Protein 5D6S (pdb70)

Organism: Streptococcus thermophilus (NCBI:txid1308)

Foldseek 3Di:
DCVVVVLVVVCVVLQFPDKFKAFLQFDCVCVVVVVVCVVVVLDLPLADDDVCVAGRVCVQPVLFTMKMKTKHFFFQDDPDADDDDPFAWFFAGSCWFPFAVVVVVVVSVVVSQVSVCVVDPPKDKDKDFSNGRYPQAVSCQQGAVAHQALLLAGQDLARGSRIGMMMIGINDHDDGDDGDDDYCPPPCQLCVQQPQSQRPRRSDGSNVRALQSLLVDDFARDPVCLLVCQRHNHGDCRSRVRDPSNVDDGHDDDGDNCLRIPRLVVLLVDDQVNCCVPNVRTNRCVVHSVSSNLSSLSNCLSVLPPVCLVVLLVCLVVVPDVSSNLSSLLSCLRNCVDDDPVVLCVLVPDDDPDDSSNVSSVVSCVVVVD/DCVVVVLVVVCVVLQFPDKFKAFLAFDCVCVVVVVVCVVVVLDLVLADDPVCVAGRVCVQPVLFTMKMKTKHFFFQDDPDADDDDPFAWFFAGSCWFPFAVVVVVVVSVVVSQVSVCVVDPPKDKDKDFSNGNYPQAVSCQQRAVADQALLLAGQDLARGSRIGMMMIGINDHDDGDDGDDDYQPPPCQLCVQQPQSQRPRRSDGSNVRALQSLLVDDFARDPVCLLVCQRHNHGDCRSRVRDPSNVDDGHDDDGDNCLRIPRLVVLLVDDQVNCCVPNVRTNRCVVHSVSSNLSSLSNCLSVLPPVCLVVLVVCLVVVPDVSSNLSSLLSCLRNCVPDDPVVLCVLVPDDDPDDSSNVSSVVSCVVVVD/DVVLVVVCVVLQFPDKFKAFLQFDCVCVVVVVVCVVVVLDLPLADDPVCVAGRVCVQPVLFTMKMKTKHFFFQDDPDADDDDPFAWFFAGSCWFPFAVVVVVVVSVVVSQVSVCVVDPPKDKDKDFSNGRYPQAVSCQQRAVADQALLLAGADLARGSRIGMMMIGINDHDDGDDGDDDYQPPPCQLCVQQPQSQRPRRSDGSNVRALQSLLVDDDARDPVCLLVCQRHNHGDCRSRVRDPSNVDDGHDDDGDNCLRIPRLVVLLVDDQVNCCVPNVRTNRCVVHSVSSNLSSLSNCLSVLPPVCLVVLLVCLVVVPDVSSNLSSLLSCLRNCVDDDPVVLCVLVPDDDPDDSSNVSSVVSCVVVVD/DCVVVVLVVVCVVLQFPDKFKAFLQFDCVCVVVVVVCVVVVLDLPLADDPVCVAGRVCVQPVLFTMKMKTKHFFFQDDPDADDDDPFAWFFAGSCWFPFAVVVVVVVSVVSSQVSVCVVDPPKDKDKDFSNGRYPQAVSCQQGAVAHQALLLAGADLARGSRIGMMMIGINDHDDGDDGDDDYCPPPCQLCVQQPQSQRPRRSDGSNVRALQSLLVDDFARDPVCLLVCQRHNHGDCRSRVRDPSNVDDGHDDDGDNCLRIPRLVVLLVDDQVNCCVPNVRTNRCVVHSVSSNLSSLSNCLSVLPPVCLVVLLVCLVVVPDVSSNLSSLLSCLRNCVDDDPVVLCVLVPDDDPDDSSNVSSVVSCVVVVD/DCVVVVLVVVCVVLQFPDKFKAFLQFDCVCVVVVVVCVVVVLDLPLADDPVCVAGRVCVQPVLFTMKMKTKHFFFQDDPDADDDDPFAWFFAGSCWFPFAVVVVVVVSVVVSQVSVCVVDPPKDKDKDFSNGNYPQAVSCQQRAVADQALLLAGADLARGSRIGMMMIGINDHDDGDDGDDDYCPPPCQLCVQQPQSQRDRRSDGSNVRALQSLLVDDDARDPVCLLVCQRHNHGDCRSRVRDPSNVDDGHDDDGDNCLRIPRLVVLLVDDQVNCCVPNVRTNRCPPHSVSSNLSSLSNCLSVLPPVCLVVLLVCLVVVPDVSSNLSSLLSCLRNCVDDDPVVLCVLVPDDDPDDSSNVSSVVSCVVVVD

Nearest PDB structures (foldseek):
  5d6s-assembly5_E  TM=1.003E+00  e=2.122E-69  Streptococcus thermophilus
  5d08-assembly2_B  TM=9.637E-01  e=1.975E-38  Bacillus subtilis subsp. subtilis str. 168
  5d0b-assembly2_B  TM=9.554E-01  e=4.739E-37  Bacillus subtilis subsp. subtilis str. 168
  5t8y-assembly2_B  TM=9.537E-01  e=1.469E-36  Bacillus subtilis subsp. subtilis str. 168
  6oiu-assembly4_D  TM=2.694E-01  e=1.002E+00  Toxoplasma gondii ME49

Radius of gyration: 45.33 Å; Cα contacts (8 Å, |Δi|>4): 3255; chains: 5; bounding box: 106×131×135 Å

Sequence (1847 aa):
MNIKLEIQKMAKEIGISKIGFTTADDFDYLEKSLRLGVEEGRTTGFEHKNIEERIYPKLSLESAKTIISIAVAYPHKLPQQPQKTEFKRGKITPNSWGLDYHYVLQDKLKRLAKGIEKLTENFEYKGMVDTGALVDTAVAKRAGIGFIGKNGLVISKEYGSYMYLGELITNLEIEPDQEVDYGCGDCRRCLDACPTSCLIGDGTMNARRCLSFQTQDKGMMDMEFRKKIKTVIYGCDICQISCPYNRGIDNPLDIDPDLAMPELLPFLELTNKSFKETFGMIAGSWRGKNILQRNAIIALANLHDRNAIVKLMEIIDKNNNPIHTATAIWALGEIVKKPDEGMLDYMRGLSPKDEHSQAEWELVCAKWQIMNIKLEIQKMAKEIGISKIGFTTADDFDYLEKSLRLGVEEGRTTGFEHKNIEERIYPKLSLESAKTIISIAVAYPHKLPQQPQKTEFKRGKITPNSWGLDYHYVLQDKLKRLAKGIEKLTENFEYKGMVDTGALVDTAVAKRAGIGFIGKNGLVISKEYGSYMYLGELITNLEIEPDQEVDYGCGDCRRCLDACPTSCLIGDGTMNARRCLSFQTQDKGMMDMEFRKKIKTVIYGCDICQISCPYNRGIDNPLDIDPDLAMPELLPFLELTNKSFKETFGMIAGSWRGKNILQRNAIIALANLHDRNAIVKLMEIIDKNNNPIHTATAIWALGEIVKKPDEGMLDYMRGLSPKDEHSQAEWELVCAKWQIKLEIQKMAKEIGISKIGFTTADDFDYLEKSLRLGVEEGRTTGFEHKNIEERIYPKLSLESAKTIISIAVAYPHKLPQQPQKTEFKRGKITPNSWGLDYHYVLQDKLKRLAKGIEKLTENFEYKGMVDTGALVDTAVAKRAGIGFIGKNGLVISKEYGSYMYLGELITNLEIEPDQEVDYGCGDCRRCLDACPTSCLIGDGTMNARRCLSFQTQDKGMMDMEFRKKIKTVIYGCDICQISCPYNRGIDNPLDIDPDLAMPELLPFLELTNKSFKETFGMIAGSWRGKNILQRNAIIALANLHDRNAIVKLMEIIDKNNNPIHTATAIWALGEIVKKPDEGMLDYMRGLSPKDEHSQAEWELVCAKWQIMNIKLEIQKMAKEIGISKIGFTTADDFDYLEKSLRLGVEEGRTTGFEHKNIEERIYPKLSLESAKTIISIAVAYPHKLPQQPQKTEFKRGKITPNSWGLDYHYVLQDKLKRLAKGIEKLTENFEYKGMVDTGALVDTAVAKRAGIGFIGKNGLVISKEYGSYMYLGELITNLEIEPDQEVDYGCGDCRRCLDACPTSCLIGDGTMNARRCLSFQTQDKGMMDMEFRKKIKTVIYGCDICQISCPYNRGIDNPLDIDPDLAMPELLPFLELTNKSFKETFGMIAGSWRGKNILQRNAIIALANLHDRNAIVKLMEIIDKNNNPIHTATAIWALGEIVKKPDEGMLDYMRGLSPKDEHSQAEWELVCAKWQIMNIKLEIQKMAKEIGISKIGFTTADDFDYLEKSLRLGVEEGRTTGFEHKNIEERIYPKLSLESAKTIISIAVAYPHKLPQQPQKTEFKRGKITPNSWGLDYHYVLQDKLKRLAKGIEKLTENFEYKGMVDTGALVDTAVAKRAGIGFIGKNGLVISKEYGSYMYLGELITNLEIEPDQEVDYGCGDCRRCLDACPTSCLIGDGTMNARRCLSFQTQDKGMMDMEFRKKIKTVIYGCDICQISCPYNRGIDNPLDIDPDLAMPELLPFLELTNKSFKETFGMIAGSWRGKNILQRNAIIALANLHDRNAIVKLMEIIDKNNNPIHTATAIWALGEIVKKPDEGMLDYMRGLSPKDEHSQAEWELVCAKWQI

B-factor: mean 76.8, std 23.53, range [28.52, 205.45]

Solvent-accessible surface area: 90353 Å² total; per-residue (Å²): 143,84,38,44,119,76,0,67,102,29,2,143,111,23,41,8,26,37,28,0,0,4,44,6,90,60,4,78,124,24,46,143,48,38,96,66,8,86,147,98,39,34,40,22,40,90,58,61,161,61,27,74,59,34,0,70,2,127,106,30,37,79,44,5,103,2,0,0,1,0,0,5,1,9,13,37,146,23,99,132,118,21,162,192,60,141,67,95,48,1,105,9,10,14,53,2,21,13,90,36,29,39,126,21,0,88,47,28,7,150,112,0,0,57,15,2,87,168,88,41,154,132,18,83,97,86,36,10,2,77,106,17,7,4,25,25,37,2,1,0,67,47,0,14,0,1,19,52,4,44,8,20,64,6,2,0,121,96,56,0,4,1,15,16,25,0,0,1,0,0,38,19,138,17,111,68,41,154,82,46,95,48,34,46,70,77,45,116,120,11,24,101,37,16,45,6,84,5,16,95,19,113,22,37,56,38,13,102,72,20,7,32,8,14,0,24,43,129,36,44,4,84,78,64,14,6,163,67,3,146,19,38,3,16,4,26,13,63,22,14,122,19,16,49,59,7,178,73,26,124,17,93,96,150,35,73,33,64,30,1,32,4,40,0,19,44,5,15,107,32,77,111,149,32,8,147,122,61,15,24,69,6,9,0,18,130,65,28,34,70,10,6,7,3,0,0,0,0,0,0,0,34,60,84,3,159,99,0,19,95,36,0,53,94,23,12,95,156,41,110,25,57,50,13,6,0,1,0,2,20,0,0,2,50,4,5,148,195,34,90,114,46,24,31,74,43,0,112,64,22,101,20,183,38,146,91,1,60,47,13,48,94,99,5,10,70,120,21,170,74,220,83,43,43,118,77,0,67,103,28,2,146,110,22,40,7,26,37,29,0,0,4,44,6,91,61,4,79,125,26,45,144,47,39,96,66,9,86,145,97,40,34,39,22,38,88,59,62,160,60,26,74,59,33,0,70,1,126,106,28,37,79,45,5,105,2,0,0,0,0,0,5,1,10,12,38,141,23,99,131,118,20,161,194,58,143,65,96,49,1,104,4,10,15,54,3,20,13,87,36,28,38,126,21,0,88,48,28,7,149,113,0,0,56,15,1,88,170,87,41,159,133,18,84,98,86,35,10,2,78,105,17,7,4,25,26,38,1,1,0,67,48,0,14,0,1,19,52,4,44,6,21,63,6,2,0,123,95,56,0,5,1,16,14,26,0,0,1,0,0,39,20,138,19,119,67,41,140,80,46,114,48,34,46,71,76,44,116,118,11,24,102,38,15,45,6,85,5,15,95,20,113,22,37,56,38,13,100,72,22,7,34,8,15,0,24,43,129,36,44,5,83,80,64,14,6,163,64,4,144,19,38,0,14,4,29,15,60,22,14,124,19,16,49,59,6,196,73,26,122,17,92,92,151,34,72,32,65,29,2,32,3,39,0,21,45,5,16,107,33,78,109,150,33,8,145,122,61,10,25,70,4,10,0,20,132,65,27,34,70,10,1,8,3,0,0,0,0,0,1,0,33,60,83,4,158,96,0,18,98,37,0,56,93,20,12,126,151,41,109,25,56,50,13,6,0,1,0,2,20,0,0,2,50,4,5,149,196,34,91,114,46,25,30,73,56,0,112,64,30,104,22,183,39,147,92,2,62,47,12,47,96,98,5,10,71,117,22,173,75,77,145,100,10,68,103,29,2,144,109,22,41,8,28,38,30,0,0,4,44,6,91,62,4,78,125,25,46,143,49,39,96,66,8,87,144,97,39,34,39,21,37,88,58,52,158,61,26,73,60,33,0,69,1,126,107,28,37,79,43,6,104,2,0,0,0,0,0,5,0,9,11,40,142,22,100,131,118,21,162,192,58,143,66,96,48,1,104,3,9,15,53,2,20,14,49,36,28,38,69,23,0,39,47,27,7,80,108,1,0,55,15,4,88,170,100,56,160,109,18,85,98,86,35,10,2,79,50,16,7,4,23,25,37,0,1,0,67,48,0,15,0,1,20,53,4,44,8,22,63,6,2,0,135,95,56,0,5,1,15,16,23,0,0,1,0,0,40,25,145,34,116,68,42,166,80,46,77,48,33,46,72,78,45,119,121,12,24,102,39,15,46,6,83,5,15,96,20,113,23,37,55,37,12,101,73,20,6,33,8,15,0,25,43,126,34,42,4,84,80,65,13,6,163,65,4,140,19,38,0,14,4,26,16,63,23,14,122,19,16,48,57,6,211,73,29,123,18,90,95,144,34,46,32,65,20,1,34,3,39,0,20,44,5,16,107,33,77,109,109,33,7,135,51,54,10,24,38,3,10,0,21,131,66,28,34,69,10,1,8,4,0,0,0,0,0,1,0,32,61,83,4,159,97,0,19,96,35,0,54,96,23,12,94,153,40,112,25,55,48,14,6,0,1,0,2,19,0,0,2,50,3,5,148,196,35,91,113,47,22,32,73,42,0,113,64,22,101,21,182,39,147,92,1,63,49,13,47,96,98,5,11,72,117,22,172,74,221,84,42,44,117,77,0,68,102,28,1,143,111,22,42,8,26,38,29,0,0,4,45,6,90,62,3,78,125,25,47,144,50,38,97,66,10,85,146,99,39,33,39,21,38,90,58,61,160,62,27,73,59,34,0,70,1,125,108,29,38,79,44,5,105,2,0,0,0,0,0,5,1,10,13,39,142,22,100,132,119,21,160,168,57,124,66,94,48,1,105,3,10,15,54,3,20,15,88,36,27,38,124,22,0,88,47,26,7,149,112,0,0,56,16,1,88,169,90,42,160,133,19,84,100,86,36,9,2,77,103,17,7,4,22,26,37,1,1,0,67,48,0,14,0,1,20,52,4,44,7,22,63,7,2,0,124,93,56,0,5,1,16,14,26,0,0,1,0,0,39,19,140,18,130,68,42,168,80,46,114,48,34,48,72,76,44,111,70,12,24,100,39,14,46,6,84,4,15,95,21,113,23,36,56,36,12,100,73,20,6,33,8,14,0,25,44,129,34,45,5,84,79,65,13,6,164,63,4,141,20,38,1,16,6,28,14,59,22,14,123,12,16,50,57,6,176,50,26,123,19,91,92,150,33,72,32,65,30,1,31,4,38,0,19,44,5,16,106,32,78,111,149,32,7,147,122,59,10,25,70,4,9,0,20,131,68,27,34,70,10,1,8,4,0,0,0,0,0,1,0,33,60,83,3,154,97,0,19,73,35,0,52,93,20,12,93,156,41,111,25,53,50,12,7,0,1,0,2,21,0,0,2,51,4,4,150,193,35,91,114,47,23,31,72,42,0,111,63,24,101,20,184,39,146,92,2,64,47,12,48,95,101,5,11,72,118,23,171,74,221,84,44,42,118,76,0,67,102,29,2,144,110,22,41,8,28,37,29,0,0,4,45,5,92,62,4,78,127,25,46,142,48,39,96,65,9,84,146,98,39,34,40,21,39,89,58,54,159,64,26,72,57,32,0,69,1,129,107,29,38,81,44,6,105,2,0,0,0,0,0,5,1,9,12,39,143,23,99,133,120,22,163,195,59,123,66,95,47,0,104,3,10,15,53,3,20,14,52,35,29,37,73,22,0,43,46,27,7,85,106,0,0,56,15,1,87,167,86,42,160,134,19,83,98,85,35,10,2,78,50,16,7,4,24,26,39,1,1,0,66,48,0,15,0,1,20,53,4,45,7,21,63,6,2,0,137,95,56,0,4,1,15,15,25,0,0,1,0,0,39,19,140,18,130,66,43,166,82,45,115,48,34,47,71,76,44,119,119,12,25,100,39,16,44,7,85,5,16,95,21,112,22,35,57,39,12,101,73,21,7,33,9,15,0,24,43,129,33,46,4,84,80,66,14,6,165,65,4,143,19,39,1,15,5,28,16,62,22,15,123,20,16,49,59,6,213,73,26,122,18,93,95,147,36,50,31,64,20,0,33,3,40,0,19,44,5,16,107,32,76,110,110,33,8,136,54,51,11,24,38,3,9,0,21,130,65,28,35,69,10,1,8,3,0,0,0,0,0,0,0,33,61,85,3,158,99,0,19,73,35,0,53,94,22,11,93,154,42,108,25,55,48,13,7,0,1,0,2,20,0,0,2,52,4,5,148,197,35,90,116,48,22,30,73,40,0,112,63,22,101,21,181,39,147,92,2,61,48,13,49,96,100,5,12,71,119,22,173,75

InterPro domains:
  IPR004453 Epoxyqueuosine reductase QueG [PTHR30002] (3-335)
  IPR004453 Epoxyqueuosine reductase QueG [TIGR00276] (7-336)
  IPR013542 Epoxyqueuosine reductase QueG, DUF1730 [PF08331] (54-131)
  IPR016024 Armadillo-type fold [SSF48371] (285-357)
  IPR017896 4Fe-4S ferredoxin-type, iron-sulphur binding domain [PS51379] (176-204)
  IPR017900 4Fe-4S ferredoxin, iron-sulphur binding, conserved site [PS00198] (184-195)

Structure (mmCIF, N/CA/C/O backbone):
data_5D6S
#
_entry.id   5D6S
#
_cell.length_a   106.120
_cell.length_b   106.120
_cell.length_c   332.280
_cell.angle_alpha   90.00
_cell.angle_beta   90.00
_cell.angle_gamma   120.00
#
_symmetry.space_group_name_H-M   'P 31 2 1'
#
loop_
_entity.id
_entity.type
_entity.pdbx_description
1 polymer 'Epoxyqueuosine reductase'
2 non-polymer 'IRON/SULFUR CLUSTER'
3 non-polymer COBALAMIN
4 water water
#
loop_
_atom_site.group_PDB
_atom_site.id
_atom_site.type_symbol
_atom_site.label_atom_id
_atom_site.label_alt_id
_atom_site.label_comp_id
_atom_site.label_asym_id
_atom_site.label_entity_id
_atom_site.label_seq_id
_atom_site.pdbx_PDB_ins_code
_atom_site.Cartn_x
_atom_site.Cartn_y
_atom_site.Cartn_z
_atom_site.occupancy
_atom_site.B_iso_or_equiv
_atom_site.auth_seq_id
_atom_site.auth_comp_id
_atom_site.auth_asym_id
_atom_site.auth_atom_id
_atom_site.pdbx_PDB_model_num
ATOM 1 N N . MET A 1 28 ? 15.721 -55.823 329.468 1.00 113.04 1 MET A N 1
ATOM 2 C CA . MET A 1 28 ? 15.188 -57.026 330.201 1.00 130.63 1 MET A CA 1
ATOM 3 C C . MET A 1 28 ? 15.982 -57.326 331.482 1.00 131.67 1 MET A C 1
ATOM 4 O O . MET A 1 28 ? 17.206 -57.215 331.488 1.00 122.99 1 MET A O 1
ATOM 9 N N . ASN A 1 29 ? 15.245 -57.680 332.547 1.00 133.55 2 ASN A N 1
ATOM 10 C CA . ASN A 1 29 ? 15.718 -57.960 333.907 1.00 124.00 2 ASN A CA 1
ATOM 11 C C . ASN A 1 29 ? 15.996 -56.623 334.555 1.00 120.16 2 ASN A C 1
ATOM 12 O O . ASN A 1 29 ? 16.727 -56.553 335.524 1.00 128.68 2 ASN A O 1
ATOM 17 N N . ILE A 1 30 ? 15.391 -55.562 334.009 1.00 112.25 3 ILE A N 1
ATOM 18 C CA . ILE A 1 30 ? 15.438 -54.242 334.644 1.00 103.79 3 ILE A CA 1
ATOM 19 C C . ILE A 1 30 ? 14.855 -54.305 336.042 1.00 97.10 3 ILE A C 1
ATOM 20 O O . ILE A 1 30 ? 15.448 -53.785 336.981 1.00 112.69 3 ILE A O 1
ATOM 25 N N . LYS A 1 31 ? 13.717 -54.969 336.186 1.00 88.09 4 LYS A N 1
ATOM 26 C CA . LYS A 1 31 ? 13.025 -55.036 337.471 1.00 87.24 4 LYS A CA 1
ATOM 27 C C . LYS A 1 31 ? 13.933 -55.640 338.566 1.00 81.20 4 LYS A C 1
ATOM 28 O O . LYS A 1 31 ? 13.946 -55.170 339.697 1.00 79.15 4 LYS A O 1
ATOM 34 N N . LEU A 1 32 ? 14.683 -56.678 338.214 1.00 97.42 5 LEU A N 1
ATOM 35 C CA . LEU A 1 32 ? 15.609 -57.314 339.153 1.00 101.34 5 LEU A CA 1
ATOM 36 C C . LEU A 1 32 ? 16.819 -56.404 339.357 1.00 92.03 5 LEU A C 1
ATOM 37 O O . LEU A 1 32 ? 17.387 -56.357 340.444 1.00 95.94 5 LEU A O 1
ATOM 42 N N . GLU A 1 33 ? 17.204 -55.687 338.305 1.00 89.55 6 GLU A N 1
ATOM 43 C CA . GLU A 1 33 ? 18.356 -54.771 338.361 1.00 92.26 6 GLU A CA 1
ATOM 44 C C . GLU A 1 33 ? 18.079 -53.530 339.194 1.00 90.21 6 GLU A C 1
ATOM 45 O O . GLU A 1 33 ? 18.953 -53.057 339.917 1.00 94.38 6 GLU A O 1
ATOM 51 N N . ILE A 1 34 ? 16.864 -52.999 339.065 1.00 92.72 7 ILE A N 1
ATOM 52 C CA . ILE A 1 34 ? 16.398 -51.863 339.863 1.00 82.19 7 ILE A CA 1
ATOM 53 C C . ILE A 1 34 ? 16.420 -52.259 341.327 1.00 80.21 7 ILE A C 1
ATOM 54 O O . ILE A 1 34 ? 17.129 -51.649 342.122 1.00 89.49 7 ILE A O 1
ATOM 59 N N . GLN A 1 35 ? 15.671 -53.306 341.668 1.00 80.15 8 GLN A N 1
ATOM 60 C CA . GLN A 1 35 ? 15.650 -53.847 343.035 1.00 77.09 8 GLN A CA 1
ATOM 61 C C . GLN A 1 35 ? 17.060 -54.002 343.609 1.00 74.79 8 GLN A C 1
ATOM 62 O O . GLN A 1 35 ? 17.303 -53.710 344.775 1.00 77.92 8 GLN A O 1
ATOM 68 N N . LYS A 1 36 ? 17.978 -54.452 342.765 1.00 79.87 9 LYS A N 1
ATOM 69 C CA . LYS A 1 36 ? 19.381 -54.633 343.137 1.00 88.70 9 LYS A CA 1
ATOM 70 C C . LYS A 1 36 ? 20.019 -53.297 343.572 1.00 88.33 9 LYS A C 1
ATOM 71 O O . LYS A 1 36 ? 20.654 -53.225 344.636 1.00 87.68 9 LYS A O 1
ATOM 77 N N . MET A 1 37 ? 19.837 -52.243 342.772 1.00 87.22 10 MET A N 1
ATOM 78 C CA . MET A 1 37 ? 20.411 -50.917 343.103 1.00 89.45 10 MET A CA 1
ATOM 79 C C . MET A 1 37 ? 19.571 -50.124 344.128 1.00 86.96 10 MET A C 1
ATOM 80 O O . MET A 1 37 ? 20.086 -49.208 344.779 1.00 76.38 10 MET A O 1
ATOM 85 N N . ALA A 1 38 ? 18.300 -50.489 344.278 1.00 76.45 11 ALA A N 1
ATOM 86 C CA . ALA A 1 38 ? 17.466 -49.902 345.301 1.00 79.18 11 ALA A CA 1
ATOM 87 C C . ALA A 1 38 ? 18.114 -50.173 346.647 1.00 79.09 11 ALA A C 1
ATOM 88 O O . ALA A 1 38 ? 18.547 -49.237 347.332 1.00 86.69 11 ALA A O 1
ATOM 90 N N . LYS A 1 39 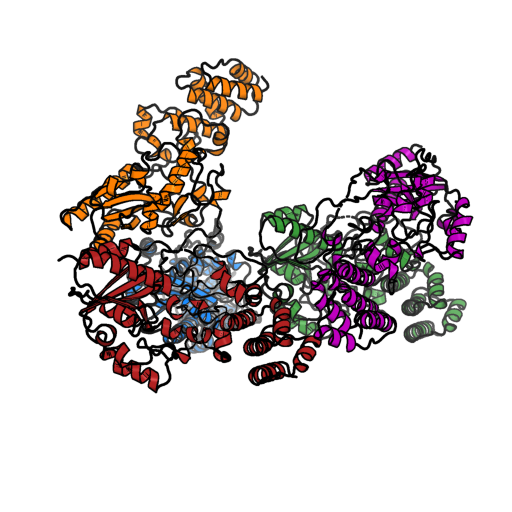? 18.201 -51.442 347.027 1.00 79.40 12 LYS A N 1
ATOM 91 C CA . LYS A 1 39 ? 18.751 -51.778 348.348 1.00 95.43 12 LYS A CA 1
ATOM 92 C C . LYS A 1 39 ? 20.205 -51.295 348.466 1.00 91.24 12 LYS A C 1
ATOM 93 O O . LYS A 1 39 ? 20.671 -50.965 349.554 1.00 87.00 12 LYS A O 1
ATOM 99 N N . GLU A 1 40 ? 20.894 -51.226 347.333 1.00 87.95 13 GLU A N 1
ATOM 100 C CA . GLU A 1 40 ? 22.237 -50.662 347.277 1.00 89.79 13 GLU A CA 1
ATOM 101 C C . GLU A 1 40 ? 22.271 -49.236 347.844 1.00 84.21 13 GLU A C 1
ATOM 102 O O . GLU A 1 40 ? 23.174 -48.905 348.604 1.00 81.46 13 GLU A O 1
ATOM 108 N N . ILE A 1 41 ? 21.305 -48.397 347.462 1.00 83.82 14 ILE A N 1
ATOM 109 C CA . ILE A 1 41 ? 21.308 -46.975 347.855 1.00 84.58 14 ILE A CA 1
ATOM 110 C C . ILE A 1 41 ? 20.354 -46.650 349.017 1.00 86.88 14 ILE A C 1
ATOM 111 O O . ILE A 1 41 ? 19.941 -45.512 349.196 1.00 83.33 14 ILE A O 1
ATOM 116 N N . GLY A 1 42 ? 20.050 -47.648 349.836 1.00 87.83 15 GLY A N 1
ATOM 117 C CA . GLY A 1 42 ? 19.420 -47.411 351.137 1.00 84.78 15 GLY A CA 1
ATOM 118 C C . GLY A 1 42 ? 17.910 -47.385 351.131 1.00 77.09 15 GLY A C 1
ATOM 119 O O . GLY A 1 42 ? 17.300 -46.967 352.117 1.00 80.90 15 GLY A O 1
ATOM 120 N N . ILE A 1 43 ? 17.299 -47.834 350.041 1.00 66.94 16 ILE A N 1
ATOM 121 C CA . ILE A 1 43 ? 15.848 -47.892 349.987 1.00 66.31 16 ILE A CA 1
ATOM 122 C C . ILE A 1 43 ? 15.382 -49.172 350.644 1.00 69.52 16 ILE A C 1
ATOM 123 O O . ILE A 1 43 ? 15.764 -50.254 350.221 1.00 88.35 16 ILE A O 1
ATOM 128 N N . SER A 1 44 ? 14.532 -49.048 351.655 1.00 70.80 17 SER A N 1
ATOM 129 C CA . SER A 1 44 ? 14.127 -50.183 352.476 1.00 72.23 17 SER A CA 1
ATOM 130 C C . SER A 1 44 ? 13.088 -51.096 351.821 1.00 74.09 17 SER A C 1
ATOM 131 O O . SER A 1 44 ? 12.846 -52.219 352.287 1.00 88.51 17 SER A O 1
ATOM 134 N N . LYS A 1 45 ? 12.434 -50.602 350.788 1.00 71.23 18 LYS A N 1
ATOM 135 C CA . LYS A 1 45 ? 11.412 -51.382 350.078 1.00 72.95 18 LYS A CA 1
ATOM 136 C C . LYS A 1 45 ? 11.111 -50.688 348.778 1.00 80.35 18 LYS A C 1
ATOM 137 O O . LYS A 1 45 ? 11.249 -49.473 348.682 1.00 85.69 18 LYS A O 1
ATOM 143 N N . ILE A 1 46 ? 10.684 -51.464 347.791 1.00 82.41 19 ILE A N 1
ATOM 144 C CA . ILE A 1 46 ? 10.377 -50.926 346.474 1.00 71.45 19 ILE A CA 1
ATOM 145 C C . ILE A 1 46 ? 9.270 -51.734 345.852 1.00 71.03 19 ILE A C 1
ATOM 146 O O . ILE A 1 46 ? 9.074 -52.909 346.161 1.00 79.77 19 ILE A O 1
ATOM 151 N N . GLY A 1 47 ? 8.514 -51.076 345.002 1.00 74.31 20 GLY A N 1
ATOM 152 C CA . GLY A 1 47 ? 7.285 -51.635 344.470 1.00 72.87 20 GLY A CA 1
ATOM 153 C C . GLY A 1 47 ? 7.084 -51.071 343.077 1.00 74.93 20 GLY A C 1
ATOM 154 O O . GLY A 1 47 ? 7.736 -50.099 342.707 1.00 61.57 20 GLY A O 1
ATOM 155 N N . PHE A 1 48 ? 6.202 -51.709 342.303 1.00 75.67 21 PHE A N 1
ATOM 156 C CA . PHE A 1 48 ? 5.943 -51.308 340.929 1.00 66.98 21 PHE A CA 1
ATOM 157 C C . PHE A 1 48 ? 4.459 -51.370 340.686 1.00 71.43 21 PHE A C 1
ATOM 158 O O . PHE A 1 48 ? 3.755 -52.216 341.227 1.00 68.14 21 PHE A O 1
ATOM 166 N N . THR A 1 49 ? 3.972 -50.443 339.884 1.00 76.90 22 THR A N 1
ATOM 167 C CA . THR A 1 49 ? 2.560 -50.427 339.553 1.00 79.12 22 THR A CA 1
ATOM 168 C C . THR A 1 49 ? 2.386 -49.656 338.262 1.00 79.78 22 THR A C 1
ATOM 169 O O . THR A 1 49 ? 3.303 -48.994 337.783 1.00 66.98 22 THR A O 1
ATOM 173 N N . THR A 1 50 ? 1.202 -49.776 337.688 1.00 82.66 23 THR A N 1
ATOM 174 C CA . THR A 1 50 ? 0.937 -49.149 336.408 1.00 82.20 23 THR A CA 1
ATOM 175 C C . THR A 1 50 ? 0.753 -47.658 336.627 1.00 79.57 23 THR A C 1
ATOM 176 O O . THR A 1 50 ? 0.483 -47.202 337.745 1.00 83.88 23 THR A O 1
ATOM 180 N N . ALA A 1 51 ? 0.888 -46.914 335.541 1.00 70.75 24 ALA A N 1
ATOM 181 C CA . ALA A 1 51 ? 0.465 -45.530 335.495 1.00 63.85 24 ALA A CA 1
ATOM 182 C C . ALA A 1 51 ? -1.051 -45.429 335.267 1.00 66.99 24 ALA A C 1
ATOM 183 O O . ALA A 1 51 ? -1.534 -44.424 334.746 1.00 65.46 24 ALA A O 1
ATOM 185 N N . ASP A 1 52 ? -1.804 -46.472 335.616 1.00 69.60 25 ASP A N 1
ATOM 186 C CA . ASP A 1 52 ? -3.253 -46.417 335.470 1.00 78.93 25 ASP A CA 1
ATOM 187 C C . ASP A 1 52 ? -3.773 -45.421 336.471 1.00 70.36 25 ASP A C 1
ATOM 188 O O . ASP A 1 52 ? -3.256 -45.327 337.596 1.00 67.77 25 ASP A O 1
ATOM 193 N N . ASP A 1 53 ? -4.792 -44.686 336.068 1.00 62.06 26 ASP A N 1
ATOM 194 C CA . ASP A 1 53 ? -5.314 -43.679 336.941 1.00 75.30 26 ASP A CA 1
ATOM 195 C C . ASP A 1 53 ? -5.920 -44.273 338.240 1.00 77.41 26 ASP A C 1
ATOM 196 O O . ASP A 1 53 ? -5.913 -45.484 338.451 1.00 80.56 26 ASP A O 1
ATOM 201 N N . PHE A 1 54 ? -6.382 -43.408 339.131 1.00 76.30 27 PHE A N 1
ATOM 202 C CA . PHE A 1 54 ? -6.824 -43.823 340.447 1.00 71.21 27 PHE A CA 1
ATOM 203 C C . PHE A 1 54 ? -8.249 -43.354 340.704 1.00 69.38 27 PHE A C 1
ATOM 204 O O . PHE A 1 54 ? -8.585 -43.025 341.839 1.00 75.10 27 PHE A O 1
ATOM 212 N N . ASP A 1 55 ? -9.114 -43.383 339.699 1.00 75.81 28 ASP A N 1
ATOM 213 C CA . ASP A 1 55 ? -10.451 -42.791 339.888 1.00 82.20 28 ASP A CA 1
ATOM 214 C C . ASP A 1 55 ? -11.295 -43.429 341.000 1.00 76.41 28 ASP A C 1
ATOM 215 O O . ASP A 1 55 ? -12.323 -42.852 341.388 1.00 70.70 28 ASP A O 1
ATOM 220 N N . TYR A 1 56 ? -10.881 -44.577 341.546 1.00 75.60 29 TYR A N 1
ATOM 221 C CA . TYR A 1 56 ? -11.559 -45.081 342.759 1.00 81.07 29 TYR A CA 1
ATOM 222 C C . TYR A 1 56 ? -11.484 -44.067 343.931 1.00 85.37 29 TYR A C 1
ATOM 223 O O . TYR A 1 56 ? -12.389 -44.015 344.761 1.00 80.99 29 TYR A O 1
ATOM 232 N N . LEU A 1 57 ? -10.437 -43.230 343.927 1.00 80.71 30 LEU A N 1
ATOM 233 C CA . LEU A 1 57 ? -10.249 -42.146 344.901 1.00 77.93 30 LEU A CA 1
ATOM 234 C C . LEU A 1 57 ? -11.132 -40.893 344.689 1.00 73.42 30 LEU A C 1
ATOM 235 O O . LEU A 1 57 ? -11.625 -40.319 345.666 1.00 76.37 30 LEU A O 1
ATOM 240 N N . GLU A 1 58 ? -11.342 -40.498 343.438 1.00 65.20 31 GLU A N 1
ATOM 241 C CA . GLU A 1 58 ? -12.159 -39.310 343.113 1.00 74.10 31 GLU A CA 1
ATOM 242 C C . GLU A 1 58 ? -13.247 -39.031 344.112 1.00 75.83 31 GLU A C 1
ATOM 243 O O . GLU A 1 58 ? -13.267 -37.984 344.758 1.00 76.28 31 GLU A O 1
ATOM 249 N N . LYS A 1 59 ? -14.187 -39.962 344.176 1.00 79.31 32 LYS A N 1
ATOM 250 C CA . LYS A 1 59 ? -15.354 -39.848 345.024 1.00 87.66 32 LYS A CA 1
ATOM 251 C C . LYS A 1 59 ? -14.986 -39.214 346.384 1.00 87.83 32 LYS A C 1
ATOM 252 O O . LYS A 1 59 ? -15.513 -38.150 346.753 1.00 84.71 32 LYS A O 1
ATOM 258 N N . SER A 1 60 ? -14.059 -39.856 347.098 1.00 81.11 33 SER A N 1
ATOM 259 C CA . SER A 1 60 ? -13.756 -39.500 348.490 1.00 73.54 33 SER A CA 1
ATOM 260 C C . SER A 1 60 ? -12.815 -38.287 348.634 1.00 66.62 33 SER A C 1
ATOM 261 O O . SER A 1 60 ? -12.907 -37.552 349.611 1.00 65.14 33 SER A O 1
ATOM 264 N N . LEU A 1 61 ? -11.900 -38.108 347.691 1.00 65.05 34 LEU A N 1
ATOM 265 C CA . LEU A 1 61 ? -11.078 -36.904 347.649 1.00 65.97 34 LEU A CA 1
ATOM 266 C C . LEU A 1 61 ? -11.960 -35.679 347.574 1.00 66.70 34 LEU A C 1
ATOM 267 O O . LEU A 1 61 ? -11.804 -34.733 348.365 1.00 70.56 34 LEU A O 1
ATOM 272 N N . ARG A 1 62 ? -12.906 -35.722 346.644 1.00 70.89 35 ARG A N 1
ATOM 273 C CA . ARG A 1 62 ? -13.879 -34.636 346.450 1.00 69.37 35 ARG A CA 1
ATOM 274 C C . ARG A 1 62 ? -14.795 -34.445 347.629 1.00 65.55 35 ARG A C 1
ATOM 275 O O . ARG A 1 62 ? -15.215 -33.319 347.914 1.00 61.49 35 ARG A O 1
ATOM 283 N N . LEU A 1 63 ? -15.123 -35.539 348.302 1.00 65.50 36 LEU A N 1
ATOM 284 C CA . LEU A 1 63 ? -15.992 -35.457 349.463 1.00 72.61 36 LEU A CA 1
ATOM 285 C C . LEU A 1 63 ? -15.265 -34.822 350.663 1.00 78.25 36 LEU A C 1
ATOM 286 O O . LEU A 1 63 ? -15.881 -34.108 351.464 1.00 76.68 36 LEU A O 1
ATOM 291 N N . GLY A 1 64 ? -13.964 -35.103 350.794 1.00 75.34 37 GLY A N 1
ATOM 292 C CA . GLY A 1 64 ? -13.118 -34.475 351.827 1.00 69.73 37 GLY A CA 1
ATOM 293 C C . GLY A 1 64 ? -13.137 -32.957 351.712 1.00 64.73 37 GLY A C 1
ATOM 294 O O . GLY A 1 64 ? -13.451 -32.242 352.668 1.00 54.62 37 GLY A O 1
ATOM 295 N N . VAL A 1 65 ? -12.853 -32.471 350.513 1.00 61.09 38 VAL A N 1
ATOM 296 C CA . VAL A 1 65 ? -12.928 -31.042 350.245 1.00 60.90 38 VAL A CA 1
ATOM 297 C C . VAL A 1 65 ? -14.310 -30.441 350.484 1.00 60.62 38 VAL A C 1
ATOM 298 O O . VAL A 1 65 ? -14.427 -29.398 351.114 1.00 67.76 38 VAL A O 1
ATOM 302 N N . GLU A 1 66 ? -15.350 -31.101 350.019 1.00 60.72 39 GLU A N 1
ATOM 303 C CA . GLU A 1 66 ? -16.687 -30.541 350.157 1.00 71.00 39 GLU A CA 1
ATOM 304 C C . GLU A 1 66 ? -17.155 -30.548 351.625 1.00 64.45 39 GLU A C 1
ATOM 305 O O . GLU A 1 66 ? -17.777 -29.593 352.088 1.00 64.29 39 GLU A O 1
ATOM 311 N N . GLU A 1 67 ? -16.815 -31.600 352.363 1.00 66.10 40 GLU A N 1
ATOM 312 C CA . GLU A 1 67 ? -17.154 -31.692 353.791 1.00 66.31 40 GLU A CA 1
ATOM 313 C C . GLU A 1 67 ? -16.216 -30.920 354.740 1.00 62.14 40 GLU A C 1
ATOM 314 O O . GLU A 1 67 ? -16.440 -30.903 355.943 1.00 68.29 40 GLU A O 1
ATOM 320 N N . GLY A 1 68 ? -15.165 -30.312 354.200 1.00 51.94 41 GLY A N 1
ATOM 321 C CA . GLY A 1 68 ? -14.258 -29.463 354.965 1.00 54.34 41 GLY A CA 1
ATOM 322 C C . GLY A 1 68 ? -13.303 -30.204 355.872 1.00 55.24 41 GLY A C 1
ATOM 323 O O . GLY A 1 68 ? -12.889 -29.680 356.889 1.00 60.57 41 GLY A O 1
ATOM 324 N N . ARG A 1 69 ? -12.950 -31.423 355.490 1.00 57.09 42 ARG A N 1
ATOM 325 C CA . ARG A 1 69 ? -12.106 -32.289 356.301 1.00 61.25 42 ARG A CA 1
ATOM 326 C C . ARG A 1 69 ? -10.637 -32.255 355.823 1.00 58.37 42 ARG A C 1
ATOM 327 O O . ARG A 1 69 ? -9.764 -32.959 356.350 1.00 64.77 42 ARG A O 1
ATOM 335 N N . THR A 1 70 ? -10.380 -31.404 354.851 1.00 58.58 43 THR A N 1
ATOM 336 C CA . THR A 1 70 ? -9.063 -31.227 354.269 1.00 58.54 43 THR A CA 1
ATOM 337 C C . THR A 1 70 ? -8.232 -30.159 355.039 1.00 55.97 43 THR A C 1
ATOM 338 O O . THR A 1 70 ? -8.782 -29.187 355.561 1.00 49.96 43 THR A O 1
ATOM 342 N N . THR A 1 71 ? -6.908 -30.338 355.086 1.00 51.23 44 THR A N 1
ATOM 343 C CA . THR A 1 71 ? -6.012 -29.411 355.823 1.00 48.44 44 THR A CA 1
ATOM 344 C C . THR A 1 71 ? -5.678 -28.135 355.086 1.00 51.86 44 THR A C 1
ATOM 345 O O . THR A 1 71 ? -5.411 -27.114 355.717 1.00 66.01 44 THR A O 1
ATOM 349 N N . GLY A 1 72 ? -5.592 -28.219 353.767 1.00 47.99 45 GLY A N 1
ATOM 350 C CA . GLY A 1 72 ? -5.039 -27.143 352.957 1.00 50.09 45 GLY A CA 1
ATOM 351 C C . GLY A 1 72 ? -3.641 -27.434 352.462 1.00 51.45 45 GLY A C 1
ATOM 352 O O . GLY A 1 72 ? -3.108 -26.689 351.657 1.00 58.35 45 GLY A O 1
ATOM 353 N N . PHE A 1 73 ? -3.024 -28.511 352.937 1.00 58.62 46 PHE A N 1
ATOM 354 C CA . PHE A 1 73 ? -1.651 -28.853 352.515 1.00 57.00 46 PHE A CA 1
ATOM 355 C C . PHE A 1 73 ? -1.675 -29.723 351.287 1.00 57.10 46 PHE A C 1
ATOM 356 O O . PHE A 1 73 ? -0.639 -30.003 350.690 1.00 57.71 46 PHE A O 1
ATOM 364 N N . GLU A 1 74 ? -2.865 -30.190 350.948 1.00 61.82 47 GLU A N 1
ATOM 365 C CA . GLU A 1 74 ? -3.025 -31.150 349.882 1.00 62.16 47 GLU A CA 1
ATOM 366 C C . GLU A 1 74 ? -2.940 -30.417 348.564 1.00 66.25 47 GLU A C 1
ATOM 367 O O . GLU A 1 74 ? -3.305 -29.246 348.446 1.00 60.90 47 GLU A O 1
ATOM 373 N N . HIS A 1 75 ? -2.479 -31.137 347.561 1.00 68.26 48 HIS A N 1
ATOM 374 C CA . HIS A 1 75 ? -2.478 -30.631 346.199 1.00 69.87 48 HIS A CA 1
ATOM 375 C C . HIS A 1 75 ? -3.913 -30.309 345.793 1.00 65.17 48 HIS A C 1
ATOM 376 O O . HIS A 1 75 ? -4.805 -31.077 346.078 1.00 64.40 48 HIS A O 1
ATOM 383 N N . LYS A 1 76 ? -4.142 -29.152 345.180 1.00 69.47 49 LYS A N 1
ATOM 384 C CA . LYS A 1 76 ? -5.504 -28.617 345.086 1.00 68.77 49 LYS A CA 1
ATOM 385 C C . LYS A 1 76 ? -6.269 -29.153 343.865 1.00 68.81 49 LYS A C 1
ATOM 386 O O . LYS A 1 76 ? -7.467 -29.429 343.932 1.00 62.96 49 LYS A O 1
ATOM 392 N N . ASN A 1 77 ? -5.550 -29.325 342.770 1.00 70.81 50 ASN A N 1
ATOM 393 C CA . ASN A 1 77 ? -6.118 -29.829 341.540 1.00 75.79 50 ASN A CA 1
ATOM 394 C C . ASN A 1 77 ? -6.382 -31.340 341.618 1.00 73.09 50 ASN A C 1
ATOM 395 O O . ASN A 1 77 ? -5.462 -32.170 341.504 1.00 73.79 50 ASN A O 1
ATOM 400 N N . ILE A 1 78 ? -7.649 -31.702 341.783 1.00 70.15 51 ILE A N 1
ATOM 401 C CA . ILE A 1 78 ? -8.015 -33.117 341.984 1.00 71.54 51 ILE A CA 1
ATOM 402 C C . ILE A 1 78 ? -7.680 -34.007 340.787 1.00 65.83 51 ILE A C 1
ATOM 403 O O . ILE A 1 78 ? -7.246 -35.129 340.972 1.00 56.25 51 ILE A O 1
ATOM 408 N N . GLU A 1 79 ? -7.841 -33.485 339.573 1.00 70.45 52 GLU A N 1
ATOM 409 C CA . GLU A 1 79 ? -7.470 -34.227 338.354 1.00 65.95 52 GLU A CA 1
ATOM 410 C C . GLU A 1 79 ? -6.013 -34.625 338.359 1.00 63.31 52 GLU A C 1
ATOM 411 O O . GLU A 1 79 ? -5.692 -35.784 338.115 1.00 66.54 52 GLU A O 1
ATOM 417 N N . GLU A 1 80 ? -5.127 -33.677 338.667 1.00 65.07 53 GLU A N 1
ATOM 418 C CA . GLU A 1 80 ? -3.670 -33.960 338.709 1.00 70.13 53 GLU A CA 1
ATOM 419 C C . GLU A 1 80 ? -3.317 -35.046 339.755 1.00 71.54 53 GLU A C 1
ATOM 420 O O . GLU A 1 80 ? -2.238 -35.657 339.729 1.00 62.21 53 GLU A O 1
ATOM 426 N N . ARG A 1 81 ? -4.254 -35.260 340.667 1.00 68.00 54 ARG A N 1
ATOM 427 C CA . ARG A 1 81 ? -4.086 -36.177 341.766 1.00 68.21 54 ARG A CA 1
ATOM 428 C C . ARG A 1 81 ? -4.324 -37.647 341.398 1.00 68.67 54 ARG A C 1
ATOM 429 O O . ARG A 1 81 ? -3.683 -38.550 341.950 1.00 70.74 54 ARG A O 1
ATOM 437 N N . ILE A 1 82 ? -5.244 -37.869 340.463 1.00 72.49 55 ILE A N 1
ATOM 438 C CA . ILE A 1 82 ? -5.682 -39.216 340.058 1.00 72.23 55 ILE A CA 1
ATOM 439 C C . ILE A 1 82 ? -5.193 -39.660 338.663 1.00 74.75 55 ILE A C 1
ATOM 440 O O . ILE A 1 82 ? -5.150 -40.855 338.385 1.00 65.52 55 ILE A O 1
ATOM 445 N N . TYR A 1 83 ? -4.814 -38.714 337.806 1.00 70.69 56 TYR A N 1
ATOM 446 C CA . TYR A 1 83 ? -4.388 -39.025 336.441 1.00 69.75 56 TYR A CA 1
ATOM 447 C C . TYR A 1 83 ? -2.893 -38.788 336.264 1.00 66.38 56 TYR A C 1
ATOM 448 O O . TYR A 1 83 ? -2.479 -37.682 335.878 1.00 73.39 56 TYR A O 1
ATOM 457 N N . PRO A 1 84 ? -2.069 -39.822 336.495 1.00 62.24 57 PRO A N 1
ATOM 458 C CA . PRO A 1 84 ? -0.608 -39.693 336.410 1.00 68.19 57 PRO A CA 1
ATOM 459 C C . PRO A 1 84 ? -0.063 -39.118 335.107 1.00 72.08 57 PRO A C 1
ATOM 460 O O . PRO A 1 84 ? 1.032 -38.539 335.101 1.00 66.66 57 PRO A O 1
ATOM 464 N N . LYS A 1 85 ? -0.810 -39.274 334.020 1.00 80.36 58 LYS A N 1
ATOM 465 C CA . LYS A 1 85 ? -0.346 -38.783 332.723 1.00 91.54 58 LYS A CA 1
ATOM 466 C C . LYS A 1 85 ? -0.295 -37.258 332.670 1.00 83.89 58 LYS A C 1
ATOM 467 O O . LYS A 1 85 ? 0.451 -36.691 331.870 1.00 84.14 58 LYS A O 1
ATOM 473 N N . LEU A 1 86 ? -1.074 -36.602 333.529 1.00 78.62 59 LEU A N 1
ATOM 474 C CA . LEU A 1 86 ? -1.013 -35.140 333.655 1.00 71.08 59 LEU A CA 1
ATOM 475 C C . LEU A 1 86 ? 0.308 -34.646 334.253 1.00 64.31 59 LEU A C 1
ATOM 476 O O . LEU A 1 86 ? 0.687 -33.515 334.042 1.00 56.53 59 LEU A O 1
ATOM 481 N N . SER A 1 87 ? 1.003 -35.505 334.989 1.00 69.88 60 SER A N 1
ATOM 482 C CA . SER A 1 87 ? 2.348 -35.200 335.489 1.00 68.89 60 SER A CA 1
ATOM 483 C C . SER A 1 87 ? 3.466 -35.603 334.519 1.00 74.65 60 SER A C 1
ATOM 484 O O . SER A 1 87 ? 4.585 -35.107 334.652 1.00 81.73 60 SER A O 1
ATOM 487 N N . LEU A 1 88 ? 3.196 -36.536 333.603 1.00 79.94 61 LEU A N 1
ATOM 488 C CA . LEU A 1 88 ? 4.240 -37.002 332.673 1.00 81.64 61 LEU A CA 1
ATOM 489 C C . LEU A 1 88 ? 3.834 -37.065 331.168 1.00 90.13 61 LEU A C 1
ATOM 490 O O . LEU A 1 88 ? 4.512 -36.460 330.334 1.00 93.69 61 LEU A O 1
ATOM 495 N N . GLU A 1 89 ? 2.766 -37.789 330.822 1.00 84.53 62 GLU A N 1
ATOM 496 C CA . GLU A 1 89 ? 2.337 -37.977 329.403 1.00 83.30 62 GLU A CA 1
ATOM 497 C C . GLU A 1 89 ? 2.841 -39.319 328.898 1.00 77.87 62 GLU A C 1
ATOM 498 O O . GLU A 1 89 ? 2.040 -40.185 328.541 1.00 81.65 62 GLU A O 1
ATOM 500 N N . SER A 1 90 ? 4.159 -39.508 328.888 1.00 74.58 63 SER A N 1
ATOM 501 C CA . SER A 1 90 ? 4.768 -40.808 328.515 1.00 75.83 63 SER A CA 1
ATOM 502 C C . SER A 1 90 ? 4.718 -41.865 329.635 1.00 77.54 63 SER A C 1
ATOM 503 O O . SER A 1 90 ? 5.524 -42.804 329.656 1.00 77.61 63 SER A O 1
ATOM 506 N N . ALA A 1 91 ? 3.753 -41.718 330.542 1.00 73.49 64 ALA A N 1
ATOM 507 C CA . ALA A 1 91 ? 3.697 -42.516 331.757 1.00 73.46 64 ALA A CA 1
ATOM 508 C C . ALA A 1 91 ? 3.205 -43.916 331.473 1.00 71.31 64 ALA A C 1
ATOM 509 O O . ALA A 1 91 ? 2.219 -44.118 330.779 1.00 65.07 64 ALA A O 1
ATOM 511 N N . LYS A 1 92 ? 3.902 -44.872 332.066 1.00 78.70 65 LYS A N 1
ATOM 512 C CA . LYS A 1 92 ? 3.691 -46.270 331.785 1.00 81.14 65 LYS A CA 1
ATOM 513 C C . LYS A 1 92 ? 3.706 -47.085 333.081 1.00 78.47 65 LYS A C 1
ATOM 514 O O . LYS A 1 92 ? 2.812 -47.874 333.325 1.00 75.32 65 LYS A O 1
ATOM 520 N N . THR A 1 93 ? 4.729 -46.901 333.907 1.00 79.04 66 THR A N 1
ATOM 521 C CA . THR A 1 93 ? 4.739 -47.489 335.241 1.00 84.81 66 THR A CA 1
ATOM 522 C C . THR A 1 93 ? 5.108 -46.443 336.304 1.00 88.98 66 THR A C 1
ATOM 523 O O . THR A 1 93 ? 5.648 -45.377 335.982 1.00 89.72 66 THR A O 1
ATOM 527 N N . ILE A 1 94 ? 4.773 -46.739 337.563 1.00 87.47 67 ILE A N 1
ATOM 528 C CA . ILE A 1 94 ? 5.151 -45.908 338.725 1.00 77.79 67 ILE A CA 1
ATOM 529 C C . ILE A 1 94 ? 5.899 -46.775 339.718 1.00 69.78 67 ILE A C 1
ATOM 530 O O . ILE A 1 94 ? 5.428 -47.840 340.090 1.00 67.34 67 ILE A O 1
ATOM 535 N N . ILE A 1 95 ? 7.040 -46.282 340.177 1.00 68.16 68 ILE A N 1
ATOM 536 C CA . ILE A 1 95 ? 7.865 -46.999 341.142 1.00 65.36 68 ILE A CA 1
ATOM 537 C C . ILE A 1 95 ? 7.737 -46.324 342.494 1.00 71.48 68 ILE A C 1
ATOM 538 O O . ILE A 1 95 ? 8.166 -45.183 342.664 1.00 67.28 68 ILE A O 1
ATOM 543 N N . SER A 1 96 ? 7.148 -47.034 343.449 1.00 73.22 69 SER A N 1
ATOM 544 C CA . SER A 1 96 ? 6.983 -46.524 344.796 1.00 70.69 69 SER A CA 1
ATOM 545 C C . SER A 1 96 ? 8.172 -46.926 345.631 1.00 73.29 69 SER A C 1
ATOM 546 O O . SER A 1 96 ? 8.475 -48.112 345.704 1.00 85.41 69 SER A O 1
ATOM 549 N N . ILE A 1 97 ? 8.810 -45.961 346.302 1.00 75.06 70 ILE A N 1
ATOM 550 C CA . ILE A 1 97 ? 9.862 -46.281 347.281 1.00 75.42 70 ILE A CA 1
ATOM 551 C C . ILE A 1 97 ? 9.417 -46.059 348.729 1.00 71.96 70 ILE A C 1
ATOM 552 O O . ILE A 1 97 ? 8.460 -45.342 348.994 1.00 69.83 70 ILE A O 1
ATOM 557 N N . ALA A 1 98 ? 10.098 -46.743 349.641 1.00 66.79 71 ALA A N 1
ATOM 558 C CA . ALA A 1 98 ? 9.864 -46.613 351.064 1.00 69.89 71 ALA A CA 1
ATOM 559 C C . ALA A 1 98 ? 11.204 -46.654 351.781 1.00 65.43 71 ALA A C 1
ATOM 560 O O . ALA A 1 98 ? 12.028 -47.519 351.495 1.00 58.71 71 ALA A O 1
ATOM 562 N N . VAL A 1 99 ? 11.438 -45.687 352.666 1.00 64.31 72 VAL A N 1
ATOM 563 C CA . VAL A 1 99 ? 12.652 -45.664 353.474 1.00 65.76 72 VAL A CA 1
ATOM 564 C C . VAL A 1 99 ? 12.181 -45.708 354.904 1.00 73.67 72 VAL A C 1
ATOM 565 O O . VAL A 1 99 ? 11.363 -44.881 355.316 1.00 80.43 72 VAL A O 1
ATOM 569 N N . ALA A 1 100 ? 12.691 -46.667 355.666 1.00 69.72 73 ALA A N 1
ATOM 570 C CA . ALA A 1 100 ? 12.262 -46.815 357.043 1.00 74.45 73 ALA A CA 1
ATOM 571 C C . ALA A 1 100 ? 13.004 -45.837 357.947 1.00 67.59 73 ALA A C 1
ATOM 572 O O . ALA A 1 100 ? 14.124 -45.440 357.639 1.00 68.22 73 ALA A O 1
ATOM 574 N N . TYR A 1 101 ? 12.369 -45.462 359.060 1.00 67.17 74 TYR A N 1
ATOM 575 C CA . TYR A 1 101 ? 12.987 -44.580 360.068 1.00 64.06 74 TYR A CA 1
ATOM 576 C C . TYR A 1 101 ? 12.689 -45.053 361.493 1.00 63.60 74 TYR A C 1
ATOM 577 O O . TYR A 1 101 ? 11.626 -45.637 361.761 1.00 61.01 74 TYR A O 1
ATOM 586 N N . PRO A 1 102 ? 13.652 -44.838 362.408 1.00 57.40 75 PRO A N 1
ATOM 587 C CA . PRO A 1 102 ? 13.464 -45.273 363.784 1.00 54.83 75 PRO A CA 1
ATOM 588 C C . PRO A 1 102 ? 12.360 -44.491 364.462 1.00 56.53 75 PRO A C 1
ATOM 589 O O . PRO A 1 102 ? 12.239 -43.295 364.237 1.00 70.20 75 PRO A O 1
ATOM 593 N N . HIS A 1 103 ? 11.612 -45.157 365.328 1.00 60.16 76 HIS A N 1
ATOM 594 C CA . HIS A 1 103 ? 10.574 -44.520 366.115 1.00 66.51 76 HIS A CA 1
ATOM 595 C C . HIS A 1 103 ? 10.900 -44.450 367.623 1.00 75.67 76 HIS A C 1
ATOM 596 O O . HIS A 1 103 ? 10.259 -43.719 368.369 1.00 76.77 76 HIS A O 1
ATOM 603 N N . LYS A 1 104 ? 11.894 -45.225 368.054 1.00 88.59 77 LYS A N 1
ATOM 604 C CA . LYS A 1 104 ? 12.439 -45.162 369.413 1.00 85.03 77 LYS A CA 1
ATOM 605 C C . LYS A 1 104 ? 13.772 -44.464 369.298 1.00 80.08 77 LYS A C 1
ATOM 606 O O . LYS A 1 104 ? 14.419 -44.536 368.257 1.00 84.01 77 LYS A O 1
ATOM 612 N N . LEU A 1 105 ? 14.193 -43.811 370.368 1.00 77.02 78 LEU A N 1
ATOM 613 C CA . LEU A 1 105 ? 15.401 -43.038 370.313 1.00 78.94 78 LEU A CA 1
ATOM 614 C C . LEU A 1 105 ? 16.575 -43.955 370.680 1.00 89.21 78 LEU A C 1
ATOM 615 O O . LEU A 1 105 ? 16.544 -44.629 371.718 1.00 78.31 78 LEU A O 1
ATOM 620 N N . PRO A 1 106 ? 17.606 -44.000 369.818 1.00 97.07 79 PRO A N 1
ATOM 621 C CA . PRO A 1 106 ? 18.801 -44.768 370.154 1.00 98.76 79 PRO A CA 1
ATOM 622 C C . PRO A 1 106 ? 19.293 -44.413 371.548 1.00 106.66 79 PRO A C 1
ATOM 623 O O . PRO A 1 106 ? 19.352 -45.265 372.430 1.00 108.16 79 PRO A O 1
ATOM 627 N N . GLN A 1 107 ? 19.621 -43.136 371.725 1.00 119.47 80 GLN A N 1
ATOM 628 C CA . GLN A 1 107 ? 20.243 -42.629 372.934 1.00 121.89 80 GLN A CA 1
ATOM 629 C C . GLN A 1 107 ? 19.371 -41.519 373.501 1.00 109.82 80 GLN A C 1
ATOM 630 O O . GLN A 1 107 ? 19.215 -40.482 372.854 1.00 117.25 80 GLN A O 1
ATOM 636 N N . GLN A 1 108 ? 18.808 -41.733 374.694 1.00 93.68 81 GLN A N 1
ATOM 637 C CA . GLN A 1 108 ? 18.071 -40.672 375.409 1.00 91.87 81 GLN A CA 1
ATOM 638 C C . GLN A 1 108 ? 18.932 -39.414 375.640 1.00 97.20 81 GLN A C 1
ATOM 639 O O . GLN A 1 108 ? 20.158 -39.508 375.766 1.00 101.34 81 GLN A O 1
ATOM 645 N N . PRO A 1 109 ? 18.298 -38.227 375.675 1.00 97.69 82 PRO A N 1
ATOM 646 C CA . PRO A 1 109 ? 19.055 -37.014 375.953 1.00 94.54 82 PRO A CA 1
ATOM 647 C C . PRO A 1 109 ? 19.284 -36.868 377.456 1.00 93.40 82 PRO A C 1
ATOM 648 O O . PRO A 1 109 ? 18.558 -37.464 378.266 1.00 82.57 82 PRO A O 1
ATOM 652 N N . GLN A 1 110 ? 20.281 -36.076 377.829 1.00 89.57 83 GLN A N 1
ATOM 653 C CA . GLN A 1 110 ? 20.658 -36.003 379.225 1.00 91.47 83 GLN A CA 1
ATOM 654 C C . GLN A 1 110 ? 19.791 -35.014 379.992 1.00 82.60 83 GLN A C 1
ATOM 655 O O . GLN A 1 110 ? 19.725 -33.852 379.629 1.00 82.85 83 GLN A O 1
ATOM 661 N N . LYS A 1 111 ? 19.154 -35.482 381.066 1.00 82.08 84 LYS A N 1
ATOM 662 C CA . LYS A 1 111 ? 18.417 -34.622 382.011 1.00 83.18 84 LYS A CA 1
ATOM 663 C C . LYS A 1 111 ? 19.145 -33.287 382.340 1.00 77.82 84 LYS A C 1
ATOM 664 O O . LYS A 1 111 ? 20.341 -33.270 382.582 1.00 68.88 84 LYS A O 1
ATOM 670 N N . THR A 1 112 ? 18.409 -32.175 382.312 1.00 76.50 85 THR A N 1
ATOM 671 C CA . THR A 1 112 ? 18.954 -30.856 382.669 1.00 70.16 85 THR A CA 1
ATOM 672 C C . THR A 1 112 ? 17.989 -30.160 383.593 1.00 68.90 85 THR A C 1
ATOM 673 O O . THR A 1 112 ? 16.941 -30.731 383.924 1.00 67.08 85 THR A O 1
ATOM 677 N N . GLU A 1 113 ? 18.340 -28.936 384.009 1.00 66.58 86 GLU A N 1
ATOM 678 C CA . GLU A 1 113 ? 17.379 -27.976 384.632 1.00 78.12 86 GLU A CA 1
ATOM 679 C C . GLU A 1 113 ? 16.040 -27.859 383.877 1.00 67.04 86 GLU A C 1
ATOM 680 O O . GLU A 1 113 ? 14.964 -27.779 384.489 1.00 66.44 86 GLU A O 1
ATOM 686 N N . PHE A 1 114 ? 16.160 -27.851 382.548 1.00 59.83 87 PHE A N 1
ATOM 687 C CA . PHE A 1 114 ? 15.084 -27.530 381.629 1.00 51.46 87 PHE A CA 1
ATOM 688 C C . PHE A 1 114 ? 14.270 -28.719 381.175 1.00 57.17 87 PHE A C 1
ATOM 689 O O . PHE A 1 114 ? 14.817 -29.678 380.608 1.00 63.15 87 PHE A O 1
ATOM 697 N N . LYS A 1 115 ? 12.955 -28.655 381.386 1.00 54.58 88 LYS A N 1
ATOM 698 C CA . LYS A 1 115 ? 12.089 -29.751 380.952 1.00 54.16 88 LYS A CA 1
ATOM 699 C C . LYS A 1 115 ? 12.028 -29.766 379.413 1.00 50.14 88 LYS A C 1
ATOM 700 O O . LYS A 1 115 ? 12.214 -28.746 378.750 1.00 51.95 88 LYS A O 1
ATOM 706 N N . ARG A 1 116 ? 11.741 -30.937 378.872 1.00 52.79 89 ARG A N 1
ATOM 707 C CA . ARG A 1 116 ? 11.836 -31.188 377.437 1.00 55.35 89 ARG A CA 1
ATOM 708 C C . ARG A 1 116 ? 10.463 -31.548 376.841 1.00 55.63 89 ARG A C 1
ATOM 709 O O . ARG A 1 116 ? 9.620 -32.147 377.504 1.00 55.00 89 ARG A O 1
ATOM 717 N N . GLY A 1 117 ? 10.253 -31.159 375.590 1.00 53.58 90 GLY A N 1
ATOM 718 C CA . GLY A 1 117 ? 9.098 -31.611 374.836 1.00 53.06 90 GLY A CA 1
ATOM 719 C C . GLY A 1 117 ? 9.530 -32.701 373.883 1.00 58.43 90 GLY A C 1
ATOM 720 O O . GLY A 1 117 ? 10.724 -32.954 373.716 1.00 65.00 90 GLY A O 1
ATOM 721 N N . LYS A 1 118 ? 8.558 -33.376 373.289 1.00 61.35 91 LYS A N 1
ATOM 722 C CA . LYS A 1 118 ? 8.814 -34.384 372.263 1.00 65.76 91 LYS A CA 1
ATOM 723 C C . LYS A 1 118 ? 8.406 -33.832 370.908 1.00 61.99 91 LYS A C 1
ATOM 724 O O . LYS A 1 118 ? 7.585 -32.944 370.795 1.00 77.63 91 LYS A O 1
ATOM 730 N N . ILE A 1 119 ? 8.937 -34.432 369.871 1.00 61.39 92 ILE A N 1
ATOM 731 C CA . ILE A 1 119 ? 8.711 -33.989 368.517 1.00 64.14 92 ILE A CA 1
ATOM 732 C C . ILE A 1 119 ? 8.800 -35.239 367.622 1.00 59.91 92 ILE A C 1
ATOM 733 O O . ILE A 1 119 ? 9.766 -35.964 367.682 1.00 47.58 92 ILE A O 1
ATOM 738 N N . THR A 1 120 ? 7.753 -35.498 366.833 1.00 62.55 93 THR A N 1
ATOM 739 C CA . THR A 1 120 ? 7.567 -36.778 366.101 1.00 61.01 93 THR A CA 1
ATOM 740 C C . THR A 1 120 ? 8.823 -37.354 365.451 1.00 61.08 93 THR A C 1
ATOM 741 O O . THR A 1 120 ? 9.620 -36.614 364.875 1.00 68.08 93 THR A O 1
ATOM 745 N N . PRO A 1 121 ? 9.007 -38.682 365.542 1.00 67.08 94 PRO A N 1
ATOM 746 C CA . PRO A 1 121 ? 10.175 -39.320 364.912 1.00 61.47 94 PRO A CA 1
ATOM 747 C C . PRO A 1 121 ? 10.198 -39.130 363.400 1.00 61.56 94 PRO A C 1
ATOM 748 O O . PRO A 1 121 ? 11.268 -39.222 362.798 1.00 58.91 94 PRO A O 1
ATOM 752 N N . ASN A 1 122 ? 9.017 -38.865 362.809 1.00 55.33 95 ASN A N 1
ATOM 753 C CA . ASN A 1 122 ? 8.888 -38.470 361.395 1.00 52.46 95 ASN A CA 1
ATOM 754 C C . ASN A 1 122 ? 9.761 -37.274 361.020 1.00 53.91 95 ASN A C 1
ATOM 755 O O . ASN A 1 122 ? 10.002 -37.009 359.838 1.00 51.91 95 ASN A O 1
ATOM 760 N N . SER A 1 123 ? 10.188 -36.523 362.037 1.00 57.34 96 SER A N 1
ATOM 761 C CA . SER A 1 123 ? 10.992 -35.342 361.844 1.00 55.35 96 SER A CA 1
ATOM 762 C C . SER A 1 123 ? 12.310 -35.406 362.614 1.00 60.86 96 SER A C 1
ATOM 763 O O . SER A 1 123 ? 12.874 -34.355 362.938 1.00 56.51 96 SER A O 1
ATOM 766 N N . TRP A 1 124 ? 12.809 -36.617 362.909 1.00 63.48 97 TRP A N 1
ATOM 767 C CA . TRP A 1 124 ? 14.157 -36.753 363.509 1.00 56.74 97 TRP A CA 1
ATOM 768 C C . TRP A 1 124 ? 15.162 -36.793 362.413 1.00 52.34 97 TRP A C 1
ATOM 769 O O . TRP A 1 124 ? 14.918 -37.362 361.368 1.00 56.15 97 TRP A O 1
ATOM 780 N N . GLY A 1 125 ? 16.286 -36.123 362.616 1.00 58.84 98 GLY A N 1
ATOM 781 C CA . GLY A 1 125 ? 17.339 -36.090 361.607 1.00 51.04 98 GLY A CA 1
ATOM 782 C C . GLY A 1 125 ? 16.909 -35.416 360.333 1.00 56.77 98 GLY A C 1
ATOM 783 O O . GLY A 1 125 ? 15.837 -34.809 360.277 1.00 77.91 98 GLY A O 1
ATOM 784 N N . LEU A 1 126 ? 17.716 -35.569 359.289 1.00 61.29 99 LEU A N 1
ATOM 785 C CA . LEU A 1 126 ? 17.539 -34.827 358.044 1.00 61.06 99 LEU A CA 1
ATOM 786 C C . LEU A 1 126 ? 16.184 -34.959 357.364 1.00 60.60 99 LEU A C 1
ATOM 787 O O . LEU A 1 126 ? 15.644 -36.041 357.254 1.00 59.20 99 LEU A O 1
ATOM 792 N N . ASP A 1 127 ? 15.659 -33.819 356.923 1.00 63.93 100 ASP A N 1
ATOM 793 C CA . ASP A 1 127 ? 14.339 -33.707 356.342 1.00 58.29 100 ASP A CA 1
ATOM 794 C C . ASP A 1 127 ? 14.182 -34.797 355.314 1.00 57.85 100 ASP A C 1
ATOM 795 O O . ASP A 1 127 ? 14.932 -34.838 354.333 1.00 50.22 100 ASP A O 1
ATOM 800 N N . TYR A 1 128 ? 13.220 -35.691 355.543 1.00 54.35 101 TYR A N 1
ATOM 801 C CA . TYR A 1 128 ? 12.976 -36.796 354.608 1.00 55.86 101 TYR A CA 1
ATOM 802 C C . TYR A 1 128 ? 12.862 -36.323 353.156 1.00 60.42 101 TYR A C 1
ATOM 803 O O . TYR A 1 128 ? 13.366 -36.969 352.254 1.00 65.50 101 TYR A O 1
ATOM 812 N N . HIS A 1 129 ? 12.204 -35.197 352.933 1.00 62.13 102 HIS A N 1
ATOM 813 C CA . HIS A 1 129 ? 12.082 -34.653 351.575 1.00 64.97 102 HIS A CA 1
ATOM 814 C C . HIS A 1 129 ? 13.426 -34.617 350.896 1.00 61.12 102 HIS A C 1
ATOM 815 O O . HIS A 1 129 ? 13.528 -34.960 349.740 1.00 66.39 102 HIS A O 1
ATOM 822 N N . TYR A 1 130 ? 14.451 -34.132 351.580 1.00 60.70 103 TYR A N 1
ATOM 823 C CA . TYR A 1 130 ? 15.757 -34.080 350.952 1.00 64.39 103 TYR A CA 1
ATOM 824 C C . TYR A 1 130 ? 16.339 -35.495 350.786 1.00 66.07 103 TYR A C 1
ATOM 825 O O . TYR A 1 130 ? 16.904 -35.821 349.742 1.00 66.54 103 TYR A O 1
ATOM 834 N N . VAL A 1 131 ? 16.221 -36.323 351.823 1.00 64.35 104 VAL A N 1
ATOM 835 C CA . VAL A 1 131 ? 16.800 -37.663 351.800 1.00 65.39 104 VAL A CA 1
ATOM 836 C C . VAL A 1 131 ? 16.248 -38.474 350.613 1.00 68.28 104 VAL A C 1
ATOM 837 O O . VAL A 1 131 ? 17.009 -39.065 349.847 1.00 69.92 104 VAL A O 1
ATOM 841 N N . LEU A 1 132 ? 14.929 -38.495 350.472 1.00 66.57 105 LEU A N 1
ATOM 842 C CA . LEU A 1 132 ? 14.287 -39.282 349.425 1.00 59.43 105 LEU A CA 1
ATOM 843 C C . LEU A 1 132 ? 14.511 -38.719 348.020 1.00 61.67 105 LEU A C 1
ATOM 844 O O . LEU A 1 132 ? 14.683 -39.486 347.091 1.00 59.39 105 LEU A O 1
ATOM 849 N N . GLN A 1 133 ? 14.485 -37.397 347.856 1.00 63.88 106 GLN A N 1
ATOM 850 C CA . GLN A 1 133 ? 14.749 -36.807 346.549 1.00 66.73 106 GLN A CA 1
ATOM 851 C C . GLN A 1 133 ? 16.147 -37.173 346.113 1.00 68.84 106 GLN A C 1
ATOM 852 O O . GLN A 1 133 ? 16.362 -37.434 344.938 1.00 66.84 106 GLN A O 1
ATOM 858 N N . ASP A 1 134 ? 17.095 -37.211 347.048 1.00 68.87 107 ASP A N 1
ATOM 859 C CA . ASP A 1 134 ? 18.452 -37.678 346.746 1.00 72.35 107 ASP A CA 1
ATOM 860 C C . ASP A 1 134 ? 18.452 -39.148 346.272 1.00 71.92 107 ASP A C 1
ATOM 861 O O . ASP A 1 134 ? 19.063 -39.479 345.252 1.00 65.63 107 ASP A O 1
ATOM 866 N N . LYS A 1 135 ? 17.775 -40.026 347.012 1.00 70.76 108 LYS A N 1
ATOM 867 C CA . LYS A 1 135 ? 17.630 -41.448 346.625 1.00 71.62 108 LYS A CA 1
ATOM 868 C C . LYS A 1 135 ? 16.976 -41.669 345.233 1.00 76.53 108 LYS A C 1
ATOM 869 O O . LYS A 1 135 ? 17.490 -42.431 344.421 1.00 66.54 108 LYS A O 1
ATOM 875 N N . LEU A 1 136 ? 15.858 -40.995 344.973 1.00 77.43 109 LEU A N 1
ATOM 876 C CA . LEU A 1 136 ? 15.232 -40.986 343.640 1.00 72.12 109 LEU A CA 1
ATOM 877 C C . LEU A 1 136 ? 16.099 -40.452 342.503 1.00 75.08 109 LEU A C 1
ATOM 878 O O . LEU A 1 136 ? 15.908 -40.822 341.354 1.00 82.28 109 LEU A O 1
ATOM 883 N N . LYS A 1 137 ? 16.998 -39.528 342.807 1.00 84.21 110 LYS A N 1
ATOM 884 C CA . LYS A 1 137 ? 17.891 -38.959 341.801 1.00 79.22 110 LYS A CA 1
ATOM 885 C C . LYS A 1 137 ? 18.888 -40.022 341.399 1.00 81.31 110 LYS A C 1
ATOM 886 O O . LYS A 1 137 ? 19.120 -40.245 340.214 1.00 85.14 110 LYS A O 1
ATOM 892 N N . ARG A 1 138 ? 19.471 -40.670 342.409 1.00 81.97 111 ARG A N 1
ATOM 893 C CA . ARG A 1 138 ? 20.415 -41.788 342.241 1.00 87.08 111 ARG A CA 1
ATOM 894 C C . ARG A 1 138 ? 19.830 -42.983 341.462 1.00 85.41 111 ARG A C 1
ATOM 895 O O . ARG A 1 138 ? 20.456 -43.508 340.534 1.00 89.61 111 ARG A O 1
ATOM 903 N N . LEU A 1 139 ? 18.630 -43.391 341.847 1.00 80.60 112 LEU A N 1
ATOM 904 C CA . LEU A 1 139 ? 17.880 -44.425 341.135 1.00 78.40 112 LEU A CA 1
ATOM 905 C C . LEU A 1 139 ? 17.650 -44.067 339.656 1.00 78.76 112 LEU A C 1
ATOM 906 O O . LEU A 1 139 ? 17.822 -44.890 338.780 1.00 77.46 112 LEU A O 1
ATOM 911 N N . ALA A 1 140 ? 17.228 -42.836 339.392 1.00 80.38 113 ALA A N 1
ATOM 912 C CA . ALA A 1 140 ? 17.061 -42.370 338.019 1.00 78.51 113 ALA A CA 1
ATOM 913 C C . ALA A 1 140 ? 18.396 -42.351 337.263 1.00 83.98 113 ALA A C 1
ATOM 914 O O . ALA A 1 140 ? 18.432 -42.746 336.111 1.00 94.45 113 ALA A O 1
ATOM 916 N N . LYS A 1 141 ? 19.486 -41.901 337.895 1.00 87.20 114 LYS A N 1
ATOM 917 C CA . LYS A 1 141 ? 20.814 -41.847 337.222 1.00 86.51 114 LYS A CA 1
ATOM 918 C C . LYS A 1 141 ? 21.317 -43.262 336.924 1.00 89.67 114 LYS A C 1
ATOM 919 O O . LYS A 1 141 ? 21.957 -43.493 335.902 1.00 93.61 114 LYS A O 1
ATOM 921 N N . GLY A 1 142 ? 21.020 -44.197 337.824 1.00 91.89 115 GLY A N 1
ATOM 922 C CA . GLY A 1 142 ? 21.380 -45.604 337.648 1.00 92.44 115 GLY A CA 1
ATOM 923 C C . GLY A 1 142 ? 20.511 -46.362 336.662 1.00 87.55 115 GLY A C 1
ATOM 924 O O . GLY A 1 142 ? 20.889 -47.450 336.222 1.00 101.25 115 GLY A O 1
ATOM 925 N N . ILE A 1 143 ? 19.349 -45.801 336.326 1.00 80.13 116 ILE A N 1
ATOM 926 C CA . ILE A 1 143 ? 18.485 -46.333 335.259 1.00 79.27 116 ILE A CA 1
ATOM 927 C C . ILE A 1 143 ? 18.812 -45.685 333.892 1.00 80.28 116 ILE A C 1
ATOM 928 O O . ILE A 1 143 ? 18.669 -46.331 332.853 1.00 80.79 116 ILE A O 1
ATOM 933 N N . GLU A 1 144 ? 19.227 -44.419 333.890 1.00 89.04 117 GLU A N 1
ATOM 934 C CA . GLU A 1 144 ? 19.648 -43.725 332.655 1.00 103.98 117 GLU A CA 1
ATOM 935 C C . GLU A 1 144 ? 20.633 -44.575 331.852 1.00 110.64 117 GLU A C 1
ATOM 936 O O . GLU A 1 144 ? 20.545 -44.661 330.622 1.00 123.39 117 GLU A O 1
ATOM 942 N N . LYS A 1 145 ? 21.562 -45.201 332.569 1.00 109.75 118 LYS A N 1
ATOM 943 C CA . LYS A 1 145 ? 22.592 -46.053 331.975 1.00 113.32 118 LYS A CA 1
ATOM 944 C C . LYS A 1 145 ? 22.044 -47.317 331.313 1.00 105.15 118 LYS A C 1
ATOM 945 O O . LYS A 1 145 ? 22.466 -47.677 330.217 1.00 112.60 118 LYS A O 1
ATOM 951 N N . LEU A 1 146 ? 21.121 -47.990 331.991 1.00 99.46 119 LEU A N 1
ATOM 952 C CA . LEU A 1 146 ? 20.643 -49.310 331.569 1.00 94.78 119 LEU A CA 1
ATOM 953 C C . LEU A 1 146 ? 19.439 -49.293 330.619 1.00 91.18 119 LEU A C 1
ATOM 954 O O . LEU A 1 146 ? 18.780 -50.311 330.463 1.00 88.60 119 LEU A O 1
ATOM 959 N N . THR A 1 147 ? 19.135 -48.156 329.994 1.00 93.83 120 THR A N 1
ATOM 960 C CA . THR A 1 147 ? 18.089 -48.080 328.951 1.00 91.30 120 THR A CA 1
ATOM 961 C C . THR A 1 147 ? 18.324 -46.844 328.083 1.00 96.38 120 THR A C 1
ATOM 962 O O . THR A 1 147 ? 19.314 -46.127 328.262 1.00 94.20 120 THR A O 1
ATOM 966 N N . GLU A 1 148 ? 17.402 -46.598 327.158 1.00 96.16 121 GLU A N 1
ATOM 967 C CA . GLU A 1 148 ? 17.436 -45.411 326.312 1.00 111.90 121 GLU A CA 1
ATOM 968 C C . GLU A 1 148 ? 16.048 -44.787 326.288 1.00 106.48 121 GLU A C 1
ATOM 969 O O . GLU A 1 148 ? 15.048 -45.491 326.461 1.00 91.71 121 GLU A O 1
ATOM 975 N N . ASN A 1 149 ? 15.998 -43.474 326.054 1.00 101.09 122 ASN A N 1
ATOM 976 C CA . ASN A 1 149 ? 14.744 -42.708 326.083 1.00 102.03 122 ASN A CA 1
ATOM 977 C C . ASN A 1 149 ? 14.030 -42.737 327.436 1.00 99.25 122 ASN A C 1
ATOM 978 O O . ASN A 1 149 ? 12.814 -42.549 327.511 1.00 81.89 122 ASN A O 1
ATOM 983 N N . PHE A 1 150 ? 14.787 -42.961 328.506 1.00 96.94 123 PHE A N 1
ATOM 984 C CA . PHE A 1 150 ? 14.213 -43.016 329.842 1.00 89.64 123 PHE A CA 1
ATOM 985 C C . PHE A 1 150 ? 13.639 -41.646 330.216 1.00 94.21 123 PHE A C 1
ATOM 986 O O . PHE A 1 150 ? 14.322 -40.621 330.079 1.00 95.26 123 PHE A O 1
ATOM 994 N N . GLU A 1 151 ? 12.388 -41.633 330.671 1.00 86.04 124 GLU A N 1
ATOM 995 C CA . GLU A 1 151 ? 11.741 -40.396 331.112 1.00 85.62 124 GLU A CA 1
ATOM 996 C C . GLU A 1 151 ? 11.126 -40.582 332.488 1.00 88.63 124 GLU A C 1
ATOM 997 O O . GLU A 1 151 ? 10.471 -41.591 332.739 1.00 76.66 124 GLU A O 1
ATOM 1003 N N . TYR A 1 152 ? 11.329 -39.600 333.371 1.00 92.03 125 TYR A N 1
ATOM 1004 C CA . TYR A 1 152 ? 10.839 -39.706 334.748 1.00 87.02 125 TYR A CA 1
ATOM 1005 C C . TYR A 1 152 ? 10.348 -38.410 335.368 1.00 80.53 125 TYR A C 1
ATOM 1006 O O . TYR A 1 152 ? 10.520 -37.326 334.826 1.00 83.76 125 TYR A O 1
ATOM 1015 N N . LYS A 1 153 ? 9.735 -38.559 336.535 1.00 79.47 126 LYS A N 1
ATOM 1016 C CA . LYS A 1 153 ? 9.150 -37.464 337.283 1.00 72.37 126 LYS A CA 1
ATOM 1017 C C . LYS A 1 153 ? 9.051 -37.917 338.739 1.00 65.60 126 LYS A C 1
ATOM 1018 O O . LYS A 1 153 ? 8.247 -38.778 339.072 1.00 62.62 126 LYS A O 1
ATOM 1024 N N . GLY A 1 154 ? 9.893 -37.345 339.591 1.00 67.58 127 GLY A N 1
ATOM 1025 C CA . GLY A 1 154 ? 9.971 -37.741 341.000 1.00 65.62 127 GLY A CA 1
ATOM 1026 C C . GLY A 1 154 ? 9.038 -36.956 341.907 1.00 55.71 127 GLY A C 1
ATOM 1027 O O . GLY A 1 154 ? 8.867 -35.761 341.743 1.00 61.03 127 GLY A O 1
ATOM 1028 N N . MET A 1 155 ? 8.467 -37.635 342.894 1.00 55.83 128 MET A N 1
ATOM 1029 C CA . MET A 1 155 ? 7.607 -37.004 343.892 1.00 60.62 128 MET A CA 1
ATOM 1030 C C . MET A 1 155 ? 7.922 -37.502 345.303 1.00 62.19 128 MET A C 1
ATOM 1031 O O . MET A 1 155 ? 8.183 -38.678 345.500 1.00 72.14 128 MET A O 1
ATOM 1036 N N . VAL A 1 156 ? 7.872 -36.611 346.281 1.00 61.28 129 VAL A N 1
ATOM 1037 C CA . VAL A 1 156 ? 7.889 -37.040 347.681 1.00 63.93 129 VAL A CA 1
ATOM 1038 C C . VAL A 1 156 ? 7.165 -36.003 348.554 1.00 61.23 129 VAL A C 1
ATOM 1039 O O . VAL A 1 156 ? 7.654 -34.901 348.741 1.00 63.12 129 VAL A O 1
ATOM 1043 N N . ASP A 1 157 ? 5.961 -36.370 348.997 1.00 61.98 130 ASP A N 1
ATOM 1044 C CA . ASP A 1 157 ? 5.074 -35.550 349.823 1.00 59.64 130 ASP A CA 1
ATOM 1045 C C . ASP A 1 157 ? 4.474 -34.362 349.069 1.00 51.65 130 ASP A C 1
ATOM 1046 O O . ASP A 1 157 ? 3.264 -34.153 349.093 1.00 53.37 130 ASP A O 1
ATOM 1051 N N . THR A 1 158 ? 5.318 -33.589 348.399 1.00 45.59 131 THR A N 1
ATOM 1052 C CA . THR A 1 158 ? 4.923 -32.288 347.857 1.00 44.34 131 THR A CA 1
ATOM 1053 C C . THR A 1 158 ? 4.406 -32.382 346.455 1.00 47.38 131 THR A C 1
ATOM 1054 O O . THR A 1 158 ? 4.003 -31.392 345.864 1.00 45.79 131 THR A O 1
ATOM 1058 N N . GLY A 1 159 ? 4.433 -33.586 345.893 1.00 56.17 132 GLY A N 1
ATOM 1059 C CA . GLY A 1 159 ? 3.859 -33.841 344.575 1.00 52.05 132 GLY A CA 1
ATOM 1060 C C . GLY A 1 159 ? 2.33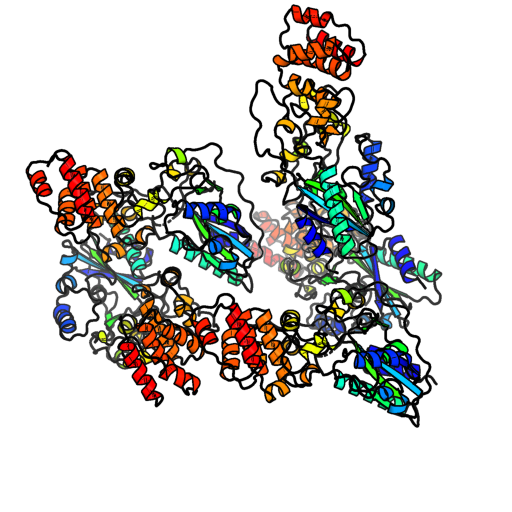2 -33.991 344.607 1.00 62.07 132 GLY A C 1
ATOM 1061 O O . GLY A 1 159 ? 1.711 -34.023 345.676 1.00 59.84 132 GLY A O 1
ATOM 1062 N N . ALA A 1 160 ? 1.742 -34.156 343.416 1.00 67.05 133 ALA A N 1
ATOM 1063 C CA . ALA A 1 160 ? 0.282 -34.208 343.219 1.00 59.33 133 ALA A CA 1
ATOM 1064 C C . ALA A 1 160 ? -0.361 -35.557 343.530 1.00 56.96 133 ALA A C 1
ATOM 1065 O O . ALA A 1 160 ? -1.527 -35.628 343.914 1.00 54.97 133 ALA A O 1
ATOM 1067 N N . LEU A 1 161 ? 0.393 -36.623 343.399 1.00 52.43 134 LEU A N 1
ATOM 1068 C CA . LEU A 1 161 ? -0.172 -37.937 343.692 1.00 62.68 134 LEU A CA 1
ATOM 1069 C C . LEU A 1 161 ? -0.447 -38.163 345.179 1.00 59.39 134 LEU A C 1
ATOM 1070 O O . LEU A 1 161 ? 0.175 -37.547 346.056 1.00 59.32 134 LEU A O 1
ATOM 1075 N N . VAL A 1 162 ? -1.363 -39.096 345.426 1.00 56.59 135 VAL A N 1
ATOM 1076 C CA . VAL A 1 162 ? -1.630 -39.617 346.756 1.00 53.05 135 VAL A CA 1
ATOM 1077 C C . VAL A 1 162 ? -0.551 -40.661 347.052 1.00 55.41 135 VAL A C 1
ATOM 1078 O O . VAL A 1 162 ? -0.669 -41.798 346.654 1.00 61.01 135 VAL A O 1
ATOM 1082 N N . ASP A 1 163 ? 0.514 -40.249 347.735 1.00 60.50 136 ASP A N 1
ATOM 1083 C CA . ASP A 1 163 ? 1.694 -41.093 347.971 1.00 61.64 136 ASP A CA 1
ATOM 1084 C C . ASP A 1 163 ? 1.335 -42.426 348.626 1.00 65.33 136 ASP A C 1
ATOM 1085 O O . ASP A 1 163 ? 2.057 -43.414 348.536 1.00 59.58 136 ASP A O 1
ATOM 1090 N N . THR A 1 164 ? 0.219 -42.412 349.325 1.00 67.58 137 THR A N 1
ATOM 1091 C CA . THR A 1 164 ? -0.135 -43.482 350.195 1.00 66.22 137 THR A CA 1
ATOM 1092 C C . THR A 1 164 ? -0.780 -44.608 349.368 1.00 67.58 137 THR A C 1
ATOM 1093 O O . THR A 1 164 ? -0.532 -45.784 349.610 1.00 61.42 137 THR A O 1
ATOM 1097 N N . ALA A 1 165 ? -1.588 -44.209 348.389 1.00 71.05 138 ALA A N 1
ATOM 1098 C CA . ALA A 1 165 ? -2.352 -45.121 347.537 1.00 74.73 138 ALA A CA 1
ATOM 1099 C C . ALA A 1 165 ? -1.489 -45.697 346.426 1.00 72.30 138 ALA A C 1
ATOM 1100 O O . ALA A 1 165 ? -1.724 -46.803 345.924 1.00 75.20 138 ALA A O 1
ATOM 1102 N N . VAL A 1 166 ? -0.485 -44.936 346.047 1.00 67.70 139 VAL A N 1
ATOM 1103 C CA . VAL A 1 166 ? 0.516 -45.426 345.122 1.00 70.21 139 VAL A CA 1
ATOM 1104 C C . VAL A 1 166 ? 1.277 -46.597 345.731 1.00 72.17 139 VAL A C 1
ATOM 1105 O O . VAL A 1 166 ? 1.406 -47.642 345.109 1.00 74.39 139 VAL A O 1
ATOM 1109 N N . ALA A 1 167 ? 1.778 -46.411 346.948 1.00 71.58 140 ALA A N 1
ATOM 1110 C CA . ALA A 1 167 ? 2.531 -47.451 347.642 1.00 65.95 140 ALA A CA 1
ATOM 1111 C C . ALA A 1 167 ? 1.703 -48.718 347.913 1.00 67.79 140 ALA A C 1
ATOM 1112 O O . ALA A 1 167 ? 2.271 -49.809 348.038 1.00 75.21 140 ALA A O 1
ATOM 1114 N N . LYS A 1 168 ? 0.387 -48.577 348.022 1.00 60.73 141 LYS A N 1
ATOM 1115 C CA . LYS A 1 168 ? -0.478 -49.744 348.146 1.00 70.75 141 LYS A CA 1
ATOM 1116 C C . LYS A 1 168 ? -0.557 -50.552 346.839 1.00 73.06 141 LYS A C 1
ATOM 1117 O O . LYS A 1 168 ? -0.228 -51.742 346.836 1.00 67.22 141 LYS A O 1
ATOM 1123 N N . ARG A 1 169 ? -0.994 -49.921 345.746 1.00 73.67 142 ARG A N 1
ATOM 1124 C CA . ARG A 1 169 ? -0.977 -50.586 344.429 1.00 74.01 142 ARG A CA 1
ATOM 1125 C C . ARG A 1 169 ? 0.381 -51.196 344.079 1.00 72.37 142 ARG A C 1
ATOM 1126 O O . ARG A 1 169 ? 0.438 -52.103 343.263 1.00 84.89 142 ARG A O 1
ATOM 1134 N N . ALA A 1 170 ? 1.462 -50.679 344.645 1.00 62.69 143 ALA A N 1
ATOM 1135 C CA . ALA A 1 170 ? 2.785 -51.194 344.329 1.00 65.25 143 ALA A CA 1
ATOM 1136 C C . ALA A 1 170 ? 3.236 -52.271 345.307 1.00 63.44 143 ALA A C 1
ATOM 1137 O O . ALA A 1 170 ? 4.363 -52.758 345.240 1.00 61.01 143 ALA A O 1
ATOM 1139 N N . GLY A 1 171 ? 2.355 -52.628 346.228 1.00 68.78 144 GLY A N 1
ATOM 1140 C CA . GLY A 1 171 ? 2.651 -53.639 347.240 1.00 68.87 144 GLY A CA 1
ATOM 1141 C C . GLY A 1 171 ? 3.810 -53.304 348.168 1.00 66.63 144 GLY A C 1
ATOM 1142 O O . GLY A 1 171 ? 4.626 -54.165 348.481 1.00 63.61 144 GLY A O 1
ATOM 1143 N N . ILE A 1 172 ? 3.870 -52.056 348.633 1.00 72.61 145 ILE A N 1
ATOM 1144 C CA . ILE A 1 172 ? 4.808 -51.683 349.720 1.00 77.82 145 ILE A CA 1
ATOM 1145 C C . ILE A 1 172 ? 4.194 -52.124 351.046 1.00 70.62 145 ILE A C 1
ATOM 1146 O O . ILE A 1 172 ? 4.896 -52.558 351.965 1.00 70.29 145 ILE A O 1
ATOM 1151 N N . GLY A 1 173 ? 2.877 -51.989 351.130 1.00 57.57 146 GLY A N 1
ATOM 1152 C CA . GLY A 1 173 ? 2.170 -52.373 352.315 1.00 51.96 146 GLY A CA 1
ATOM 1153 C C . GLY A 1 173 ? 0.719 -52.074 352.049 1.00 51.79 146 GLY A C 1
ATOM 1154 O O . GLY A 1 173 ? 0.351 -51.766 350.920 1.00 47.86 146 GLY A O 1
ATOM 1155 N N . PHE A 1 174 ? -0.092 -52.184 353.097 1.00 55.26 147 PHE A N 1
ATOM 1156 C CA . PHE A 1 174 ? -1.520 -51.929 353.018 1.00 58.36 147 PHE A CA 1
ATOM 1157 C C . PHE A 1 174 ? -1.880 -50.630 353.758 1.00 74.48 147 PHE A C 1
ATOM 1158 O O . PHE A 1 174 ? -1.116 -50.153 354.616 1.00 76.71 147 PHE A O 1
ATOM 1166 N N . ILE A 1 175 ? -3.040 -50.064 353.425 1.00 63.38 148 ILE A N 1
ATOM 1167 C CA . ILE A 1 175 ? -3.478 -48.859 354.065 1.00 63.26 148 ILE A CA 1
ATOM 1168 C C . ILE A 1 175 ? -4.279 -49.272 355.293 1.00 70.22 148 ILE A C 1
ATOM 1169 O O . ILE A 1 175 ? -5.299 -49.952 355.177 1.00 68.63 148 ILE A O 1
ATOM 1174 N N . GLY A 1 176 ? -3.830 -48.824 356.465 1.00 65.75 149 GLY A N 1
ATOM 1175 C CA . GLY A 1 176 ? -4.558 -49.062 357.687 1.00 62.42 149 GLY A CA 1
ATOM 1176 C C . GLY A 1 176 ? -5.850 -48.263 357.821 1.00 66.18 149 GLY A C 1
ATOM 1177 O O . GLY A 1 176 ? -6.189 -47.437 356.977 1.00 58.74 149 GLY A O 1
ATOM 1178 N N . LYS A 1 177 ? -6.577 -48.516 358.904 1.00 71.66 150 LYS A N 1
ATOM 1179 C CA . LYS A 1 177 ? -7.734 -47.695 359.275 1.00 75.05 150 LYS A CA 1
ATOM 1180 C C . LYS A 1 177 ? -7.250 -46.315 359.753 1.00 70.34 150 LYS A C 1
ATOM 1181 O O . LYS A 1 177 ? -8.025 -45.345 359.772 1.00 64.46 150 LYS A O 1
ATOM 1187 N N . ASN A 1 178 ? -5.973 -46.240 360.162 1.00 64.74 151 ASN A N 1
ATOM 1188 C CA . ASN A 1 178 ? -5.354 -44.972 360.553 1.00 63.39 151 ASN A CA 1
ATOM 1189 C C . ASN A 1 178 ? -4.926 -44.126 359.352 1.00 66.91 151 ASN A C 1
ATOM 1190 O O . ASN A 1 178 ? -4.396 -43.037 359.523 1.00 73.38 151 ASN A O 1
ATOM 1195 N N . GLY A 1 179 ? -5.137 -44.633 358.141 1.00 66.14 152 GLY A N 1
ATOM 1196 C CA . GLY A 1 179 ? -4.858 -43.876 356.915 1.00 62.13 152 GLY A CA 1
ATOM 1197 C C . GLY A 1 179 ? -3.457 -44.092 356.377 1.00 57.79 152 GLY A C 1
ATOM 1198 O O . GLY A 1 179 ? -3.160 -43.735 355.243 1.00 52.14 152 GLY A O 1
ATOM 1199 N N . LEU A 1 180 ? -2.603 -44.703 357.177 1.00 58.42 153 LEU A N 1
ATOM 1200 C CA . LEU A 1 180 ? -1.202 -44.858 356.810 1.00 68.76 153 LEU A CA 1
ATOM 1201 C C . LEU A 1 180 ? -0.872 -46.171 356.089 1.00 71.03 153 LEU A C 1
ATOM 1202 O O . LEU A 1 180 ? -1.605 -47.149 356.169 1.00 70.95 153 LEU A O 1
ATOM 1207 N N . VAL A 1 181 ? 0.263 -46.172 355.406 1.00 74.21 154 VAL A N 1
ATOM 1208 C CA . VAL A 1 181 ? 0.774 -47.366 354.746 1.00 68.83 154 VAL A CA 1
ATOM 1209 C C . VAL A 1 181 ? 1.602 -48.162 355.726 1.00 68.93 154 VAL A C 1
ATOM 1210 O O . VAL A 1 181 ? 2.555 -47.651 356.292 1.00 70.81 154 VAL A O 1
ATOM 1214 N N . ILE A 1 182 ? 1.216 -49.423 355.906 1.00 76.49 155 ILE A N 1
ATOM 1215 C CA . ILE A 1 182 ? 1.807 -50.335 356.889 1.00 70.80 155 ILE A CA 1
ATOM 1216 C C . ILE A 1 182 ? 2.478 -51.506 356.182 1.00 69.22 155 ILE A C 1
ATOM 1217 O O . ILE A 1 182 ? 1.833 -52.246 355.430 1.00 74.84 155 ILE A O 1
ATOM 1222 N N . SER A 1 183 ? 3.767 -51.690 356.425 1.00 71.34 156 SER A N 1
ATOM 1223 C CA . SER A 1 183 ? 4.478 -52.897 355.971 1.00 73.19 156 SER A CA 1
ATOM 1224 C C . SER A 1 183 ? 4.716 -53.845 357.141 1.00 78.43 156 SER A C 1
ATOM 1225 O O . SER A 1 183 ? 4.852 -53.402 358.288 1.00 80.53 156 SER A O 1
ATOM 1228 N N . LYS A 1 184 ? 4.731 -55.148 356.850 1.00 96.33 157 LYS A N 1
ATOM 1229 C CA . LYS A 1 184 ? 5.099 -56.194 357.835 1.00 96.55 157 LYS A CA 1
ATOM 1230 C C . LYS A 1 184 ? 6.503 -55.979 358.367 1.00 83.18 157 LYS A C 1
ATOM 1231 O O . LYS A 1 184 ? 6.761 -56.065 359.561 1.00 79.50 157 LYS A O 1
ATOM 1237 N N . GLU A 1 185 ? 7.392 -55.670 357.442 1.00 75.90 158 GLU A N 1
ATOM 1238 C CA . GLU A 1 185 ? 8.827 -55.613 357.689 1.00 83.55 158 GLU A CA 1
ATOM 1239 C C . GLU A 1 185 ? 9.225 -54.436 358.598 1.00 87.92 158 GLU A C 1
ATOM 1240 O O . GLU A 1 185 ? 10.001 -54.615 359.541 1.00 92.04 158 GLU A O 1
ATOM 1246 N N . TYR A 1 186 ? 8.687 -53.244 358.302 1.00 89.99 159 TYR A N 1
ATOM 1247 C CA . TYR A 1 186 ? 9.114 -51.988 358.944 1.00 79.87 159 TYR A CA 1
ATOM 1248 C C . TYR A 1 186 ? 8.003 -51.180 359.593 1.00 73.23 159 TYR A C 1
ATOM 1249 O O . TYR A 1 186 ? 8.243 -50.071 360.063 1.00 72.68 159 TYR A O 1
ATOM 1258 N N . GLY A 1 187 ? 6.806 -51.741 359.642 1.00 66.76 160 GLY A N 1
ATOM 1259 C CA . GLY A 1 187 ? 5.667 -51.065 360.257 1.00 66.92 160 GLY A CA 1
ATOM 1260 C C . GLY A 1 187 ? 5.157 -49.942 359.380 1.00 64.75 160 GLY A C 1
ATOM 1261 O O . GLY A 1 187 ? 5.339 -49.984 358.166 1.00 59.38 160 GLY A O 1
ATOM 1262 N N . SER A 1 188 ? 4.511 -48.942 359.999 1.00 69.20 161 SER A N 1
ATOM 1263 C CA . SER A 1 188 ? 4.157 -47.683 359.311 1.00 62.99 161 SER A CA 1
ATOM 1264 C C . SER A 1 188 ? 5.299 -46.681 359.339 1.00 59.59 161 SER A C 1
ATOM 1265 O O . SER A 1 188 ? 5.269 -45.695 358.599 1.00 58.34 161 SER A O 1
ATOM 1268 N N . TYR A 1 189 ? 6.336 -46.962 360.127 1.00 54.48 162 TYR A N 1
ATOM 1269 C CA . TYR A 1 189 ? 7.490 -46.049 360.237 1.00 57.61 162 TYR A CA 1
ATOM 1270 C C . TYR A 1 189 ? 8.363 -46.054 358.996 1.00 55.83 162 TYR A C 1
ATOM 1271 O O . TYR A 1 189 ? 9.567 -46.323 359.053 1.00 59.01 162 TYR A O 1
ATOM 1280 N N . MET A 1 190 ? 7.721 -45.676 357.885 1.00 61.14 163 MET A N 1
ATOM 1281 C CA . MET A 1 190 ? 8.374 -45.462 356.579 1.00 64.37 163 MET A CA 1
ATOM 1282 C C . MET A 1 190 ? 8.009 -44.119 355.923 1.00 64.70 163 MET A C 1
ATOM 1283 O O . MET A 1 190 ? 6.833 -43.710 355.926 1.00 57.88 163 MET A O 1
ATOM 1288 N N . TYR A 1 191 ? 9.026 -43.456 355.356 1.00 60.76 164 TYR A N 1
ATOM 1289 C CA . TYR A 1 191 ? 8.833 -42.341 354.422 1.00 58.91 164 TYR A CA 1
ATOM 1290 C C . TYR A 1 191 ? 8.523 -42.907 353.046 1.00 59.70 164 TYR A C 1
ATOM 1291 O O . TYR A 1 191 ? 9.075 -43.927 352.661 1.00 65.50 164 TYR A O 1
ATOM 1300 N N . LEU A 1 192 ? 7.645 -42.251 352.304 1.00 62.45 165 LEU A N 1
ATOM 1301 C CA . LEU A 1 192 ? 7.257 -42.708 350.968 1.00 63.07 165 LEU A CA 1
ATOM 1302 C C . LEU A 1 192 ? 7.663 -41.742 349.855 1.00 63.44 165 LEU A C 1
ATOM 1303 O O . LEU A 1 192 ? 7.743 -40.540 350.056 1.00 59.55 165 LEU A O 1
ATOM 1308 N N . GLY A 1 193 ? 7.916 -42.313 348.686 1.00 65.90 166 GLY A N 1
ATOM 1309 C CA . GLY A 1 193 ? 8.186 -41.568 347.466 1.00 70.72 166 GLY A CA 1
ATOM 1310 C C . GLY A 1 193 ? 7.700 -42.311 346.224 1.00 72.82 166 GLY A C 1
ATOM 1311 O O . GLY A 1 193 ? 7.309 -43.475 346.298 1.00 83.83 166 GLY A O 1
ATOM 1312 N N . GLU A 1 194 ? 7.735 -41.628 345.087 1.00 76.06 167 GLU A N 1
ATOM 1313 C CA . GLU A 1 194 ? 7.344 -42.194 343.792 1.00 79.44 167 GLU A CA 1
ATOM 1314 C C . GLU A 1 194 ? 8.241 -41.684 342.688 1.00 81.95 167 GLU A C 1
ATOM 1315 O O . GLU A 1 194 ? 8.617 -40.518 342.670 1.00 67.67 167 GLU A O 1
ATOM 1321 N N . LEU A 1 195 ? 8.544 -42.572 341.749 1.00 89.86 168 LEU A N 1
ATOM 1322 C CA . LEU A 1 195 ? 9.174 -42.194 340.498 1.00 88.86 168 LEU A CA 1
ATOM 1323 C C . LEU A 1 195 ? 8.232 -42.613 339.377 1.00 96.37 168 LEU A C 1
ATOM 1324 O O . LEU A 1 195 ? 8.130 -43.800 339.042 1.00 103.43 168 LEU A O 1
ATOM 1329 N N . ILE A 1 196 ? 7.500 -41.642 338.840 1.00 92.85 169 ILE A N 1
ATOM 1330 C CA . ILE A 1 196 ? 6.666 -41.879 337.665 1.00 86.65 169 ILE A CA 1
ATOM 1331 C C . ILE A 1 196 ? 7.610 -42.017 336.481 1.00 82.00 169 ILE A C 1
ATOM 1332 O O . ILE A 1 196 ? 8.598 -41.291 336.384 1.00 77.94 169 ILE A O 1
ATOM 1337 N N . THR A 1 197 ? 7.303 -42.950 335.584 1.00 85.22 170 THR A N 1
ATOM 1338 C CA . THR A 1 197 ? 8.233 -43.323 334.518 1.00 91.53 170 THR A CA 1
ATOM 1339 C C . THR A 1 197 ? 7.546 -43.865 333.248 1.00 88.82 170 THR A C 1
ATOM 1340 O O . THR A 1 197 ? 6.390 -44.297 333.274 1.00 66.02 170 THR A O 1
ATOM 1344 N N . ASN A 1 198 ? 8.294 -43.855 332.141 1.00 96.33 171 ASN A N 1
ATOM 1345 C CA . ASN A 1 198 ? 7.821 -44.385 330.842 1.00 95.74 171 ASN A CA 1
ATOM 1346 C C . ASN A 1 198 ? 8.258 -45.831 330.541 1.00 90.14 171 ASN A C 1
ATOM 1347 O O . ASN A 1 198 ? 8.184 -46.275 329.400 1.00 93.36 171 ASN A O 1
ATOM 1352 N N . LEU A 1 199 ? 8.692 -46.559 331.566 1.00 83.15 172 LEU A N 1
ATOM 1353 C CA . LEU A 1 199 ? 9.103 -47.954 331.423 1.00 81.01 172 LEU A CA 1
ATOM 1354 C C . LEU A 1 199 ? 7.913 -48.913 331.437 1.00 85.94 172 LEU A C 1
ATOM 1355 O O . LEU A 1 199 ? 6.925 -48.688 332.126 1.00 83.45 172 LEU A O 1
ATOM 1360 N N . GLU A 1 200 ? 8.021 -49.978 330.651 1.00 93.49 173 GLU A N 1
ATOM 1361 C CA . GLU A 1 200 ? 7.036 -51.050 330.663 1.00 96.21 173 GLU A CA 1
ATOM 1362 C C . GLU A 1 200 ? 7.579 -52.059 331.648 1.00 82.52 173 GLU A C 1
ATOM 1363 O O . GLU A 1 200 ? 8.606 -52.679 331.374 1.00 85.86 173 GLU A O 1
ATOM 1369 N N . ILE A 1 201 ? 6.947 -52.187 332.810 1.00 75.17 174 ILE A N 1
ATOM 1370 C CA . ILE A 1 201 ? 7.442 -53.122 333.832 1.00 81.10 174 ILE A CA 1
ATOM 1371 C C . ILE A 1 201 ? 6.319 -53.879 334.510 1.00 86.31 174 ILE A C 1
ATOM 1372 O O . ILE A 1 201 ? 5.212 -53.370 334.681 1.00 80.29 174 ILE A O 1
ATOM 1377 N N . GLU A 1 202 ? 6.648 -55.121 334.863 1.00 97.62 175 GLU A N 1
ATOM 1378 C CA . GLU A 1 202 ? 5.758 -56.036 335.573 1.00 110.75 175 GLU A CA 1
ATOM 1379 C C . GLU A 1 202 ? 5.299 -55.442 336.896 1.00 92.99 175 GLU A C 1
ATOM 1380 O O . GLU A 1 202 ? 6.126 -55.274 337.796 1.00 93.88 175 GLU A O 1
ATOM 1386 N N . PRO A 1 203 ? 3.993 -55.137 337.021 1.00 80.58 176 PRO A N 1
ATOM 1387 C CA . PRO A 1 203 ? 3.502 -54.704 338.325 1.00 86.92 176 PRO A CA 1
ATOM 1388 C C . PRO A 1 203 ? 3.759 -55.740 339.411 1.00 88.47 176 PRO A C 1
ATOM 1389 O O . PRO A 1 203 ? 3.672 -56.936 339.149 1.00 98.19 176 PRO A O 1
ATOM 1393 N N . ASP A 1 204 ? 4.106 -55.274 340.607 1.00 85.74 177 ASP A N 1
ATOM 1394 C CA . ASP A 1 204 ? 4.168 -56.134 341.777 1.00 88.36 177 ASP A CA 1
ATOM 1395 C C . ASP A 1 204 ? 2.745 -56.514 342.208 1.00 80.33 177 ASP A C 1
ATOM 1396 O O . ASP A 1 204 ? 1.766 -56.054 341.613 1.00 61.24 177 ASP A O 1
ATOM 1401 N N . GLN A 1 205 ? 2.649 -57.336 343.250 1.00 77.51 178 GLN A N 1
ATOM 1402 C CA . GLN A 1 205 ? 1.396 -57.972 343.607 1.00 84.57 178 GLN A CA 1
ATOM 1403 C C . GLN A 1 205 ? 0.403 -57.078 344.364 1.00 85.88 178 GLN A C 1
ATOM 1404 O O . GLN A 1 205 ? -0.671 -56.760 343.853 1.00 92.04 178 GLN A O 1
ATOM 1410 N N . GLU A 1 206 ? 0.785 -56.697 345.574 1.00 74.56 179 GLU A N 1
ATOM 1411 C CA . GLU A 1 206 ? -0.091 -56.141 346.632 1.00 74.40 179 GLU A CA 1
ATOM 1412 C C . GLU A 1 206 ? 0.129 -57.075 347.816 1.00 82.46 179 GLU A C 1
ATOM 1413 O O . GLU A 1 206 ? 1.110 -57.830 347.812 1.00 89.84 179 GLU A O 1
ATOM 1419 N N . VAL A 1 207 ? -0.723 -57.010 348.833 1.00 79.37 180 VAL A N 1
ATOM 1420 C CA . VAL A 1 207 ? -0.405 -57.634 350.112 1.00 88.79 180 VAL A CA 1
ATOM 1421 C C . VAL A 1 207 ? -1.634 -58.393 350.630 1.00 93.07 180 VAL A C 1
ATOM 1422 O O . VAL A 1 207 ? -2.769 -57.990 350.365 1.00 92.43 180 VAL A O 1
ATOM 1426 N N . ASP A 1 208 ? -1.389 -59.503 351.339 1.00 91.66 181 ASP A N 1
ATOM 1427 C CA . ASP A 1 208 ? -2.455 -60.360 351.875 1.00 92.93 181 ASP A CA 1
ATOM 1428 C C . ASP A 1 208 ? -2.962 -59.787 353.201 1.00 95.26 181 ASP A C 1
ATOM 1429 O O . ASP A 1 208 ? -4.163 -59.816 353.485 1.00 90.05 181 ASP A O 1
ATOM 1431 N N . TYR A 1 209 ? -2.031 -59.272 354.006 1.00 95.07 182 TYR A N 1
ATOM 1432 C CA . TYR A 1 209 ? -2.336 -58.825 355.370 1.00 91.81 182 TYR A CA 1
ATOM 1433 C C . TYR A 1 209 ? -2.969 -57.442 355.419 1.00 89.41 182 TYR A C 1
ATOM 1434 O O . TYR A 1 209 ? -2.663 -56.570 354.609 1.00 80.37 182 TYR A O 1
ATOM 1443 N N . GLY A 1 210 ? -3.866 -57.281 356.386 1.00 90.79 183 GLY A N 1
ATOM 1444 C CA . GLY A 1 210 ? -4.626 -56.056 356.575 1.00 84.51 183 GLY A CA 1
ATOM 1445 C C . GLY A 1 210 ? -4.838 -55.738 358.047 1.00 82.38 183 GLY A C 1
ATOM 1446 O O . GLY A 1 210 ? -4.021 -56.105 358.914 1.00 74.94 183 GLY A O 1
ATOM 1447 N N . CYS A 1 211 ? -5.955 -55.085 358.336 1.00 79.66 184 CYS A N 1
ATOM 1448 C CA . CYS A 1 211 ? -6.278 -54.675 359.703 1.00 88.92 184 CYS A CA 1
ATOM 1449 C C . CYS A 1 211 ? -7.026 -55.774 360.474 1.00 84.03 184 CYS A C 1
ATOM 1450 O O . CYS A 1 211 ? -6.675 -56.116 361.613 1.00 84.87 184 CYS A O 1
ATOM 1453 N N . GLY A 1 212 ? -8.046 -56.329 359.831 1.00 77.40 185 GLY A N 1
ATOM 1454 C CA . GLY A 1 212 ? -8.938 -57.269 360.465 1.00 74.12 185 GLY A CA 1
ATOM 1455 C C . GLY A 1 212 ? -10.033 -56.483 361.126 1.00 72.45 185 GLY A C 1
ATOM 1456 O O . GLY A 1 212 ? -10.684 -55.658 360.486 1.00 77.10 185 GLY A O 1
ATOM 1457 N N . ASP A 1 213 ? -10.271 -56.773 362.401 1.00 85.19 186 ASP A N 1
ATOM 1458 C CA . ASP A 1 213 ? -11.229 -56.013 363.204 1.00 95.94 186 ASP A CA 1
ATOM 1459 C C . ASP A 1 213 ? -10.470 -55.345 364.342 1.00 106.51 186 ASP A C 1
ATOM 1460 O O . ASP A 1 213 ? -10.881 -55.474 365.486 1.00 117.42 186 ASP A O 1
ATOM 1461 N N . CYS A 1 214 ? -9.370 -54.641 364.025 1.00 107.51 187 CYS A N 1
ATOM 1462 C CA . CYS A 1 214 ? -8.423 -54.145 365.052 1.00 96.86 187 CYS A CA 1
ATOM 1463 C C . CYS A 1 214 ? -8.834 -52.884 365.825 1.00 92.76 187 CYS A C 1
ATOM 1464 O O . CYS A 1 214 ? -8.821 -52.900 367.064 1.00 116.50 187 CYS A O 1
ATOM 1467 N N . ARG A 1 215 ? -9.154 -51.797 365.133 1.00 78.23 188 ARG A N 1
ATOM 1468 C CA . ARG A 1 215 ? -9.744 -50.618 365.793 1.00 79.41 188 ARG A CA 1
ATOM 1469 C C . ARG A 1 215 ? -8.927 -49.905 366.888 1.00 76.30 188 ARG A C 1
ATOM 1470 O O . ARG A 1 215 ? -9.473 -49.038 367.567 1.00 74.62 188 ARG A O 1
ATOM 1478 N N . ARG A 1 216 ? -7.669 -50.270 367.116 1.00 75.09 189 ARG A N 1
ATOM 1479 C CA . ARG A 1 216 ? -6.918 -49.690 368.253 1.00 76.38 189 ARG A CA 1
ATOM 1480 C C . ARG A 1 216 ? -6.677 -48.179 368.069 1.00 82.57 189 ARG A C 1
ATOM 1481 O O . ARG A 1 216 ? -6.919 -47.371 368.976 1.00 87.58 189 ARG A O 1
ATOM 1489 N N . CYS A 1 217 ? -6.182 -47.833 366.882 1.00 80.62 190 CYS A N 1
ATOM 1490 C CA . CYS A 1 217 ? -5.953 -46.461 366.454 1.00 68.33 190 CYS A CA 1
ATOM 1491 C C . CYS A 1 217 ? -7.225 -45.623 366.566 1.00 63.09 190 CYS A C 1
ATOM 1492 O O . CYS A 1 217 ? -7.224 -44.547 367.158 1.00 69.13 190 CYS A O 1
ATOM 1495 N N . LEU A 1 218 ? -8.323 -46.118 366.024 1.00 60.85 191 LEU A N 1
ATOM 1496 C CA . LEU A 1 218 ? -9.603 -45.401 366.145 1.00 64.63 191 LEU A CA 1
ATOM 1497 C C . LEU A 1 218 ? -9.997 -45.019 367.566 1.00 62.40 191 LEU A C 1
ATOM 1498 O O . LEU A 1 218 ? -10.704 -44.048 367.761 1.00 62.91 191 LEU A O 1
ATOM 1503 N N . ASP A 1 219 ? -9.595 -45.826 368.544 1.00 66.43 192 ASP A N 1
ATOM 1504 C CA . ASP A 1 219 ? -9.997 -45.623 369.938 1.00 77.19 192 ASP A CA 1
ATOM 1505 C C . ASP A 1 219 ? -8.958 -44.852 370.715 1.00 75.84 192 ASP A C 1
ATOM 1506 O O . ASP A 1 219 ? -9.259 -44.322 371.787 1.00 84.43 192 ASP A O 1
ATOM 1511 N N . ALA A 1 220 ? -7.728 -44.844 370.200 1.00 79.26 193 ALA A N 1
ATOM 1512 C CA . ALA A 1 220 ? -6.610 -44.131 370.823 1.00 77.87 193 ALA A CA 1
ATOM 1513 C C . ALA A 1 220 ? -6.497 -42.671 370.346 1.00 77.26 193 ALA A C 1
ATOM 1514 O O . ALA A 1 220 ? -5.980 -41.824 371.084 1.00 78.01 193 ALA A O 1
ATOM 1516 N N . CYS A 1 221 ? -6.957 -42.372 369.128 1.00 72.55 194 CYS A N 1
ATOM 1517 C CA . CYS A 1 221 ? -6.891 -40.990 368.615 1.00 72.63 194 CYS A CA 1
ATOM 1518 C C . CYS A 1 221 ? -7.577 -40.062 369.605 1.00 70.78 194 CYS A C 1
ATOM 1519 O O . CYS A 1 221 ? -8.778 -40.197 369.807 1.00 76.74 194 CYS A O 1
ATOM 1522 N N . PRO A 1 222 ? -6.828 -39.103 370.181 1.00 58.23 195 PRO A N 1
ATOM 1523 C CA . PRO A 1 222 ? -7.335 -38.269 371.264 1.00 52.65 195 PRO A CA 1
ATOM 1524 C C . PRO A 1 222 ? -8.361 -37.249 370.844 1.00 52.21 195 PRO A C 1
ATOM 1525 O O . PRO A 1 222 ? -9.029 -36.661 371.695 1.00 58.93 195 PRO A O 1
ATOM 1529 N N . THR A 1 223 ? -8.507 -37.058 369.547 1.00 51.05 196 THR A N 1
ATOM 1530 C CA . THR A 1 223 ? -9.543 -36.181 369.023 1.00 57.53 196 THR A CA 1
ATOM 1531 C C . THR A 1 223 ? -10.654 -36.949 368.308 1.00 62.13 196 THR A C 1
ATOM 1532 O O . THR A 1 223 ? -11.645 -36.346 367.900 1.00 58.91 196 THR A O 1
ATOM 1536 N N . SER A 1 224 ? -10.470 -38.263 368.127 1.00 61.30 197 SER A N 1
ATOM 1537 C CA . SER A 1 224 ? -11.397 -39.092 367.335 1.00 58.06 197 SER A CA 1
ATOM 1538 C C . SER A 1 224 ? -11.561 -38.548 365.919 1.00 57.02 197 SER A C 1
ATOM 1539 O O . SER A 1 224 ? -12.654 -38.582 365.360 1.00 54.94 197 SER A O 1
ATOM 1542 N N . CYS A 1 225 ? -10.469 -38.102 365.306 1.00 56.96 198 CYS A N 1
ATOM 1543 C CA . CYS A 1 225 ? -10.563 -37.557 363.931 1.00 59.31 198 CYS A CA 1
ATOM 1544 C C . CYS A 1 225 ? -10.749 -38.684 362.873 1.00 58.28 198 CYS A C 1
ATOM 1545 O O . CYS A 1 225 ? -11.437 -38.486 361.858 1.00 53.49 198 CYS A O 1
ATOM 1548 N N . LEU A 1 226 ? -10.142 -39.843 363.133 1.00 56.29 199 LEU A N 1
ATOM 1549 C CA . LEU A 1 226 ? -10.183 -40.989 362.210 1.00 58.67 199 LEU A CA 1
ATOM 1550 C C . LEU A 1 226 ? -11.610 -41.508 362.058 1.00 58.38 199 LEU A C 1
ATOM 1551 O O . LEU A 1 226 ? -12.301 -41.703 363.053 1.00 66.02 199 LEU A O 1
ATOM 1556 N N . ILE A 1 227 ? -12.058 -41.705 360.823 1.00 61.84 200 ILE A N 1
ATOM 1557 C CA . ILE A 1 227 ? -13.482 -41.976 360.561 1.00 65.71 200 ILE A CA 1
ATOM 1558 C C . ILE A 1 227 ? -13.810 -43.471 360.572 1.00 63.86 200 ILE A C 1
ATOM 1559 O O . ILE A 1 227 ? -14.943 -43.846 360.876 1.00 59.15 200 ILE A O 1
ATOM 1564 N N . GLY A 1 228 ? -12.799 -44.304 360.332 1.00 67.78 201 GLY A N 1
ATOM 1565 C CA . GLY A 1 228 ? -12.940 -45.762 360.394 1.00 70.50 201 GLY A CA 1
ATOM 1566 C C . GLY A 1 228 ? -12.440 -46.502 359.160 1.00 75.62 201 GLY A C 1
ATOM 1567 O O . GLY A 1 228 ? -11.896 -47.604 359.274 1.00 78.90 201 GLY A O 1
ATOM 1568 N N . ASP A 1 229 ? -12.593 -45.871 357.995 1.00 71.82 202 ASP A N 1
ATOM 1569 C CA . ASP A 1 229 ? -12.220 -46.449 356.699 1.00 72.68 202 ASP A CA 1
ATOM 1570 C C . ASP A 1 229 ? -10.885 -45.957 356.101 1.00 75.30 202 ASP A C 1
ATOM 1571 O O . ASP A 1 229 ? -10.713 -45.983 354.879 1.00 69.85 202 ASP A O 1
ATOM 1576 N N . GLY A 1 230 ? -9.942 -45.545 356.953 1.00 76.76 203 GLY A N 1
ATOM 1577 C CA . GLY A 1 230 ? -8.659 -44.961 356.493 1.00 74.03 203 GLY A CA 1
ATOM 1578 C C . GLY A 1 230 ? -8.768 -43.494 356.110 1.00 68.15 203 GLY A C 1
ATOM 1579 O O . GLY A 1 230 ? -7.911 -42.937 355.437 1.00 77.81 203 GLY A O 1
ATOM 1580 N N . THR A 1 231 ? -9.862 -42.884 356.533 1.00 68.19 204 THR A N 1
ATOM 1581 C CA . THR A 1 231 ? -10.241 -41.530 356.168 1.00 60.91 204 THR A CA 1
ATOM 1582 C C . THR A 1 231 ? -10.413 -40.727 357.450 1.00 65.39 204 THR A C 1
ATOM 1583 O O . THR A 1 231 ? -10.487 -41.309 358.541 1.00 67.51 204 THR A O 1
ATOM 1587 N N . MET A 1 232 ? -10.453 -39.401 357.334 1.00 71.23 205 MET A N 1
ATOM 1588 C CA . MET A 1 232 ? -10.139 -38.527 358.476 1.00 68.12 205 MET A CA 1
ATOM 1589 C C . MET A 1 232 ? -10.816 -37.163 358.422 1.00 58.00 205 MET A C 1
ATOM 1590 O O . MET A 1 232 ? -11.003 -36.624 357.342 1.00 59.82 205 MET A O 1
ATOM 1595 N N . ASN A 1 233 ? -11.188 -36.606 359.575 1.00 54.37 206 ASN A N 1
ATOM 1596 C CA . ASN A 1 233 ? -11.362 -35.130 359.663 1.00 58.15 206 ASN A CA 1
ATOM 1597 C C . ASN A 1 233 ? -10.040 -34.434 360.028 1.00 54.00 206 ASN A C 1
ATOM 1598 O O . ASN A 1 233 ? -9.746 -34.257 361.194 1.00 50.83 206 ASN A O 1
ATOM 1603 N N . ALA A 1 234 ? -9.222 -34.101 359.025 1.00 49.02 207 ALA A N 1
ATOM 1604 C CA . ALA A 1 234 ? -7.810 -33.753 359.252 1.00 50.79 207 ALA A CA 1
ATOM 1605 C C . ALA A 1 234 ? -7.639 -32.461 360.045 1.00 49.38 207 ALA A C 1
ATOM 1606 O O . ALA A 1 234 ? -6.653 -32.237 360.740 1.00 50.96 207 ALA A O 1
ATOM 1608 N N . ARG A 1 235 ? -8.580 -31.575 359.806 1.00 49.61 208 ARG A N 1
ATOM 1609 C CA . ARG A 1 235 ? -8.875 -30.438 360.604 1.00 47.56 208 ARG A CA 1
ATOM 1610 C C . ARG A 1 235 ? -8.773 -30.722 362.117 1.00 50.30 208 ARG A C 1
ATOM 1611 O O . ARG A 1 235 ? -8.444 -29.810 362.868 1.00 55.16 208 ARG A O 1
ATOM 1619 N N . ARG A 1 236 ? -9.052 -31.952 362.563 1.00 44.87 209 ARG A N 1
ATOM 1620 C CA . ARG A 1 236 ? -8.926 -32.329 363.998 1.00 41.45 209 ARG A CA 1
ATOM 1621 C C . ARG A 1 236 ? -7.745 -33.257 364.296 1.00 41.66 209 ARG A C 1
ATOM 1622 O O . ARG A 1 236 ? -7.586 -33.727 365.402 1.00 41.95 209 ARG A O 1
ATOM 1630 N N . CYS A 1 237 ? -6.909 -33.528 363.315 1.00 46.98 210 CYS A N 1
ATOM 1631 C CA . CYS A 1 237 ? -5.666 -34.226 363.616 1.00 54.23 210 CYS A CA 1
ATOM 1632 C C . CYS A 1 237 ? -4.735 -33.285 364.403 1.00 55.28 210 CYS A C 1
ATOM 1633 O O . CYS A 1 237 ? -4.538 -32.134 364.023 1.00 55.96 210 CYS A O 1
ATOM 1636 N N . LEU A 1 238 ? -4.155 -33.786 365.480 1.00 51.97 211 LEU A N 1
ATOM 1637 C CA . LEU A 1 238 ? -3.170 -33.027 366.224 1.00 52.55 211 LEU A CA 1
ATOM 1638 C C . LEU A 1 238 ? -1.925 -32.789 365.405 1.00 55.16 211 LEU A C 1
ATOM 1639 O O . LEU A 1 238 ? -1.201 -31.822 365.655 1.00 54.37 211 LEU A O 1
ATOM 1644 N N . SER A 1 239 ? -1.631 -33.667 364.445 1.00 54.44 212 SER A N 1
ATOM 1645 C CA . SER A 1 239 ? -0.458 -33.424 363.587 1.00 55.39 212 SER A CA 1
ATOM 1646 C C . SER A 1 239 ? -0.652 -32.124 362.829 1.00 54.13 212 SER A C 1
ATOM 1647 O O . SER A 1 239 ? 0.281 -31.333 362.635 1.00 58.01 212 SER A O 1
ATOM 1650 N N . PHE A 1 240 ? -1.898 -31.894 362.422 1.00 49.94 213 PHE A N 1
ATOM 1651 C CA . PHE A 1 240 ? -2.267 -30.681 361.724 1.00 43.93 213 PHE A CA 1
ATOM 1652 C C . PHE A 1 240 ? -2.222 -29.530 362.686 1.00 44.19 213 PHE A C 1
ATOM 1653 O O . PHE A 1 240 ? -1.667 -28.487 362.376 1.00 51.69 213 PHE A O 1
ATOM 1661 N N . GLN A 1 241 ? -2.800 -29.711 363.859 1.00 47.52 214 GLN A N 1
ATOM 1662 C CA . GLN A 1 241 ? -2.920 -28.604 364.793 1.00 46.56 214 GLN A CA 1
ATOM 1663 C C . GLN A 1 241 ? -1.544 -28.055 365.158 1.00 43.55 214 GLN A C 1
ATOM 1664 O O . GLN A 1 241 ? -1.354 -26.835 365.245 1.00 51.34 214 GLN A O 1
ATOM 1670 N N . THR A 1 242 ? -0.576 -28.929 365.300 1.00 42.74 215 THR A N 1
ATOM 1671 C CA . THR A 1 242 ? 0.772 -28.484 365.603 1.00 49.69 215 THR A CA 1
ATOM 1672 C C . THR A 1 242 ? 1.367 -27.689 364.437 1.00 53.03 215 THR A C 1
ATOM 1673 O O . THR A 1 242 ? 2.273 -26.901 364.636 1.00 64.20 215 THR A O 1
ATOM 1677 N N . GLN A 1 243 ? 0.838 -27.872 363.237 1.00 49.51 216 GLN A N 1
ATOM 1678 C CA . GLN A 1 243 ? 1.354 -27.203 362.051 1.00 47.36 216 GLN A CA 1
ATOM 1679 C C . GLN A 1 243 ? 0.493 -26.062 361.557 1.00 47.45 216 GLN A C 1
ATOM 1680 O O . GLN A 1 243 ? 0.955 -25.267 360.741 1.00 46.39 216 GLN A O 1
ATOM 1686 N N . ASP A 1 244 ? -0.752 -25.986 362.022 1.00 43.57 217 ASP A N 1
ATOM 1687 C CA . ASP A 1 244 ? -1.636 -24.916 361.592 1.00 44.66 217 ASP A CA 1
ATOM 1688 C C . ASP A 1 244 ? -1.156 -23.575 362.151 1.00 43.92 217 ASP A C 1
ATOM 1689 O O . ASP A 1 244 ? -0.671 -23.483 363.278 1.00 49.37 217 ASP A O 1
ATOM 1694 N N . LYS A 1 245 ? -1.280 -22.528 361.360 1.00 45.07 218 LYS A N 1
ATOM 1695 C CA . LYS A 1 245 ? -0.937 -21.194 361.822 1.00 49.76 218 LYS A CA 1
ATOM 1696 C C . LYS A 1 245 ? -2.071 -20.612 362.626 1.00 46.84 218 LYS A C 1
ATOM 1697 O O . LYS A 1 245 ? -3.129 -21.174 362.698 1.00 50.96 218 LYS A O 1
ATOM 1703 N N . GLY A 1 246 ? -1.807 -19.503 363.280 1.00 48.15 219 GLY A N 1
ATOM 1704 C CA . GLY A 1 246 ? -2.790 -18.884 364.132 1.00 46.41 219 GLY A CA 1
ATOM 1705 C C . GLY A 1 246 ? -2.796 -19.414 365.553 1.00 46.11 219 GLY A C 1
ATOM 1706 O O . GLY A 1 246 ? -1.798 -19.901 366.097 1.00 51.42 219 GLY A O 1
ATOM 1707 N N . MET A 1 247 ? -3.975 -19.353 366.129 1.00 48.66 220 MET A N 1
ATOM 1708 C CA . MET A 1 247 ? -4.201 -19.645 367.494 1.00 40.71 220 MET A CA 1
ATOM 1709 C C . MET A 1 247 ? -4.818 -21.037 367.560 1.00 40.53 220 MET A C 1
ATOM 1710 O O . MET A 1 247 ? -5.904 -21.253 367.037 1.00 44.31 220 MET A O 1
ATOM 1715 N N . MET A 1 248 ? -4.135 -21.989 368.201 1.00 42.59 221 MET A N 1
ATOM 1716 C CA . MET A 1 248 ? -4.676 -23.345 368.431 1.00 40.88 221 MET A CA 1
ATOM 1717 C C . MET A 1 248 ? -5.908 -23.317 369.312 1.00 45.26 221 MET A C 1
ATOM 1718 O O . MET A 1 248 ? -5.830 -22.836 370.433 1.00 52.45 221 MET A O 1
ATOM 1723 N N . ASP A 1 249 ? -7.025 -23.887 368.850 1.00 45.95 222 ASP A N 1
ATOM 1724 C CA . ASP A 1 249 ? -8.254 -23.928 369.663 1.00 49.49 222 ASP A CA 1
ATOM 1725 C C . ASP A 1 249 ? -8.001 -24.601 371.004 1.00 51.45 222 ASP A C 1
ATOM 1726 O O . ASP A 1 249 ? -7.181 -25.527 371.096 1.00 54.16 222 ASP A O 1
ATOM 1731 N N . MET A 1 250 ? -8.740 -24.151 372.013 1.00 48.00 223 MET A N 1
ATOM 1732 C CA . MET A 1 250 ? -8.644 -24.662 373.380 1.00 50.58 223 MET A CA 1
ATOM 1733 C C . MET A 1 250 ? -8.613 -26.174 373.493 1.00 53.70 223 MET A C 1
ATOM 1734 O O . MET A 1 250 ? -7.882 -26.732 374.313 1.00 58.99 223 MET A O 1
ATOM 1739 N N . GLU A 1 251 ? -9.427 -26.849 372.704 1.00 54.11 224 GLU A N 1
ATOM 1740 C CA . GLU A 1 251 ? -9.532 -28.293 372.850 1.00 54.11 224 GLU A CA 1
ATOM 1741 C C . GLU A 1 251 ? -8.189 -28.999 372.681 1.00 52.65 224 GLU A C 1
ATOM 1742 O O . GLU A 1 251 ? -7.887 -29.961 373.401 1.00 58.73 224 GLU A O 1
ATOM 1748 N N . PHE A 1 252 ? -7.415 -28.566 371.694 1.00 47.58 225 PHE A N 1
ATOM 1749 C CA . PHE A 1 252 ? -6.220 -29.324 371.302 1.00 46.65 225 PHE A CA 1
ATOM 1750 C C . PHE A 1 252 ? -4.992 -29.021 372.135 1.00 45.76 225 PHE A C 1
ATOM 1751 O O . PHE A 1 252 ? -4.055 -29.793 372.120 1.00 49.21 225 PHE A O 1
ATOM 1759 N N . ARG A 1 253 ? -5.008 -27.908 372.862 1.00 49.23 226 ARG A N 1
ATOM 1760 C CA . ARG A 1 253 ? -3.869 -27.480 373.654 1.00 48.66 226 ARG A CA 1
ATOM 1761 C C . ARG A 1 253 ? -3.493 -28.544 374.687 1.00 54.27 226 ARG A C 1
ATOM 1762 O O . ARG A 1 253 ? -2.342 -29.035 374.717 1.00 55.17 226 ARG A O 1
ATOM 1770 N N . LYS A 1 254 ? -4.464 -28.907 375.519 1.00 56.24 227 LYS A N 1
ATOM 1771 C CA . LYS A 1 254 ? -4.245 -29.913 376.555 1.00 60.15 227 LYS A CA 1
ATOM 1772 C C . LYS A 1 254 ? -3.773 -31.241 375.923 1.00 59.24 227 LYS A C 1
ATOM 1773 O O . LYS A 1 254 ? -2.904 -31.934 376.448 1.00 56.71 227 LYS A O 1
ATOM 1779 N N . LYS A 1 255 ? -4.299 -31.543 374.745 1.00 55.21 228 LYS A N 1
ATOM 1780 C CA . LYS A 1 255 ? -4.086 -32.837 374.136 1.00 51.54 228 LYS A CA 1
ATOM 1781 C C . LYS A 1 255 ? -2.763 -33.069 373.439 1.00 49.04 228 LYS A C 1
ATOM 1782 O O . LYS A 1 255 ? -2.390 -34.226 373.224 1.00 46.75 228 LYS A O 1
ATOM 1788 N N . ILE A 1 256 ? -2.059 -32.022 373.037 1.00 50.17 229 ILE A N 1
ATOM 1789 C CA . ILE A 1 256 ? -0.741 -32.243 372.420 1.00 47.23 229 ILE A CA 1
ATOM 1790 C C . ILE A 1 256 ? 0.262 -32.595 373.500 1.00 51.96 229 ILE A C 1
ATOM 1791 O O . ILE A 1 256 ? 1.406 -32.962 373.186 1.00 61.94 229 ILE A O 1
ATOM 1796 N N . LYS A 1 257 ? -0.176 -32.542 374.765 1.00 55.89 230 LYS A N 1
ATOM 1797 C CA . LYS A 1 257 ? 0.681 -32.849 375.920 1.00 51.78 230 LYS A CA 1
ATOM 1798 C C . LYS A 1 257 ? 1.980 -32.112 375.748 1.00 47.75 230 LYS A C 1
ATOM 1799 O O . LYS A 1 257 ? 1.976 -30.887 375.718 1.00 55.05 230 LYS A O 1
ATOM 1805 N N . THR A 1 258 ? 3.072 -32.830 375.539 1.00 53.05 231 THR A N 1
ATOM 1806 C CA . THR A 1 258 ? 4.382 -32.193 375.298 1.00 53.37 231 THR A CA 1
ATOM 1807 C C . THR A 1 258 ? 4.898 -32.433 373.889 1.00 48.46 231 THR A C 1
ATOM 1808 O O . THR A 1 258 ? 6.016 -32.102 373.568 1.00 52.14 231 THR A O 1
ATOM 1812 N N . VAL A 1 259 ? 4.066 -32.997 373.031 1.00 56.21 232 VAL A N 1
ATOM 1813 C CA . VAL A 1 259 ? 4.461 -33.259 371.646 1.00 53.50 232 VAL A CA 1
ATOM 1814 C C . VAL A 1 259 ? 4.229 -31.995 370.843 1.00 56.10 232 VAL A C 1
ATOM 1815 O O . VAL A 1 259 ? 3.081 -31.700 370.483 1.00 59.76 232 VAL A O 1
ATOM 1819 N N . ILE A 1 260 ? 5.313 -31.270 370.563 1.00 48.72 233 ILE A N 1
ATOM 1820 C CA . ILE A 1 260 ? 5.227 -29.957 369.943 1.00 51.86 233 ILE A CA 1
ATOM 1821 C C . ILE A 1 260 ? 5.271 -29.965 368.426 1.00 53.38 233 ILE A C 1
ATOM 1822 O O . ILE A 1 260 ? 5.228 -28.918 367.793 1.00 57.37 233 ILE A O 1
ATOM 1827 N N . TYR A 1 261 ? 5.347 -31.140 367.837 1.00 55.68 234 TYR A N 1
ATOM 1828 C CA . TYR A 1 261 ? 5.275 -31.281 366.373 1.00 55.70 234 TYR A CA 1
ATOM 1829 C C . TYR A 1 261 ? 4.839 -32.699 365.980 1.00 53.06 234 TYR A C 1
ATOM 1830 O O . TYR A 1 261 ? 5.473 -33.683 366.345 1.00 47.55 234 TYR A O 1
ATOM 1839 N N . GLY A 1 262 ? 3.735 -32.799 365.253 1.00 58.14 235 GLY A N 1
ATOM 1840 C CA . GLY A 1 262 ? 3.222 -34.097 364.841 1.00 54.99 235 GLY A CA 1
ATOM 1841 C C . GLY A 1 262 ? 2.518 -34.832 365.963 1.00 57.41 235 GLY A C 1
ATOM 1842 O O . GLY A 1 262 ? 2.400 -34.332 367.091 1.00 56.75 235 GLY A O 1
ATOM 1843 N N . CYS A 1 263 ? 2.011 -36.012 365.607 1.00 54.93 236 CYS A N 1
ATOM 1844 C CA . CYS A 1 263 ? 1.373 -36.932 366.502 1.00 50.65 236 CYS A CA 1
ATOM 1845 C C . CYS A 1 263 ? 1.667 -38.334 365.979 1.00 52.05 236 CYS A C 1
ATOM 1846 O O . CYS A 1 263 ? 1.545 -38.591 364.779 1.00 61.29 236 CYS A O 1
ATOM 1849 N N . ASP A 1 264 ? 1.974 -39.246 366.893 1.00 52.04 237 ASP A N 1
ATOM 1850 C CA . ASP A 1 264 ? 2.209 -40.648 366.557 1.00 56.73 237 ASP A CA 1
ATOM 1851 C C . ASP A 1 264 ? 1.266 -41.623 367.264 1.00 60.67 237 ASP A C 1
ATOM 1852 O O . ASP A 1 264 ? 1.430 -42.828 367.154 1.00 69.07 237 ASP A O 1
ATOM 1857 N N . ILE A 1 265 ? 0.248 -41.109 367.946 1.00 62.56 238 ILE A N 1
ATOM 1858 C CA . ILE A 1 265 ? -0.609 -41.947 368.776 1.00 60.43 238 ILE A CA 1
ATOM 1859 C C . ILE A 1 265 ? -1.235 -43.109 367.961 1.00 62.16 238 ILE A C 1
ATOM 1860 O O . ILE A 1 265 ? -1.307 -44.227 368.441 1.00 60.39 238 ILE A O 1
ATOM 1865 N N . CYS A 1 266 ? -1.680 -42.834 366.737 1.00 64.60 239 CYS A N 1
ATOM 1866 C CA . CYS A 1 266 ? -2.376 -43.827 365.892 1.00 59.82 239 CYS A CA 1
ATOM 1867 C C . CYS A 1 266 ? -1.425 -44.852 365.293 1.00 62.75 239 CYS A C 1
ATOM 1868 O O . CYS A 1 266 ? -1.865 -45.806 364.661 1.00 71.01 239 CYS A O 1
ATOM 1871 N N . GLN A 1 267 ? -0.130 -44.654 365.500 1.00 60.33 240 GLN A N 1
ATOM 1872 C CA . GLN A 1 267 ? 0.909 -45.601 365.090 1.00 61.98 240 GLN A CA 1
ATOM 1873 C C . GLN A 1 267 ? 1.520 -46.379 366.267 1.00 67.22 240 GLN A C 1
ATOM 1874 O O . GLN A 1 267 ? 1.798 -47.569 366.156 1.00 70.96 240 GLN A O 1
ATOM 1880 N N . ILE A 1 268 ? 1.767 -45.691 367.375 1.00 70.08 241 ILE A N 1
ATOM 1881 C CA . ILE A 1 268 ? 2.194 -46.325 368.609 1.00 68.85 241 ILE A CA 1
ATOM 1882 C C . ILE A 1 268 ? 1.169 -47.393 369.051 1.00 74.17 241 ILE A C 1
ATOM 1883 O O . ILE A 1 268 ? 1.545 -48.452 369.556 1.00 61.06 241 ILE A O 1
ATOM 1888 N N . SER A 1 269 ? -0.121 -47.106 368.854 1.00 73.91 242 SER A N 1
ATOM 1889 C CA . SER A 1 269 ? -1.179 -48.036 369.222 1.00 74.48 242 SER A CA 1
ATOM 1890 C C . SER A 1 269 ? -1.366 -49.185 368.202 1.00 86.98 242 SER A C 1
ATOM 1891 O O . SER A 1 269 ? -2.241 -50.029 368.404 1.00 101.93 242 SER A O 1
ATOM 1894 N N . CYS A 1 270 ? -0.579 -49.216 367.119 1.00 81.11 243 CYS A N 1
ATOM 1895 C CA . CYS A 1 270 ? -0.768 -50.198 366.054 1.00 75.78 243 CYS A CA 1
ATOM 1896 C C . CYS A 1 270 ? 0.040 -51.468 366.293 1.00 87.56 243 CYS A C 1
ATOM 1897 O O . CYS A 1 270 ? 1.258 -51.403 366.483 1.00 85.09 243 CYS A O 1
ATOM 1900 N N . PRO A 1 271 ? -0.640 -52.639 366.255 1.00 88.08 244 PRO A N 1
ATOM 1901 C CA . PRO A 1 271 ? -0.014 -53.945 366.448 1.00 80.18 244 PRO A CA 1
ATOM 1902 C C . PRO A 1 271 ? 1.197 -54.136 365.563 1.00 85.67 244 PRO A C 1
ATOM 1903 O O . PRO A 1 271 ? 2.217 -54.632 366.026 1.00 93.52 244 PRO A O 1
ATOM 1907 N N . TYR A 1 272 ? 1.104 -53.716 364.302 1.00 80.14 245 TYR A N 1
ATOM 1908 C CA . TYR A 1 272 ? 2.214 -53.893 363.365 1.00 69.50 245 TYR A CA 1
ATOM 1909 C C . TYR A 1 272 ? 3.469 -53.144 363.748 1.00 73.19 245 TYR A C 1
ATOM 1910 O O . TYR A 1 272 ? 4.527 -53.380 363.155 1.00 70.74 245 TYR A O 1
ATOM 1919 N N . ASN A 1 273 ? 3.367 -52.222 364.705 1.00 80.37 246 ASN A N 1
ATOM 1920 C CA . ASN A 1 273 ? 4.550 -51.485 365.186 1.00 83.15 246 ASN A CA 1
ATOM 1921 C C . ASN A 1 273 ? 5.086 -52.056 366.495 1.00 87.79 246 ASN A C 1
ATOM 1922 O O . ASN A 1 273 ? 6.166 -51.677 366.946 1.00 83.86 246 ASN A O 1
ATOM 1927 N N . ARG A 1 274 ? 4.325 -52.995 367.062 1.00 99.66 247 ARG A N 1
ATOM 1928 C CA . ARG A 1 274 ? 4.652 -53.713 368.304 1.00 101.59 247 ARG A CA 1
ATOM 1929 C C . ARG A 1 274 ? 6.152 -53.942 368.513 1.00 95.23 247 ARG A C 1
ATOM 1930 O O . ARG A 1 274 ? 6.696 -53.550 369.549 1.00 100.83 247 ARG A O 1
ATOM 1938 N N . GLY A 1 275 ? 6.830 -54.547 367.542 1.00 81.98 248 GLY A N 1
ATOM 1939 C CA . GLY A 1 275 ? 8.227 -54.896 367.746 1.00 86.89 248 GLY A CA 1
ATOM 1940 C C . GLY A 1 275 ? 9.154 -54.648 366.587 1.00 97.98 248 GLY A C 1
ATOM 1941 O O . GLY A 1 275 ? 9.711 -55.589 366.021 1.00 95.16 248 GLY A O 1
ATOM 1942 N N . ILE A 1 276 ? 9.349 -53.380 366.245 1.00 110.00 249 ILE A N 1
ATOM 1943 C CA . ILE A 1 276 ? 10.376 -53.014 365.279 1.00 108.76 249 ILE A CA 1
ATOM 1944 C C . ILE A 1 276 ? 11.325 -52.008 365.904 1.00 102.04 249 ILE A C 1
ATOM 1945 O O . ILE A 1 276 ? 10.918 -51.158 366.685 1.00 106.58 249 ILE A O 1
ATOM 1950 N N . ASP A 1 277 ? 12.601 -52.147 365.579 1.00 101.49 250 ASP A N 1
ATOM 1951 C CA . ASP A 1 277 ? 13.523 -51.019 365.589 1.00 108.21 250 ASP A CA 1
ATOM 1952 C C . ASP A 1 277 ? 14.031 -50.920 364.144 1.00 95.21 250 ASP A C 1
ATOM 1953 O O . ASP A 1 277 ? 14.053 -51.919 363.435 1.00 104.02 250 ASP A O 1
ATOM 1958 N N . ASN A 1 278 ? 14.383 -49.724 363.701 1.00 92.25 251 ASN A N 1
ATOM 1959 C CA . ASN A 1 278 ? 14.667 -49.482 362.291 1.00 98.69 251 ASN A CA 1
ATOM 1960 C C . ASN A 1 278 ? 16.054 -48.826 362.127 1.00 108.94 251 ASN A C 1
ATOM 1961 O O . ASN A 1 278 ? 16.692 -48.481 363.120 1.00 110.95 251 ASN A O 1
ATOM 1966 N N . PRO A 1 279 ? 16.543 -48.681 360.882 1.00 117.86 252 PRO A N 1
ATOM 1967 C CA . PRO A 1 279 ? 17.982 -48.415 360.713 1.00 126.85 252 PRO A CA 1
ATOM 1968 C C . PRO A 1 279 ? 18.516 -47.000 361.063 1.00 123.29 252 PRO A C 1
ATOM 1969 O O . PRO A 1 279 ? 19.058 -46.817 362.153 1.00 115.35 252 PRO A O 1
ATOM 1973 N N . LEU A 1 280 ? 18.400 -46.031 360.156 1.00 115.76 253 LEU A N 1
ATOM 1974 C CA . LEU A 1 280 ? 19.263 -44.838 360.228 1.00 115.29 253 LEU A CA 1
ATOM 1975 C C . LEU A 1 280 ? 19.030 -43.988 361.483 1.00 113.44 253 LEU A C 1
ATOM 1976 O O . LEU A 1 280 ? 19.865 -43.969 362.392 1.00 88.62 253 LEU A O 1
ATOM 1981 N N . ASP A 1 283 ? 21.109 -40.121 360.971 1.00 102.66 254 ASP A N 1
ATOM 1982 C CA . ASP A 1 283 ? 21.687 -39.725 362.274 1.00 109.19 254 ASP A CA 1
ATOM 1983 C C . ASP A 1 283 ? 20.822 -38.745 363.102 1.00 103.52 254 ASP A C 1
ATOM 1984 O O . ASP A 1 283 ? 20.363 -37.722 362.577 1.00 92.00 254 ASP A O 1
ATOM 1989 N N . ILE A 1 284 ? 20.654 -39.050 364.397 1.00 90.52 255 ILE A N 1
ATOM 1990 C CA . ILE A 1 284 ? 19.741 -38.324 365.293 1.00 85.94 255 ILE A CA 1
ATOM 1991 C C . ILE A 1 284 ? 20.455 -37.593 366.432 1.00 81.74 255 ILE A C 1
ATOM 1992 O O . ILE A 1 284 ? 21.085 -38.223 367.289 1.00 81.07 255 ILE A O 1
ATOM 1997 N N . ASP A 1 285 ? 20.324 -36.269 366.467 1.00 74.00 256 ASP A N 1
ATOM 1998 C CA . ASP A 1 285 ? 20.661 -35.506 367.675 1.00 69.87 256 ASP A CA 1
ATOM 1999 C C . ASP A 1 285 ? 19.470 -35.587 368.616 1.00 68.04 256 ASP A C 1
ATOM 2000 O O . ASP A 1 285 ? 18.384 -35.112 368.285 1.00 62.35 256 ASP A O 1
ATOM 2005 N N . PRO A 1 286 ? 19.653 -36.192 369.794 1.00 69.18 257 PRO A N 1
ATOM 2006 C CA . PRO A 1 286 ? 18.484 -36.292 370.682 1.00 68.99 257 PRO A CA 1
ATOM 2007 C C . PRO A 1 286 ? 17.958 -34.931 371.204 1.00 58.36 257 PRO A C 1
ATOM 2008 O O . PRO A 1 286 ? 16.815 -34.857 371.635 1.00 54.80 257 PRO A O 1
ATOM 2012 N N . ASP A 1 287 ? 18.790 -33.896 371.178 1.00 56.40 258 ASP A N 1
ATOM 2013 C CA . ASP A 1 287 ? 18.387 -32.539 371.618 1.00 62.08 258 ASP A CA 1
ATOM 2014 C C . ASP A 1 287 ? 17.496 -31.821 370.619 1.00 60.28 258 ASP A C 1
ATOM 2015 O O . ASP A 1 287 ? 16.819 -30.852 370.961 1.00 74.46 258 ASP A O 1
ATOM 2020 N N . LEU A 1 288 ? 17.548 -32.259 369.369 1.00 62.71 259 LEU A N 1
ATOM 2021 C CA . LEU A 1 288 ? 16.616 -31.813 368.332 1.00 57.68 259 LEU A CA 1
ATOM 2022 C C . LEU A 1 288 ? 15.379 -32.662 368.306 1.00 60.45 259 LEU A C 1
ATOM 2023 O O . LEU A 1 288 ? 14.377 -32.255 367.748 1.00 73.92 259 LEU A O 1
ATOM 2028 N N . ALA A 1 289 ? 15.446 -33.852 368.882 1.00 57.38 260 ALA A N 1
ATOM 2029 C CA . ALA A 1 289 ? 14.300 -34.739 368.906 1.00 60.80 260 ALA A CA 1
ATOM 2030 C C . ALA A 1 289 ? 13.514 -34.606 370.191 1.00 63.80 260 ALA A C 1
ATOM 2031 O O . ALA A 1 289 ? 12.373 -35.051 370.276 1.00 66.96 260 ALA A O 1
ATOM 2033 N N . MET A 1 290 ? 14.134 -34.038 371.214 1.00 72.39 261 MET A N 1
ATOM 2034 C CA . MET A 1 290 ? 13.468 -33.832 372.505 1.00 70.10 261 MET A CA 1
ATOM 2035 C C . MET A 1 290 ? 14.007 -32.533 373.071 1.00 60.57 261 MET A C 1
ATOM 2036 O O . MET A 1 290 ? 14.790 -32.543 374.008 1.00 59.37 261 MET A O 1
ATOM 2041 N N . PRO A 1 291 ? 13.598 -31.409 372.463 1.00 59.47 262 PRO A N 1
ATOM 2042 C CA . PRO A 1 291 ? 14.218 -30.138 372.756 1.00 54.54 262 PRO A CA 1
ATOM 2043 C C . PRO A 1 291 ? 13.815 -29.555 374.075 1.00 51.25 262 PRO A C 1
ATOM 2044 O O . PRO A 1 291 ? 12.692 -29.733 374.541 1.00 62.06 262 PRO A O 1
ATOM 2048 N N . GLU A 1 292 ? 14.776 -28.895 374.690 1.00 62.73 263 GLU A N 1
ATOM 2049 C CA . GLU A 1 292 ? 14.573 -28.225 375.961 1.00 63.78 263 GLU A CA 1
ATOM 2050 C C . GLU A 1 292 ? 13.741 -26.992 375.633 1.00 53.46 263 GLU A C 1
ATOM 2051 O O . GLU A 1 292 ? 14.095 -26.208 374.750 1.00 56.05 263 GLU A O 1
ATOM 2057 N N . LEU A 1 293 ? 12.624 -26.839 376.326 1.00 49.93 264 LEU A N 1
ATOM 2058 C CA . LEU A 1 293 ? 11.594 -25.889 375.923 1.00 46.10 264 LEU A CA 1
ATOM 2059 C C . LEU A 1 293 ? 11.978 -24.422 376.132 1.00 47.41 264 LEU A C 1
ATOM 2060 O O . LEU A 1 293 ? 11.875 -23.634 375.200 1.00 47.23 264 LEU A O 1
ATOM 2065 N N . LEU A 1 294 ? 12.434 -24.044 377.325 1.00 42.55 265 LEU A N 1
ATOM 2066 C CA . LEU A 1 294 ? 12.721 -22.642 377.582 1.00 39.05 265 LEU A CA 1
ATOM 2067 C C . LEU A 1 294 ? 13.888 -22.152 376.725 1.00 44.34 265 LEU A C 1
ATOM 2068 O O . LEU A 1 294 ? 13.859 -21.001 376.234 1.00 43.55 265 LEU A O 1
ATOM 2073 N N . PRO A 1 295 ? 14.910 -23.009 376.516 1.00 44.89 266 PRO A N 1
ATOM 2074 C CA . PRO A 1 295 ? 15.974 -22.581 375.591 1.00 49.39 266 PRO A CA 1
ATOM 2075 C C . PRO A 1 295 ? 15.446 -22.486 374.172 1.00 53.19 266 PRO A C 1
ATOM 2076 O O . PRO A 1 295 ? 15.832 -21.573 373.426 1.00 51.15 266 PRO A O 1
ATOM 2080 N N . PHE A 1 296 ? 14.540 -23.391 373.813 1.00 51.50 267 PHE A N 1
ATOM 2081 C CA . PHE A 1 296 ? 13.855 -23.299 372.519 1.00 50.31 267 PHE A CA 1
ATOM 2082 C C . PHE A 1 296 ? 13.115 -21.970 372.315 1.00 51.80 267 PHE A C 1
ATOM 2083 O O . PHE A 1 296 ? 13.158 -21.395 371.230 1.00 50.70 267 PHE A O 1
ATOM 2091 N N . LEU A 1 297 ? 12.468 -21.477 373.370 1.00 48.72 268 LEU A N 1
ATOM 2092 C CA . LEU A 1 297 ? 11.803 -20.178 373.315 1.00 48.64 268 LEU A CA 1
ATOM 2093 C C . LEU A 1 297 ? 12.762 -19.019 373.217 1.00 47.38 268 LEU A C 1
ATOM 2094 O O . LEU A 1 297 ? 12.317 -17.914 373.039 1.00 58.14 268 LEU A O 1
ATOM 2099 N N . GLU A 1 298 ? 14.065 -19.240 373.357 1.00 52.23 269 GLU A N 1
ATOM 2100 C CA . GLU A 1 298 ? 15.045 -18.150 373.197 1.00 50.28 269 GLU A CA 1
ATOM 2101 C C . GLU A 1 298 ? 15.502 -18.022 371.753 1.00 49.95 269 GLU A C 1
ATOM 2102 O O . GLU A 1 298 ? 16.143 -17.057 371.381 1.00 54.99 269 GLU A O 1
ATOM 2108 N N . LEU A 1 299 ? 15.172 -18.977 370.917 1.00 50.53 270 LEU A N 1
ATOM 2109 C CA . LEU A 1 299 ? 15.695 -18.960 369.559 1.00 48.88 270 LEU A CA 1
ATOM 2110 C C . LEU A 1 299 ? 15.142 -17.824 368.719 1.00 47.54 270 LEU A C 1
ATOM 2111 O O . LEU A 1 299 ? 13.972 -17.478 368.815 1.00 44.93 270 LEU A O 1
ATOM 2116 N N . THR A 1 300 ? 16.014 -17.259 367.895 1.00 45.09 271 THR A N 1
ATOM 2117 C CA . THR A 1 300 ? 15.648 -16.269 366.885 1.00 46.69 271 THR A CA 1
ATOM 2118 C C . THR A 1 300 ? 15.517 -16.974 365.543 1.00 45.84 271 THR A C 1
ATOM 2119 O O . THR A 1 300 ? 15.812 -18.150 365.426 1.00 51.51 271 THR A O 1
ATOM 2123 N N . ASN A 1 301 ? 15.075 -16.267 364.517 1.00 46.43 272 ASN A N 1
ATOM 2124 C CA . ASN A 1 301 ? 15.029 -16.871 363.190 1.00 45.25 272 ASN A CA 1
ATOM 2125 C C . ASN A 1 301 ? 16.369 -17.433 362.766 1.00 55.34 272 ASN A C 1
ATOM 2126 O O . ASN A 1 301 ? 16.428 -18.511 362.174 1.00 61.02 272 ASN A O 1
ATOM 2131 N N . LYS A 1 302 ? 17.437 -16.683 363.060 1.00 61.00 273 LYS A N 1
ATOM 2132 C CA . LYS A 1 302 ? 18.792 -17.084 362.723 1.00 57.86 273 LYS A CA 1
ATOM 2133 C C . LYS A 1 302 ? 19.213 -18.319 363.516 1.00 61.57 273 LYS A C 1
ATOM 2134 O O . LYS A 1 302 ? 19.635 -19.308 362.912 1.00 56.07 273 LYS A O 1
ATOM 2140 N N . SER A 1 303 ? 19.128 -18.265 364.852 1.00 53.89 274 SER A N 1
ATOM 2141 C CA . SER A 1 303 ? 19.588 -19.403 365.666 1.00 52.15 274 SER A CA 1
ATOM 2142 C C . SER A 1 303 ? 18.712 -20.630 365.443 1.00 51.98 274 SER A C 1
ATOM 2143 O O . SER A 1 303 ? 19.199 -21.765 365.539 1.00 50.05 274 SER A O 1
ATOM 2146 N N . PHE A 1 304 ? 17.435 -20.399 365.134 1.00 47.80 275 PHE A N 1
ATOM 2147 C CA . PHE A 1 304 ? 16.536 -21.491 364.785 1.00 55.25 275 PHE A CA 1
ATOM 2148 C C . PHE A 1 304 ? 16.957 -22.196 363.479 1.00 56.97 275 PHE A C 1
ATOM 2149 O O . PHE A 1 304 ? 16.979 -23.411 363.432 1.00 46.57 275 PHE A O 1
ATOM 2157 N N . LYS A 1 305 ? 17.232 -21.421 362.427 1.00 59.65 276 LYS A N 1
ATOM 2158 C CA . LYS A 1 305 ? 17.801 -21.949 361.175 1.00 63.25 276 LYS A CA 1
ATOM 2159 C C . LYS A 1 305 ? 19.048 -22.780 361.388 1.00 62.72 276 LYS A C 1
ATOM 2160 O O . LYS A 1 305 ? 19.119 -23.916 360.955 1.00 74.62 276 LYS A O 1
ATOM 2166 N N . GLU A 1 306 ? 20.031 -22.226 362.084 1.00 63.05 277 GLU A N 1
ATOM 2167 C CA . GLU A 1 306 ? 21.283 -22.928 362.305 1.00 58.45 277 GLU A CA 1
ATOM 2168 C C . GLU A 1 306 ? 21.066 -24.265 362.995 1.00 57.05 277 GLU A C 1
ATOM 2169 O O . GLU A 1 306 ? 21.774 -25.206 362.720 1.00 68.56 277 GLU A O 1
ATOM 2175 N N . THR A 1 307 ? 20.121 -24.349 363.922 1.00 55.60 278 THR A N 1
ATOM 2176 C CA . THR A 1 307 ? 20.028 -25.509 364.820 1.00 60.61 278 THR A CA 1
ATOM 2177 C C . THR A 1 307 ? 18.956 -26.533 364.438 1.00 55.85 278 THR A C 1
ATOM 2178 O O . THR A 1 307 ? 19.093 -27.707 364.770 1.00 65.96 278 THR A O 1
ATOM 2182 N N . PHE A 1 308 ? 17.886 -26.062 363.814 1.00 44.89 279 PHE A N 1
ATOM 2183 C CA . PHE A 1 308 ? 16.702 -26.854 363.549 1.00 47.02 279 PHE A CA 1
ATOM 2184 C C . PHE A 1 308 ? 16.316 -26.838 362.090 1.00 55.30 279 PHE A C 1
ATOM 2185 O O . PHE A 1 308 ? 15.399 -27.568 361.670 1.00 57.40 279 PHE A O 1
ATOM 2193 N N . GLY A 1 309 ? 17.034 -26.049 361.297 1.00 52.72 280 GLY A N 1
ATOM 2194 C CA . GLY A 1 309 ? 16.645 -25.776 359.912 1.00 60.87 280 GLY A CA 1
ATOM 2195 C C . GLY A 1 309 ? 16.662 -26.968 358.971 1.00 62.36 280 GLY A C 1
ATOM 2196 O O . GLY A 1 309 ? 16.098 -26.914 357.887 1.00 62.16 280 GLY A O 1
ATOM 2197 N N . MET A 1 310 ? 17.322 -28.036 359.393 1.00 72.08 281 MET A N 1
ATOM 2198 C CA . MET A 1 310 ? 17.529 -29.226 358.578 1.00 75.55 281 MET A CA 1
ATOM 2199 C C . MET A 1 310 ? 16.399 -30.232 358.722 1.00 67.14 281 MET A C 1
ATOM 2200 O O . MET A 1 310 ? 16.321 -31.156 357.930 1.00 74.47 281 MET A O 1
ATOM 2205 N N . ILE A 1 311 ? 15.583 -30.109 359.765 1.00 61.56 282 ILE A N 1
ATOM 2206 C CA . ILE A 1 311 ? 14.524 -31.108 359.995 1.00 66.34 282 ILE A CA 1
ATOM 2207 C C . ILE A 1 311 ? 13.243 -30.753 359.229 1.00 62.69 282 ILE A C 1
ATOM 2208 O O . ILE A 1 311 ? 12.990 -29.597 358.878 1.00 70.34 282 ILE A O 1
ATOM 2213 N N . ALA A 1 312 ? 12.424 -31.762 359.000 1.00 57.77 283 ALA A N 1
ATOM 2214 C CA . ALA A 1 312 ? 11.168 -31.586 358.279 1.00 50.78 283 ALA A CA 1
ATOM 2215 C C . ALA A 1 312 ? 10.294 -30.542 358.960 1.00 51.41 283 ALA A C 1
ATOM 2216 O O . ALA A 1 312 ? 9.683 -29.697 358.291 1.00 54.22 283 ALA A O 1
ATOM 2218 N N . GLY A 1 313 ? 10.223 -30.619 360.288 1.00 52.62 284 GLY A N 1
ATOM 2219 C CA . GLY A 1 313 ? 9.340 -29.771 361.074 1.00 49.78 284 GLY A CA 1
ATOM 2220 C C . GLY A 1 313 ? 9.659 -28.298 361.042 1.00 50.60 284 GLY A C 1
ATOM 2221 O O . GLY A 1 313 ? 8.926 -27.503 361.639 1.00 48.15 284 GLY A O 1
ATOM 2222 N N . SER A 1 314 ? 10.764 -27.926 360.386 1.00 49.80 285 SER A N 1
ATOM 2223 C CA . SER A 1 314 ? 11.176 -26.527 360.324 1.00 45.90 285 SER A CA 1
ATOM 2224 C C . SER A 1 314 ? 10.580 -25.795 359.146 1.00 47.55 285 SER A C 1
ATOM 2225 O O . SER A 1 314 ? 10.898 -24.630 358.906 1.00 51.91 285 SER A O 1
ATOM 2228 N N . TRP A 1 315 ? 9.697 -26.449 358.406 1.00 52.29 286 TRP A N 1
ATOM 2229 C CA . TRP A 1 315 ? 9.241 -25.916 357.100 1.00 48.56 286 TRP A CA 1
ATOM 2230 C C . TRP A 1 315 ? 8.367 -24.649 357.154 1.00 46.86 286 TRP A C 1
ATOM 2231 O O . TRP A 1 315 ? 8.141 -24.002 356.121 1.00 41.95 286 TRP A O 1
ATOM 2242 N N . ARG A 1 316 ? 7.847 -24.320 358.328 1.00 47.59 287 ARG A N 1
ATOM 2243 C CA . ARG A 1 316 ? 7.114 -23.061 358.489 1.00 49.57 287 ARG A CA 1
ATOM 2244 C C . ARG A 1 316 ? 7.799 -22.068 359.400 1.00 48.09 287 ARG A C 1
ATOM 2245 O O . ARG A 1 316 ? 7.198 -21.075 359.770 1.00 47.88 287 ARG A O 1
ATOM 2253 N N . GLY A 1 317 ? 9.018 -22.370 359.833 1.00 48.34 288 GLY A N 1
ATOM 2254 C CA . GLY A 1 317 ? 9.730 -21.507 360.765 1.00 45.61 288 GLY A CA 1
ATOM 2255 C C . GLY A 1 317 ? 9.419 -21.774 362.230 1.00 44.56 288 GLY A C 1
ATOM 2256 O O . GLY A 1 317 ? 8.670 -22.686 362.585 1.00 46.73 288 GLY A O 1
ATOM 2257 N N . LYS A 1 318 ? 10.009 -20.950 363.079 1.00 45.83 289 LYS A N 1
ATOM 2258 C CA . LYS A 1 318 ? 10.040 -21.195 364.498 1.00 45.80 289 LYS A CA 1
ATOM 2259 C C . LYS A 1 318 ? 8.689 -20.945 365.202 1.00 46.52 289 LYS A C 1
ATOM 2260 O O . LYS A 1 318 ? 8.414 -21.533 366.271 1.00 40.46 289 LYS A O 1
ATOM 2266 N N . ASN A 1 319 ? 7.881 -20.047 364.639 1.00 42.93 290 ASN A N 1
ATOM 2267 C CA . ASN A 1 319 ? 6.736 -19.526 365.375 1.00 40.22 290 ASN A CA 1
ATOM 2268 C C . ASN A 1 319 ? 5.683 -20.559 365.772 1.00 42.51 290 ASN A C 1
ATOM 2269 O O . ASN A 1 319 ? 5.228 -20.571 366.931 1.00 45.62 290 ASN A O 1
ATOM 2274 N N . ILE A 1 320 ? 5.307 -21.447 364.864 1.00 41.76 291 ILE A N 1
ATOM 2275 C CA . ILE A 1 320 ? 4.357 -22.482 365.253 1.00 47.10 291 ILE A CA 1
ATOM 2276 C C . ILE A 1 320 ? 4.936 -23.414 366.339 1.00 44.24 291 ILE A C 1
ATOM 2277 O O . ILE A 1 320 ? 4.250 -23.812 367.279 1.00 47.99 291 ILE A O 1
ATOM 2282 N N . LEU A 1 321 ? 6.219 -23.685 366.248 1.00 43.53 292 LEU A N 1
ATOM 2283 C CA . LEU A 1 321 ? 6.867 -24.510 367.257 1.00 46.79 292 LEU A CA 1
ATOM 2284 C C . LEU A 1 321 ? 6.974 -23.819 368.598 1.00 47.56 292 LEU A C 1
ATOM 2285 O O . LEU A 1 321 ? 6.723 -24.442 369.614 1.00 55.96 292 LEU A O 1
ATOM 2290 N N . GLN A 1 322 ? 7.318 -22.529 368.621 1.00 45.22 293 GLN A N 1
ATOM 2291 C CA . GLN A 1 322 ? 7.411 -21.821 369.894 1.00 45.73 293 GLN A CA 1
ATOM 2292 C C . GLN A 1 322 ? 6.034 -21.679 370.544 1.00 49.55 293 GLN A C 1
ATOM 2293 O O . GLN A 1 322 ? 5.909 -21.805 371.760 1.00 54.11 293 GLN A O 1
ATOM 2299 N N . ARG A 1 323 ? 4.998 -21.435 369.735 1.00 45.59 294 ARG A N 1
ATOM 2300 C CA . ARG A 1 323 ? 3.643 -21.476 370.257 1.00 46.68 294 ARG A CA 1
ATOM 2301 C C . ARG A 1 323 ? 3.415 -22.820 370.977 1.00 47.62 294 ARG A C 1
ATOM 2302 O O . ARG A 1 323 ? 2.917 -22.863 372.087 1.00 41.36 294 ARG A O 1
ATOM 2310 N N . ASN A 1 324 ? 3.733 -23.914 370.282 1.00 46.52 295 ASN A N 1
ATOM 2311 C CA . ASN A 1 324 ? 3.510 -25.250 370.804 1.00 51.16 295 ASN A CA 1
ATOM 2312 C C . ASN A 1 324 ? 4.312 -25.498 372.077 1.00 52.22 295 ASN A C 1
ATOM 2313 O O . ASN A 1 324 ? 3.841 -26.149 373.003 1.00 52.98 295 ASN A O 1
ATOM 2318 N N . ALA A 1 325 ? 5.509 -24.945 372.122 1.00 45.83 296 ALA A N 1
ATOM 2319 C CA . ALA A 1 325 ? 6.368 -25.107 373.266 1.00 48.21 296 ALA A CA 1
ATOM 2320 C C . ALA A 1 325 ? 5.769 -24.419 374.465 1.00 43.52 296 ALA A C 1
ATOM 2321 O O . ALA A 1 325 ? 5.848 -24.936 375.588 1.00 44.73 296 ALA A O 1
ATOM 2323 N N . ILE A 1 326 ? 5.175 -23.244 374.250 1.00 44.58 297 ILE A N 1
ATOM 2324 C CA . ILE A 1 326 ? 4.459 -22.548 375.339 1.00 41.40 297 ILE A CA 1
ATOM 2325 C C . ILE A 1 326 ? 3.337 -23.438 375.830 1.00 43.63 297 ILE A C 1
ATOM 2326 O O . ILE A 1 326 ? 3.114 -23.587 377.035 1.00 51.14 297 ILE A O 1
ATOM 2331 N N . ILE A 1 327 ? 2.669 -24.089 374.895 1.00 42.67 298 ILE A N 1
ATOM 2332 C CA . ILE A 1 327 ? 1.607 -24.984 375.272 1.00 45.54 298 ILE A CA 1
ATOM 2333 C C . ILE A 1 327 ? 2.140 -26.163 376.088 1.00 48.66 298 ILE A C 1
ATOM 2334 O O . ILE A 1 327 ? 1.502 -26.590 377.061 1.00 50.44 298 ILE A O 1
ATOM 2339 N N . ALA A 1 328 ? 3.271 -26.712 375.676 1.00 44.56 299 ALA A N 1
ATOM 2340 C CA . ALA A 1 328 ? 3.865 -27.840 376.388 1.00 46.27 299 ALA A CA 1
ATOM 2341 C C . ALA A 1 328 ? 4.185 -27.419 377.806 1.00 50.13 299 ALA A C 1
ATOM 2342 O O . ALA A 1 328 ? 3.794 -28.088 378.769 1.00 48.39 299 ALA A O 1
ATOM 2344 N N . LEU A 1 329 ? 4.879 -26.287 377.937 1.00 49.78 300 LEU A N 1
ATOM 2345 C CA . LEU A 1 329 ? 5.179 -25.743 379.262 1.00 47.43 300 LEU A CA 1
ATOM 2346 C C . LEU A 1 329 ? 3.924 -25.569 380.130 1.00 48.54 300 LEU A C 1
ATOM 2347 O O . LEU A 1 329 ? 3.966 -25.827 381.332 1.00 50.28 300 LEU A O 1
ATOM 2352 N N . ALA A 1 330 ? 2.816 -25.141 379.529 1.00 41.40 301 ALA A N 1
ATOM 2353 C CA . ALA A 1 330 ? 1.596 -25.039 380.289 1.00 44.45 301 ALA A CA 1
ATOM 2354 C C . ALA A 1 330 ? 1.078 -26.436 380.699 1.00 48.69 301 ALA A C 1
ATOM 2355 O O . ALA A 1 330 ? 0.652 -26.645 381.822 1.00 50.33 301 ALA A O 1
ATOM 2357 N N . ASN A 1 331 ? 1.128 -27.390 379.776 1.00 49.56 302 ASN A N 1
ATOM 2358 C CA . ASN A 1 331 ? 0.740 -28.767 380.077 1.00 51.65 302 ASN A CA 1
ATOM 2359 C C . ASN A 1 331 ? 1.596 -29.456 381.142 1.00 53.50 302 ASN A C 1
ATOM 2360 O O . ASN A 1 331 ? 1.108 -30.327 381.857 1.00 61.25 302 ASN A O 1
ATOM 2365 N N . LEU A 1 332 ? 2.857 -29.052 381.265 1.00 51.98 303 LEU A N 1
ATOM 2366 C CA . LEU A 1 332 ? 3.698 -29.483 382.368 1.00 51.87 303 LEU A CA 1
ATOM 2367 C C . LEU A 1 332 ? 3.547 -28.671 383.664 1.00 50.88 303 LEU A C 1
ATOM 2368 O O . LEU A 1 332 ? 4.242 -28.976 384.637 1.00 55.62 303 LEU A O 1
ATOM 2373 N N . HIS A 1 333 ? 2.671 -27.659 383.698 1.00 51.95 304 HIS A N 1
ATOM 2374 C CA . HIS A 1 333 ? 2.534 -26.776 384.881 1.00 58.74 304 HIS A CA 1
ATOM 2375 C C . HIS A 1 333 ? 3.864 -26.195 385.397 1.00 64.02 304 HIS A C 1
ATOM 2376 O O . HIS A 1 333 ? 4.058 -26.046 386.613 1.00 70.26 304 HIS A O 1
ATOM 2383 N N . ASP A 1 334 ? 4.778 -25.889 384.472 1.00 62.27 305 ASP A N 1
ATOM 2384 C CA . ASP A 1 334 ? 6.167 -25.566 384.820 1.00 62.65 305 ASP A CA 1
ATOM 2385 C C . ASP A 1 334 ? 6.280 -24.180 385.407 1.00 56.07 305 ASP A C 1
ATOM 2386 O O . ASP A 1 334 ? 6.307 -23.197 384.668 1.00 61.12 305 ASP A O 1
ATOM 2391 N N . ARG A 1 335 ? 6.399 -24.107 386.730 1.00 57.91 306 ARG A N 1
ATOM 2392 C CA . ARG A 1 335 ? 6.567 -22.817 387.413 1.00 61.58 306 ARG A CA 1
ATOM 2393 C C . ARG A 1 335 ? 7.813 -22.063 386.942 1.00 50.09 306 ARG A C 1
ATOM 2394 O O . ARG A 1 335 ? 7.862 -20.845 387.027 1.00 51.16 306 ARG A O 1
ATOM 2402 N N . ASN A 1 336 ? 8.785 -22.766 386.388 1.00 50.46 307 ASN A N 1
ATOM 2403 C CA . ASN A 1 336 ? 10.010 -22.094 385.904 1.00 53.79 307 ASN A CA 1
ATOM 2404 C C . ASN A 1 336 ? 9.840 -21.298 384.625 1.00 53.03 307 ASN A C 1
ATOM 2405 O O . ASN A 1 336 ? 10.717 -20.508 384.243 1.00 55.78 307 ASN A O 1
ATOM 2410 N N . ALA A 1 337 ? 8.715 -21.478 383.953 1.00 52.20 308 ALA A N 1
ATOM 2411 C CA . ALA A 1 337 ? 8.470 -20.723 382.731 1.00 46.89 308 ALA A CA 1
ATOM 2412 C C . ALA A 1 337 ? 7.861 -19.335 383.018 1.00 46.01 308 ALA A C 1
ATOM 2413 O O . ALA A 1 337 ? 7.811 -18.478 382.137 1.00 43.65 308 ALA A O 1
ATOM 2415 N N . ILE A 1 338 ? 7.354 -19.132 384.235 1.00 44.14 309 ILE A N 1
ATOM 2416 C CA . ILE A 1 338 ? 6.487 -17.987 384.491 1.00 44.02 309 ILE A CA 1
ATOM 2417 C C . ILE A 1 338 ? 7.198 -16.713 384.049 1.00 46.67 309 ILE A C 1
ATOM 2418 O O . ILE A 1 338 ? 6.614 -15.890 383.359 1.00 54.31 309 ILE A O 1
ATOM 2423 N N . VAL A 1 339 ? 8.450 -16.547 384.441 1.00 48.36 310 VAL A N 1
ATOM 2424 C CA . VAL A 1 339 ? 9.108 -15.273 384.200 1.00 50.61 310 VAL A CA 1
ATOM 2425 C C . VAL A 1 339 ? 9.296 -15.082 382.686 1.00 51.27 310 VAL A C 1
ATOM 2426 O O . VAL A 1 339 ? 9.182 -13.962 382.149 1.00 43.48 310 VAL A O 1
ATOM 2430 N N . LYS A 1 340 ? 9.554 -16.174 381.987 1.00 48.23 311 LYS A N 1
ATOM 2431 C CA . LYS A 1 340 ? 9.671 -16.100 380.528 1.00 43.40 311 LYS A CA 1
ATOM 2432 C C . LYS A 1 340 ? 8.353 -15.743 379.837 1.00 39.51 311 LYS A C 1
ATOM 2433 O O . LYS A 1 340 ? 8.305 -14.995 378.862 1.00 35.17 311 LYS A O 1
ATOM 2439 N N . LEU A 1 341 ? 7.284 -16.335 380.313 1.00 42.81 312 LEU A N 1
ATOM 2440 C CA . LEU A 1 341 ? 5.979 -16.045 379.762 1.00 43.16 312 LEU A CA 1
ATOM 2441 C C . LEU A 1 341 ? 5.670 -14.561 379.976 1.00 41.08 312 LEU A C 1
ATOM 2442 O O . LEU A 1 341 ? 5.053 -13.923 379.141 1.00 45.66 312 LEU A O 1
ATOM 2447 N N . MET A 1 342 ? 6.103 -14.015 381.105 1.00 40.96 313 MET A N 1
ATOM 2448 C CA . MET A 1 342 ? 5.796 -12.641 381.423 1.00 38.99 313 MET A CA 1
ATOM 2449 C C . MET A 1 342 ? 6.556 -11.762 380.463 1.00 37.10 313 MET A C 1
ATOM 2450 O O . MET A 1 342 ? 6.049 -10.744 380.035 1.00 45.52 313 MET A O 1
ATOM 2455 N N . GLU A 1 343 ? 7.763 -12.165 380.098 1.00 40.78 314 GLU A N 1
ATOM 2456 C CA . GLU A 1 343 ? 8.608 -11.410 379.161 1.00 43.47 314 GLU A CA 1
ATOM 2457 C C . GLU A 1 343 ? 7.988 -11.389 377.765 1.00 46.40 314 GLU A C 1
ATOM 2458 O O . GLU A 1 343 ? 7.940 -10.339 377.105 1.00 46.23 314 GLU A O 1
ATOM 2464 N N . ILE A 1 344 ? 7.519 -12.551 377.314 1.00 39.66 315 ILE A N 1
ATOM 2465 C CA . ILE A 1 344 ? 6.861 -12.640 376.024 1.00 35.60 315 ILE A CA 1
ATOM 2466 C C . ILE A 1 344 ? 5.664 -11.682 375.982 1.00 34.09 315 ILE A C 1
ATOM 2467 O O . ILE A 1 344 ? 5.487 -10.920 375.045 1.00 28.52 315 ILE A O 1
ATOM 2472 N N . ILE A 1 345 ? 4.840 -11.747 377.022 1.00 34.85 316 ILE A N 1
ATOM 2473 C CA . ILE A 1 345 ? 3.624 -10.947 377.099 1.00 38.46 316 ILE A CA 1
ATOM 2474 C C . ILE A 1 345 ? 3.904 -9.432 377.127 1.00 40.43 316 ILE A C 1
ATOM 2475 O O . ILE A 1 345 ? 3.170 -8.674 376.527 1.00 41.64 316 ILE A O 1
ATOM 2480 N N . ASP A 1 346 ? 4.918 -9.005 377.859 1.00 45.02 317 ASP A N 1
ATOM 2481 C CA . ASP A 1 346 ? 5.157 -7.574 378.022 1.00 55.16 317 ASP A CA 1
ATOM 2482 C C . ASP A 1 346 ? 5.813 -7.001 376.766 1.00 51.39 317 ASP A C 1
ATOM 2483 O O . ASP A 1 346 ? 5.405 -5.955 376.274 1.00 65.01 317 ASP A O 1
ATOM 2488 N N . LYS A 1 347 ? 6.700 -7.754 376.156 1.00 51.25 318 LYS A N 1
ATOM 2489 C CA . LYS A 1 347 ? 7.349 -7.352 374.901 1.00 51.36 318 LYS A CA 1
ATOM 2490 C C . LYS A 1 347 ? 6.349 -7.321 373.743 1.00 47.98 318 LYS A C 1
ATOM 2491 O O . LYS A 1 347 ? 6.240 -6.351 373.007 1.00 48.17 318 LYS A O 1
ATOM 2497 N N . ASN A 1 348 ? 5.609 -8.411 373.622 1.00 47.89 319 ASN A N 1
ATOM 2498 C CA . ASN A 1 348 ? 4.489 -8.530 372.710 1.00 45.43 319 ASN A CA 1
ATOM 2499 C C . ASN A 1 348 ? 4.806 -8.303 371.268 1.00 46.57 319 ASN A C 1
ATOM 2500 O O . ASN A 1 348 ? 4.041 -7.714 370.527 1.00 46.94 319 ASN A O 1
ATOM 2505 N N . ASN A 1 349 ? 5.927 -8.835 370.872 1.00 47.75 320 ASN A N 1
ATOM 2506 C CA . ASN A 1 349 ? 6.396 -8.701 369.521 1.00 50.92 320 ASN A CA 1
ATOM 2507 C C . ASN A 1 349 ? 5.743 -9.751 368.649 1.00 55.77 320 ASN A C 1
ATOM 2508 O O . ASN A 1 349 ? 5.681 -9.602 367.443 1.00 60.33 320 ASN A O 1
ATOM 2513 N N . ASN A 1 350 ? 5.291 -10.833 369.267 1.00 58.59 321 ASN A N 1
ATOM 2514 C CA . ASN A 1 350 ? 4.509 -11.866 368.588 1.00 53.94 321 ASN A CA 1
ATOM 2515 C C . ASN A 1 350 ? 3.152 -12.096 369.309 1.00 52.90 321 ASN A C 1
ATOM 2516 O O . ASN A 1 350 ? 3.100 -12.730 370.374 1.00 61.83 321 ASN A O 1
ATOM 2521 N N . PRO A 1 351 ? 2.063 -11.588 368.740 1.00 47.64 322 PRO A N 1
ATOM 2522 C CA . PRO A 1 351 ? 0.772 -11.679 369.424 1.00 46.46 322 PRO A CA 1
ATOM 2523 C C . PRO A 1 351 ? 0.248 -13.087 369.647 1.00 46.48 322 PRO A C 1
ATOM 2524 O O . PRO A 1 351 ? -0.351 -13.354 370.686 1.00 49.30 322 PRO A O 1
ATOM 2528 N N . ILE A 1 352 ? 0.440 -13.995 368.698 1.00 46.59 323 ILE A N 1
ATOM 2529 C CA . ILE A 1 352 ? 0.003 -15.385 368.927 1.00 45.06 323 ILE A CA 1
ATOM 2530 C C . ILE A 1 352 ? 0.663 -15.944 370.176 1.00 45.89 323 ILE A C 1
ATOM 2531 O O . ILE A 1 352 ? -0.019 -16.515 371.051 1.00 48.06 323 ILE A O 1
ATOM 2536 N N . HIS A 1 353 ? 1.975 -15.721 370.300 1.00 42.87 324 HIS A N 1
ATOM 2537 C CA . HIS A 1 353 ? 2.701 -16.139 371.494 1.00 41.75 324 HIS A CA 1
ATOM 2538 C C . HIS A 1 353 ? 2.212 -15.457 372.766 1.00 40.39 324 HIS A C 1
ATOM 2539 O O . HIS A 1 353 ? 2.040 -16.118 373.796 1.00 45.42 324 HIS A O 1
ATOM 2546 N N . THR A 1 354 ? 1.975 -14.157 372.693 1.00 38.21 325 THR A N 1
ATOM 2547 C CA . THR A 1 354 ? 1.438 -13.437 373.826 1.00 37.42 325 THR A CA 1
ATOM 2548 C C . THR A 1 354 ? 0.148 -14.065 374.317 1.00 39.50 325 THR A C 1
ATOM 2549 O O . THR A 1 354 ? -0.029 -14.352 375.505 1.00 39.61 325 THR A O 1
ATOM 2553 N N . ALA A 1 355 ? -0.794 -14.238 373.404 1.00 46.17 326 ALA A N 1
ATOM 2554 C CA . ALA A 1 355 ? -2.116 -14.763 373.779 1.00 43.22 326 ALA A CA 1
ATOM 2555 C C . ALA A 1 355 ? -1.990 -16.178 374.327 1.00 40.82 326 ALA A C 1
ATOM 2556 O O . ALA A 1 355 ? -2.672 -16.579 375.254 1.00 43.11 326 ALA A O 1
ATOM 2558 N N . THR A 1 356 ? -1.091 -16.935 373.749 1.00 44.65 327 THR A N 1
ATOM 2559 C CA . THR A 1 356 ? -0.899 -18.321 374.201 1.00 45.32 327 THR A CA 1
ATOM 2560 C C . THR A 1 356 ? -0.288 -18.289 375.606 1.00 47.76 327 THR A C 1
ATOM 2561 O O . THR A 1 356 ? -0.759 -18.975 376.502 1.00 52.73 327 THR A O 1
ATOM 2565 N N . ALA A 1 357 ? 0.688 -17.408 375.805 1.00 44.21 328 ALA A N 1
ATOM 2566 C CA . ALA A 1 357 ? 1.326 -17.241 377.108 1.00 40.85 328 ALA A CA 1
ATOM 2567 C C . ALA A 1 357 ? 0.336 -16.798 378.203 1.00 42.36 328 ALA A C 1
ATOM 2568 O O . ALA A 1 357 ? 0.394 -17.303 379.317 1.00 44.36 328 ALA A O 1
ATOM 2570 N N . ILE A 1 358 ? -0.565 -15.869 377.887 1.00 39.14 329 ILE A N 1
ATOM 2571 C CA . ILE A 1 358 ? -1.574 -15.446 378.849 1.00 39.18 329 ILE A CA 1
ATOM 2572 C C . ILE A 1 358 ? -2.402 -16.631 379.328 1.00 44.92 329 ILE A C 1
ATOM 2573 O O . ILE A 1 358 ? -2.542 -16.853 380.525 1.00 46.73 329 ILE A O 1
ATOM 2578 N N . TRP A 1 359 ? -2.869 -17.447 378.378 1.00 45.48 330 TRP A N 1
ATOM 2579 C CA . TRP A 1 359 ? -3.515 -18.693 378.708 1.00 42.28 330 TRP A CA 1
ATOM 2580 C C . TRP A 1 359 ? -2.623 -19.549 379.596 1.00 36.85 330 TRP A C 1
ATOM 2581 O O . TRP A 1 359 ? -3.076 -20.112 380.587 1.00 42.19 330 TRP A O 1
ATOM 2592 N N . ALA A 1 360 ? -1.374 -19.688 379.193 1.00 35.81 331 ALA A N 1
ATOM 2593 C CA . ALA A 1 360 ? -0.439 -20.593 379.856 1.00 36.79 331 ALA A CA 1
ATOM 2594 C C . ALA A 1 360 ? -0.279 -20.223 381.344 1.00 38.37 331 ALA A C 1
ATOM 2595 O O . ALA A 1 360 ? -0.183 -21.120 382.214 1.00 34.09 331 ALA A O 1
ATOM 2597 N N . LEU A 1 361 ? -0.282 -18.928 381.655 1.00 40.44 332 LEU A N 1
ATOM 2598 C CA . LEU A 1 361 ? -0.220 -18.534 383.069 1.00 43.48 332 LEU A CA 1
ATOM 2599 C C . LEU A 1 361 ? -1.444 -19.003 383.851 1.00 50.31 332 LEU A C 1
ATOM 2600 O O . LEU A 1 361 ? -1.325 -19.374 385.017 1.00 53.35 332 LEU A O 1
ATOM 2605 N N . GLY A 1 362 ? -2.605 -19.027 383.206 1.00 48.48 333 GLY A N 1
ATOM 2606 C CA . GLY A 1 362 ? -3.807 -19.501 383.867 1.00 54.37 333 GLY A CA 1
ATOM 2607 C C . GLY A 1 362 ? -3.777 -20.989 384.161 1.00 55.28 333 GLY A C 1
ATOM 2608 O O . GLY A 1 362 ? -4.539 -21.497 384.979 1.00 64.68 333 GLY A O 1
ATOM 2609 N N . GLU A 1 363 ? -2.897 -21.689 383.482 1.00 50.56 334 GLU A N 1
ATOM 2610 C CA . GLU A 1 363 ? -2.757 -23.112 383.663 1.00 52.49 334 GLU A CA 1
ATOM 2611 C C . GLU A 1 363 ? -1.709 -23.410 384.747 1.00 53.03 334 GLU A C 1
ATOM 2612 O O . GLU A 1 363 ? -1.909 -24.278 385.603 1.00 54.63 334 GLU A O 1
ATOM 2618 N N . ILE A 1 364 ? -0.560 -22.738 384.633 1.00 50.07 335 ILE A N 1
ATOM 2619 C CA . ILE A 1 364 ? 0.613 -22.973 385.472 1.00 48.26 335 ILE A CA 1
ATOM 2620 C C . ILE A 1 364 ? 0.393 -22.480 386.900 1.00 49.16 335 ILE A C 1
ATOM 2621 O O . ILE A 1 364 ? 0.655 -23.208 387.843 1.00 50.69 335 ILE A O 1
ATOM 2626 N N . VAL A 1 365 ? -0.079 -21.249 387.060 1.00 53.16 336 VAL A N 1
ATOM 2627 C CA . VAL A 1 365 ? -0.255 -20.659 388.392 1.00 57.87 336 VAL A CA 1
ATOM 2628 C C . VAL A 1 365 ? -1.582 -21.119 388.998 1.00 65.63 336 VAL A C 1
ATOM 2629 O O . VAL A 1 365 ? -2.621 -20.487 388.798 1.00 64.60 336 VAL A O 1
ATOM 2633 N N . LYS A 1 366 ? -1.546 -22.231 389.731 1.00 75.22 337 LYS A N 1
ATOM 2634 C CA . LYS A 1 366 ? -2.773 -22.889 390.189 1.00 76.00 337 LYS A CA 1
ATOM 2635 C C . LYS A 1 366 ? -3.459 -22.130 391.319 1.00 79.71 337 LYS A C 1
ATOM 2636 O O . LYS A 1 366 ? -4.689 -22.037 391.325 1.00 91.01 337 LYS A O 1
ATOM 2642 N N . LYS A 1 367 ? -2.676 -21.543 392.228 1.00 71.91 338 LYS A N 1
ATOM 2643 C CA . LYS A 1 367 ? -3.227 -20.718 393.309 1.00 80.18 338 LYS A CA 1
ATOM 2644 C C . LYS A 1 367 ? -2.595 -19.323 393.306 1.00 75.09 338 LYS A C 1
ATOM 2645 O O . LYS A 1 367 ? -1.623 -19.056 394.020 1.00 85.81 338 LYS A O 1
ATOM 2651 N N . PRO A 1 368 ? -3.165 -18.418 392.518 1.00 61.22 339 PRO A N 1
ATOM 2652 C CA . PRO A 1 368 ? -2.498 -17.136 392.344 1.00 62.41 339 PRO A CA 1
ATOM 2653 C C . PRO A 1 368 ? -2.511 -16.275 393.587 1.00 60.07 339 PRO A C 1
ATOM 2654 O O . PRO A 1 368 ? -3.562 -16.039 394.155 1.00 58.44 339 PRO A O 1
ATOM 2658 N N . ASP A 1 369 ? -1.348 -15.773 393.962 1.00 63.17 340 ASP A N 1
ATOM 2659 C CA . ASP A 1 369 ? -1.243 -14.750 395.005 1.00 66.17 340 ASP A CA 1
ATOM 2660 C C . ASP A 1 369 ? -1.887 -13.434 394.538 1.00 67.31 340 ASP A C 1
ATOM 2661 O O . ASP A 1 369 ? -2.244 -13.282 393.371 1.00 69.83 340 ASP A O 1
ATOM 2666 N N . GLU A 1 370 ? -2.010 -12.481 395.459 1.00 73.73 341 GLU A N 1
ATOM 2667 C CA . GLU A 1 370 ? -2.584 -11.172 395.154 1.00 72.63 341 GLU A CA 1
ATOM 2668 C C . GLU A 1 370 ? -1.706 -10.421 394.161 1.00 68.12 341 GLU A C 1
ATOM 2669 O O . GLU A 1 370 ? -2.198 -9.670 393.311 1.00 68.79 341 GLU A O 1
ATOM 2675 N N . GLY A 1 371 ? -0.393 -10.618 394.242 1.00 64.89 342 GLY A N 1
ATOM 2676 C CA . GLY A 1 371 ? 0.508 -9.942 393.288 1.00 68.53 342 GLY A CA 1
ATOM 2677 C C . GLY A 1 371 ? 0.229 -10.333 391.838 1.00 60.36 342 GLY A C 1
ATOM 2678 O O . GLY A 1 371 ? 0.342 -9.513 390.908 1.00 46.36 342 GLY A O 1
ATOM 2679 N N . MET A 1 372 ? -0.035 -11.626 391.659 1.00 56.34 343 MET A N 1
ATOM 2680 C CA . MET A 1 372 ? -0.285 -12.179 390.350 1.00 59.14 343 MET A CA 1
ATOM 2681 C C . MET A 1 372 ? -1.631 -11.721 389.851 1.00 55.46 343 MET A C 1
ATOM 2682 O O . MET A 1 372 ? -1.751 -11.353 388.667 1.00 63.55 343 MET A O 1
ATOM 2687 N N . LEU A 1 373 ? -2.625 -11.701 390.734 1.00 48.92 344 LEU A N 1
ATOM 2688 C CA . LEU A 1 373 ? -3.939 -11.173 390.340 1.00 51.27 344 LEU A CA 1
ATOM 2689 C C . LEU A 1 373 ? -3.827 -9.718 389.865 1.00 51.55 344 LEU A C 1
ATOM 2690 O O . LEU A 1 373 ? -4.419 -9.340 388.865 1.00 49.79 344 LEU A O 1
ATOM 2695 N N . ASP A 1 374 ? -3.007 -8.922 390.539 1.00 55.07 345 ASP A N 1
ATOM 2696 C CA . ASP A 1 374 ? -2.786 -7.540 390.105 1.00 59.02 345 ASP A CA 1
ATOM 2697 C C . ASP A 1 374 ? -2.052 -7.492 388.742 1.00 61.16 345 ASP A C 1
ATOM 2698 O O . ASP A 1 374 ? -2.369 -6.654 387.895 1.00 58.27 345 ASP A O 1
ATOM 2703 N N . TYR A 1 375 ? -1.080 -8.387 388.526 1.00 58.15 346 TYR A N 1
ATOM 2704 C CA . TYR A 1 375 ? -0.347 -8.428 387.240 1.00 51.88 346 TYR A CA 1
ATOM 2705 C C . TYR A 1 375 ? -1.349 -8.634 386.136 1.00 51.87 346 TYR A C 1
ATOM 2706 O O . TYR A 1 375 ? -1.356 -7.900 385.149 1.00 49.17 346 TYR A O 1
ATOM 2715 N N . MET A 1 376 ? -2.170 -9.672 386.307 1.00 50.22 347 MET A N 1
ATOM 2716 C CA . MET A 1 376 ? -3.117 -10.123 385.275 1.00 51.31 347 MET A CA 1
ATOM 2717 C C . MET A 1 376 ? -4.193 -9.089 385.067 1.00 55.56 347 MET A C 1
ATOM 2718 O O . MET A 1 376 ? -4.469 -8.710 383.943 1.00 58.42 347 MET A O 1
ATOM 2723 N N . ARG A 1 377 ? -4.779 -8.612 386.165 1.00 61.01 348 ARG A N 1
ATOM 2724 C CA . ARG A 1 377 ? -5.790 -7.558 386.099 1.00 64.20 348 ARG A CA 1
ATOM 2725 C C . ARG A 1 377 ? -5.257 -6.382 385.284 1.00 57.57 348 ARG A C 1
ATOM 2726 O O . ARG A 1 377 ? -5.996 -5.741 384.538 1.00 59.00 348 ARG A O 1
ATOM 2734 N N . GLY A 1 378 ? -3.971 -6.109 385.448 1.00 55.50 349 GLY A N 1
ATOM 2735 C CA . GLY A 1 378 ? -3.322 -4.924 384.877 1.00 63.33 349 GLY A CA 1
ATOM 2736 C C . GLY A 1 378 ? -2.802 -4.991 383.441 1.00 66.83 349 GLY A C 1
ATOM 2737 O O . GLY A 1 378 ? -2.322 -3.990 382.915 1.00 68.64 349 GLY A O 1
ATOM 2738 N N . LEU A 1 379 ? -2.913 -6.146 382.793 1.00 68.80 350 LEU A N 1
ATOM 2739 C CA . LEU A 1 379 ? -2.674 -6.229 381.357 1.00 65.88 350 LEU A CA 1
ATOM 2740 C C . LEU A 1 379 ? -3.878 -5.623 380.696 1.00 73.61 350 LEU A C 1
ATOM 2741 O O . LEU A 1 379 ? -4.989 -5.736 381.216 1.00 97.40 350 LEU A O 1
ATOM 2746 N N . SER A 1 380 ? -3.688 -4.993 379.547 1.00 84.96 351 SER A N 1
ATOM 2747 C CA . SER A 1 380 ? -4.834 -4.649 378.681 1.00 94.52 351 SER A CA 1
ATOM 2748 C C . SER A 1 380 ? -4.414 -5.049 377.288 1.00 88.17 351 SER A C 1
ATOM 2749 O O . SER A 1 380 ? -3.666 -4.338 376.640 1.00 78.99 351 SER A O 1
ATOM 2752 N N . PRO A 1 381 ? -4.821 -6.248 376.868 1.00 86.47 352 PRO A N 1
ATOM 2753 C CA . PRO A 1 381 ? -4.358 -6.812 375.625 1.00 78.91 352 PRO A CA 1
ATOM 2754 C C . PRO A 1 381 ? -4.553 -5.882 374.451 1.00 76.84 352 PRO A C 1
ATOM 2755 O O . PRO A 1 381 ? -5.632 -5.351 374.251 1.00 62.70 352 PRO A O 1
ATOM 2759 N N . LYS A 1 382 ? -3.487 -5.707 373.685 1.00 89.15 353 LYS A N 1
ATOM 2760 C CA . LYS A 1 382 ? -3.518 -5.008 372.397 1.00 95.16 353 LYS A CA 1
ATOM 2761 C C . LYS A 1 382 ? -4.618 -5.555 371.452 1.00 83.81 353 LYS A C 1
ATOM 2762 O O . LYS A 1 382 ? -5.567 -4.854 371.131 1.00 83.98 353 LYS A O 1
ATOM 2768 N N . ASP A 1 383 ? -4.506 -6.825 371.079 1.00 74.80 354 ASP A N 1
ATOM 2769 C CA . ASP A 1 383 ? -5.352 -7.429 370.055 1.00 75.80 354 ASP A CA 1
ATOM 2770 C C . ASP A 1 383 ? -6.417 -8.437 370.559 1.00 64.30 354 ASP A C 1
ATOM 2771 O O . ASP A 1 383 ? -6.453 -8.797 371.717 1.00 56.80 354 ASP A O 1
ATOM 2776 N N . GLU A 1 384 ? -7.252 -8.902 369.639 1.00 59.19 355 GLU A N 1
ATOM 2777 C CA . GLU A 1 384 ? -8.442 -9.666 369.954 1.00 59.57 355 GLU A CA 1
ATOM 2778 C C . GLU A 1 384 ? -8.190 -11.062 370.525 1.00 51.57 355 GLU A C 1
ATOM 2779 O O . GLU A 1 384 ? -8.894 -11.507 371.398 1.00 51.21 355 GLU A O 1
ATOM 2785 N N . HIS A 1 385 ? -7.188 -11.758 370.040 1.00 51.36 356 HIS A N 1
ATOM 2786 C CA . HIS A 1 385 ? -6.892 -13.065 370.584 1.00 49.98 356 HIS A CA 1
ATOM 2787 C C . HIS A 1 385 ? -6.337 -13.033 371.993 1.00 46.85 356 HIS A C 1
ATOM 2788 O O . HIS A 1 385 ? -6.776 -13.804 372.841 1.00 48.88 356 HIS A O 1
ATOM 2795 N N . SER A 1 386 ? -5.384 -12.142 372.237 1.00 42.95 357 SER A N 1
ATOM 2796 C CA . SER A 1 386 ? -4.933 -11.887 373.596 1.00 43.34 357 SER A CA 1
ATOM 2797 C C . SER A 1 386 ? -6.074 -11.469 374.536 1.00 48.04 357 SER A C 1
ATOM 2798 O O . SER A 1 386 ? -6.186 -11.987 375.654 1.00 43.80 357 SER A O 1
ATOM 2801 N N . GLN A 1 387 ? -6.941 -10.570 374.056 1.00 47.96 358 GLN A N 1
ATOM 2802 C CA . GLN A 1 387 ? -8.117 -10.113 374.801 1.00 48.88 358 GLN A CA 1
ATOM 2803 C C . GLN A 1 387 ? -8.991 -11.289 375.191 1.00 47.48 358 GLN A C 1
ATOM 2804 O O . GLN A 1 387 ? -9.328 -11.474 376.355 1.00 49.13 358 GLN A O 1
ATOM 2810 N N . ALA A 1 388 ? -9.273 -12.142 374.219 1.00 45.71 359 ALA A N 1
ATOM 2811 C CA . ALA A 1 388 ? -10.087 -13.309 374.460 1.00 41.71 359 ALA A CA 1
ATOM 2812 C C . ALA A 1 388 ? -9.502 -14.230 375.526 1.00 42.89 359 ALA A C 1
ATOM 2813 O O . ALA A 1 388 ? -10.215 -14.667 376.438 1.00 54.88 359 ALA A O 1
ATOM 2815 N N . GLU A 1 389 ? -8.217 -14.537 375.418 1.00 43.25 360 GLU A N 1
ATOM 2816 C CA . GLU A 1 389 ? -7.563 -15.444 376.379 1.00 46.54 360 GLU A CA 1
ATOM 2817 C C . GLU A 1 389 ? -7.510 -14.801 377.749 1.00 45.01 360 GLU A C 1
ATOM 2818 O O . GLU A 1 389 ? -7.688 -15.468 378.759 1.00 49.89 360 GLU A O 1
ATOM 2824 N N . TRP A 1 390 ? -7.270 -13.500 377.765 1.00 43.65 361 TRP A N 1
ATOM 2825 C CA . TRP A 1 390 ? -7.221 -12.736 378.998 1.00 49.44 361 TRP A CA 1
ATOM 2826 C C . TRP A 1 390 ? -8.551 -12.773 379.738 1.00 48.89 361 TRP A C 1
ATOM 2827 O O . TRP A 1 390 ? -8.574 -12.993 380.949 1.00 51.68 361 TRP A O 1
ATOM 2838 N N . GLU A 1 391 ? -9.643 -12.521 379.029 1.00 47.35 362 GLU A N 1
ATOM 2839 C CA . GLU A 1 391 ? -10.976 -12.594 379.644 1.00 52.11 362 GLU A CA 1
ATOM 2840 C C . GLU A 1 391 ? -11.205 -13.938 380.327 1.00 51.15 362 GLU A C 1
ATOM 2841 O O . GLU A 1 391 ? -11.784 -14.002 381.390 1.00 48.92 362 GLU A O 1
ATOM 2847 N N . LEU A 1 392 ? -10.759 -15.007 379.692 1.00 49.87 363 LEU A N 1
ATOM 2848 C CA . LEU A 1 392 ? -10.943 -16.337 380.257 1.00 55.88 363 LEU A CA 1
ATOM 2849 C C . LEU A 1 392 ? -10.149 -16.545 381.533 1.00 56.95 363 LEU A C 1
ATOM 2850 O O . LEU A 1 392 ? -10.642 -17.184 382.460 1.00 74.52 363 LEU A O 1
ATOM 2855 N N . VAL A 1 393 ? -8.905 -16.063 381.574 1.00 55.35 364 VAL A N 1
ATOM 2856 C CA . VAL A 1 393 ? -8.077 -16.242 382.778 1.00 55.34 364 VAL A CA 1
ATOM 2857 C C . VAL A 1 393 ? -8.684 -15.412 383.887 1.00 57.26 364 VAL A C 1
ATOM 2858 O O . VAL A 1 393 ? -8.945 -15.901 384.963 1.00 60.96 364 VAL A O 1
ATOM 2862 N N . CYS A 1 394 ? -8.940 -14.148 383.594 1.00 56.22 365 CYS A N 1
ATOM 2863 C CA . CYS A 1 394 ? -9.653 -13.315 384.509 1.00 51.04 365 CYS A CA 1
ATOM 2864 C C . CYS A 1 394 ? -10.876 -14.041 385.090 1.00 55.87 365 CYS A C 1
ATOM 2865 O O . CYS A 1 394 ? -11.014 -14.166 386.304 1.00 66.13 365 CYS A O 1
ATOM 2868 N N . ALA A 1 395 ? -11.750 -14.551 384.240 1.00 56.33 366 ALA A N 1
ATOM 2869 C CA . ALA A 1 395 ? -12.953 -15.232 384.724 1.00 58.83 366 ALA A CA 1
ATOM 2870 C C . ALA A 1 395 ? -12.618 -16.420 385.607 1.00 60.87 366 ALA A C 1
ATOM 2871 O O . ALA A 1 395 ? -13.269 -16.655 386.624 1.00 70.81 366 ALA A O 1
ATOM 2873 N N . LYS A 1 396 ? -11.625 -17.192 385.199 1.00 60.29 367 LYS A N 1
ATOM 2874 C CA . LYS A 1 396 ? -11.174 -18.341 385.976 1.00 59.54 367 LYS A CA 1
ATOM 2875 C C . LYS A 1 396 ? -10.626 -17.910 387.355 1.00 61.97 367 LYS A C 1
ATOM 2876 O O . LYS A 1 396 ? -10.696 -18.653 388.309 1.00 64.20 367 LYS A O 1
ATOM 2882 N N . TRP A 1 397 ? -10.042 -16.719 387.430 1.00 66.19 368 TRP A N 1
ATOM 2883 C CA . TRP A 1 397 ? -9.434 -16.234 388.660 1.00 63.10 368 TRP A CA 1
ATOM 2884 C C . TRP A 1 397 ? -10.344 -15.258 389.370 1.00 68.39 368 TRP A C 1
ATOM 2885 O O . TRP A 1 397 ? -9.915 -14.544 390.268 1.00 66.79 368 TRP A O 1
ATOM 2896 N N . GLN A 1 398 ? -11.607 -15.214 388.956 1.00 75.08 369 GLN A N 1
ATOM 2897 C CA . GLN A 1 398 ? -12.625 -14.488 389.697 1.00 71.35 369 GLN A CA 1
ATOM 2898 C C . GLN A 1 398 ? -12.262 -13.016 389.810 1.00 76.23 369 GLN A C 1
ATOM 2899 O O . GLN A 1 398 ? -12.566 -12.358 390.798 1.00 76.06 369 GLN A O 1
ATOM 2905 N N . ILE A 1 399 ? -11.600 -12.498 388.788 1.00 80.83 370 ILE A N 1
ATOM 2906 C CA . ILE A 1 399 ? -11.347 -11.074 388.695 1.00 83.18 370 ILE A CA 1
ATOM 2907 C C . ILE A 1 399 ? -12.561 -10.455 388.038 1.00 87.40 370 ILE A C 1
ATOM 2908 O O . ILE A 1 399 ? -12.692 -10.501 386.820 1.00 86.17 370 ILE A O 1
ATOM 2913 N N . MET B 1 28 ? -10.456 -52.428 308.528 1.00 143.81 1 MET B N 1
ATOM 2914 C CA . MET B 1 28 ? -9.241 -52.079 309.328 1.00 157.99 1 MET B CA 1
ATOM 2915 C C . MET B 1 28 ? -9.652 -51.420 310.653 1.00 155.48 1 MET B C 1
ATOM 2916 O O . MET B 1 28 ? -10.503 -50.524 310.670 1.00 142.56 1 MET B O 1
ATOM 2921 N N . ASN B 1 29 ? -9.021 -51.870 311.745 1.00 153.08 2 ASN B N 1
ATOM 2922 C CA . ASN B 1 29 ? -9.341 -51.452 313.135 1.00 147.06 2 ASN B CA 1
ATOM 2923 C C . ASN B 1 29 ? -10.700 -51.896 313.714 1.00 142.28 2 ASN B C 1
ATOM 2924 O O . ASN B 1 29 ? -11.181 -51.315 314.696 1.00 144.00 2 ASN B O 1
ATOM 2929 N N . ILE B 1 30 ? -11.311 -52.925 313.123 1.00 130.62 3 ILE B N 1
ATOM 2930 C CA . ILE B 1 30 ? -12.519 -53.538 313.705 1.00 118.06 3 ILE B CA 1
ATOM 2931 C C . ILE B 1 30 ? -12.233 -54.042 315.113 1.00 109.57 3 ILE B C 1
ATOM 2932 O O . ILE B 1 30 ? -13.023 -53.819 316.020 1.00 110.06 3 ILE B O 1
ATOM 2937 N N . LYS B 1 31 ? -11.101 -54.708 315.287 1.00 100.00 4 LYS B N 1
ATOM 2938 C CA . LYS B 1 31 ? -10.764 -55.325 316.556 1.00 106.75 4 LYS B CA 1
ATOM 2939 C C . LYS B 1 31 ? -10.711 -54.283 317.676 1.00 114.12 4 LYS B C 1
ATOM 2940 O O . LYS B 1 31 ? -11.179 -54.536 318.790 1.00 124.70 4 LYS B O 1
ATOM 2946 N N . LEU B 1 32 ? -10.167 -53.109 317.372 1.00 113.14 5 LEU B N 1
ATOM 2947 C CA . LEU B 1 32 ? -10.109 -52.020 318.349 1.00 114.28 5 LEU B CA 1
ATOM 2948 C C . LEU B 1 32 ? -11.504 -51.414 318.525 1.00 113.36 5 LEU B C 1
ATOM 2949 O O . LEU B 1 32 ? -11.868 -50.974 319.617 1.00 100.47 5 LEU B O 1
ATOM 2954 N N . GLU B 1 33 ? -12.279 -51.402 317.442 1.00 114.92 6 GLU B N 1
ATOM 2955 C CA . GLU B 1 33 ? -13.645 -50.850 317.463 1.00 111.56 6 GLU B CA 1
ATOM 2956 C C . GLU B 1 33 ? -14.627 -51.732 318.233 1.00 105.31 6 GLU B C 1
ATOM 2957 O O . GLU B 1 33 ? -15.485 -51.221 318.953 1.00 101.51 6 GLU B O 1
ATOM 2963 N N . ILE B 1 34 ? -14.496 -53.045 318.056 1.00 92.13 7 ILE B N 1
ATOM 2964 C CA . ILE B 1 34 ? -15.269 -54.019 318.806 1.00 82.21 7 ILE B CA 1
ATOM 2965 C C . ILE B 1 34 ? -14.981 -53.846 320.295 1.00 85.46 7 ILE B C 1
ATOM 2966 O O . ILE B 1 34 ? -15.897 -53.557 321.074 1.00 92.35 7 ILE B O 1
ATOM 2971 N N . GLN B 1 35 ? -13.716 -54.012 320.680 1.00 75.31 8 GLN B N 1
ATOM 2972 C CA . GLN B 1 35 ? -13.293 -53.809 322.070 1.00 76.73 8 GLN B CA 1
ATOM 2973 C C . GLN B 1 35 ? -13.871 -52.524 322.658 1.00 80.94 8 GLN B C 1
ATOM 2974 O O . GLN B 1 35 ? -14.283 -52.479 323.817 1.00 87.68 8 GLN B O 1
ATOM 2980 N N . LYS B 1 36 ? -13.899 -51.477 321.842 1.00 99.75 9 LYS B N 1
ATOM 2981 C CA . LYS B 1 36 ? -14.448 -50.177 322.241 1.00 107.34 9 LYS B CA 1
ATOM 2982 C C . LYS B 1 36 ? -15.937 -50.305 322.631 1.00 97.58 9 LYS B C 1
ATOM 2983 O O . LYS B 1 36 ? -16.349 -49.797 323.687 1.00 91.36 9 LYS B O 1
ATOM 2989 N N . MET B 1 37 ? -16.733 -50.963 321.783 1.00 88.29 10 MET B N 1
ATOM 2990 C CA . MET B 1 37 ? -18.178 -51.110 322.052 1.00 94.96 10 MET B CA 1
ATOM 2991 C C . MET B 1 37 ? -18.499 -52.248 323.026 1.00 95.59 10 MET B C 1
ATOM 2992 O O . MET B 1 37 ? -19.568 -52.263 323.642 1.00 90.49 10 MET B O 1
ATOM 2997 N N . ALA B 1 38 ? -17.566 -53.178 323.177 1.00 97.24 11 ALA B N 1
ATOM 2998 C CA . ALA B 1 38 ? -17.693 -54.222 324.182 1.00 95.46 11 ALA B CA 1
ATOM 2999 C C . ALA B 1 38 ? -17.820 -53.575 325.549 1.00 99.39 11 ALA B C 1
ATOM 3000 O O . ALA B 1 38 ? -18.875 -53.667 326.184 1.00 113.20 11 ALA B O 1
ATOM 3002 N N . LYS B 1 39 ? -16.771 -52.888 325.990 1.00 102.90 12 LYS B N 1
ATOM 3003 C CA . LYS B 1 39 ? -16.793 -52.275 327.321 1.00 107.85 12 LYS B CA 1
ATOM 3004 C C . LYS B 1 39 ? -17.932 -51.257 327.417 1.00 95.29 12 LYS B C 1
ATOM 3005 O O . LYS B 1 39 ? -18.488 -51.039 328.494 1.00 97.17 12 LYS B O 1
ATOM 3011 N N . GLU B 1 40 ? -18.294 -50.662 326.285 1.00 94.96 13 GLU B N 1
ATOM 3012 C CA . GLU B 1 40 ? -19.456 -49.758 326.210 1.00 101.09 13 GLU B CA 1
ATOM 3013 C C . GLU B 1 40 ? -20.743 -50.431 326.711 1.00 96.49 13 GLU B C 1
ATOM 3014 O O . GLU B 1 40 ? -21.489 -49.835 327.486 1.00 91.13 13 GLU B O 1
ATOM 3020 N N . ILE B 1 41 ? -20.981 -51.673 326.288 1.00 85.58 14 ILE B N 1
ATOM 3021 C CA . ILE B 1 41 ? -22.216 -52.377 326.633 1.00 80.04 14 ILE B CA 1
ATOM 3022 C C . ILE B 1 41 ? -22.075 -53.384 327.783 1.00 79.21 14 ILE B C 1
ATOM 3023 O O . ILE B 1 41 ? -22.863 -54.320 327.895 1.00 88.58 14 ILE B O 1
ATOM 3028 N N . GLY B 1 42 ? -21.089 -53.182 328.649 1.00 77.65 15 GLY B N 1
ATOM 3029 C CA . GLY B 1 42 ? -21.014 -53.898 329.920 1.00 74.10 15 GLY B CA 1
ATOM 3030 C C . GLY B 1 42 ? -20.290 -55.239 329.894 1.00 76.35 15 GLY B C 1
ATOM 3031 O O . GLY B 1 42 ? -20.395 -56.012 330.846 1.00 72.95 15 GLY B O 1
ATOM 3032 N N . ILE B 1 43 ? -19.568 -55.528 328.815 1.00 69.25 16 ILE B N 1
ATOM 3033 C CA . ILE B 1 43 ? -18.804 -56.769 328.741 1.00 61.57 16 ILE B CA 1
ATOM 3034 C C . ILE B 1 43 ? -17.465 -56.586 329.422 1.00 62.54 16 ILE B C 1
ATOM 3035 O O . ILE B 1 43 ? -16.712 -55.688 329.072 1.00 65.61 16 ILE B O 1
ATOM 3040 N N . SER B 1 44 ? -17.191 -57.414 330.422 1.00 66.97 17 SER B N 1
ATOM 3041 C CA . SER B 1 44 ? -16.039 -57.220 331.313 1.00 71.58 17 SER B CA 1
ATOM 3042 C C . SER B 1 44 ? -14.712 -57.677 330.710 1.00 76.32 17 SER B C 1
ATOM 3043 O O . SER B 1 44 ? -13.642 -57.331 331.211 1.00 89.86 17 SER B O 1
ATOM 3046 N N . LYS B 1 45 ? -14.787 -58.465 329.653 1.00 70.46 18 LYS B N 1
ATOM 3047 C CA . LYS B 1 45 ? -13.599 -58.945 328.968 1.00 72.07 18 LYS B CA 1
ATOM 3048 C C . LYS B 1 45 ? -14.011 -59.501 327.634 1.00 76.30 18 LYS B C 1
ATOM 3049 O O . LYS B 1 45 ? -15.136 -59.961 327.473 1.00 77.09 18 LYS B O 1
ATOM 3055 N N . ILE B 1 46 ? -13.091 -59.448 326.677 1.00 77.78 19 ILE B N 1
ATOM 3056 C CA . ILE B 1 46 ? -13.368 -59.925 325.334 1.00 70.01 19 ILE B CA 1
ATOM 3057 C C . ILE B 1 46 ? -12.101 -60.496 324.747 1.00 70.33 19 ILE B C 1
ATOM 3058 O O . ILE B 1 46 ? -10.991 -60.093 325.107 1.00 72.49 19 ILE B O 1
ATOM 3063 N N . GLY B 1 47 ? -12.274 -61.458 323.855 1.00 65.60 20 GLY B N 1
ATOM 3064 C CA . GLY B 1 47 ? -11.162 -62.235 323.341 1.00 65.42 20 GLY B CA 1
ATOM 3065 C C . GLY B 1 47 ? -11.497 -62.613 321.923 1.00 76.24 20 GLY B C 1
ATOM 3066 O O . GLY B 1 47 ? -12.664 -62.517 321.510 1.00 78.98 20 GLY B O 1
ATOM 3067 N N . PHE B 1 48 ? -10.481 -63.045 321.174 1.00 70.21 21 PHE B N 1
ATOM 3068 C CA . PHE B 1 48 ? -10.665 -63.439 319.781 1.00 63.77 21 PHE B CA 1
ATOM 3069 C C . PHE B 1 48 ? -9.884 -64.712 319.507 1.00 58.28 21 PHE B C 1
ATOM 3070 O O . PHE B 1 48 ? -8.841 -64.936 320.087 1.00 63.71 21 PHE B O 1
ATOM 3078 N N . THR B 1 49 ? -10.414 -65.553 318.646 1.00 59.84 22 THR B N 1
ATOM 3079 C CA . THR B 1 49 ? -9.744 -66.780 318.307 1.00 66.75 22 THR B CA 1
ATOM 3080 C C . THR B 1 49 ? -10.285 -67.265 316.989 1.00 67.41 22 THR B C 1
ATOM 3081 O O . THR B 1 49 ? -11.297 -66.782 316.500 1.00 68.07 22 THR B O 1
ATOM 3085 N N . THR B 1 50 ? -9.600 -68.234 316.419 1.00 70.84 23 THR B N 1
ATOM 3086 C CA . THR B 1 50 ? -9.968 -68.736 315.118 1.00 77.57 23 THR B CA 1
ATOM 3087 C C . THR B 1 50 ? -11.167 -69.647 315.257 1.00 74.06 23 THR B C 1
ATOM 3088 O O . THR B 1 50 ? -11.488 -70.123 316.351 1.00 79.37 23 THR B O 1
ATOM 3092 N N . ALA B 1 51 ? -11.838 -69.859 314.136 1.00 74.40 24 ALA B N 1
ATOM 3093 C CA . ALA B 1 51 ? -12.847 -70.898 314.020 1.00 75.98 24 ALA B CA 1
ATOM 3094 C C . ALA B 1 51 ? -12.202 -72.257 313.767 1.00 69.57 24 ALA B C 1
ATOM 3095 O O . ALA B 1 51 ? -12.829 -73.149 313.217 1.00 65.98 24 ALA B O 1
ATOM 3097 N N . ASP B 1 52 ? -10.943 -72.419 314.162 1.00 75.35 25 ASP B N 1
ATOM 3098 C CA . ASP B 1 52 ? -10.290 -73.707 314.014 1.00 78.81 25 ASP B CA 1
ATOM 3099 C C . ASP B 1 52 ? -10.946 -74.670 314.968 1.00 82.62 25 ASP B C 1
ATOM 3100 O O . ASP B 1 52 ? -11.314 -74.299 316.095 1.00 73.36 25 ASP B O 1
ATOM 3105 N N . ASP B 1 53 ? -11.070 -75.914 314.534 1.00 76.55 26 ASP B N 1
ATOM 3106 C CA . ASP B 1 53 ? -11.722 -76.892 315.362 1.00 78.77 26 ASP B CA 1
ATOM 3107 C C . ASP B 1 53 ? -10.962 -77.160 316.678 1.00 71.35 26 ASP B C 1
ATOM 3108 O O . ASP B 1 53 ? -9.919 -76.581 316.936 1.00 64.02 26 ASP B O 1
ATOM 3113 N N . PHE B 1 54 ? -11.535 -78.002 317.531 1.00 72.94 27 PHE B N 1
ATOM 3114 C CA . PHE B 1 54 ? -10.997 -78.243 318.853 1.00 69.77 27 PHE B CA 1
ATOM 3115 C C . PHE B 1 54 ? -10.711 -79.734 319.083 1.00 80.68 27 PHE B C 1
ATOM 3116 O O . PHE B 1 54 ? -10.903 -80.226 320.203 1.00 88.13 27 PHE B O 1
ATOM 3124 N N . ASP B 1 55 ? -10.237 -80.463 318.074 1.00 81.79 28 ASP B N 1
ATOM 3125 C CA . ASP B 1 55 ? -10.137 -81.932 318.231 1.00 79.49 28 ASP B CA 1
ATOM 3126 C C . ASP B 1 55 ? -9.212 -82.395 319.364 1.00 72.21 28 ASP B C 1
ATOM 3127 O O . ASP B 1 55 ? -9.246 -83.575 319.715 1.00 76.77 28 ASP B O 1
ATOM 3132 N N . TYR B 1 56 ? -8.424 -81.496 319.969 1.00 64.40 29 TYR B N 1
ATOM 3133 C CA . TYR B 1 56 ? -7.707 -81.879 321.189 1.00 65.80 29 TYR B CA 1
ATOM 3134 C C . TYR B 1 56 ? -8.673 -82.339 322.299 1.00 72.82 29 TYR B C 1
ATOM 3135 O O . TYR B 1 56 ? -8.317 -83.158 323.135 1.00 78.26 29 TYR B O 1
ATOM 3144 N N . LEU B 1 57 ? -9.907 -81.837 322.258 1.00 79.06 30 LEU B N 1
ATOM 3145 C CA . LEU B 1 57 ? -10.971 -82.210 323.203 1.00 77.50 30 LEU B CA 1
ATOM 3146 C C . LEU B 1 57 ? -11.637 -83.581 322.937 1.00 70.88 30 LEU B C 1
ATOM 3147 O O . LEU B 1 57 ? -11.945 -84.303 323.886 1.00 72.35 30 LEU B O 1
ATOM 3152 N N . GLU B 1 58 ? -11.856 -83.915 321.668 1.00 65.06 31 GLU B N 1
ATOM 3153 C CA . GLU B 1 58 ? -12.493 -85.187 321.284 1.00 70.42 31 GLU B CA 1
ATOM 3154 C C . GLU B 1 58 ? -12.242 -86.308 322.264 1.00 68.75 31 GLU B C 1
ATOM 3155 O O . GLU B 1 58 ? -13.159 -86.841 322.860 1.00 65.26 31 GLU B O 1
ATOM 3161 N N . LYS B 1 59 ? -10.974 -86.686 322.368 1.00 80.53 32 LYS B N 1
ATOM 3162 C CA . LYS B 1 59 ? -10.530 -87.788 323.203 1.00 85.61 32 LYS B CA 1
ATOM 3163 C C . LYS B 1 59 ? -11.295 -87.811 324.538 1.00 82.56 32 LYS B C 1
ATOM 3164 O O . LYS B 1 59 ? -11.999 -88.790 324.843 1.00 76.94 32 LYS B O 1
ATOM 3170 N N . SER B 1 60 ? -11.207 -86.708 325.289 1.00 76.30 33 SER B N 1
ATOM 3171 C CA . SER B 1 60 ? -11.727 -86.648 326.668 1.00 68.06 33 SER B CA 1
ATOM 3172 C C . SER B 1 60 ? -13.249 -86.411 326.763 1.00 65.13 33 SER B C 1
ATOM 3173 O O . SER B 1 60 ? -13.894 -86.890 327.688 1.00 64.21 33 SER B O 1
ATOM 3176 N N . LEU B 1 61 ? -13.814 -85.663 325.825 1.00 62.12 34 LEU B N 1
ATOM 3177 C CA . LEU B 1 61 ? -15.267 -85.530 325.738 1.00 61.20 34 LEU B CA 1
ATOM 3178 C C . LEU B 1 61 ? -15.897 -86.902 325.603 1.00 60.89 34 LEU B C 1
ATOM 3179 O O . LEU B 1 61 ? -16.845 -87.238 326.337 1.00 76.61 34 LEU B O 1
ATOM 3184 N N . ARG B 1 62 ? -15.378 -87.677 324.657 1.00 60.75 35 ARG B N 1
ATOM 3185 C CA . ARG B 1 62 ? -15.846 -89.037 324.393 1.00 62.76 35 ARG B CA 1
ATOM 3186 C C . ARG B 1 62 ? -15.624 -89.972 325.558 1.00 62.73 35 ARG B C 1
ATOM 3187 O O . ARG B 1 62 ? -16.416 -90.902 325.783 1.00 71.79 35 ARG B O 1
ATOM 3195 N N . LEU B 1 63 ? -14.551 -89.740 326.294 1.00 61.70 36 LEU B N 1
ATOM 3196 C CA . LEU B 1 63 ? -14.245 -90.588 327.433 1.00 67.56 36 LEU B CA 1
ATOM 3197 C C . LEU B 1 63 ? -15.189 -90.301 328.595 1.00 67.20 36 LEU B C 1
ATOM 3198 O O . LEU B 1 63 ? -15.525 -91.210 329.363 1.00 68.51 36 LEU B O 1
ATOM 3203 N N . GLY B 1 64 ? -15.575 -89.031 328.743 1.00 67.07 37 GLY B N 1
ATOM 3204 C CA . GLY B 1 64 ? -16.546 -88.621 329.758 1.00 67.61 37 GLY B CA 1
ATOM 3205 C C . GLY B 1 64 ? -17.857 -89.373 329.577 1.00 68.08 37 GLY B C 1
ATOM 3206 O O . GLY B 1 64 ? -18.375 -90.016 330.507 1.00 65.37 37 GLY B O 1
ATOM 3207 N N . VAL B 1 65 ? -18.371 -89.335 328.360 1.00 63.90 38 VAL B N 1
ATOM 3208 C CA . VAL B 1 65 ? -19.591 -90.074 328.042 1.00 64.35 38 VAL B CA 1
ATOM 3209 C C . VAL B 1 65 ? -19.454 -91.578 328.260 1.00 62.96 38 VAL B C 1
ATOM 3210 O O . VAL B 1 65 ? -20.330 -92.192 328.826 1.00 80.60 38 VAL B O 1
ATOM 3214 N N . GLU B 1 66 ? -18.369 -92.165 327.806 1.00 69.05 39 GLU B N 1
ATOM 3215 C CA . GLU B 1 66 ? -18.222 -93.601 327.904 1.00 73.25 39 GLU B CA 1
ATOM 3216 C C . GLU B 1 66 ? -18.039 -94.042 329.365 1.00 62.20 39 GLU B C 1
ATOM 3217 O O . GLU B 1 66 ? -18.587 -95.053 329.790 1.00 51.70 39 GLU B O 1
ATOM 3223 N N . GLU B 1 67 ? -17.300 -93.262 330.139 1.00 62.52 40 GLU B N 1
ATOM 3224 C CA . GLU B 1 67 ? -17.103 -93.557 331.566 1.00 64.64 40 GLU B CA 1
ATOM 3225 C C . GLU B 1 67 ? -18.275 -93.127 332.491 1.00 62.46 40 GLU B C 1
ATOM 3226 O O . GLU B 1 67 ? -18.212 -93.366 333.699 1.00 57.57 40 GLU B O 1
ATOM 3232 N N . GLY B 1 68 ? -19.312 -92.487 331.928 1.00 58.47 41 GLY B N 1
ATOM 3233 C CA . GLY B 1 68 ? -20.520 -92.124 332.658 1.00 48.40 41 GLY B CA 1
ATOM 3234 C C . GLY B 1 68 ? -20.360 -90.949 333.596 1.00 50.85 41 GLY B C 1
ATOM 3235 O O . GLY B 1 68 ? -21.013 -90.887 334.631 1.00 49.32 41 GLY B O 1
ATOM 3236 N N . ARG B 1 69 ? -19.453 -90.032 333.267 1.00 51.71 42 ARG B N 1
ATOM 3237 C CA . ARG B 1 69 ? -19.126 -88.918 334.144 1.00 50.22 42 ARG B CA 1
ATOM 3238 C C . ARG B 1 69 ? -19.866 -87.657 333.711 1.00 49.11 42 ARG B C 1
ATOM 3239 O O . ARG B 1 69 ? -19.646 -86.552 334.240 1.00 48.44 42 ARG B O 1
ATOM 3247 N N . THR B 1 70 ? -20.696 -87.819 332.691 1.00 51.97 43 THR B N 1
ATOM 3248 C CA . THR B 1 70 ? -21.451 -86.716 332.091 1.00 53.93 43 THR B CA 1
ATOM 3249 C C . THR B 1 70 ? -22.805 -86.516 332.808 1.00 53.42 43 THR B C 1
ATOM 3250 O O . THR B 1 70 ? -23.399 -87.486 333.300 1.00 51.74 43 THR B O 1
ATOM 3254 N N . THR B 1 71 ? -23.295 -85.279 332.868 1.00 52.83 44 THR B N 1
ATOM 3255 C CA . THR B 1 71 ? -24.558 -84.973 333.586 1.00 53.85 44 THR B CA 1
ATOM 3256 C C . THR B 1 71 ? -25.826 -85.250 332.808 1.00 53.02 44 THR B C 1
ATOM 3257 O O . THR B 1 71 ? -26.857 -85.564 333.396 1.00 68.30 44 THR B O 1
ATOM 3261 N N . GLY B 1 72 ? -25.749 -85.117 331.490 1.00 50.08 45 GLY B N 1
ATOM 3262 C CA . GLY B 1 72 ? -26.910 -85.197 330.619 1.00 43.71 45 GLY B CA 1
ATOM 3263 C C . GLY B 1 72 ? -27.313 -83.799 330.152 1.00 45.12 45 GLY B C 1
ATOM 3264 O O . GLY B 1 72 ? -28.189 -83.665 329.313 1.00 48.07 45 GLY B O 1
ATOM 3265 N N . PHE B 1 73 ? -26.710 -82.753 330.701 1.00 44.93 46 PHE B N 1
ATOM 3266 C CA . PHE B 1 73 ? -27.060 -81.383 330.316 1.00 48.68 46 PHE B CA 1
ATOM 3267 C C . PHE B 1 73 ? -26.219 -80.917 329.128 1.00 54.61 46 PHE B C 1
ATOM 3268 O O . PHE B 1 73 ? -26.469 -79.850 328.556 1.00 58.46 46 PHE B O 1
ATOM 3276 N N . GLU B 1 74 ? -25.224 -81.726 328.768 1.00 51.25 47 GLU B N 1
ATOM 3277 C CA . GLU B 1 74 ? -24.286 -81.386 327.740 1.00 49.48 47 GLU B CA 1
ATOM 3278 C C . GLU B 1 74 ? -24.900 -81.625 326.390 1.00 50.40 47 GLU B C 1
ATOM 3279 O O . GLU B 1 74 ? -25.749 -82.481 326.221 1.00 54.09 47 GLU B O 1
ATOM 3285 N N . HIS B 1 75 ? -24.460 -80.832 325.425 1.00 64.55 48 HIS B N 1
ATOM 3286 C CA . HIS B 1 75 ? -24.851 -81.018 324.038 1.00 59.88 48 HIS B CA 1
ATOM 3287 C C . HIS B 1 75 ? -24.413 -82.406 323.591 1.00 58.08 48 HIS B C 1
ATOM 3288 O O . HIS B 1 75 ? -23.329 -82.832 323.930 1.00 59.02 48 HIS B O 1
ATOM 3295 N N . LYS B 1 76 ? -25.275 -83.142 322.907 1.00 63.42 49 LYS B N 1
ATOM 3296 C CA . LYS B 1 76 ? -25.083 -84.598 322.806 1.00 66.83 49 LYS B CA 1
ATOM 3297 C C . LYS B 1 76 ? -24.206 -84.970 321.611 1.00 67.48 49 LYS B C 1
ATOM 3298 O O . LYS B 1 76 ? -23.405 -85.898 321.685 1.00 60.67 49 LYS B O 1
ATOM 3304 N N . ASN B 1 77 ? -24.360 -84.218 320.531 1.00 67.47 50 ASN B N 1
ATOM 3305 C CA . ASN B 1 77 ? -23.612 -84.440 319.312 1.00 68.83 50 ASN B CA 1
ATOM 3306 C C . ASN B 1 77 ? -22.170 -83.933 319.453 1.00 74.81 50 ASN B C 1
ATOM 3307 O O . ASN B 1 77 ? -21.893 -82.728 319.399 1.00 73.42 50 ASN B O 1
ATOM 3312 N N . ILE B 1 78 ? -21.242 -84.866 319.621 1.00 79.42 51 ILE B N 1
ATOM 3313 C CA . ILE B 1 78 ? -19.850 -84.509 319.900 1.00 73.49 51 ILE B CA 1
ATOM 3314 C C . ILE B 1 78 ? -19.213 -83.746 318.750 1.00 71.53 51 ILE B C 1
ATOM 3315 O O . ILE B 1 78 ? -18.428 -82.840 318.985 1.00 74.44 51 ILE B O 1
ATOM 3320 N N . GLU B 1 79 ? -19.554 -84.099 317.518 1.00 74.35 52 GLU B N 1
ATOM 3321 C CA . GLU B 1 79 ? -19.018 -83.399 316.347 1.00 73.62 52 GLU B CA 1
ATOM 3322 C C . GLU B 1 79 ? -19.363 -81.922 316.395 1.00 69.51 52 GLU B C 1
ATOM 3323 O O . GLU B 1 79 ? -18.506 -81.082 316.174 1.00 65.64 52 GLU B O 1
ATOM 3329 N N . GLU B 1 80 ? -20.628 -81.608 316.673 1.00 74.84 53 GLU B N 1
ATOM 3330 C CA . GLU B 1 80 ? -21.100 -80.192 316.722 1.00 71.70 53 GLU B CA 1
ATOM 3331 C C . GLU B 1 80 ? -20.384 -79.412 317.808 1.00 69.16 53 GLU B C 1
ATOM 3332 O O . GLU B 1 80 ? -20.335 -78.164 317.799 1.00 66.99 53 GLU B O 1
ATOM 3338 N N . ARG B 1 81 ? -19.786 -80.166 318.723 1.00 60.69 54 ARG B N 1
ATOM 3339 C CA . ARG B 1 81 ? -19.080 -79.597 319.851 1.00 64.31 54 ARG B CA 1
ATOM 3340 C C . ARG B 1 81 ? -17.668 -79.050 319.524 1.00 72.22 54 ARG B C 1
ATOM 3341 O O . ARG B 1 81 ? -17.190 -78.093 320.141 1.00 67.84 54 ARG B O 1
ATOM 3349 N N . ILE B 1 82 ? -16.993 -79.716 318.587 1.00 82.45 55 ILE B N 1
ATOM 3350 C CA . ILE B 1 82 ? -15.582 -79.451 318.254 1.00 79.42 55 ILE B CA 1
ATOM 3351 C C . ILE B 1 82 ? -15.371 -78.785 316.890 1.00 81.24 55 ILE B C 1
ATOM 3352 O O . ILE B 1 82 ? -14.332 -78.162 316.673 1.00 71.70 55 ILE B O 1
ATOM 3357 N N . TYR B 1 83 ? -16.354 -78.890 315.996 1.00 75.38 56 TYR B N 1
ATOM 3358 C CA . TYR B 1 83 ? -16.244 -78.334 314.640 1.00 69.36 56 TYR B CA 1
ATOM 3359 C C . TYR B 1 83 ? -17.163 -77.129 314.443 1.00 62.88 56 TYR B C 1
ATOM 3360 O O . TYR B 1 83 ? -18.308 -77.292 314.034 1.00 68.37 56 TYR B O 1
ATOM 3369 N N . PRO B 1 84 ? -16.656 -75.911 314.711 1.00 62.98 57 PRO B N 1
ATOM 3370 C CA . PRO B 1 84 ? -17.478 -74.703 314.655 1.00 66.61 57 PRO B CA 1
ATOM 3371 C C . PRO B 1 84 ? -18.203 -74.479 313.342 1.00 67.19 57 PRO B C 1
ATOM 3372 O O . PRO B 1 84 ? -19.224 -73.784 313.320 1.00 60.87 57 PRO B O 1
ATOM 3376 N N . LYS B 1 85 ? -17.656 -75.018 312.257 1.00 79.80 58 LYS B N 1
ATOM 3377 C CA . LYS B 1 85 ? -18.249 -74.800 310.939 1.00 88.20 58 LYS B CA 1
ATOM 3378 C C . LYS B 1 85 ? -19.597 -75.505 310.812 1.00 82.54 58 LYS B C 1
ATOM 3379 O O . LYS B 1 85 ? -20.427 -75.101 309.994 1.00 84.77 58 LYS B O 1
ATOM 3385 N N . LEU B 1 86 ? -19.829 -76.524 311.639 1.00 78.27 59 LEU B N 1
ATOM 3386 C CA . LEU B 1 86 ? -21.145 -77.184 311.698 1.00 79.06 59 LEU B CA 1
ATOM 3387 C C . LEU B 1 86 ? -22.236 -76.277 312.279 1.00 76.01 59 LEU B C 1
ATOM 3388 O O . LEU B 1 86 ? -23.408 -76.479 311.999 1.00 72.14 59 LEU B O 1
ATOM 3393 N N . SER B 1 87 ? -21.844 -75.280 313.070 1.00 77.18 60 SER B N 1
ATOM 3394 C CA . SER B 1 87 ? -22.775 -74.268 313.569 1.00 81.84 60 SER B CA 1
ATOM 3395 C C . SER B 1 87 ? -22.931 -73.066 312.636 1.00 80.93 60 SER B C 1
ATOM 3396 O O . SER B 1 87 ? -23.925 -72.338 312.756 1.00 83.68 60 SER B O 1
ATOM 3399 N N . LEU B 1 88 ? -21.951 -72.816 311.759 1.00 82.73 61 LEU B N 1
ATOM 3400 C CA . LEU B 1 88 ? -22.022 -71.644 310.858 1.00 86.88 61 LEU B CA 1
ATOM 3401 C C . LEU B 1 88 ? -21.717 -71.900 309.360 1.00 93.62 61 LEU B C 1
ATOM 3402 O O . LEU B 1 88 ? -22.563 -71.609 308.503 1.00 114.42 61 LEU B O 1
ATOM 3407 N N . GLU B 1 89 ? -20.551 -72.456 309.031 1.00 90.28 62 GLU B N 1
ATOM 3408 C CA . GLU B 1 89 ? -20.122 -72.711 307.592 1.00 89.51 62 GLU B CA 1
ATOM 3409 C C . GLU B 1 89 ? -19.179 -71.610 307.144 1.00 81.79 62 GLU B C 1
ATOM 3410 O O . GLU B 1 89 ? -18.026 -71.883 306.850 1.00 84.89 62 GLU B O 1
ATOM 3412 N N . SER B 1 90 ? -19.661 -70.368 307.160 1.00 79.98 63 SER B N 1
ATOM 3413 C CA . SER B 1 90 ? -18.816 -69.204 306.866 1.00 83.15 63 SER B CA 1
ATOM 3414 C C . SER B 1 90 ? -17.908 -68.775 308.033 1.00 77.38 63 SER B C 1
ATOM 3415 O O . SER B 1 90 ? -17.497 -67.616 308.119 1.00 72.54 63 SER B O 1
ATOM 3418 N N . ALA B 1 91 ? -17.603 -69.711 308.923 1.00 76.90 64 ALA B N 1
ATOM 3419 C CA . ALA B 1 91 ? -16.932 -69.403 310.181 1.00 81.25 64 ALA B CA 1
ATOM 3420 C C . ALA B 1 91 ? -15.462 -69.147 309.974 1.00 81.82 64 ALA B C 1
ATOM 3421 O O . ALA B 1 91 ? -14.773 -69.890 309.272 1.00 82.40 64 ALA B O 1
ATOM 3423 N N . LYS B 1 92 ? -14.989 -68.100 310.623 1.00 83.31 65 LYS B N 1
ATOM 3424 C CA . LYS B 1 92 ? -13.652 -67.582 310.391 1.00 85.89 65 LYS B CA 1
ATOM 3425 C C . LYS B 1 92 ? -12.992 -67.210 311.714 1.00 84.60 65 LYS B C 1
ATOM 3426 O O . LYS B 1 92 ? -11.882 -67.627 311.985 1.00 87.57 65 LYS B O 1
ATOM 3432 N N . THR B 1 93 ? -13.680 -66.431 312.542 1.00 88.12 66 THR B N 1
ATOM 3433 C CA . THR B 1 93 ? -13.226 -66.182 313.906 1.00 95.98 66 THR B CA 1
ATOM 3434 C C . THR B 1 93 ? -14.358 -66.418 314.928 1.00 99.98 66 THR B C 1
ATOM 3435 O O . THR B 1 93 ? -15.538 -66.447 314.556 1.00 103.46 66 THR B O 1
ATOM 3439 N N . ILE B 1 94 ? -13.982 -66.618 316.199 1.00 83.70 67 ILE B N 1
ATOM 3440 C CA . ILE B 1 94 ? -14.930 -66.725 317.311 1.00 70.73 67 ILE B CA 1
ATOM 3441 C C . ILE B 1 94 ? -14.583 -65.677 318.351 1.00 71.52 67 ILE B C 1
ATOM 3442 O O . ILE B 1 94 ? -13.430 -65.570 318.774 1.00 69.12 67 ILE B O 1
ATOM 3447 N N . ILE B 1 95 ? -15.587 -64.926 318.783 1.00 68.39 68 ILE B N 1
ATOM 3448 C CA . ILE B 1 95 ? -15.395 -63.892 319.787 1.00 69.74 68 ILE B CA 1
ATOM 3449 C C . ILE B 1 95 ? -15.963 -64.375 321.114 1.00 70.11 68 ILE B C 1
ATOM 3450 O O . ILE B 1 95 ? -17.162 -64.551 321.237 1.00 74.11 68 ILE B O 1
ATOM 3455 N N . SER B 1 96 ? -15.092 -64.556 322.104 1.00 71.61 69 SER B N 1
ATOM 3456 C CA . SER B 1 96 ? -15.495 -64.985 323.429 1.00 67.14 69 SER B CA 1
ATOM 3457 C C . SER B 1 96 ? -15.747 -63.797 324.306 1.00 72.47 69 SER B C 1
ATOM 3458 O O . SER B 1 96 ? -14.868 -62.941 324.414 1.00 83.07 69 SER B O 1
ATOM 3461 N N . ILE B 1 97 ? -16.929 -63.732 324.935 1.00 72.60 70 ILE B N 1
ATOM 3462 C CA . ILE B 1 97 ? -17.197 -62.675 325.921 1.00 69.19 70 ILE B CA 1
ATOM 3463 C C . ILE B 1 97 ? -17.232 -63.214 327.347 1.00 66.28 70 ILE B C 1
ATOM 3464 O O . ILE B 1 97 ? -17.397 -64.404 327.571 1.00 75.28 70 ILE B O 1
ATOM 3469 N N . ALA B 1 98 ? -17.009 -62.321 328.298 1.00 60.93 71 ALA B N 1
ATOM 3470 C CA . ALA B 1 98 ? -17.062 -62.631 329.712 1.00 56.46 71 ALA B CA 1
ATOM 3471 C C . ALA B 1 98 ? -17.710 -61.459 330.420 1.00 61.35 71 ALA B C 1
ATOM 3472 O O . ALA B 1 98 ? -17.329 -60.313 330.192 1.00 62.00 71 ALA B O 1
ATOM 3474 N N . VAL B 1 99 ? -18.698 -61.741 331.268 1.00 63.25 72 VAL B N 1
ATOM 3475 C CA . VAL B 1 99 ? -19.324 -60.720 332.093 1.00 59.09 72 VAL B CA 1
ATOM 3476 C C . VAL B 1 99 ? -19.104 -61.148 333.521 1.00 70.49 72 VAL B C 1
ATOM 3477 O O . VAL B 1 99 ? -19.437 -62.281 333.891 1.00 82.76 72 VAL B O 1
ATOM 3481 N N . ALA B 1 100 ? -18.544 -60.255 334.326 1.00 73.21 73 ALA B N 1
ATOM 3482 C CA . ALA B 1 100 ? -18.248 -60.590 335.707 1.00 77.56 73 ALA B CA 1
ATOM 3483 C C . ALA B 1 100 ? -19.500 -60.434 336.574 1.00 69.35 73 ALA B C 1
ATOM 3484 O O . ALA B 1 100 ? -20.367 -59.641 336.254 1.00 63.83 73 ALA B O 1
ATOM 3486 N N . TYR B 1 101 ? -19.561 -61.207 337.666 1.00 63.42 74 TYR B N 1
ATOM 3487 C CA . TYR B 1 101 ? -20.653 -61.133 338.623 1.00 55.90 74 TYR B CA 1
ATOM 3488 C C . TYR B 1 101 ? -20.142 -61.193 340.068 1.00 58.63 74 TYR B C 1
ATOM 3489 O O . TYR B 1 101 ? -19.122 -61.835 340.351 1.00 68.03 74 TYR B O 1
ATOM 3498 N N . PRO B 1 102 ? -20.852 -60.517 340.988 1.00 56.69 75 PRO B N 1
ATOM 3499 C CA . PRO B 1 102 ? -20.417 -60.460 342.376 1.00 58.01 75 PRO B CA 1
ATOM 3500 C C . PRO B 1 102 ? -20.597 -61.801 343.022 1.00 59.89 75 PRO B C 1
ATOM 3501 O O . PRO B 1 102 ? -21.552 -62.514 342.709 1.00 64.13 75 PRO B O 1
ATOM 3505 N N . HIS B 1 103 ? -19.683 -62.151 343.916 1.00 62.78 76 HIS B N 1
ATOM 3506 C CA . HIS B 1 103 ? -19.763 -63.409 344.652 1.00 61.62 76 HIS B CA 1
ATOM 3507 C C . HIS B 1 103 ? -20.065 -63.197 346.136 1.00 68.74 76 HIS B C 1
ATOM 3508 O O . HIS B 1 103 ? -20.394 -64.145 346.844 1.00 69.94 76 HIS B O 1
ATOM 3515 N N . LYS B 1 104 ? -19.879 -61.958 346.602 1.00 76.96 77 LYS B N 1
ATOM 3516 C CA . LYS B 1 104 ? -20.231 -61.542 347.953 1.00 78.75 77 LYS B CA 1
ATOM 3517 C C . LYS B 1 104 ? -21.463 -60.703 347.808 1.00 76.28 77 LYS B C 1
ATOM 3518 O O . LYS B 1 104 ? -21.681 -60.087 346.773 1.00 71.97 77 LYS B O 1
ATOM 3524 N N . LEU B 1 105 ? -22.278 -60.668 348.849 1.00 80.34 78 LEU B N 1
ATOM 3525 C CA . LEU B 1 105 ? -23.551 -59.978 348.755 1.00 82.59 78 LEU B CA 1
ATOM 3526 C C . LEU B 1 105 ? -23.350 -58.515 349.147 1.00 85.15 78 LEU B C 1
ATOM 3527 O O . LEU B 1 105 ? -22.783 -58.237 350.212 1.00 76.22 78 LEU B O 1
ATOM 3532 N N . PRO B 1 106 ? -23.772 -57.575 348.271 1.00 91.27 79 PRO B N 1
ATOM 3533 C CA . PRO B 1 106 ? -23.708 -56.158 348.622 1.00 92.66 79 PRO B CA 1
ATOM 3534 C C . PRO B 1 106 ? -24.307 -55.911 349.996 1.00 102.70 79 PRO B C 1
ATOM 3535 O O . PRO B 1 106 ? -23.625 -55.460 350.910 1.00 107.76 79 PRO B O 1
ATOM 3539 N N . GLN B 1 107 ? -25.580 -56.265 350.128 1.00 119.31 80 GLN B N 1
ATOM 3540 C CA . GLN B 1 107 ? -26.370 -55.991 351.314 1.00 116.49 80 GLN B CA 1
ATOM 3541 C C . GLN B 1 107 ? -26.925 -57.313 351.839 1.00 106.16 80 GLN B C 1
ATOM 3542 O O . GLN B 1 107 ? -27.731 -57.956 351.157 1.00 102.25 80 GLN B O 1
ATOM 3548 N N . GLN B 1 108 ? -26.503 -57.712 353.038 1.00 100.33 81 GLN B N 1
ATOM 3549 C CA . GLN B 1 108 ? -27.084 -58.888 353.713 1.00 99.27 81 GLN B CA 1
ATOM 3550 C C . GLN B 1 108 ? -28.613 -58.767 353.894 1.00 97.10 81 GLN B C 1
ATOM 3551 O O . GLN B 1 108 ? -29.138 -57.663 354.015 1.00 83.57 81 GLN B O 1
ATOM 3557 N N . PRO B 1 109 ? -29.328 -59.908 353.902 1.00 103.23 82 PRO B N 1
ATOM 3558 C CA . PRO B 1 109 ? -30.765 -59.849 354.119 1.00 100.98 82 PRO B CA 1
ATOM 3559 C C . PRO B 1 109 ? -31.054 -59.731 355.604 1.00 95.76 82 PRO B C 1
ATOM 3560 O O . PRO B 1 109 ? -30.201 -60.088 356.440 1.00 88.78 82 PRO B O 1
ATOM 3564 N N . GLN B 1 110 ? -32.246 -59.249 355.937 1.00 88.64 83 GLN B N 1
ATOM 3565 C CA . GLN B 1 110 ? -32.543 -58.971 357.331 1.00 101.19 83 GLN B CA 1
ATOM 3566 C C . GLN B 1 110 ? -32.988 -60.222 358.085 1.00 98.06 83 GLN B C 1
ATOM 3567 O O . GLN B 1 110 ? -33.939 -60.873 357.683 1.00 109.39 83 GLN B O 1
ATOM 3573 N N . LYS B 1 111 ? -32.282 -60.553 359.165 1.00 89.62 84 LYS B N 1
ATOM 3574 C CA . LYS B 1 111 ? -32.655 -61.650 360.072 1.00 87.54 84 LYS B CA 1
ATOM 3575 C C . LYS B 1 111 ? -34.178 -61.698 360.362 1.00 77.81 84 LYS B C 1
ATOM 3576 O O . LYS B 1 111 ? -34.799 -60.677 360.609 1.00 70.24 84 LYS B O 1
ATOM 3582 N N . THR B 1 112 ? -34.764 -62.893 360.302 1.00 81.76 85 THR B N 1
ATOM 3583 C CA . THR B 1 112 ? -36.185 -63.103 360.628 1.00 83.31 85 THR B CA 1
ATOM 3584 C C . THR B 1 112 ? -36.316 -64.312 361.523 1.00 79.60 85 THR B C 1
ATOM 3585 O O . THR B 1 112 ? -35.297 -64.914 361.890 1.00 87.35 85 THR B O 1
ATOM 3589 N N . GLU B 1 113 ? -37.552 -64.620 361.915 1.00 74.10 86 GLU B N 1
ATOM 3590 C CA . GLU B 1 113 ? -37.900 -65.904 362.545 1.00 81.59 86 GLU B CA 1
ATOM 3591 C C . GLU B 1 113 ? -37.319 -67.096 361.781 1.00 81.72 86 GLU B C 1
ATOM 3592 O O . GLU B 1 113 ? -36.863 -68.084 362.382 1.00 69.32 86 GLU B O 1
ATOM 3598 N N . PHE B 1 114 ? -37.376 -66.982 360.447 1.00 78.67 87 PHE B N 1
ATOM 3599 C CA . PHE B 1 114 ? -37.104 -68.079 359.504 1.00 63.99 87 PHE B CA 1
ATOM 3600 C C . PHE B 1 114 ? -35.658 -68.188 359.071 1.00 61.76 87 PHE B C 1
ATOM 3601 O O . PHE B 1 114 ? -35.100 -67.234 358.548 1.00 67.10 87 PHE B O 1
ATOM 3609 N N . LYS B 1 115 ? -35.066 -69.361 359.271 1.00 62.50 88 LYS B N 1
ATOM 3610 C CA . LYS B 1 115 ? -33.686 -69.575 358.870 1.00 61.35 88 LYS B CA 1
ATOM 3611 C C . LYS B 1 115 ? -33.616 -69.620 357.346 1.00 59.30 88 LYS B C 1
ATOM 3612 O O . LYS B 1 115 ? -34.594 -69.932 356.659 1.00 58.70 88 LYS B O 1
ATOM 3618 N N . ARG B 1 116 ? -32.440 -69.289 356.830 1.00 63.03 89 ARG B N 1
ATOM 3619 C CA . ARG B 1 116 ? -32.243 -69.052 355.403 1.00 60.58 89 ARG B CA 1
ATOM 3620 C C . ARG B 1 116 ? -31.249 -70.030 354.818 1.00 58.47 89 ARG B C 1
ATOM 3621 O O . ARG B 1 116 ? -30.309 -70.479 355.480 1.00 55.20 89 ARG B O 1
ATOM 3629 N N . GLY B 1 117 ? -31.467 -70.374 353.561 1.00 60.27 90 GLY B N 1
ATOM 3630 C CA . GLY B 1 117 ? -30.476 -71.152 352.809 1.00 66.51 90 GLY B CA 1
ATOM 3631 C C . GLY B 1 117 ? -29.711 -70.227 351.889 1.00 65.90 90 GLY B C 1
ATOM 3632 O O . GLY B 1 117 ? -30.078 -69.068 351.734 1.00 74.63 90 GLY B O 1
ATOM 3633 N N . LYS B 1 118 ? -28.635 -70.737 351.309 1.00 72.41 91 LYS B N 1
ATOM 3634 C CA . LYS B 1 118 ? -27.871 -70.010 350.314 1.00 72.01 91 LYS B CA 1
ATOM 3635 C C . LYS B 1 118 ? -28.136 -70.615 348.937 1.00 66.56 91 LYS B C 1
ATOM 3636 O O . LYS B 1 118 ? -28.489 -71.767 348.796 1.00 62.62 91 LYS B O 1
ATOM 3642 N N . ILE B 1 119 ? -27.827 -69.840 347.918 1.00 68.16 92 ILE B N 1
ATOM 3643 C CA . ILE B 1 119 ? -28.072 -70.225 346.546 1.00 60.58 92 ILE B CA 1
ATOM 3644 C C . ILE B 1 119 ? -26.997 -69.531 345.720 1.00 57.18 92 ILE B C 1
ATOM 3645 O O . ILE B 1 119 ? -26.826 -68.336 345.822 1.00 55.07 92 ILE B O 1
ATOM 3650 N N . THR B 1 120 ? -26.229 -70.307 344.953 1.00 57.03 93 THR B N 1
ATOM 3651 C CA . THR B 1 120 ? -25.001 -69.828 344.282 1.00 51.94 93 THR B CA 1
ATOM 3652 C C . THR B 1 120 ? -25.110 -68.436 343.670 1.00 52.15 93 THR B C 1
ATOM 3653 O O . THR B 1 120 ? -26.129 -68.096 343.044 1.00 48.31 93 THR B O 1
ATOM 3657 N N . PRO B 1 121 ? -24.053 -67.629 343.818 1.00 54.84 94 PRO B N 1
ATOM 3658 C CA . PRO B 1 121 ? -24.031 -66.298 343.185 1.00 54.08 94 PRO B CA 1
ATOM 3659 C C . PRO B 1 121 ? -24.158 -66.334 341.674 1.00 49.09 94 PRO B C 1
ATOM 3660 O O . PRO B 1 121 ? -24.592 -65.340 341.072 1.00 49.53 94 PRO B O 1
ATOM 3664 N N . ASN B 1 122 ? -23.808 -67.471 341.079 1.00 48.42 95 ASN B N 1
ATOM 3665 C CA . ASN B 1 122 ? -24.048 -67.743 339.641 1.00 50.40 95 ASN B CA 1
ATOM 3666 C C . ASN B 1 122 ? -25.502 -67.592 339.219 1.00 48.72 95 ASN B C 1
ATOM 3667 O O . ASN B 1 122 ? -25.805 -67.464 338.035 1.00 60.35 95 ASN B O 1
ATOM 3672 N N . SER B 1 123 ? -26.395 -67.597 340.203 1.00 54.00 96 SER B N 1
ATOM 3673 C CA . SER B 1 123 ? -27.816 -67.460 339.972 1.00 54.48 96 SER B CA 1
ATOM 3674 C C . SER B 1 123 ? -28.426 -66.298 340.749 1.00 57.37 96 SER B C 1
ATOM 3675 O O . SER B 1 123 ? -29.644 -66.314 341.021 1.00 50.15 96 SER B O 1
ATOM 3678 N N . TRP B 1 124 ? -27.615 -65.287 341.095 1.00 57.66 97 TRP B N 1
ATOM 3679 C CA . TRP B 1 124 ? -28.175 -64.054 341.686 1.00 56.99 97 TRP B CA 1
ATOM 3680 C C . TRP B 1 124 ? -28.611 -63.116 340.582 1.00 52.84 97 TRP B C 1
ATOM 3681 O O . TRP B 1 124 ? -27.977 -63.022 339.563 1.00 52.73 97 TRP B O 1
ATOM 3692 N N . GLY B 1 125 ? -29.738 -62.461 340.771 1.00 59.51 98 GLY B N 1
ATOM 3693 C CA . GLY B 1 125 ? -30.250 -61.535 339.773 1.00 57.40 98 GLY B CA 1
ATOM 3694 C C . GLY B 1 125 ? -30.609 -62.210 338.469 1.00 58.44 98 GLY B C 1
ATOM 3695 O O . GLY B 1 125 ? -30.636 -63.440 338.399 1.00 62.43 98 GLY B O 1
ATOM 3696 N N . LEU B 1 126 ? -30.858 -61.399 337.439 1.00 51.89 99 LEU B N 1
ATOM 3697 C CA . LEU B 1 126 ? -31.369 -61.886 336.176 1.00 51.79 99 LEU B CA 1
ATOM 3698 C C . LEU B 1 126 ? -30.557 -62.999 335.514 1.00 55.85 99 LEU B C 1
ATOM 3699 O O . LEU B 1 126 ? -29.351 -62.933 335.435 1.00 51.82 99 LEU B O 1
ATOM 3704 N N . ASP B 1 127 ? -31.273 -64.004 335.024 1.00 59.09 100 ASP B N 1
ATOM 3705 C CA . ASP B 1 127 ? -30.689 -65.171 334.433 1.00 58.33 100 ASP B CA 1
ATOM 3706 C C . ASP B 1 127 ? -29.599 -64.718 333.468 1.00 59.67 100 ASP B C 1
ATOM 3707 O O . ASP B 1 127 ? -29.908 -64.048 332.481 1.00 50.79 100 ASP B O 1
ATOM 3712 N N . TYR B 1 128 ? -28.355 -65.140 333.725 1.00 54.07 101 TYR B N 1
ATOM 3713 C CA . TYR B 1 128 ? -27.249 -64.811 332.832 1.00 52.30 101 TYR B CA 1
ATOM 3714 C C . TYR B 1 128 ? -27.544 -65.114 331.360 1.00 55.15 101 TYR B C 1
ATOM 3715 O O . TYR B 1 128 ? -27.209 -64.324 330.495 1.00 64.63 101 TYR B O 1
ATOM 3724 N N . HIS B 1 129 ? -28.214 -66.225 331.077 1.00 51.62 102 HIS B N 1
ATOM 3725 C CA . HIS B 1 129 ? -28.594 -66.562 329.689 1.00 54.34 102 HIS B CA 1
ATOM 3726 C C . HIS B 1 129 ? -29.270 -65.414 329.015 1.00 53.44 102 HIS B C 1
ATOM 3727 O O . HIS B 1 129 ? -28.958 -65.102 327.894 1.00 61.70 102 HIS B O 1
ATOM 3734 N N . TYR B 1 130 ? -30.207 -64.770 329.690 1.00 65.93 103 TYR B N 1
ATOM 3735 C CA . TYR B 1 130 ? -30.849 -63.623 329.078 1.00 68.51 103 TYR B CA 1
ATOM 3736 C C . TYR B 1 130 ? -29.891 -62.411 328.992 1.00 63.68 103 TYR B C 1
ATOM 3737 O O . TYR B 1 130 ? -29.838 -61.727 327.958 1.00 59.08 103 TYR B O 1
ATOM 3746 N N . VAL B 1 131 ? -29.159 -62.136 330.067 1.00 59.13 104 VAL B N 1
ATOM 3747 C CA . VAL B 1 131 ? -28.266 -60.971 330.104 1.00 59.87 104 VAL B CA 1
ATOM 3748 C C . VAL B 1 131 ? -27.234 -61.019 328.957 1.00 63.34 104 VAL B C 1
ATOM 3749 O O . VAL B 1 131 ? -27.070 -60.043 328.222 1.00 56.95 104 VAL B O 1
ATOM 3753 N N . LEU B 1 132 ? -26.572 -62.166 328.794 1.00 62.26 105 LEU B N 1
ATOM 3754 C CA . LEU B 1 132 ? -25.527 -62.320 327.776 1.00 58.71 105 LEU B CA 1
ATOM 3755 C C . LEU B 1 132 ? -26.072 -62.374 326.365 1.00 63.37 105 LEU B C 1
ATOM 3756 O O . LEU B 1 132 ? -25.474 -61.788 325.470 1.00 65.12 105 LEU B O 1
ATOM 3761 N N . GLN B 1 133 ? -27.202 -63.048 326.150 1.00 62.03 106 GLN B N 1
ATOM 3762 C CA . GLN B 1 133 ? -27.823 -63.042 324.821 1.00 65.15 106 GLN B CA 1
ATOM 3763 C C . GLN B 1 133 ? -28.184 -61.622 324.400 1.00 59.45 106 GLN B C 1
ATOM 3764 O O . GLN B 1 133 ? -28.006 -61.269 323.253 1.00 55.01 106 GLN B O 1
ATOM 3770 N N . ASP B 1 134 ? -28.642 -60.796 325.333 1.00 69.01 107 ASP B N 1
ATOM 3771 C CA . ASP B 1 134 ? -28.887 -59.367 325.059 1.00 67.12 107 ASP B CA 1
ATOM 3772 C C . ASP B 1 134 ? -27.571 -58.632 324.658 1.00 71.81 107 ASP B C 1
ATOM 3773 O O . ASP B 1 134 ? -27.548 -57.915 323.664 1.00 63.29 107 ASP B O 1
ATOM 3778 N N . LYS B 1 135 ? -26.497 -58.821 325.432 1.00 71.56 108 LYS B N 1
ATOM 3779 C CA . LYS B 1 135 ? -25.167 -58.249 325.120 1.00 67.76 108 LYS B CA 1
ATOM 3780 C C . LYS B 1 135 ? -24.600 -58.674 323.740 1.00 68.48 108 LYS B C 1
ATOM 3781 O O . LYS B 1 135 ? -24.179 -57.824 322.961 1.00 75.23 108 LYS B O 1
ATOM 3787 N N . LEU B 1 136 ? -24.630 -59.968 323.438 1.00 61.06 109 LEU B N 1
ATOM 3788 C CA . LEU B 1 136 ? -24.295 -60.482 322.103 1.00 61.90 109 LEU B CA 1
ATOM 3789 C C . LEU B 1 136 ? -25.148 -59.951 320.949 1.00 69.17 109 LEU B C 1
ATOM 3790 O O . LEU B 1 136 ? -24.697 -59.900 319.809 1.00 78.10 109 LEU B O 1
ATOM 3795 N N . LYS B 1 137 ? -26.399 -59.612 321.226 1.00 75.28 110 LYS B N 1
ATOM 3796 C CA . LYS B 1 137 ? -27.293 -59.096 320.200 1.00 75.51 110 LYS B CA 1
ATOM 3797 C C . LYS B 1 137 ? -26.834 -57.696 319.849 1.00 72.40 110 LYS B C 1
ATOM 3798 O O . LYS B 1 137 ? -26.739 -57.345 318.679 1.00 80.73 110 LYS B O 1
ATOM 3804 N N . ARG B 1 138 ? -26.589 -56.905 320.892 1.00 77.96 111 ARG B N 1
ATOM 3805 C CA . ARG B 1 138 ? -26.098 -55.523 320.779 1.00 83.20 111 ARG B CA 1
ATOM 3806 C C . ARG B 1 138 ? -24.754 -55.433 320.044 1.00 83.30 111 ARG B C 1
ATOM 3807 O O . ARG B 1 138 ? -24.566 -54.594 319.157 1.00 79.70 111 ARG B O 1
ATOM 3815 N N . LEU B 1 139 ? -23.831 -56.304 320.431 1.00 79.38 112 LEU B N 1
ATOM 3816 C CA . LEU B 1 139 ? -22.530 -56.426 319.768 1.00 82.17 112 LEU B CA 1
ATOM 3817 C C . LEU B 1 139 ? -22.678 -56.754 318.274 1.00 78.24 112 LEU B C 1
ATOM 3818 O O . LEU B 1 139 ? -22.009 -56.172 317.435 1.00 83.72 112 LEU B O 1
ATOM 3823 N N . ALA B 1 140 ? -23.541 -57.698 317.953 1.00 72.79 113 ALA B N 1
ATOM 3824 C CA . ALA B 1 140 ? -23.800 -58.019 316.562 1.00 70.14 113 ALA B CA 1
ATOM 3825 C C . ALA B 1 140 ? -24.438 -56.832 315.816 1.00 71.12 113 ALA B C 1
ATOM 3826 O O . ALA B 1 140 ? -24.087 -56.589 314.685 1.00 82.93 113 ALA B O 1
ATOM 3828 N N . LYS B 1 141 ? -25.386 -56.126 316.434 1.00 71.61 114 LYS B N 1
ATOM 3829 C CA . LYS B 1 141 ? -26.054 -54.998 315.789 1.00 74.55 114 LYS B CA 1
ATOM 3830 C C . LYS B 1 141 ? -25.069 -53.854 315.553 1.00 81.69 114 LYS B C 1
ATOM 3831 O O . LYS B 1 141 ? -25.149 -53.149 314.546 1.00 83.51 114 LYS B O 1
ATOM 3833 N N . GLY B 1 142 ? -24.142 -53.683 316.488 1.00 83.78 115 GLY B N 1
ATOM 3834 C CA . GLY B 1 142 ? -23.091 -52.678 316.374 1.00 83.81 115 GLY B CA 1
ATOM 3835 C C . GLY B 1 142 ? -21.977 -53.028 315.398 1.00 86.44 115 GLY B C 1
ATOM 3836 O O . GLY B 1 142 ? -21.196 -52.151 315.025 1.00 107.01 115 GLY B O 1
ATOM 3837 N N . ILE B 1 143 ? -21.881 -54.301 315.018 1.00 75.40 116 ILE B N 1
ATOM 3838 C CA . ILE B 1 143 ? -20.951 -54.762 313.981 1.00 75.72 116 ILE B CA 1
ATOM 3839 C C . ILE B 1 143 ? -21.627 -54.766 312.594 1.00 79.63 116 ILE B C 1
ATOM 3840 O O . ILE B 1 143 ? -20.967 -54.529 311.587 1.00 77.12 116 ILE B O 1
ATOM 3845 N N . GLU B 1 144 ? -22.935 -55.028 312.538 1.00 91.81 117 GLU B N 1
ATOM 3846 C CA . GLU B 1 144 ? -23.716 -54.948 311.276 1.00 99.52 117 GLU B CA 1
ATOM 3847 C C . GLU B 1 144 ? -23.431 -53.636 310.525 1.00 105.00 117 GLU B C 1
ATOM 3848 O O . GLU B 1 144 ? -23.273 -53.630 309.304 1.00 104.58 117 GLU B O 1
ATOM 3854 N N . LYS B 1 145 ? -23.361 -52.542 311.281 1.00 102.13 118 LYS B N 1
ATOM 3855 C CA . LYS B 1 145 ? -23.108 -51.207 310.741 1.00 109.06 118 LYS B CA 1
ATOM 3856 C C . LYS B 1 145 ? -21.715 -51.045 310.133 1.00 107.95 118 LYS B C 1
ATOM 3857 O O . LYS B 1 145 ? -21.574 -50.463 309.062 1.00 109.39 118 LYS B O 1
ATOM 3863 N N . LEU B 1 146 ? -20.698 -51.557 310.826 1.00 98.95 119 LEU B N 1
ATOM 3864 C CA . LEU B 1 146 ? -19.301 -51.318 310.461 1.00 98.12 119 LEU B CA 1
ATOM 3865 C C . LEU B 1 146 ? -18.689 -52.344 309.496 1.00 99.58 119 LEU B C 1
ATOM 3866 O O . LEU B 1 146 ? -17.467 -52.415 309.384 1.00 96.51 119 LEU B O 1
ATOM 3871 N N . THR B 1 147 ? -19.514 -53.134 308.808 1.00 97.68 120 THR B N 1
ATOM 3872 C CA . THR B 1 147 ? -19.035 -54.046 307.749 1.00 95.32 120 THR B CA 1
ATOM 3873 C C . THR B 1 147 ? -20.192 -54.404 306.833 1.00 96.02 120 THR B C 1
ATOM 3874 O O . THR B 1 147 ? -21.307 -53.895 307.001 1.00 102.76 120 THR B O 1
ATOM 3878 N N . GLU B 1 148 ? -19.934 -55.302 305.887 1.00 94.11 121 GLU B N 1
ATOM 3879 C CA . GLU B 1 148 ? -20.984 -55.838 305.018 1.00 102.61 121 GLU B CA 1
ATOM 3880 C C . GLU B 1 148 ? -20.850 -57.344 304.957 1.00 95.15 121 GLU B C 1
ATOM 3881 O O . GLU B 1 148 ? -19.749 -57.874 305.133 1.00 84.52 121 GLU B O 1
ATOM 3887 N N . ASN B 1 149 ? -21.961 -58.023 304.679 1.00 94.29 122 ASN B N 1
ATOM 3888 C CA . ASN B 1 149 ? -22.002 -59.490 304.654 1.00 102.43 122 ASN B CA 1
ATOM 3889 C C . ASN B 1 149 ? -21.658 -60.146 305.994 1.00 102.21 122 ASN B C 1
ATOM 3890 O O . ASN B 1 149 ? -21.223 -61.305 306.044 1.00 102.18 122 ASN B O 1
ATOM 3895 N N . PHE B 1 150 ? -21.876 -59.417 307.082 1.00 98.71 123 PHE B N 1
ATOM 3896 C CA . PHE B 1 150 ? -21.588 -59.937 308.405 1.00 91.30 123 PHE B CA 1
ATOM 3897 C C . PHE B 1 150 ? -22.512 -61.114 308.713 1.00 88.76 123 PHE B C 1
ATOM 3898 O O . PHE B 1 150 ? -23.726 -61.019 308.536 1.00 79.38 123 PHE B O 1
ATOM 3906 N N . GLU B 1 151 ? -21.927 -62.226 309.150 1.00 82.44 124 GLU B N 1
ATOM 3907 C CA . GLU B 1 151 ? -22.697 -63.413 309.523 1.00 87.19 124 GLU B CA 1
ATOM 3908 C C . GLU B 1 151 ? -22.281 -63.916 310.899 1.00 82.72 124 GLU B C 1
ATOM 3909 O O . GLU B 1 151 ? -21.085 -63.981 311.193 1.00 70.97 124 GLU B O 1
ATOM 3915 N N . TYR B 1 152 ? -23.267 -64.263 311.740 1.00 86.66 125 TYR B N 1
ATOM 3916 C CA . TYR B 1 152 ? -22.979 -64.668 313.127 1.00 83.60 125 TYR B CA 1
ATOM 3917 C C . TYR B 1 152 ? -23.879 -65.740 313.675 1.00 82.00 125 TYR B C 1
ATOM 3918 O O . TYR B 1 152 ? -24.893 -66.097 313.085 1.00 94.46 125 TYR B O 1
ATOM 3927 N N . LYS B 1 153 ? -23.490 -66.230 314.839 1.00 85.95 126 LYS B N 1
ATOM 3928 C CA . LYS B 1 153 ? -24.201 -67.295 315.526 1.00 81.32 126 LYS B CA 1
ATOM 3929 C C . LYS B 1 153 ? -23.810 -67.210 316.997 1.00 73.97 126 LYS B C 1
ATOM 3930 O O . LYS B 1 153 ? -22.670 -67.490 317.359 1.00 65.30 126 LYS B O 1
ATOM 3936 N N . GLY B 1 154 ? -24.750 -66.774 317.838 1.00 77.14 127 GLY B N 1
ATOM 3937 C CA . GLY B 1 154 ? -24.489 -66.539 319.276 1.00 71.39 127 GLY B CA 1
ATOM 3938 C C . GLY B 1 154 ? -24.759 -67.746 320.154 1.00 67.31 127 GLY B C 1
ATOM 3939 O O . GLY B 1 154 ? -25.700 -68.497 319.913 1.00 71.34 127 GLY B O 1
ATOM 3940 N N . MET B 1 155 ? -23.908 -67.951 321.152 1.00 67.83 128 MET B N 1
ATOM 3941 C CA . MET B 1 155 ? -24.071 -69.050 322.097 1.00 65.77 128 MET B CA 1
ATOM 3942 C C . MET B 1 155 ? -23.836 -68.582 323.535 1.00 62.58 128 MET B C 1
ATOM 3943 O O . MET B 1 155 ? -22.944 -67.793 323.778 1.00 50.84 128 MET B O 1
ATOM 3948 N N . VAL B 1 156 ? -24.621 -69.107 324.477 1.00 59.21 129 VAL B N 1
ATOM 3949 C CA . VAL B 1 156 ? -24.303 -68.941 325.881 1.00 55.54 129 VAL B CA 1
ATOM 3950 C C . VAL B 1 156 ? -24.891 -70.100 326.684 1.00 58.48 129 VAL B C 1
ATOM 3951 O O . VAL B 1 156 ? -26.104 -70.210 326.840 1.00 56.72 129 VAL B O 1
ATOM 3955 N N . ASP B 1 157 ? -24.002 -70.986 327.140 1.00 65.78 130 ASP B N 1
ATOM 3956 C CA . ASP B 1 157 ? -24.322 -72.187 327.947 1.00 60.42 130 ASP B CA 1
ATOM 3957 C C . ASP B 1 157 ? -25.064 -73.272 327.147 1.00 51.19 130 ASP B C 1
ATOM 3958 O O . ASP B 1 157 ? -24.669 -74.421 327.146 1.00 56.02 130 ASP B O 1
ATOM 3963 N N . THR B 1 158 ? -26.123 -72.892 326.455 1.00 49.95 131 THR B N 1
ATOM 3964 C CA . THR B 1 158 ? -27.032 -73.837 325.825 1.00 51.04 131 THR B CA 1
ATOM 3965 C C . THR B 1 158 ? -26.622 -74.196 324.410 1.00 53.58 131 THR B C 1
ATOM 3966 O O . THR B 1 158 ? -27.275 -74.988 323.756 1.00 58.17 131 THR B O 1
ATOM 3970 N N . GLY B 1 159 ? -25.557 -73.575 323.921 1.00 59.60 132 GLY B N 1
ATOM 3971 C CA . GLY B 1 159 ? -24.997 -73.888 322.610 1.00 57.24 132 GLY B CA 1
ATOM 3972 C C . GLY B 1 159 ? -24.098 -75.105 322.635 1.00 55.02 132 GLY B C 1
ATOM 3973 O O . GLY B 1 159 ? -23.853 -75.692 323.694 1.00 60.81 132 GLY B O 1
ATOM 3974 N N . ALA B 1 160 ? -23.640 -75.499 321.453 1.00 56.64 133 ALA B N 1
ATOM 3975 C CA . ALA B 1 160 ? -22.916 -76.773 321.264 1.00 54.92 133 ALA B CA 1
ATOM 3976 C C . ALA B 1 160 ? -21.455 -76.697 321.652 1.00 56.30 133 ALA B C 1
ATOM 3977 O O . ALA B 1 160 ? -20.846 -77.686 321.996 1.00 52.33 133 ALA B O 1
ATOM 3979 N N . LEU B 1 161 ? -20.880 -75.510 321.585 1.00 62.24 134 LEU B N 1
ATOM 3980 C CA . LEU B 1 161 ? -19.471 -75.369 321.898 1.00 61.44 134 LEU B CA 1
ATOM 3981 C C . LEU B 1 161 ? -19.180 -75.530 323.376 1.00 57.90 134 LEU B C 1
ATOM 3982 O O . LEU B 1 161 ? -20.048 -75.324 324.223 1.00 51.73 134 LEU B O 1
ATOM 3987 N N . VAL B 1 162 ? -17.924 -75.887 323.649 1.00 51.55 135 VAL B N 1
ATOM 3988 C CA . VAL B 1 162 ? -17.403 -75.907 324.981 1.00 49.52 135 VAL B CA 1
ATOM 3989 C C . VAL B 1 162 ? -17.033 -74.484 325.340 1.00 53.34 135 VAL B C 1
ATOM 3990 O O . VAL B 1 162 ? -15.969 -74.023 325.007 1.00 57.39 135 VAL B O 1
ATOM 3994 N N . ASP B 1 163 ? -17.934 -73.785 326.027 1.00 60.79 136 ASP B N 1
ATOM 3995 C CA . ASP B 1 163 ? -17.776 -72.351 326.319 1.00 58.97 136 ASP B CA 1
ATOM 3996 C C . ASP B 1 163 ? -16.468 -72.037 327.026 1.00 61.22 136 ASP B C 1
ATOM 3997 O O . ASP B 1 163 ? -15.951 -70.919 326.983 1.00 68.49 136 ASP B O 1
ATOM 4002 N N . THR B 1 164 ? -15.958 -73.042 327.707 1.00 70.48 137 THR B N 1
ATOM 4003 C CA . THR B 1 164 ? -14.879 -72.865 328.633 1.00 71.64 137 THR B CA 1
ATOM 4004 C C . THR B 1 164 ? -13.559 -72.866 327.867 1.00 66.18 137 THR B C 1
ATOM 4005 O O . THR B 1 164 ? -12.663 -72.061 328.142 1.00 67.32 137 THR B O 1
ATOM 4009 N N . ALA B 1 165 ? -13.486 -73.737 326.860 1.00 66.27 138 ALA B N 1
ATOM 4010 C CA . ALA B 1 165 ? -12.288 -73.918 326.025 1.00 66.62 138 ALA B CA 1
ATOM 4011 C C . ALA B 1 165 ? -12.167 -72.830 324.950 1.00 68.47 138 ALA B C 1
ATOM 4012 O O . ALA B 1 165 ? -11.064 -72.488 324.497 1.00 79.22 138 ALA B O 1
ATOM 4014 N N . VAL B 1 166 ? -13.308 -72.309 324.534 1.00 64.24 139 VAL B N 1
ATOM 4015 C CA . VAL B 1 166 ? -13.333 -71.174 323.638 1.00 63.44 139 VAL B CA 1
ATOM 4016 C C . VAL B 1 166 ? -12.701 -69.963 324.306 1.00 61.55 139 VAL B C 1
ATOM 4017 O O . VAL B 1 166 ? -11.827 -69.326 323.742 1.00 75.61 139 VAL B O 1
ATOM 4021 N N . ALA B 1 167 ? -13.138 -69.662 325.513 1.00 66.36 140 ALA B N 1
ATOM 4022 C CA . ALA B 1 167 ? -12.620 -68.519 326.253 1.00 71.49 140 ALA B CA 1
ATOM 4023 C C . ALA B 1 167 ? -11.118 -68.625 326.580 1.00 69.61 140 ALA B C 1
ATOM 4024 O O . ALA B 1 167 ? -10.450 -67.602 326.762 1.00 57.38 140 ALA B O 1
ATOM 4026 N N . LYS B 1 168 ? -10.606 -69.848 326.699 1.00 65.68 141 LYS B N 1
ATOM 4027 C CA . LYS B 1 168 ? -9.169 -70.045 326.862 1.00 72.87 141 LYS B CA 1
ATOM 4028 C C . LYS B 1 168 ? -8.380 -69.689 325.579 1.00 74.47 141 LYS B C 1
ATOM 4029 O O . LYS B 1 168 ? -7.507 -68.816 325.627 1.00 68.81 141 LYS B O 1
ATOM 4035 N N . ARG B 1 169 ? -8.684 -70.340 324.453 1.00 69.04 142 ARG B N 1
ATOM 4036 C CA . ARG B 1 169 ? -8.067 -69.952 323.167 1.00 73.54 142 ARG B CA 1
ATOM 4037 C C . ARG B 1 169 ? -8.186 -68.479 322.856 1.00 73.76 142 ARG B C 1
ATOM 4038 O O . ARG B 1 169 ? -7.394 -67.954 322.086 1.00 87.09 142 ARG B O 1
ATOM 4046 N N . ALA B 1 170 ? -9.188 -67.807 323.401 1.00 72.15 143 ALA B N 1
ATOM 4047 C CA . ALA B 1 170 ? -9.364 -66.378 323.123 1.00 72.17 143 ALA B CA 1
ATOM 4048 C C . ALA B 1 170 ? -8.668 -65.488 324.154 1.00 72.24 143 ALA B C 1
ATOM 4049 O O . ALA B 1 170 ? -8.794 -64.264 324.117 1.00 78.58 143 ALA B O 1
ATOM 4051 N N . GLY B 1 171 ? -7.969 -66.115 325.089 1.00 69.01 144 GLY B N 1
ATOM 4052 C CA . GLY B 1 171 ? -7.282 -65.398 326.132 1.00 71.88 144 GLY B CA 1
ATOM 4053 C C . GLY B 1 171 ? -8.174 -64.573 327.050 1.00 77.40 144 GLY B C 1
ATOM 4054 O O . GLY B 1 171 ? -7.824 -63.446 327.410 1.00 91.95 144 GLY B O 1
ATOM 4055 N N . ILE B 1 172 ? -9.305 -65.142 327.469 1.00 84.92 145 ILE B N 1
ATOM 4056 C CA . ILE B 1 172 ? -10.113 -64.537 328.541 1.00 74.87 145 ILE B CA 1
ATOM 4057 C C . ILE B 1 172 ? -9.455 -64.887 329.862 1.00 61.54 145 ILE B C 1
ATOM 4058 O O . ILE B 1 172 ? -9.470 -64.100 330.826 1.00 64.62 145 ILE B O 1
ATOM 4063 N N . GLY B 1 173 ? -8.903 -66.087 329.917 1.00 49.73 146 GLY B N 1
ATOM 4064 C CA . GLY B 1 173 ? -8.281 -66.556 331.137 1.00 53.95 146 GLY B CA 1
ATOM 4065 C C . GLY B 1 173 ? -7.815 -67.951 330.857 1.00 54.17 146 GLY B C 1
ATOM 4066 O O . GLY B 1 173 ? -7.893 -68.409 329.713 1.00 56.90 146 GLY B O 1
ATOM 4067 N N . PHE B 1 174 ? -7.380 -68.639 331.909 1.00 59.67 147 PHE B N 1
ATOM 4068 C CA . PHE B 1 174 ? -6.909 -70.042 331.809 1.00 63.43 147 PHE B CA 1
ATOM 4069 C C . PHE B 1 174 ? -7.895 -71.011 332.482 1.00 71.43 147 PHE B C 1
ATOM 4070 O O . PHE B 1 174 ? -8.712 -70.603 333.320 1.00 81.27 147 PHE B O 1
ATOM 4078 N N . ILE B 1 175 ? -7.833 -72.277 332.096 1.00 64.98 148 ILE B N 1
ATOM 4079 C CA . ILE B 1 175 ? -8.690 -73.277 332.682 1.00 68.02 148 ILE B CA 1
ATOM 4080 C C . ILE B 1 175 ? -7.991 -73.833 333.920 1.00 69.82 148 ILE B C 1
ATOM 4081 O O . ILE B 1 175 ? -6.886 -74.369 333.831 1.00 69.02 148 ILE B O 1
ATOM 4086 N N . GLY B 1 176 ? -8.637 -73.690 335.074 1.00 62.92 149 GLY B N 1
ATOM 4087 C CA . GLY B 1 176 ? -8.113 -74.235 336.313 1.00 69.39 149 GLY B CA 1
ATOM 4088 C C . GLY B 1 176 ? -8.193 -75.756 336.405 1.00 75.96 149 GLY B C 1
ATOM 4089 O O . GLY B 1 176 ? -8.727 -76.422 335.518 1.00 68.90 149 GLY B O 1
ATOM 4090 N N . LYS B 1 177 ? -7.636 -76.303 337.482 1.00 76.28 150 LYS B N 1
ATOM 4091 C CA . LYS B 1 177 ? -7.794 -77.715 337.797 1.00 72.63 150 LYS B CA 1
ATOM 4092 C C . LYS B 1 177 ? -9.253 -77.975 338.227 1.00 68.92 150 LYS B C 1
ATOM 4093 O O . LYS B 1 177 ? -9.732 -79.132 338.186 1.00 54.71 150 LYS B O 1
ATOM 4099 N N . ASN B 1 178 ? -9.944 -76.906 338.654 1.00 54.55 151 ASN B N 1
ATOM 4100 C CA . ASN B 1 178 ? -11.366 -76.979 338.981 1.00 53.67 151 ASN B CA 1
ATOM 4101 C C . ASN B 1 178 ? -12.290 -76.978 337.743 1.00 61.06 151 ASN B C 1
ATOM 4102 O O . ASN B 1 178 ? -13.509 -77.048 337.878 1.00 62.03 151 ASN B O 1
ATOM 4107 N N . GLY B 1 179 ? -11.705 -76.890 336.547 1.00 61.01 152 GLY B N 1
ATOM 4108 C CA . GLY B 1 179 ? -12.456 -76.984 335.297 1.00 53.40 152 GLY B CA 1
ATOM 4109 C C . GLY B 1 179 ? -12.915 -75.635 334.787 1.00 53.43 152 GLY B C 1
ATOM 4110 O O . GLY B 1 179 ? -13.363 -75.517 333.650 1.00 51.28 152 GLY B O 1
ATOM 4111 N N . LEU B 1 180 ? -12.820 -74.611 335.621 1.00 51.38 153 LEU B N 1
ATOM 4112 C CA . LEU B 1 180 ? -13.369 -73.296 335.276 1.00 54.17 153 LEU B CA 1
ATOM 4113 C C . LEU B 1 180 ? -12.363 -72.355 334.617 1.00 55.57 153 LEU B C 1
ATOM 4114 O O . LEU B 1 180 ? -11.165 -72.527 334.732 1.00 61.57 153 LEU B O 1
ATOM 4119 N N . VAL B 1 181 ? -12.887 -71.349 333.937 1.00 64.41 154 VAL B N 1
ATOM 4120 C CA . VAL B 1 181 ? -12.073 -70.306 333.337 1.00 61.73 154 VAL B CA 1
ATOM 4121 C C . VAL B 1 181 ? -11.823 -69.231 334.367 1.00 59.15 154 VAL B C 1
ATOM 4122 O O . VAL B 1 181 ? -12.751 -68.658 334.913 1.00 66.29 154 VAL B O 1
ATOM 4126 N N . ILE B 1 182 ? -10.548 -68.959 334.598 1.00 71.97 155 ILE B N 1
ATOM 4127 C CA . ILE B 1 182 ? -10.073 -68.026 335.617 1.00 70.95 155 ILE B CA 1
ATOM 4128 C C . ILE B 1 182 ? -9.345 -66.840 334.964 1.00 70.02 155 ILE B C 1
ATOM 4129 O O . ILE B 1 182 ? -8.363 -67.027 334.238 1.00 67.52 155 ILE B O 1
ATOM 4134 N N . SER B 1 183 ? -9.822 -65.634 335.238 1.00 66.88 156 SER B N 1
ATOM 4135 C CA . SER B 1 183 ? -9.113 -64.428 334.846 1.00 64.84 156 SER B CA 1
ATOM 4136 C C . SER B 1 183 ? -8.443 -63.796 336.063 1.00 71.62 156 SER B C 1
ATOM 4137 O O . SER B 1 183 ? -8.933 -63.916 337.181 1.00 76.21 156 SER B O 1
ATOM 4140 N N . LYS B 1 184 ? -7.301 -63.144 335.838 1.00 87.47 157 LYS B N 1
ATOM 4141 C CA . LYS B 1 184 ? -6.612 -62.346 336.871 1.00 90.55 157 LYS B CA 1
ATOM 4142 C C . LYS B 1 184 ? -7.513 -61.251 337.408 1.00 79.60 157 LYS B C 1
ATOM 4143 O O . LYS B 1 184 ? -7.587 -61.007 338.605 1.00 76.18 157 LYS B O 1
ATOM 4149 N N . GLU B 1 185 ? -8.174 -60.585 336.474 1.00 76.65 158 GLU B N 1
ATOM 4150 C CA . GLU B 1 185 ? -8.917 -59.354 336.719 1.00 82.40 158 GLU B CA 1
ATOM 4151 C C . GLU B 1 185 ? -10.168 -59.594 337.574 1.00 87.77 158 GLU B C 1
ATOM 4152 O O . GLU B 1 185 ? -10.419 -58.858 338.529 1.00 80.17 158 GLU B O 1
ATOM 4158 N N . TYR B 1 186 ? -10.936 -60.631 337.218 1.00 90.81 159 TYR B N 1
ATOM 4159 C CA . TYR B 1 186 ? -12.260 -60.885 337.811 1.00 86.82 159 TYR B CA 1
ATOM 4160 C C . TYR B 1 186 ? -12.449 -62.270 338.413 1.00 83.09 159 TYR B C 1
ATOM 4161 O O . TYR B 1 186 ? -13.552 -62.611 338.830 1.00 80.19 159 TYR B O 1
ATOM 4170 N N . GLY B 1 187 ? -11.377 -63.047 338.479 1.00 78.20 160 GLY B N 1
ATOM 4171 C CA . GLY B 1 187 ? -11.432 -64.389 339.055 1.00 78.86 160 GLY B CA 1
ATOM 4172 C C . GLY B 1 187 ? -12.136 -65.349 338.123 1.00 68.34 160 GLY B C 1
ATOM 4173 O O . GLY B 1 187 ? -12.139 -65.151 336.911 1.00 67.46 160 GLY B O 1
ATOM 4174 N N . SER B 1 188 ? -12.716 -66.400 338.692 1.00 67.47 161 SER B N 1
ATOM 4175 C CA . SER B 1 188 ? -13.610 -67.298 337.936 1.00 69.86 161 SER B CA 1
ATOM 4176 C C . SER B 1 188 ? -15.047 -66.788 337.914 1.00 63.06 161 SER B C 1
ATOM 4177 O O . SER B 1 188 ? -15.867 -67.298 337.153 1.00 61.27 161 SER B O 1
ATOM 4180 N N . TYR B 1 189 ? -15.342 -65.773 338.723 1.00 58.75 162 TYR B N 1
ATOM 4181 C CA . TYR B 1 189 ? -16.703 -65.223 338.822 1.00 59.12 162 TYR B CA 1
ATOM 4182 C C . TYR B 1 189 ? -17.100 -64.429 337.593 1.00 54.14 162 TYR B C 1
ATOM 4183 O O . TYR B 1 189 ? -17.439 -63.244 337.672 1.00 52.12 162 TYR B O 1
ATOM 4192 N N . MET B 1 190 ? -17.093 -65.145 336.465 1.00 56.92 163 MET B N 1
ATOM 4193 C CA . MET B 1 190 ? -17.534 -64.645 335.152 1.00 58.88 163 MET B CA 1
ATOM 4194 C C . MET B 1 190 ? -18.490 -65.610 334.426 1.00 59.81 163 MET B C 1
ATOM 4195 O O . MET B 1 190 ? -18.265 -66.828 334.408 1.00 52.88 163 MET B O 1
ATOM 4200 N N . TYR B 1 191 ? -19.541 -65.030 333.830 1.00 53.68 164 TYR B N 1
ATOM 4201 C CA . TYR B 1 191 ? -20.377 -65.705 332.851 1.00 55.96 164 TYR B CA 1
ATOM 4202 C C . TYR B 1 191 ? -19.678 -65.662 331.506 1.00 57.54 164 TYR B C 1
ATOM 4203 O O . TYR B 1 191 ? -19.060 -64.670 331.173 1.00 59.59 164 TYR B O 1
ATOM 4212 N N . LEU B 1 192 ? -19.802 -66.728 330.724 1.00 57.77 165 LEU B N 1
ATOM 4213 C CA . LEU B 1 192 ? -19.172 -66.791 329.408 1.00 56.33 165 LEU B CA 1
ATOM 4214 C C . LEU B 1 192 ? -20.174 -66.862 328.270 1.00 57.41 165 LEU B C 1
ATOM 4215 O O . LEU B 1 192 ? -21.264 -67.404 328.411 1.00 53.61 165 LEU B O 1
ATOM 4220 N N . GLY B 1 193 ? -19.753 -66.330 327.131 1.00 58.80 166 GLY B N 1
ATOM 4221 C CA . GLY B 1 193 ? -20.499 -66.428 325.878 1.00 62.55 166 GLY B CA 1
ATOM 4222 C C . GLY B 1 193 ? -19.572 -66.409 324.658 1.00 64.73 166 GLY B C 1
ATOM 4223 O O . GLY B 1 193 ? -18.362 -66.228 324.785 1.00 63.65 166 GLY B O 1
ATOM 4224 N N . GLU B 1 194 ? -20.145 -66.659 323.488 1.00 60.57 167 GLU B N 1
ATOM 4225 C CA . GLU B 1 194 ? -19.407 -66.703 322.225 1.00 62.12 167 GLU B CA 1
ATOM 4226 C C . GLU B 1 194 ? -20.242 -66.162 321.109 1.00 66.00 167 GLU B C 1
ATOM 4227 O O . GLU B 1 194 ? -21.453 -66.429 321.034 1.00 62.50 167 GLU B O 1
ATOM 4233 N N . LEU B 1 195 ? -19.582 -65.441 320.213 1.00 71.51 168 LEU B N 1
ATOM 4234 C CA . LEU B 1 195 ? -20.175 -65.047 318.951 1.00 73.11 168 LEU B CA 1
ATOM 4235 C C . LEU B 1 195 ? -19.318 -65.630 317.838 1.00 76.97 168 LEU B C 1
ATOM 4236 O O . LEU B 1 195 ? -18.227 -65.139 317.560 1.00 84.13 168 LEU B O 1
ATOM 4241 N N . ILE B 1 196 ? -19.788 -66.730 317.251 1.00 82.53 169 ILE B N 1
ATOM 4242 C CA . ILE B 1 196 ? -19.142 -67.316 316.080 1.00 80.43 169 ILE B CA 1
ATOM 4243 C C . ILE B 1 196 ? -19.450 -66.389 314.905 1.00 90.20 169 ILE B C 1
ATOM 4244 O O . ILE B 1 196 ? -20.560 -65.875 314.794 1.00 72.51 169 ILE B O 1
ATOM 4249 N N . THR B 1 197 ? -18.451 -66.167 314.050 1.00 96.65 170 THR B N 1
ATOM 4250 C CA . THR B 1 197 ? -18.534 -65.129 313.017 1.00 88.65 170 THR B CA 1
ATOM 4251 C C . THR B 1 197 ? -17.664 -65.411 311.775 1.00 87.30 170 THR B C 1
ATOM 4252 O O . THR B 1 197 ? -16.747 -66.232 311.809 1.00 92.82 170 THR B O 1
ATOM 4256 N N . ASN B 1 198 ? -18.000 -64.736 310.675 1.00 91.83 171 ASN B N 1
ATOM 4257 C CA . ASN B 1 198 ? -17.279 -64.860 309.396 1.00 88.19 171 ASN B CA 1
ATOM 4258 C C . ASN B 1 198 ? -16.223 -63.772 309.161 1.00 86.54 171 ASN B C 1
ATOM 4259 O O . ASN B 1 198 ? -15.762 -63.593 308.044 1.00 92.16 171 ASN B O 1
ATOM 4264 N N . LEU B 1 199 ? -15.834 -63.073 310.221 1.00 93.22 172 LEU B N 1
ATOM 4265 C CA . LEU B 1 199 ? -14.817 -62.025 310.144 1.00 94.36 172 LEU B CA 1
ATOM 4266 C C . LEU B 1 199 ? -13.408 -62.592 310.196 1.00 98.15 172 LEU B C 1
ATOM 4267 O O . LEU B 1 199 ? -13.142 -63.590 310.865 1.00 104.36 172 LEU B O 1
ATOM 4272 N N . GLU B 1 200 ? -12.503 -61.949 309.468 1.00 105.12 173 GLU B N 1
ATOM 4273 C CA . GLU B 1 200 ? -11.089 -62.292 309.522 1.00 108.97 173 GLU B CA 1
ATOM 4274 C C . GLU B 1 200 ? -10.513 -61.353 310.556 1.00 95.35 173 GLU B C 1
ATOM 4275 O O . GLU B 1 200 ? -10.460 -60.155 310.310 1.00 90.10 173 GLU B O 1
ATOM 4281 N N . ILE B 1 201 ? -10.124 -61.873 311.719 1.00 87.57 174 ILE B N 1
ATOM 4282 C CA . ILE B 1 201 ? -9.583 -61.018 312.782 1.00 84.52 174 ILE B CA 1
ATOM 4283 C C . ILE B 1 201 ? -8.404 -61.646 313.501 1.00 90.83 174 ILE B C 1
ATOM 4284 O O . ILE B 1 201 ? -8.308 -62.872 313.620 1.00 90.78 174 ILE B O 1
ATOM 4289 N N . GLU B 1 202 ? -7.497 -60.768 313.931 1.00 95.32 175 GLU B N 1
ATOM 4290 C CA . GLU B 1 202 ? -6.285 -61.126 314.660 1.00 105.85 175 GLU B CA 1
ATOM 4291 C C . GLU B 1 202 ? -6.621 -61.853 315.946 1.00 99.19 175 GLU B C 1
ATOM 4292 O O . GLU B 1 202 ? -7.203 -61.248 316.836 1.00 94.74 175 GLU B O 1
ATOM 4298 N N . PRO B 1 203 ? -6.276 -63.155 316.040 1.00 89.49 176 PRO B N 1
ATOM 4299 C CA . PRO B 1 203 ? -6.458 -63.838 317.317 1.00 86.03 176 PRO B CA 1
ATOM 4300 C C . PRO B 1 203 ? -5.704 -63.153 318.442 1.00 88.99 176 PRO B C 1
ATOM 4301 O O . PRO B 1 203 ? -4.607 -62.630 318.230 1.00 93.84 176 PRO B O 1
ATOM 4305 N N . ASP B 1 204 ? -6.312 -63.121 319.618 1.00 87.98 177 ASP B N 1
ATOM 4306 C CA . ASP B 1 204 ? -5.630 -62.671 320.828 1.00 87.44 177 ASP B CA 1
ATOM 4307 C C . ASP B 1 204 ? -4.619 -63.739 321.258 1.00 87.35 177 ASP B C 1
ATOM 4308 O O . ASP B 1 204 ? -4.517 -64.798 320.627 1.00 79.13 177 ASP B O 1
ATOM 4313 N N . GLN B 1 205 ? -3.898 -63.462 322.341 1.00 88.95 178 GLN B N 1
ATOM 4314 C CA . GLN B 1 205 ? -2.735 -64.256 322.714 1.00 93.02 178 GLN B CA 1
ATOM 4315 C C . GLN B 1 205 ? -3.050 -65.572 323.425 1.00 92.45 178 GLN B C 1
ATOM 4316 O O . GLN B 1 205 ? -2.801 -66.647 322.881 1.00 95.44 178 GLN B O 1
ATOM 4322 N N . GLU B 1 206 ? -3.618 -65.455 324.617 1.00 79.05 179 GLU B N 1
ATOM 4323 C CA . GLU B 1 206 ? -3.737 -66.524 325.624 1.00 78.31 179 GLU B CA 1
ATOM 4324 C C . GLU B 1 206 ? -3.081 -65.921 326.843 1.00 86.62 179 GLU B C 1
ATOM 4325 O O . GLU B 1 206 ? -2.889 -64.703 326.879 1.00 106.64 179 GLU B O 1
ATOM 4331 N N . VAL B 1 207 ? -2.760 -66.726 327.850 1.00 89.24 180 VAL B N 1
ATOM 4332 C CA . VAL B 1 207 ? -2.398 -66.176 329.163 1.00 89.03 180 VAL B CA 1
ATOM 4333 C C . VAL B 1 207 ? -1.149 -66.884 329.707 1.00 82.58 180 VAL B C 1
ATOM 4334 O O . VAL B 1 207 ? -0.915 -68.053 329.392 1.00 85.06 180 VAL B O 1
ATOM 4338 N N . ASP B 1 208 ? -0.337 -66.150 330.475 1.00 80.59 181 ASP B N 1
ATOM 4339 C CA . ASP B 1 208 ? 0.928 -66.660 331.020 1.00 77.74 181 ASP B CA 1
ATOM 4340 C C . ASP B 1 208 ? 0.641 -67.423 332.308 1.00 86.44 181 ASP B C 1
ATOM 4341 O O . ASP B 1 208 ? 1.250 -68.459 332.578 1.00 88.94 181 ASP B O 1
ATOM 4343 N N . TYR B 1 209 ? -0.293 -66.897 333.102 1.00 95.19 182 TYR B N 1
ATOM 4344 C CA . TYR B 1 209 ? -0.588 -67.434 334.440 1.00 90.53 182 TYR B CA 1
ATOM 4345 C C . TYR B 1 209 ? -1.478 -68.669 334.417 1.00 93.74 182 TYR B C 1
ATOM 4346 O O . TYR B 1 209 ? -2.354 -68.813 333.559 1.00 86.80 182 TYR B O 1
ATOM 4355 N N . GLY B 1 210 ? -1.212 -69.565 335.372 1.00 95.79 183 GLY B N 1
ATOM 4356 C CA . GLY B 1 210 ? -1.923 -70.834 335.505 1.00 84.90 183 GLY B CA 1
ATOM 4357 C C . GLY B 1 210 ? -2.130 -71.219 336.961 1.00 83.88 183 GLY B C 1
ATOM 4358 O O . GLY B 1 210 ? -2.251 -70.363 337.845 1.00 68.50 183 GLY B O 1
ATOM 4359 N N . CYS B 1 211 ? -2.168 -72.523 337.210 1.00 91.74 184 CYS B N 1
ATOM 4360 C CA . CYS B 1 211 ? -2.423 -73.054 338.555 1.00 93.18 184 CYS B CA 1
ATOM 4361 C C . CYS B 1 211 ? -1.122 -73.204 339.350 1.00 95.60 184 CYS B C 1
ATOM 4362 O O . CYS B 1 211 ? -1.025 -72.771 340.509 1.00 98.11 184 CYS B O 1
ATOM 4365 N N . GLY B 1 212 ? -0.123 -73.808 338.710 1.00 90.95 185 GLY B N 1
ATOM 4366 C CA . GLY B 1 212 ? 1.114 -74.153 339.383 1.00 86.17 185 GLY B CA 1
ATOM 4367 C C . GLY B 1 212 ? 0.956 -75.517 340.005 1.00 84.16 185 GLY B C 1
ATOM 4368 O O . GLY B 1 212 ? 0.553 -76.467 339.322 1.00 77.39 185 GLY B O 1
ATOM 4369 N N . ASP B 1 213 ? 1.289 -75.622 341.289 1.00 88.72 186 ASP B N 1
ATOM 4370 C CA . ASP B 1 213 ? 1.064 -76.844 342.050 1.00 94.80 186 ASP B CA 1
ATOM 4371 C C . ASP B 1 213 ? 0.075 -76.524 343.164 1.00 98.34 186 ASP B C 1
ATOM 4372 O O . ASP B 1 213 ? 0.332 -76.868 344.306 1.00 102.88 186 ASP B O 1
ATOM 4373 N N . CYS B 1 214 ? -1.062 -75.900 342.827 1.00 103.77 187 CYS B N 1
ATOM 4374 C CA . CYS B 1 214 ? -1.994 -75.354 343.844 1.00 99.33 187 CYS B CA 1
ATOM 4375 C C . CYS B 1 214 ? -2.909 -76.361 344.564 1.00 109.32 187 CYS B C 1
ATOM 4376 O O . CYS B 1 214 ? -2.964 -76.361 345.802 1.00 116.86 187 CYS B O 1
ATOM 4379 N N . ARG B 1 215 ? -3.673 -77.159 343.820 1.00 96.78 188 ARG B N 1
ATOM 4380 C CA . ARG B 1 215 ? -4.456 -78.257 344.431 1.00 94.33 188 ARG B CA 1
ATOM 4381 C C . ARG B 1 215 ? -5.514 -77.910 345.501 1.00 81.23 188 ARG B C 1
ATOM 4382 O O . ARG B 1 215 ? -6.034 -78.823 346.122 1.00 77.82 188 ARG B O 1
ATOM 4390 N N . ARG B 1 216 ? -5.824 -76.635 345.747 1.00 73.57 189 ARG B N 1
ATOM 4391 C CA . ARG B 1 216 ? -6.740 -76.279 346.852 1.00 83.57 189 ARG B CA 1
ATOM 4392 C C . ARG B 1 216 ? -8.172 -76.790 346.607 1.00 82.76 189 ARG B C 1
ATOM 4393 O O . ARG B 1 216 ? -8.791 -77.417 347.475 1.00 78.55 189 ARG B O 1
ATOM 4401 N N . CYS B 1 217 ? -8.672 -76.485 345.413 1.00 75.62 190 CYS B N 1
ATOM 4402 C CA . CYS B 1 217 ? -9.953 -76.941 344.938 1.00 63.50 190 CYS B CA 1
ATOM 4403 C C . CYS B 1 217 ? -10.054 -78.454 345.015 1.00 61.37 190 CYS B C 1
ATOM 4404 O O . CYS B 1 217 ? -11.039 -78.996 345.537 1.00 61.81 190 CYS B O 1
ATOM 4407 N N . LEU B 1 218 ? -9.066 -79.162 344.480 1.00 56.37 191 LEU B N 1
ATOM 4408 C CA . LEU B 1 218 ? -9.089 -80.643 344.536 1.00 62.82 191 LEU B CA 1
ATOM 4409 C C . LEU B 1 218 ? -9.273 -81.222 345.947 1.00 63.64 191 LEU B C 1
ATOM 4410 O O . LEU B 1 218 ? -9.813 -82.300 346.095 1.00 67.86 191 LEU B O 1
ATOM 4415 N N . ASP B 1 219 ? -8.793 -80.509 346.966 1.00 65.51 192 ASP B N 1
ATOM 4416 C CA . ASP B 1 219 ? -8.844 -80.974 348.347 1.00 66.23 192 ASP B CA 1
ATOM 4417 C C . ASP B 1 219 ? -10.051 -80.443 349.101 1.00 65.07 192 ASP B C 1
ATOM 4418 O O . ASP B 1 219 ? -10.409 -80.994 350.139 1.00 75.30 192 ASP B O 1
ATOM 4423 N N . ALA B 1 220 ? -10.644 -79.358 348.594 1.00 69.30 193 ALA B N 1
ATOM 4424 C CA . ALA B 1 220 ? -11.846 -78.742 349.184 1.00 66.07 193 ALA B CA 1
ATOM 4425 C C . ALA B 1 220 ? -13.165 -79.306 348.625 1.00 61.27 193 ALA B C 1
ATOM 4426 O O . ALA B 1 220 ? -14.161 -79.321 349.341 1.00 62.01 193 ALA B O 1
ATOM 4428 N N . CYS B 1 221 ? -13.159 -79.807 347.386 1.00 53.57 194 CYS B N 1
ATOM 4429 C CA . CYS B 1 221 ? -14.348 -80.435 346.813 1.00 57.75 194 CYS B CA 1
ATOM 4430 C C . CYS B 1 221 ? -14.843 -81.521 347.750 1.00 60.33 194 CYS B C 1
ATOM 4431 O O . CYS B 1 221 ? -14.145 -82.514 347.956 1.00 63.96 194 CYS B O 1
ATOM 4434 N N . PRO B 1 222 ? -16.068 -81.356 348.285 1.00 53.81 195 PRO B N 1
ATOM 4435 C CA . PRO B 1 222 ? -16.562 -82.228 349.336 1.00 50.65 195 PRO B CA 1
ATOM 4436 C C . PRO B 1 222 ? -16.931 -83.609 348.864 1.00 50.48 195 PRO B C 1
ATOM 4437 O O . PRO B 1 222 ? -17.124 -84.512 349.694 1.00 51.52 195 PRO B O 1
ATOM 4441 N N . THR B 1 223 ? -17.025 -83.788 347.557 1.00 49.48 196 THR B N 1
ATOM 4442 C CA . THR B 1 223 ? -17.267 -85.113 346.990 1.00 54.03 196 THR B CA 1
ATOM 4443 C C . THR B 1 223 ? -16.037 -85.689 346.322 1.00 53.74 196 THR B C 1
ATOM 4444 O O . THR B 1 223 ? -16.071 -86.839 345.865 1.00 58.75 196 THR B O 1
ATOM 4448 N N . SER B 1 224 ? -14.969 -84.891 346.217 1.00 53.40 197 SER B N 1
ATOM 4449 C CA . SER B 1 224 ? -13.768 -85.274 345.428 1.00 60.20 197 SER B CA 1
ATOM 4450 C C . SER B 1 224 ? -14.102 -85.625 343.972 1.00 55.04 197 SER B C 1
ATOM 4451 O O . SER B 1 224 ? -13.553 -86.580 343.424 1.00 58.50 197 SER B O 1
ATOM 4454 N N . CYS B 1 225 ? -15.001 -84.871 343.347 1.00 50.20 198 CYS B N 1
ATOM 4455 C CA . CYS B 1 225 ? -15.415 -85.208 341.972 1.00 54.03 198 CYS B CA 1
ATOM 4456 C C . CYS B 1 225 ? -14.319 -84.822 340.975 1.00 55.33 198 CYS B C 1
ATOM 4457 O O . CYS B 1 225 ? -14.152 -85.491 339.945 1.00 51.22 198 CYS B O 1
ATOM 4460 N N . LEU B 1 226 ? -13.605 -83.731 341.294 1.00 54.08 199 LEU B N 1
ATOM 4461 C CA . LEU B 1 226 ? -12.572 -83.185 340.423 1.00 55.34 199 LEU B CA 1
ATOM 4462 C C . LEU B 1 226 ? -11.424 -84.184 340.282 1.00 62.16 199 LEU B C 1
ATOM 4463 O O . LEU B 1 226 ? -10.940 -84.718 341.276 1.00 68.06 199 LEU B O 1
ATOM 4468 N N . ILE B 1 227 ? -11.012 -84.462 339.051 1.00 64.22 200 ILE B N 1
ATOM 4469 C CA . ILE B 1 227 ? -10.080 -85.566 338.805 1.00 69.77 200 ILE B CA 1
ATOM 4470 C C . ILE B 1 227 ? -8.609 -85.122 338.878 1.00 75.43 200 ILE B C 1
ATOM 4471 O O . ILE B 1 227 ? -7.737 -85.947 339.177 1.00 78.47 200 ILE B O 1
ATOM 4476 N N . GLY B 1 228 ? -8.355 -83.828 338.663 1.00 68.38 201 GLY B N 1
ATOM 4477 C CA . GLY B 1 228 ? -7.015 -83.244 338.782 1.00 66.94 201 GLY B CA 1
ATOM 4478 C C . GLY B 1 228 ? -6.578 -82.398 337.584 1.00 65.00 201 GLY B C 1
ATOM 4479 O O . GLY B 1 228 ? -5.882 -81.398 337.749 1.00 68.22 201 GLY B O 1
ATOM 4480 N N . ASP B 1 229 ? -7.001 -82.814 336.394 1.00 57.41 202 ASP B N 1
ATOM 4481 C CA . ASP B 1 229 ? -6.637 -82.182 335.143 1.00 57.21 202 ASP B CA 1
ATOM 4482 C C . ASP B 1 229 ? -7.695 -81.223 334.534 1.00 59.77 202 ASP B C 1
ATOM 4483 O O . ASP B 1 229 ? -7.733 -81.040 333.316 1.00 56.71 202 ASP B O 1
ATOM 4488 N N . GLY B 1 230 ? -8.531 -80.620 335.364 1.00 68.36 203 GLY B N 1
ATOM 4489 C CA . GLY B 1 230 ? -9.653 -79.783 334.888 1.00 70.18 203 GLY B CA 1
ATOM 4490 C C . GLY B 1 230 ? -10.867 -80.593 334.438 1.00 65.52 203 GLY B C 1
ATOM 4491 O O . GLY B 1 230 ? -11.761 -80.095 333.766 1.00 75.81 203 GLY B O 1
ATOM 4492 N N . THR B 1 231 ? -10.883 -81.854 334.832 1.00 66.84 204 THR B N 1
ATOM 4493 C CA . THR B 1 231 ? -11.874 -82.828 334.406 1.00 62.91 204 THR B CA 1
ATOM 4494 C C . THR B 1 231 ? -12.531 -83.410 335.657 1.00 63.02 204 THR B C 1
ATOM 4495 O O . THR B 1 231 ? -12.030 -83.210 336.767 1.00 56.28 204 THR B O 1
ATOM 4499 N N . MET B 1 232 ? -13.676 -84.081 335.488 1.00 67.91 205 MET B N 1
ATOM 4500 C CA . MET B 1 232 ? -14.645 -84.246 336.598 1.00 58.48 205 MET B CA 1
ATOM 4501 C C . MET B 1 232 ? -15.518 -85.489 336.478 1.00 55.92 205 MET B C 1
ATOM 4502 O O . MET B 1 232 ? -15.858 -85.894 335.375 1.00 58.57 205 MET B O 1
ATOM 4507 N N . ASN B 1 233 ? -15.868 -86.109 337.606 1.00 58.32 206 ASN B N 1
ATOM 4508 C CA . ASN B 1 233 ? -17.065 -86.976 337.630 1.00 57.96 206 ASN B CA 1
ATOM 4509 C C . ASN B 1 233 ? -18.321 -86.137 337.982 1.00 49.40 206 ASN B C 1
ATOM 4510 O O . ASN B 1 233 ? -18.656 -86.013 339.120 1.00 47.87 206 ASN B O 1
ATOM 4515 N N . ALA B 1 234 ? -18.986 -85.578 336.976 1.00 48.16 207 ALA B N 1
ATOM 4516 C CA . ALA B 1 234 ? -19.996 -84.510 337.169 1.00 51.20 207 ALA B CA 1
ATOM 4517 C C . ALA B 1 234 ? -21.252 -84.996 337.875 1.00 45.93 207 ALA B C 1
ATOM 4518 O O . ALA B 1 234 ? -21.911 -84.285 338.596 1.00 47.00 207 ALA B O 1
ATOM 4520 N N . ARG B 1 235 ? -21.562 -86.242 337.604 1.00 52.24 208 ARG B N 1
ATOM 4521 C CA . ARG B 1 235 ? -22.433 -87.076 338.381 1.00 49.09 208 ARG B CA 1
ATOM 4522 C C . ARG B 1 235 ? -22.271 -86.872 339.892 1.00 50.98 208 ARG B C 1
ATOM 4523 O O . ARG B 1 235 ? -23.225 -87.084 340.627 1.00 53.48 208 ARG B O 1
ATOM 4531 N N . ARG B 1 236 ? -21.061 -86.522 340.376 1.00 51.27 209 ARG B N 1
ATOM 4532 C CA . ARG B 1 236 ? -20.806 -86.290 341.833 1.00 47.18 209 ARG B CA 1
ATOM 4533 C C . ARG B 1 236 ? -20.595 -84.836 342.174 1.00 43.55 209 ARG B C 1
ATOM 4534 O O . ARG B 1 236 ? -20.266 -84.508 343.315 1.00 47.70 209 ARG B O 1
ATOM 4542 N N . CYS B 1 237 ? -20.780 -83.954 341.213 1.00 38.48 210 CYS B N 1
ATOM 4543 C CA . CYS B 1 237 ? -20.750 -82.544 341.550 1.00 44.56 210 CYS B CA 1
ATOM 4544 C C . CYS B 1 237 ? -22.019 -82.213 342.313 1.00 44.40 210 CYS B C 1
ATOM 4545 O O . CYS B 1 237 ? -23.115 -82.601 341.901 1.00 49.51 210 CYS B O 1
ATOM 4548 N N . LEU B 1 238 ? -21.881 -81.494 343.406 1.00 39.87 211 LEU B N 1
ATOM 4549 C CA . LEU B 1 238 ? -23.037 -81.024 344.144 1.00 45.59 211 LEU B CA 1
ATOM 4550 C C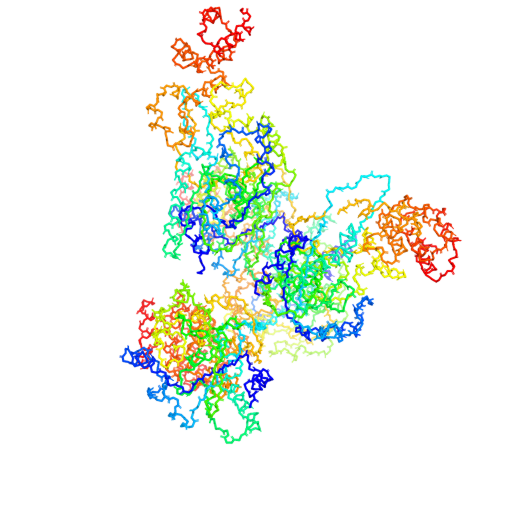 . LEU B 1 238 ? -23.851 -80.025 343.323 1.00 50.90 211 LEU B C 1
ATOM 4551 O O . LEU B 1 238 ? -25.059 -79.881 343.551 1.00 48.30 211 LEU B O 1
ATOM 4556 N N . SER B 1 239 ? -23.209 -79.328 342.393 1.00 49.65 212 SER B N 1
ATOM 4557 C CA . SER B 1 239 ? -23.974 -78.408 341.549 1.00 52.87 212 SER B CA 1
ATOM 4558 C C . SER B 1 239 ? -24.996 -79.202 340.740 1.00 53.67 212 SER B C 1
ATOM 4559 O O . SER B 1 239 ? -26.143 -78.773 340.535 1.00 48.13 212 SER B O 1
ATOM 4562 N N . PHE B 1 240 ? -24.563 -80.367 340.283 1.00 50.94 213 PHE B N 1
ATOM 4563 C CA . PHE B 1 240 ? -25.441 -81.265 339.551 1.00 43.69 213 PHE B CA 1
ATOM 4564 C C . PHE B 1 240 ? -26.499 -81.830 340.497 1.00 44.91 213 PHE B C 1
ATOM 4565 O O . PHE B 1 240 ? -27.663 -81.850 340.175 1.00 47.14 213 PHE B O 1
ATOM 4573 N N . GLN B 1 241 ? -26.088 -82.290 341.667 1.00 47.42 214 GLN B N 1
ATOM 4574 C CA . GLN B 1 241 ? -27.014 -82.961 342.563 1.00 46.32 214 GLN B CA 1
ATOM 4575 C C . GLN B 1 241 ? -28.169 -82.023 342.915 1.00 45.36 214 GLN B C 1
ATOM 4576 O O . GLN B 1 241 ? -29.318 -82.462 343.011 1.00 45.18 214 GLN B O 1
ATOM 4582 N N . THR B 1 242 ? -27.879 -80.743 343.087 1.00 43.40 215 THR B N 1
ATOM 4583 C CA . THR B 1 242 ? -28.928 -79.785 343.415 1.00 43.17 215 THR B CA 1
ATOM 4584 C C . THR B 1 242 ? -29.869 -79.614 342.244 1.00 45.78 215 THR B C 1
ATOM 4585 O O . THR B 1 242 ? -31.016 -79.242 342.434 1.00 59.76 215 THR B O 1
ATOM 4589 N N . GLN B 1 243 ? -29.428 -79.979 341.051 1.00 43.97 216 GLN B N 1
ATOM 4590 C CA . GLN B 1 243 ? -30.239 -79.839 339.851 1.00 42.29 216 GLN B CA 1
ATOM 4591 C C . GLN B 1 243 ? -30.812 -81.130 339.331 1.00 45.41 216 GLN B C 1
ATOM 4592 O O . GLN B 1 243 ? -31.697 -81.097 338.462 1.00 40.34 216 GLN B O 1
ATOM 4598 N N . ASP B 1 244 ? -30.294 -82.267 339.801 1.00 44.00 217 ASP B N 1
ATOM 4599 C CA . ASP B 1 244 ? -30.773 -83.548 339.320 1.00 46.51 217 ASP B CA 1
ATOM 4600 C C . ASP B 1 244 ? -32.194 -83.791 339.846 1.00 47.40 217 ASP B C 1
ATOM 4601 O O . ASP B 1 244 ? -32.535 -83.424 340.960 1.00 45.13 217 ASP B O 1
ATOM 4606 N N . LYS B 1 245 ? -33.031 -84.395 339.017 1.00 49.84 218 LYS B N 1
ATOM 4607 C CA . LYS B 1 245 ? -34.370 -84.760 339.445 1.00 48.46 218 LYS B CA 1
ATOM 4608 C C . LYS B 1 245 ? -34.339 -86.038 340.229 1.00 45.65 218 LYS B C 1
ATOM 4609 O O . LYS B 1 245 ? -33.323 -86.687 340.311 1.00 57.62 218 LYS B O 1
ATOM 4615 N N . GLY B 1 246 ? -35.443 -86.359 340.874 1.00 45.77 219 GLY B N 1
ATOM 4616 C CA . GLY B 1 246 ? -35.509 -87.553 341.706 1.00 42.07 219 GLY B CA 1
ATOM 4617 C C . GLY B 1 246 ? -35.035 -87.330 343.128 1.00 43.06 219 GLY B C 1
ATOM 4618 O O . GLY B 1 246 ? -35.145 -86.240 343.705 1.00 43.37 219 GLY B O 1
ATOM 4619 N N . MET B 1 247 ? -34.517 -88.393 343.689 1.00 42.76 220 MET B N 1
ATOM 4620 C CA . MET B 1 247 ? -34.193 -88.466 345.068 1.00 42.75 220 MET B CA 1
ATOM 4621 C C . MET B 1 247 ? -32.679 -88.325 345.177 1.00 45.28 220 MET B C 1
ATOM 4622 O O . MET B 1 247 ? -31.950 -89.176 344.677 1.00 53.08 220 MET B O 1
ATOM 4627 N N . MET B 1 248 ? -32.206 -87.263 345.823 1.00 43.87 221 MET B N 1
ATOM 4628 C CA . MET B 1 248 ? -30.776 -87.087 346.111 1.00 42.58 221 MET B CA 1
ATOM 4629 C C . MET B 1 248 ? -30.210 -88.200 346.989 1.00 47.25 221 MET B C 1
ATOM 4630 O O . MET B 1 248 ? -30.682 -88.397 348.089 1.00 55.83 221 MET B O 1
ATOM 4635 N N . ASP B 1 249 ? -29.172 -88.893 346.532 1.00 48.47 222 ASP B N 1
ATOM 4636 C CA . ASP B 1 249 ? -28.524 -89.942 347.335 1.00 45.61 222 ASP B CA 1
ATOM 4637 C C . ASP B 1 249 ? -28.062 -89.414 348.672 1.00 45.06 222 ASP B C 1
ATOM 4638 O O . ASP B 1 249 ? -27.691 -88.256 348.793 1.00 45.41 222 ASP B O 1
ATOM 4643 N N . MET B 1 250 ? -28.097 -90.295 349.668 1.00 51.49 223 MET B N 1
ATOM 4644 C CA . MET B 1 250 ? -27.764 -89.994 351.069 1.00 50.46 223 MET B CA 1
ATOM 4645 C C . MET B 1 250 ? -26.474 -89.241 351.211 1.00 52.87 223 MET B C 1
ATOM 4646 O O . MET B 1 250 ? -26.364 -88.348 352.033 1.00 59.62 223 MET B O 1
ATOM 4651 N N . GLU B 1 251 ? -25.474 -89.620 350.430 1.00 57.81 224 GLU B N 1
ATOM 4652 C CA . GLU B 1 251 ? -24.168 -89.008 350.591 1.00 60.14 224 GLU B CA 1
ATOM 4653 C C . GLU B 1 251 ? -24.184 -87.483 350.429 1.00 52.23 224 GLU B C 1
ATOM 4654 O O . GLU B 1 251 ? -23.551 -86.774 351.206 1.00 53.07 224 GLU B O 1
ATOM 4660 N N . PHE B 1 252 ? -24.908 -86.998 349.429 1.00 47.21 225 PHE B N 1
ATOM 4661 C CA . PHE B 1 252 ? -24.862 -85.570 349.086 1.00 44.74 225 PHE B CA 1
ATOM 4662 C C . PHE B 1 252 ? -25.750 -84.684 349.946 1.00 44.16 225 PHE B C 1
ATOM 4663 O O . PHE B 1 252 ? -25.553 -83.490 349.958 1.00 52.29 225 PHE B O 1
ATOM 4671 N N . ARG B 1 253 ? -26.709 -85.261 350.665 1.00 47.29 226 ARG B N 1
ATOM 4672 C CA . ARG B 1 253 ? -27.664 -84.477 351.458 1.00 49.61 226 ARG B CA 1
ATOM 4673 C C . ARG B 1 253 ? -26.971 -83.634 352.514 1.00 50.45 226 ARG B C 1
ATOM 4674 O O . ARG B 1 253 ? -27.105 -82.407 352.554 1.00 53.65 226 ARG B O 1
ATOM 4682 N N . LYS B 1 254 ? -26.188 -84.307 353.333 1.00 58.30 227 LYS B N 1
ATOM 4683 C CA . LYS B 1 254 ? -25.424 -83.655 354.381 1.00 61.00 227 LYS B CA 1
ATOM 4684 C C . LYS B 1 254 ? -24.485 -82.606 353.787 1.00 60.00 227 LYS B C 1
ATOM 4685 O O . LYS B 1 254 ? -24.323 -81.511 354.327 1.00 68.56 227 LYS B O 1
ATOM 4691 N N . LYS B 1 255 ? -23.923 -82.913 352.633 1.00 57.42 228 LYS B N 1
ATOM 4692 C CA . LYS B 1 255 ? -22.882 -82.077 352.048 1.00 51.53 228 LYS B CA 1
ATOM 4693 C C . LYS B 1 255 ? -23.321 -80.800 351.346 1.00 55.00 228 LYS B C 1
ATOM 4694 O O . LYS B 1 255 ? -22.509 -79.887 351.184 1.00 52.64 228 LYS B O 1
ATOM 4700 N N . ILE B 1 256 ? -24.576 -80.704 350.906 1.00 53.65 229 ILE B N 1
ATOM 4701 C CA . ILE B 1 256 ? -25.029 -79.424 350.332 1.00 52.82 229 ILE B CA 1
ATOM 4702 C C . ILE B 1 256 ? -25.211 -78.365 351.435 1.00 54.12 229 ILE B C 1
ATOM 4703 O O . ILE B 1 256 ? -25.475 -77.194 351.134 1.00 51.87 229 ILE B O 1
ATOM 4708 N N . LYS B 1 257 ? -25.068 -78.791 352.697 1.00 53.02 230 LYS B N 1
ATOM 4709 C CA . LYS B 1 257 ? -25.255 -77.926 353.834 1.00 51.77 230 LYS B CA 1
ATOM 4710 C C . LYS B 1 257 ? -26.536 -77.150 353.619 1.00 53.28 230 LYS B C 1
ATOM 4711 O O . LYS B 1 257 ? -27.619 -77.754 353.603 1.00 54.98 230 LYS B O 1
ATOM 4717 N N . THR B 1 258 ? -26.442 -75.828 353.463 1.00 52.16 231 THR B N 1
ATOM 4718 C CA . THR B 1 258 ? -27.636 -75.001 353.241 1.00 55.16 231 THR B CA 1
ATOM 4719 C C . THR B 1 258 ? -27.673 -74.430 351.843 1.00 52.54 231 THR B C 1
ATOM 4720 O O . THR B 1 258 ? -28.505 -73.595 351.531 1.00 54.36 231 THR B O 1
ATOM 4724 N N . VAL B 1 259 ? -26.761 -74.880 350.999 1.00 54.96 232 VAL B N 1
ATOM 4725 C CA . VAL B 1 259 ? -26.701 -74.379 349.642 1.00 54.92 232 VAL B CA 1
ATOM 4726 C C . VAL B 1 259 ? -27.654 -75.172 348.801 1.00 47.15 232 VAL B C 1
ATOM 4727 O O . VAL B 1 259 ? -27.354 -76.303 348.425 1.00 56.33 232 VAL B O 1
ATOM 4731 N N . ILE B 1 260 ? -28.795 -74.569 348.494 1.00 49.58 233 ILE B N 1
ATOM 4732 C CA . ILE B 1 260 ? -29.909 -75.274 347.833 1.00 52.80 233 ILE B CA 1
ATOM 4733 C C . ILE B 1 260 ? -29.883 -75.219 346.316 1.00 52.47 233 ILE B C 1
ATOM 4734 O O . ILE B 1 260 ? -30.760 -75.748 345.664 1.00 52.19 233 ILE B O 1
ATOM 4739 N N . TYR B 1 261 ? -28.888 -74.547 345.756 1.00 62.54 234 TYR B N 1
ATOM 4740 C CA . TYR B 1 261 ? -28.695 -74.515 344.297 1.00 58.39 234 TYR B CA 1
ATOM 4741 C C . TYR B 1 261 ? -27.250 -74.190 343.931 1.00 55.86 234 TYR B C 1
ATOM 4742 O O . TYR B 1 261 ? -26.695 -73.173 344.363 1.00 58.96 234 TYR B O 1
ATOM 4751 N N . GLY B 1 262 ? -26.612 -75.081 343.193 1.00 54.22 235 GLY B N 1
ATOM 4752 C CA . GLY B 1 262 ? -25.210 -74.902 342.843 1.00 53.47 235 GLY B CA 1
ATOM 4753 C C . GLY B 1 262 ? -24.243 -75.193 343.982 1.00 54.98 235 GLY B C 1
ATOM 4754 O O . GLY B 1 262 ? -24.651 -75.547 345.098 1.00 57.12 235 GLY B O 1
ATOM 4755 N N . CYS B 1 263 ? -22.949 -75.055 343.666 1.00 56.89 236 CYS B N 1
ATOM 4756 C CA . CYS B 1 263 ? -21.835 -75.205 344.608 1.00 53.26 236 CYS B CA 1
ATOM 4757 C C . CYS B 1 263 ? -20.702 -74.299 344.148 1.00 56.22 236 CYS B C 1
ATOM 4758 O O . CYS B 1 263 ? -20.406 -74.219 342.945 1.00 47.96 236 CYS B O 1
ATOM 4761 N N . ASP B 1 264 ? -20.104 -73.596 345.107 1.00 57.82 237 ASP B N 1
ATOM 4762 C CA . ASP B 1 264 ? -19.029 -72.667 344.829 1.00 58.56 237 ASP B CA 1
ATOM 4763 C C . ASP B 1 264 ? -17.747 -73.028 345.565 1.00 64.53 237 ASP B C 1
ATOM 4764 O O . ASP B 1 264 ? -16.767 -72.282 345.522 1.00 66.21 237 ASP B O 1
ATOM 4769 N N . ILE B 1 265 ? -17.726 -74.184 346.219 1.00 63.35 238 ILE B N 1
ATOM 4770 C CA . ILE B 1 265 ? -16.595 -74.547 347.090 1.00 59.27 238 ILE B CA 1
ATOM 4771 C C . ILE B 1 265 ? -15.237 -74.532 346.333 1.00 53.31 238 ILE B C 1
ATOM 4772 O O . ILE B 1 265 ? -14.253 -74.033 346.846 1.00 74.13 238 ILE B O 1
ATOM 4777 N N . CYS B 1 266 ? -15.216 -75.009 345.102 1.00 51.04 239 CYS B N 1
ATOM 4778 C CA . CYS B 1 266 ? -13.997 -75.080 344.302 1.00 57.32 239 CYS B CA 1
ATOM 4779 C C . CYS B 1 266 ? -13.531 -73.725 343.759 1.00 55.96 239 CYS B C 1
ATOM 4780 O O . CYS B 1 266 ? -12.471 -73.635 343.147 1.00 65.87 239 CYS B O 1
ATOM 4783 N N . GLN B 1 267 ? -14.344 -72.700 343.947 1.00 56.99 240 GLN B N 1
ATOM 4784 C CA . GLN B 1 267 ? -14.023 -71.325 343.579 1.00 57.52 240 GLN B CA 1
ATOM 4785 C C . GLN B 1 267 ? -13.676 -70.458 344.810 1.00 63.42 240 GLN B C 1
ATOM 4786 O O . GLN B 1 267 ? -12.787 -69.621 344.753 1.00 69.42 240 GLN B O 1
ATOM 4792 N N . ILE B 1 268 ? -14.437 -70.608 345.887 1.00 68.18 241 ILE B N 1
ATOM 4793 C CA . ILE B 1 268 ? -14.141 -69.949 347.149 1.00 68.02 241 ILE B CA 1
ATOM 4794 C C . ILE B 1 268 ? -12.727 -70.335 347.619 1.00 70.33 241 ILE B C 1
ATOM 4795 O O . ILE B 1 268 ? -12.005 -69.509 348.177 1.00 67.29 241 ILE B O 1
ATOM 4800 N N . SER B 1 269 ? -12.341 -71.591 347.393 1.00 68.42 242 SER B N 1
ATOM 4801 C CA . SER B 1 269 ? -11.019 -72.075 347.790 1.00 76.13 242 SER B CA 1
ATOM 4802 C C . SER B 1 269 ? -9.889 -71.654 346.828 1.00 82.85 242 SER B C 1
ATOM 4803 O O . SER B 1 269 ? -8.735 -72.021 347.049 1.00 97.05 242 SER B O 1
ATOM 4806 N N . CYS B 1 270 ? -10.215 -70.925 345.758 1.00 81.73 243 CYS B N 1
ATOM 4807 C CA . CYS B 1 270 ? -9.226 -70.586 344.723 1.00 77.71 243 CYS B CA 1
ATOM 4808 C C . CYS B 1 270 ? -8.520 -69.272 345.021 1.00 80.77 243 CYS B C 1
ATOM 4809 O O . CYS B 1 270 ? -9.177 -68.246 345.225 1.00 79.41 243 CYS B O 1
ATOM 4812 N N . PRO B 1 271 ? -7.173 -69.302 345.033 1.00 88.07 244 PRO B N 1
ATOM 4813 C CA . PRO B 1 271 ? -6.344 -68.125 345.270 1.00 84.75 244 PRO B CA 1
ATOM 4814 C C . PRO B 1 271 ? -6.739 -66.937 344.404 1.00 77.26 244 PRO B C 1
ATOM 4815 O O . PRO B 1 271 ? -6.818 -65.815 344.904 1.00 67.07 244 PRO B O 1
ATOM 4819 N N . TYR B 1 272 ? -7.015 -67.188 343.126 1.00 67.65 245 TYR B N 1
ATOM 4820 C CA . TYR B 1 272 ? -7.379 -66.106 342.217 1.00 60.81 245 TYR B CA 1
ATOM 4821 C C . TYR B 1 272 ? -8.678 -65.380 342.582 1.00 69.48 245 TYR B C 1
ATOM 4822 O O . TYR B 1 272 ? -8.958 -64.329 342.018 1.00 66.64 245 TYR B O 1
ATOM 4831 N N . ASN B 1 273 ? -9.471 -65.943 343.499 1.00 69.89 246 ASN B N 1
ATOM 4832 C CA . ASN B 1 273 ? -10.689 -65.285 343.967 1.00 67.11 246 ASN B CA 1
ATOM 4833 C C . ASN B 1 273 ? -10.492 -64.591 345.309 1.00 74.97 246 ASN B C 1
ATOM 4834 O O . ASN B 1 273 ? -11.356 -63.838 345.757 1.00 68.55 246 ASN B O 1
ATOM 4839 N N . ARG B 1 274 ? -9.324 -64.831 345.913 1.00 88.66 247 ARG B N 1
ATOM 4840 C CA . ARG B 1 274 ? -8.895 -64.232 347.187 1.00 85.72 247 ARG B CA 1
ATOM 4841 C C . ARG B 1 274 ? -9.437 -62.815 347.412 1.00 80.33 247 ARG B C 1
ATOM 4842 O O . ARG B 1 274 ? -10.061 -62.550 348.447 1.00 73.71 247 ARG B O 1
ATOM 4850 N N . GLY B 1 275 ? -9.212 -61.902 346.468 1.00 77.29 248 GLY B N 1
ATOM 4851 C CA . GLY B 1 275 ? -9.573 -60.511 346.709 1.00 88.16 248 GLY B CA 1
ATOM 4852 C C . GLY B 1 275 ? -10.207 -59.788 345.555 1.00 93.91 248 GLY B C 1
ATOM 4853 O O . GLY B 1 275 ? -9.640 -58.827 345.045 1.00 108.04 248 GLY B O 1
ATOM 4854 N N . ILE B 1 276 ? -11.403 -60.219 345.162 1.00 97.76 249 ILE B N 1
ATOM 4855 C CA . ILE B 1 276 ? -12.190 -59.469 344.192 1.00 94.44 249 ILE B CA 1
ATOM 4856 C C . ILE B 1 276 ? -13.554 -59.138 344.773 1.00 94.30 249 ILE B C 1
ATOM 4857 O O . ILE B 1 276 ? -14.123 -59.920 345.515 1.00 77.67 249 ILE B O 1
ATOM 4862 N N . ASP B 1 277 ? -14.043 -57.940 344.464 1.00 103.36 250 ASP B N 1
ATOM 4863 C CA . ASP B 1 277 ? -15.477 -57.675 344.432 1.00 107.06 250 ASP B CA 1
ATOM 4864 C C . ASP B 1 277 ? -15.758 -57.233 342.991 1.00 98.67 250 ASP B C 1
ATOM 4865 O O . ASP B 1 277 ? -14.869 -56.719 342.323 1.00 106.55 250 ASP B O 1
ATOM 4870 N N . ASN B 1 278 ? -16.961 -57.482 342.496 1.00 97.42 251 ASN B N 1
ATOM 4871 C CA . ASN B 1 278 ? -17.254 -57.308 341.075 1.00 97.10 251 ASN B CA 1
ATOM 4872 C C . ASN B 1 278 ? -18.488 -56.400 340.891 1.00 101.06 251 ASN B C 1
ATOM 4873 O O . ASN B 1 278 ? -19.145 -56.055 341.867 1.00 94.92 251 ASN B O 1
ATOM 4878 N N . PRO B 1 279 ? -18.810 -56.019 339.646 1.00 108.84 252 PRO B N 1
ATOM 4879 C CA . PRO B 1 279 ? -19.747 -54.906 339.471 1.00 121.89 252 PRO B CA 1
ATOM 4880 C C . PRO B 1 279 ? -21.255 -55.136 339.754 1.00 124.12 252 PRO B C 1
ATOM 4881 O O . PRO B 1 279 ? -21.723 -54.798 340.840 1.00 116.63 252 PRO B O 1
ATOM 4885 N N . LEU B 1 280 ? -22.012 -55.672 338.796 1.00 121.67 253 LEU B N 1
ATOM 4886 C CA . LEU B 1 280 ? -23.471 -55.503 338.820 1.00 114.99 253 LEU B CA 1
ATOM 4887 C C . LEU B 1 280 ? -24.104 -56.159 340.057 1.00 111.19 253 LEU B C 1
ATOM 4888 O O . LEU B 1 280 ? -24.618 -55.475 340.948 1.00 91.24 253 LEU B O 1
ATOM 4893 N N . ASP B 1 283 ? -28.642 -56.308 339.225 1.00 81.46 254 ASP B N 1
ATOM 4894 C CA . ASP B 1 283 ? -29.256 -56.001 340.537 1.00 97.17 254 ASP B CA 1
ATOM 4895 C C . ASP B 1 283 ? -29.737 -57.231 341.348 1.00 90.84 254 ASP B C 1
ATOM 4896 O O . ASP B 1 283 ? -30.366 -58.122 340.799 1.00 72.59 254 ASP B O 1
ATOM 4901 N N . ILE B 1 284 ? -29.433 -57.256 342.653 1.00 89.91 255 ILE B N 1
ATOM 4902 C CA . ILE B 1 284 ? -29.637 -58.439 343.516 1.00 78.70 255 ILE B CA 1
ATOM 4903 C C . ILE B 1 284 ? -30.659 -58.210 344.620 1.00 74.76 255 ILE B C 1
ATOM 4904 O O . ILE B 1 284 ? -30.449 -57.363 345.507 1.00 84.26 255 ILE B O 1
ATOM 4909 N N . ASP B 1 285 ? -31.738 -58.985 344.608 1.00 70.42 256 ASP B N 1
ATOM 4910 C CA . ASP B 1 285 ? -32.594 -59.091 345.798 1.00 68.71 256 ASP B CA 1
ATOM 4911 C C . ASP B 1 285 ? -31.957 -60.089 346.740 1.00 63.57 256 ASP B C 1
ATOM 4912 O O . ASP B 1 285 ? -31.842 -61.263 346.395 1.00 71.78 256 ASP B O 1
ATOM 4917 N N . PRO B 1 286 ? -31.545 -59.643 347.939 1.00 57.43 257 PRO B N 1
ATOM 4918 C CA . PRO B 1 286 ? -30.939 -60.621 348.845 1.00 57.09 257 PRO B CA 1
ATOM 4919 C C . PRO B 1 286 ? -31.879 -61.761 349.317 1.00 55.49 257 PRO B C 1
ATOM 4920 O O . PRO B 1 286 ? -31.392 -62.809 349.731 1.00 59.11 257 PRO B O 1
ATOM 4924 N N . ASP B 1 287 ? -33.193 -61.545 349.264 1.00 54.91 258 ASP B N 1
ATOM 4925 C CA . ASP B 1 287 ? -34.185 -62.573 349.640 1.00 58.38 258 ASP B CA 1
ATOM 4926 C C . ASP B 1 287 ? -34.366 -63.677 348.610 1.00 54.55 258 ASP B C 1
ATOM 4927 O O . ASP B 1 287 ? -34.860 -64.761 348.922 1.00 62.48 258 ASP B O 1
ATOM 4932 N N . LEU B 1 288 ? -33.972 -63.394 347.374 1.00 68.76 259 LEU B N 1
ATOM 4933 C CA . LEU B 1 288 ? -33.848 -64.407 346.323 1.00 62.31 259 LEU B CA 1
ATOM 4934 C C . LEU B 1 288 ? -32.491 -65.080 346.332 1.00 62.76 259 LEU B C 1
ATOM 4935 O O . LEU B 1 288 ? -32.343 -66.138 345.762 1.00 64.81 259 LEU B O 1
ATOM 4940 N N . ALA B 1 289 ? -31.499 -64.449 346.946 1.00 57.98 260 ALA B N 1
ATOM 4941 C CA . ALA B 1 289 ? -30.168 -65.021 346.987 1.00 54.24 260 ALA B CA 1
ATOM 4942 C C . ALA B 1 289 ? -29.947 -65.796 348.266 1.00 59.22 260 ALA B C 1
ATOM 4943 O O . ALA B 1 289 ? -28.992 -66.549 348.376 1.00 55.13 260 ALA B O 1
ATOM 4945 N N . MET B 1 290 ? -30.777 -65.549 349.276 1.00 65.36 261 MET B N 1
ATOM 4946 C CA . MET B 1 290 ? -30.650 -66.236 350.557 1.00 60.51 261 MET B CA 1
ATOM 4947 C C . MET B 1 290 ? -32.051 -66.411 351.078 1.00 55.94 261 MET B C 1
ATOM 4948 O O . MET B 1 290 ? -32.469 -65.743 352.023 1.00 69.66 261 MET B O 1
ATOM 4953 N N . PRO B 1 291 ? -32.801 -67.309 350.449 1.00 51.52 262 PRO B N 1
ATOM 4954 C CA . PRO B 1 291 ? -34.237 -67.389 350.698 1.00 53.57 262 PRO B CA 1
ATOM 4955 C C . PRO B 1 291 ? -34.594 -68.077 352.001 1.00 56.23 262 PRO B C 1
ATOM 4956 O O . PRO B 1 291 ? -33.874 -68.964 352.471 1.00 55.18 262 PRO B O 1
ATOM 4960 N N . GLU B 1 292 ? -35.673 -67.593 352.600 1.00 53.15 263 GLU B N 1
ATOM 4961 C CA . GLU B 1 292 ? -36.151 -68.102 353.853 1.00 54.03 263 GLU B CA 1
ATOM 4962 C C . GLU B 1 292 ? -36.786 -69.419 353.487 1.00 57.57 263 GLU B C 1
ATOM 4963 O O . GLU B 1 292 ? -37.645 -69.484 352.592 1.00 58.81 263 GLU B O 1
ATOM 4969 N N . LEU B 1 293 ? -36.379 -70.468 354.183 1.00 58.21 264 LEU B N 1
ATOM 4970 C CA . LEU B 1 293 ? -36.705 -71.826 353.757 1.00 53.65 264 LEU B CA 1
ATOM 4971 C C . LEU B 1 293 ? -38.183 -72.206 353.929 1.00 54.03 264 LEU B C 1
ATOM 4972 O O . LEU B 1 293 ? -38.800 -72.670 352.970 1.00 58.12 264 LEU B O 1
ATOM 4977 N N . LEU B 1 294 ? -38.754 -72.023 355.124 1.00 49.42 265 LEU B N 1
ATOM 4978 C CA . LEU B 1 294 ? -40.145 -72.460 355.350 1.00 47.47 265 LEU B CA 1
ATOM 4979 C C . LEU B 1 294 ? -41.150 -71.673 354.488 1.00 52.10 265 LEU B C 1
ATOM 4980 O O . LEU B 1 294 ? -42.086 -72.249 353.938 1.00 56.70 265 LEU B O 1
ATOM 4985 N N . PRO B 1 295 ? -40.943 -70.358 354.345 1.00 50.51 266 PRO B N 1
ATOM 4986 C CA . PRO B 1 295 ? -41.760 -69.643 353.363 1.00 51.52 266 PRO B CA 1
ATOM 4987 C C . PRO B 1 295 ? -41.545 -70.132 351.937 1.00 51.68 266 PRO B C 1
ATOM 4988 O O . PRO B 1 295 ? -42.504 -70.202 351.153 1.00 59.08 266 PRO B O 1
ATOM 4992 N N . PHE B 1 296 ? -40.298 -70.449 351.590 1.00 49.28 267 PHE B N 1
ATOM 4993 C CA . PHE B 1 296 ? -40.007 -71.051 350.276 1.00 46.30 267 PHE B CA 1
ATOM 4994 C C . PHE B 1 296 ? -40.783 -72.358 350.035 1.00 45.60 267 PHE B C 1
ATOM 4995 O O . PHE B 1 296 ? -41.303 -72.576 348.935 1.00 35.42 267 PHE B O 1
ATOM 5003 N N . LEU B 1 297 ? -40.903 -73.190 351.076 1.00 48.05 268 LEU B N 1
ATOM 5004 C CA . LEU B 1 297 ? -41.723 -74.398 350.992 1.00 50.99 268 LEU B CA 1
ATOM 5005 C C . LEU B 1 297 ? -43.207 -74.131 350.840 1.00 49.71 268 LEU B C 1
ATOM 5006 O O . LEU B 1 297 ? -43.954 -75.058 350.662 1.00 52.43 268 LEU B O 1
ATOM 5011 N N . GLU B 1 298 ? -43.656 -72.892 350.980 1.00 59.68 269 GLU B N 1
ATOM 5012 C CA . GLU B 1 298 ? -45.097 -72.586 350.805 1.00 61.94 269 GLU B CA 1
ATOM 5013 C C . GLU B 1 298 ? -45.398 -72.230 349.351 1.00 59.96 269 GLU B C 1
ATOM 5014 O O . GLU B 1 298 ? -46.534 -72.154 348.967 1.00 65.12 269 GLU B O 1
ATOM 5020 N N . LEU B 1 299 ? -44.385 -71.986 348.538 1.00 54.35 270 LEU B N 1
ATOM 5021 C CA . LEU B 1 299 ? -44.625 -71.513 347.187 1.00 46.87 270 LEU B CA 1
ATOM 5022 C C . LEU B 1 299 ? -45.320 -72.532 346.316 1.00 48.70 270 LEU B C 1
ATOM 5023 O O . LEU B 1 299 ? -45.048 -73.734 346.385 1.00 56.53 270 LEU B O 1
ATOM 5028 N N . THR B 1 300 ? -46.208 -72.047 345.478 1.00 53.68 271 THR B N 1
ATOM 5029 C CA . THR B 1 300 ? -46.861 -72.851 344.436 1.00 60.66 271 THR B CA 1
ATOM 5030 C C . THR B 1 300 ? -46.157 -72.609 343.102 1.00 63.99 271 THR B C 1
ATOM 5031 O O . THR B 1 300 ? -45.269 -71.774 343.017 1.00 65.59 271 THR B O 1
ATOM 5035 N N . ASN B 1 301 ? -46.549 -73.326 342.053 1.00 63.90 272 ASN B N 1
ATOM 5036 C CA . ASN B 1 301 ? -45.960 -73.066 340.735 1.00 56.84 272 ASN B CA 1
ATOM 5037 C C . ASN B 1 301 ? -46.106 -71.618 340.317 1.00 63.60 272 ASN B C 1
ATOM 5038 O O . ASN B 1 301 ? -45.177 -71.029 339.775 1.00 72.65 272 ASN B O 1
ATOM 5043 N N . LYS B 1 302 ? -47.275 -71.051 340.604 1.00 67.89 273 LYS B N 1
ATOM 5044 C CA . LYS B 1 302 ? -47.572 -69.670 340.274 1.00 66.90 273 LYS B CA 1
ATOM 5045 C C . LYS B 1 302 ? -46.733 -68.698 341.101 1.00 59.47 273 LYS B C 1
ATOM 5046 O O . LYS B 1 302 ? -46.076 -67.839 340.536 1.00 62.06 273 LYS B O 1
ATOM 5052 N N . SER B 1 303 ? -46.774 -68.807 342.430 1.00 53.60 274 SER B N 1
ATOM 5053 C CA . SER B 1 303 ? -46.041 -67.862 343.285 1.00 52.15 274 SER B CA 1
ATOM 5054 C C . SER B 1 303 ? -44.532 -68.019 343.107 1.00 53.69 274 SER B C 1
ATOM 5055 O O . SER B 1 303 ? -43.788 -67.032 343.249 1.00 47.28 274 SER B O 1
ATOM 5058 N N . PHE B 1 304 ? -44.095 -69.240 342.759 1.00 48.45 275 PHE B N 1
ATOM 5059 C CA . PHE B 1 304 ? -42.691 -69.492 342.459 1.00 50.49 275 PHE B CA 1
ATOM 5060 C C . PHE B 1 304 ? -42.245 -68.784 341.192 1.00 51.59 275 PHE B C 1
ATOM 5061 O O . PHE B 1 304 ? -41.218 -68.128 341.181 1.00 61.48 275 PHE B O 1
ATOM 5069 N N . LYS B 1 305 ? -43.022 -68.912 340.137 1.00 53.62 276 LYS B N 1
ATOM 5070 C CA . LYS B 1 305 ? -42.801 -68.126 338.913 1.00 61.96 276 LYS B CA 1
ATOM 5071 C C . LYS B 1 305 ? -42.689 -66.623 339.164 1.00 60.75 276 LYS B C 1
ATOM 5072 O O . LYS B 1 305 ? -41.752 -65.985 338.720 1.00 62.18 276 LYS B O 1
ATOM 5078 N N . GLU B 1 306 ? -43.682 -66.047 339.832 1.00 65.42 277 GLU B N 1
ATOM 5079 C CA . GLU B 1 306 ? -43.710 -64.599 340.061 1.00 71.95 277 GLU B CA 1
ATOM 5080 C C . GLU B 1 306 ? -42.476 -64.118 340.819 1.00 60.67 277 GLU B C 1
ATOM 5081 O O . GLU B 1 306 ? -41.985 -63.059 340.534 1.00 56.89 277 GLU B O 1
ATOM 5087 N N . THR B 1 307 ? -41.965 -64.915 341.753 1.00 61.12 278 THR B N 1
ATOM 5088 C CA . THR B 1 307 ? -40.917 -64.457 342.661 1.00 59.83 278 THR B CA 1
ATOM 5089 C C . THR B 1 307 ? -39.502 -64.879 342.293 1.00 62.77 278 THR B C 1
ATOM 5090 O O . THR B 1 307 ? -38.549 -64.195 342.641 1.00 75.52 278 THR B O 1
ATOM 5094 N N . PHE B 1 308 ? -39.374 -66.029 341.648 1.00 61.38 279 PHE B N 1
ATOM 5095 C CA . PHE B 1 308 ? -38.098 -66.662 341.393 1.00 55.73 279 PHE B CA 1
ATOM 5096 C C . PHE B 1 308 ? -37.884 -66.986 339.921 1.00 59.86 279 PHE B C 1
ATOM 5097 O O . PHE B 1 308 ? -36.777 -67.417 339.524 1.00 63.01 279 PHE B O 1
ATOM 5105 N N . GLY B 1 309 ? -38.903 -66.743 339.104 1.00 51.78 280 GLY B N 1
ATOM 5106 C CA . GLY B 1 309 ? -38.902 -67.172 337.699 1.00 56.11 280 GLY B CA 1
ATOM 5107 C C . GLY B 1 309 ? -37.853 -66.541 336.793 1.00 61.55 280 GLY B C 1
ATOM 5108 O O . GLY B 1 309 ? -37.581 -67.037 335.718 1.00 58.70 280 GLY B O 1
ATOM 5109 N N . MET B 1 310 ? -37.252 -65.453 337.254 1.00 72.35 281 MET B N 1
ATOM 5110 C CA . MET B 1 310 ? -36.275 -64.678 336.490 1.00 75.15 281 MET B CA 1
ATOM 5111 C C . MET B 1 310 ? -34.843 -65.163 336.668 1.00 61.87 281 MET B C 1
ATOM 5112 O O . MET B 1 310 ? -33.979 -64.760 335.903 1.00 56.09 281 MET B O 1
ATOM 5117 N N . ILE B 1 311 ? -34.574 -65.965 337.707 1.00 51.47 282 ILE B N 1
ATOM 5118 C CA . ILE B 1 311 ? -33.214 -66.410 337.970 1.00 46.13 282 ILE B CA 1
ATOM 5119 C C . ILE B 1 311 ? -32.845 -67.666 337.180 1.00 46.42 282 ILE B C 1
ATOM 5120 O O . ILE B 1 311 ? -33.717 -68.452 336.782 1.00 54.99 282 ILE B O 1
ATOM 5125 N N . ALA B 1 312 ? -31.547 -67.879 337.005 1.00 44.23 283 ALA B N 1
ATOM 5126 C CA . ALA B 1 312 ? -31.042 -69.038 336.260 1.00 46.31 283 ALA B CA 1
ATOM 5127 C C . ALA B 1 312 ? -31.514 -70.354 336.899 1.00 48.83 283 ALA B C 1
ATOM 5128 O O . ALA B 1 312 ? -31.978 -71.270 336.198 1.00 50.54 283 ALA B O 1
ATOM 5130 N N . GLY B 1 313 ? -31.447 -70.407 338.231 1.00 49.33 284 GLY B N 1
ATOM 5131 C CA . GLY B 1 313 ? -31.814 -71.591 338.984 1.00 53.63 284 GLY B CA 1
ATOM 5132 C C . GLY B 1 313 ? -33.287 -71.995 338.940 1.00 57.00 284 GLY B C 1
ATOM 5133 O O . GLY B 1 313 ? -33.645 -73.048 339.499 1.00 54.85 284 GLY B O 1
ATOM 5134 N N . SER B 1 314 ? -34.138 -71.200 338.280 1.00 53.51 285 SER B N 1
ATOM 5135 C CA . SER B 1 314 ? -35.564 -71.557 338.155 1.00 56.90 285 SER B CA 1
ATOM 5136 C C . SER B 1 314 ? -35.880 -72.432 336.949 1.00 53.30 285 SER B C 1
ATOM 5137 O O . SER B 1 314 ? -37.043 -72.726 336.685 1.00 52.23 285 SER B O 1
ATOM 5140 N N . TRP B 1 315 ? -34.857 -72.839 336.211 1.00 49.01 286 TRP B N 1
ATOM 5141 C CA . TRP B 1 315 ? -35.069 -73.474 334.911 1.00 48.47 286 TRP B CA 1
ATOM 5142 C C . TRP B 1 315 ? -35.730 -74.872 334.940 1.00 51.09 286 TRP B C 1
ATOM 5143 O O . TRP B 1 315 ? -36.164 -75.371 333.876 1.00 47.36 286 TRP B O 1
ATOM 5154 N N . ARG B 1 316 ? -35.773 -75.515 336.110 1.00 46.19 287 ARG B N 1
ATOM 5155 C CA . ARG B 1 316 ? -36.521 -76.781 336.236 1.00 50.54 287 ARG B CA 1
ATOM 5156 C C . ARG B 1 316 ? -37.746 -76.687 337.134 1.00 50.75 287 ARG B C 1
ATOM 5157 O O . ARG B 1 316 ? -38.364 -77.697 337.404 1.00 48.52 287 ARG B O 1
ATOM 5165 N N . GLY B 1 317 ? -38.092 -75.485 337.591 1.00 47.24 288 GLY B N 1
ATOM 5166 C CA . GLY B 1 317 ? -39.240 -75.303 338.469 1.00 48.36 288 GLY B CA 1
ATOM 5167 C C . GLY B 1 317 ? -38.913 -75.471 339.928 1.00 53.65 288 GLY B C 1
ATOM 5168 O O . GLY B 1 317 ? -37.754 -75.702 340.308 1.00 51.87 288 GLY B O 1
ATOM 5169 N N . LYS B 1 318 ? -39.954 -75.382 340.751 1.00 56.09 289 LYS B N 1
ATOM 5170 C CA . LYS B 1 318 ? -39.789 -75.277 342.195 1.00 53.78 289 LYS B CA 1
ATOM 5171 C C . LYS B 1 318 ? -39.395 -76.581 342.887 1.00 51.21 289 LYS B C 1
ATOM 5172 O O . LYS B 1 318 ? -38.732 -76.562 343.945 1.00 49.61 289 LYS B O 1
ATOM 5178 N N . ASN B 1 319 ? -39.802 -77.709 342.305 1.00 49.21 290 ASN B N 1
ATOM 5179 C CA . ASN B 1 319 ? -39.675 -79.005 343.010 1.00 47.16 290 ASN B CA 1
ATOM 5180 C C . ASN B 1 319 ? -38.257 -79.420 343.422 1.00 46.58 290 ASN B C 1
ATOM 5181 O O . ASN B 1 319 ? -38.045 -79.826 344.581 1.00 51.14 290 ASN B O 1
ATOM 5186 N N . ILE B 1 320 ? -37.265 -79.279 342.534 1.00 45.82 291 ILE B N 1
ATOM 5187 C CA . ILE B 1 320 ? -35.883 -79.609 342.945 1.00 38.54 291 ILE B CA 1
ATOM 5188 C C . ILE B 1 320 ? -35.393 -78.667 344.049 1.00 39.75 291 ILE B C 1
ATOM 5189 O O . ILE B 1 320 ? -34.740 -79.087 345.021 1.00 41.24 291 ILE B O 1
ATOM 5194 N N . LEU B 1 321 ? -35.781 -77.406 343.968 1.00 41.17 292 LEU B N 1
ATOM 5195 C CA . LEU B 1 321 ? -35.412 -76.458 345.009 1.00 42.66 292 LEU B CA 1
ATOM 5196 C C . LEU B 1 321 ? -36.098 -76.745 346.333 1.00 40.07 292 LEU B C 1
ATOM 5197 O O . LEU B 1 321 ? -35.459 -76.670 347.375 1.00 48.12 292 LEU B O 1
ATOM 5202 N N . GLN B 1 322 ? -37.377 -77.100 346.322 1.00 41.18 293 GLN B N 1
ATOM 5203 C CA . GLN B 1 322 ? -38.083 -77.373 347.588 1.00 42.38 293 GLN B CA 1
ATOM 5204 C C . GLN B 1 322 ? -37.581 -78.645 348.228 1.00 43.29 293 GLN B C 1
ATOM 5205 O O . GLN B 1 322 ? -37.389 -78.696 349.455 1.00 45.69 293 GLN B O 1
ATOM 5211 N N . ARG B 1 323 ? -37.280 -79.653 347.409 1.00 40.33 294 ARG B N 1
ATOM 5212 C CA . ARG B 1 323 ? -36.539 -80.805 347.908 1.00 41.48 294 ARG B CA 1
ATOM 5213 C C . ARG B 1 323 ? -35.248 -80.372 348.651 1.00 42.14 294 ARG B C 1
ATOM 5214 O O . ARG B 1 323 ? -34.995 -80.790 349.787 1.00 42.41 294 ARG B O 1
ATOM 5222 N N . ASN B 1 324 ? -34.449 -79.547 347.996 1.00 43.34 295 ASN B N 1
ATOM 5223 C CA . ASN B 1 324 ? -33.194 -79.094 348.577 1.00 45.56 295 ASN B CA 1
ATOM 5224 C C . ASN B 1 324 ? -33.413 -78.315 349.848 1.00 45.49 295 ASN B C 1
ATOM 5225 O O . ASN B 1 324 ? -32.620 -78.400 350.794 1.00 52.07 295 ASN B O 1
ATOM 5230 N N . ALA B 1 325 ? -34.476 -77.518 349.870 1.00 48.56 296 ALA B N 1
ATOM 5231 C CA . ALA B 1 325 ? -34.781 -76.688 351.042 1.00 50.45 296 ALA B CA 1
ATOM 5232 C C . ALA B 1 325 ? -35.120 -77.558 352.238 1.00 45.37 296 ALA B C 1
ATOM 5233 O O . ALA B 1 325 ? -34.705 -77.272 353.357 1.00 47.15 296 ALA B O 1
ATOM 5235 N N . ILE B 1 326 ? -35.851 -78.641 351.996 1.00 41.30 297 ILE B N 1
ATOM 5236 C CA . ILE B 1 326 ? -36.084 -79.635 353.050 1.00 43.29 297 ILE B CA 1
ATOM 5237 C C . ILE B 1 326 ? -34.777 -80.185 353.543 1.00 42.92 297 ILE B C 1
ATOM 5238 O O . ILE B 1 326 ? -34.545 -80.327 354.753 1.00 50.68 297 ILE B O 1
ATOM 5243 N N . ILE B 1 327 ? -33.880 -80.463 352.619 1.00 44.36 298 ILE B N 1
ATOM 5244 C CA . ILE B 1 327 ? -32.553 -80.956 353.028 1.00 44.29 298 ILE B CA 1
ATOM 5245 C C . ILE B 1 327 ? -31.801 -79.924 353.863 1.00 44.48 298 ILE B C 1
ATOM 5246 O O . ILE B 1 327 ? -31.146 -80.273 354.836 1.00 46.08 298 ILE B O 1
ATOM 5251 N N . ALA B 1 328 ? -31.882 -78.649 353.478 1.00 45.98 299 ALA B N 1
ATOM 5252 C CA . ALA B 1 328 ? -31.216 -77.575 354.232 1.00 46.83 299 ALA B CA 1
ATOM 5253 C C . ALA B 1 328 ? -31.753 -77.523 355.635 1.00 45.33 299 ALA B C 1
ATOM 5254 O O . ALA B 1 328 ? -30.997 -77.566 356.609 1.00 41.55 299 ALA B O 1
ATOM 5256 N N . LEU B 1 329 ? -33.078 -77.500 355.740 1.00 47.87 300 LEU B N 1
ATOM 5257 C CA . LEU B 1 329 ? -33.731 -77.525 357.046 1.00 48.06 300 LEU B CA 1
ATOM 5258 C C . LEU B 1 329 ? -33.279 -78.693 357.902 1.00 48.03 300 LEU B C 1
ATOM 5259 O O . LEU B 1 329 ? -33.079 -78.546 359.111 1.00 52.83 300 LEU B O 1
ATOM 5264 N N . ALA B 1 330 ? -33.098 -79.853 357.287 1.00 49.44 301 ALA B N 1
ATOM 5265 C CA . ALA B 1 330 ? -32.572 -81.007 358.033 1.00 56.55 301 ALA B CA 1
ATOM 5266 C C . ALA B 1 330 ? -31.120 -80.783 358.469 1.00 54.50 301 ALA B C 1
ATOM 5267 O O . ALA B 1 330 ? -30.748 -81.037 359.599 1.00 64.67 301 ALA B O 1
ATOM 5269 N N . ASN B 1 331 ? -30.314 -80.229 357.584 1.00 52.67 302 ASN B N 1
ATOM 5270 C CA . ASN B 1 331 ? -28.931 -79.904 357.918 1.00 50.82 302 ASN B CA 1
ATOM 5271 C C . ASN B 1 331 ? -28.782 -78.827 359.010 1.00 51.54 302 ASN B C 1
ATOM 5272 O O . ASN B 1 331 ? -27.791 -78.825 359.741 1.00 60.14 302 ASN B O 1
ATOM 5277 N N . LEU B 1 332 ? -29.738 -77.918 359.107 1.00 52.82 303 LEU B N 1
ATOM 5278 C CA . LEU B 1 332 ? -29.784 -76.984 360.237 1.00 56.78 303 LEU B CA 1
ATOM 5279 C C . LEU B 1 332 ? -30.418 -77.526 361.525 1.00 56.71 303 LEU B C 1
ATOM 5280 O O . LEU B 1 332 ? -30.510 -76.791 362.498 1.00 61.37 303 LEU B O 1
ATOM 5285 N N . HIS B 1 333 ? -30.860 -78.791 361.539 1.00 56.56 304 HIS B N 1
ATOM 5286 C CA . HIS B 1 333 ? -31.573 -79.361 362.692 1.00 57.24 304 HIS B CA 1
ATOM 5287 C C . HIS B 1 333 ? -32.750 -78.504 363.195 1.00 57.24 304 HIS B C 1
ATOM 5288 O O . HIS B 1 333 ? -32.996 -78.438 364.406 1.00 59.71 304 HIS B O 1
ATOM 5295 N N . ASP B 1 334 ? -33.471 -77.864 362.267 1.00 50.60 305 ASP B N 1
ATOM 5296 C CA . ASP B 1 334 ? -34.444 -76.830 362.614 1.00 51.25 305 ASP B CA 1
ATOM 5297 C C . ASP B 1 334 ? -35.704 -77.409 363.173 1.00 54.64 305 ASP B C 1
ATOM 5298 O O . ASP B 1 334 ? -36.564 -77.873 362.414 1.00 53.79 305 ASP B O 1
ATOM 5303 N N . ARG B 1 335 ? -35.845 -77.347 364.495 1.00 57.20 306 ARG B N 1
ATOM 5304 C CA . ARG B 1 335 ? -37.051 -77.866 365.144 1.00 60.66 306 ARG B CA 1
ATOM 5305 C C . ARG B 1 335 ? -38.310 -77.163 364.639 1.00 53.76 306 ARG B C 1
ATOM 5306 O O . ARG B 1 335 ? -39.395 -77.717 364.739 1.00 65.93 306 ARG B O 1
ATOM 5314 N N . ASN B 1 336 ? -38.179 -75.954 364.107 1.00 49.48 307 ASN B N 1
ATOM 5315 C CA . ASN B 1 336 ? -39.352 -75.203 363.611 1.00 56.07 307 ASN B CA 1
ATOM 5316 C C . ASN B 1 336 ? -39.960 -75.701 362.307 1.00 52.98 307 ASN B C 1
ATOM 5317 O O . ASN B 1 336 ? -41.082 -75.352 361.954 1.00 49.23 307 ASN B O 1
ATOM 5322 N N . ALA B 1 337 ? -39.253 -76.589 361.639 1.00 47.07 308 ALA B N 1
ATOM 5323 C CA . ALA B 1 337 ? -39.773 -77.170 360.438 1.00 39.37 308 ALA B CA 1
ATOM 5324 C C . ALA B 1 337 ? -40.679 -78.393 360.704 1.00 41.24 308 ALA B C 1
ATOM 5325 O O . ALA B 1 337 ? -41.377 -78.855 359.803 1.00 40.57 308 ALA B O 1
ATOM 5327 N N . ILE B 1 338 ? -40.625 -78.958 361.911 1.00 41.73 309 ILE B N 1
ATOM 5328 C CA . ILE B 1 338 ? -41.173 -80.299 362.159 1.00 41.86 309 ILE B CA 1
ATOM 5329 C C . ILE B 1 338 ? -42.610 -80.315 361.712 1.00 45.30 309 ILE B C 1
ATOM 5330 O O . ILE B 1 338 ? -43.024 -81.205 360.982 1.00 47.04 309 ILE B O 1
ATOM 5335 N N . VAL B 1 339 ? -43.373 -79.301 362.097 1.00 48.39 310 VAL B N 1
ATOM 5336 C CA . VAL B 1 339 ? -44.808 -79.356 361.823 1.00 51.53 310 VAL B CA 1
ATOM 5337 C C . VAL B 1 339 ? -45.053 -79.256 360.300 1.00 49.99 310 VAL B C 1
ATOM 5338 O O . VAL B 1 339 ? -45.960 -79.899 359.750 1.00 49.78 310 VAL B O 1
ATOM 5342 N N . LYS B 1 340 ? -44.235 -78.468 359.620 1.00 49.26 311 LYS B N 1
ATOM 5343 C CA . LYS B 1 340 ? -44.335 -78.368 358.161 1.00 48.49 311 LYS B CA 1
ATOM 5344 C C . LYS B 1 340 ? -43.970 -79.678 357.452 1.00 46.00 311 LYS B C 1
ATOM 5345 O O . LYS B 1 340 ? -44.590 -80.082 356.468 1.00 44.95 311 LYS B O 1
ATOM 5351 N N . LEU B 1 341 ? -42.948 -80.334 357.949 1.00 46.38 312 LEU B N 1
ATOM 5352 C CA . LEU B 1 341 ? -42.551 -81.604 357.381 1.00 49.55 312 LEU B CA 1
ATOM 5353 C C . LEU B 1 341 ? -43.678 -82.611 357.575 1.00 47.93 312 LEU B C 1
ATOM 5354 O O . LEU B 1 341 ? -43.931 -83.450 356.719 1.00 48.65 312 LEU B O 1
ATOM 5359 N N . MET B 1 342 ? -44.371 -82.517 358.699 1.00 48.40 313 MET B N 1
ATOM 5360 C CA . MET B 1 342 ? -45.413 -83.475 358.987 1.00 46.08 313 MET B CA 1
ATOM 5361 C C . MET B 1 342 ? -46.550 -83.223 358.021 1.00 46.94 313 MET B C 1
ATOM 5362 O O . MET B 1 342 ? -47.193 -84.176 357.567 1.00 45.76 313 MET B O 1
ATOM 5367 N N . GLU B 1 343 ? -46.792 -81.950 357.685 1.00 46.47 314 GLU B N 1
ATOM 5368 C CA . GLU B 1 343 ? -47.854 -81.583 356.720 1.00 47.53 314 GLU B CA 1
ATOM 5369 C C . GLU B 1 343 ? -47.567 -82.108 355.332 1.00 49.13 314 GLU B C 1
ATOM 5370 O O . GLU B 1 343 ? -48.440 -82.670 354.662 1.00 53.73 314 GLU B O 1
ATOM 5376 N N . ILE B 1 344 ? -46.324 -81.929 354.892 1.00 49.11 315 ILE B N 1
ATOM 5377 C CA . ILE B 1 344 ? -45.897 -82.462 353.601 1.00 43.89 315 ILE B CA 1
ATOM 5378 C C . ILE B 1 344 ? -46.126 -83.980 353.543 1.00 43.25 315 ILE B C 1
ATOM 5379 O O . ILE B 1 344 ? -46.707 -84.487 352.605 1.00 40.38 315 ILE B O 1
ATOM 5384 N N . ILE B 1 345 ? -45.653 -84.684 354.561 1.00 41.47 316 ILE B N 1
ATOM 5385 C CA . ILE B 1 345 ? -45.775 -86.122 354.618 1.00 44.73 316 ILE B CA 1
ATOM 5386 C C . ILE B 1 345 ? -47.219 -86.636 354.610 1.00 45.89 316 ILE B C 1
ATOM 5387 O O . ILE B 1 345 ? -47.524 -87.636 353.995 1.00 43.10 316 ILE B O 1
ATOM 5392 N N . ASP B 1 346 ? -48.105 -85.978 355.331 1.00 53.50 317 ASP B N 1
ATOM 5393 C CA . ASP B 1 346 ? -49.450 -86.490 355.388 1.00 53.42 317 ASP B CA 1
ATOM 5394 C C . ASP B 1 346 ? -50.179 -86.215 354.099 1.00 52.53 317 ASP B C 1
ATOM 5395 O O . ASP B 1 346 ? -50.973 -87.023 353.678 1.00 53.72 317 ASP B O 1
ATOM 5400 N N . LYS B 1 347 ? -50.028 -85.003 353.582 1.00 50.41 318 LYS B N 1
ATOM 5401 C CA . LYS B 1 347 ? -50.720 -84.568 352.364 1.00 53.38 318 LYS B CA 1
ATOM 5402 C C . LYS B 1 347 ? -50.243 -85.426 351.201 1.00 57.93 318 LYS B C 1
ATOM 5403 O O . LYS B 1 347 ? -51.023 -85.977 350.441 1.00 59.39 318 LYS B O 1
ATOM 5409 N N . ASN B 1 348 ? -48.921 -85.556 351.113 1.00 64.37 319 ASN B N 1
ATOM 5410 C CA . ASN B 1 348 ? -48.236 -86.455 350.190 1.00 54.96 319 ASN B CA 1
ATOM 5411 C C . ASN B 1 348 ? -48.586 -86.240 348.742 1.00 56.05 319 ASN B C 1
ATOM 5412 O O . ASN B 1 348 ? -48.717 -87.179 347.974 1.00 48.60 319 ASN B O 1
ATOM 5417 N N . ASN B 1 349 ? -48.673 -84.974 348.385 1.00 59.53 320 ASN B N 1
ATOM 5418 C CA . ASN B 1 349 ? -48.981 -84.566 347.039 1.00 58.97 320 ASN B CA 1
ATOM 5419 C C . ASN B 1 349 ? -47.727 -84.619 346.174 1.00 60.99 320 ASN B C 1
ATOM 5420 O O . ASN B 1 349 ? -47.821 -84.785 344.963 1.00 62.36 320 ASN B O 1
ATOM 5425 N N . ASN B 1 350 ? -46.559 -84.521 346.804 1.00 60.65 321 ASN B N 1
ATOM 5426 C CA . ASN B 1 350 ? -45.271 -84.718 346.127 1.00 58.96 321 ASN B CA 1
ATOM 5427 C C . ASN B 1 350 ? -44.429 -85.789 346.820 1.00 55.51 321 ASN B C 1
ATOM 5428 O O . ASN B 1 350 ? -43.861 -85.564 347.902 1.00 62.59 321 ASN B O 1
ATOM 5433 N N . PRO B 1 351 ? -44.362 -86.981 346.229 1.00 48.55 322 PRO B N 1
ATOM 5434 C CA . PRO B 1 351 ? -43.637 -88.067 346.912 1.00 47.69 322 PRO B CA 1
ATOM 5435 C C . PRO B 1 351 ? -42.157 -87.812 347.181 1.00 47.34 322 PRO B C 1
ATOM 5436 O O . PRO B 1 351 ? -41.644 -88.271 348.201 1.00 57.31 322 PRO B O 1
ATOM 5440 N N . ILE B 1 352 ? -41.437 -87.216 346.238 1.00 41.68 323 ILE B N 1
ATOM 5441 C CA . ILE B 1 352 ? -40.025 -86.954 346.479 1.00 40.01 323 ILE B CA 1
ATOM 5442 C C . ILE B 1 352 ? -39.904 -86.142 347.767 1.00 41.69 323 ILE B C 1
ATOM 5443 O O . ILE B 1 352 ? -39.058 -86.449 348.614 1.00 48.19 323 ILE B O 1
ATOM 5448 N N . HIS B 1 353 ? -40.727 -85.105 347.899 1.00 38.64 324 HIS B N 1
ATOM 5449 C CA . HIS B 1 353 ? -40.709 -84.279 349.091 1.00 42.58 324 HIS B CA 1
ATOM 5450 C C . HIS B 1 353 ? -41.075 -85.072 350.341 1.00 44.70 324 HIS B C 1
ATOM 5451 O O . HIS B 1 353 ? -40.457 -84.893 351.380 1.00 50.53 324 HIS B O 1
ATOM 5458 N N . THR B 1 354 ? -42.091 -85.921 350.241 1.00 41.10 325 THR B N 1
ATOM 5459 C CA . THR B 1 354 ? -42.494 -86.754 351.356 1.00 42.65 325 THR B CA 1
ATOM 5460 C C . THR B 1 354 ? -41.337 -87.606 351.847 1.00 42.73 325 THR B C 1
ATOM 5461 O O . THR B 1 354 ? -40.993 -87.598 353.045 1.00 44.27 325 THR B O 1
ATOM 5465 N N . ALA B 1 355 ? -40.716 -88.327 350.928 1.00 44.60 326 ALA B N 1
ATOM 5466 C CA . ALA B 1 355 ? -39.582 -89.190 351.290 1.00 42.55 326 ALA B CA 1
ATOM 5467 C C . ALA B 1 355 ? -38.431 -88.388 351.872 1.00 39.50 326 ALA B C 1
ATOM 5468 O O . ALA B 1 355 ? -37.748 -88.796 352.805 1.00 38.49 326 ALA B O 1
ATOM 5470 N N . THR B 1 356 ? -38.237 -87.213 351.342 1.00 40.40 327 THR B N 1
ATOM 5471 C CA . THR B 1 356 ? -37.137 -86.392 351.817 1.00 42.86 327 THR B CA 1
ATOM 5472 C C . THR B 1 356 ? -37.484 -85.931 353.219 1.00 44.58 327 THR B C 1
ATOM 5473 O O . THR B 1 356 ? -36.629 -85.967 354.111 1.00 49.21 327 THR B O 1
ATOM 5477 N N . ALA B 1 357 ? -38.732 -85.510 353.410 1.00 41.47 328 ALA B N 1
ATOM 5478 C CA . ALA B 1 357 ? -39.186 -85.010 354.710 1.00 42.81 328 ALA B CA 1
ATOM 5479 C C . ALA B 1 357 ? -39.105 -86.075 355.784 1.00 40.49 328 ALA B C 1
ATOM 5480 O O . ALA B 1 357 ? -38.690 -85.817 356.897 1.00 39.78 328 ALA B O 1
ATOM 5482 N N . ILE B 1 358 ? -39.462 -87.305 355.439 1.00 44.99 329 ILE B N 1
ATOM 5483 C CA . ILE B 1 358 ? -39.305 -88.414 356.380 1.00 42.71 329 ILE B CA 1
ATOM 5484 C C . ILE B 1 358 ? -37.860 -88.482 356.871 1.00 45.23 329 ILE B C 1
ATOM 5485 O O . ILE B 1 358 ? -37.608 -88.600 358.078 1.00 50.82 329 ILE B O 1
ATOM 5490 N N . TRP B 1 359 ? -36.919 -88.488 355.932 1.00 44.76 330 TRP B N 1
ATOM 5491 C CA . TRP B 1 359 ? -35.503 -88.518 356.267 1.00 42.88 330 TRP B CA 1
ATOM 5492 C C . TRP B 1 359 ? -35.173 -87.336 357.143 1.00 45.68 330 TRP B C 1
ATOM 5493 O O . TRP B 1 359 ? -34.500 -87.482 358.178 1.00 49.76 330 TRP B O 1
ATOM 5504 N N . ALA B 1 360 ? -35.674 -86.164 356.749 1.00 44.75 331 ALA B N 1
ATOM 5505 C CA . ALA B 1 360 ? -35.410 -84.909 357.491 1.00 48.08 331 ALA B CA 1
ATOM 5506 C C . ALA B 1 360 ? -35.832 -84.949 358.977 1.00 47.25 331 ALA B C 1
ATOM 5507 O O . ALA B 1 360 ? -35.095 -84.489 359.861 1.00 44.77 331 ALA B O 1
ATOM 5509 N N . LEU B 1 361 ? -36.970 -85.579 359.265 1.00 47.38 332 LEU B N 1
ATOM 5510 C CA . LEU B 1 361 ? -37.330 -85.780 360.655 1.00 50.81 332 LEU B CA 1
ATOM 5511 C C . LEU B 1 361 ? -36.301 -86.612 361.432 1.00 52.66 332 LEU B C 1
ATOM 5512 O O . LEU B 1 361 ? -36.072 -86.375 362.617 1.00 54.85 332 LEU B O 1
ATOM 5517 N N . GLY B 1 362 ? -35.712 -87.619 360.787 1.00 53.38 333 GLY B N 1
ATOM 5518 C CA . GLY B 1 362 ? -34.708 -88.462 361.450 1.00 53.43 333 GLY B CA 1
ATOM 5519 C C . GLY B 1 362 ? -33.436 -87.709 361.766 1.00 50.87 333 GLY B C 1
ATOM 5520 O O . GLY B 1 362 ? -32.627 -88.130 362.577 1.00 54.35 333 GLY B O 1
ATOM 5521 N N . GLU B 1 363 ? -33.276 -86.573 361.120 1.00 53.36 334 GLU B N 1
ATOM 5522 C CA . GLU B 1 363 ? -32.097 -85.740 361.312 1.00 56.60 334 GLU B CA 1
ATOM 5523 C C . GLU B 1 363 ? -32.358 -84.667 362.389 1.00 54.43 334 GLU B C 1
ATOM 5524 O O . GLU B 1 363 ? -31.536 -84.457 363.279 1.00 51.30 334 GLU B O 1
ATOM 5530 N N . ILE B 1 364 ? -33.514 -84.010 362.273 1.00 55.85 335 ILE B N 1
ATOM 5531 C CA . ILE B 1 364 ? -33.925 -82.923 363.157 1.00 54.60 335 ILE B CA 1
ATOM 5532 C C . ILE B 1 364 ? -34.249 -83.381 364.587 1.00 51.58 335 ILE B C 1
ATOM 5533 O O . ILE B 1 364 ? -33.751 -82.824 365.542 1.00 54.16 335 ILE B O 1
ATOM 5538 N N . VAL B 1 365 ? -35.063 -84.404 364.723 1.00 55.97 336 VAL B N 1
ATOM 5539 C CA . VAL B 1 365 ? -35.480 -84.875 366.037 1.00 57.02 336 VAL B CA 1
ATOM 5540 C C . VAL B 1 365 ? -34.413 -85.816 366.602 1.00 59.28 336 VAL B C 1
ATOM 5541 O O . VAL B 1 365 ? -34.461 -87.032 366.394 1.00 59.21 336 VAL B O 1
ATOM 5545 N N . LYS B 1 366 ? -33.474 -85.258 367.349 1.00 61.92 337 LYS B N 1
ATOM 5546 C CA . LYS B 1 366 ? -32.321 -86.031 367.802 1.00 66.89 337 LYS B CA 1
ATOM 5547 C C . LYS B 1 366 ? -32.668 -87.034 368.908 1.00 76.08 337 LYS B C 1
ATOM 5548 O O . LYS B 1 366 ? -32.108 -88.125 368.925 1.00 79.90 337 LYS B O 1
ATOM 5554 N N . LYS B 1 367 ? -33.559 -86.656 369.837 1.00 78.20 338 LYS B N 1
ATOM 5555 C CA . LYS B 1 367 ? -33.982 -87.555 370.934 1.00 78.30 338 LYS B CA 1
ATOM 5556 C C . LYS B 1 367 ? -35.494 -87.730 370.956 1.00 69.96 338 LYS B C 1
ATOM 5557 O O . LYS B 1 367 ? -36.211 -86.996 371.649 1.00 73.23 338 LYS B O 1
ATOM 5563 N N . PRO B 1 368 ? -35.990 -88.661 370.147 1.00 54.73 339 PRO B N 1
ATOM 5564 C CA . PRO B 1 368 ? -37.423 -88.669 369.931 1.00 60.35 339 PRO B CA 1
ATOM 5565 C C . PRO B 1 368 ? -38.164 -89.114 371.165 1.00 63.00 339 PRO B C 1
ATOM 5566 O O . PRO B 1 368 ? -37.854 -90.162 371.708 1.00 58.75 339 PRO B O 1
ATOM 5570 N N . ASP B 1 369 ? -39.172 -88.345 371.559 1.00 69.15 340 ASP B N 1
ATOM 5571 C CA . ASP B 1 369 ? -40.114 -88.790 372.587 1.00 75.18 340 ASP B CA 1
ATOM 5572 C C . ASP B 1 369 ? -40.929 -90.014 372.087 1.00 70.97 340 ASP B C 1
ATOM 5573 O O . ASP B 1 369 ? -40.893 -90.370 370.905 1.00 62.90 340 ASP B O 1
ATOM 5578 N N . GLU B 1 370 ? -41.687 -90.616 372.990 1.00 67.96 341 GLU B N 1
ATOM 5579 C CA . GLU B 1 370 ? -42.539 -91.751 372.652 1.00 70.05 341 GLU B CA 1
ATOM 5580 C C . GLU B 1 370 ? -43.642 -91.332 371.660 1.00 71.55 341 GLU B C 1
ATOM 5581 O O . GLU B 1 370 ? -44.057 -92.105 370.811 1.00 72.93 341 GLU B O 1
ATOM 5587 N N . GLY B 1 371 ? -44.121 -90.096 371.757 1.00 75.54 342 GLY B N 1
ATOM 5588 C CA . GLY B 1 371 ? -45.153 -89.617 370.824 1.00 73.84 342 GLY B CA 1
ATOM 5589 C C . GLY B 1 371 ? -44.685 -89.607 369.381 1.00 65.58 342 GLY B C 1
ATOM 5590 O O . GLY B 1 371 ? -45.446 -89.916 368.442 1.00 64.46 342 GLY B O 1
ATOM 5591 N N . MET B 1 372 ? -43.433 -89.194 369.209 1.00 63.91 343 MET B N 1
ATOM 5592 C CA . MET B 1 372 ? -42.819 -89.119 367.897 1.00 61.57 343 MET B CA 1
ATOM 5593 C C . MET B 1 372 ? -42.546 -90.514 367.355 1.00 60.35 343 MET B C 1
ATOM 5594 O O . MET B 1 372 ? -42.806 -90.786 366.179 1.00 53.57 343 MET B O 1
ATOM 5599 N N . LEU B 1 373 ? -42.072 -91.411 368.218 1.00 61.95 344 LEU B N 1
ATOM 5600 C CA . LEU B 1 373 ? -41.883 -92.794 367.802 1.00 59.17 344 LEU B CA 1
ATOM 5601 C C . LEU B 1 373 ? -43.200 -93.385 367.314 1.00 61.52 344 LEU B C 1
ATOM 5602 O O . LEU B 1 373 ? -43.230 -94.107 366.315 1.00 62.05 344 LEU B O 1
ATOM 5607 N N . ASP B 1 374 ? -44.298 -93.080 368.004 1.00 56.04 345 ASP B N 1
ATOM 5608 C CA . ASP B 1 374 ? -45.599 -93.583 367.576 1.00 63.38 345 ASP B CA 1
ATOM 5609 C C . ASP B 1 374 ? -46.000 -92.955 366.202 1.00 60.92 345 ASP B C 1
ATOM 5610 O O . ASP B 1 374 ? -46.576 -93.639 365.348 1.00 51.63 345 ASP B O 1
ATOM 5615 N N . TYR B 1 375 ? -45.707 -91.667 366.006 1.00 52.82 346 TYR B N 1
ATOM 5616 C CA . TYR B 1 375 ? -46.020 -90.975 364.731 1.00 52.76 346 TYR B CA 1
ATOM 5617 C C . TYR B 1 375 ? -45.345 -91.692 363.607 1.00 48.90 346 TYR B C 1
ATOM 5618 O O . TYR B 1 375 ? -45.984 -92.085 362.629 1.00 56.42 346 TYR B O 1
ATOM 5627 N N . MET B 1 376 ? -44.037 -91.881 363.779 1.00 48.21 347 MET B N 1
ATOM 5628 C CA . MET B 1 376 ? -43.189 -92.502 362.767 1.00 50.93 347 MET B CA 1
ATOM 5629 C C . MET B 1 376 ? -43.575 -93.966 362.534 1.00 51.51 347 MET B C 1
ATOM 5630 O O . MET B 1 376 ? -43.745 -94.379 361.389 1.00 45.94 347 MET B O 1
ATOM 5635 N N . ARG B 1 377 ? -43.706 -94.734 363.619 1.00 58.14 348 ARG B N 1
ATOM 5636 C CA . ARG B 1 377 ? -44.111 -96.151 363.535 1.00 63.76 348 ARG B CA 1
ATOM 5637 C C . ARG B 1 377 ? -45.394 -96.269 362.727 1.00 60.84 348 ARG B C 1
ATOM 5638 O O . ARG B 1 377 ? -45.564 -97.196 361.943 1.00 63.49 348 ARG B O 1
ATOM 5646 N N . GLY B 1 378 ? -46.258 -95.266 362.870 1.00 62.56 349 GLY B N 1
ATOM 5647 C CA . GLY B 1 378 ? -47.592 -95.280 362.286 1.00 55.86 349 GLY B CA 1
ATOM 5648 C C . GLY B 1 378 ? -47.770 -94.777 360.868 1.00 59.36 349 GLY B C 1
ATOM 5649 O O . GLY B 1 378 ? -48.879 -94.845 360.326 1.00 67.61 349 GLY B O 1
ATOM 5650 N N . LEU B 1 379 ? -46.710 -94.275 360.248 1.00 61.10 350 LEU B N 1
ATOM 5651 C CA . LEU B 1 379 ? -46.745 -94.000 358.810 1.00 61.41 350 LEU B CA 1
ATOM 5652 C C . LEU B 1 379 ? -46.695 -95.318 358.102 1.00 72.60 350 LEU B C 1
ATOM 5653 O O . LEU B 1 379 ? -46.051 -96.257 358.602 1.00 83.66 350 LEU B O 1
ATOM 5658 N N . SER B 1 380 ? -47.345 -95.403 356.944 1.00 77.99 351 SER B N 1
ATOM 5659 C CA . SER B 1 380 ? -47.104 -96.536 356.054 1.00 83.40 351 SER B CA 1
ATOM 5660 C C . SER B 1 380 ? -46.946 -95.940 354.674 1.00 78.15 351 SER B C 1
ATOM 5661 O O . SER B 1 380 ? -47.919 -95.626 354.017 1.00 80.07 351 SER B O 1
ATOM 5664 N N . PRO B 1 381 ? -45.694 -95.729 354.255 1.00 71.55 352 PRO B N 1
ATOM 5665 C CA . PRO B 1 381 ? -45.405 -95.054 353.016 1.00 69.08 352 PRO B CA 1
ATOM 5666 C C . PRO B 1 381 ? -46.081 -95.651 351.806 1.00 69.47 352 PRO B C 1
ATOM 5667 O O . PRO B 1 381 ? -46.041 -96.852 351.607 1.00 55.83 352 PRO B O 1
ATOM 5671 N N . LYS B 1 382 ? -46.741 -94.789 351.039 1.00 85.57 353 LYS B N 1
ATOM 5672 C CA . LYS B 1 382 ? -47.346 -95.140 349.753 1.00 89.23 353 LYS B CA 1
ATOM 5673 C C . LYS B 1 382 ? -46.326 -95.825 348.820 1.00 72.00 353 LYS B C 1
ATOM 5674 O O . LYS B 1 382 ? -46.473 -96.986 348.481 1.00 72.05 353 LYS B O 1
ATOM 5680 N N . ASP B 1 383 ? -45.266 -95.108 348.475 1.00 60.27 354 ASP B N 1
ATOM 5681 C CA . ASP B 1 383 ? -44.320 -95.537 347.443 1.00 62.86 354 ASP B CA 1
ATOM 5682 C C . ASP B 1 383 ? -42.922 -95.983 347.943 1.00 59.14 354 ASP B C 1
ATOM 5683 O O . ASP B 1 383 ? -42.600 -95.855 349.114 1.00 57.85 354 ASP B O 1
ATOM 5688 N N . GLU B 1 384 ? -42.094 -96.467 347.018 1.00 60.71 355 GLU B N 1
ATOM 5689 C CA . GLU B 1 384 ? -40.832 -97.148 347.341 1.00 58.47 355 GLU B CA 1
ATOM 5690 C C . GLU B 1 384 ? -39.738 -96.259 347.929 1.00 50.33 355 GLU B C 1
ATOM 5691 O O . GLU B 1 384 ? -39.031 -96.661 348.823 1.00 47.49 355 GLU B O 1
ATOM 5697 N N . HIS B 1 385 ? -39.640 -95.028 347.488 1.00 54.16 356 HIS B N 1
ATOM 5698 C CA . HIS B 1 385 ? -38.644 -94.129 348.051 1.00 51.69 356 HIS B CA 1
ATOM 5699 C C . HIS B 1 385 ? -38.967 -93.696 349.442 1.00 54.11 356 HIS B C 1
ATOM 5700 O O . HIS B 1 385 ? -38.096 -93.701 350.308 1.00 59.91 356 HIS B O 1
ATOM 5707 N N . SER B 1 386 ? -40.221 -93.330 349.669 1.00 52.43 357 SER B N 1
ATOM 5708 C CA . SER B 1 386 ? -40.671 -93.066 351.033 1.00 54.34 357 SER B CA 1
ATOM 5709 C C . SER B 1 386 ? -40.468 -94.256 351.968 1.00 45.70 357 SER B C 1
ATOM 5710 O O . SER B 1 386 ? -40.007 -94.107 353.101 1.00 49.00 357 SER B O 1
ATOM 5713 N N . GLN B 1 387 ? -40.820 -95.435 351.474 1.00 44.88 358 GLN B N 1
ATOM 5714 C CA . GLN B 1 387 ? -40.673 -96.677 352.223 1.00 47.63 358 GLN B CA 1
ATOM 5715 C C . GLN B 1 387 ? -39.246 -96.816 352.622 1.00 44.85 358 GLN B C 1
ATOM 5716 O O . GLN B 1 387 ? -38.925 -97.099 353.781 1.00 47.82 358 GLN B O 1
ATOM 5722 N N . ALA B 1 388 ? -38.353 -96.631 351.658 1.00 43.25 359 ALA B N 1
ATOM 5723 C CA . ALA B 1 388 ? -36.912 -96.836 351.908 1.00 41.60 359 ALA B CA 1
ATOM 5724 C C . ALA B 1 388 ? -36.403 -95.895 352.979 1.00 43.34 359 ALA B C 1
ATOM 5725 O O . ALA B 1 388 ? -35.706 -96.334 353.908 1.00 57.47 359 ALA B O 1
ATOM 5727 N N . GLU B 1 389 ? -36.760 -94.613 352.883 1.00 42.38 360 GLU B N 1
ATOM 5728 C CA . GLU B 1 389 ? -36.332 -93.602 353.879 1.00 40.53 360 GLU B CA 1
ATOM 5729 C C . GLU B 1 389 ? -36.931 -93.897 355.237 1.00 40.49 360 GLU B C 1
ATOM 5730 O O . GLU B 1 389 ? -36.258 -93.749 356.246 1.00 42.47 360 GLU B O 1
ATOM 5736 N N . TRP B 1 390 ? -38.189 -94.352 355.242 1.00 38.87 361 TRP B N 1
ATOM 5737 C CA . TRP B 1 390 ? -38.885 -94.702 356.454 1.00 44.75 361 TRP B CA 1
ATOM 5738 C C . TRP B 1 390 ? -38.210 -95.847 357.193 1.00 48.14 361 TRP B C 1
ATOM 5739 O O . TRP B 1 390 ? -38.002 -95.771 358.401 1.00 54.25 361 TRP B O 1
ATOM 5750 N N . GLU B 1 391 ? -37.874 -96.913 356.474 1.00 52.66 362 GLU B N 1
ATOM 5751 C CA . GLU B 1 391 ? -37.161 -98.042 357.069 1.00 52.84 362 GLU B CA 1
ATOM 5752 C C . GLU B 1 391 ? -35.889 -97.590 357.755 1.00 53.47 362 GLU B C 1
ATOM 5753 O O . GLU B 1 391 ? -35.548 -98.091 358.812 1.00 65.92 362 GLU B O 1
ATOM 5759 N N . LEU B 1 392 ? -35.179 -96.650 357.153 1.00 53.89 363 LEU B N 1
ATOM 5760 C CA . LEU B 1 392 ? -33.928 -96.188 357.720 1.00 52.81 363 LEU B CA 1
ATOM 5761 C C . LEU B 1 392 ? -34.140 -95.410 358.987 1.00 53.99 363 LEU B C 1
ATOM 5762 O O . LEU B 1 392 ? -33.357 -95.549 359.929 1.00 61.15 363 LEU B O 1
ATOM 5767 N N . VAL B 1 393 ? -35.159 -94.550 359.025 1.00 50.63 364 VAL B N 1
ATOM 5768 C CA . VAL B 1 393 ? -35.412 -93.774 360.237 1.00 52.98 364 VAL B CA 1
ATOM 5769 C C . VAL B 1 393 ? -35.845 -94.750 361.330 1.00 50.98 364 VAL B C 1
ATOM 5770 O O . VAL B 1 393 ? -35.316 -94.743 362.435 1.00 49.21 364 VAL B O 1
ATOM 5774 N N . CYS B 1 394 ? -36.803 -95.597 361.012 1.00 51.57 365 CYS B N 1
ATOM 5775 C CA . CYS B 1 394 ? -37.187 -96.647 361.942 1.00 56.37 365 CYS B CA 1
ATOM 5776 C C . CYS B 1 394 ? -35.951 -97.361 362.518 1.00 56.05 365 CYS B C 1
ATOM 5777 O O . CYS B 1 394 ? -35.777 -97.426 363.730 1.00 68.56 365 CYS B O 1
ATOM 5780 N N . ALA B 1 395 ? -35.067 -97.838 361.660 1.00 55.36 366 ALA B N 1
ATOM 5781 C CA . ALA B 1 395 ? -33.866 -98.544 362.134 1.00 60.56 366 ALA B CA 1
ATOM 5782 C C . ALA B 1 395 ? -32.992 -97.675 363.025 1.00 58.16 366 ALA B C 1
ATOM 5783 O O . ALA B 1 395 ? -32.484 -98.130 364.036 1.00 60.13 366 ALA B O 1
ATOM 5785 N N . LYS B 1 396 ? -32.836 -96.418 362.646 1.00 58.66 367 LYS B N 1
ATOM 5786 C CA . LYS B 1 396 ? -32.074 -95.450 363.440 1.00 58.66 367 LYS B CA 1
ATOM 5787 C C . LYS B 1 396 ? -32.716 -95.185 364.795 1.00 59.84 367 LYS B C 1
ATOM 5788 O O . LYS B 1 396 ? -32.038 -94.934 365.775 1.00 59.99 367 LYS B O 1
ATOM 5794 N N . TRP B 1 397 ? -34.036 -95.268 364.856 1.00 71.60 368 TRP B N 1
ATOM 5795 C CA . TRP B 1 397 ? -34.763 -95.024 366.097 1.00 70.12 368 TRP B CA 1
ATOM 5796 C C . TRP B 1 397 ? -35.149 -96.328 366.803 1.00 73.05 368 TRP B C 1
ATOM 5797 O O . TRP B 1 397 ? -35.996 -96.329 367.706 1.00 74.95 368 TRP B O 1
ATOM 5808 N N . GLN B 1 398 ? -34.542 -97.433 366.383 1.00 71.87 369 GLN B N 1
ATOM 5809 C CA . GLN B 1 398 ? -34.666 -98.681 367.107 1.00 78.14 369 GLN B CA 1
ATOM 5810 C C . GLN B 1 398 ? -36.144 -99.118 367.203 1.00 76.87 369 GLN B C 1
ATOM 5811 O O . GLN B 1 398 ? -36.560 -99.724 368.183 1.00 81.02 369 GLN B O 1
ATOM 5817 N N . ILE B 1 399 ? -36.935 -98.791 366.194 1.00 70.96 370 ILE B N 1
ATOM 5818 C CA . ILE B 1 399 ? -38.309 -99.272 366.104 1.00 81.44 370 ILE B CA 1
ATOM 5819 C C . ILE B 1 399 ? -38.333 -100.633 365.436 1.00 83.04 370 ILE B C 1
ATOM 5820 O O . ILE B 1 399 ? -38.135 -100.713 364.219 1.00 86.45 370 ILE B O 1
ATOM 5825 N N . LYS C 1 31 ? 2.540 -76.599 358.348 1.00 92.49 4 LYS C N 1
ATOM 5826 C CA . LYS C 1 31 ? 2.781 -75.902 359.649 1.00 94.74 4 LYS C CA 1
ATOM 5827 C C . LYS C 1 31 ? 1.778 -76.302 360.745 1.00 107.18 4 LYS C C 1
ATOM 5828 O O . LYS C 1 31 ? 2.163 -76.526 361.891 1.00 109.78 4 LYS C O 1
ATOM 5834 N N . LEU C 1 32 ? 0.498 -76.379 360.388 1.00 118.24 5 LEU C N 1
ATOM 5835 C CA . LEU C 1 32 ? -0.538 -76.790 361.334 1.00 119.63 5 LEU C CA 1
ATOM 5836 C C . LEU C 1 32 ? -0.424 -78.291 361.570 1.00 115.01 5 LEU C C 1
ATOM 5837 O O . LEU C 1 32 ? -0.693 -78.770 362.677 1.00 134.76 5 LEU C O 1
ATOM 5842 N N . GLU C 1 33 ? -0.023 -79.026 360.533 1.00 106.72 6 GLU C N 1
ATOM 5843 C CA . GLU C 1 33 ? 0.125 -80.483 360.627 1.00 117.48 6 GLU C CA 1
ATOM 5844 C C . GLU C 1 33 ? 1.320 -80.897 361.474 1.00 120.48 6 GLU C C 1
ATOM 5845 O O . GLU C 1 33 ? 1.246 -81.871 362.236 1.00 121.77 6 GLU C O 1
ATOM 5851 N N . ILE C 1 34 ? 2.418 -80.164 361.321 1.00 125.44 7 ILE C N 1
ATOM 5852 C CA . ILE C 1 34 ? 3.615 -80.362 362.138 1.00 125.06 7 ILE C CA 1
ATOM 5853 C C . ILE C 1 34 ? 3.272 -80.123 363.608 1.00 127.31 7 ILE C C 1
ATOM 5854 O O . ILE C 1 34 ? 3.408 -81.033 364.427 1.00 133.07 7 ILE C O 1
ATOM 5859 N N . GLN C 1 35 ? 2.802 -78.913 363.922 1.00 118.25 8 GLN C N 1
ATOM 5860 C CA . GLN C 1 35 ? 2.359 -78.566 365.278 1.00 110.24 8 GLN C CA 1
ATOM 5861 C C . GLN C 1 35 ? 1.467 -79.665 365.869 1.00 109.01 8 GLN C C 1
ATOM 5862 O O . GLN C 1 35 ? 1.579 -79.997 367.045 1.00 116.63 8 GLN C O 1
ATOM 5868 N N . LYS C 1 36 ? 0.597 -80.226 365.036 1.00 111.65 9 LYS C N 1
ATOM 5869 C CA . LYS C 1 36 ? -0.311 -81.309 365.434 1.00 122.44 9 LYS C CA 1
ATOM 5870 C C . LYS C 1 36 ? 0.463 -82.554 365.911 1.00 122.32 9 LYS C C 1
ATOM 5871 O O . LYS C 1 36 ? 0.184 -83.087 366.991 1.00 118.20 9 LYS C O 1
ATOM 5877 N N . MET C 1 37 ? 1.446 -82.990 365.127 1.00 127.42 10 MET C N 1
ATOM 5878 C CA . MET C 1 37 ? 2.253 -84.172 365.496 1.00 128.15 10 MET C CA 1
ATOM 5879 C C . MET C 1 37 ? 3.370 -83.856 366.508 1.00 129.47 10 MET C C 1
ATOM 5880 O O . MET C 1 37 ? 3.870 -84.759 367.187 1.00 132.43 10 MET C O 1
ATOM 5885 N N . ALA C 1 38 ? 3.753 -82.583 366.617 1.00 122.04 11 ALA C N 1
ATOM 5886 C CA . ALA C 1 38 ? 4.699 -82.153 367.644 1.00 114.39 11 ALA C CA 1
ATOM 5887 C C . ALA C 1 38 ? 4.135 -82.499 369.014 1.00 114.11 11 ALA C C 1
ATOM 5888 O O . ALA C 1 38 ? 4.679 -83.361 369.709 1.00 105.41 11 ALA C O 1
ATOM 5890 N N . LYS C 1 39 ? 3.016 -81.876 369.377 1.00 111.93 12 LYS C N 1
ATOM 5891 C CA . LYS C 1 39 ? 2.430 -82.125 370.690 1.00 120.04 12 LYS C CA 1
ATOM 5892 C C . LYS C 1 39 ? 2.062 -83.612 370.836 1.00 111.33 12 LYS C C 1
ATOM 5893 O O . LYS C 1 39 ? 2.077 -84.153 371.942 1.00 106.70 12 LYS C O 1
ATOM 5899 N N . GLU C 1 40 ? 1.751 -84.269 369.718 1.00 105.94 13 GLU C N 1
ATOM 5900 C CA . GLU C 1 40 ? 1.499 -85.716 369.702 1.00 112.82 13 GLU C CA 1
ATOM 5901 C C . GLU C 1 40 ? 2.670 -86.509 370.283 1.00 113.73 13 GLU C C 1
ATOM 5902 O O . GLU C 1 40 ? 2.466 -87.409 371.097 1.00 122.39 13 GLU C O 1
ATOM 5908 N N . ILE C 1 41 ? 3.893 -86.153 369.898 1.00 116.15 14 ILE C N 1
ATOM 5909 C CA . ILE C 1 41 ? 5.087 -86.901 370.331 1.00 114.22 14 ILE C CA 1
ATOM 5910 C C . ILE C 1 41 ? 5.863 -86.239 371.481 1.00 102.35 14 ILE C C 1
ATOM 5911 O O . ILE C 1 41 ? 7.047 -86.488 371.656 1.00 103.51 14 ILE C O 1
ATOM 5916 N N . GLY C 1 42 ? 5.187 -85.420 372.276 1.00 96.84 15 GLY C N 1
ATOM 5917 C CA . GLY C 1 42 ? 5.729 -84.964 373.554 1.00 90.54 15 GLY C CA 1
ATOM 5918 C C . GLY C 1 42 ? 6.576 -83.709 373.509 1.00 82.39 15 GLY C C 1
ATOM 5919 O O . GLY C 1 42 ? 7.256 -83.382 374.484 1.00 101.15 15 GLY C O 1
ATOM 5920 N N . ILE C 1 43 ? 6.528 -82.979 372.407 1.00 80.94 16 ILE C N 1
ATOM 5921 C CA . ILE C 1 43 ? 7.261 -81.710 372.318 1.00 80.14 16 ILE C CA 1
ATOM 5922 C C . ILE C 1 43 ? 6.438 -80.587 372.937 1.00 77.92 16 ILE C C 1
ATOM 5923 O O . ILE C 1 43 ? 5.320 -80.351 372.512 1.00 100.38 16 ILE C O 1
ATOM 5928 N N . SER C 1 44 ? 6.995 -79.908 373.933 1.00 75.01 17 SER C N 1
ATOM 5929 C CA . SER C 1 44 ? 6.262 -78.931 374.740 1.00 80.93 17 SER C CA 1
ATOM 5930 C C . SER C 1 44 ? 6.084 -77.578 374.064 1.00 89.08 17 SER C C 1
ATOM 5931 O O . SER C 1 44 ? 5.281 -76.748 374.498 1.00 108.72 17 SER C O 1
ATOM 5934 N N . LYS C 1 45 ? 6.862 -77.330 373.028 1.00 93.60 18 LYS C N 1
ATOM 5935 C CA . LYS C 1 45 ? 6.768 -76.070 372.280 1.00 96.15 18 LYS C CA 1
ATOM 5936 C C . LYS C 1 45 ? 7.504 -76.245 370.972 1.00 96.22 18 LYS C C 1
ATOM 5937 O O . LYS C 1 45 ? 8.435 -77.034 370.886 1.00 87.50 18 LYS C O 1
ATOM 5943 N N . ILE C 1 46 ? 7.063 -75.512 369.958 1.00 98.06 19 ILE C N 1
ATOM 5944 C CA . ILE C 1 46 ? 7.662 -75.599 368.637 1.00 91.33 19 ILE C CA 1
ATOM 5945 C C . ILE C 1 46 ? 7.584 -74.242 367.973 1.00 87.30 19 ILE C C 1
ATOM 5946 O O . ILE C 1 46 ? 6.715 -73.436 368.271 1.00 88.69 19 ILE C O 1
ATOM 5951 N N . GLY C 1 47 ? 8.551 -73.983 367.112 1.00 94.22 20 GLY C N 1
ATOM 5952 C CA . GLY C 1 47 ? 8.760 -72.656 366.545 1.00 95.16 20 GLY C CA 1
ATOM 5953 C C . GLY C 1 47 ? 9.336 -72.837 365.165 1.00 92.08 20 GLY C C 1
ATOM 5954 O O . GLY C 1 47 ? 9.790 -73.931 364.819 1.00 95.57 20 GLY C O 1
ATOM 5955 N N . PHE C 1 48 ? 9.276 -71.782 364.370 1.00 90.26 21 PHE C N 1
ATOM 5956 C CA . PHE C 1 48 ? 9.745 -71.830 362.998 1.00 85.08 21 PHE C CA 1
ATOM 5957 C C . PHE C 1 48 ? 10.502 -70.552 362.711 1.00 86.92 21 PHE C C 1
ATOM 5958 O O . PHE C 1 48 ? 10.169 -69.488 363.219 1.00 76.21 21 PHE C O 1
ATOM 5966 N N . THR C 1 49 ? 11.538 -70.657 361.896 1.00 90.50 22 THR C N 1
ATOM 5967 C CA . THR C 1 49 ? 12.311 -69.484 361.524 1.00 84.12 22 THR C CA 1
ATOM 5968 C C . THR C 1 49 ? 13.040 -69.792 360.256 1.00 87.36 22 THR C C 1
ATOM 5969 O O . THR C 1 49 ? 13.102 -70.948 359.809 1.00 71.87 22 THR C O 1
ATOM 5973 N N . THR C 1 50 ? 13.583 -68.748 359.654 1.00 96.16 23 THR C N 1
ATOM 5974 C CA . THR C 1 50 ? 14.246 -68.903 358.372 1.00 99.92 23 THR C CA 1
ATOM 5975 C C . THR C 1 50 ? 15.604 -69.553 358.598 1.00 103.18 23 THR C C 1
ATOM 5976 O O . THR C 1 50 ? 16.140 -69.545 359.714 1.00 101.02 23 THR C O 1
ATOM 5980 N N . ALA C 1 51 ? 16.151 -70.108 357.522 1.00 96.02 24 ALA C N 1
ATOM 5981 C CA . ALA C 1 51 ? 17.548 -70.497 357.477 1.00 88.76 24 ALA C CA 1
ATOM 5982 C C . ALA C 1 51 ? 18.453 -69.287 357.218 1.00 77.45 24 ALA C C 1
ATOM 5983 O O . ALA C 1 51 ? 19.559 -69.442 356.707 1.00 81.55 24 ALA C O 1
ATOM 5985 N N . ASP C 1 52 ? 17.988 -68.081 357.537 1.00 75.39 25 ASP C N 1
ATOM 5986 C CA . ASP C 1 52 ? 18.822 -66.905 357.359 1.00 91.22 25 ASP C CA 1
ATOM 5987 C C . ASP C 1 52 ? 19.947 -66.991 358.353 1.00 96.40 25 ASP C C 1
ATOM 5988 O O . ASP C 1 52 ? 19.751 -67.428 359.492 1.00 108.89 25 ASP C O 1
ATOM 5993 N N . ASP C 1 53 ? 21.120 -66.542 357.941 1.00 90.13 26 ASP C N 1
ATOM 5994 C CA . ASP C 1 53 ? 22.263 -66.604 358.825 1.00 95.20 26 ASP C CA 1
ATOM 5995 C C . ASP C 1 53 ? 22.098 -65.724 360.090 1.00 92.85 26 ASP C C 1
ATOM 5996 O O . ASP C 1 53 ? 21.073 -65.073 360.274 1.00 88.91 26 ASP C O 1
ATOM 6001 N N . PHE C 1 54 ? 23.084 -65.774 360.986 1.00 85.47 27 PHE C N 1
ATOM 6002 C CA . PHE C 1 54 ? 22.983 -65.137 362.289 1.00 76.58 27 PHE C CA 1
ATOM 6003 C C . PHE C 1 54 ? 24.137 -64.173 362.524 1.00 80.92 27 PHE C C 1
ATOM 6004 O O . PHE C 1 54 ? 24.615 -64.063 363.654 1.00 90.15 27 PHE C O 1
ATOM 6012 N N . ASP C 1 55 ? 24.588 -63.461 361.499 1.00 78.65 28 ASP C N 1
ATOM 6013 C CA . ASP C 1 55 ? 25.824 -62.676 361.671 1.00 84.68 28 ASP C CA 1
ATOM 6014 C C . ASP C 1 55 ? 25.760 -61.598 362.754 1.00 82.87 28 ASP C C 1
ATOM 6015 O O . ASP C 1 55 ? 26.803 -61.036 363.122 1.00 87.25 28 ASP C O 1
ATOM 6020 N N . TYR C 1 56 ? 24.579 -61.318 363.308 1.00 83.40 29 TYR C N 1
ATOM 6021 C CA . TYR C 1 56 ? 24.527 -60.444 364.496 1.00 87.89 29 TYR C CA 1
ATOM 6022 C C . TYR C 1 56 ? 25.337 -61.023 365.677 1.00 93.24 29 TYR C C 1
ATOM 6023 O O . TYR C 1 56 ? 25.868 -60.270 366.490 1.00 97.47 29 TYR C O 1
ATOM 6032 N N . LEU C 1 57 ? 25.474 -62.352 365.704 1.00 87.31 30 LEU C N 1
ATOM 6033 C CA . LEU C 1 57 ? 26.276 -63.060 366.703 1.00 82.95 30 LEU C CA 1
ATOM 6034 C C . LEU C 1 57 ? 27.794 -62.998 366.486 1.00 87.36 30 LEU C C 1
ATOM 6035 O O . LEU C 1 57 ? 28.552 -62.888 367.465 1.00 94.34 30 LEU C O 1
ATOM 6040 N N . GLU C 1 58 ? 28.242 -63.088 365.229 1.00 82.70 31 GLU C N 1
ATOM 6041 C CA . GLU C 1 58 ? 29.691 -63.063 364.894 1.00 88.99 31 GLU C CA 1
ATOM 6042 C C . GLU C 1 58 ? 30.536 -62.262 365.869 1.00 88.54 31 GLU C C 1
ATOM 6043 O O . GLU C 1 58 ? 31.414 -62.800 366.537 1.00 109.05 31 GLU C O 1
ATOM 6049 N N . LYS C 1 59 ? 30.272 -60.966 365.904 1.00 87.89 32 LYS C N 1
ATOM 6050 C CA . LYS C 1 59 ? 30.988 -60.032 366.734 1.00 95.17 32 LYS C CA 1
ATOM 6051 C C . LYS C 1 59 ? 31.326 -60.662 368.108 1.00 91.94 32 LYS C C 1
ATOM 6052 O O . LYS C 1 59 ? 32.511 -60.776 368.475 1.00 70.57 32 LYS C O 1
ATOM 6058 N N . SER C 1 60 ? 30.286 -61.087 368.838 1.00 85.26 33 SER C N 1
ATOM 6059 C CA . SER C 1 60 ? 30.427 -61.482 370.256 1.00 83.39 33 SER C CA 1
ATOM 6060 C C . SER C 1 60 ? 30.923 -62.916 370.440 1.00 86.18 33 SER C C 1
ATOM 6061 O O . SER C 1 60 ? 31.627 -63.209 371.409 1.00 93.06 33 SER C O 1
ATOM 6064 N N . LEU C 1 61 ? 30.544 -63.812 369.531 1.00 76.74 34 LEU C N 1
ATOM 6065 C CA . LEU C 1 61 ? 31.127 -65.156 369.509 1.00 72.84 34 LEU C CA 1
ATOM 6066 C C . LEU C 1 61 ? 32.658 -65.074 369.431 1.00 72.80 34 LEU C C 1
ATOM 6067 O O . LEU C 1 61 ? 33.363 -65.703 370.226 1.00 74.54 34 LEU C O 1
ATOM 6072 N N . ARG C 1 62 ? 33.142 -64.285 368.476 1.00 72.83 35 ARG C N 1
ATOM 6073 C CA . ARG C 1 62 ? 34.576 -64.068 368.268 1.00 72.20 35 ARG C CA 1
ATOM 6074 C C . ARG C 1 62 ? 35.228 -63.388 369.429 1.00 66.49 35 ARG C C 1
ATOM 6075 O O . ARG C 1 62 ? 36.406 -63.619 369.694 1.00 80.92 35 ARG C O 1
ATOM 6083 N N . LEU C 1 63 ? 34.485 -62.519 370.100 1.00 64.35 36 LEU C N 1
ATOM 6084 C CA . LEU C 1 63 ? 35.049 -61.777 371.214 1.00 69.85 36 LEU C CA 1
ATOM 6085 C C . LEU C 1 63 ? 35.197 -62.674 372.442 1.00 76.79 36 LEU C C 1
ATOM 6086 O O . LEU C 1 63 ? 36.148 -62.526 373.221 1.00 69.63 36 LEU C O 1
ATOM 6091 N N . GLY C 1 64 ? 34.253 -63.599 372.608 1.00 80.21 37 GLY C N 1
ATOM 6092 C CA . GLY C 1 64 ? 34.341 -64.613 373.666 1.00 76.74 37 GLY C CA 1
ATOM 6093 C C . GLY C 1 64 ? 35.624 -65.426 373.550 1.00 70.81 37 GLY C C 1
ATOM 6094 O O . GLY C 1 64 ? 36.399 -65.540 374.506 1.00 60.80 37 GLY C O 1
ATOM 6095 N N . VAL C 1 65 ? 35.861 -65.972 372.356 1.00 67.18 38 VAL C N 1
ATOM 6096 C CA . VAL C 1 65 ? 37.092 -66.715 372.100 1.00 71.54 38 VAL C CA 1
ATOM 6097 C C . VAL C 1 65 ? 38.360 -65.880 372.310 1.00 65.16 38 VAL C C 1
ATOM 6098 O O . VAL C 1 65 ? 39.284 -66.322 372.953 1.00 66.29 38 VAL C O 1
ATOM 6102 N N . GLU C 1 66 ? 38.379 -64.666 371.809 1.00 63.53 39 GLU C N 1
ATOM 6103 C CA . GLU C 1 66 ? 39.569 -63.845 371.925 1.00 80.93 39 GLU C CA 1
ATOM 6104 C C . GLU C 1 66 ? 39.830 -63.408 373.382 1.00 77.26 39 GLU C C 1
ATOM 6105 O O . GLU C 1 66 ? 40.973 -63.368 373.831 1.00 75.47 39 GLU C O 1
ATOM 6111 N N . GLU C 1 67 ? 38.770 -63.115 374.123 1.00 82.07 40 GLU C N 1
ATOM 6112 C CA . GLU C 1 67 ? 38.905 -62.715 375.530 1.00 85.52 40 GLU C CA 1
ATOM 6113 C C . GLU C 1 67 ? 39.057 -63.895 376.505 1.00 81.18 40 GLU C C 1
ATOM 6114 O O . GLU C 1 67 ? 39.201 -63.684 377.703 1.00 81.10 40 GLU C O 1
ATOM 6120 N N . GLY C 1 68 ? 38.972 -65.122 375.995 1.00 74.70 41 GLY C N 1
ATOM 6121 C CA . GLY C 1 68 ? 39.186 -66.323 376.794 1.00 73.16 41 GLY C CA 1
ATOM 6122 C C . GLY C 1 68 ? 38.045 -66.683 377.722 1.00 73.22 41 GLY C C 1
ATOM 6123 O O . GLY C 1 68 ? 38.268 -67.287 378.766 1.00 80.28 41 GLY C O 1
ATOM 6124 N N . ARG C 1 69 ? 36.824 -66.334 377.331 1.00 64.83 42 ARG C N 1
ATOM 6125 C CA . ARG C 1 69 ? 35.641 -66.544 378.157 1.00 60.23 42 ARG C CA 1
ATOM 6126 C C . ARG C 1 69 ? 34.861 -67.791 377.722 1.00 61.16 42 ARG C C 1
ATOM 6127 O O . ARG C 1 69 ? 33.792 -68.119 378.256 1.00 71.10 42 ARG C O 1
ATOM 6135 N N . THR C 1 70 ? 35.428 -68.509 376.779 1.00 60.62 43 THR C N 1
ATOM 6136 C CA . THR C 1 70 ? 34.825 -69.725 376.236 1.00 67.39 43 THR C CA 1
ATOM 6137 C C . THR C 1 70 ? 35.250 -70.985 377.025 1.00 65.28 43 THR C C 1
ATOM 6138 O O . THR C 1 70 ? 36.365 -71.039 377.554 1.00 66.24 43 THR C O 1
ATOM 6142 N N . THR C 1 71 ? 34.389 -72.002 377.073 1.00 60.44 44 THR C N 1
ATOM 6143 C CA . THR C 1 71 ? 34.694 -73.227 377.836 1.00 57.94 44 THR C CA 1
ATOM 6144 C C . THR C 1 71 ? 35.565 -74.243 377.138 1.00 57.30 44 THR C C 1
ATOM 6145 O O . THR C 1 71 ? 36.289 -74.985 377.795 1.00 67.48 44 THR C O 1
ATOM 6149 N N . GLY C 1 72 ? 35.437 -74.314 375.820 1.00 53.03 45 GLY C N 1
ATOM 6150 C CA . GLY C 1 72 ? 36.056 -75.338 375.038 1.00 46.32 45 GLY C CA 1
ATOM 6151 C C . GLY C 1 72 ? 35.056 -76.359 374.564 1.00 55.35 45 GLY C C 1
ATOM 6152 O O . GLY C 1 72 ? 35.406 -77.247 373.787 1.00 65.57 45 GLY C O 1
ATOM 6153 N N . PHE C 1 73 ? 33.824 -76.288 375.042 1.00 58.85 46 PHE C N 1
ATOM 6154 C CA . PHE C 1 73 ? 32.808 -77.281 374.655 1.00 63.96 46 PHE C CA 1
ATOM 6155 C C . PHE C 1 73 ? 32.088 -76.831 373.422 1.00 64.47 46 PHE C C 1
ATOM 6156 O O . PHE C 1 73 ? 31.266 -77.570 372.860 1.00 58.74 46 PHE C O 1
ATOM 6164 N N . GLU C 1 74 ? 32.359 -75.592 373.037 1.00 62.83 47 GLU C N 1
ATOM 6165 C CA . GLU C 1 74 ? 31.627 -74.968 371.956 1.00 69.76 47 GLU C CA 1
ATOM 6166 C C . GLU C 1 74 ? 32.181 -75.484 370.660 1.00 66.85 47 GLU C C 1
ATOM 6167 O O . GLU C 1 74 ? 33.361 -75.797 370.557 1.00 74.66 47 GLU C O 1
ATOM 6173 N N . HIS C 1 75 ? 31.325 -75.528 369.660 1.00 69.48 48 HIS C N 1
ATOM 6174 C CA . HIS C 1 75 ? 31.744 -75.831 368.299 1.00 73.83 48 HIS C CA 1
ATOM 6175 C C . HIS C 1 75 ? 32.785 -74.788 367.859 1.00 69.66 48 HIS C C 1
ATOM 6176 O O . HIS C 1 75 ? 32.616 -73.617 368.119 1.00 61.52 48 HIS C O 1
ATOM 6183 N N . LYS C 1 76 ? 33.885 -75.217 367.257 1.00 71.73 49 LYS C N 1
ATOM 6184 C CA . LYS C 1 76 ? 35.061 -74.344 367.157 1.00 72.48 49 LYS C CA 1
ATOM 6185 C C . LYS C 1 76 ? 35.015 -73.469 365.920 1.00 72.57 49 LYS C C 1
ATOM 6186 O O . LYS C 1 76 ? 35.455 -72.316 365.945 1.00 73.90 49 LYS C O 1
ATOM 6192 N N . ASN C 1 77 ? 34.462 -74.018 364.843 1.00 68.89 50 ASN C N 1
ATOM 6193 C CA . ASN C 1 77 ? 34.343 -73.308 363.580 1.00 72.23 50 ASN C CA 1
ATOM 6194 C C . ASN C 1 77 ? 33.215 -72.261 363.629 1.00 73.16 50 ASN C C 1
ATOM 6195 O O . ASN C 1 77 ? 32.027 -72.595 363.521 1.00 65.47 50 ASN C O 1
ATOM 6200 N N . ILE C 1 78 ? 33.600 -70.992 363.759 1.00 74.56 51 ILE C N 1
ATOM 6201 C CA . ILE C 1 78 ? 32.628 -69.921 363.943 1.00 77.84 51 ILE C CA 1
ATOM 6202 C C . ILE C 1 78 ? 31.693 -69.753 362.745 1.00 80.26 51 ILE C C 1
ATOM 6203 O O . ILE C 1 78 ? 30.509 -69.504 362.921 1.00 72.95 51 ILE C O 1
ATOM 6208 N N . GLU C 1 79 ? 32.212 -69.936 361.535 1.00 88.22 52 GLU C N 1
ATOM 6209 C CA . GLU C 1 79 ? 31.380 -69.877 360.319 1.00 83.68 52 GLU C CA 1
ATOM 6210 C C . GLU C 1 79 ? 30.245 -70.890 360.364 1.00 86.04 52 GLU C C 1
ATOM 6211 O O . GLU C 1 79 ? 29.100 -70.535 360.093 1.00 83.32 52 GLU C O 1
ATOM 6217 N N . GLU C 1 80 ? 30.561 -72.145 360.703 1.00 81.67 53 GLU C N 1
ATOM 6218 C CA . GLU C 1 80 ? 29.539 -73.215 360.765 1.00 81.90 53 GLU C CA 1
ATOM 6219 C C . GLU C 1 80 ? 28.449 -72.900 361.795 1.00 80.59 53 GLU C C 1
ATOM 6220 O O . GLU C 1 80 ? 27.339 -73.467 361.776 1.00 74.52 53 GLU C O 1
ATOM 6226 N N . ARG C 1 81 ? 28.778 -71.961 362.671 1.00 76.95 54 ARG C N 1
ATOM 6227 C CA . ARG C 1 81 ? 27.916 -71.579 363.765 1.00 78.53 54 ARG C CA 1
ATOM 6228 C C . ARG C 1 81 ? 26.807 -70.591 363.378 1.00 85.99 54 ARG C C 1
ATOM 6229 O O . ARG C 1 81 ? 25.699 -70.626 363.926 1.00 88.99 54 ARG C O 1
ATOM 6237 N N . ILE C 1 82 ? 27.120 -69.721 362.421 1.00 96.24 55 ILE C N 1
ATOM 6238 C CA . ILE C 1 82 ? 26.223 -68.637 361.986 1.00 92.54 55 ILE C CA 1
ATOM 6239 C C . ILE C 1 82 ? 25.579 -68.850 360.598 1.00 87.17 55 ILE C C 1
ATOM 6240 O O . ILE C 1 82 ? 24.555 -68.232 360.300 1.00 84.54 55 ILE C O 1
ATOM 6245 N N . TYR C 1 83 ? 26.161 -69.707 359.763 1.00 82.67 56 TYR C N 1
ATOM 6246 C CA . TYR C 1 83 ? 25.667 -69.926 358.392 1.00 81.16 56 TYR C CA 1
ATOM 6247 C C . TYR C 1 83 ? 25.047 -71.312 358.230 1.00 79.18 56 TYR C C 1
ATOM 6248 O O . TYR C 1 83 ? 25.749 -72.265 357.895 1.00 83.89 56 TYR C O 1
ATOM 6257 N N . PRO C 1 84 ? 23.723 -71.429 358.458 1.00 76.34 57 PRO C N 1
ATOM 6258 C CA . PRO C 1 84 ? 23.050 -72.732 358.432 1.00 77.89 57 PRO C CA 1
ATOM 6259 C C . PRO C 1 84 ? 23.230 -73.539 357.165 1.00 90.26 57 PRO C C 1
ATOM 6260 O O . PRO C 1 84 ? 23.117 -74.774 357.198 1.00 90.38 57 PRO C O 1
ATOM 6264 N N . LYS C 1 85 ? 23.489 -72.855 356.053 1.00 104.08 58 LYS C N 1
ATOM 6265 C CA . LYS C 1 85 ? 23.646 -73.549 354.772 1.00 113.87 58 LYS C CA 1
ATOM 6266 C C . LYS C 1 85 ? 24.912 -74.411 354.742 1.00 100.63 58 LYS C C 1
ATOM 6267 O O . LYS C 1 85 ? 24.975 -75.373 353.979 1.00 100.52 58 LYS C O 1
ATOM 6273 N N . LEU C 1 86 ? 25.895 -74.083 355.585 1.00 86.89 59 LEU C N 1
ATOM 6274 C CA . LEU C 1 86 ? 27.081 -74.923 355.750 1.00 79.98 59 LEU C CA 1
ATOM 6275 C C . LEU C 1 86 ? 26.768 -76.285 356.401 1.00 81.72 59 LEU C C 1
ATOM 6276 O O . LEU C 1 86 ? 27.510 -77.234 356.199 1.00 85.77 59 LEU C O 1
ATOM 6281 N N . SER C 1 87 ? 25.669 -76.384 357.147 1.00 76.81 60 SER C N 1
ATOM 6282 C CA . SER C 1 87 ? 25.196 -77.669 357.674 1.00 84.00 60 SER C CA 1
ATOM 6283 C C . SER C 1 87 ? 24.240 -78.421 356.736 1.00 85.67 60 SER C C 1
ATOM 6284 O O . SER C 1 87 ? 24.071 -79.633 356.894 1.00 70.21 60 SER C O 1
ATOM 6287 N N . LEU C 1 88 ? 23.604 -77.718 355.790 1.00 96.73 61 LEU C N 1
ATOM 6288 C CA . LEU C 1 88 ? 22.646 -78.372 354.871 1.00 96.40 61 LEU C CA 1
ATOM 6289 C C . LEU C 1 88 ? 22.798 -78.048 353.364 1.00 98.93 61 LEU C C 1
ATOM 6290 O O . LEU C 1 88 ? 22.963 -78.964 352.555 1.00 109.19 61 LEU C O 1
ATOM 6295 N N . GLU C 1 89 ? 22.766 -76.774 352.985 1.00 100.49 62 GLU C N 1
ATOM 6296 C CA . GLU C 1 89 ? 22.851 -76.361 351.550 1.00 102.74 62 GLU C CA 1
ATOM 6297 C C . GLU C 1 89 ? 21.456 -76.071 351.013 1.00 97.00 62 GLU C C 1
ATOM 6298 O O . GLU C 1 89 ? 21.171 -74.933 350.628 1.00 102.71 62 GLU C O 1
ATOM 6300 N N . SER C 1 90 ? 20.580 -77.077 351.040 1.00 80.44 63 SER C N 1
ATOM 6301 C CA . SER C 1 90 ? 19.168 -76.895 350.666 1.00 89.02 63 SER C CA 1
ATOM 6302 C C . SER C 1 90 ? 18.302 -76.242 351.776 1.00 93.57 63 SER C C 1
ATOM 6303 O O . SER C 1 90 ? 17.080 -76.408 351.809 1.00 77.05 63 SER C O 1
ATOM 6306 N N . ALA C 1 91 ? 18.945 -75.480 352.657 1.00 104.48 64 ALA C N 1
ATOM 6307 C CA . ALA C 1 91 ? 18.309 -74.966 353.857 1.00 105.00 64 ALA C CA 1
ATOM 6308 C C . ALA C 1 91 ? 17.388 -73.814 353.537 1.00 104.62 64 ALA C C 1
ATOM 6309 O O . ALA C 1 91 ? 17.757 -72.880 352.827 1.00 99.86 64 ALA C O 1
ATOM 6311 N N . LYS C 1 92 ? 16.209 -73.869 354.137 1.00 110.25 65 LYS C N 1
ATOM 6312 C CA . LYS C 1 92 ? 15.147 -72.938 353.842 1.00 114.30 65 LYS C CA 1
ATOM 6313 C C . LYS C 1 92 ? 14.462 -72.469 355.129 1.00 110.42 65 LYS C C 1
ATOM 6314 O O . LYS C 1 92 ? 14.296 -71.274 355.351 1.00 112.57 65 LYS C O 1
ATOM 6320 N N . THR C 1 93 ? 14.073 -73.406 355.982 1.00 108.18 66 THR C N 1
ATOM 6321 C CA . THR C 1 93 ? 13.584 -73.057 357.316 1.00 115.11 66 THR C CA 1
ATOM 6322 C C . THR C 1 93 ? 14.280 -73.901 358.403 1.00 114.25 66 THR C C 1
ATOM 6323 O O . THR C 1 93 ? 14.875 -74.935 358.104 1.00 104.58 66 THR C O 1
ATOM 6327 N N . ILE C 1 94 ? 14.222 -73.421 359.650 1.00 107.48 67 ILE C N 1
ATOM 6328 C CA . ILE C 1 94 ? 14.719 -74.154 360.826 1.00 86.40 67 ILE C CA 1
ATOM 6329 C C . ILE C 1 94 ? 13.588 -74.284 361.825 1.00 82.98 67 ILE C C 1
ATOM 6330 O O . ILE C 1 94 ? 12.947 -73.297 362.182 1.00 81.01 67 ILE C O 1
ATOM 6335 N N . ILE C 1 95 ? 13.374 -75.500 362.299 1.00 85.57 68 ILE C N 1
ATOM 6336 C CA . ILE C 1 95 ? 12.337 -75.774 363.281 1.00 84.61 68 ILE C CA 1
ATOM 6337 C C . ILE C 1 95 ? 12.975 -75.977 364.644 1.00 88.28 68 ILE C C 1
ATOM 6338 O O . ILE C 1 95 ? 13.691 -76.962 364.844 1.00 108.84 68 ILE C O 1
ATOM 6343 N N . SER C 1 96 ? 12.706 -75.064 365.576 1.00 77.56 69 SER C N 1
ATOM 6344 C CA . SER C 1 96 ? 13.220 -75.165 366.935 1.00 78.35 69 SER C CA 1
ATOM 6345 C C . SER C 1 96 ? 12.236 -75.914 367.807 1.00 86.93 69 SER C C 1
ATOM 6346 O O . SER C 1 96 ? 11.072 -75.537 367.858 1.00 106.82 69 SER C O 1
ATOM 6349 N N . ILE C 1 97 ? 12.695 -76.949 368.507 1.00 87.28 70 ILE C N 1
ATOM 6350 C CA . ILE C 1 97 ? 11.853 -77.629 369.494 1.00 86.83 70 ILE C CA 1
ATOM 6351 C C . ILE C 1 97 ? 12.287 -77.325 370.922 1.00 88.74 70 ILE C C 1
ATOM 6352 O O . ILE C 1 97 ? 13.414 -76.922 371.175 1.00 91.57 70 ILE C O 1
ATOM 6357 N N . ALA C 1 98 ? 11.354 -77.510 371.843 1.00 92.68 71 ALA C N 1
ATOM 6358 C CA . ALA C 1 98 ? 11.607 -77.344 373.268 1.00 93.04 71 ALA C CA 1
ATOM 6359 C C . ALA C 1 98 ? 10.844 -78.440 374.006 1.00 92.65 71 ALA C C 1
ATOM 6360 O O . ALA C 1 98 ? 9.662 -78.665 373.730 1.00 91.24 71 ALA C O 1
ATOM 6362 N N . VAL C 1 99 ? 11.527 -79.144 374.908 1.00 90.18 72 VAL C N 1
ATOM 6363 C CA . VAL C 1 99 ? 10.883 -80.142 375.757 1.00 88.37 72 VAL C CA 1
ATOM 6364 C C . VAL C 1 99 ? 11.110 -79.675 377.175 1.00 85.71 72 VAL C C 1
ATOM 6365 O O . VAL C 1 99 ? 12.235 -79.420 377.570 1.00 77.16 72 VAL C O 1
ATOM 6369 N N . ALA C 1 100 ? 10.034 -79.535 377.933 1.00 95.57 73 ALA C N 1
ATOM 6370 C CA . ALA C 1 100 ? 10.143 -79.038 379.300 1.00 103.23 73 ALA C CA 1
ATOM 6371 C C . ALA C 1 100 ? 10.536 -80.175 380.239 1.00 95.95 73 ALA C C 1
ATOM 6372 O O . ALA C 1 100 ? 10.253 -81.347 379.959 1.00 89.45 73 ALA C O 1
ATOM 6374 N N . TYR C 1 101 ? 11.198 -79.822 381.344 1.00 89.23 74 TYR C N 1
ATOM 6375 C CA . TYR C 1 101 ? 11.600 -80.805 382.365 1.00 80.28 74 TYR C CA 1
ATOM 6376 C C . TYR C 1 101 ? 11.350 -80.249 383.777 1.00 77.34 74 TYR C C 1
ATOM 6377 O O . TYR C 1 101 ? 11.469 -79.026 384.012 1.00 69.11 74 TYR C O 1
ATOM 6386 N N . PRO C 1 102 ? 11.025 -81.148 384.728 1.00 70.58 75 PRO C N 1
ATOM 6387 C CA . PRO C 1 102 ? 10.776 -80.727 386.114 1.00 71.64 75 PRO C CA 1
ATOM 6388 C C . PRO C 1 102 ? 12.022 -80.227 386.790 1.00 74.66 75 PRO C C 1
ATOM 6389 O O . PRO C 1 102 ? 13.102 -80.749 386.532 1.00 76.89 75 PRO C O 1
ATOM 6393 N N . HIS C 1 103 ? 11.872 -79.197 387.611 1.00 82.58 76 HIS C N 1
ATOM 6394 C CA . HIS C 1 103 ? 12.990 -78.639 388.362 1.00 86.49 76 HIS C CA 1
ATOM 6395 C C . HIS C 1 103 ? 12.878 -78.903 389.868 1.00 87.56 76 HIS C C 1
ATOM 6396 O O . HIS C 1 103 ? 13.860 -78.760 390.598 1.00 86.21 76 HIS C O 1
ATOM 6403 N N . LYS C 1 104 ? 11.691 -79.306 390.314 1.00 94.74 77 LYS C N 1
ATOM 6404 C CA . LYS C 1 104 ? 11.464 -79.778 391.685 1.00 95.66 77 LYS C CA 1
ATOM 6405 C C . LYS C 1 104 ? 11.293 -81.276 391.600 1.00 84.43 77 LYS C C 1
ATOM 6406 O O . LYS C 1 104 ? 10.879 -81.804 390.565 1.00 82.52 77 LYS C O 1
ATOM 6412 N N . LEU C 1 105 ? 11.597 -81.966 392.679 1.00 78.00 78 LEU C N 1
ATOM 6413 C CA . LEU C 1 105 ? 11.568 -83.412 392.633 1.00 89.88 78 LEU C CA 1
ATOM 6414 C C . LEU C 1 105 ? 10.160 -83.898 392.986 1.00 92.72 78 LEU C C 1
ATOM 6415 O O . LEU C 1 105 ? 9.616 -83.489 394.018 1.00 92.55 78 LEU C O 1
ATOM 6420 N N . PRO C 1 106 ? 9.564 -84.781 392.146 1.00 98.56 79 PRO C N 1
ATOM 6421 C CA . PRO C 1 106 ? 8.262 -85.382 392.478 1.00 96.04 79 PRO C CA 1
ATOM 6422 C C . PRO C 1 106 ? 8.281 -85.983 393.869 1.00 106.25 79 PRO C C 1
ATOM 6423 O O . PRO C 1 106 ? 7.551 -85.537 394.753 1.00 107.11 79 PRO C O 1
ATOM 6427 N N . GLN C 1 107 ? 9.187 -86.934 394.062 1.00 116.77 80 GLN C N 1
ATOM 6428 C CA . GLN C 1 107 ? 9.278 -87.708 395.286 1.00 126.05 80 GLN C CA 1
ATOM 6429 C C . GLN C 1 107 ? 10.685 -87.565 395.860 1.00 126.40 80 GLN C C 1
ATOM 6430 O O . GLN C 1 107 ? 11.648 -87.996 395.225 1.00 146.05 80 GLN C O 1
ATOM 6436 N N . GLN C 1 108 ? 10.804 -86.968 397.049 1.00 117.15 81 GLN C N 1
ATOM 6437 C CA . GLN C 1 108 ? 12.092 -86.901 397.759 1.00 106.29 81 GLN C CA 1
ATOM 6438 C C . GLN C 1 108 ? 12.688 -88.297 398.004 1.00 107.64 81 GLN C C 1
ATOM 6439 O O . GLN C 1 108 ? 11.950 -89.275 398.154 1.00 105.49 81 GLN C O 1
ATOM 6445 N N . PRO C 1 109 ? 14.031 -88.398 398.042 1.00 103.95 82 PRO C N 1
ATOM 6446 C CA . PRO C 1 109 ? 14.642 -89.690 398.357 1.00 95.99 82 PRO C CA 1
ATOM 6447 C C . PRO C 1 109 ? 14.622 -89.933 399.860 1.00 90.26 82 PRO C C 1
ATOM 6448 O O . PRO C 1 109 ? 14.529 -88.972 400.656 1.00 70.27 82 PRO C O 1
ATOM 6452 N N . GLN C 1 110 ? 14.730 -91.192 400.262 1.00 94.00 83 GLN C N 1
ATOM 6453 C CA . GLN C 1 110 ? 14.595 -91.502 401.678 1.00 108.67 83 GLN C CA 1
ATOM 6454 C C . GLN C 1 110 ? 15.906 -91.289 402.450 1.00 107.69 83 GLN C C 1
ATOM 6455 O O . GLN C 1 110 ? 16.927 -91.860 402.094 1.00 111.20 83 GLN C O 1
ATOM 6461 N N . LYS C 1 111 ? 15.867 -90.442 403.481 1.00 97.29 84 LYS C N 1
ATOM 6462 C CA . LYS C 1 111 ? 16.997 -90.225 404.392 1.00 92.46 84 LYS C CA 1
ATOM 6463 C C . LYS C 1 111 ? 17.727 -91.533 404.785 1.00 90.21 84 LYS C C 1
ATOM 6464 O O . LYS C 1 111 ? 17.084 -92.539 405.084 1.00 90.33 84 LYS C O 1
ATOM 6470 N N . THR C 1 112 ? 19.065 -91.519 404.749 1.00 83.97 85 THR C N 1
ATOM 6471 C CA . THR C 1 112 ? 19.882 -92.683 405.143 1.00 77.99 85 THR C CA 1
ATOM 6472 C C . THR C 1 112 ? 21.008 -92.227 406.039 1.00 79.63 85 THR C C 1
ATOM 6473 O O . THR C 1 112 ? 21.081 -91.033 406.361 1.00 78.34 85 THR C O 1
ATOM 6477 N N . GLU C 1 113 ? 21.841 -93.184 406.480 1.00 80.56 86 GLU C N 1
ATOM 6478 C CA . GLU C 1 113 ? 23.155 -92.910 407.116 1.00 82.72 86 GLU C CA 1
ATOM 6479 C C . GLU C 1 113 ? 23.965 -91.891 406.325 1.00 83.00 86 GLU C C 1
ATOM 6480 O O . GLU C 1 113 ? 24.616 -91.009 406.911 1.00 59.79 86 GLU C O 1
ATOM 6486 N N . PHE C 1 114 ? 23.900 -92.045 404.989 1.00 76.21 87 PHE C N 1
ATOM 6487 C CA . PHE C 1 114 ? 24.758 -91.342 404.035 1.00 64.31 87 PHE C CA 1
ATOM 6488 C C . PHE C 1 114 ? 24.203 -90.016 403.556 1.00 64.75 87 PHE C C 1
ATOM 6489 O O . PHE C 1 114 ? 23.112 -89.969 403.008 1.00 66.75 87 PHE C O 1
ATOM 6497 N N . LYS C 1 115 ? 24.967 -88.939 403.751 1.00 61.82 88 LYS C N 1
ATOM 6498 C CA . LYS C 1 115 ? 24.536 -87.625 403.303 1.00 63.69 88 LYS C CA 1
ATOM 6499 C C . LYS C 1 115 ? 24.580 -87.587 401.765 1.00 65.11 88 LYS C C 1
ATOM 6500 O O . LYS C 1 115 ? 25.317 -88.336 401.118 1.00 61.09 88 LYS C O 1
ATOM 6506 N N . ARG C 1 116 ? 23.742 -86.727 401.205 1.00 63.61 89 ARG C N 1
ATOM 6507 C CA . ARG C 1 116 ? 23.475 -86.715 399.781 1.00 65.24 89 ARG C CA 1
ATOM 6508 C C . ARG C 1 116 ? 23.906 -85.398 399.152 1.00 61.02 89 ARG C C 1
ATOM 6509 O O . ARG C 1 116 ? 23.874 -84.337 399.794 1.00 53.69 89 ARG C O 1
ATOM 6517 N N . GLY C 1 117 ? 24.326 -85.471 397.896 1.00 58.69 90 GLY C N 1
ATOM 6518 C CA . GLY C 1 117 ? 24.593 -84.255 397.124 1.00 68.02 90 GLY C CA 1
ATOM 6519 C C . GLY C 1 117 ? 23.458 -84.038 396.160 1.00 63.75 90 GLY C C 1
ATOM 6520 O O . GLY C 1 117 ? 22.594 -84.905 396.021 1.00 75.78 90 GLY C O 1
ATOM 6521 N N . LYS C 1 118 ? 23.426 -82.862 395.544 1.00 69.63 91 LYS C N 1
ATOM 6522 C CA . LYS C 1 118 ? 22.437 -82.545 394.511 1.00 75.44 91 LYS C CA 1
ATOM 6523 C C . LYS C 1 118 ? 23.122 -82.507 393.154 1.00 78.21 91 LYS C C 1
ATOM 6524 O O . LYS C 1 118 ? 24.320 -82.322 393.041 1.00 71.73 91 LYS C O 1
ATOM 6530 N N . ILE C 1 119 ? 22.325 -82.643 392.118 1.00 82.96 92 ILE C N 1
ATOM 6531 C CA . ILE C 1 119 ? 22.830 -82.757 390.762 1.00 79.45 92 ILE C CA 1
ATOM 6532 C C . ILE C 1 119 ? 21.750 -82.188 389.858 1.00 87.38 92 ILE C C 1
ATOM 6533 O O . ILE C 1 119 ? 20.593 -82.584 389.954 1.00 99.05 92 ILE C O 1
ATOM 6538 N N . THR C 1 120 ? 22.108 -81.176 389.065 1.00 86.47 93 THR C N 1
ATOM 6539 C CA . THR C 1 120 ? 21.133 -80.332 388.331 1.00 76.43 93 THR C CA 1
ATOM 6540 C C . THR C 1 120 ? 19.959 -81.089 387.703 1.00 71.89 93 THR C C 1
ATOM 6541 O O . THR C 1 120 ? 20.146 -82.182 387.159 1.00 67.05 93 THR C O 1
ATOM 6545 N N . PRO C 1 121 ? 18.742 -80.500 387.768 1.00 77.45 94 PRO C N 1
ATOM 6546 C CA . PRO C 1 121 ? 17.565 -81.148 387.165 1.00 73.86 94 PRO C CA 1
ATOM 6547 C C . PRO C 1 121 ? 17.696 -81.317 385.664 1.00 66.91 94 PRO C C 1
ATOM 6548 O O . PRO C 1 121 ? 17.056 -82.198 385.095 1.00 66.90 94 PRO C O 1
ATOM 6552 N N . ASN C 1 122 ? 18.548 -80.494 385.057 1.00 66.96 95 ASN C N 1
ATOM 6553 C CA . ASN C 1 122 ? 18.960 -80.648 383.653 1.00 70.44 95 ASN C CA 1
ATOM 6554 C C . ASN C 1 122 ? 19.502 -82.033 383.315 1.00 69.79 95 ASN C C 1
ATOM 6555 O O . ASN C 1 122 ? 19.591 -82.411 382.139 1.00 70.74 95 ASN C O 1
ATOM 6560 N N . SER C 1 123 ? 19.915 -82.766 384.342 1.00 77.68 96 SER C N 1
ATOM 6561 C CA . SER C 1 123 ? 20.449 -84.107 384.168 1.00 76.99 96 SER C CA 1
ATOM 6562 C C . SER C 1 123 ? 19.663 -85.174 384.930 1.00 82.31 96 SER C C 1
ATOM 6563 O O . SER C 1 123 ? 20.235 -86.214 385.281 1.00 76.79 96 SER C O 1
ATOM 6566 N N . TRP C 1 124 ? 18.379 -84.915 385.228 1.00 79.10 97 TRP C N 1
ATOM 6567 C CA . TRP C 1 124 ? 17.543 -85.944 385.852 1.00 74.34 97 TRP C CA 1
ATOM 6568 C C . TRP C 1 124 ? 16.965 -86.811 384.769 1.00 73.20 97 TRP C C 1
ATOM 6569 O O . TRP C 1 124 ? 16.582 -86.323 383.737 1.00 80.86 97 TRP C O 1
ATOM 6580 N N . GLY C 1 125 ? 16.905 -88.113 385.012 1.00 79.71 98 GLY C N 1
ATOM 6581 C CA . GLY C 1 125 ? 16.332 -89.036 384.051 1.00 71.88 98 GLY C CA 1
ATOM 6582 C C . GLY C 1 125 ? 17.122 -89.071 382.775 1.00 72.46 98 GLY C C 1
ATOM 6583 O O . GLY C 1 125 ? 18.225 -88.521 382.710 1.00 82.48 98 GLY C O 1
ATOM 6584 N N . LEU C 1 126 ? 16.552 -89.712 381.756 1.00 74.12 99 LEU C N 1
ATOM 6585 C CA . LEU C 1 126 ? 17.270 -90.017 380.532 1.00 71.59 99 LEU C CA 1
ATOM 6586 C C . LEU C 1 126 ? 17.913 -88.820 379.837 1.00 79.97 99 LEU C C 1
ATOM 6587 O O . LEU C 1 126 ? 17.309 -87.775 379.696 1.00 76.33 99 LEU C O 1
ATOM 6592 N N . ASP C 1 127 ? 19.158 -89.017 379.395 1.00 85.69 100 ASP C N 1
ATOM 6593 C CA . ASP C 1 127 ? 19.972 -87.982 378.772 1.00 79.98 100 ASP C CA 1
ATOM 6594 C C . ASP C 1 127 ? 19.142 -87.277 377.733 1.00 77.05 100 ASP C C 1
ATOM 6595 O O . ASP C 1 127 ? 18.702 -87.914 376.773 1.00 74.24 100 ASP C O 1
ATOM 6600 N N . TYR C 1 128 ? 18.927 -85.978 377.929 1.00 71.71 101 TYR C N 1
ATOM 6601 C CA . TYR C 1 128 ? 18.151 -85.180 376.976 1.00 73.45 101 TYR C CA 1
ATOM 6602 C C . TYR C 1 128 ? 18.609 -85.350 375.530 1.00 72.14 101 TYR C C 1
ATOM 6603 O O . TYR C 1 128 ? 17.784 -85.494 374.644 1.00 76.20 101 TYR C O 1
ATOM 6612 N N . HIS C 1 129 ? 19.913 -85.423 375.306 1.00 74.29 102 HIS C N 1
ATOM 6613 C CA . HIS C 1 129 ? 20.448 -85.684 373.960 1.00 72.03 102 HIS C CA 1
ATOM 6614 C C . HIS C 1 129 ? 19.747 -86.874 373.313 1.00 69.70 102 HIS C C 1
ATOM 6615 O O . HIS C 1 129 ? 19.387 -86.809 372.163 1.00 74.41 102 HIS C O 1
ATOM 6622 N N . TYR C 1 130 ? 19.568 -87.966 374.033 1.00 71.32 103 TYR C N 1
ATOM 6623 C CA . TYR C 1 130 ? 18.897 -89.113 373.438 1.00 83.58 103 TYR C CA 1
ATOM 6624 C C . TYR C 1 130 ? 17.403 -88.842 373.277 1.00 85.01 103 TYR C C 1
ATOM 6625 O O . TYR C 1 130 ? 16.828 -89.167 372.236 1.00 82.03 103 TYR C O 1
ATOM 6634 N N . VAL C 1 131 ? 16.775 -88.260 374.302 1.00 83.63 104 VAL C N 1
ATOM 6635 C CA . VAL C 1 131 ? 15.325 -88.016 374.278 1.00 85.04 104 VAL C CA 1
ATOM 6636 C C . VAL C 1 131 ? 14.941 -87.136 373.087 1.00 86.87 104 VAL C C 1
ATOM 6637 O O . VAL C 1 131 ? 14.041 -87.495 372.313 1.00 73.64 104 VAL C O 1
ATOM 6641 N N . LEU C 1 132 ? 15.649 -86.015 372.918 1.00 81.42 105 LEU C N 1
ATOM 6642 C CA . LEU C 1 132 ? 15.351 -85.078 371.830 1.00 80.49 105 LEU C CA 1
ATOM 6643 C C . LEU C 1 132 ? 15.703 -85.609 370.438 1.00 81.86 105 LEU C C 1
ATOM 6644 O O . LEU C 1 132 ? 14.954 -85.395 369.503 1.00 79.18 105 LEU C O 1
ATOM 6649 N N . GLN C 1 133 ? 16.822 -86.310 370.296 1.00 93.77 106 GLN C N 1
ATOM 6650 C CA . GLN C 1 133 ? 17.164 -86.912 368.997 1.00 95.00 106 GLN C CA 1
ATOM 6651 C C . GLN C 1 133 ? 16.093 -87.905 368.583 1.00 85.88 106 GLN C C 1
ATOM 6652 O O . GLN C 1 133 ? 15.773 -87.992 367.415 1.00 92.81 106 GLN C O 1
ATOM 6658 N N . ASP C 1 134 ? 15.539 -88.645 369.540 1.00 93.45 107 ASP C N 1
ATOM 6659 C CA . ASP C 1 134 ? 14.412 -89.560 369.272 1.00 94.88 107 ASP C CA 1
ATOM 6660 C C . ASP C 1 134 ? 13.177 -88.792 368.788 1.00 88.47 107 ASP C C 1
ATOM 6661 O O . ASP C 1 134 ? 12.594 -89.141 367.773 1.00 86.44 107 ASP C O 1
ATOM 6666 N N . LYS C 1 135 ? 12.812 -87.724 369.498 1.00 88.89 108 LYS C N 1
ATOM 6667 C CA . LYS C 1 135 ? 11.713 -86.831 369.079 1.00 92.58 108 LYS C CA 1
ATOM 6668 C C . LYS C 1 135 ? 11.890 -86.216 367.672 1.00 99.67 108 LYS C C 1
ATOM 6669 O O . LYS C 1 135 ? 10.967 -86.248 366.862 1.00 103.69 108 LYS C O 1
ATOM 6675 N N . LEU C 1 136 ? 13.061 -85.645 367.395 1.00 99.45 109 LEU C N 1
ATOM 6676 C CA . LEU C 1 136 ? 13.412 -85.149 366.044 1.00 92.98 109 LEU C CA 1
ATOM 6677 C C . LEU C 1 136 ? 13.407 -86.203 364.931 1.00 89.53 109 LEU C C 1
ATOM 6678 O O . LEU C 1 136 ? 13.183 -85.878 363.778 1.00 82.90 109 LEU C O 1
ATOM 6683 N N . LYS C 1 137 ? 13.685 -87.454 365.274 1.00 103.87 110 LYS C N 1
ATOM 6684 C CA . LYS C 1 137 ? 13.669 -88.559 364.303 1.00 109.52 110 LYS C CA 1
ATOM 6685 C C . LYS C 1 137 ? 12.232 -88.843 363.900 1.00 108.12 110 LYS C C 1
ATOM 6686 O O . LYS C 1 137 ? 11.920 -88.932 362.722 1.00 104.51 110 LYS C O 1
ATOM 6692 N N . ARG C 1 138 ? 11.371 -88.945 364.915 1.00 107.75 111 ARG C N 1
ATOM 6693 C CA . ARG C 1 138 ? 9.924 -89.134 364.755 1.00 109.74 111 ARG C CA 1
ATOM 6694 C C . ARG C 1 138 ? 9.247 -88.008 363.943 1.00 107.19 111 ARG C C 1
ATOM 6695 O O . ARG C 1 138 ? 8.458 -88.279 363.027 1.00 81.28 111 ARG C O 1
ATOM 6703 N N . LEU C 1 139 ? 9.561 -86.759 364.298 1.00 96.98 112 LEU C N 1
ATOM 6704 C CA . LEU C 1 139 ? 9.097 -85.579 363.562 1.00 95.99 112 LEU C CA 1
ATOM 6705 C C . LEU C 1 139 ? 9.528 -85.613 362.086 1.00 94.61 112 LEU C C 1
ATOM 6706 O O . LEU C 1 139 ? 8.729 -85.360 361.197 1.00 98.05 112 LEU C O 1
ATOM 6711 N N . ALA C 1 140 ? 10.786 -85.946 361.828 1.00 91.66 113 ALA C N 1
ATOM 6712 C CA . ALA C 1 140 ? 11.256 -86.109 360.458 1.00 95.50 113 ALA C CA 1
ATOM 6713 C C . ALA C 1 140 ? 10.554 -87.261 359.729 1.00 103.15 113 ALA C C 1
ATOM 6714 O O . ALA C 1 140 ? 10.196 -87.112 358.570 1.00 107.12 113 ALA C O 1
ATOM 6716 N N . LYS C 1 141 ? 10.346 -88.397 360.395 1.00 110.29 114 LYS C N 1
ATOM 6717 C CA . LYS C 1 141 ? 9.679 -89.544 359.765 1.00 120.94 114 LYS C CA 1
ATOM 6718 C C . LYS C 1 141 ? 8.211 -89.227 359.447 1.00 129.38 114 LYS C C 1
ATOM 6719 O O . LYS C 1 141 ? 7.666 -89.682 358.435 1.00 138.27 114 LYS C O 1
ATOM 6721 N N . GLY C 1 142 ? 7.579 -88.448 360.322 1.00 127.39 115 GLY C N 1
ATOM 6722 C CA . GLY C 1 142 ? 6.196 -88.011 360.124 1.00 123.00 115 GLY C CA 1
ATOM 6723 C C . GLY C 1 142 ? 6.023 -86.911 359.090 1.00 112.64 115 GLY C C 1
ATOM 6724 O O . GLY C 1 142 ? 4.907 -86.644 358.665 1.00 116.18 115 GLY C O 1
ATOM 6725 N N . ILE C 1 143 ? 7.120 -86.243 358.732 1.00 105.60 116 ILE C N 1
ATOM 6726 C CA . ILE C 1 143 ? 7.134 -85.245 357.650 1.00 99.92 116 ILE C CA 1
ATOM 6727 C C . ILE C 1 143 ? 7.506 -85.896 356.306 1.00 102.50 116 ILE C C 1
ATOM 6728 O O . ILE C 1 143 ? 7.037 -85.464 355.263 1.00 97.53 116 ILE C O 1
ATOM 6733 N N . GLU C 1 144 ? 8.352 -86.928 356.333 1.00 117.59 117 GLU C N 1
ATOM 6734 C CA . GLU C 1 144 ? 8.704 -87.702 355.117 1.00 127.24 117 GLU C CA 1
ATOM 6735 C C . GLU C 1 144 ? 7.459 -88.092 354.323 1.00 123.18 117 GLU C C 1
ATOM 6736 O O . GLU C 1 144 ? 7.434 -87.999 353.094 1.00 117.86 117 GLU C O 1
ATOM 6742 N N . LYS C 1 145 ? 6.428 -88.512 355.053 1.00 122.44 118 LYS C N 1
ATOM 6743 C CA . LYS C 1 145 ? 5.156 -88.945 354.472 1.00 122.74 118 LYS C CA 1
ATOM 6744 C C . LYS C 1 145 ? 4.381 -87.825 353.784 1.00 117.48 118 LYS C C 1
ATOM 6745 O O . LYS C 1 145 ? 3.850 -88.017 352.698 1.00 112.72 118 LYS C O 1
ATOM 6751 N N . LEU C 1 146 ? 4.318 -86.664 354.429 1.00 113.03 119 LEU C N 1
ATOM 6752 C CA . LEU C 1 146 ? 3.455 -85.572 353.980 1.00 108.68 119 LEU C CA 1
ATOM 6753 C C . LEU C 1 146 ? 4.107 -84.590 352.995 1.00 117.62 119 LEU C C 1
ATOM 6754 O O . LEU C 1 146 ? 3.599 -83.487 352.821 1.00 136.13 119 LEU C O 1
ATOM 6759 N N . THR C 1 147 ? 5.234 -84.950 352.385 1.00 115.99 120 THR C N 1
ATOM 6760 C CA . THR C 1 147 ? 5.851 -84.128 351.331 1.00 114.06 120 THR C CA 1
ATOM 6761 C C . THR C 1 147 ? 6.752 -85.002 350.474 1.00 119.43 120 THR C C 1
ATOM 6762 O O . THR C 1 147 ? 6.825 -86.218 350.674 1.00 126.86 120 THR C O 1
ATOM 6766 N N . GLU C 1 148 ? 7.445 -84.374 349.525 1.00 122.83 121 GLU C N 1
ATOM 6767 C CA . GLU C 1 148 ? 8.417 -85.064 348.679 1.00 128.94 121 GLU C CA 1
ATOM 6768 C C . GLU C 1 148 ? 9.701 -84.249 348.648 1.00 125.05 121 GLU C C 1
ATOM 6769 O O . GLU C 1 148 ? 9.662 -83.024 348.817 1.00 120.33 121 GLU C O 1
ATOM 6775 N N . ASN C 1 149 ? 10.827 -84.930 348.423 1.00 116.81 122 ASN C N 1
ATOM 6776 C CA . ASN C 1 149 ? 12.154 -84.296 348.446 1.00 124.69 122 ASN C CA 1
ATOM 6777 C C . ASN C 1 149 ? 12.534 -83.661 349.790 1.00 122.58 122 ASN C C 1
ATOM 6778 O O . ASN C 1 149 ? 13.348 -82.738 349.846 1.00 118.69 122 ASN C O 1
ATOM 6783 N N . PHE C 1 150 ? 11.947 -84.156 350.872 1.00 123.31 123 PHE C N 1
ATOM 6784 C CA . PHE C 1 150 ? 12.220 -83.606 352.196 1.00 121.79 123 PHE C CA 1
ATOM 6785 C C . PHE C 1 150 ? 13.678 -83.849 352.583 1.00 122.18 123 PHE C C 1
ATOM 6786 O O . PHE C 1 150 ? 14.170 -84.970 352.473 1.00 123.10 123 PHE C O 1
ATOM 6794 N N . GLU C 1 151 ? 14.364 -82.794 353.017 1.00 112.32 124 GLU C N 1
ATOM 6795 C CA . GLU C 1 151 ? 15.759 -82.905 353.453 1.00 107.77 124 GLU C CA 1
ATOM 6796 C C . GLU C 1 151 ? 15.946 -82.245 354.809 1.00 105.97 124 GLU C C 1
ATOM 6797 O O . GLU C 1 151 ? 15.448 -81.137 355.028 1.00 114.12 124 GLU C O 1
ATOM 6803 N N . TYR C 1 152 ? 16.663 -82.921 355.711 1.00 99.88 125 TYR C N 1
ATOM 6804 C CA . TYR C 1 152 ? 16.835 -82.414 357.075 1.00 104.90 125 TYR C CA 1
ATOM 6805 C C . TYR C 1 152 ? 18.186 -82.694 357.709 1.00 103.06 125 TYR C C 1
ATOM 6806 O O . TYR C 1 152 ? 19.012 -83.426 357.175 1.00 106.30 125 TYR C O 1
ATOM 6815 N N . LYS C 1 153 ? 18.387 -82.066 358.861 1.00 94.48 126 LYS C N 1
ATOM 6816 C CA . LYS C 1 153 ? 19.623 -82.144 359.601 1.00 94.04 126 LYS C CA 1
ATOM 6817 C C . LYS C 1 153 ? 19.303 -81.773 361.049 1.00 88.83 126 LYS C C 1
ATOM 6818 O O . LYS C 1 153 ? 19.025 -80.604 361.348 1.00 89.22 126 LYS C O 1
ATOM 6824 N N . GLY C 1 154 ? 19.327 -82.769 361.934 1.00 84.14 127 GLY C N 1
ATOM 6825 C CA . GLY C 1 154 ? 18.956 -82.578 363.340 1.00 77.76 127 GLY C CA 1
ATOM 6826 C C . GLY C 1 154 ? 20.122 -82.204 364.247 1.00 74.75 127 GLY C C 1
ATOM 6827 O O . GLY C 1 154 ? 21.227 -82.696 364.078 1.00 66.27 127 GLY C O 1
ATOM 6828 N N . MET C 1 155 ? 19.870 -81.310 365.201 1.00 74.81 128 MET C N 1
ATOM 6829 C CA . MET C 1 155 ? 20.876 -80.889 366.177 1.00 75.35 128 MET C CA 1
ATOM 6830 C C . MET C 1 155 ? 20.291 -80.819 367.578 1.00 75.80 128 MET C C 1
ATOM 6831 O O . MET C 1 155 ? 19.156 -80.413 367.762 1.00 70.44 128 MET C O 1
ATOM 6836 N N . VAL C 1 156 ? 21.074 -81.219 368.573 1.00 84.21 129 VAL C N 1
ATOM 6837 C CA . VAL C 1 156 ? 20.706 -80.969 369.969 1.00 76.61 129 VAL C CA 1
ATOM 6838 C C . VAL C 1 156 ? 21.963 -80.898 370.836 1.00 64.97 129 VAL C C 1
ATOM 6839 O O . VAL C 1 156 ? 22.622 -81.910 371.058 1.00 59.25 129 VAL C O 1
ATOM 6843 N N . ASP C 1 157 ? 22.321 -79.672 371.232 1.00 65.69 130 ASP C N 1
ATOM 6844 C CA . ASP C 1 157 ? 23.500 -79.357 372.078 1.00 60.59 130 ASP C CA 1
ATOM 6845 C C . ASP C 1 157 ? 24.827 -79.543 371.350 1.00 58.90 130 ASP C C 1
ATOM 6846 O O . ASP C 1 157 ? 25.668 -78.654 371.355 1.00 58.27 130 ASP C O 1
ATOM 6851 N N . THR C 1 158 ? 25.005 -80.688 370.699 1.00 64.44 131 THR C N 1
ATOM 6852 C CA . THR C 1 158 ? 26.298 -81.086 370.134 1.00 65.44 131 THR C CA 1
ATOM 6853 C C . THR C 1 158 ? 26.490 -80.611 368.714 1.00 67.98 131 THR C C 1
ATOM 6854 O O . THR C 1 158 ? 27.537 -80.836 368.122 1.00 72.54 131 THR C O 1
ATOM 6858 N N . GLY C 1 159 ? 25.471 -79.976 368.157 1.00 72.85 132 GLY C N 1
ATOM 6859 C CA . GLY C 1 159 ? 25.554 -79.405 366.815 1.00 71.71 132 GLY C CA 1
ATOM 6860 C C . GLY C 1 159 ? 26.239 -78.045 366.799 1.00 72.89 132 GLY C C 1
ATOM 6861 O O . GLY C 1 159 ? 26.575 -77.490 367.853 1.00 76.73 132 GLY C O 1
ATOM 6862 N N . ALA C 1 160 ? 26.426 -77.511 365.590 1.00 73.93 133 ALA C N 1
ATOM 6863 C CA . ALA C 1 160 ? 27.184 -76.271 365.359 1.00 75.86 133 ALA C CA 1
ATOM 6864 C C . ALA C 1 160 ? 26.408 -75.004 365.653 1.00 73.90 133 ALA C C 1
ATOM 6865 O O . ALA C 1 160 ? 26.994 -73.967 365.980 1.00 80.77 133 ALA C O 1
ATOM 6867 N N . LEU C 1 161 ? 25.094 -75.059 365.525 1.00 75.63 134 LEU C N 1
ATOM 6868 C CA . LEU C 1 161 ? 24.292 -73.858 365.758 1.00 81.05 134 LEU C CA 1
ATOM 6869 C C . LEU C 1 161 ? 24.253 -73.452 367.226 1.00 74.42 134 LEU C C 1
ATOM 6870 O O . LEU C 1 161 ? 24.453 -74.276 368.133 1.00 84.48 134 LEU C O 1
ATOM 6875 N N . VAL C 1 162 ? 23.985 -72.171 367.433 1.00 63.71 135 VAL C N 1
ATOM 6876 C CA . VAL C 1 162 ? 23.716 -71.630 368.752 1.00 62.10 135 VAL C CA 1
ATOM 6877 C C . VAL C 1 162 ? 22.260 -71.969 369.076 1.00 62.56 135 VAL C C 1
ATOM 6878 O O . VAL C 1 162 ? 21.358 -71.268 368.659 1.00 69.03 135 VAL C O 1
ATOM 6882 N N . ASP C 1 163 ? 22.041 -73.060 369.801 1.00 73.38 136 ASP C N 1
ATOM 6883 C CA . ASP C 1 163 ? 20.689 -73.590 370.054 1.00 82.02 136 ASP C CA 1
ATOM 6884 C C . ASP C 1 163 ? 19.766 -72.550 370.687 1.00 82.54 136 ASP C C 1
ATOM 6885 O O . ASP C 1 163 ? 18.537 -72.625 370.590 1.00 72.18 136 ASP C O 1
ATOM 6890 N N . THR C 1 164 ? 20.387 -71.594 371.357 1.00 73.93 137 THR C N 1
ATOM 6891 C CA . THR C 1 164 ? 19.686 -70.692 372.198 1.00 71.41 137 THR C CA 1
ATOM 6892 C C . THR C 1 164 ? 19.083 -69.568 371.331 1.00 90.29 137 THR C C 1
ATOM 6893 O O . THR C 1 164 ? 17.958 -69.124 371.560 1.00 96.88 137 THR C O 1
ATOM 6897 N N . ALA C 1 165 ? 19.845 -69.135 370.327 1.00 94.95 138 ALA C N 1
ATOM 6898 C CA . ALA C 1 165 ? 19.478 -68.019 369.446 1.00 81.48 138 ALA C CA 1
ATOM 6899 C C . ALA C 1 165 ? 18.518 -68.475 368.372 1.00 76.87 138 ALA C C 1
ATOM 6900 O O . ALA C 1 165 ? 17.723 -67.689 367.836 1.00 81.64 138 ALA C O 1
ATOM 6902 N N . VAL C 1 166 ? 18.604 -69.747 368.036 1.00 77.10 139 VAL C N 1
ATOM 6903 C CA . VAL C 1 166 ? 17.657 -70.341 367.113 1.00 81.17 139 VAL C CA 1
ATOM 6904 C C . VAL C 1 166 ? 16.267 -70.326 367.723 1.00 87.61 139 VAL C C 1
ATOM 6905 O O . VAL C 1 166 ? 15.313 -69.885 367.096 1.00 102.05 139 VAL C O 1
ATOM 6909 N N . ALA C 1 167 ? 16.161 -70.806 368.952 1.00 98.08 140 ALA C N 1
ATOM 6910 C CA . ALA C 1 167 ? 14.883 -70.852 369.648 1.00 94.87 140 ALA C CA 1
ATOM 6911 C C . ALA C 1 167 ? 14.266 -69.459 369.889 1.00 97.25 140 ALA C C 1
ATOM 6912 O O . ALA C 1 167 ? 13.042 -69.339 370.013 1.00 105.18 140 ALA C O 1
ATOM 6914 N N . LYS C 1 168 ? 15.100 -68.423 369.978 1.00 84.30 141 LYS C N 1
ATOM 6915 C CA . LYS C 1 168 ? 14.589 -67.061 370.059 1.00 85.79 141 LYS C CA 1
ATOM 6916 C C . LYS C 1 168 ? 13.945 -66.605 368.740 1.00 91.25 141 LYS C C 1
ATOM 6917 O O . LYS C 1 168 ? 12.773 -66.222 368.722 1.00 95.37 141 LYS C O 1
ATOM 6923 N N . ARG C 1 169 ? 14.702 -66.626 367.642 1.00 92.21 142 ARG C N 1
ATOM 6924 C CA . ARG C 1 169 ? 14.125 -66.312 366.314 1.00 94.51 142 ARG C CA 1
ATOM 6925 C C . ARG C 1 169 ? 12.876 -67.119 365.989 1.00 92.52 142 ARG C C 1
ATOM 6926 O O . ARG C 1 169 ? 12.081 -66.699 365.164 1.00 99.12 142 ARG C O 1
ATOM 6934 N N . ALA C 1 170 ? 12.730 -68.294 366.584 1.00 90.08 143 ALA C N 1
ATOM 6935 C CA . ALA C 1 170 ? 11.577 -69.142 366.293 1.00 88.88 143 ALA C CA 1
ATOM 6936 C C . ALA C 1 170 ? 10.440 -68.900 367.281 1.00 88.14 143 ALA C C 1
ATOM 6937 O O . ALA C 1 170 ? 9.404 -69.582 367.230 1.00 75.92 143 ALA C O 1
ATOM 6939 N N . GLY C 1 171 ? 10.640 -67.936 368.181 1.00 87.60 144 GLY C N 1
ATOM 6940 C CA . GLY C 1 171 ? 9.635 -67.594 369.179 1.00 100.08 144 GLY C CA 1
ATOM 6941 C C . GLY C 1 171 ? 9.293 -68.707 370.153 1.00 110.63 144 GLY C C 1
ATOM 6942 O O . GLY C 1 171 ? 8.116 -68.925 370.457 1.00 102.46 144 GLY C O 1
ATOM 6943 N N . ILE C 1 172 ? 10.313 -69.426 370.631 1.00 113.99 145 ILE C N 1
ATOM 6944 C CA . ILE C 1 172 ? 10.124 -70.377 371.739 1.00 113.26 145 ILE C CA 1
ATOM 6945 C C . ILE C 1 172 ? 10.094 -69.578 373.039 1.00 99.71 145 ILE C C 1
ATOM 6946 O O . ILE C 1 172 ? 9.351 -69.911 373.971 1.00 90.79 145 ILE C O 1
ATOM 6951 N N . GLY C 1 173 ? 10.903 -68.532 373.083 1.00 72.64 146 GLY C N 1
ATOM 6952 C CA . GLY C 1 173 ? 10.967 -67.700 374.246 1.00 64.69 146 GLY C CA 1
ATOM 6953 C C . GLY C 1 173 ? 11.990 -66.645 373.939 1.00 65.24 146 GLY C C 1
ATOM 6954 O O . GLY C 1 173 ? 12.449 -66.546 372.806 1.00 63.43 146 GLY C O 1
ATOM 6955 N N . PHE C 1 174 ? 12.369 -65.890 374.965 1.00 69.06 147 PHE C N 1
ATOM 6956 C CA . PHE C 1 174 ? 13.378 -64.841 374.853 1.00 75.59 147 PHE C CA 1
ATOM 6957 C C . PHE C 1 174 ? 14.672 -65.239 375.591 1.00 84.42 147 PHE C C 1
ATOM 6958 O O . PHE C 1 174 ? 14.666 -66.085 376.478 1.00 87.54 147 PHE C O 1
ATOM 6966 N N . ILE C 1 175 ? 15.770 -64.585 375.241 1.00 86.32 148 ILE C N 1
ATOM 6967 C CA . ILE C 1 175 ? 17.038 -64.826 375.890 1.00 82.76 148 ILE C CA 1
ATOM 6968 C C . ILE C 1 175 ? 17.158 -63.894 377.084 1.00 86.59 148 ILE C C 1
ATOM 6969 O O . ILE C 1 175 ? 17.121 -62.668 376.930 1.00 95.98 148 ILE C O 1
ATOM 6974 N N . GLY C 1 176 ? 17.304 -64.476 378.274 1.00 76.60 149 GLY C N 1
ATOM 6975 C CA . GLY C 1 176 ? 17.499 -63.688 379.490 1.00 67.97 149 GLY C CA 1
ATOM 6976 C C . GLY C 1 176 ? 18.865 -63.031 379.605 1.00 65.75 149 GLY C C 1
ATOM 6977 O O . GLY C 1 176 ? 19.734 -63.222 378.753 1.00 71.68 149 GLY C O 1
ATOM 6978 N N . LYS C 1 177 ? 19.053 -62.239 380.661 1.00 68.55 150 LYS C N 1
ATOM 6979 C CA . LYS C 1 177 ? 20.376 -61.706 381.027 1.00 78.61 150 LYS C CA 1
ATOM 6980 C C . LYS C 1 177 ? 21.282 -62.848 381.548 1.00 83.17 150 LYS C C 1
ATOM 6981 O O . LYS C 1 177 ? 22.508 -62.740 381.536 1.00 72.41 150 LYS C O 1
ATOM 6987 N N . ASN C 1 178 ? 20.652 -63.942 381.981 1.00 83.37 151 ASN C N 1
ATOM 6988 C CA . ASN C 1 178 ? 21.370 -65.142 382.385 1.00 83.55 151 ASN C CA 1
ATOM 6989 C C . ASN C 1 178 ? 21.842 -65.994 381.191 1.00 91.37 151 ASN C C 1
ATOM 6990 O O . ASN C 1 178 ? 22.459 -67.035 381.393 1.00 97.34 151 ASN C O 1
ATOM 6995 N N . GLY C 1 179 ? 21.523 -65.576 379.963 1.00 89.79 152 GLY C N 1
ATOM 6996 C CA . GLY C 1 179 ? 21.990 -66.262 378.751 1.00 74.61 152 GLY C CA 1
ATOM 6997 C C . GLY C 1 179 ? 21.033 -67.331 378.259 1.00 74.92 152 GLY C C 1
ATOM 6998 O O . GLY C 1 179 ? 21.173 -67.833 377.143 1.00 71.24 152 GLY C O 1
ATOM 6999 N N . LEU C 1 180 ? 20.048 -67.689 379.078 1.00 74.84 153 LEU C N 1
ATOM 7000 C CA . LEU C 1 180 ? 19.153 -68.805 378.749 1.00 81.06 153 LEU C CA 1
ATOM 7001 C C . LEU C 1 180 ? 17.885 -68.397 378.004 1.00 84.83 153 LEU C C 1
ATOM 7002 O O . LEU C 1 180 ? 17.464 -67.251 378.058 1.00 75.36 153 LEU C O 1
ATOM 7007 N N . VAL C 1 181 ? 17.272 -69.374 377.342 1.00 86.16 154 VAL C N 1
ATOM 7008 C CA . VAL C 1 181 ? 15.991 -69.179 376.694 1.00 85.02 154 VAL C CA 1
ATOM 7009 C C . VAL C 1 181 ? 14.884 -69.402 377.711 1.00 89.30 154 VAL C C 1
ATOM 7010 O O . VAL C 1 181 ? 14.769 -70.482 378.290 1.00 89.77 154 VAL C O 1
ATOM 7014 N N . ILE C 1 182 ? 14.041 -68.385 377.861 1.00 95.80 155 ILE C N 1
ATOM 7015 C CA . ILE C 1 182 ? 12.952 -68.361 378.828 1.00 96.78 155 ILE C CA 1
ATOM 7016 C C . ILE C 1 182 ? 11.592 -68.328 378.108 1.00 96.30 155 ILE C C 1
ATOM 7017 O O . ILE C 1 182 ? 11.306 -67.395 377.343 1.00 109.71 155 ILE C O 1
ATOM 7022 N N . SER C 1 183 ? 10.737 -69.308 378.387 1.00 87.48 156 SER C N 1
ATOM 7023 C CA . SER C 1 183 ? 9.341 -69.250 377.955 1.00 87.31 156 SER C CA 1
ATOM 7024 C C . SER C 1 183 ? 8.424 -68.863 379.130 1.00 103.18 156 SER C C 1
ATOM 7025 O O . SER C 1 183 ? 8.712 -69.202 380.275 1.00 109.52 156 SER C O 1
ATOM 7028 N N . LYS C 1 184 ? 7.324 -68.162 378.829 1.00 119.08 157 LYS C N 1
ATOM 7029 C CA . LYS C 1 184 ? 6.245 -67.889 379.803 1.00 113.59 157 LYS C CA 1
ATOM 7030 C C . LYS C 1 184 ? 5.662 -69.182 380.366 1.00 103.24 157 LYS C C 1
ATOM 7031 O O . LYS C 1 184 ? 5.448 -69.315 381.573 1.00 101.89 157 LYS C O 1
ATOM 7037 N N . GLU C 1 185 ? 5.421 -70.125 379.464 1.00 89.44 158 GLU C N 1
ATOM 7038 C CA . GLU C 1 185 ? 4.686 -71.349 379.748 1.00 98.94 158 GLU C CA 1
ATOM 7039 C C . GLU C 1 185 ? 5.455 -72.296 380.683 1.00 97.09 158 GLU C C 1
ATOM 7040 O O . GLU C 1 185 ? 4.884 -72.818 381.647 1.00 96.91 158 GLU C O 1
ATOM 7046 N N . TYR C 1 186 ? 6.742 -72.502 380.390 1.00 89.98 159 TYR C N 1
ATOM 7047 C CA . TYR C 1 186 ? 7.550 -73.522 381.062 1.00 85.67 159 TYR C CA 1
ATOM 7048 C C . TYR C 1 186 ? 8.841 -73.015 381.690 1.00 86.52 159 TYR C C 1
ATOM 7049 O O . TYR C 1 186 ? 9.642 -73.811 382.182 1.00 93.75 159 TYR C O 1
ATOM 7058 N N . GLY C 1 187 ? 9.029 -71.703 381.702 1.00 77.83 160 GLY C N 1
ATOM 7059 C CA . GLY C 1 187 ? 10.224 -71.097 382.293 1.00 89.81 160 GLY C CA 1
ATOM 7060 C C . GLY C 1 187 ? 11.445 -71.304 381.409 1.00 91.20 160 GLY C C 1
ATOM 7061 O O . GLY C 1 187 ? 11.308 -71.477 380.202 1.00 93.99 160 GLY C O 1
ATOM 7062 N N . SER C 1 188 ? 12.632 -71.289 382.016 1.00 89.62 161 SER C N 1
ATOM 7063 C CA . SER C 1 188 ? 13.863 -71.716 381.337 1.00 73.49 161 SER C CA 1
ATOM 7064 C C . SER C 1 188 ? 14.074 -73.219 381.416 1.00 68.39 161 SER C C 1
ATOM 7065 O O . SER C 1 188 ? 14.918 -73.757 380.696 1.00 86.82 161 SER C O 1
ATOM 7068 N N . TYR C 1 189 ? 13.283 -73.915 382.240 1.00 65.51 162 TYR C N 1
ATOM 7069 C CA . TYR C 1 189 ? 13.412 -75.372 382.396 1.00 68.42 162 TYR C CA 1
ATOM 7070 C C . TYR C 1 189 ? 12.929 -76.148 381.177 1.00 68.27 162 TYR C C 1
ATOM 7071 O O . TYR C 1 189 ? 12.036 -77.011 381.259 1.00 71.98 162 TYR C O 1
ATOM 7080 N N . MET C 1 190 ? 13.587 -75.849 380.045 1.00 69.86 163 MET C N 1
ATOM 7081 C CA . MET C 1 190 ? 13.399 -76.562 378.764 1.00 79.69 163 MET C CA 1
ATOM 7082 C C . MET C 1 190 ? 14.728 -77.015 378.126 1.00 76.98 163 MET C C 1
ATOM 7083 O O . MET C 1 190 ? 15.705 -76.250 378.092 1.00 79.12 163 MET C O 1
ATOM 7088 N N . TYR C 1 191 ? 14.726 -78.239 377.596 1.00 63.29 164 TYR C N 1
ATOM 7089 C CA . TYR C 1 191 ? 15.742 -78.709 376.658 1.00 75.61 164 TYR C CA 1
ATOM 7090 C C . TYR C 1 191 ? 15.442 -78.164 375.266 1.00 84.51 164 TYR C C 1
ATOM 7091 O O . TYR C 1 191 ? 14.282 -78.102 374.876 1.00 90.67 164 TYR C O 1
ATOM 7100 N N . LEU C 1 192 ? 16.482 -77.807 374.503 1.00 86.27 165 LEU C N 1
ATOM 7101 C CA . LEU C 1 192 ? 16.296 -77.271 373.143 1.00 77.84 165 LEU C CA 1
ATOM 7102 C C . LEU C 1 192 ? 16.863 -78.177 372.070 1.00 83.55 165 LEU C C 1
ATOM 7103 O O . LEU C 1 192 ? 17.828 -78.905 372.293 1.00 92.02 165 LEU C O 1
ATOM 7108 N N . GLY C 1 193 ? 16.241 -78.111 370.896 1.00 92.26 166 GLY C N 1
ATOM 7109 C CA . GLY C 1 193 ? 16.712 -78.799 369.686 1.00 89.24 166 GLY C CA 1
ATOM 7110 C C . GLY C 1 193 ? 16.330 -78.038 368.420 1.00 86.77 166 GLY C C 1
ATOM 7111 O O . GLY C 1 193 ? 15.602 -77.049 368.478 1.00 83.95 166 GLY C O 1
ATOM 7112 N N . GLU C 1 194 ? 16.871 -78.480 367.292 1.00 86.97 167 GLU C N 1
ATOM 7113 C CA . GLU C 1 194 ? 16.620 -77.872 365.989 1.00 84.23 167 GLU C CA 1
ATOM 7114 C C . GLU C 1 194 ? 16.556 -78.931 364.927 1.00 90.90 167 GLU C C 1
ATOM 7115 O O . GLU C 1 194 ? 17.357 -79.869 364.924 1.00 89.08 167 GLU C O 1
ATOM 7121 N N . LEU C 1 195 ? 15.649 -78.729 363.983 1.00 93.51 168 LEU C N 1
ATOM 7122 C CA . LEU C 1 195 ? 15.637 -79.489 362.751 1.00 95.48 168 LEU C CA 1
ATOM 7123 C C . LEU C 1 195 ? 15.801 -78.500 361.595 1.00 103.46 168 LEU C C 1
ATOM 7124 O O . LEU C 1 195 ? 14.863 -77.786 361.241 1.00 111.32 168 LEU C O 1
ATOM 7129 N N . ILE C 1 196 ? 17.015 -78.425 361.050 1.00 105.09 169 ILE C N 1
ATOM 7130 C CA . ILE C 1 196 ? 17.273 -77.628 359.848 1.00 96.67 169 ILE C CA 1
ATOM 7131 C C . ILE C 1 196 ? 16.645 -78.387 358.688 1.00 94.32 169 ILE C C 1
ATOM 7132 O O . ILE C 1 196 ? 16.716 -79.616 358.631 1.00 95.18 169 ILE C O 1
ATOM 7137 N N . THR C 1 197 ? 16.022 -77.654 357.772 1.00 101.52 170 THR C N 1
ATOM 7138 C CA . THR C 1 197 ? 15.192 -78.270 356.725 1.00 100.50 170 THR C CA 1
ATOM 7139 C C . THR C 1 197 ? 15.084 -77.424 355.437 1.00 105.87 170 THR C C 1
ATOM 7140 O O . THR C 1 197 ? 15.363 -76.219 355.428 1.00 97.91 170 THR C O 1
ATOM 7144 N N . ASN C 1 198 ? 14.683 -78.083 354.350 1.00 117.85 171 ASN C N 1
ATOM 7145 C CA . ASN C 1 198 ? 14.503 -77.431 353.030 1.00 121.88 171 ASN C CA 1
ATOM 7146 C C . ASN C 1 198 ? 13.068 -77.002 352.721 1.00 119.54 171 ASN C C 1
ATOM 7147 O O . ASN C 1 198 ? 12.724 -76.762 351.572 1.00 124.90 171 ASN C O 1
ATOM 7152 N N . LEU C 1 199 ? 12.228 -76.946 353.747 1.00 124.12 172 LEU C N 1
ATOM 7153 C CA . LEU C 1 199 ? 10.824 -76.565 353.589 1.00 124.52 172 LEU C CA 1
ATOM 7154 C C . LEU C 1 199 ? 10.662 -75.052 353.556 1.00 121.49 172 LEU C C 1
ATOM 7155 O O . LEU C 1 199 ? 11.382 -74.329 354.240 1.00 114.34 172 LEU C O 1
ATOM 7160 N N . GLU C 1 200 ? 9.699 -74.588 352.764 1.00 123.29 173 GLU C N 1
ATOM 7161 C CA . GLU C 1 200 ? 9.322 -73.179 352.749 1.00 126.96 173 GLU C CA 1
ATOM 7162 C C . GLU C 1 200 ? 8.177 -73.059 353.728 1.00 114.87 173 GLU C C 1
ATOM 7163 O O . GLU C 1 200 ? 7.110 -73.610 353.476 1.00 102.25 173 GLU C O 1
ATOM 7169 N N . ILE C 1 201 ? 8.408 -72.417 354.873 1.00 113.86 174 ILE C N 1
ATOM 7170 C CA . ILE C 1 201 ? 7.359 -72.304 355.892 1.00 111.82 174 ILE C CA 1
ATOM 7171 C C . ILE C 1 201 ? 7.332 -70.932 356.524 1.00 106.46 174 ILE C C 1
ATOM 7172 O O . ILE C 1 201 ? 8.363 -70.282 356.684 1.00 91.16 174 ILE C O 1
ATOM 7177 N N . GLU C 1 202 ? 6.113 -70.532 356.877 1.00 111.96 175 GLU C N 1
ATOM 7178 C CA . GLU C 1 202 ? 5.827 -69.281 357.559 1.00 118.29 175 GLU C CA 1
ATOM 7179 C C . GLU C 1 202 ? 6.598 -69.197 358.869 1.00 107.76 175 GLU C C 1
ATOM 7180 O O . GLU C 1 202 ? 6.293 -69.944 359.810 1.00 111.62 175 GLU C O 1
ATOM 7186 N N . PRO C 1 203 ? 7.575 -68.279 358.952 1.00 90.14 176 PRO C N 1
ATOM 7187 C CA . PRO C 1 203 ? 8.187 -68.043 360.262 1.00 97.03 176 PRO C CA 1
ATOM 7188 C C . PRO C 1 203 ? 7.169 -67.661 361.350 1.00 97.30 176 PRO C C 1
ATOM 7189 O O . PRO C 1 203 ? 6.220 -66.940 361.073 1.00 94.11 176 PRO C O 1
ATOM 7193 N N . ASP C 1 204 ? 7.379 -68.157 362.566 1.00 96.12 177 ASP C N 1
ATOM 7194 C CA . ASP C 1 204 ? 6.628 -67.703 363.731 1.00 93.82 177 ASP C CA 1
ATOM 7195 C C . ASP C 1 204 ? 7.087 -66.306 364.118 1.00 94.02 177 ASP C C 1
ATOM 7196 O O . ASP C 1 204 ? 7.995 -65.742 363.490 1.00 93.34 177 ASP C O 1
ATOM 7201 N N . GLN C 1 205 ? 6.472 -65.753 365.157 1.00 101.33 178 GLN C N 1
ATOM 7202 C CA . GLN C 1 205 ? 6.618 -64.330 365.459 1.00 108.62 178 GLN C CA 1
ATOM 7203 C C . GLN C 1 205 ? 7.907 -63.963 366.185 1.00 104.96 178 GLN C C 1
ATOM 7204 O O . GLN C 1 205 ? 8.747 -63.248 365.648 1.00 109.61 178 GLN C O 1
ATOM 7210 N N . GLU C 1 206 ? 8.034 -64.460 367.410 1.00 105.75 179 GLU C N 1
ATOM 7211 C CA . GLU C 1 206 ? 8.986 -63.989 368.450 1.00 99.59 179 GLU C CA 1
ATOM 7212 C C . GLU C 1 206 ? 8.096 -63.634 369.635 1.00 103.57 179 GLU C C 1
ATOM 7213 O O . GLU C 1 206 ? 6.929 -64.039 369.650 1.00 103.67 179 GLU C O 1
ATOM 7219 N N . VAL C 1 207 ? 8.617 -62.902 370.619 1.00 103.34 180 VAL C N 1
ATOM 7220 C CA . VAL C 1 207 ? 7.935 -62.766 371.910 1.00 101.16 180 VAL C CA 1
ATOM 7221 C C . VAL C 1 207 ? 7.971 -61.300 372.375 1.00 105.17 180 VAL C C 1
ATOM 7222 O O . VAL C 1 207 ? 8.922 -60.570 372.070 1.00 96.26 180 VAL C O 1
ATOM 7226 N N . ASP C 1 208 ? 6.917 -60.882 373.087 1.00 107.87 181 ASP C N 1
ATOM 7227 C CA . ASP C 1 208 ? 6.775 -59.501 373.578 1.00 103.43 181 ASP C CA 1
ATOM 7228 C C . ASP C 1 208 ? 7.536 -59.334 374.892 1.00 103.02 181 ASP C C 1
ATOM 7229 O O . ASP C 1 208 ? 8.160 -58.298 375.138 1.00 89.90 181 ASP C O 1
ATOM 7231 N N . TYR C 1 209 ? 7.487 -60.375 375.727 1.00 100.75 182 TYR C N 1
ATOM 7232 C CA . TYR C 1 209 ? 8.047 -60.309 377.079 1.00 97.42 182 TYR C CA 1
ATOM 7233 C C . TYR C 1 209 ? 9.555 -60.511 377.123 1.00 102.27 182 TYR C C 1
ATOM 7234 O O . TYR C 1 209 ? 10.115 -61.282 376.337 1.00 92.67 182 TYR C O 1
ATOM 7243 N N . GLY C 1 210 ? 10.186 -59.806 378.067 1.00 101.49 183 GLY C N 1
ATOM 7244 C CA . GLY C 1 210 ? 11.624 -59.850 378.274 1.00 96.17 183 GLY C CA 1
ATOM 7245 C C . GLY C 1 210 ? 12.008 -59.780 379.747 1.00 100.74 183 GLY C C 1
ATOM 7246 O O . GLY C 1 210 ? 11.282 -60.247 380.628 1.00 88.42 183 GLY C O 1
ATOM 7247 N N . CYS C 1 211 ? 13.164 -59.184 380.010 1.00 105.85 184 CYS C N 1
ATOM 7248 C CA . CYS C 1 211 ? 13.695 -59.091 381.362 1.00 108.76 184 CYS C CA 1
ATOM 7249 C C . CYS C 1 211 ? 13.172 -57.837 382.066 1.00 97.34 184 CYS C C 1
ATOM 7250 O O . CYS C 1 211 ? 12.734 -57.887 383.223 1.00 99.22 184 CYS C O 1
ATOM 7253 N N . GLY C 1 212 ? 13.292 -56.705 381.383 1.00 92.45 185 GLY C N 1
ATOM 7254 C CA . GLY C 1 212 ? 13.058 -55.400 381.998 1.00 93.10 185 GLY C CA 1
ATOM 7255 C C . GLY C 1 212 ? 14.327 -54.859 382.645 1.00 87.27 185 GLY C C 1
ATOM 7256 O O . GLY C 1 212 ? 15.372 -54.824 382.002 1.00 81.57 185 GLY C O 1
ATOM 7257 N N . ASP C 1 213 ? 14.223 -54.442 383.905 1.00 86.75 186 ASP C N 1
ATOM 7258 C CA . ASP C 1 213 ? 15.378 -54.035 384.702 1.00 86.74 186 ASP C CA 1
ATOM 7259 C C . ASP C 1 213 ? 15.507 -55.032 385.864 1.00 97.61 186 ASP C C 1
ATOM 7260 O O . ASP C 1 213 ? 15.621 -54.609 386.998 1.00 94.89 186 ASP C O 1
ATOM 7261 N N . CYS C 1 214 ? 15.481 -56.348 385.583 1.00 108.22 187 CYS C N 1
ATOM 7262 C CA . CYS C 1 214 ? 15.379 -57.395 386.645 1.00 115.88 187 CYS C CA 1
ATOM 7263 C C . CYS C 1 214 ? 16.657 -57.718 387.435 1.00 125.35 187 CYS C C 1
ATOM 7264 O O . CYS C 1 214 ? 16.628 -57.703 388.671 1.00 151.21 187 CYS C O 1
ATOM 7267 N N . ARG C 1 215 ? 17.747 -58.065 386.758 1.00 106.41 188 ARG C N 1
ATOM 7268 C CA . ARG C 1 215 ? 19.050 -58.198 387.440 1.00 96.01 188 ARG C CA 1
ATOM 7269 C C . ARG C 1 215 ? 19.185 -59.237 388.576 1.00 87.29 188 ARG C C 1
ATOM 7270 O O . ARG C 1 215 ? 20.216 -59.250 389.249 1.00 82.12 188 ARG C O 1
ATOM 7278 N N . ARG C 1 216 ? 18.201 -60.103 388.802 1.00 91.22 189 ARG C N 1
ATOM 7279 C CA . ARG C 1 216 ? 18.278 -61.035 389.961 1.00 100.27 189 ARG C CA 1
ATOM 7280 C C . ARG C 1 216 ? 19.401 -62.085 389.820 1.00 98.97 189 ARG C C 1
ATOM 7281 O O . ARG C 1 216 ? 20.224 -62.279 390.734 1.00 91.91 189 ARG C O 1
ATOM 7289 N N . CYS C 1 217 ? 19.417 -62.732 388.653 1.00 88.99 190 CYS C N 1
ATOM 7290 C CA . CYS C 1 217 ? 20.456 -63.673 388.244 1.00 76.81 190 CYS C CA 1
ATOM 7291 C C . CYS C 1 217 ? 21.857 -63.053 388.343 1.00 70.96 190 CYS C C 1
ATOM 7292 O O . CYS C 1 217 ? 22.760 -63.615 388.954 1.00 69.69 190 CYS C O 1
ATOM 7295 N N . LEU C 1 218 ? 22.033 -61.871 387.790 1.00 67.89 191 LEU C N 1
ATOM 7296 C CA . LEU C 1 218 ? 23.331 -61.185 387.883 1.00 76.86 191 LEU C CA 1
ATOM 7297 C C . LEU C 1 218 ? 23.871 -61.012 389.298 1.00 74.63 191 LEU C C 1
ATOM 7298 O O . LEU C 1 218 ? 25.075 -60.956 389.494 1.00 68.44 191 LEU C O 1
ATOM 7303 N N . ASP C 1 219 ? 22.972 -60.856 390.265 1.00 84.99 192 ASP C N 1
ATOM 7304 C CA . ASP C 1 219 ? 23.359 -60.603 391.662 1.00 93.30 192 ASP C CA 1
ATOM 7305 C C . ASP C 1 219 ? 23.418 -61.888 392.492 1.00 87.24 192 ASP C C 1
ATOM 7306 O O . ASP C 1 219 ? 24.047 -61.900 393.548 1.00 80.72 192 ASP C O 1
ATOM 7311 N N . ALA C 1 220 ? 22.759 -62.947 392.006 1.00 80.66 193 ALA C N 1
ATOM 7312 C CA . ALA C 1 220 ? 22.767 -64.259 392.652 1.00 81.83 193 ALA C CA 1
ATOM 7313 C C . ALA C 1 220 ? 23.933 -65.172 392.204 1.00 88.67 193 ALA C C 1
ATOM 7314 O O . ALA C 1 220 ? 24.352 -66.044 392.960 1.00 82.46 193 ALA C O 1
ATOM 7316 N N . CYS C 1 221 ? 24.435 -64.995 390.973 1.00 93.34 194 CYS C N 1
ATOM 7317 C CA . CYS C 1 221 ? 25.552 -65.819 390.465 1.00 79.71 194 CYS C CA 1
ATOM 7318 C C . CYS C 1 221 ? 26.713 -65.726 391.434 1.00 74.35 194 CYS C C 1
ATOM 7319 O O . CYS C 1 221 ? 27.251 -64.638 391.628 1.00 74.74 194 CYS C O 1
ATOM 7322 N N . PRO C 1 222 ? 27.113 -66.865 392.040 1.00 66.81 195 PRO C N 1
ATOM 7323 C CA . PRO C 1 222 ? 28.072 -66.857 393.151 1.00 60.24 195 PRO C CA 1
ATOM 7324 C C . PRO C 1 222 ? 29.490 -66.539 392.733 1.00 62.45 195 PRO C C 1
ATOM 7325 O O . PRO C 1 222 ? 30.351 -66.302 393.583 1.00 57.87 195 PRO C O 1
ATOM 7329 N N . THR C 1 223 ? 29.740 -66.567 391.426 1.00 67.08 196 THR C N 1
ATOM 7330 C CA . THR C 1 223 ? 31.055 -66.201 390.880 1.00 63.75 196 THR C CA 1
ATOM 7331 C C . THR C 1 223 ? 31.007 -64.888 390.129 1.00 62.21 196 THR C C 1
ATOM 7332 O O . THR C 1 223 ? 32.046 -64.393 389.730 1.00 56.71 196 THR C O 1
ATOM 7336 N N . SER C 1 224 ? 29.796 -64.350 389.916 1.00 66.38 197 SER C N 1
ATOM 7337 C CA . SER C 1 224 ? 29.581 -63.133 389.094 1.00 69.98 197 SER C CA 1
ATOM 7338 C C . SER C 1 224 ? 30.068 -63.300 387.656 1.00 72.68 197 SER C C 1
ATOM 7339 O O . SER C 1 224 ? 30.709 -62.404 387.110 1.00 65.89 197 SER C O 1
ATOM 7342 N N . CYS C 1 225 ? 29.850 -64.469 387.074 1.00 77.65 198 CYS C N 1
ATOM 7343 C CA . CYS C 1 225 ? 30.407 -64.739 385.742 1.00 77.08 198 CYS C CA 1
ATOM 7344 C C . CYS C 1 225 ? 29.586 -64.026 384.674 1.00 82.12 198 CYS C C 1
ATOM 7345 O O . CYS C 1 225 ? 30.136 -63.566 383.662 1.00 90.44 198 CYS C O 1
ATOM 7348 N N . LEU C 1 226 ? 28.283 -63.895 384.936 1.00 81.18 199 LEU C N 1
ATOM 7349 C CA . LEU C 1 226 ? 27.343 -63.245 384.007 1.00 77.09 199 LEU C CA 1
ATOM 7350 C C . LEU C 1 226 ? 27.700 -61.773 383.824 1.00 80.61 199 LEU C C 1
ATOM 7351 O O . LEU C 1 226 ? 27.912 -61.056 384.806 1.00 67.27 199 LEU C O 1
ATOM 7356 N N . ILE C 1 227 ? 27.777 -61.322 382.574 1.00 79.43 200 ILE C N 1
ATOM 7357 C CA . ILE C 1 227 ? 28.325 -59.991 382.299 1.00 84.85 200 ILE C CA 1
ATOM 7358 C C . ILE C 1 227 ? 27.247 -58.900 382.321 1.00 79.91 200 ILE C C 1
ATOM 7359 O O . ILE C 1 227 ? 27.564 -57.732 382.579 1.00 67.75 200 ILE C O 1
ATOM 7364 N N . GLY C 1 228 ? 25.999 -59.286 382.047 1.00 70.34 201 GLY C N 1
ATOM 7365 C CA . GLY C 1 228 ? 24.861 -58.361 382.055 1.00 68.61 201 GLY C CA 1
ATOM 7366 C C . GLY C 1 228 ? 23.968 -58.432 380.825 1.00 72.96 201 GLY C C 1
ATOM 7367 O O . GLY C 1 228 ? 22.747 -58.292 380.922 1.00 89.39 201 GLY C O 1
ATOM 7368 N N . ASP C 1 229 ? 24.578 -58.671 379.673 1.00 78.25 202 ASP C N 1
ATOM 7369 C CA . ASP C 1 229 ? 23.885 -58.684 378.371 1.00 79.96 202 ASP C CA 1
ATOM 7370 C C . ASP C 1 229 ? 23.546 -60.077 377.803 1.00 79.44 202 ASP C C 1
ATOM 7371 O O . ASP C 1 229 ? 23.457 -60.232 376.594 1.00 70.43 202 ASP C O 1
ATOM 7376 N N . GLY C 1 230 ? 23.364 -61.079 378.666 1.00 84.00 203 GLY C N 1
ATOM 7377 C CA . GLY C 1 230 ? 23.149 -62.476 378.223 1.00 80.54 203 GLY C CA 1
ATOM 7378 C C . GLY C 1 230 ? 24.451 -63.185 377.836 1.00 76.97 203 GLY C C 1
ATOM 7379 O O . GLY C 1 230 ? 24.449 -64.235 377.199 1.00 74.48 203 GLY C O 1
ATOM 7380 N N . THR C 1 231 ? 25.559 -62.609 378.280 1.00 75.38 204 THR C N 1
ATOM 7381 C CA . THR C 1 231 ? 26.900 -63.048 377.951 1.00 72.61 204 THR C CA 1
ATOM 7382 C C . THR C 1 231 ? 27.671 -63.315 379.250 1.00 73.57 204 THR C C 1
ATOM 7383 O O . THR C 1 231 ? 27.241 -62.891 380.327 1.00 88.61 204 THR C O 1
ATOM 7387 N N . MET C 1 232 ? 28.803 -64.002 379.155 1.00 81.18 205 MET C N 1
ATOM 7388 C CA . MET C 1 232 ? 29.370 -64.713 380.318 1.00 76.93 205 MET C CA 1
ATOM 7389 C C . MET C 1 232 ? 30.874 -64.904 380.261 1.00 72.23 205 MET C C 1
ATOM 7390 O O . MET C 1 232 ? 31.432 -65.057 379.184 1.00 79.03 205 MET C O 1
ATOM 7395 N N . ASN C 1 233 ? 31.548 -64.876 381.413 1.00 74.29 206 ASN C N 1
ATOM 7396 C CA . ASN C 1 233 ? 32.872 -65.522 381.515 1.00 64.41 206 ASN C CA 1
ATOM 7397 C C . ASN C 1 233 ? 32.683 -66.999 381.927 1.00 60.46 206 ASN C C 1
ATOM 7398 O O . ASN C 1 233 ? 32.723 -67.315 383.090 1.00 58.62 206 ASN C O 1
ATOM 7403 N N . ALA C 1 234 ? 32.530 -67.890 380.948 1.00 61.34 207 ALA C N 1
ATOM 7404 C CA . ALA C 1 234 ? 32.074 -69.267 381.195 1.00 63.18 207 ALA C CA 1
ATOM 7405 C C . ALA C 1 234 ? 33.087 -70.108 381.990 1.00 62.55 207 ALA C C 1
ATOM 7406 O O . ALA C 1 234 ? 32.741 -71.021 382.728 1.00 58.38 207 ALA C O 1
ATOM 7408 N N . ARG C 1 235 ? 34.337 -69.798 381.741 1.00 54.80 208 ARG C N 1
ATOM 7409 C CA . ARG C 1 235 ? 35.446 -70.142 382.552 1.00 60.61 208 ARG C CA 1
ATOM 7410 C C . ARG C 1 235 ? 35.147 -70.050 384.060 1.00 61.56 208 ARG C C 1
ATOM 7411 O O . ARG C 1 235 ? 35.755 -70.794 384.837 1.00 64.15 208 ARG C O 1
ATOM 7419 N N . ARG C 1 236 ? 34.270 -69.131 384.483 1.00 55.97 209 ARG C N 1
ATOM 7420 C CA . ARG C 1 236 ? 33.909 -68.968 385.936 1.00 54.71 209 ARG C CA 1
ATOM 7421 C C . ARG C 1 236 ? 32.512 -69.455 386.248 1.00 47.88 209 ARG C C 1
ATOM 7422 O O . ARG C 1 236 ? 32.040 -69.303 387.359 1.00 48.42 209 ARG C O 1
ATOM 7430 N N . CYS C 1 237 ? 31.826 -70.035 385.278 1.00 46.62 210 CYS C N 1
ATOM 7431 C CA . CYS C 1 237 ? 30.559 -70.687 385.602 1.00 53.39 210 CYS C CA 1
ATOM 7432 C C . CYS C 1 237 ? 30.844 -71.934 386.431 1.00 53.61 210 CYS C C 1
ATOM 7433 O O . CYS C 1 237 ? 31.668 -72.761 386.053 1.00 66.70 210 CYS C O 1
ATOM 7436 N N . LEU C 1 238 ? 30.121 -72.105 387.524 1.00 49.38 211 LEU C N 1
ATOM 7437 C CA . LEU C 1 238 ? 30.176 -73.353 388.282 1.00 52.64 211 LEU C CA 1
ATOM 7438 C C . LEU C 1 238 ? 29.680 -74.552 387.484 1.00 51.18 211 LEU C C 1
ATOM 7439 O O . LEU C 1 238 ? 30.089 -75.686 387.756 1.00 47.56 211 LEU C O 1
ATOM 7444 N N . SER C 1 239 ? 28.790 -74.336 386.518 1.00 49.56 212 SER C N 1
ATOM 7445 C CA . SER C 1 239 ? 28.340 -75.484 385.700 1.00 60.17 212 SER C CA 1
ATOM 7446 C C . SER C 1 239 ? 29.529 -76.046 384.928 1.00 59.28 212 SER C C 1
ATOM 7447 O O . SER C 1 239 ? 29.682 -77.267 384.770 1.00 59.81 212 SER C O 1
ATOM 7450 N N . PHE C 1 240 ? 30.379 -75.133 384.470 1.00 56.03 213 PHE C N 1
ATOM 7451 C CA . PHE C 1 240 ? 31.607 -75.505 383.791 1.00 59.31 213 PHE C CA 1
ATOM 7452 C C . PHE C 1 240 ? 32.595 -76.140 384.763 1.00 56.39 213 PHE C C 1
ATOM 7453 O O . PHE C 1 240 ? 33.124 -77.210 384.498 1.00 61.15 213 PHE C O 1
ATOM 7461 N N . GLN C 1 241 ? 32.793 -75.507 385.911 1.00 55.34 214 GLN C N 1
ATOM 7462 C CA . GLN C 1 241 ? 33.742 -76.022 386.872 1.00 57.27 214 GLN C CA 1
ATOM 7463 C C . GLN C 1 241 ? 33.432 -77.487 387.252 1.00 54.00 214 GLN C C 1
ATOM 7464 O O . GLN C 1 241 ? 34.345 -78.300 387.395 1.00 62.83 214 GLN C O 1
ATOM 7470 N N . THR C 1 242 ? 32.164 -77.822 387.389 1.00 49.71 215 THR C N 1
ATOM 7471 C CA . THR C 1 242 ? 31.800 -79.181 387.743 1.00 58.61 215 THR C CA 1
ATOM 7472 C C . THR C 1 242 ? 32.145 -80.125 386.630 1.00 54.30 215 THR C C 1
ATOM 7473 O O . THR C 1 242 ? 32.292 -81.308 386.854 1.00 71.30 215 THR C O 1
ATOM 7477 N N . GLN C 1 243 ? 32.273 -79.603 385.426 1.00 57.05 216 GLN C N 1
ATOM 7478 C CA . GLN C 1 243 ? 32.532 -80.430 384.266 1.00 56.08 216 GLN C CA 1
ATOM 7479 C C . GLN C 1 243 ? 33.959 -80.346 383.766 1.00 52.05 216 GLN C C 1
ATOM 7480 O O . GLN C 1 243 ? 34.371 -81.195 382.965 1.00 50.83 216 GLN C O 1
ATOM 7486 N N . ASP C 1 244 ? 34.707 -79.346 384.209 1.00 48.25 217 ASP C N 1
ATOM 7487 C CA . ASP C 1 244 ? 36.080 -79.209 383.770 1.00 53.58 217 ASP C CA 1
ATOM 7488 C C . ASP C 1 244 ? 36.936 -80.349 384.359 1.00 58.42 217 ASP C C 1
ATOM 7489 O O . ASP C 1 244 ? 36.750 -80.767 385.491 1.00 57.98 217 ASP C O 1
ATOM 7494 N N . LYS C 1 245 ? 37.869 -80.858 383.569 1.00 56.16 218 LYS C N 1
ATOM 7495 C CA . LYS C 1 245 ? 38.789 -81.855 384.051 1.00 56.70 218 LYS C CA 1
ATOM 7496 C C . LYS C 1 245 ? 39.895 -81.190 384.844 1.00 55.79 218 LYS C C 1
ATOM 7497 O O . LYS C 1 245 ? 40.012 -79.982 384.873 1.00 57.76 218 LYS C O 1
ATOM 7503 N N . GLY C 1 246 ? 40.675 -81.994 385.535 1.00 49.87 219 GLY C N 1
ATOM 7504 C CA . GLY C 1 246 ? 41.734 -81.464 386.350 1.00 46.17 219 GLY C CA 1
ATOM 7505 C C . GLY C 1 246 ? 41.291 -81.116 387.752 1.00 51.10 219 GLY C C 1
ATOM 7506 O O . GLY C 1 246 ? 40.353 -81.697 388.325 1.00 64.84 219 GLY C O 1
ATOM 7507 N N . MET C 1 247 ? 42.001 -80.166 388.315 1.00 48.35 220 MET C N 1
ATOM 7508 C CA . MET C 1 247 ? 41.874 -79.811 389.677 1.00 45.25 220 MET C CA 1
ATOM 7509 C C . MET C 1 247 ? 41.040 -78.525 389.713 1.00 49.13 220 MET C C 1
ATOM 7510 O O . MET C 1 247 ? 41.457 -77.507 389.175 1.00 59.65 220 MET C O 1
ATOM 7515 N N . MET C 1 248 ? 39.876 -78.558 390.351 1.00 52.75 221 MET C N 1
ATOM 7516 C CA . MET C 1 248 ? 39.063 -77.349 390.586 1.00 47.73 221 MET C CA 1
ATOM 7517 C C . MET C 1 248 ? 39.771 -76.324 391.446 1.00 47.37 221 MET C C 1
ATOM 7518 O O . MET C 1 248 ? 40.128 -76.625 392.566 1.00 54.98 221 MET C O 1
ATOM 7523 N N . ASP C 1 249 ? 39.933 -75.094 390.955 1.00 51.04 222 ASP C N 1
ATOM 7524 C CA . ASP C 1 249 ? 40.552 -74.018 391.751 1.00 51.76 222 ASP C CA 1
ATOM 7525 C C . ASP C 1 249 ? 39.836 -73.838 393.090 1.00 57.20 222 ASP C C 1
ATOM 7526 O O . ASP C 1 249 ? 38.616 -74.007 393.181 1.00 57.84 222 ASP C O 1
ATOM 7531 N N . MET C 1 250 ? 40.614 -73.446 394.098 1.00 61.08 223 MET C N 1
ATOM 7532 C CA . MET C 1 250 ? 40.143 -73.210 395.467 1.00 61.45 223 MET C CA 1
ATOM 7533 C C . MET C 1 250 ? 38.853 -72.398 395.556 1.00 67.32 223 MET C C 1
ATOM 7534 O O . MET C 1 250 ? 37.988 -72.694 396.367 1.00 75.36 223 MET C O 1
ATOM 7539 N N . GLU C 1 251 ? 38.729 -71.372 394.734 1.00 72.75 224 GLU C N 1
ATOM 7540 C CA . GLU C 1 251 ? 37.592 -70.474 394.846 1.00 71.50 224 GLU C CA 1
ATOM 7541 C C . GLU C 1 251 ? 36.276 -71.205 394.690 1.00 59.91 224 GLU C C 1
ATOM 7542 O O . GLU C 1 251 ? 35.319 -70.922 395.408 1.00 61.51 224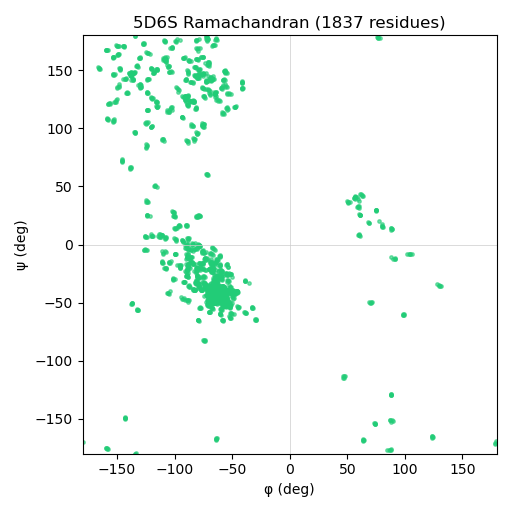 GLU C O 1
ATOM 7548 N N . PHE C 1 252 ? 36.212 -72.114 393.727 1.00 59.66 225 PHE C N 1
ATOM 7549 C CA . PHE C 1 252 ? 34.931 -72.724 393.342 1.00 57.85 225 PHE C CA 1
ATOM 7550 C C . PHE C 1 252 ? 34.516 -73.903 394.196 1.00 55.64 225 PHE C C 1
ATOM 7551 O O . PHE C 1 252 ? 33.355 -74.271 394.184 1.00 67.26 225 PHE C O 1
ATOM 7559 N N . ARG C 1 253 ? 35.446 -74.468 394.945 1.00 59.46 226 ARG C N 1
ATOM 7560 C CA . ARG C 1 253 ? 35.167 -75.650 395.746 1.00 61.03 226 ARG C CA 1
ATOM 7561 C C . ARG C 1 253 ? 34.065 -75.366 396.764 1.00 65.46 226 ARG C C 1
ATOM 7562 O O . ARG C 1 253 ? 33.033 -76.076 396.823 1.00 58.91 226 ARG C O 1
ATOM 7570 N N . LYS C 1 254 ? 34.294 -74.331 397.571 1.00 57.57 227 LYS C N 1
ATOM 7571 C CA . LYS C 1 254 ? 33.335 -73.943 398.597 1.00 60.45 227 LYS C CA 1
ATOM 7572 C C . LYS C 1 254 ? 31.985 -73.637 397.950 1.00 57.41 227 LYS C C 1
ATOM 7573 O O . LYS C 1 254 ? 30.933 -73.968 398.486 1.00 61.23 227 LYS C O 1
ATOM 7579 N N . LYS C 1 255 ? 32.024 -73.034 396.765 1.00 58.25 228 LYS C N 1
ATOM 7580 C CA . LYS C 1 255 ? 30.817 -72.498 396.125 1.00 56.62 228 LYS C CA 1
ATOM 7581 C C . LYS C 1 255 ? 29.905 -73.489 395.440 1.00 56.24 228 LYS C C 1
ATOM 7582 O O . LYS C 1 255 ? 28.729 -73.205 395.249 1.00 68.15 228 LYS C O 1
ATOM 7588 N N . ILE C 1 256 ? 30.383 -74.672 395.098 1.00 60.38 229 ILE C N 1
ATOM 7589 C CA . ILE C 1 256 ? 29.458 -75.673 394.514 1.00 64.51 229 ILE C CA 1
ATOM 7590 C C . ILE C 1 256 ? 28.586 -76.279 395.602 1.00 60.79 229 ILE C C 1
ATOM 7591 O O . ILE C 1 256 ? 27.689 -77.077 395.307 1.00 60.07 229 ILE C O 1
ATOM 7596 N N . LYS C 1 257 ? 28.882 -75.921 396.857 1.00 65.04 230 LYS C N 1
ATOM 7597 C CA . LYS C 1 257 ? 28.175 -76.465 398.022 1.00 66.67 230 LYS C CA 1
ATOM 7598 C C . LYS C 1 257 ? 28.089 -77.986 397.889 1.00 60.17 230 LYS C C 1
ATOM 7599 O O . LYS C 1 257 ? 29.120 -78.649 397.882 1.00 60.52 230 LYS C O 1
ATOM 7605 N N . THR C 1 258 ? 26.894 -78.518 397.706 1.00 54.63 231 THR C N 1
ATOM 7606 C CA . THR C 1 258 ? 26.719 -79.946 397.509 1.00 57.17 231 THR C CA 1
ATOM 7607 C C . THR C 1 258 ? 26.239 -80.269 396.095 1.00 62.50 231 THR C C 1
ATOM 7608 O O . THR C 1 258 ? 25.885 -81.417 395.798 1.00 63.22 231 THR C O 1
ATOM 7612 N N . VAL C 1 259 ? 26.221 -79.273 395.215 1.00 64.59 232 VAL C N 1
ATOM 7613 C CA . VAL C 1 259 ? 25.770 -79.504 393.837 1.00 66.35 232 VAL C CA 1
ATOM 7614 C C . VAL C 1 259 ? 26.953 -80.008 393.016 1.00 60.44 232 VAL C C 1
ATOM 7615 O O . VAL C 1 259 ? 27.835 -79.232 392.655 1.00 49.80 232 VAL C O 1
ATOM 7619 N N . ILE C 1 260 ? 26.972 -81.318 392.776 1.00 57.49 233 ILE C N 1
ATOM 7620 C CA . ILE C 1 260 ? 28.128 -81.988 392.187 1.00 54.94 233 ILE C CA 1
ATOM 7621 C C . ILE C 1 260 ? 28.099 -82.035 390.668 1.00 63.54 233 ILE C C 1
ATOM 7622 O O . ILE C 1 260 ? 28.985 -82.613 390.041 1.00 74.17 233 ILE C O 1
ATOM 7627 N N . TYR C 1 261 ? 27.062 -81.481 390.072 1.00 65.90 234 TYR C N 1
ATOM 7628 C CA . TYR C 1 261 ? 26.975 -81.387 388.618 1.00 70.50 234 TYR C CA 1
ATOM 7629 C C . TYR C 1 261 ? 26.034 -80.238 388.213 1.00 68.19 234 TYR C C 1
ATOM 7630 O O . TYR C 1 261 ? 24.857 -80.243 388.558 1.00 70.77 234 TYR C O 1
ATOM 7639 N N . GLY C 1 262 ? 26.555 -79.280 387.463 1.00 60.78 235 GLY C N 1
ATOM 7640 C CA . GLY C 1 262 ? 25.756 -78.164 387.022 1.00 66.25 235 GLY C CA 1
ATOM 7641 C C . GLY C 1 262 ? 25.572 -77.129 388.109 1.00 67.92 235 GLY C C 1
ATOM 7642 O O . GLY C 1 262 ? 26.018 -77.302 389.246 1.00 71.79 235 GLY C O 1
ATOM 7643 N N . CYS C 1 263 ? 24.881 -76.060 387.729 1.00 65.03 236 CYS C N 1
ATOM 7644 C CA . CYS C 1 263 ? 24.456 -74.990 388.615 1.00 69.46 236 CYS C CA 1
ATOM 7645 C C . CYS C 1 263 ? 23.122 -74.421 388.090 1.00 75.20 236 CYS C C 1
ATOM 7646 O O . CYS C 1 263 ? 22.949 -74.255 386.873 1.00 70.02 236 CYS C O 1
ATOM 7649 N N . ASP C 1 264 ? 22.176 -74.184 389.005 1.00 69.29 237 ASP C N 1
ATOM 7650 C CA . ASP C 1 264 ? 20.859 -73.673 388.639 1.00 62.41 237 ASP C CA 1
ATOM 7651 C C . ASP C 1 264 ? 20.572 -72.330 389.297 1.00 66.37 237 ASP C C 1
ATOM 7652 O O . ASP C 1 264 ? 19.474 -71.813 389.169 1.00 69.57 237 ASP C O 1
ATOM 7657 N N . ILE C 1 265 ? 21.560 -71.744 389.968 1.00 64.27 238 ILE C N 1
ATOM 7658 C CA . ILE C 1 265 ? 21.336 -70.534 390.768 1.00 64.22 238 ILE C CA 1
ATOM 7659 C C . ILE C 1 265 ? 20.738 -69.394 389.926 1.00 65.46 238 ILE C C 1
ATOM 7660 O O . ILE C 1 265 ? 19.811 -68.715 390.374 1.00 85.79 238 ILE C O 1
ATOM 7665 N N . CYS C 1 266 ? 21.196 -69.227 388.688 1.00 64.12 239 CYS C N 1
ATOM 7666 C CA . CYS C 1 266 ? 20.714 -68.138 387.794 1.00 63.44 239 CYS C CA 1
ATOM 7667 C C . CYS C 1 266 ? 19.328 -68.400 387.188 1.00 62.70 239 CYS C C 1
ATOM 7668 O O . CYS C 1 266 ? 18.764 -67.515 386.561 1.00 70.32 239 CYS C O 1
ATOM 7671 N N . GLN C 1 267 ? 18.790 -69.598 387.402 1.00 62.42 240 GLN C N 1
ATOM 7672 C CA . GLN C 1 267 ? 17.426 -69.959 387.025 1.00 68.81 240 GLN C CA 1
ATOM 7673 C C . GLN C 1 267 ? 16.444 -70.004 388.225 1.00 84.70 240 GLN C C 1
ATOM 7674 O O . GLN C 1 267 ? 15.290 -69.575 388.122 1.00 90.18 240 GLN C O 1
ATOM 7680 N N . ILE C 1 268 ? 16.902 -70.527 389.359 1.00 92.92 241 ILE C N 1
ATOM 7681 C CA . ILE C 1 268 ? 16.145 -70.481 390.618 1.00 95.33 241 ILE C CA 1
ATOM 7682 C C . ILE C 1 268 ? 15.811 -69.033 391.011 1.00 92.85 241 ILE C C 1
ATOM 7683 O O . ILE C 1 268 ? 14.709 -68.759 391.504 1.00 88.54 241 ILE C O 1
ATOM 7688 N N . SER C 1 269 ? 16.746 -68.118 390.763 1.00 80.28 242 SER C N 1
ATOM 7689 C CA . SER C 1 269 ? 16.544 -66.708 391.080 1.00 83.00 242 SER C CA 1
ATOM 7690 C C . SER C 1 269 ? 15.698 -65.954 390.042 1.00 87.65 242 SER C C 1
ATOM 7691 O O . SER C 1 269 ? 15.460 -64.754 390.201 1.00 82.44 242 SER C O 1
ATOM 7694 N N . CYS C 1 270 ? 15.230 -66.641 388.995 1.00 95.04 243 CYS C N 1
ATOM 7695 C CA . CYS C 1 270 ? 14.491 -65.977 387.898 1.00 98.31 243 CYS C CA 1
ATOM 7696 C C . CYS C 1 270 ? 12.980 -65.946 388.129 1.00 100.40 243 CYS C C 1
ATOM 7697 O O . CYS C 1 270 ? 12.374 -67.002 388.354 1.00 91.08 243 CYS C O 1
ATOM 7700 N N . PRO C 1 271 ? 12.378 -64.734 388.044 1.00 95.05 244 PRO C N 1
ATOM 7701 C CA . PRO C 1 271 ? 10.951 -64.537 388.224 1.00 87.87 244 PRO C CA 1
ATOM 7702 C C . PRO C 1 271 ? 10.134 -65.487 387.384 1.00 78.74 244 PRO C C 1
ATOM 7703 O O . PRO C 1 271 ? 9.155 -66.056 387.873 1.00 88.48 244 PRO C O 1
ATOM 7707 N N . TYR C 1 272 ? 10.530 -65.682 386.138 1.00 75.49 245 TYR C N 1
ATOM 7708 C CA . TYR C 1 272 ? 9.759 -66.558 385.243 1.00 83.86 245 TYR C CA 1
ATOM 7709 C C . TYR C 1 272 ? 9.701 -68.020 385.671 1.00 84.05 245 TYR C C 1
ATOM 7710 O O . TYR C 1 272 ? 8.918 -68.791 385.114 1.00 73.98 245 TYR C O 1
ATOM 7719 N N . ASN C 1 273 ? 10.540 -68.405 386.631 1.00 92.92 246 ASN C N 1
ATOM 7720 C CA . ASN C 1 273 ? 10.503 -69.766 387.163 1.00 102.21 246 ASN C CA 1
ATOM 7721 C C . ASN C 1 273 ? 9.723 -69.857 388.471 1.00 113.85 246 ASN C C 1
ATOM 7722 O O . ASN C 1 273 ? 9.461 -70.960 388.970 1.00 121.78 246 ASN C O 1
ATOM 7727 N N . ARG C 1 274 ? 9.351 -68.684 388.995 1.00 127.51 247 ARG C N 1
ATOM 7728 C CA . ARG C 1 274 ? 8.583 -68.513 390.239 1.00 119.62 247 ARG C CA 1
ATOM 7729 C C . ARG C 1 274 ? 7.575 -69.637 390.506 1.00 120.43 247 ARG C C 1
ATOM 7730 O O . ARG C 1 274 ? 7.625 -70.278 391.562 1.00 137.07 247 ARG C O 1
ATOM 7738 N N . GLY C 1 275 ? 6.695 -69.920 389.553 1.00 109.02 248 GLY C N 1
ATOM 7739 C CA . GLY C 1 275 ? 5.644 -70.908 389.805 1.00 106.38 248 GLY C CA 1
ATOM 7740 C C . GLY C 1 275 ? 5.338 -71.879 388.687 1.00 106.03 248 GLY C C 1
ATOM 7741 O O . GLY C 1 275 ? 4.248 -71.844 388.127 1.00 91.59 248 GLY C O 1
ATOM 7742 N N . ILE C 1 276 ? 6.293 -72.745 388.357 1.00 111.22 249 ILE C N 1
ATOM 7743 C CA . ILE C 1 276 ? 6.032 -73.832 387.409 1.00 112.75 249 ILE C CA 1
ATOM 7744 C C . ILE C 1 276 ? 6.360 -75.163 388.048 1.00 111.08 249 ILE C C 1
ATOM 7745 O O . ILE C 1 276 ? 7.289 -75.267 388.851 1.00 118.82 249 ILE C O 1
ATOM 7750 N N . ASP C 1 277 ? 5.537 -76.157 387.745 1.00 102.72 250 ASP C N 1
ATOM 7751 C CA . ASP C 1 277 ? 5.964 -77.544 387.808 1.00 111.76 250 ASP C CA 1
ATOM 7752 C C . ASP C 1 277 ? 5.753 -78.059 386.379 1.00 107.70 250 ASP C C 1
ATOM 7753 O O . ASP C 1 277 ? 4.900 -77.548 385.664 1.00 111.33 250 ASP C O 1
ATOM 7758 N N . ASN C 1 278 ? 6.547 -79.034 385.956 1.00 103.73 251 ASN C N 1
ATOM 7759 C CA . ASN C 1 278 ? 6.583 -79.451 384.553 1.00 98.88 251 ASN C CA 1
ATOM 7760 C C . ASN C 1 278 ? 6.377 -80.975 384.440 1.00 101.08 251 ASN C C 1
ATOM 7761 O O . ASN C 1 278 ? 6.316 -81.667 385.456 1.00 91.31 251 ASN C O 1
ATOM 7766 N N . PRO C 1 279 ? 6.244 -81.505 383.219 1.00 111.49 252 PRO C N 1
ATOM 7767 C CA . PRO C 1 279 ? 5.671 -82.855 383.084 1.00 123.09 252 PRO C CA 1
ATOM 7768 C C . PRO C 1 279 ? 6.557 -84.063 383.447 1.00 125.46 252 PRO C C 1
ATOM 7769 O O . PRO C 1 279 ? 6.418 -84.589 384.553 1.00 143.25 252 PRO C O 1
ATOM 7773 N N . LEU C 1 280 ? 7.422 -84.524 382.543 1.00 124.19 253 LEU C N 1
ATOM 7774 C CA . LEU C 1 280 ? 7.949 -85.904 382.638 1.00 125.22 253 LEU C CA 1
ATOM 7775 C C . LEU C 1 280 ? 8.802 -86.154 383.890 1.00 135.91 253 LEU C C 1
ATOM 7776 O O . LEU C 1 280 ? 8.355 -86.825 384.831 1.00 118.45 253 LEU C O 1
ATOM 7781 N N . ASP C 1 283 ? 10.948 -90.064 383.398 1.00 91.46 256 ASP C N 1
ATOM 7782 C CA . ASP C 1 283 ? 10.937 -90.708 384.726 1.00 98.74 256 ASP C CA 1
ATOM 7783 C C . ASP C 1 283 ? 12.215 -90.501 385.551 1.00 96.22 256 ASP C C 1
ATOM 7784 O O . ASP C 1 283 ? 13.320 -90.672 385.043 1.00 94.19 256 ASP C O 1
ATOM 7789 N N . ILE C 1 284 ? 12.048 -90.152 386.829 1.00 98.60 257 ILE C N 1
ATOM 7790 C CA . ILE C 1 284 ? 13.160 -89.762 387.715 1.00 99.06 257 ILE C CA 1
ATOM 7791 C C . ILE C 1 284 ? 13.387 -90.757 388.862 1.00 93.78 257 ILE C C 1
ATOM 7792 O O . ILE C 1 284 ? 12.524 -90.909 389.729 1.00 101.69 257 ILE C O 1
ATOM 7797 N N . ASP C 1 285 ? 14.567 -91.363 388.913 1.00 83.23 258 ASP C N 1
ATOM 7798 C CA . ASP C 1 285 ? 15.020 -92.014 390.134 1.00 85.53 258 ASP C CA 1
ATOM 7799 C C . ASP C 1 285 ? 15.603 -90.935 391.060 1.00 91.12 258 ASP C C 1
ATOM 7800 O O . ASP C 1 285 ? 16.600 -90.294 390.715 1.00 110.66 258 ASP C O 1
ATOM 7805 N N . PRO C 1 286 ? 15.016 -90.741 392.254 1.00 85.64 259 PRO C N 1
ATOM 7806 C CA . PRO C 1 286 ? 15.559 -89.686 393.117 1.00 80.24 259 PRO C CA 1
ATOM 7807 C C . PRO C 1 286 ? 16.975 -89.975 393.642 1.00 78.74 259 PRO C C 1
ATOM 7808 O O . PRO C 1 286 ? 17.679 -89.038 394.036 1.00 78.96 259 PRO C O 1
ATOM 7812 N N . ASP C 1 287 ? 17.392 -91.245 393.637 1.00 75.72 260 ASP C N 1
ATOM 7813 C CA . ASP C 1 287 ? 18.760 -91.645 394.072 1.00 84.54 260 ASP C CA 1
ATOM 7814 C C . ASP C 1 287 ? 19.859 -91.320 393.054 1.00 80.13 260 ASP C C 1
ATOM 7815 O O . ASP C 1 287 ? 21.033 -91.237 393.398 1.00 70.25 260 ASP C O 1
ATOM 7820 N N . LEU C 1 288 ? 19.456 -91.146 391.802 1.00 82.01 261 LEU C N 1
ATOM 7821 C CA . LEU C 1 288 ? 20.325 -90.612 390.761 1.00 70.30 261 LEU C CA 1
ATOM 7822 C C . LEU C 1 288 ? 20.288 -89.095 390.706 1.00 68.07 261 LEU C C 1
ATOM 7823 O O . LEU C 1 288 ? 21.180 -88.487 390.138 1.00 85.33 261 LEU C O 1
ATOM 7828 N N . ALA C 1 289 ? 19.260 -88.486 391.268 1.00 57.34 262 ALA C N 1
ATOM 7829 C CA . ALA C 1 289 ? 19.158 -87.045 391.260 1.00 58.40 262 ALA C CA 1
ATOM 7830 C C . ALA C 1 289 ? 19.695 -86.428 392.521 1.00 59.97 262 ALA C C 1
ATOM 7831 O O . ALA C 1 289 ? 19.930 -85.228 392.591 1.00 61.57 262 ALA C O 1
ATOM 7833 N N . MET C 1 290 ? 19.828 -87.232 393.566 1.00 72.39 263 MET C N 1
ATOM 7834 C CA . MET C 1 290 ? 20.359 -86.744 394.842 1.00 72.52 263 MET C CA 1
ATOM 7835 C C . MET C 1 290 ? 21.157 -87.892 395.439 1.00 77.85 263 MET C C 1
ATOM 7836 O O . MET C 1 290 ? 20.722 -88.540 396.391 1.00 87.66 263 MET C O 1
ATOM 7841 N N . PRO C 1 291 ? 22.314 -88.181 394.833 1.00 76.04 264 PRO C N 1
ATOM 7842 C CA . PRO C 1 291 ? 23.026 -89.399 395.145 1.00 71.24 264 PRO C CA 1
ATOM 7843 C C . PRO C 1 291 ? 23.738 -89.345 396.476 1.00 69.86 264 PRO C C 1
ATOM 7844 O O . PRO C 1 291 ? 24.219 -88.286 396.910 1.00 66.27 264 PRO C O 1
ATOM 7848 N N . GLU C 1 292 ? 23.788 -90.509 397.107 1.00 66.41 265 GLU C N 1
ATOM 7849 C CA . GLU C 1 292 ? 24.456 -90.659 398.371 1.00 70.41 265 GLU C CA 1
ATOM 7850 C C . GLU C 1 292 ? 25.937 -90.623 398.031 1.00 68.58 265 GLU C C 1
ATOM 7851 O O . GLU C 1 292 ? 26.406 -91.382 397.177 1.00 68.68 265 GLU C O 1
ATOM 7857 N N . LEU C 1 293 ? 26.672 -89.762 398.714 1.00 67.04 266 LEU C N 1
ATOM 7858 C CA . LEU C 1 293 ? 28.031 -89.438 398.317 1.00 62.03 266 LEU C CA 1
ATOM 7859 C C . LEU C 1 293 ? 29.028 -90.571 398.536 1.00 67.51 266 LEU C C 1
ATOM 7860 O O . LEU C 1 293 ? 29.755 -90.933 397.615 1.00 78.28 266 LEU C O 1
ATOM 7865 N N . LEU C 1 294 ? 29.097 -91.125 399.739 1.00 64.83 267 LEU C N 1
ATOM 7866 C CA . LEU C 1 294 ? 30.119 -92.143 400.013 1.00 61.24 267 LEU C CA 1
ATOM 7867 C C . LEU C 1 294 ? 29.902 -93.404 399.184 1.00 59.99 267 LEU C C 1
ATOM 7868 O O . LEU C 1 294 ? 30.870 -94.006 398.713 1.00 74.78 267 LEU C O 1
ATOM 7873 N N . PRO C 1 295 ? 28.645 -93.826 399.020 1.00 57.53 268 PRO C N 1
ATOM 7874 C CA . PRO C 1 295 ? 28.417 -94.933 398.102 1.00 55.68 268 PRO C CA 1
ATOM 7875 C C . PRO C 1 295 ? 28.808 -94.565 396.675 1.00 54.09 268 PRO C C 1
ATOM 7876 O O . PRO C 1 295 ? 29.304 -95.403 395.934 1.00 60.47 268 PRO C O 1
ATOM 7880 N N . PHE C 1 296 ? 28.575 -93.315 396.296 1.00 55.68 269 PHE C N 1
ATOM 7881 C CA . PHE C 1 296 ? 28.978 -92.841 394.983 1.00 54.19 269 PHE C CA 1
ATOM 7882 C C . PHE C 1 296 ? 30.483 -92.964 394.778 1.00 55.02 269 PHE C C 1
ATOM 7883 O O . PHE C 1 296 ? 30.941 -93.320 393.698 1.00 53.51 269 PHE C O 1
ATOM 7891 N N . LEU C 1 297 ? 31.247 -92.655 395.821 1.00 51.93 270 LEU C N 1
ATOM 7892 C CA . LEU C 1 297 ? 32.688 -92.793 395.763 1.00 47.92 270 LEU C CA 1
ATOM 7893 C C . LEU C 1 297 ? 33.129 -94.239 395.693 1.00 51.51 270 LEU C C 1
ATOM 7894 O O . LEU C 1 297 ? 34.307 -94.478 395.536 1.00 53.14 270 LEU C O 1
ATOM 7899 N N . GLU C 1 298 ? 32.221 -95.207 395.843 1.00 55.56 271 GLU C N 1
ATOM 7900 C CA . GLU C 1 298 ? 32.597 -96.639 395.724 1.00 57.59 271 GLU C CA 1
ATOM 7901 C C . GLU C 1 298 ? 32.501 -97.101 394.295 1.00 57.46 271 GLU C C 1
ATOM 7902 O O . GLU C 1 298 ? 32.960 -98.171 393.967 1.00 60.35 271 GLU C O 1
ATOM 7908 N N . LEU C 1 299 ? 31.903 -96.299 393.427 1.00 61.09 272 LEU C N 1
ATOM 7909 C CA . LEU C 1 299 ? 31.615 -96.769 392.079 1.00 55.62 272 LEU C CA 1
ATOM 7910 C C . LEU C 1 299 ? 32.850 -96.932 391.229 1.00 54.27 272 LEU C C 1
ATOM 7911 O O . LEU C 1 299 ? 33.786 -96.170 391.332 1.00 55.22 272 LEU C O 1
ATOM 7916 N N . THR C 1 300 ? 32.856 -97.989 390.436 1.00 59.28 273 THR C N 1
ATOM 7917 C CA . THR C 1 300 ? 33.903 -98.248 389.449 1.00 60.00 273 THR C CA 1
ATOM 7918 C C . THR C 1 300 ? 33.393 -97.812 388.090 1.00 65.38 273 THR C C 1
ATOM 7919 O O . THR C 1 300 ? 32.236 -97.422 387.967 1.00 82.58 273 THR C O 1
ATOM 7923 N N . ASN C 1 301 ? 34.230 -97.866 387.057 1.00 60.77 274 ASN C N 1
ATOM 7924 C CA . ASN C 1 301 ? 33.752 -97.508 385.723 1.00 59.90 274 ASN C CA 1
ATOM 7925 C C . ASN C 1 301 ? 32.547 -98.351 385.312 1.00 67.41 274 ASN C C 1
ATOM 7926 O O . ASN C 1 301 ? 31.598 -97.819 384.722 1.00 67.21 274 ASN C O 1
ATOM 7931 N N . LYS C 1 302 ? 32.600 -99.647 385.645 1.00 67.48 275 LYS C N 1
ATOM 7932 C CA . LYS C 1 302 ? 31.524 -100.581 385.339 1.00 70.21 275 LYS C CA 1
ATOM 7933 C C . LYS C 1 302 ? 30.257 -100.278 386.128 1.00 73.27 275 LYS C C 1
ATOM 7934 O O . LYS C 1 302 ? 29.198 -100.085 385.528 1.00 77.09 275 LYS C O 1
ATOM 7940 N N . SER C 1 303 ? 30.349 -100.206 387.460 1.00 70.23 276 SER C N 1
ATOM 7941 C CA . SER C 1 303 ? 29.149 -99.934 388.271 1.00 64.18 276 SER C CA 1
ATOM 7942 C C . SER C 1 303 ? 28.578 -98.530 388.005 1.00 63.67 276 SER C C 1
ATOM 7943 O O . SER C 1 303 ? 27.366 -98.318 388.124 1.00 63.53 276 SER C O 1
ATOM 7946 N N . PHE C 1 304 ? 29.453 -97.584 387.657 1.00 65.74 277 PHE C N 1
ATOM 7947 C CA . PHE C 1 304 ? 29.029 -96.230 387.298 1.00 69.24 277 PHE C CA 1
ATOM 7948 C C . PHE C 1 304 ? 28.222 -96.217 386.008 1.00 73.90 277 PHE C C 1
ATOM 7949 O O . PHE C 1 304 ? 27.171 -95.602 385.956 1.00 68.95 277 PHE C O 1
ATOM 7957 N N . LYS C 1 305 ? 28.721 -96.902 384.982 1.00 81.75 278 LYS C N 1
ATOM 7958 C CA . LYS C 1 305 ? 27.955 -97.143 383.743 1.00 84.56 278 LYS C CA 1
ATOM 7959 C C . LYS C 1 305 ? 26.563 -97.740 383.983 1.00 81.09 278 LYS C C 1
ATOM 7960 O O . LYS C 1 305 ? 25.565 -97.192 383.538 1.00 83.95 278 LYS C O 1
ATOM 7966 N N . GLU C 1 306 ? 26.503 -98.853 384.701 1.00 83.11 279 GLU C N 1
ATOM 7967 C CA . GLU C 1 306 ? 25.233 -99.533 384.959 1.00 83.48 279 GLU C CA 1
ATOM 7968 C C . GLU C 1 306 ? 24.219 -98.631 385.662 1.00 81.51 279 GLU C C 1
ATOM 7969 O O . GLU C 1 306 ? 23.055 -98.703 385.365 1.00 87.30 279 GLU C O 1
ATOM 7975 N N . THR C 1 307 ? 24.665 -97.756 386.555 1.00 77.74 280 THR C N 1
ATOM 7976 C CA . THR C 1 307 ? 23.752 -97.018 387.421 1.00 79.04 280 THR C CA 1
ATOM 7977 C C . THR C 1 307 ? 23.475 -95.587 386.994 1.00 78.10 280 THR C C 1
ATOM 7978 O O . THR C 1 307 ? 22.419 -95.041 387.324 1.00 91.98 280 THR C O 1
ATOM 7982 N N . PHE C 1 308 ? 24.457 -94.960 386.354 1.00 73.52 281 PHE C N 1
ATOM 7983 C CA . PHE C 1 308 ? 24.430 -93.522 386.048 1.00 69.00 281 PHE C CA 1
ATOM 7984 C C . PHE C 1 308 ? 24.645 -93.235 384.571 1.00 67.49 281 PHE C C 1
ATOM 7985 O O . PHE C 1 308 ? 24.558 -92.079 384.138 1.00 62.74 281 PHE C O 1
ATOM 7993 N N . GLY C 1 309 ? 24.909 -94.283 383.798 1.00 66.30 282 GLY C N 1
ATOM 7994 C CA . GLY C 1 309 ? 25.346 -94.139 382.409 1.00 82.11 282 GLY C CA 1
ATOM 7995 C C . GLY C 1 309 ? 24.330 -93.525 381.457 1.00 81.69 282 GLY C C 1
ATOM 7996 O O . GLY C 1 309 ? 24.680 -93.074 380.366 1.00 84.98 282 GLY C O 1
ATOM 7997 N N . MET C 1 310 ? 23.084 -93.504 381.890 1.00 80.21 283 MET C N 1
ATOM 7998 C CA . MET C 1 310 ? 21.973 -93.049 381.080 1.00 84.22 283 MET C CA 1
ATOM 7999 C C . MET C 1 310 ? 21.749 -91.548 381.207 1.00 77.76 283 MET C C 1
ATOM 8000 O O . MET C 1 310 ? 21.022 -91.000 380.408 1.00 79.39 283 MET C O 1
ATOM 8005 N N . ILE C 1 311 ? 22.307 -90.895 382.231 1.00 69.86 284 ILE C N 1
ATOM 8006 C CA . ILE C 1 311 ? 22.057 -89.463 382.438 1.00 68.33 284 ILE C CA 1
ATOM 8007 C C . ILE C 1 311 ? 23.057 -88.582 381.675 1.00 67.77 284 ILE C C 1
ATOM 8008 O O . ILE C 1 311 ? 24.145 -89.007 381.298 1.00 62.76 284 ILE C O 1
ATOM 8013 N N . ALA C 1 312 ? 22.655 -87.338 381.441 1.00 71.57 285 ALA C N 1
ATOM 8014 C CA . ALA C 1 312 ? 23.460 -86.405 380.677 1.00 68.32 285 ALA C CA 1
ATOM 8015 C C . ALA C 1 312 ? 24.822 -86.205 381.325 1.00 72.63 285 ALA C C 1
ATOM 8016 O O . ALA C 1 312 ? 25.861 -86.173 380.637 1.00 68.80 285 ALA C O 1
ATOM 8018 N N . GLY C 1 313 ? 24.807 -86.077 382.649 1.00 73.24 286 GLY C N 1
ATOM 8019 C CA . GLY C 1 313 ? 26.013 -85.763 383.408 1.00 66.04 286 GLY C CA 1
ATOM 8020 C C . GLY C 1 313 ? 27.058 -86.849 383.407 1.00 65.99 286 GLY C C 1
ATOM 8021 O O . GLY C 1 313 ? 28.124 -86.660 383.983 1.00 78.21 286 GLY C O 1
ATOM 8022 N N . SER C 1 314 ? 26.756 -87.991 382.785 1.00 60.81 287 SER C N 1
ATOM 8023 C CA . SER C 1 314 ? 27.703 -89.089 382.694 1.00 57.43 287 SER C CA 1
ATOM 8024 C C . SER C 1 314 ? 28.639 -89.007 381.495 1.00 58.36 287 SER C C 1
ATOM 8025 O O . SER C 1 314 ? 29.447 -89.920 381.284 1.00 60.11 287 SER C O 1
ATOM 8028 N N . TRP C 1 315 ? 28.570 -87.918 380.739 1.00 61.92 288 TRP C N 1
ATOM 8029 C CA . TRP C 1 315 ? 29.263 -87.829 379.444 1.00 56.21 288 TRP C CA 1
ATOM 8030 C C . TRP C 1 315 ? 30.786 -87.764 379.511 1.00 57.07 288 TRP C C 1
ATOM 8031 O O . TRP C 1 315 ? 31.458 -87.972 378.480 1.00 55.75 288 TRP C O 1
ATOM 8042 N N . ARG C 1 316 ? 31.343 -87.469 380.687 1.00 52.95 289 ARG C N 1
ATOM 8043 C CA . ARG C 1 316 ? 32.812 -87.564 380.854 1.00 58.32 289 ARG C CA 1
ATOM 8044 C C . ARG C 1 316 ? 33.286 -88.684 381.787 1.00 54.78 289 ARG C C 1
ATOM 8045 O O . ARG C 1 316 ? 34.456 -88.734 382.131 1.00 51.13 289 ARG C O 1
ATOM 8053 N N . GLY C 1 317 ? 32.375 -89.550 382.217 1.00 51.52 290 GLY C N 1
ATOM 8054 C CA . GLY C 1 317 ? 32.710 -90.602 383.168 1.00 50.06 290 GLY C CA 1
ATOM 8055 C C . GLY C 1 317 ? 32.661 -90.155 384.628 1.00 51.87 290 GLY C C 1
ATOM 8056 O O . GLY C 1 317 ? 32.298 -89.017 384.960 1.00 51.38 290 GLY C O 1
ATOM 8057 N N . LYS C 1 318 ? 33.025 -91.079 385.498 1.00 51.42 291 LYS C N 1
ATOM 8058 C CA . LYS C 1 318 ? 32.806 -90.935 386.920 1.00 54.52 291 LYS C CA 1
ATOM 8059 C C . LYS C 1 318 ? 33.758 -89.936 387.592 1.00 59.71 291 LYS C C 1
ATOM 8060 O O . LYS C 1 318 ? 33.416 -89.359 388.644 1.00 67.71 291 LYS C O 1
ATOM 8066 N N . ASN C 1 319 ? 34.948 -89.751 387.018 1.00 54.73 292 ASN C N 1
ATOM 8067 C CA . ASN C 1 319 ? 36.006 -89.062 387.732 1.00 52.98 292 ASN C CA 1
ATOM 8068 C C . ASN C 1 319 ? 35.711 -87.633 388.110 1.00 53.91 292 ASN C C 1
ATOM 8069 O O . ASN C 1 319 ? 35.968 -87.211 389.261 1.00 62.70 292 ASN C O 1
ATOM 8074 N N . ILE C 1 320 ? 35.164 -86.863 387.191 1.00 52.70 293 ILE C N 1
ATOM 8075 C CA . ILE C 1 320 ? 34.830 -85.480 387.559 1.00 54.28 293 ILE C CA 1
ATOM 8076 C C . ILE C 1 320 ? 33.746 -85.435 388.647 1.00 50.79 293 ILE C C 1
ATOM 8077 O O . ILE C 1 320 ? 33.786 -84.607 389.572 1.00 46.49 293 ILE C O 1
ATOM 8082 N N . LEU C 1 321 ? 32.817 -86.368 388.574 1.00 48.21 294 LEU C N 1
ATOM 8083 C CA . LEU C 1 321 ? 31.779 -86.435 389.575 1.00 56.12 294 LEU C CA 1
ATOM 8084 C C . LEU C 1 321 ? 32.319 -86.858 390.945 1.00 56.77 294 LEU C C 1
ATOM 8085 O O . LEU C 1 321 ? 31.914 -86.291 391.943 1.00 66.28 294 LEU C O 1
ATOM 8090 N N . GLN C 1 322 ? 33.214 -87.843 390.994 1.00 53.91 295 GLN C N 1
ATOM 8091 C CA . GLN C 1 322 ? 33.732 -88.310 392.270 1.00 45.05 295 GLN C CA 1
ATOM 8092 C C . GLN C 1 322 ? 34.618 -87.227 392.889 1.00 50.21 295 GLN C C 1
ATOM 8093 O O . GLN C 1 322 ? 34.566 -86.999 394.094 1.00 48.21 295 GLN C O 1
ATOM 8099 N N . ARG C 1 323 ? 35.380 -86.512 392.062 1.00 51.61 296 ARG C N 1
ATOM 8100 C CA . ARG C 1 323 ? 36.066 -85.320 392.546 1.00 50.36 296 ARG C CA 1
ATOM 8101 C C . ARG C 1 323 ? 35.068 -84.381 393.244 1.00 51.38 296 ARG C C 1
ATOM 8102 O O . ARG C 1 323 ? 35.305 -83.907 394.354 1.00 53.49 296 ARG C O 1
ATOM 8110 N N . ASN C 1 324 ? 33.981 -84.069 392.547 1.00 55.38 297 ASN C N 1
ATOM 8111 C CA . ASN C 1 324 ? 32.974 -83.126 393.059 1.00 61.71 297 ASN C CA 1
ATOM 8112 C C . ASN C 1 324 ? 32.319 -83.637 394.344 1.00 61.60 297 ASN C C 1
ATOM 8113 O O . ASN C 1 324 ? 32.056 -82.862 395.260 1.00 63.43 297 ASN C O 1
ATOM 8118 N N . ALA C 1 325 ? 32.113 -84.949 394.404 1.00 50.86 298 ALA C N 1
ATOM 8119 C CA . ALA C 1 325 ? 31.525 -85.559 395.560 1.00 52.45 298 ALA C CA 1
ATOM 8120 C C . ALA C 1 325 ? 32.433 -85.403 396.767 1.00 49.96 298 ALA C C 1
ATOM 8121 O O . ALA C 1 325 ? 31.961 -85.156 397.882 1.00 52.00 298 ALA C O 1
ATOM 8123 N N . ILE C 1 326 ? 33.742 -85.564 396.562 1.00 50.70 299 ILE C N 1
ATOM 8124 C CA . ILE C 1 326 ? 34.711 -85.305 397.642 1.00 45.43 299 ILE C CA 1
ATOM 8125 C C . ILE C 1 326 ? 34.570 -83.871 398.094 1.00 45.99 299 ILE C C 1
ATOM 8126 O O . ILE C 1 326 ? 34.587 -83.578 399.294 1.00 44.22 299 ILE C O 1
ATOM 8131 N N . ILE C 1 327 ? 34.396 -82.972 397.134 1.00 50.16 300 ILE C N 1
ATOM 8132 C CA . ILE C 1 327 ? 34.245 -81.564 397.478 1.00 57.23 300 ILE C CA 1
ATOM 8133 C C . ILE C 1 327 ? 32.951 -81.321 398.281 1.00 56.89 300 ILE C C 1
ATOM 8134 O O . ILE C 1 327 ? 32.963 -80.570 399.262 1.00 49.22 300 ILE C O 1
ATOM 8139 N N . ALA C 1 328 ? 31.868 -81.977 397.884 1.00 53.14 301 ALA C N 1
ATOM 8140 C CA . ALA C 1 328 ? 30.610 -81.883 398.618 1.00 60.15 301 ALA C CA 1
ATOM 8141 C C . ALA C 1 328 ? 30.802 -82.351 400.058 1.00 61.81 301 ALA C C 1
ATOM 8142 O O . ALA C 1 328 ? 30.463 -81.637 401.000 1.00 61.97 301 ALA C O 1
ATOM 8144 N N . LEU C 1 329 ? 31.362 -83.552 400.217 1.00 58.40 302 LEU C N 1
ATOM 8145 C CA . LEU C 1 329 ? 31.655 -84.085 401.541 1.00 55.53 302 LEU C CA 1
ATOM 8146 C C . LEU C 1 329 ? 32.483 -83.131 402.395 1.00 54.46 302 LEU C C 1
ATOM 8147 O O . LEU C 1 329 ? 32.238 -82.985 403.585 1.00 56.60 302 LEU C O 1
ATOM 8152 N N . ALA C 1 330 ? 33.439 -82.458 401.789 1.00 55.41 303 ALA C N 1
ATOM 8153 C CA . ALA C 1 330 ? 34.197 -81.462 402.519 1.00 59.46 303 ALA C CA 1
ATOM 8154 C C . ALA C 1 330 ? 33.297 -80.265 402.901 1.00 64.61 303 ALA C C 1
ATOM 8155 O O . ALA C 1 330 ? 33.369 -79.757 404.014 1.00 58.55 303 ALA C O 1
ATOM 8157 N N . ASN C 1 331 ? 32.446 -79.831 401.974 1.00 65.62 304 ASN C N 1
ATOM 8158 C CA . ASN C 1 331 ? 31.551 -78.719 402.238 1.00 67.51 304 ASN C CA 1
ATOM 8159 C C . ASN C 1 331 ? 30.509 -79.031 403.332 1.00 76.47 304 ASN C C 1
ATOM 8160 O O . ASN C 1 331 ? 30.048 -78.124 404.023 1.00 80.14 304 ASN C O 1
ATOM 8165 N N . LEU C 1 332 ? 30.150 -80.304 403.482 1.00 67.67 305 LEU C N 1
ATOM 8166 C CA . LEU C 1 332 ? 29.313 -80.754 404.595 1.00 62.03 305 LEU C CA 1
ATOM 8167 C C . LEU C 1 332 ? 30.077 -81.066 405.897 1.00 61.53 305 LEU C C 1
ATOM 8168 O O . LEU C 1 332 ? 29.449 -81.438 406.877 1.00 57.77 305 LEU C O 1
ATOM 8173 N N . HIS C 1 333 ? 31.398 -80.891 405.923 1.00 60.76 306 HIS C N 1
ATOM 8174 C CA . HIS C 1 333 ? 32.205 -81.225 407.114 1.00 62.36 306 HIS C CA 1
ATOM 8175 C C . HIS C 1 333 ? 31.943 -82.634 407.657 1.00 62.20 306 HIS C C 1
ATOM 8176 O O . HIS C 1 333 ? 31.985 -82.856 408.870 1.00 65.57 306 HIS C O 1
ATOM 8183 N N . ASP C 1 334 ? 31.713 -83.580 406.749 1.00 59.79 307 ASP C N 1
ATOM 8184 C CA . ASP C 1 334 ? 31.232 -84.923 407.113 1.00 60.49 307 ASP C CA 1
ATOM 8185 C C . ASP C 1 334 ? 32.324 -85.803 407.713 1.00 58.07 307 ASP C C 1
ATOM 8186 O O . ASP C 1 334 ? 33.152 -86.332 406.986 1.00 54.25 307 ASP C O 1
ATOM 8191 N N . ARG C 1 335 ? 32.318 -85.932 409.042 1.00 58.15 308 ARG C N 1
ATOM 8192 C CA . ARG C 1 335 ? 33.322 -86.720 409.743 1.00 53.85 308 ARG C CA 1
ATOM 8193 C C . ARG C 1 335 ? 33.278 -88.161 409.282 1.00 52.10 308 ARG C C 1
ATOM 8194 O O . ARG C 1 335 ? 34.256 -88.870 409.409 1.00 54.16 308 ARG C O 1
ATOM 8202 N N . ASN C 1 336 ? 32.164 -88.592 408.713 1.00 53.77 309 ASN C N 1
ATOM 8203 C CA . ASN C 1 336 ? 32.062 -89.985 408.285 1.00 59.56 309 ASN C CA 1
ATOM 8204 C C . ASN C 1 336 ? 32.836 -90.325 407.026 1.00 64.04 309 ASN C C 1
ATOM 8205 O O . ASN C 1 336 ? 33.001 -91.503 406.676 1.00 63.84 309 ASN C O 1
ATOM 8210 N N . ALA C 1 337 ? 33.292 -89.296 406.323 1.00 62.24 310 ALA C N 1
ATOM 8211 C CA . ALA C 1 337 ? 34.050 -89.505 405.102 1.00 55.78 310 ALA C CA 1
ATOM 8212 C C . ALA C 1 337 ? 35.553 -89.682 405.384 1.00 54.47 310 ALA C C 1
ATOM 8213 O O . ALA C 1 337 ? 36.297 -90.203 404.541 1.00 49.59 310 ALA C O 1
ATOM 8215 N N . ILE C 1 338 ? 35.985 -89.329 406.586 1.00 47.84 311 ILE C N 1
ATOM 8216 C CA . ILE C 1 338 ? 37.397 -89.304 406.865 1.00 52.25 311 ILE C CA 1
ATOM 8217 C C . ILE C 1 338 ? 38.081 -90.624 406.436 1.00 48.39 311 ILE C C 1
ATOM 8218 O O . ILE C 1 338 ? 39.105 -90.597 405.763 1.00 52.03 311 ILE C O 1
ATOM 8223 N N . VAL C 1 339 ? 37.543 -91.756 406.844 1.00 44.86 312 VAL C N 1
ATOM 8224 C CA . VAL C 1 339 ? 38.257 -93.035 406.628 1.00 47.39 312 VAL C CA 1
ATOM 8225 C C . VAL C 1 339 ? 38.312 -93.337 405.135 1.00 45.07 312 VAL C C 1
ATOM 8226 O O . VAL C 1 339 ? 39.318 -93.822 404.613 1.00 45.93 312 VAL C O 1
ATOM 8230 N N . LYS C 1 340 ? 37.267 -92.967 404.430 1.00 47.55 313 LYS C N 1
ATOM 8231 C CA . LYS C 1 340 ? 37.269 -93.119 402.974 1.00 45.79 313 LYS C CA 1
ATOM 8232 C C . LYS C 1 340 ? 38.278 -92.195 402.262 1.00 45.71 313 LYS C C 1
ATOM 8233 O O . LYS C 1 340 ? 38.929 -92.585 401.303 1.00 39.03 313 LYS C O 1
ATOM 8239 N N . LEU C 1 341 ? 38.379 -90.955 402.731 1.00 43.79 314 LEU C N 1
ATOM 8240 C CA . LEU C 1 341 ? 39.329 -90.026 402.158 1.00 42.16 314 LEU C CA 1
ATOM 8241 C C . LEU C 1 341 ? 40.731 -90.572 402.386 1.00 44.57 314 LEU C C 1
ATOM 8242 O O . LEU C 1 341 ? 41.611 -90.438 401.547 1.00 38.91 314 LEU C O 1
ATOM 8247 N N . MET C 1 342 ? 40.933 -91.230 403.523 1.00 52.73 315 MET C N 1
ATOM 8248 C CA . MET C 1 342 ? 42.262 -91.728 403.856 1.00 56.74 315 MET C CA 1
ATOM 8249 C C . MET C 1 342 ? 42.587 -92.876 402.911 1.00 53.84 315 MET C C 1
ATOM 8250 O O . MET C 1 342 ? 43.726 -93.003 402.482 1.00 48.92 315 MET C O 1
ATOM 8255 N N . GLU C 1 343 ? 41.576 -93.670 402.567 1.00 50.85 316 GLU C N 1
ATOM 8256 C CA . GLU C 1 343 ? 41.761 -94.790 401.642 1.00 55.24 316 GLU C CA 1
ATOM 8257 C C . GLU C 1 343 ? 42.130 -94.307 400.236 1.00 55.54 316 GLU C C 1
ATOM 8258 O O . GLU C 1 343 ? 43.037 -94.844 399.581 1.00 57.76 316 GLU C O 1
ATOM 8264 N N . ILE C 1 344 ? 41.410 -93.297 399.771 1.00 52.48 317 ILE C N 1
ATOM 8265 C CA . ILE C 1 344 ? 41.701 -92.700 398.492 1.00 46.16 317 ILE C CA 1
ATOM 8266 C C . ILE C 1 344 ? 43.154 -92.209 398.435 1.00 48.29 317 ILE C C 1
ATOM 8267 O O . ILE C 1 344 ? 43.902 -92.527 397.500 1.00 39.16 317 ILE C O 1
ATOM 8272 N N . ILE C 1 345 ? 43.542 -91.444 399.450 1.00 45.81 318 ILE C N 1
ATOM 8273 C CA . ILE C 1 345 ? 44.890 -90.890 399.532 1.00 42.11 318 ILE C CA 1
ATOM 8274 C C . ILE C 1 345 ? 46.007 -91.927 399.580 1.00 44.88 318 ILE C C 1
ATOM 8275 O O . ILE C 1 345 ? 47.028 -91.765 398.949 1.00 50.92 318 ILE C O 1
ATOM 8280 N N . ASP C 1 346 ? 45.818 -93.006 400.317 1.00 54.78 319 ASP C N 1
ATOM 8281 C CA . ASP C 1 346 ? 46.891 -93.985 400.472 1.00 55.00 319 ASP C CA 1
ATOM 8282 C C . ASP C 1 346 ? 47.005 -94.854 399.212 1.00 54.03 319 ASP C C 1
ATOM 8283 O O . ASP C 1 346 ? 48.104 -95.116 398.744 1.00 68.18 319 ASP C O 1
ATOM 8288 N N . LYS C 1 347 ? 45.883 -95.210 398.610 1.00 49.34 320 LYS C N 1
ATOM 8289 C CA . LYS C 1 347 ? 45.856 -96.010 397.374 1.00 48.29 320 LYS C CA 1
ATOM 8290 C C . LYS C 1 347 ? 46.416 -95.210 396.199 1.00 53.16 320 LYS C C 1
ATOM 8291 O O . LYS C 1 347 ? 47.324 -95.653 395.481 1.00 50.31 320 LYS C O 1
ATOM 8297 N N . ASN C 1 348 ? 45.885 -94.003 396.060 1.00 50.57 321 ASN C N 1
ATOM 8298 C CA . ASN C 1 348 ? 46.387 -92.999 395.136 1.00 47.72 321 ASN C CA 1
ATOM 8299 C C . ASN C 1 348 ? 46.394 -93.362 393.701 1.00 45.70 321 ASN C C 1
ATOM 8300 O O . ASN C 1 348 ? 47.322 -93.083 392.970 1.00 49.62 321 ASN C O 1
ATOM 8305 N N . ASN C 1 349 ? 45.371 -94.068 393.326 1.00 49.71 322 ASN C N 1
ATOM 8306 C CA . ASN C 1 349 ? 45.242 -94.577 391.972 1.00 52.37 322 ASN C CA 1
ATOM 8307 C C . ASN C 1 349 ? 44.709 -93.481 391.083 1.00 54.57 322 ASN C C 1
ATOM 8308 O O . ASN C 1 349 ? 44.884 -93.530 389.882 1.00 58.91 322 ASN C O 1
ATOM 8313 N N . ASN C 1 350 ? 44.040 -92.501 391.688 1.00 55.87 323 ASN C N 1
ATOM 8314 C CA . ASN C 1 350 ? 43.625 -91.306 390.998 1.00 49.43 323 ASN C CA 1
ATOM 8315 C C . ASN C 1 350 ? 44.188 -90.060 391.695 1.00 48.99 323 ASN C C 1
ATOM 8316 O O . ASN C 1 350 ? 43.689 -89.625 392.752 1.00 63.55 323 ASN C O 1
ATOM 8321 N N . PRO C 1 351 ? 45.202 -89.444 391.098 1.00 48.78 324 PRO C N 1
ATOM 8322 C CA . PRO C 1 351 ? 45.834 -88.268 391.756 1.00 48.63 324 PRO C CA 1
ATOM 8323 C C . PRO C 1 351 ? 44.949 -87.037 391.967 1.00 45.59 324 PRO C C 1
ATOM 8324 O O . PRO C 1 351 ? 45.063 -86.378 393.000 1.00 44.03 324 PRO C O 1
ATOM 8328 N N . ILE C 1 352 ? 44.077 -86.721 391.022 1.00 46.18 325 ILE C N 1
ATOM 8329 C CA . ILE C 1 352 ? 43.151 -85.602 391.247 1.00 46.41 325 ILE C CA 1
ATOM 8330 C C . ILE C 1 352 ? 42.365 -85.837 392.513 1.00 45.06 325 ILE C C 1
ATOM 8331 O O . ILE C 1 352 ? 42.238 -84.938 393.356 1.00 50.44 325 ILE C O 1
ATOM 8336 N N . HIS C 1 353 ? 41.838 -87.046 392.657 1.00 46.74 326 HIS C N 1
ATOM 8337 C CA . HIS C 1 353 ? 41.056 -87.397 393.865 1.00 45.66 326 HIS C CA 1
ATOM 8338 C C . HIS C 1 353 ? 41.883 -87.330 395.130 1.00 41.59 326 HIS C C 1
ATOM 8339 O O . HIS C 1 353 ? 41.433 -86.819 396.132 1.00 42.83 326 HIS C O 1
ATOM 8346 N N . THR C 1 354 ? 43.108 -87.842 395.063 1.00 42.32 327 THR C N 1
ATOM 8347 C CA . THR C 1 354 ? 44.028 -87.755 396.186 1.00 42.76 327 THR C CA 1
ATOM 8348 C C . THR C 1 354 ? 44.256 -86.330 396.668 1.00 42.28 327 THR C C 1
ATOM 8349 O O . THR C 1 354 ? 44.045 -86.002 397.836 1.00 39.63 327 THR C O 1
ATOM 8353 N N . ALA C 1 355 ? 44.623 -85.468 395.742 1.00 44.81 328 ALA C N 1
ATOM 8354 C CA . ALA C 1 355 ? 44.860 -84.056 396.067 1.00 42.23 328 ALA C CA 1
ATOM 8355 C C . ALA C 1 355 ? 43.598 -83.381 396.576 1.00 41.39 328 ALA C C 1
ATOM 8356 O O . ALA C 1 355 ? 43.625 -82.578 397.504 1.00 39.92 328 ALA C O 1
ATOM 8358 N N . THR C 1 356 ? 42.466 -83.736 395.997 1.00 41.58 329 THR C N 1
ATOM 8359 C CA . THR C 1 356 ? 41.230 -83.159 396.453 1.00 41.04 329 THR C CA 1
ATOM 8360 C C . THR C 1 356 ? 40.926 -83.654 397.865 1.00 40.67 329 THR C C 1
ATOM 8361 O O . THR C 1 356 ? 40.577 -82.865 398.759 1.00 46.61 329 THR C O 1
ATOM 8365 N N . ALA C 1 357 ? 41.084 -84.950 398.079 1.00 41.97 330 ALA C N 1
ATOM 8366 C CA . ALA C 1 357 ? 40.869 -85.547 399.408 1.00 47.12 330 ALA C CA 1
ATOM 8367 C C . ALA C 1 357 ? 41.776 -84.936 400.492 1.00 45.85 330 ALA C C 1
ATOM 8368 O O . ALA C 1 357 ? 41.327 -84.695 401.604 1.00 54.96 330 ALA C O 1
ATOM 8370 N N . ILE C 1 358 ? 43.043 -84.714 400.181 1.00 43.09 331 ILE C N 1
ATOM 8371 C CA . ILE C 1 358 ? 43.940 -84.086 401.132 1.00 42.27 331 ILE C CA 1
ATOM 8372 C C . ILE C 1 358 ? 43.358 -82.753 401.580 1.00 43.93 331 ILE C C 1
ATOM 8373 O O . ILE C 1 358 ? 43.299 -82.456 402.773 1.00 47.09 331 ILE C O 1
ATOM 8378 N N . TRP C 1 359 ? 42.936 -81.938 400.618 1.00 49.72 332 TRP C N 1
ATOM 8379 C CA . TRP C 1 359 ? 42.276 -80.659 400.922 1.00 44.79 332 TRP C CA 1
ATOM 8380 C C . TRP C 1 359 ? 41.052 -80.907 401.786 1.00 42.62 332 TRP C C 1
ATOM 8381 O O . TRP C 1 359 ? 40.855 -80.223 402.793 1.00 48.57 332 TRP C O 1
ATOM 8392 N N . ALA C 1 360 ? 40.243 -81.871 401.381 1.00 38.46 333 ALA C N 1
ATOM 8393 C CA . ALA C 1 360 ? 39.001 -82.186 402.093 1.00 43.24 333 ALA C CA 1
ATOM 8394 C C . ALA C 1 360 ? 39.218 -82.497 403.604 1.00 47.21 333 ALA C C 1
ATOM 8395 O O . ALA C 1 360 ? 38.429 -82.067 404.451 1.00 52.76 333 ALA C O 1
ATOM 8397 N N . LEU C 1 361 ? 40.299 -83.197 403.939 1.00 47.01 334 LEU C N 1
ATOM 8398 C CA . LEU C 1 361 ? 40.613 -83.438 405.336 1.00 52.81 334 LEU C CA 1
ATOM 8399 C C . LEU C 1 361 ? 40.895 -82.154 406.101 1.00 53.70 334 LEU C C 1
ATOM 8400 O O . LEU C 1 361 ? 40.509 -82.022 407.255 1.00 57.22 334 LEU C O 1
ATOM 8405 N N . GLY C 1 362 ? 41.519 -81.188 405.451 1.00 54.38 335 GLY C N 1
ATOM 8406 C CA . GLY C 1 362 ? 41.766 -79.896 406.086 1.00 57.43 335 GLY C CA 1
ATOM 8407 C C . GLY C 1 362 ? 40.488 -79.110 406.372 1.00 53.67 335 GLY C C 1
ATOM 8408 O O . GLY C 1 362 ? 40.496 -78.160 407.148 1.00 55.79 335 GLY C O 1
ATOM 8409 N N . GLU C 1 363 ? 39.406 -79.491 405.708 1.00 50.59 336 GLU C N 1
ATOM 8410 C CA . GLU C 1 363 ? 38.129 -78.799 405.829 1.00 53.98 336 GLU C CA 1
ATOM 8411 C C . GLU C 1 363 ? 37.268 -79.491 406.879 1.00 58.87 336 GLU C C 1
ATOM 8412 O O . GLU C 1 363 ? 36.712 -78.841 407.768 1.00 62.92 336 GLU C O 1
ATOM 8418 N N . ILE C 1 364 ? 37.229 -80.825 406.803 1.00 62.50 337 ILE C N 1
ATOM 8419 C CA . ILE C 1 364 ? 36.416 -81.685 407.695 1.00 60.38 337 ILE C CA 1
ATOM 8420 C C . ILE C 1 364 ? 36.941 -81.751 409.133 1.00 56.87 337 ILE C C 1
ATOM 8421 O O . ILE C 1 364 ? 36.200 -81.526 410.073 1.00 60.61 337 ILE C O 1
ATOM 8426 N N . VAL C 1 365 ? 38.230 -82.005 409.298 1.00 57.72 338 VAL C N 1
ATOM 8427 C CA . VAL C 1 365 ? 38.833 -82.141 410.628 1.00 61.18 338 VAL C CA 1
ATOM 8428 C C . VAL C 1 365 ? 39.179 -80.774 411.199 1.00 67.29 338 VAL C C 1
ATOM 8429 O O . VAL C 1 365 ? 40.293 -80.268 411.016 1.00 63.41 338 VAL C O 1
ATOM 8433 N N . LYS C 1 366 ? 38.230 -80.190 411.933 1.00 86.74 339 LYS C N 1
ATOM 8434 C CA . LYS C 1 366 ? 38.364 -78.799 412.391 1.00 83.51 339 LYS C CA 1
ATOM 8435 C C . LYS C 1 366 ? 39.376 -78.637 413.521 1.00 74.62 339 LYS C C 1
ATOM 8436 O O . LYS C 1 366 ? 40.120 -77.665 413.534 1.00 74.53 339 LYS C O 1
ATOM 8442 N N . LYS C 1 367 ? 39.432 -79.603 414.437 1.00 82.92 340 LYS C N 1
ATOM 8443 C CA . LYS C 1 367 ? 40.424 -79.591 415.541 1.00 88.81 340 LYS C CA 1
ATOM 8444 C C . LYS C 1 367 ? 41.256 -80.877 415.560 1.00 81.45 340 LYS C C 1
ATOM 8445 O O . LYS C 1 367 ? 40.930 -81.834 416.262 1.00 89.76 340 LYS C O 1
ATOM 8451 N N . PRO C 1 368 ? 42.330 -80.908 414.766 1.00 70.75 341 PRO C N 1
ATOM 8452 C CA . PRO C 1 368 ? 43.027 -82.166 414.599 1.00 63.03 341 PRO C CA 1
ATOM 8453 C C . PRO C 1 368 ? 43.744 -82.616 415.849 1.00 64.85 341 PRO C C 1
ATOM 8454 O O . PRO C 1 368 ? 44.510 -81.868 416.411 1.00 71.21 341 PRO C O 1
ATOM 8458 N N . ASP C 1 369 ? 43.508 -83.857 416.247 1.00 68.72 342 ASP C N 1
ATOM 8459 C CA . ASP C 1 369 ? 44.300 -84.507 417.283 1.00 67.34 342 ASP C CA 1
ATOM 8460 C C . ASP C 1 369 ? 45.750 -84.718 416.819 1.00 61.69 342 ASP C C 1
ATOM 8461 O O . ASP C 1 369 ? 46.083 -84.490 415.657 1.00 63.79 342 ASP C O 1
ATOM 8466 N N . GLU C 1 370 ? 46.603 -85.142 417.740 1.00 60.09 343 GLU C N 1
ATOM 8467 C CA . GLU C 1 370 ? 48.008 -85.354 417.446 1.00 69.43 343 GLU C CA 1
ATOM 8468 C C . GLU C 1 370 ? 48.162 -86.511 416.463 1.00 72.36 343 GLU C C 1
ATOM 8469 O O . GLU C 1 370 ? 49.078 -86.521 415.628 1.00 78.43 343 GLU C O 1
ATOM 8475 N N . GLY C 1 371 ? 47.274 -87.503 416.543 1.00 71.45 344 GLY C N 1
ATOM 8476 C CA . GLY C 1 371 ? 47.343 -88.640 415.614 1.00 64.72 344 GLY C CA 1
ATOM 8477 C C . GLY C 1 371 ? 47.145 -88.239 414.161 1.00 63.96 344 GLY C C 1
ATOM 8478 O O . GLY C 1 371 ? 47.838 -88.748 413.246 1.00 57.57 344 GLY C O 1
ATOM 8479 N N . MET C 1 372 ? 46.191 -87.329 413.957 1.00 55.92 345 MET C N 1
ATOM 8480 C CA . MET C 1 372 ? 45.916 -86.786 412.644 1.00 59.54 345 MET C CA 1
ATOM 8481 C C . MET C 1 372 ? 47.074 -85.907 412.145 1.00 64.78 345 MET C C 1
ATOM 8482 O O . MET C 1 372 ? 47.458 -86.003 410.975 1.00 68.79 345 MET C O 1
ATOM 8487 N N . LEU C 1 373 ? 47.634 -85.066 413.014 1.00 57.10 346 LEU C N 1
ATOM 8488 C CA . LEU C 1 373 ? 48.774 -84.262 412.620 1.00 56.22 346 LEU C CA 1
ATOM 8489 C C . LEU C 1 373 ? 49.918 -85.165 412.149 1.00 57.93 346 LEU C C 1
ATOM 8490 O O . LEU C 1 373 ? 50.598 -84.858 411.173 1.00 60.67 346 LEU C O 1
ATOM 8495 N N . ASP C 1 374 ? 50.137 -86.275 412.835 1.00 62.13 347 ASP C N 1
ATOM 8496 C CA . ASP C 1 374 ? 51.200 -87.196 412.431 1.00 66.22 347 ASP C CA 1
ATOM 8497 C C . ASP C 1 374 ? 50.853 -87.833 411.077 1.00 59.26 347 ASP C C 1
ATOM 8498 O O . ASP C 1 374 ? 51.733 -88.044 410.245 1.00 54.89 347 ASP C O 1
ATOM 8503 N N . TYR C 1 375 ? 49.578 -88.159 410.867 1.00 60.88 348 TYR C N 1
ATOM 8504 C CA . TYR C 1 375 ? 49.149 -88.775 409.600 1.00 61.43 348 TYR C CA 1
ATOM 8505 C C . TYR C 1 375 ? 49.510 -87.851 408.470 1.00 61.10 348 TYR C C 1
ATOM 8506 O O . TYR C 1 375 ? 50.157 -88.252 407.505 1.00 66.95 348 TYR C O 1
ATOM 8515 N N . MET C 1 376 ? 49.074 -86.612 408.616 1.00 55.59 349 MET C N 1
ATOM 8516 C CA . MET C 1 376 ? 49.242 -85.582 407.591 1.00 61.07 349 MET C CA 1
ATOM 8517 C C . MET C 1 376 ? 50.704 -85.236 407.392 1.00 57.23 349 MET C C 1
ATOM 8518 O O . MET C 1 376 ? 51.176 -85.220 406.261 1.00 63.85 349 MET C O 1
ATOM 8523 N N . ARG C 1 377 ? 51.415 -84.982 408.484 1.00 57.50 350 ARG C N 1
ATOM 8524 C CA . ARG C 1 377 ? 52.861 -84.714 408.424 1.00 64.97 350 ARG C CA 1
ATOM 8525 C C . ARG C 1 377 ? 53.556 -85.803 407.623 1.00 64.84 350 ARG C C 1
ATOM 8526 O O . ARG C 1 377 ? 54.496 -85.535 406.872 1.00 69.37 350 ARG C O 1
ATOM 8534 N N . GLY C 1 378 ? 53.068 -87.035 407.780 1.00 63.37 351 GLY C N 1
ATOM 8535 C CA . GLY C 1 378 ? 53.727 -88.226 407.236 1.00 61.63 351 GLY C CA 1
ATOM 8536 C C . GLY C 1 378 ? 53.427 -88.621 405.809 1.00 60.16 351 GLY C C 1
ATOM 8537 O O . GLY C 1 378 ? 54.021 -89.565 405.301 1.00 68.66 351 GLY C O 1
ATOM 8538 N N . LEU C 1 379 ? 52.506 -87.924 405.157 1.00 62.03 352 LEU C N 1
ATOM 8539 C CA . LEU C 1 379 ? 52.281 -88.116 403.724 1.00 59.12 352 LEU C CA 1
ATOM 8540 C C . LEU C 1 379 ? 53.420 -87.454 403.041 1.00 68.80 352 LEU C C 1
ATOM 8541 O O . LEU C 1 379 ? 53.947 -86.442 403.541 1.00 83.23 352 LEU C O 1
ATOM 8546 N N . SER C 1 380 ? 53.822 -88.009 401.909 1.00 76.38 353 SER C N 1
ATOM 8547 C CA . SER C 1 380 ? 54.731 -87.287 401.024 1.00 90.23 353 SER C CA 1
ATOM 8548 C C . SER C 1 380 ? 54.128 -87.465 399.652 1.00 85.40 353 SER C C 1
ATOM 8549 O O . SER C 1 380 ? 54.316 -88.487 399.021 1.00 87.84 353 SER C O 1
ATOM 8552 N N . PRO C 1 381 ? 53.363 -86.473 399.214 1.00 70.99 354 PRO C N 1
ATOM 8553 C CA . PRO C 1 381 ? 52.688 -86.539 397.960 1.00 69.57 354 PRO C CA 1
ATOM 8554 C C . PRO C 1 381 ? 53.583 -86.906 396.798 1.00 72.05 354 PRO C C 1
ATOM 8555 O O . PRO C 1 381 ? 54.628 -86.310 396.599 1.00 64.94 354 PRO C O 1
ATOM 8559 N N . LYS C 1 382 ? 53.137 -87.892 396.038 1.00 85.97 355 LYS C N 1
ATOM 8560 C CA . LYS C 1 382 ? 53.746 -88.272 394.775 1.00 92.35 355 LYS C CA 1
ATOM 8561 C C . LYS C 1 382 ? 53.906 -87.054 393.829 1.00 89.42 355 LYS C C 1
ATOM 8562 O O . LYS C 1 382 ? 55.017 -86.665 393.496 1.00 89.83 355 LYS C O 1
ATOM 8568 N N . ASP C 1 383 ? 52.788 -86.451 393.432 1.00 84.14 356 ASP C N 1
ATOM 8569 C CA . ASP C 1 383 ? 52.762 -85.443 392.375 1.00 73.92 356 ASP C CA 1
ATOM 8570 C C . ASP C 1 383 ? 52.500 -84.006 392.827 1.00 65.68 356 ASP C C 1
ATOM 8571 O O . ASP C 1 383 ? 52.210 -83.743 393.987 1.00 67.31 356 ASP C O 1
ATOM 8576 N N . GLU C 1 384 ? 52.565 -83.075 391.871 1.00 61.77 357 GLU C N 1
ATOM 8577 C CA . GLU C 1 384 ? 52.583 -81.636 392.157 1.00 55.75 357 GLU C CA 1
ATOM 8578 C C . GLU C 1 384 ? 51.275 -81.051 392.716 1.00 51.48 357 GLU C C 1
ATOM 8579 O O . GLU C 1 384 ? 51.300 -80.200 393.594 1.00 48.86 357 GLU C O 1
ATOM 8585 N N . HIS C 1 385 ? 50.136 -81.511 392.240 1.00 47.28 358 HIS C N 1
ATOM 8586 C CA . HIS C 1 385 ? 48.874 -81.022 392.779 1.00 47.56 358 HIS C CA 1
ATOM 8587 C C . HIS C 1 385 ? 48.621 -81.488 394.202 1.00 45.94 358 HIS C C 1
ATOM 8588 O O . HIS C 1 385 ? 48.209 -80.694 395.055 1.00 41.65 358 HIS C O 1
ATOM 8595 N N . SER C 1 386 ? 48.848 -82.773 394.463 1.00 40.30 359 SER C N 1
ATOM 8596 C CA . SER C 1 386 ? 48.805 -83.262 395.820 1.00 41.96 359 SER C CA 1
ATOM 8597 C C . SER C 1 386 ? 49.758 -82.470 396.757 1.00 42.27 359 SER C C 1
ATOM 8598 O O . SER C 1 386 ? 49.390 -82.150 397.911 1.00 38.25 359 SER C O 1
ATOM 8601 N N . GLN C 1 387 ? 50.966 -82.209 396.263 1.00 37.15 360 GLN C N 1
ATOM 8602 C CA . GLN C 1 387 ? 51.994 -81.542 397.030 1.00 40.55 360 GLN C CA 1
ATOM 8603 C C . GLN C 1 387 ? 51.467 -80.200 397.406 1.00 43.65 360 GLN C C 1
ATOM 8604 O O . GLN C 1 387 ? 51.523 -79.795 398.558 1.00 59.03 360 GLN C O 1
ATOM 8610 N N . ALA C 1 388 ? 50.912 -79.512 396.426 1.00 49.34 361 ALA C N 1
ATOM 8611 C CA . ALA C 1 388 ? 50.394 -78.173 396.637 1.00 53.07 361 ALA C CA 1
ATOM 8612 C C . ALA C 1 388 ? 49.287 -78.143 397.696 1.00 52.11 361 ALA C C 1
ATOM 8613 O O . ALA C 1 388 ? 49.334 -77.295 398.599 1.00 62.33 361 ALA C O 1
ATOM 8615 N N . GLU C 1 389 ? 48.335 -79.067 397.602 1.00 45.56 362 GLU C N 1
ATOM 8616 C CA . GLU C 1 389 ? 47.232 -79.128 398.569 1.00 50.19 362 GLU C CA 1
ATOM 8617 C C . GLU C 1 389 ? 47.738 -79.503 399.942 1.00 49.32 362 GLU C C 1
ATOM 8618 O O . GLU C 1 389 ? 47.291 -78.942 400.954 1.00 55.84 362 GLU C O 1
ATOM 8624 N N . TRP C 1 390 ? 48.705 -80.400 399.972 1.00 47.93 363 TRP C N 1
ATOM 8625 C CA . TRP C 1 390 ? 49.324 -80.827 401.221 1.00 53.88 363 TRP C CA 1
ATOM 8626 C C . TRP C 1 390 ? 50.027 -79.694 401.957 1.00 53.71 363 TRP C C 1
ATOM 8627 O O . TRP C 1 390 ? 49.848 -79.523 403.160 1.00 52.93 363 TRP C O 1
ATOM 8638 N N . GLU C 1 391 ? 50.809 -78.912 401.228 1.00 55.66 364 GLU C N 1
ATOM 8639 C CA . GLU C 1 391 ? 51.474 -77.740 401.815 1.00 57.48 364 GLU C CA 1
ATOM 8640 C C . GLU C 1 391 ? 50.487 -76.825 402.484 1.00 51.16 364 GLU C C 1
ATOM 8641 O O . GLU C 1 391 ? 50.769 -76.294 403.538 1.00 43.56 364 GLU C O 1
ATOM 8647 N N . LEU C 1 392 ? 49.325 -76.648 401.857 1.00 52.79 365 LEU C N 1
ATOM 8648 C CA . LEU C 1 392 ? 48.322 -75.752 402.391 1.00 60.73 365 LEU C CA 1
ATOM 8649 C C . LEU C 1 392 ? 47.706 -76.266 403.681 1.00 60.22 365 LEU C C 1
ATOM 8650 O O . LEU C 1 392 ? 47.469 -75.493 404.604 1.00 66.58 365 LEU C O 1
ATOM 8655 N N . VAL C 1 393 ? 47.425 -77.558 403.738 1.00 62.13 366 VAL C N 1
ATOM 8656 C CA . VAL C 1 393 ? 46.836 -78.120 404.943 1.00 60.75 366 VAL C CA 1
ATOM 8657 C C . VAL C 1 393 ? 47.878 -78.057 406.048 1.00 54.78 366 VAL C C 1
ATOM 8658 O O . VAL C 1 393 ? 47.611 -77.563 407.134 1.00 60.49 366 VAL C O 1
ATOM 8662 N N . CYS C 1 394 ? 49.065 -78.555 405.767 1.00 52.85 367 CYS C N 1
ATOM 8663 C CA . CYS C 1 394 ? 50.162 -78.389 406.697 1.00 60.98 367 CYS C CA 1
ATOM 8664 C C . CYS C 1 394 ? 50.235 -76.961 407.259 1.00 62.80 367 CYS C C 1
ATOM 8665 O O . CYS C 1 394 ? 50.192 -76.762 408.472 1.00 72.64 367 CYS C O 1
ATOM 8668 N N . ALA C 1 395 ? 50.285 -75.962 406.390 1.00 67.33 368 ALA C N 1
ATOM 8669 C CA . ALA C 1 395 ? 50.362 -74.566 406.848 1.00 70.23 368 ALA C CA 1
ATOM 8670 C C . ALA C 1 395 ? 49.175 -74.168 407.723 1.00 67.67 368 ALA C C 1
ATOM 8671 O O . ALA C 1 395 ? 49.340 -73.496 408.731 1.00 72.26 368 ALA C O 1
ATOM 8673 N N . LYS C 1 396 ? 47.988 -74.584 407.326 1.00 57.85 369 LYS C N 1
ATOM 8674 C CA . LYS C 1 396 ? 46.788 -74.328 408.098 1.00 60.52 369 LYS C CA 1
ATOM 8675 C C . LYS C 1 396 ? 46.835 -74.999 409.481 1.00 67.00 369 LYS C C 1
ATOM 8676 O O . LYS C 1 396 ? 46.254 -74.510 410.430 1.00 68.07 369 LYS C O 1
ATOM 8682 N N . TRP C 1 397 ? 47.493 -76.148 409.572 1.00 75.54 370 TRP C N 1
ATOM 8683 C CA . TRP C 1 397 ? 47.572 -76.906 410.819 1.00 69.66 370 TRP C CA 1
ATOM 8684 C C . TRP C 1 397 ? 48.893 -76.667 411.523 1.00 78.95 370 TRP C C 1
ATOM 8685 O O . TRP C 1 397 ? 49.249 -77.397 412.448 1.00 83.62 370 TRP C O 1
ATOM 8696 N N . GLN C 1 398 ? 49.622 -75.645 411.090 1.00 82.81 371 GLN C N 1
ATOM 8697 C CA . GLN C 1 398 ? 50.794 -75.194 411.815 1.00 88.69 371 GLN C CA 1
ATOM 8698 C C . GLN C 1 398 ? 51.838 -76.312 411.935 1.00 83.34 371 GLN C C 1
ATOM 8699 O O . GLN C 1 398 ? 52.546 -76.392 412.931 1.00 89.99 371 GLN C O 1
ATOM 8705 N N . ILE C 1 399 ? 51.926 -77.170 410.925 1.00 82.74 372 ILE C N 1
ATOM 8706 C CA . ILE C 1 399 ? 52.925 -78.247 410.894 1.00 86.84 372 ILE C CA 1
ATOM 8707 C C . ILE C 1 399 ? 54.297 -77.729 410.466 1.00 94.80 372 ILE C C 1
ATOM 8708 O O . ILE C 1 399 ? 54.692 -77.846 409.303 1.00 105.52 372 ILE C O 1
ATOM 8713 N N . MET D 1 28 ? -1.863 -71.249 285.881 1.00 145.49 1 MET D N 1
ATOM 8714 C CA . MET D 1 28 ? -2.668 -70.253 286.648 1.00 154.96 1 MET D CA 1
ATOM 8715 C C . MET D 1 28 ? -3.144 -70.870 287.975 1.00 167.87 1 MET D C 1
ATOM 8716 O O . MET D 1 28 ? -3.639 -72.003 288.006 1.00 167.15 1 MET D O 1
ATOM 8721 N N . ASN D 1 29 ? -2.989 -70.100 289.058 1.00 171.38 2 ASN D N 1
ATOM 8722 C CA . ASN D 1 29 ? -3.272 -70.535 290.451 1.00 157.32 2 ASN D CA 1
ATOM 8723 C C . ASN D 1 29 ? -2.338 -71.593 291.077 1.00 138.99 2 ASN D C 1
ATOM 8724 O O . ASN D 1 29 ? -2.696 -72.224 292.074 1.00 121.30 2 ASN D O 1
ATOM 8729 N N . ILE D 1 30 ? -1.146 -71.768 290.510 1.00 130.71 3 ILE D N 1
ATOM 8730 C CA . ILE D 1 30 ? -0.107 -72.600 291.148 1.00 125.22 3 ILE D CA 1
ATOM 8731 C C . ILE D 1 30 ? 0.228 -72.074 292.537 1.00 126.63 3 ILE D C 1
ATOM 8732 O O . ILE D 1 30 ? 0.314 -72.848 293.485 1.00 142.13 3 ILE D O 1
ATOM 8737 N N . LYS D 1 31 ? 0.388 -70.758 292.656 1.00 112.39 4 LYS D N 1
ATOM 8738 C CA . LYS D 1 31 ? 0.794 -70.145 293.911 1.00 101.10 4 LYS D CA 1
ATOM 8739 C C . LYS D 1 31 ? -0.207 -70.477 295.027 1.00 109.80 4 LYS D C 1
ATOM 8740 O O . LYS D 1 31 ? 0.193 -70.755 296.165 1.00 114.33 4 LYS D O 1
ATOM 8746 N N . LEU D 1 32 ? -1.498 -70.463 294.699 1.00 108.43 5 LEU D N 1
ATOM 8747 C CA . LEU D 1 32 ? -2.539 -70.799 295.675 1.00 115.06 5 LEU D CA 1
ATOM 8748 C C . LEU D 1 32 ? -2.537 -72.310 295.919 1.00 116.41 5 LEU D C 1
ATOM 8749 O O . LEU D 1 32 ? -2.815 -72.765 297.031 1.00 112.64 5 LEU D O 1
ATOM 8754 N N . GLU D 1 33 ? -2.225 -73.076 294.874 1.00 109.58 6 GLU D N 1
ATOM 8755 C CA . GLU D 1 33 ? -2.196 -74.542 294.966 1.00 107.05 6 GLU D CA 1
ATOM 8756 C C . GLU D 1 33 ? -1.017 -75.049 295.788 1.00 98.10 6 GLU D C 1
ATOM 8757 O O . GLU D 1 33 ? -1.148 -76.011 296.539 1.00 89.10 6 GLU D O 1
ATOM 8763 N N . ILE D 1 34 ? 0.138 -74.413 295.604 1.00 93.88 7 ILE D N 1
ATOM 8764 C CA . ILE D 1 34 ? 1.341 -74.710 296.384 1.00 85.95 7 ILE D CA 1
ATOM 8765 C C . ILE D 1 34 ? 1.051 -74.451 297.859 1.00 85.62 7 ILE D C 1
ATOM 8766 O O . ILE D 1 34 ? 1.127 -75.364 298.672 1.00 86.16 7 ILE D O 1
ATOM 8771 N N . GLN D 1 35 ? 0.692 -73.210 298.183 1.00 88.59 8 GLN D N 1
ATOM 8772 C CA . GLN D 1 35 ? 0.302 -72.835 299.548 1.00 94.98 8 GLN D CA 1
ATOM 8773 C C . GLN D 1 35 ? -0.657 -73.851 300.161 1.00 99.13 8 GLN D C 1
ATOM 8774 O O . GLN D 1 35 ? -0.547 -74.192 301.339 1.00 102.15 8 GLN D O 1
ATOM 8780 N N . LYS D 1 36 ? -1.595 -74.328 299.346 1.00 107.86 9 LYS D N 1
ATOM 8781 C CA . LYS D 1 36 ? -2.580 -75.332 299.766 1.00 112.38 9 LYS D CA 1
ATOM 8782 C C . LYS D 1 36 ? -1.894 -76.639 300.224 1.00 105.81 9 LYS D C 1
ATOM 8783 O O . LYS D 1 36 ? -2.198 -77.156 301.311 1.00 84.81 9 LYS D O 1
ATOM 8789 N N . MET D 1 37 ? -0.963 -77.153 299.413 1.00 108.87 10 MET D N 1
ATOM 8790 C CA . MET D 1 37 ? -0.243 -78.405 299.753 1.00 98.68 10 MET D CA 1
ATOM 8791 C C . MET D 1 37 ? 0.922 -78.197 300.732 1.00 93.68 10 MET D C 1
ATOM 8792 O O . MET D 1 37 ? 1.345 -79.133 301.409 1.00 88.45 10 MET D O 1
ATOM 8797 N N . ALA D 1 38 ? 1.408 -76.964 300.832 1.00 94.52 11 ALA D N 1
ATOM 8798 C CA . ALA D 1 38 ? 2.392 -76.619 301.844 1.00 99.21 11 ALA D CA 1
ATOM 8799 C C . ALA D 1 38 ? 1.817 -76.938 303.220 1.00 106.83 11 ALA D C 1
ATOM 8800 O O . ALA D 1 38 ? 2.318 -77.833 303.911 1.00 113.02 11 ALA D O 1
ATOM 8802 N N . LYS D 1 39 ? 0.761 -76.226 303.618 1.00 105.99 12 LYS D N 1
ATOM 8803 C CA . LYS D 1 39 ? 0.190 -76.426 304.957 1.00 110.09 12 LYS D CA 1
ATOM 8804 C C . LYS D 1 39 ? -0.306 -77.868 305.114 1.00 106.11 12 LYS D C 1
ATOM 8805 O O . LYS D 1 39 ? -0.289 -78.421 306.210 1.00 97.29 12 LYS D O 1
ATOM 8811 N N . GLU D 1 40 ? -0.695 -78.483 304.001 1.00 110.18 13 GLU D N 1
ATOM 8812 C CA . GLU D 1 40 ? -1.048 -79.904 303.978 1.00 125.65 13 GLU D CA 1
ATOM 8813 C C . GLU D 1 40 ? 0.080 -80.792 304.536 1.00 122.61 13 GLU D C 1
ATOM 8814 O O . GLU D 1 40 ? -0.185 -81.690 305.335 1.00 133.07 13 GLU D O 1
ATOM 8820 N N . ILE D 1 41 ? 1.320 -80.541 304.118 1.00 107.11 14 ILE D N 1
ATOM 8821 C CA . ILE D 1 41 ? 2.455 -81.392 304.513 1.00 105.34 14 ILE D CA 1
ATOM 8822 C C . ILE D 1 41 ? 3.307 -80.827 305.664 1.00 100.39 14 ILE D C 1
ATOM 8823 O O . ILE D 1 41 ? 4.477 -81.158 305.800 1.00 94.84 14 ILE D O 1
ATOM 8828 N N . GLY D 1 42 ? 2.714 -79.969 306.486 1.00 92.69 15 GLY D N 1
ATOM 8829 C CA . GLY D 1 42 ? 3.327 -79.566 307.746 1.00 80.95 15 GLY D CA 1
ATOM 8830 C C . GLY D 1 42 ? 4.276 -78.379 307.677 1.00 77.36 15 GLY D C 1
ATOM 8831 O O . GLY D 1 42 ? 5.003 -78.114 308.630 1.00 78.88 15 GLY D O 1
ATOM 8832 N N . ILE D 1 43 ? 4.260 -77.637 306.574 1.00 70.84 16 ILE D N 1
ATOM 8833 C CA . ILE D 1 43 ? 5.082 -76.446 306.470 1.00 73.40 16 ILE D CA 1
ATOM 8834 C C . ILE D 1 43 ? 4.349 -75.284 307.128 1.00 75.36 16 ILE D C 1
ATOM 8835 O O . ILE D 1 43 ? 3.261 -74.932 306.712 1.00 89.39 16 ILE D O 1
ATOM 8840 N N . SER D 1 44 ? 4.978 -74.665 308.112 1.00 78.92 17 SER D N 1
ATOM 8841 C CA . SER D 1 44 ? 4.338 -73.621 308.914 1.00 84.82 17 SER D CA 1
ATOM 8842 C C . SER D 1 44 ? 4.241 -72.243 308.228 1.00 86.43 17 SER D C 1
ATOM 8843 O O . SER D 1 44 ? 3.511 -71.361 308.690 1.00 86.80 17 SER D O 1
ATOM 8846 N N . LYS D 1 45 ? 5.016 -72.044 307.173 1.00 76.11 18 LYS D N 1
ATOM 8847 C CA . LYS D 1 45 ? 5.007 -70.784 306.442 1.00 75.12 18 LYS D CA 1
ATOM 8848 C C . LYS D 1 45 ? 5.702 -70.994 305.130 1.00 77.97 18 LYS D C 1
ATOM 8849 O O . LYS D 1 45 ? 6.582 -71.845 305.021 1.00 84.54 18 LYS D O 1
ATOM 8855 N N . ILE D 1 46 ? 5.304 -70.215 304.131 1.00 75.51 19 ILE D N 1
ATOM 8856 C CA . ILE D 1 46 ? 5.884 -70.326 302.799 1.00 74.93 19 ILE D CA 1
ATOM 8857 C C . ILE D 1 46 ? 5.901 -68.961 302.122 1.00 67.79 19 ILE D C 1
ATOM 8858 O O . ILE D 1 46 ? 5.103 -68.092 302.445 1.00 70.74 19 ILE D O 1
ATOM 8863 N N . GLY D 1 47 ? 6.859 -68.777 301.230 1.00 64.95 20 GLY D N 1
ATOM 8864 C CA . GLY D 1 47 ? 7.159 -67.472 300.679 1.00 62.59 20 GLY D CA 1
ATOM 8865 C C . GLY D 1 47 ? 7.687 -67.691 299.292 1.00 67.24 20 GLY D C 1
ATOM 8866 O O . GLY D 1 47 ? 8.057 -68.808 298.938 1.00 72.23 20 GLY D O 1
ATOM 8867 N N . PHE D 1 48 ? 7.691 -66.629 298.497 1.00 70.55 21 PHE D N 1
ATOM 8868 C CA . PHE D 1 48 ? 8.139 -66.697 297.110 1.00 72.34 21 PHE D CA 1
ATOM 8869 C C . PHE D 1 48 ? 8.992 -65.485 296.796 1.00 75.89 21 PHE D C 1
ATOM 8870 O O . PHE D 1 48 ? 8.767 -64.403 297.338 1.00 70.30 21 PHE D O 1
ATOM 8878 N N . THR D 1 49 ? 9.996 -65.674 295.959 1.00 66.76 22 THR D N 1
ATOM 8879 C CA . THR D 1 49 ? 10.857 -64.576 295.593 1.00 73.65 22 THR D CA 1
ATOM 8880 C C . THR D 1 49 ? 11.551 -64.934 294.305 1.00 73.47 22 THR D C 1
ATOM 8881 O O . THR D 1 49 ? 11.512 -66.069 293.863 1.00 69.23 22 THR D O 1
ATOM 8885 N N . THR D 1 50 ? 12.179 -63.943 293.705 1.00 78.55 23 THR D N 1
ATOM 8886 C CA . THR D 1 50 ? 12.792 -64.140 292.420 1.00 83.11 23 THR D CA 1
ATOM 8887 C C . THR D 1 50 ? 14.097 -64.887 292.620 1.00 93.90 23 THR D C 1
ATOM 8888 O O . THR D 1 50 ? 14.652 -64.923 293.718 1.00 94.33 23 THR D O 1
ATOM 8892 N N . ALA D 1 51 ? 14.582 -65.468 291.531 1.00 94.26 24 ALA D N 1
ATOM 8893 C CA . ALA D 1 51 ? 15.941 -65.972 291.453 1.00 86.88 24 ALA D CA 1
ATOM 8894 C C . ALA D 1 51 ? 16.932 -64.833 291.151 1.00 83.38 24 ALA D C 1
ATOM 8895 O O . ALA D 1 51 ? 18.010 -65.073 290.620 1.00 74.19 24 ALA D O 1
ATOM 8897 N N . ASP D 1 52 ? 16.580 -63.598 291.493 1.00 84.07 25 ASP D N 1
ATOM 8898 C CA . ASP D 1 52 ? 17.507 -62.485 291.304 1.00 88.45 25 ASP D CA 1
ATOM 8899 C C . ASP D 1 52 ? 18.628 -62.651 292.281 1.00 87.05 25 ASP D C 1
ATOM 8900 O O . ASP D 1 52 ? 18.418 -63.100 293.421 1.00 82.49 25 ASP D O 1
ATOM 8905 N N . ASP D 1 53 ? 19.825 -62.285 291.846 1.00 89.12 26 ASP D N 1
ATOM 8906 C CA . ASP D 1 53 ? 20.983 -62.460 292.702 1.00 89.85 26 ASP D CA 1
ATOM 8907 C C . ASP D 1 53 ? 20.915 -61.591 293.967 1.00 81.16 26 ASP D C 1
ATOM 8908 O O . ASP D 1 53 ? 19.944 -60.865 294.177 1.00 84.92 26 ASP D O 1
ATOM 8913 N N . PHE D 1 54 ? 21.899 -61.747 294.849 1.00 79.05 27 PHE D N 1
ATOM 8914 C CA . PHE D 1 54 ? 21.871 -61.105 296.153 1.00 74.23 27 PHE D CA 1
ATOM 8915 C C . PHE D 1 54 ? 23.097 -60.231 296.370 1.00 79.76 27 PHE D C 1
ATOM 8916 O O . PHE D 1 54 ? 23.610 -60.168 297.493 1.00 95.68 27 PHE D O 1
ATOM 8924 N N . ASP D 1 55 ? 23.589 -59.546 295.336 1.00 78.31 28 ASP D N 1
ATOM 8925 C CA . ASP D 1 55 ? 24.902 -58.861 295.483 1.00 82.88 28 ASP D CA 1
ATOM 8926 C C . ASP D 1 55 ? 24.946 -57.792 296.579 1.00 77.70 28 ASP D C 1
ATOM 8927 O O . ASP D 1 55 ? 26.029 -57.325 296.923 1.00 79.52 28 ASP D O 1
ATOM 8932 N N . TYR D 1 56 ? 23.798 -57.425 297.157 1.00 76.56 29 TYR D N 1
ATOM 8933 C CA . TYR D 1 56 ? 23.835 -56.560 298.327 1.00 78.07 29 TYR D CA 1
ATOM 8934 C C . TYR D 1 56 ? 24.628 -57.201 299.483 1.00 88.12 29 TYR D C 1
ATOM 8935 O O . TYR D 1 56 ? 25.218 -56.495 300.298 1.00 88.79 29 TYR D O 1
ATOM 8944 N N . LEU D 1 57 ? 24.662 -58.535 299.507 1.00 81.66 30 LEU D N 1
ATOM 8945 C CA . LEU D 1 57 ? 25.410 -59.309 300.498 1.00 72.21 30 LEU D CA 1
ATOM 8946 C C . LEU D 1 57 ? 26.932 -59.371 300.258 1.00 73.06 30 LEU D C 1
ATOM 8947 O O . LEU D 1 57 ? 27.709 -59.318 301.219 1.00 60.52 30 LEU D O 1
ATOM 8952 N N . GLU D 1 58 ? 27.348 -59.490 298.996 1.00 73.61 31 GLU D N 1
ATOM 8953 C CA . GLU D 1 58 ? 28.785 -59.576 298.632 1.00 77.29 31 GLU D CA 1
ATOM 8954 C C . GLU D 1 58 ? 29.702 -58.851 299.590 1.00 83.25 31 GLU D C 1
ATOM 8955 O O . GLU D 1 58 ? 30.546 -59.452 300.239 1.00 87.35 31 GLU D O 1
ATOM 8961 N N . LYS D 1 59 ? 29.534 -57.538 299.634 1.00 91.97 32 LYS D N 1
ATOM 8962 C CA . LYS D 1 59 ? 30.339 -56.655 300.460 1.00 96.44 32 LYS D CA 1
ATOM 8963 C C . LYS D 1 59 ? 30.647 -57.294 301.833 1.00 87.65 32 LYS D C 1
ATOM 8964 O O . LYS D 1 59 ? 31.821 -57.520 302.169 1.00 86.21 32 LYS D O 1
ATOM 8970 N N . SER D 1 60 ? 29.592 -57.623 302.582 1.00 72.53 33 SER D N 1
ATOM 8971 C CA . SER D 1 60 ? 29.723 -58.049 303.977 1.00 73.77 33 SER D CA 1
ATOM 8972 C C . SER D 1 60 ? 30.107 -59.531 304.149 1.00 79.67 33 SER D C 1
ATOM 8973 O O . SER D 1 60 ? 30.788 -59.886 305.112 1.00 74.11 33 SER D O 1
ATOM 8976 N N . LEU D 1 61 ? 29.653 -60.399 303.238 1.00 78.92 34 LEU D N 1
ATOM 8977 C CA . LEU D 1 61 ? 30.119 -61.791 303.206 1.00 71.32 34 LEU D CA 1
ATOM 8978 C C . LEU D 1 61 ? 31.652 -61.837 303.092 1.00 77.84 34 LEU D C 1
ATOM 8979 O O . LEU D 1 61 ? 32.325 -62.502 303.887 1.00 78.53 34 LEU D O 1
ATOM 8984 N N . ARG D 1 62 ? 32.178 -61.091 302.126 1.00 74.65 35 ARG D N 1
ATOM 8985 C CA . ARG D 1 62 ? 33.620 -60.973 301.896 1.00 72.09 35 ARG D CA 1
ATOM 8986 C C . ARG D 1 62 ? 34.360 -60.328 303.055 1.00 77.24 35 ARG D C 1
ATOM 8987 O O . ARG D 1 62 ? 35.515 -60.657 303.309 1.00 71.19 35 ARG D O 1
ATOM 8995 N N . LEU D 1 63 ? 33.702 -59.393 303.738 1.00 75.14 36 LEU D N 1
ATOM 8996 C CA . LEU D 1 63 ? 34.321 -58.715 304.866 1.00 72.10 36 LEU D CA 1
ATOM 8997 C C . LEU D 1 63 ? 34.404 -59.641 306.088 1.00 66.62 36 LEU D C 1
ATOM 8998 O O . LEU D 1 63 ? 35.364 -59.567 306.855 1.00 66.62 36 LEU D O 1
ATOM 9003 N N . GLY D 1 64 ? 33.395 -60.492 306.267 1.00 68.36 37 GLY D N 1
ATOM 9004 C CA . GLY D 1 64 ? 33.403 -61.516 307.316 1.00 67.74 37 GLY D CA 1
ATOM 9005 C C . GLY D 1 64 ? 34.632 -62.409 307.188 1.00 68.13 37 GLY D C 1
ATOM 9006 O O . GLY D 1 64 ? 35.401 -62.595 308.138 1.00 65.27 37 GLY D O 1
ATOM 9007 N N . VAL D 1 65 ? 34.835 -62.937 305.987 1.00 63.60 38 VAL D N 1
ATOM 9008 C CA . VAL D 1 65 ? 36.000 -63.779 305.716 1.00 65.47 38 VAL D CA 1
ATOM 9009 C C . VAL D 1 65 ? 37.309 -63.051 305.932 1.00 64.12 38 VAL D C 1
ATOM 9010 O O . VAL D 1 65 ? 38.208 -63.580 306.542 1.00 74.83 38 VAL D O 1
ATOM 9014 N N . GLU D 1 66 ? 37.416 -61.843 305.426 1.00 70.84 39 GLU D N 1
ATOM 9015 C CA . GLU D 1 66 ? 38.675 -61.127 305.502 1.00 74.97 39 GLU D CA 1
ATOM 9016 C C . GLU D 1 66 ? 38.978 -60.722 306.965 1.00 73.72 39 GLU D C 1
ATOM 9017 O O . GLU D 1 66 ? 40.125 -60.770 307.398 1.00 63.42 39 GLU D O 1
ATOM 9023 N N . GLU D 1 67 ? 37.946 -60.362 307.725 1.00 70.97 40 GLU D N 1
ATOM 9024 C CA . GLU D 1 67 ? 38.122 -59.978 309.127 1.00 69.31 40 GLU D CA 1
ATOM 9025 C C . GLU D 1 67 ? 38.187 -61.157 310.087 1.00 63.25 40 GLU D C 1
ATOM 9026 O O . GLU D 1 67 ? 38.369 -60.960 311.292 1.00 67.46 40 GLU D O 1
ATOM 9032 N N . GLY D 1 68 ? 38.009 -62.373 309.576 1.00 59.60 41 GLY D N 1
ATOM 9033 C CA . GLY D 1 68 ? 38.151 -63.591 310.382 1.00 55.35 41 GLY D CA 1
ATOM 9034 C C . GLY D 1 68 ? 37.002 -63.857 311.332 1.00 62.35 41 GLY D C 1
ATOM 9035 O O . GLY D 1 68 ? 37.182 -64.479 312.373 1.00 66.17 41 GLY D O 1
ATOM 9036 N N . ARG D 1 69 ? 35.800 -63.413 310.957 1.00 67.97 42 ARG D N 1
ATOM 9037 C CA . ARG D 1 69 ? 34.616 -63.547 311.809 1.00 59.61 42 ARG D CA 1
ATOM 9038 C C . ARG D 1 69 ? 33.767 -64.751 311.398 1.00 54.53 42 ARG D C 1
ATOM 9039 O O . ARG D 1 69 ? 32.684 -65.001 311.938 1.00 48.91 42 ARG D O 1
ATOM 9047 N N . THR D 1 70 ? 34.272 -65.495 310.418 1.00 56.99 43 THR D N 1
ATOM 9048 C CA . THR D 1 70 ? 33.588 -66.670 309.857 1.00 56.77 43 THR D CA 1
ATOM 9049 C C . THR D 1 70 ? 33.943 -67.961 310.627 1.00 53.10 43 THR D C 1
ATOM 9050 O O . THR D 1 70 ? 35.057 -68.089 311.150 1.00 56.03 43 THR D O 1
ATOM 9054 N N . THR D 1 71 ? 33.003 -68.896 310.723 1.00 47.03 44 THR D N 1
ATOM 9055 C CA . THR D 1 71 ? 33.225 -70.133 311.488 1.00 47.01 44 THR D CA 1
ATOM 9056 C C . THR D 1 71 ? 34.008 -71.219 310.778 1.00 49.82 44 THR D C 1
ATOM 9057 O O . THR D 1 71 ? 34.661 -72.020 311.424 1.00 57.74 44 THR D O 1
ATOM 9061 N N . GLY D 1 72 ? 33.881 -71.268 309.457 1.00 47.95 45 GLY D N 1
ATOM 9062 C CA . GLY D 1 72 ? 34.398 -72.347 308.654 1.00 43.94 45 GLY D CA 1
ATOM 9063 C C . GLY D 1 72 ? 33.292 -73.292 308.202 1.00 50.63 45 GLY D C 1
ATOM 9064 O O . GLY D 1 72 ? 33.534 -74.170 307.410 1.00 58.57 45 GLY D O 1
ATOM 9065 N N . PHE D 1 73 ? 32.071 -73.129 308.702 1.00 52.20 46 PHE D N 1
ATOM 9066 C CA . PHE D 1 73 ? 30.952 -74.007 308.327 1.00 52.08 46 PHE D CA 1
ATOM 9067 C C . PHE D 1 73 ? 30.221 -73.475 307.125 1.00 56.06 46 PHE D C 1
ATOM 9068 O O . PHE D 1 73 ? 29.348 -74.139 306.568 1.00 60.08 46 PHE D O 1
ATOM 9076 N N . GLU D 1 74 ? 30.575 -72.266 306.725 1.00 59.57 47 GLU D N 1
ATOM 9077 C CA . GLU D 1 74 ? 29.885 -71.584 305.646 1.00 59.97 47 GLU D CA 1
ATOM 9078 C C . GLU D 1 74 ? 30.382 -72.116 304.326 1.00 63.96 47 GLU D C 1
ATOM 9079 O O . GLU D 1 74 ? 31.537 -72.538 304.206 1.00 61.39 47 GLU D O 1
ATOM 9085 N N . HIS D 1 75 ? 29.503 -72.089 303.335 1.00 61.07 48 HIS D N 1
ATOM 9086 C CA . HIS D 1 75 ? 29.872 -72.440 301.979 1.00 56.11 48 HIS D CA 1
ATOM 9087 C C . HIS D 1 75 ? 30.984 -71.497 301.530 1.00 61.19 48 HIS D C 1
ATOM 9088 O O . HIS D 1 75 ? 30.920 -70.313 301.787 1.00 61.12 48 HIS D O 1
ATOM 9095 N N . LYS D 1 76 ? 32.022 -72.018 300.895 1.00 60.78 49 LYS D N 1
ATOM 9096 C CA . LYS D 1 76 ? 33.264 -71.254 300.755 1.00 62.60 49 LYS D CA 1
ATOM 9097 C C . LYS D 1 76 ? 33.262 -70.369 299.520 1.00 66.59 49 LYS D C 1
ATOM 9098 O O . LYS D 1 76 ? 33.807 -69.259 299.532 1.00 74.39 49 LYS D O 1
ATOM 9104 N N . ASN D 1 77 ? 32.651 -70.863 298.457 1.00 68.09 50 ASN D N 1
ATOM 9105 C CA . ASN D 1 77 ? 32.578 -70.144 297.186 1.00 72.85 50 ASN D CA 1
ATOM 9106 C C . ASN D 1 77 ? 31.541 -69.007 297.243 1.00 78.81 50 ASN D C 1
ATOM 9107 O O . ASN D 1 77 ? 30.320 -69.249 297.180 1.00 63.45 50 ASN D O 1
ATOM 9112 N N . ILE D 1 78 ? 32.032 -67.771 297.373 1.00 80.25 51 ILE D N 1
ATOM 9113 C CA . ILE D 1 78 ? 31.151 -66.629 297.595 1.00 73.34 51 ILE D CA 1
ATOM 9114 C C . ILE D 1 78 ? 30.214 -66.377 296.418 1.00 69.89 51 ILE D C 1
ATOM 9115 O O . ILE D 1 78 ? 29.051 -66.054 296.621 1.00 66.40 51 ILE D O 1
ATOM 9120 N N . GLU D 1 79 ? 30.693 -66.588 295.199 1.00 76.01 52 GLU D N 1
ATOM 9121 C CA . GLU D 1 79 ? 29.841 -66.477 293.993 1.00 76.12 52 GLU D CA 1
ATOM 9122 C C . GLU D 1 79 ? 28.623 -67.402 294.047 1.00 77.65 52 GLU D C 1
ATOM 9123 O O . GLU D 1 79 ? 27.504 -66.957 293.819 1.00 72.22 52 GLU D O 1
ATOM 9129 N N . GLU D 1 80 ? 28.837 -68.676 294.379 1.00 82.08 53 GLU D N 1
ATOM 9130 C CA . GLU D 1 80 ? 27.728 -69.655 294.471 1.00 80.14 53 GLU D CA 1
ATOM 9131 C C . GLU D 1 80 ? 26.690 -69.251 295.527 1.00 77.24 53 GLU D C 1
ATOM 9132 O O . GLU D 1 80 ? 25.541 -69.728 295.539 1.00 80.47 53 GLU D O 1
ATOM 9138 N N . ARG D 1 81 ? 27.120 -68.367 296.413 1.00 73.52 54 ARG D N 1
ATOM 9139 C CA . ARG D 1 81 ? 26.308 -67.913 297.528 1.00 82.93 54 ARG D CA 1
ATOM 9140 C C . ARG D 1 81 ? 25.263 -66.828 297.170 1.00 83.06 54 ARG D C 1
ATOM 9141 O O . ARG D 1 81 ? 24.177 -66.777 297.732 1.00 66.96 54 ARG D O 1
ATOM 9149 N N . ILE D 1 82 ? 25.628 -65.979 296.213 1.00 84.18 55 ILE D N 1
ATOM 9150 C CA . ILE D 1 82 ? 24.818 -64.832 295.799 1.00 76.37 55 ILE D CA 1
ATOM 9151 C C . ILE D 1 82 ? 24.133 -64.997 294.415 1.00 85.76 55 ILE D C 1
ATOM 9152 O O . ILE D 1 82 ? 23.153 -64.291 294.140 1.00 86.80 55 ILE D O 1
ATOM 9157 N N . TYR D 1 83 ? 24.632 -65.900 293.557 1.00 71.42 56 TYR D N 1
ATOM 9158 C CA . TYR D 1 83 ? 24.103 -66.069 292.200 1.00 64.38 56 TYR D CA 1
ATOM 9159 C C . TYR D 1 83 ? 23.371 -67.396 292.045 1.00 64.80 56 TYR D C 1
ATOM 9160 O O . TYR D 1 83 ? 23.980 -68.396 291.678 1.00 64.30 56 TYR D O 1
ATOM 9169 N N . PRO D 1 84 ? 22.049 -67.411 292.311 1.00 67.88 57 PRO D N 1
ATOM 9170 C CA . PRO D 1 84 ? 21.267 -68.651 292.289 1.00 74.67 57 PRO D CA 1
ATOM 9171 C C . PRO D 1 84 ? 21.357 -69.465 291.005 1.00 82.27 57 PRO D C 1
ATOM 9172 O O . PRO D 1 84 ? 21.140 -70.683 291.035 1.00 73.65 57 PRO D O 1
ATOM 9176 N N . LYS D 1 85 ? 21.644 -68.800 289.887 1.00 93.24 58 LYS D N 1
ATOM 9177 C CA . LYS D 1 85 ? 21.711 -69.496 288.599 1.00 98.02 58 LYS D CA 1
ATOM 9178 C C . LYS D 1 85 ? 22.898 -70.462 288.537 1.00 94.78 58 LYS D C 1
ATOM 9179 O O . LYS D 1 85 ? 22.874 -71.412 287.768 1.00 85.47 58 LYS D O 1
ATOM 9185 N N . LEU D 1 86 ? 23.921 -70.225 289.360 1.00 96.73 59 LEU D N 1
ATOM 9186 C CA . LEU D 1 86 ? 25.049 -71.163 289.485 1.00 85.38 59 LEU D CA 1
ATOM 9187 C C . LEU D 1 86 ? 24.644 -72.494 290.124 1.00 76.02 59 LEU D C 1
ATOM 9188 O O . LEU D 1 86 ? 25.299 -73.489 289.912 1.00 62.26 59 LEU D O 1
ATOM 9193 N N . SER D 1 87 ? 23.561 -72.499 290.899 1.00 81.99 60 SER D N 1
ATOM 9194 C CA . SER D 1 87 ? 22.997 -73.738 291.451 1.00 74.92 60 SER D CA 1
ATOM 9195 C C . SER D 1 87 ? 21.968 -74.399 290.537 1.00 77.04 60 SER D C 1
ATOM 9196 O O . SER D 1 87 ? 21.699 -75.592 290.698 1.00 67.23 60 SER D O 1
ATOM 9199 N N . LEU D 1 88 ? 21.364 -73.637 289.611 1.00 80.81 61 LEU D N 1
ATOM 9200 C CA . LEU D 1 88 ? 20.334 -74.202 288.706 1.00 84.85 61 LEU D CA 1
ATOM 9201 C C . LEU D 1 88 ? 20.481 -73.892 287.179 1.00 93.87 61 LEU D C 1
ATOM 9202 O O . LEU D 1 88 ? 20.547 -74.820 286.374 1.00 101.72 61 LEU D O 1
ATOM 9207 N N . GLU D 1 89 ? 20.546 -72.619 286.794 1.00 95.70 62 GLU D N 1
ATOM 9208 C CA . GLU D 1 89 ? 20.623 -72.181 285.356 1.00 88.73 62 GLU D CA 1
ATOM 9209 C C . GLU D 1 89 ? 19.236 -71.791 284.885 1.00 92.91 62 GLU D C 1
ATOM 9210 O O . GLU D 1 89 ? 19.025 -70.638 284.517 1.00 100.40 62 GLU D O 1
ATOM 9212 N N . SER D 1 90 ? 18.285 -72.730 284.935 1.00 89.06 63 SER D N 1
ATOM 9213 C CA . SER D 1 90 ? 16.872 -72.442 284.592 1.00 88.01 63 SER D CA 1
ATOM 9214 C C . SER D 1 90 ? 16.097 -71.753 285.727 1.00 87.79 63 SER D C 1
ATOM 9215 O O . SER D 1 90 ? 14.868 -71.806 285.781 1.00 80.53 63 SER D O 1
ATOM 9218 N N . ALA D 1 91 ? 16.825 -71.058 286.597 1.00 98.65 64 ALA D N 1
ATOM 9219 C CA . ALA D 1 91 ? 16.257 -70.481 287.809 1.00 97.18 64 ALA D CA 1
ATOM 9220 C C . ALA D 1 91 ? 15.422 -69.245 287.510 1.00 88.44 64 ALA D C 1
ATOM 9221 O O . ALA D 1 91 ? 15.849 -68.341 286.795 1.00 81.07 64 ALA D O 1
ATOM 9223 N N . LYS D 1 92 ? 14.254 -69.211 288.127 1.00 87.45 65 LYS D N 1
ATOM 9224 C CA . LYS D 1 92 ? 13.263 -68.199 287.855 1.00 90.61 65 LYS D CA 1
ATOM 9225 C C . LYS D 1 92 ? 12.642 -67.685 289.156 1.00 87.03 65 LYS D C 1
ATOM 9226 O O . LYS D 1 92 ? 12.585 -66.481 289.385 1.00 91.22 65 LYS D O 1
ATOM 9232 N N . THR D 1 93 ? 12.190 -68.588 290.013 1.00 80.14 66 THR D N 1
ATOM 9233 C CA . THR D 1 93 ? 11.765 -68.206 291.354 1.00 91.66 66 THR D CA 1
ATOM 9234 C C . THR D 1 93 ? 12.423 -69.103 292.432 1.00 91.24 66 THR D C 1
ATOM 9235 O O . THR D 1 93 ? 12.922 -70.181 292.120 1.00 82.47 66 THR D O 1
ATOM 9239 N N . ILE D 1 94 ? 12.433 -68.625 293.682 1.00 82.97 67 ILE D N 1
ATOM 9240 C CA . ILE D 1 94 ? 12.889 -69.399 294.839 1.00 76.92 67 ILE D CA 1
ATOM 9241 C C . ILE D 1 94 ? 11.774 -69.445 295.868 1.00 76.55 67 ILE D C 1
ATOM 9242 O O . ILE D 1 94 ? 11.206 -68.415 296.232 1.00 92.44 67 ILE D O 1
ATOM 9247 N N . ILE D 1 95 ? 11.481 -70.636 296.356 1.00 76.34 68 ILE D N 1
ATOM 9248 C CA . ILE D 1 95 ? 10.432 -70.829 297.344 1.00 74.56 68 ILE D CA 1
ATOM 9249 C C . ILE D 1 95 ? 11.073 -71.099 298.693 1.00 78.28 68 ILE D C 1
ATOM 9250 O O . ILE D 1 95 ? 11.719 -72.134 298.870 1.00 81.92 68 ILE D O 1
ATOM 9255 N N . SER D 1 96 ? 10.867 -70.192 299.644 1.00 74.10 69 SER D N 1
ATOM 9256 C CA . SER D 1 96 ? 11.412 -70.337 300.984 1.00 73.14 69 SER D CA 1
ATOM 9257 C C . SER D 1 96 ? 10.399 -70.999 301.878 1.00 81.83 69 SER D C 1
ATOM 9258 O O . SER D 1 96 ? 9.267 -70.536 301.939 1.00 79.58 69 SER D O 1
ATOM 9261 N N . ILE D 1 97 ? 10.796 -72.076 302.565 1.00 79.64 70 ILE D N 1
ATOM 9262 C CA . ILE D 1 97 ? 9.915 -72.696 303.554 1.00 75.58 70 ILE D CA 1
ATOM 9263 C C . ILE D 1 97 ? 10.395 -72.441 304.972 1.00 73.28 70 ILE D C 1
ATOM 9264 O O . ILE D 1 97 ? 11.563 -72.131 305.204 1.00 74.76 70 ILE D O 1
ATOM 9269 N N . ALA D 1 98 ? 9.468 -72.567 305.909 1.00 65.27 71 ALA D N 1
ATOM 9270 C CA . ALA D 1 98 ? 9.756 -72.440 307.326 1.00 71.91 71 ALA D CA 1
ATOM 9271 C C . ALA D 1 98 ? 8.937 -73.475 308.074 1.00 72.72 71 ALA D C 1
ATOM 9272 O O . ALA D 1 98 ? 7.737 -73.600 307.838 1.00 83.78 71 ALA D O 1
ATOM 9274 N N . VAL D 1 99 ? 9.586 -74.229 308.946 1.00 73.30 72 VAL D N 1
ATOM 9275 C CA . VAL D 1 99 ? 8.889 -75.173 309.808 1.00 81.06 72 VAL D CA 1
ATOM 9276 C C . VAL D 1 99 ? 9.172 -74.730 311.231 1.00 80.98 72 VAL D C 1
ATOM 9277 O O . VAL D 1 99 ? 10.321 -74.579 311.610 1.00 86.33 72 VAL D O 1
ATOM 9281 N N . ALA D 1 100 ? 8.120 -74.531 312.012 1.00 85.95 73 ALA D N 1
ATOM 9282 C CA . ALA D 1 100 ? 8.283 -74.069 313.380 1.00 87.64 73 ALA D CA 1
ATOM 9283 C C . ALA D 1 100 ? 8.626 -75.232 314.294 1.00 76.81 73 ALA D C 1
ATOM 9284 O O . ALA D 1 100 ? 8.235 -76.383 314.020 1.00 79.95 73 ALA D O 1
ATOM 9286 N N . TYR D 1 101 ? 9.351 -74.930 315.372 1.00 62.92 74 TYR D N 1
ATOM 9287 C CA . TYR D 1 101 ? 9.676 -75.944 316.377 1.00 68.70 74 TYR D CA 1
ATOM 9288 C C . TYR D 1 101 ? 9.473 -75.393 317.804 1.00 66.59 74 TYR D C 1
ATOM 9289 O O . TYR D 1 101 ? 9.680 -74.199 318.057 1.00 55.40 74 TYR D O 1
ATOM 9298 N N . PRO D 1 102 ? 9.085 -76.280 318.739 1.00 78.80 75 PRO D N 1
ATOM 9299 C CA . PRO D 1 102 ? 8.897 -75.860 320.135 1.00 86.42 75 PRO D CA 1
ATOM 9300 C C . PRO D 1 102 ? 10.206 -75.457 320.786 1.00 94.98 75 PRO D C 1
ATOM 9301 O O . PRO D 1 102 ? 11.236 -76.068 320.514 1.00 90.79 75 PRO D O 1
ATOM 9305 N N . HIS D 1 103 ? 10.151 -74.429 321.622 1.00 102.09 76 HIS D N 1
ATOM 9306 C CA . HIS D 1 103 ? 11.315 -73.971 322.360 1.00 99.83 76 HIS D CA 1
ATOM 9307 C C . HIS D 1 103 ? 11.203 -74.261 323.861 1.00 100.63 76 HIS D C 1
ATOM 9308 O O . HIS D 1 103 ? 12.198 -74.186 324.582 1.00 99.69 76 HIS D O 1
ATOM 9315 N N . LYS D 1 104 ? 9.987 -74.566 324.320 1.00 104.19 77 LYS D N 1
ATOM 9316 C CA . LYS D 1 104 ? 9.734 -75.027 325.683 1.00 96.41 77 LYS D CA 1
ATOM 9317 C C . LYS D 1 104 ? 9.479 -76.507 325.583 1.00 79.99 77 LYS D C 1
ATOM 9318 O O . LYS D 1 104 ? 9.005 -76.990 324.568 1.00 71.48 77 LYS D O 1
ATOM 9324 N N . LEU D 1 105 ? 9.750 -77.225 326.649 1.00 83.76 78 LEU D N 1
ATOM 9325 C CA . LEU D 1 105 ? 9.610 -78.666 326.610 1.00 92.72 78 LEU D CA 1
ATOM 9326 C C . LEU D 1 105 ? 8.171 -79.055 326.996 1.00 102.10 78 LEU D C 1
ATOM 9327 O O . LEU D 1 105 ? 7.665 -78.598 328.031 1.00 98.28 78 LEU D O 1
ATOM 9332 N N . PRO D 1 106 ? 7.497 -79.873 326.152 1.00 108.45 79 PRO D N 1
ATOM 9333 C CA . PRO D 1 106 ? 6.156 -80.344 326.494 1.00 109.42 79 PRO D CA 1
ATOM 9334 C C . PRO D 1 106 ? 6.151 -80.939 327.890 1.00 107.01 79 PRO D C 1
ATOM 9335 O O . PRO D 1 106 ? 5.453 -80.453 328.775 1.00 103.06 79 PRO D O 1
ATOM 9339 N N . GLN D 1 107 ? 6.982 -81.958 328.072 1.00 118.43 80 GLN D N 1
ATOM 9340 C CA . GLN D 1 107 ? 7.031 -82.742 329.290 1.00 122.29 80 GLN D CA 1
ATOM 9341 C C . GLN D 1 107 ? 8.452 -82.710 329.835 1.00 115.58 80 GLN D C 1
ATOM 9342 O O . GLN D 1 107 ? 9.365 -83.219 329.187 1.00 102.65 80 GLN D O 1
ATOM 9348 N N . GLN D 1 108 ? 8.631 -82.114 331.018 1.00 110.57 81 GLN D N 1
ATOM 9349 C CA . GLN D 1 108 ? 9.923 -82.147 331.720 1.00 113.37 81 GLN D CA 1
ATOM 9350 C C . GLN D 1 108 ? 10.410 -83.580 331.962 1.00 118.29 81 GLN D C 1
ATOM 9351 O O . GLN D 1 108 ? 9.601 -84.498 332.122 1.00 123.38 81 GLN D O 1
ATOM 9357 N N . PRO D 1 109 ? 11.737 -83.783 331.972 1.00 119.21 82 PRO D N 1
ATOM 9358 C CA . PRO D 1 109 ? 12.252 -85.116 332.272 1.00 114.88 82 PRO D CA 1
ATOM 9359 C C . PRO D 1 109 ? 12.248 -85.366 333.780 1.00 112.06 82 PRO D C 1
ATOM 9360 O O . PRO D 1 109 ? 12.228 -84.414 334.581 1.00 97.16 82 PRO D O 1
ATOM 9364 N N . GLN D 1 110 ? 12.277 -86.633 334.168 1.00 110.60 83 GLN D N 1
ATOM 9365 C CA . GLN D 1 110 ? 12.114 -86.965 335.574 1.00 117.32 83 GLN D CA 1
ATOM 9366 C C . GLN D 1 110 ? 13.431 -86.862 336.329 1.00 107.11 83 GLN D C 1
ATOM 9367 O O . GLN D 1 110 ? 14.398 -87.496 335.955 1.00 99.60 83 GLN D O 1
ATOM 9373 N N . LYS D 1 111 ? 13.451 -86.042 337.380 1.00 106.32 84 LYS D N 1
ATOM 9374 C CA . LYS D 1 111 ? 14.598 -85.929 338.293 1.00 101.75 84 LYS D CA 1
ATOM 9375 C C . LYS D 1 111 ? 15.230 -87.299 338.628 1.00 99.13 84 LYS D C 1
ATOM 9376 O O . LYS D 1 111 ? 14.522 -88.268 338.906 1.00 105.88 84 LYS D O 1
ATOM 9382 N N . THR D 1 112 ? 16.559 -87.374 338.588 1.00 92.25 85 THR D N 1
ATOM 9383 C CA . THR D 1 112 ? 17.283 -88.590 338.961 1.00 89.83 85 THR D CA 1
ATOM 9384 C C . THR D 1 112 ? 18.433 -88.217 339.853 1.00 92.15 85 THR D C 1
ATOM 9385 O O . THR D 1 112 ? 18.589 -87.043 340.182 1.00 92.43 85 THR D O 1
ATOM 9389 N N . GLU D 1 113 ? 19.200 -89.226 340.282 1.00 96.47 86 GLU D N 1
ATOM 9390 C CA . GLU D 1 113 ? 20.519 -89.033 340.911 1.00 95.05 86 GLU D CA 1
ATOM 9391 C C . GLU D 1 113 ? 21.378 -88.047 340.121 1.00 91.10 86 GLU D C 1
ATOM 9392 O O . GLU D 1 113 ? 22.100 -87.225 340.702 1.00 89.51 86 GLU D O 1
ATOM 9398 N N . PHE D 1 114 ? 21.302 -88.173 338.793 1.00 85.12 87 PHE D N 1
ATOM 9399 C CA . PHE D 1 114 ? 22.214 -87.525 337.857 1.00 72.74 87 PHE D CA 1
ATOM 9400 C C . PHE D 1 114 ? 21.761 -86.170 337.378 1.00 74.13 87 PHE D C 1
ATOM 9401 O O . PHE D 1 114 ? 20.677 -86.048 336.829 1.00 81.84 87 PHE D O 1
ATOM 9409 N N . LYS D 1 115 ? 22.607 -85.150 337.556 1.00 82.67 88 LYS D N 1
ATOM 9410 C CA . LYS D 1 115 ? 22.264 -83.796 337.102 1.00 80.52 88 LYS D CA 1
ATOM 9411 C C . LYS D 1 115 ? 22.319 -83.750 335.581 1.00 73.37 88 LYS D C 1
ATOM 9412 O O . LYS D 1 115 ? 22.995 -84.562 334.933 1.00 70.07 88 LYS D O 1
ATOM 9418 N N . ARG D 1 116 ? 21.556 -82.823 335.023 1.00 66.83 89 ARG D N 1
ATOM 9419 C CA . ARG D 1 116 ? 21.284 -82.791 333.605 1.00 75.10 89 ARG D CA 1
ATOM 9420 C C . ARG D 1 116 ? 21.807 -81.516 332.979 1.00 78.50 89 ARG D C 1
ATOM 9421 O O . ARG D 1 116 ? 21.806 -80.453 333.604 1.00 77.02 89 ARG D O 1
ATOM 9429 N N . GLY D 1 117 ? 22.215 -81.616 331.716 1.00 77.80 90 GLY D N 1
ATOM 9430 C CA . GLY D 1 117 ? 22.527 -80.425 330.931 1.00 76.25 90 GLY D CA 1
ATOM 9431 C C . GLY D 1 117 ? 21.377 -80.120 329.995 1.00 68.14 90 GLY D C 1
ATOM 9432 O O . GLY D 1 117 ? 20.472 -80.925 329.853 1.00 65.26 90 GLY D O 1
ATOM 9433 N N . LYS D 1 118 ? 21.422 -78.953 329.367 1.00 67.62 91 LYS D N 1
ATOM 9434 C CA . LYS D 1 118 ? 20.467 -78.577 328.342 1.00 70.38 91 LYS D CA 1
ATOM 9435 C C . LYS D 1 118 ? 21.148 -78.598 326.978 1.00 72.13 91 LYS D C 1
ATOM 9436 O O . LYS D 1 118 ? 22.357 -78.491 326.845 1.00 78.84 91 LYS D O 1
ATOM 9442 N N . ILE D 1 119 ? 20.337 -78.654 325.942 1.00 80.25 92 ILE D N 1
ATOM 9443 C CA . ILE D 1 119 ? 20.822 -78.811 324.568 1.00 75.77 92 ILE D CA 1
ATOM 9444 C C . ILE D 1 119 ? 19.768 -78.159 323.675 1.00 71.93 92 ILE D C 1
ATOM 9445 O O . ILE D 1 119 ? 18.605 -78.464 323.796 1.00 71.84 92 ILE D O 1
ATOM 9450 N N . THR D 1 120 ? 20.186 -77.184 322.878 1.00 69.62 93 THR D N 1
ATOM 9451 C CA . THR D 1 120 ? 19.276 -76.281 322.185 1.00 64.69 93 THR D CA 1
ATOM 9452 C C . THR D 1 120 ? 18.062 -76.960 321.603 1.00 62.74 93 THR D C 1
ATOM 9453 O O . THR D 1 120 ? 18.169 -78.027 321.011 1.00 67.52 93 THR D O 1
ATOM 9457 N N . PRO D 1 121 ? 16.890 -76.306 321.715 1.00 77.71 94 PRO D N 1
ATOM 9458 C CA . PRO D 1 121 ? 15.669 -76.829 321.081 1.00 69.88 94 PRO D CA 1
ATOM 9459 C C . PRO D 1 121 ? 15.778 -76.981 319.569 1.00 65.12 94 PRO D C 1
ATOM 9460 O O . PRO D 1 121 ? 15.055 -77.795 318.994 1.00 75.42 94 PRO D O 1
ATOM 9464 N N . ASN D 1 122 ? 16.675 -76.213 318.946 1.00 61.83 95 ASN D N 1
ATOM 9465 C CA . ASN D 1 122 ? 17.047 -76.380 317.527 1.00 59.13 95 ASN D CA 1
ATOM 9466 C C . ASN D 1 122 ? 17.512 -77.801 317.169 1.00 57.01 95 ASN D C 1
ATOM 9467 O O . ASN D 1 122 ? 17.544 -78.179 315.993 1.00 55.69 95 ASN D O 1
ATOM 9472 N N . SER D 1 123 ? 17.852 -78.584 318.185 1.00 56.39 96 SER D N 1
ATOM 9473 C CA . SER D 1 123 ? 18.278 -79.953 317.996 1.00 57.77 96 SER D CA 1
ATOM 9474 C C . SER D 1 123 ? 17.452 -80.935 318.791 1.00 60.12 96 SER D C 1
ATOM 9475 O O . SER D 1 123 ? 17.946 -82.026 319.117 1.00 69.85 96 SER D O 1
ATOM 9478 N N . TRP D 1 124 ? 16.206 -80.585 319.115 1.00 69.57 97 TRP D N 1
ATOM 9479 C CA . TRP D 1 124 ? 15.284 -81.573 319.738 1.00 75.00 97 TRP D CA 1
ATOM 9480 C C . TRP D 1 124 ? 14.631 -82.394 318.667 1.00 71.19 97 TRP D C 1
ATOM 9481 O O . TRP D 1 124 ? 14.269 -81.871 317.625 1.00 77.99 97 TRP D O 1
ATOM 9492 N N . GLY D 1 125 ? 14.504 -83.690 318.906 1.00 71.35 98 GLY D N 1
ATOM 9493 C CA . GLY D 1 125 ? 13.856 -84.563 317.953 1.00 72.52 98 GLY D CA 1
ATOM 9494 C C . GLY D 1 125 ? 14.621 -84.632 316.655 1.00 80.32 98 GLY D C 1
ATOM 9495 O O . GLY D 1 125 ? 15.753 -84.176 316.572 1.00 93.74 98 GLY D O 1
ATOM 9496 N N . LEU D 1 126 ? 13.986 -85.202 315.633 1.00 85.64 99 LEU D N 1
ATOM 9497 C CA . LEU D 1 126 ? 14.671 -85.568 314.388 1.00 77.66 99 LEU D CA 1
ATOM 9498 C C . LEU D 1 126 ? 15.364 -84.436 313.677 1.00 74.81 99 LEU D C 1
ATOM 9499 O O . LEU D 1 126 ? 14.833 -83.344 313.574 1.00 74.59 99 LEU D O 1
ATOM 9504 N N . ASP D 1 127 ? 16.575 -84.723 313.202 1.00 77.24 100 ASP D N 1
ATOM 9505 C CA . ASP D 1 127 ? 17.445 -83.736 312.581 1.00 68.60 100 ASP D CA 1
ATOM 9506 C C . ASP D 1 127 ? 16.639 -82.961 311.582 1.00 67.07 100 ASP D C 1
ATOM 9507 O O . ASP D 1 127 ? 16.138 -83.547 310.629 1.00 66.82 100 ASP D O 1
ATOM 9512 N N . TYR D 1 128 ? 16.518 -81.647 311.800 1.00 64.69 101 TYR D N 1
ATOM 9513 C CA . TYR D 1 128 ? 15.782 -80.786 310.871 1.00 63.45 101 TYR D CA 1
ATOM 9514 C C . TYR D 1 128 ? 16.195 -80.992 309.413 1.00 60.31 101 TYR D C 1
ATOM 9515 O O . TYR D 1 128 ? 15.343 -81.040 308.543 1.00 69.33 101 TYR D O 1
ATOM 9524 N N . HIS D 1 129 ? 17.483 -81.178 309.159 1.00 65.34 102 HIS D N 1
ATOM 9525 C CA . HIS D 1 129 ? 17.966 -81.448 307.799 1.00 62.14 102 HIS D CA 1
ATOM 9526 C C . HIS D 1 129 ? 17.163 -82.557 307.155 1.00 62.19 102 HIS D C 1
ATOM 9527 O O . HIS D 1 129 ? 16.784 -82.449 306.020 1.00 61.77 102 HIS D O 1
ATOM 9534 N N . TYR D 1 130 ? 16.919 -83.638 307.872 1.00 69.80 103 TYR D N 1
ATOM 9535 C CA . TYR D 1 130 ? 16.152 -84.711 307.279 1.00 74.00 103 TYR D CA 1
ATOM 9536 C C . TYR D 1 130 ? 14.669 -84.323 307.151 1.00 74.33 103 TYR D C 1
ATOM 9537 O O . TYR D 1 130 ? 14.042 -84.598 306.133 1.00 78.82 103 TYR D O 1
ATOM 9546 N N . VAL D 1 131 ? 14.111 -83.718 308.191 1.00 75.24 104 VAL D N 1
ATOM 9547 C CA . VAL D 1 131 ? 12.687 -83.371 308.201 1.00 75.62 104 VAL D CA 1
ATOM 9548 C C . VAL D 1 131 ? 12.354 -82.461 307.016 1.00 74.40 104 VAL D C 1
ATOM 9549 O O . VAL D 1 131 ? 11.401 -82.717 306.283 1.00 77.44 104 VAL D O 1
ATOM 9553 N N . LEU D 1 132 ? 13.142 -81.409 306.834 1.00 68.78 105 LEU D N 1
ATOM 9554 C CA . LEU D 1 132 ? 12.885 -80.437 305.768 1.00 71.50 105 LEU D CA 1
ATOM 9555 C C . LEU D 1 132 ? 13.154 -80.976 304.384 1.00 72.70 105 LEU D C 1
ATOM 9556 O O . LEU D 1 132 ? 12.407 -80.672 303.463 1.00 85.81 105 LEU D O 1
ATOM 9561 N N . GLN D 1 133 ? 14.211 -81.759 304.215 1.00 78.60 106 GLN D N 1
ATOM 9562 C CA . GLN D 1 133 ? 14.481 -82.361 302.906 1.00 75.24 106 GLN D CA 1
ATOM 9563 C C . GLN D 1 133 ? 13.320 -83.250 302.513 1.00 75.24 106 GLN D C 1
ATOM 9564 O O . GLN D 1 133 ? 12.964 -83.293 301.352 1.00 69.62 106 GLN D O 1
ATOM 9570 N N . ASP D 1 134 ? 12.734 -83.957 303.480 1.00 75.57 107 ASP D N 1
ATOM 9571 C CA . ASP D 1 134 ? 11.530 -84.768 303.239 1.00 78.48 107 ASP D CA 1
ATOM 9572 C C . ASP D 1 134 ? 10.339 -83.898 302.785 1.00 77.87 107 ASP D C 1
ATOM 9573 O O . ASP D 1 134 ? 9.702 -84.196 301.783 1.00 84.77 107 ASP D O 1
ATOM 9578 N N . LYS D 1 135 ? 10.075 -82.812 303.502 1.00 74.02 108 LYS D N 1
ATOM 9579 C CA . LYS D 1 135 ? 9.047 -81.836 303.112 1.00 70.83 108 LYS D CA 1
ATOM 9580 C C . LYS D 1 135 ? 9.247 -81.228 301.705 1.00 74.28 108 LYS D C 1
ATOM 9581 O O . LYS D 1 135 ? 8.299 -81.179 300.918 1.00 79.10 108 LYS D O 1
ATOM 9587 N N . LEU D 1 136 ? 10.456 -80.751 301.403 1.00 76.96 109 LEU D N 1
ATOM 9588 C CA . LEU D 1 136 ? 10.815 -80.274 300.052 1.00 76.38 109 LEU D CA 1
ATOM 9589 C C . LEU D 1 136 ? 10.686 -81.315 298.940 1.00 83.61 109 LEU D C 1
ATOM 9590 O O . LEU D 1 136 ? 10.470 -80.968 297.791 1.00 83.75 109 LEU D O 1
ATOM 9595 N N . LYS D 1 137 ? 10.868 -82.587 299.275 1.00 87.20 110 LYS D N 1
ATOM 9596 C CA . LYS D 1 137 ? 10.746 -83.667 298.301 1.00 80.60 110 LYS D CA 1
ATOM 9597 C C . LYS D 1 137 ? 9.275 -83.803 297.928 1.00 79.38 110 LYS D C 1
ATOM 9598 O O . LYS D 1 137 ? 8.942 -83.897 296.757 1.00 75.04 110 LYS D O 1
ATOM 9604 N N . ARG D 1 138 ? 8.429 -83.855 298.962 1.00 71.62 111 ARG D N 1
ATOM 9605 C CA . ARG D 1 138 ? 6.974 -83.944 298.843 1.00 78.97 111 ARG D CA 1
ATOM 9606 C C . ARG D 1 138 ? 6.367 -82.771 298.055 1.00 85.07 111 ARG D C 1
ATOM 9607 O O . ARG D 1 138 ? 5.551 -82.976 297.150 1.00 81.58 111 ARG D O 1
ATOM 9615 N N . LEU D 1 139 ? 6.795 -81.557 298.396 1.00 86.41 112 LEU D N 1
ATOM 9616 C CA . LEU D 1 139 ? 6.417 -80.344 297.668 1.00 86.56 112 LEU D CA 1
ATOM 9617 C C . LEU D 1 139 ? 6.812 -80.406 296.185 1.00 85.02 112 LEU D C 1
ATOM 9618 O O . LEU D 1 139 ? 6.017 -80.083 295.313 1.00 100.73 112 LEU D O 1
ATOM 9623 N N . ALA D 1 140 ? 8.028 -80.841 295.901 1.00 81.90 113 ALA D N 1
ATOM 9624 C CA . ALA D 1 140 ? 8.449 -81.028 294.526 1.00 83.73 113 ALA D CA 1
ATOM 9625 C C . ALA D 1 140 ? 7.629 -82.120 293.812 1.00 88.46 113 ALA D C 1
ATOM 9626 O O . ALA D 1 140 ? 7.273 -81.939 292.662 1.00 96.70 113 ALA D O 1
ATOM 9628 N N . LYS D 1 141 ? 7.333 -83.240 294.477 1.00 83.32 114 LYS D N 1
ATOM 9629 C CA . LYS D 1 141 ? 6.565 -84.335 293.841 1.00 86.83 114 LYS D CA 1
ATOM 9630 C C . LYS D 1 141 ? 5.129 -83.895 293.571 1.00 93.30 114 LYS D C 1
ATOM 9631 O O . LYS D 1 141 ? 4.531 -84.293 292.575 1.00 96.49 114 LYS D O 1
ATOM 9633 N N . GLY D 1 142 ? 4.586 -83.070 294.465 1.00 89.92 115 GLY D N 1
ATOM 9634 C CA . GLY D 1 142 ? 3.239 -82.515 294.314 1.00 83.62 115 GLY D CA 1
ATOM 9635 C C . GLY D 1 142 ? 3.143 -81.385 293.299 1.00 90.56 115 GLY D C 1
ATOM 9636 O O . GLY D 1 142 ? 2.039 -81.040 292.874 1.00 91.96 115 GLY D O 1
ATOM 9637 N N . ILE D 1 143 ? 4.290 -80.810 292.911 1.00 85.56 116 ILE D N 1
ATOM 9638 C CA . ILE D 1 143 ? 4.370 -79.814 291.816 1.00 80.81 116 ILE D CA 1
ATOM 9639 C C . ILE D 1 143 ? 4.663 -80.492 290.464 1.00 85.95 116 ILE D C 1
ATOM 9640 O O . ILE D 1 143 ? 4.199 -80.027 289.425 1.00 86.03 116 ILE D O 1
ATOM 9645 N N . GLU D 1 144 ? 5.421 -81.591 290.474 1.00 94.93 117 GLU D N 1
ATOM 9646 C CA . GLU D 1 144 ? 5.675 -82.386 289.252 1.00 101.55 117 GLU D CA 1
ATOM 9647 C C . GLU D 1 144 ? 4.375 -82.657 288.478 1.00 100.94 117 GLU D C 1
ATOM 9648 O O . GLU D 1 144 ? 4.338 -82.569 287.251 1.00 85.73 117 GLU D O 1
ATOM 9654 N N . LYS D 1 145 ? 3.327 -83.002 289.227 1.00 108.35 118 LYS D N 1
ATOM 9655 C CA . LYS D 1 145 ? 2.013 -83.337 288.674 1.00 111.58 118 LYS D CA 1
ATOM 9656 C C . LYS D 1 145 ? 1.330 -82.157 288.003 1.00 114.50 118 LYS D C 1
ATOM 9657 O O . LYS D 1 145 ? 0.762 -82.301 286.924 1.00 130.35 118 LYS D O 1
ATOM 9663 N N . LEU D 1 146 ? 1.377 -80.997 288.652 1.00 110.98 119 LEU D N 1
ATOM 9664 C CA . LEU D 1 146 ? 0.604 -79.824 288.222 1.00 110.15 119 LEU D CA 1
ATOM 9665 C C . LEU D 1 146 ? 1.314 -78.898 287.215 1.00 112.91 119 LEU D C 1
ATOM 9666 O O . LEU D 1 146 ? 0.896 -77.754 287.051 1.00 114.73 119 LEU D O 1
ATOM 9671 N N . THR D 1 147 ? 2.388 -79.366 286.573 1.00 110.82 120 THR D N 1
ATOM 9672 C CA . THR D 1 147 ? 3.059 -78.610 285.502 1.00 110.35 120 THR D CA 1
ATOM 9673 C C . THR D 1 147 ? 3.864 -79.561 284.640 1.00 106.10 120 THR D C 1
ATOM 9674 O O . THR D 1 147 ? 3.833 -80.771 284.851 1.00 111.53 120 THR D O 1
ATOM 9678 N N . GLU D 1 148 ? 4.606 -79.004 283.685 1.00 103.53 121 GLU D N 1
ATOM 9679 C CA . GLU D 1 148 ? 5.507 -79.788 282.840 1.00 108.85 121 GLU D CA 1
ATOM 9680 C C . GLU D 1 148 ? 6.848 -79.082 282.778 1.00 101.67 121 GLU D C 1
ATOM 9681 O O . GLU D 1 148 ? 6.908 -77.855 282.917 1.00 90.39 121 GLU D O 1
ATOM 9687 N N . ASN D 1 149 ? 7.910 -79.853 282.545 1.00 100.61 122 ASN D N 1
ATOM 9688 C CA . ASN D 1 149 ? 9.284 -79.331 282.536 1.00 108.43 122 ASN D CA 1
ATOM 9689 C C . ASN D 1 149 ? 9.724 -78.707 283.864 1.00 107.31 122 ASN D C 1
ATOM 9690 O O . ASN D 1 149 ? 10.606 -77.832 283.900 1.00 102.52 122 ASN D O 1
ATOM 9695 N N . PHE D 1 150 ? 9.116 -79.145 284.957 1.00 101.62 123 PHE D N 1
ATOM 9696 C CA . PHE D 1 150 ? 9.458 -78.601 286.268 1.00 101.01 123 PHE D CA 1
ATOM 9697 C C . PHE D 1 150 ? 10.899 -78.960 286.623 1.00 97.51 123 PHE D C 1
ATOM 9698 O O . PHE D 1 150 ? 11.296 -80.116 286.510 1.00 100.20 123 PHE D O 1
ATOM 9706 N N . GLU D 1 151 ? 11.675 -77.964 287.032 1.00 93.73 124 GLU D N 1
ATOM 9707 C CA . GLU D 1 151 ? 13.065 -78.191 287.439 1.00 95.61 124 GLU D CA 1
ATOM 9708 C C . GLU D 1 151 ? 13.324 -77.549 288.793 1.00 103.14 124 GLU D C 1
ATOM 9709 O O . GLU D 1 151 ? 12.923 -76.401 289.025 1.00 109.72 124 GLU D O 1
ATOM 9715 N N . TYR D 1 152 ? 14.012 -78.275 289.677 1.00 103.49 125 TYR D N 1
ATOM 9716 C CA . TYR D 1 152 ? 14.257 -77.782 291.037 1.00 93.36 125 TYR D CA 1
ATOM 9717 C C . TYR D 1 152 ? 15.611 -78.159 291.628 1.00 86.85 125 TYR D C 1
ATOM 9718 O O . TYR D 1 152 ? 16.356 -78.964 291.080 1.00 77.75 125 TYR D O 1
ATOM 9727 N N . LYS D 1 153 ? 15.899 -77.539 292.765 1.00 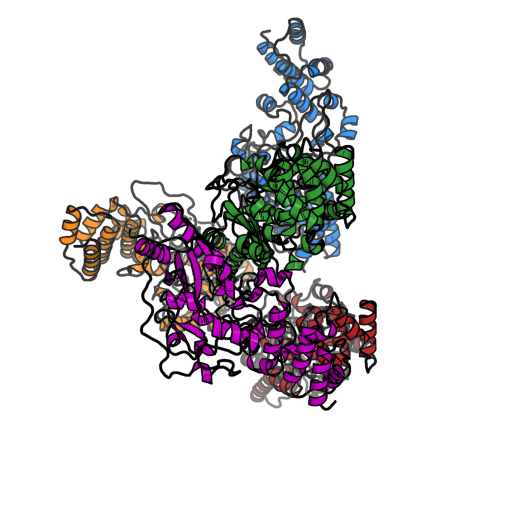84.60 126 LYS D N 1
ATOM 9728 C CA . LYS D 1 153 ? 17.146 -77.718 293.485 1.00 80.10 126 LYS D CA 1
ATOM 9729 C C . LYS D 1 153 ? 16.893 -77.326 294.948 1.00 79.31 126 LYS D C 1
ATOM 9730 O O . LYS D 1 153 ? 16.685 -76.166 295.254 1.00 73.60 126 LYS D O 1
ATOM 9736 N N . GLY D 1 154 ? 16.841 -78.322 295.828 1.00 84.85 127 GLY D N 1
ATOM 9737 C CA . GLY D 1 154 ? 16.499 -78.114 297.234 1.00 79.71 127 GLY D CA 1
ATOM 9738 C C . GLY D 1 154 ? 17.717 -77.830 298.097 1.00 79.34 127 GLY D C 1
ATOM 9739 O O . GLY D 1 154 ? 18.776 -78.436 297.922 1.00 70.33 127 GLY D O 1
ATOM 9740 N N . MET D 1 155 ? 17.551 -76.934 299.067 1.00 79.27 128 MET D N 1
ATOM 9741 C CA . MET D 1 155 ? 18.610 -76.616 300.031 1.00 67.35 128 MET D CA 1
ATOM 9742 C C . MET D 1 155 ? 18.056 -76.532 301.436 1.00 63.16 128 MET D C 1
ATOM 9743 O O . MET D 1 155 ? 16.963 -76.033 301.649 1.00 65.69 128 MET D O 1
ATOM 9748 N N . VAL D 1 156 ? 18.826 -77.009 302.403 1.00 65.39 129 VAL D N 1
ATOM 9749 C CA . VAL D 1 156 ? 18.514 -76.735 303.791 1.00 64.30 129 VAL D CA 1
ATOM 9750 C C . VAL D 1 156 ? 19.811 -76.769 304.612 1.00 60.77 129 VAL D C 1
ATOM 9751 O O . VAL D 1 156 ? 20.363 -77.826 304.855 1.00 55.83 129 VAL D O 1
ATOM 9755 N N . ASP D 1 157 ? 20.257 -75.585 305.035 1.00 63.13 130 ASP D N 1
ATOM 9756 C CA . ASP D 1 157 ? 21.444 -75.372 305.890 1.00 62.77 130 ASP D CA 1
ATOM 9757 C C . ASP D 1 157 ? 22.752 -75.634 305.155 1.00 57.82 130 ASP D C 1
ATOM 9758 O O . ASP D 1 157 ? 23.643 -74.790 305.124 1.00 63.42 130 ASP D O 1
ATOM 9763 N N . THR D 1 158 ? 22.835 -76.780 304.495 1.00 65.74 131 THR D N 1
ATOM 9764 C CA . THR D 1 158 ? 24.088 -77.250 303.909 1.00 63.75 131 THR D CA 1
ATOM 9765 C C . THR D 1 158 ? 24.314 -76.745 302.499 1.00 59.80 131 THR D C 1
ATOM 9766 O O . THR D 1 158 ? 25.318 -77.052 301.888 1.00 62.39 131 THR D O 1
ATOM 9770 N N . GLY D 1 159 ? 23.331 -76.047 301.958 1.00 64.99 132 GLY D N 1
ATOM 9771 C CA . GLY D 1 159 ? 23.426 -75.498 300.611 1.00 67.49 132 GLY D CA 1
ATOM 9772 C C . GLY D 1 159 ? 24.213 -74.203 300.577 1.00 64.85 132 GLY D C 1
ATOM 9773 O O . GLY D 1 159 ? 24.595 -73.677 301.623 1.00 79.66 132 GLY D O 1
ATOM 9774 N N . ALA D 1 160 ? 24.412 -73.691 299.367 1.00 61.67 133 ALA D N 1
ATOM 9775 C CA . ALA D 1 160 ? 25.253 -72.514 299.120 1.00 66.88 133 ALA D CA 1
ATOM 9776 C C . ALA D 1 160 ? 24.579 -71.178 299.443 1.00 68.35 133 ALA D C 1
ATOM 9777 O O . ALA D 1 160 ? 25.244 -70.204 299.761 1.00 59.67 133 ALA D O 1
ATOM 9779 N N . LEU D 1 161 ? 23.263 -71.127 299.336 1.00 66.85 134 LEU D N 1
ATOM 9780 C CA . LEU D 1 161 ? 22.558 -69.877 299.586 1.00 71.14 134 LEU D CA 1
ATOM 9781 C C . LEU D 1 161 ? 22.557 -69.479 301.047 1.00 70.91 134 LEU D C 1
ATOM 9782 O O . LEU D 1 161 ? 22.724 -70.324 301.950 1.00 72.55 134 LEU D O 1
ATOM 9787 N N . VAL D 1 162 ? 22.375 -68.178 301.262 1.00 60.01 135 VAL D N 1
ATOM 9788 C CA . VAL D 1 162 ? 22.187 -67.646 302.581 1.00 58.61 135 VAL D CA 1
ATOM 9789 C C . VAL D 1 162 ? 20.719 -67.875 302.923 1.00 57.67 135 VAL D C 1
ATOM 9790 O O . VAL D 1 162 ? 19.875 -67.095 302.547 1.00 60.91 135 VAL D O 1
ATOM 9794 N N . ASP D 1 163 ? 20.429 -68.949 303.648 1.00 64.34 136 ASP D N 1
ATOM 9795 C CA . ASP D 1 163 ? 19.043 -69.371 303.947 1.00 73.14 136 ASP D CA 1
ATOM 9796 C C . ASP D 1 163 ? 18.215 -68.262 304.595 1.00 73.86 136 ASP D C 1
ATOM 9797 O O . ASP D 1 163 ? 16.990 -68.238 304.531 1.00 65.12 136 ASP D O 1
ATOM 9802 N N . THR D 1 164 ? 18.924 -67.361 305.242 1.00 77.27 137 THR D N 1
ATOM 9803 C CA . THR D 1 164 ? 18.316 -66.407 306.111 1.00 78.61 137 THR D CA 1
ATOM 9804 C C . THR D 1 164 ? 17.800 -65.227 305.283 1.00 81.29 137 THR D C 1
ATOM 9805 O O . THR D 1 164 ? 16.699 -64.717 305.530 1.00 90.64 137 THR D O 1
ATOM 9809 N N . ALA D 1 165 ? 18.584 -64.844 304.276 1.00 77.37 138 ALA D N 1
ATOM 9810 C CA . ALA D 1 165 ? 18.285 -63.704 303.391 1.00 69.35 138 ALA D CA 1
ATOM 9811 C C . ALA D 1 165 ? 17.259 -64.078 302.312 1.00 74.45 138 ALA D C 1
ATOM 9812 O O . ALA D 1 165 ? 16.519 -63.236 301.810 1.00 84.87 138 ALA D O 1
ATOM 9814 N N . VAL D 1 166 ? 17.227 -65.352 301.965 1.00 75.72 139 VAL D N 1
ATOM 9815 C CA . VAL D 1 166 ? 16.225 -65.863 301.067 1.00 73.36 139 VAL D CA 1
ATOM 9816 C C . VAL D 1 166 ? 14.858 -65.745 301.715 1.00 73.39 139 VAL D C 1
ATOM 9817 O O . VAL D 1 166 ? 13.930 -65.235 301.108 1.00 81.46 139 VAL D O 1
ATOM 9821 N N . ALA D 1 167 ? 14.738 -66.229 302.944 1.00 72.31 140 ALA D N 1
ATOM 9822 C CA . ALA D 1 167 ? 13.463 -66.193 303.672 1.00 74.67 140 ALA D CA 1
ATOM 9823 C C . ALA D 1 167 ? 12.961 -64.763 303.928 1.00 79.53 140 ALA D C 1
ATOM 9824 O O . ALA D 1 167 ? 11.756 -64.538 304.077 1.00 74.73 140 ALA D O 1
ATOM 9826 N N . LYS D 1 168 ? 13.878 -63.799 303.995 1.00 80.45 141 LYS D N 1
ATOM 9827 C CA . LYS D 1 168 ? 13.479 -62.388 304.092 1.00 91.93 141 LYS D CA 1
ATOM 9828 C C . LYS D 1 168 ? 12.853 -61.873 302.785 1.00 93.26 141 LYS D C 1
ATOM 9829 O O . LYS D 1 168 ? 11.714 -61.399 302.806 1.00 94.86 141 LYS D O 1
ATOM 9835 N N . ARG D 1 169 ? 13.593 -61.944 301.667 1.00 84.34 142 ARG D N 1
ATOM 9836 C CA . ARG D 1 169 ? 13.028 -61.572 300.345 1.00 75.48 142 ARG D CA 1
ATOM 9837 C C . ARG D 1 169 ? 11.725 -62.294 300.028 1.00 69.65 142 ARG D C 1
ATOM 9838 O O . ARG D 1 169 ? 10.936 -61.791 299.253 1.00 79.74 142 ARG D O 1
ATOM 9846 N N . ALA D 1 170 ? 11.491 -63.451 300.628 1.00 64.58 143 ALA D N 1
ATOM 9847 C CA . ALA D 1 170 ? 10.255 -64.187 300.385 1.00 66.97 143 ALA D CA 1
ATOM 9848 C C . ALA D 1 170 ? 9.156 -63.858 301.397 1.00 71.40 143 ALA D C 1
ATOM 9849 O O . ALA D 1 170 ? 8.072 -64.460 301.368 1.00 87.92 143 ALA D O 1
ATOM 9851 N N . GLY D 1 171 ? 9.441 -62.933 302.307 1.00 67.74 144 GLY D N 1
ATOM 9852 C CA . GLY D 1 171 ? 8.488 -62.533 303.328 1.00 73.59 144 GLY D CA 1
ATOM 9853 C C . GLY D 1 171 ? 8.077 -63.624 304.296 1.00 78.67 144 GLY D C 1
ATOM 9854 O O . GLY D 1 171 ? 6.891 -63.752 304.625 1.00 91.63 144 GLY D O 1
ATOM 9855 N N . ILE D 1 172 ? 9.039 -64.426 304.744 1.00 83.44 145 ILE D N 1
ATOM 9856 C CA . ILE D 1 172 ? 8.784 -65.377 305.850 1.00 84.48 145 ILE D CA 1
ATOM 9857 C C . ILE D 1 172 ? 8.832 -64.598 307.158 1.00 76.76 145 ILE D C 1
ATOM 9858 O O . ILE D 1 172 ? 8.086 -64.872 308.106 1.00 72.41 145 ILE D O 1
ATOM 9863 N N . GLY D 1 173 ? 9.721 -63.621 307.194 1.00 68.25 146 GLY D N 1
ATOM 9864 C CA . GLY D 1 173 ? 9.881 -62.802 308.369 1.00 68.72 146 GLY D CA 1
ATOM 9865 C C . GLY D 1 173 ? 11.003 -61.843 308.064 1.00 69.61 146 GLY D C 1
ATOM 9866 O O . GLY D 1 173 ? 11.445 -61.745 306.904 1.00 67.40 146 GLY D O 1
ATOM 9867 N N . PHE D 1 174 ? 11.429 -61.117 309.086 1.00 67.84 147 PHE D N 1
ATOM 9868 C CA . PHE D 1 174 ? 12.504 -60.115 308.948 1.00 77.77 147 PHE D CA 1
ATOM 9869 C C . PHE D 1 174 ? 13.773 -60.606 309.655 1.00 79.98 147 PHE D C 1
ATOM 9870 O O . PHE D 1 174 ? 13.709 -61.476 310.529 1.00 75.32 147 PHE D O 1
ATOM 9878 N N . ILE D 1 175 ? 14.916 -60.045 309.272 1.00 76.00 148 ILE D N 1
ATOM 9879 C CA . ILE D 1 175 ? 16.179 -60.404 309.892 1.00 78.28 148 ILE D CA 1
ATOM 9880 C C . ILE D 1 175 ? 16.383 -59.496 311.088 1.00 76.75 148 ILE D C 1
ATOM 9881 O O . ILE D 1 175 ? 16.426 -58.268 310.942 1.00 77.07 148 ILE D O 1
ATOM 9886 N N . GLY D 1 176 ? 16.479 -60.097 312.274 1.00 70.65 149 GLY D N 1
ATOM 9887 C CA . GLY D 1 176 ? 16.738 -59.334 313.483 1.00 72.21 149 GLY D CA 1
ATOM 9888 C C . GLY D 1 176 ? 18.160 -58.778 313.564 1.00 76.07 149 GLY D C 1
ATOM 9889 O O . GLY D 1 176 ? 19.008 -59.037 312.699 1.00 75.90 149 GLY D O 1
ATOM 9890 N N . LYS D 1 177 ? 18.425 -58.013 314.617 1.00 77.27 150 LYS D N 1
ATOM 9891 C CA . LYS D 1 177 ? 19.790 -57.588 314.939 1.00 80.71 150 LYS D CA 1
ATOM 9892 C C . LYS D 1 177 ? 20.622 -58.805 315.414 1.00 70.58 150 LYS D C 1
ATOM 9893 O O . LYS D 1 177 ? 21.855 -58.776 315.406 1.00 63.56 150 LYS D O 1
ATOM 9899 N N . ASN D 1 178 ? 19.923 -59.847 315.872 1.00 61.26 151 ASN D N 1
ATOM 9900 C CA . ASN D 1 178 ? 20.542 -61.088 316.278 1.00 54.57 151 ASN D CA 1
ATOM 9901 C C . ASN D 1 178 ? 20.944 -61.968 315.083 1.00 61.21 151 ASN D C 1
ATOM 9902 O O . ASN D 1 178 ? 21.474 -63.066 315.282 1.00 58.96 151 ASN D O 1
ATOM 9907 N N . GLY D 1 179 ? 20.654 -61.516 313.860 1.00 60.97 152 GLY D N 1
ATOM 9908 C CA . GLY D 1 179 ? 21.042 -62.236 312.648 1.00 59.79 152 GLY D CA 1
ATOM 9909 C C . GLY D 1 179 ? 20.024 -63.274 312.187 1.00 63.11 152 GLY D C 1
ATOM 9910 O O . GLY D 1 179 ? 20.083 -63.750 311.063 1.00 66.55 152 GLY D O 1
ATOM 9911 N N . LEU D 1 180 ? 19.041 -63.575 313.022 1.00 65.82 153 LEU D N 1
ATOM 9912 C CA . LEU D 1 180 ? 18.041 -64.590 312.702 1.00 69.12 153 LEU D CA 1
ATOM 9913 C C . LEU D 1 180 ? 16.777 -64.069 311.992 1.00 72.89 153 LEU D C 1
ATOM 9914 O O . LEU D 1 180 ? 16.442 -62.880 312.048 1.00 87.32 153 LEU D O 1
ATOM 9919 N N . VAL D 1 181 ? 16.060 -64.987 311.356 1.00 69.44 154 VAL D N 1
ATOM 9920 C CA . VAL D 1 181 ? 14.788 -64.677 310.716 1.00 69.60 154 VAL D CA 1
ATOM 9921 C C . VAL D 1 181 ? 13.675 -64.826 311.727 1.00 71.80 154 VAL D C 1
ATOM 9922 O O . VAL D 1 181 ? 13.509 -65.883 312.320 1.00 68.51 154 VAL D O 1
ATOM 9926 N N . ILE D 1 182 ? 12.911 -63.750 311.887 1.00 82.88 155 ILE D N 1
ATOM 9927 C CA . ILE D 1 182 ? 11.853 -63.646 312.881 1.00 87.56 155 ILE D CA 1
ATOM 9928 C C . ILE D 1 182 ? 10.489 -63.496 312.198 1.00 90.77 155 ILE D C 1
ATOM 9929 O O . ILE D 1 182 ? 10.271 -62.533 311.442 1.00 78.85 155 ILE D O 1
ATOM 9934 N N . SER D 1 183 ? 9.563 -64.402 312.507 1.00 84.79 156 SER D N 1
ATOM 9935 C CA . SER D 1 183 ? 8.170 -64.237 312.094 1.00 82.61 156 SER D CA 1
ATOM 9936 C C . SER D 1 183 ? 7.296 -63.814 313.277 1.00 91.84 156 SER D C 1
ATOM 9937 O O . SER D 1 183 ? 7.593 -64.166 314.422 1.00 79.17 156 SER D O 1
ATOM 9940 N N . LYS D 1 184 ? 6.241 -63.033 312.991 1.00 99.21 157 LYS D N 1
ATOM 9941 C CA . LYS D 1 184 ? 5.210 -62.671 313.988 1.00 92.75 157 LYS D CA 1
ATOM 9942 C C . LYS D 1 184 ? 4.543 -63.905 314.567 1.00 85.57 157 LYS D C 1
ATOM 9943 O O . LYS D 1 184 ? 4.349 -64.025 315.771 1.00 92.42 157 LYS D O 1
ATOM 9949 N N . GLU D 1 185 ? 4.224 -64.828 313.678 1.00 83.09 158 GLU D N 1
ATOM 9950 C CA . GLU D 1 185 ? 3.404 -65.982 313.978 1.00 83.93 158 GLU D CA 1
ATOM 9951 C C . GLU D 1 185 ? 4.112 -66.976 314.897 1.00 94.12 158 GLU D C 1
ATOM 9952 O O . GLU D 1 185 ? 3.524 -67.471 315.866 1.00 87.49 158 GLU D O 1
ATOM 9958 N N . TYR D 1 186 ? 5.372 -67.288 314.568 1.00 108.04 159 TYR D N 1
ATOM 9959 C CA . TYR D 1 186 ? 6.122 -68.385 315.223 1.00 106.04 159 TYR D CA 1
ATOM 9960 C C . TYR D 1 186 ? 7.456 -67.980 315.848 1.00 99.39 159 TYR D C 1
ATOM 9961 O O . TYR D 1 186 ? 8.208 -68.843 316.295 1.00 91.27 159 TYR D O 1
ATOM 9970 N N . GLY D 1 187 ? 7.746 -66.681 315.859 1.00 91.12 160 GLY D N 1
ATOM 9971 C CA . GLY D 1 187 ? 8.991 -66.172 316.410 1.00 86.53 160 GLY D CA 1
ATOM 9972 C C . GLY D 1 187 ? 10.174 -66.465 315.501 1.00 82.78 160 GLY D C 1
ATOM 9973 O O . GLY D 1 187 ? 10.011 -66.617 314.291 1.00 69.90 160 GLY D O 1
ATOM 9974 N N . SER D 1 188 ? 11.361 -66.561 316.095 1.00 72.00 161 SER D N 1
ATOM 9975 C CA . SER D 1 188 ? 12.541 -67.059 315.388 1.00 75.69 161 SER D CA 1
ATOM 9976 C C . SER D 1 188 ? 12.645 -68.586 315.451 1.00 67.70 161 SER D C 1
ATOM 9977 O O . SER D 1 188 ? 13.438 -69.178 314.711 1.00 63.65 161 SER D O 1
ATOM 9980 N N . TYR D 1 189 ? 11.835 -69.220 316.290 1.00 64.57 162 TYR D N 1
ATOM 9981 C CA . TYR D 1 189 ? 11.866 -70.690 316.429 1.00 69.31 162 TYR D CA 1
ATOM 9982 C C . TYR D 1 189 ? 11.295 -71.411 315.208 1.00 67.32 162 TYR D C 1
ATOM 9983 O O . TYR D 1 189 ? 10.350 -72.202 315.306 1.00 65.14 162 TYR D O 1
ATOM 9992 N N . MET D 1 190 ? 11.948 -71.147 314.071 1.00 73.46 163 MET D N 1
ATOM 9993 C CA . MET D 1 190 ? 11.694 -71.828 312.785 1.00 77.83 163 MET D CA 1
ATOM 9994 C C . MET D 1 190 ? 12.974 -72.376 312.120 1.00 73.13 163 MET D C 1
ATOM 9995 O O . MET D 1 190 ? 14.012 -71.685 312.075 1.00 78.31 163 MET D O 1
ATOM 10000 N N . TYR D 1 191 ? 12.876 -73.598 311.581 1.00 66.70 164 TYR D N 1
ATOM 10001 C CA . TYR D 1 191 ? 13.854 -74.147 310.619 1.00 67.07 164 TYR D CA 1
ATOM 10002 C C . TYR D 1 191 ? 13.570 -73.574 309.229 1.00 69.64 164 TYR D C 1
ATOM 10003 O O . TYR D 1 191 ? 12.413 -73.403 308.873 1.00 70.32 164 TYR D O 1
ATOM 10012 N N . LEU D 1 192 ? 14.614 -73.296 308.452 1.00 64.06 165 LEU D N 1
ATOM 10013 C CA . LEU D 1 192 ? 14.448 -72.747 307.121 1.00 65.91 165 LEU D CA 1
ATOM 10014 C C . LEU D 1 192 ? 14.928 -73.674 306.035 1.00 74.99 165 LEU D C 1
ATOM 10015 O O . LEU D 1 192 ? 15.837 -74.462 306.224 1.00 80.26 165 LEU D O 1
ATOM 10020 N N . GLY D 1 193 ? 14.301 -73.538 304.869 1.00 88.71 166 GLY D N 1
ATOM 10021 C CA . GLY D 1 193 ? 14.701 -74.239 303.648 1.00 84.63 166 GLY D CA 1
ATOM 10022 C C . GLY D 1 193 ? 14.378 -73.428 302.398 1.00 82.27 166 GLY D C 1
ATOM 10023 O O . GLY D 1 193 ? 13.688 -72.409 302.468 1.00 79.37 166 GLY D O 1
ATOM 10024 N N . GLU D 1 194 ? 14.869 -73.902 301.256 1.00 75.17 167 GLU D N 1
ATOM 10025 C CA . GLU D 1 194 ? 14.622 -73.282 299.957 1.00 76.62 167 GLU D CA 1
ATOM 10026 C C . GLU D 1 194 ? 14.453 -74.321 298.880 1.00 82.51 167 GLU D C 1
ATOM 10027 O O . GLU D 1 194 ? 15.154 -75.325 298.866 1.00 83.49 167 GLU D O 1
ATOM 10033 N N . LEU D 1 195 ? 13.540 -74.042 297.952 1.00 91.09 168 LEU D N 1
ATOM 10034 C CA . LEU D 1 195 ? 13.426 -74.800 296.720 1.00 82.66 168 LEU D CA 1
ATOM 10035 C C . LEU D 1 195 ? 13.637 -73.829 295.574 1.00 78.42 168 LEU D C 1
ATOM 10036 O O . LEU D 1 195 ? 12.748 -73.035 295.246 1.00 79.65 168 LEU D O 1
ATOM 10041 N N . ILE D 1 196 ? 14.843 -73.843 295.011 1.00 75.66 169 ILE D N 1
ATOM 10042 C CA . ILE D 1 196 ? 15.133 -73.065 293.807 1.00 75.37 169 ILE D CA 1
ATOM 10043 C C . ILE D 1 196 ? 14.420 -73.767 292.657 1.00 79.69 169 ILE D C 1
ATOM 10044 O O . ILE D 1 196 ? 14.392 -74.994 292.595 1.00 82.25 169 ILE D O 1
ATOM 10049 N N . THR D 1 197 ? 13.841 -72.982 291.753 1.00 92.33 170 THR D N 1
ATOM 10050 C CA . THR D 1 197 ? 12.943 -73.516 290.721 1.00 93.13 170 THR D CA 1
ATOM 10051 C C . THR D 1 197 ? 12.884 -72.670 289.437 1.00 88.67 170 THR D C 1
ATOM 10052 O O . THR D 1 197 ? 13.248 -71.493 289.431 1.00 94.40 170 THR D O 1
ATOM 10056 N N . ASN D 1 198 ? 12.414 -73.294 288.357 1.00 85.17 171 ASN D N 1
ATOM 10057 C CA . ASN D 1 198 ? 12.245 -72.630 287.055 1.00 84.73 171 ASN D CA 1
ATOM 10058 C C . ASN D 1 198 ? 10.833 -72.088 286.778 1.00 85.68 171 ASN D C 1
ATOM 10059 O O . ASN D 1 198 ? 10.491 -71.812 285.634 1.00 86.27 171 ASN D O 1
ATOM 10064 N N . LEU D 1 199 ? 10.020 -71.967 287.820 1.00 86.95 172 LEU D N 1
ATOM 10065 C CA . LEU D 1 199 ? 8.654 -71.476 287.693 1.00 95.41 172 LEU D CA 1
ATOM 10066 C C . LEU D 1 199 ? 8.609 -69.955 287.672 1.00 111.13 172 LEU D C 1
ATOM 10067 O O . LEU D 1 199 ? 9.407 -69.286 288.331 1.00 125.66 172 LEU D O 1
ATOM 10072 N N . GLU D 1 200 ? 7.670 -69.413 286.901 1.00 117.03 173 GLU D N 1
ATOM 10073 C CA . GLU D 1 200 ? 7.419 -67.974 286.885 1.00 116.66 173 GLU D CA 1
ATOM 10074 C C . GLU D 1 200 ? 6.305 -67.762 287.892 1.00 114.41 173 GLU D C 1
ATOM 10075 O O . GLU D 1 200 ? 5.188 -68.213 287.656 1.00 124.74 173 GLU D O 1
ATOM 10081 N N . ILE D 1 201 ? 6.607 -67.143 289.032 1.00 104.86 174 ILE D N 1
ATOM 10082 C CA . ILE D 1 201 ? 5.589 -66.944 290.074 1.00 99.05 174 ILE D CA 1
ATOM 10083 C C . ILE D 1 201 ? 5.692 -65.578 290.725 1.00 101.41 174 ILE D C 1
ATOM 10084 O O . ILE D 1 201 ? 6.774 -65.003 290.846 1.00 102.06 174 ILE D O 1
ATOM 10089 N N . GLU D 1 202 ? 4.524 -65.079 291.115 1.00 111.59 175 GLU D N 1
ATOM 10090 C CA . GLU D 1 202 ? 4.360 -63.794 291.795 1.00 117.11 175 GLU D CA 1
ATOM 10091 C C . GLU D 1 202 ? 5.142 -63.764 293.093 1.00 104.73 175 GLU D C 1
ATOM 10092 O O . GLU D 1 202 ? 4.798 -64.511 294.017 1.00 98.62 175 GLU D O 1
ATOM 10098 N N . PRO D 1 203 ? 6.184 -62.906 293.172 1.00 90.89 176 PRO D N 1
ATOM 10099 C CA . PRO D 1 203 ? 6.865 -62.751 294.456 1.00 88.74 176 PRO D CA 1
ATOM 10100 C C . PRO D 1 203 ? 5.915 -62.295 295.557 1.00 91.27 176 PRO D C 1
ATOM 10101 O O . PRO D 1 203 ? 5.005 -61.520 295.296 1.00 99.10 176 PRO D O 1
ATOM 10105 N N . ASP D 1 204 ? 6.098 -62.828 296.761 1.00 89.29 177 ASP D N 1
ATOM 10106 C CA . ASP D 1 204 ? 5.402 -62.338 297.942 1.00 82.74 177 ASP D CA 1
ATOM 10107 C C . ASP D 1 204 ? 5.987 -60.982 298.327 1.00 88.04 177 ASP D C 1
ATOM 10108 O O . ASP D 1 204 ? 6.924 -60.487 297.681 1.00 76.67 177 ASP D O 1
ATOM 10113 N N . GLN D 1 205 ? 5.429 -60.385 299.378 1.00 98.00 178 GLN D N 1
ATOM 10114 C CA . GLN D 1 205 ? 5.691 -58.981 299.691 1.00 113.96 178 GLN D CA 1
ATOM 10115 C C . GLN D 1 205 ? 7.021 -58.727 300.397 1.00 109.36 178 GLN D C 1
ATOM 10116 O O . GLN D 1 205 ? 7.907 -58.077 299.841 1.00 91.64 178 GLN D O 1
ATOM 10122 N N . GLU D 1 206 ? 7.124 -59.256 301.610 1.00 97.83 179 GLU D N 1
ATOM 10123 C CA . GLU D 1 206 ? 8.121 -58.882 302.628 1.00 102.42 179 GLU D CA 1
ATOM 10124 C C . GLU D 1 206 ? 7.280 -58.476 303.834 1.00 104.99 179 GLU D C 1
ATOM 10125 O O . GLU D 1 206 ? 6.083 -58.771 303.856 1.00 125.75 179 GLU D O 1
ATOM 10131 N N . VAL D 1 207 ? 7.871 -57.807 304.821 1.00 90.04 180 VAL D N 1
ATOM 10132 C CA . VAL D 1 207 ? 7.206 -57.629 306.110 1.00 88.74 180 VAL D CA 1
ATOM 10133 C C . VAL D 1 207 ? 7.365 -56.182 306.592 1.00 93.88 180 VAL D C 1
ATOM 10134 O O . VAL D 1 207 ? 8.360 -55.522 306.278 1.00 94.56 180 VAL D O 1
ATOM 10138 N N . ASP D 1 208 ? 6.346 -55.687 307.305 1.00 104.13 181 ASP D N 1
ATOM 10139 C CA . ASP D 1 208 ? 6.306 -54.298 307.801 1.00 95.28 181 ASP D CA 1
ATOM 10140 C C . ASP D 1 208 ? 7.087 -54.207 309.104 1.00 89.12 181 ASP D C 1
ATOM 10141 O O . ASP D 1 208 ? 7.801 -53.231 309.340 1.00 92.69 181 ASP D O 1
ATOM 10143 N N . TYR D 1 209 ? 6.951 -55.235 309.944 1.00 86.34 182 TYR D N 1
ATOM 10144 C CA . TYR D 1 209 ? 7.537 -55.231 311.290 1.00 87.77 182 TYR D CA 1
ATOM 10145 C C . TYR D 1 209 ? 9.026 -55.566 311.311 1.00 89.34 182 TYR D C 1
ATOM 10146 O O . TYR D 1 209 ? 9.525 -56.354 310.497 1.00 79.98 182 TYR D O 1
ATOM 10155 N N . GLY D 1 210 ? 9.723 -54.919 312.242 1.00 85.43 183 GLY D N 1
ATOM 10156 C CA . GLY D 1 210 ? 11.167 -55.048 312.396 1.00 81.74 183 GLY D CA 1
ATOM 10157 C C . GLY D 1 210 ? 11.589 -55.022 313.856 1.00 79.34 183 GLY D C 1
ATOM 10158 O O . GLY D 1 210 ? 10.840 -55.451 314.749 1.00 68.20 183 GLY D O 1
ATOM 10159 N N . CYS D 1 211 ? 12.792 -54.513 314.099 1.00 79.72 184 CYS D N 1
ATOM 10160 C CA . CYS D 1 211 ? 13.356 -54.488 315.449 1.00 89.13 184 CYS D CA 1
ATOM 10161 C C . CYS D 1 211 ? 12.965 -53.198 316.175 1.00 93.80 184 CYS D C 1
ATOM 10162 O O . CYS D 1 211 ? 12.507 -53.226 317.324 1.00 98.53 184 CYS D O 1
ATOM 10165 N N . GLY D 1 212 ? 13.145 -52.075 315.485 1.00 88.75 185 GLY D N 1
ATOM 10166 C CA . GLY D 1 212 ? 12.964 -50.772 316.082 1.00 89.88 185 GLY D CA 1
ATOM 10167 C C . GLY D 1 212 ? 14.269 -50.363 316.708 1.00 95.13 185 GLY D C 1
ATOM 10168 O O . GLY D 1 212 ? 15.305 -50.367 316.043 1.00 86.63 185 GLY D O 1
ATOM 10169 N N . ASP D 1 213 ? 14.209 -49.973 317.979 1.00 103.13 186 ASP D N 1
ATOM 10170 C CA . ASP D 1 213 ? 15.401 -49.651 318.747 1.00 101.49 186 ASP D CA 1
ATOM 10171 C C . ASP D 1 213 ? 15.481 -50.619 319.909 1.00 106.83 186 ASP D C 1
ATOM 10172 O O . ASP D 1 213 ? 15.656 -50.189 321.040 1.00 115.49 186 ASP D O 1
ATOM 10173 N N . CYS D 1 214 ? 15.361 -51.920 319.629 1.00 114.00 187 CYS D N 1
ATOM 10174 C CA . CYS D 1 214 ? 15.209 -52.937 320.694 1.00 111.71 187 CYS D CA 1
ATOM 10175 C C . CYS D 1 214 ? 16.481 -53.340 321.456 1.00 117.44 187 CYS D C 1
ATOM 10176 O O . CYS D 1 214 ? 16.479 -53.339 322.694 1.00 142.64 187 CYS D O 1
ATOM 10179 N N . ARG D 1 215 ? 17.532 -53.756 320.751 1.00 101.35 188 ARG D N 1
ATOM 10180 C CA . ARG D 1 215 ? 18.837 -54.010 321.394 1.00 88.92 188 ARG D CA 1
ATOM 10181 C C . ARG D 1 215 ? 18.916 -55.067 322.513 1.00 86.57 188 ARG D C 1
ATOM 10182 O O . ARG D 1 215 ? 19.953 -55.160 323.162 1.00 89.28 188 ARG D O 1
ATOM 10190 N N . ARG D 1 216 ? 17.867 -55.850 322.769 1.00 85.81 189 ARG D N 1
ATOM 10191 C CA . ARG D 1 216 ? 17.897 -56.777 323.913 1.00 90.75 189 ARG D CA 1
ATOM 10192 C C . ARG D 1 216 ? 18.952 -57.875 323.733 1.00 90.48 189 ARG D C 1
ATOM 10193 O O . ARG D 1 216 ? 19.748 -58.171 324.643 1.00 92.00 189 ARG D O 1
ATOM 10201 N N . CYS D 1 217 ? 18.900 -58.507 322.563 1.00 89.06 190 CYS D N 1
ATOM 10202 C CA . CYS D 1 217 ? 19.845 -59.550 322.149 1.00 82.37 190 CYS D CA 1
ATOM 10203 C C . CYS D 1 217 ? 21.290 -59.052 322.225 1.00 70.27 190 CYS D C 1
ATOM 10204 O O . CYS D 1 217 ? 22.142 -59.693 322.815 1.00 69.91 190 CYS D O 1
ATOM 10207 N N . LEU D 1 218 ? 21.549 -57.885 321.670 1.00 68.21 191 LEU D N 1
ATOM 10208 C CA . LEU D 1 218 ? 22.893 -57.297 321.730 1.00 68.08 191 LEU D CA 1
ATOM 10209 C C . LEU D 1 218 ? 23.453 -57.166 323.137 1.00 76.00 191 LEU D C 1
ATOM 10210 O O . LEU D 1 218 ? 24.663 -57.222 323.320 1.00 82.11 191 LEU D O 1
ATOM 10215 N N . ASP D 1 219 ? 22.581 -56.970 324.126 1.00 86.95 192 ASP D N 1
ATOM 10216 C CA . ASP D 1 219 ? 23.004 -56.761 325.518 1.00 92.15 192 ASP D CA 1
ATOM 10217 C C . ASP D 1 219 ? 22.985 -58.045 326.340 1.00 87.88 192 ASP D C 1
ATOM 10218 O O . ASP D 1 219 ? 23.620 -58.105 327.398 1.00 86.75 192 ASP D O 1
ATOM 10223 N N . ALA D 1 220 ? 22.246 -59.043 325.857 1.00 80.15 193 ALA D N 1
ATOM 10224 C CA . ALA D 1 220 ? 22.155 -60.347 326.507 1.00 81.88 193 ALA D CA 1
ATOM 10225 C C . ALA D 1 220 ? 23.231 -61.339 326.023 1.00 78.75 193 ALA D C 1
ATOM 10226 O O . ALA D 1 220 ? 23.605 -62.246 326.778 1.00 76.78 193 ALA D O 1
ATOM 10228 N N . CYS D 1 221 ? 23.721 -61.187 324.784 1.00 70.48 194 CYS D N 1
ATOM 10229 C CA . CYS D 1 221 ? 24.757 -62.092 324.260 1.00 65.68 194 CYS D CA 1
ATOM 10230 C C . CYS D 1 221 ? 25.920 -62.092 325.227 1.00 68.40 194 CYS D C 1
ATOM 10231 O O . CYS D 1 221 ? 26.572 -61.051 325.394 1.00 70.87 194 CYS D O 1
ATOM 10234 N N . PRO D 1 222 ? 26.200 -63.250 325.855 1.00 63.36 195 PRO D N 1
ATOM 10235 C CA . PRO D 1 222 ? 27.201 -63.323 326.907 1.00 62.47 195 PRO D CA 1
ATOM 10236 C C . PRO D 1 222 ? 28.644 -63.114 326.442 1.00 61.74 195 PRO D C 1
ATOM 10237 O O . PRO D 1 222 ? 29.528 -62.936 327.279 1.00 60.40 195 PRO D O 1
ATOM 10241 N N . THR D 1 223 ? 28.871 -63.152 325.136 1.00 57.14 196 THR D N 1
ATOM 10242 C CA . THR D 1 223 ? 30.192 -62.888 324.572 1.00 60.81 196 THR D CA 1
ATOM 10243 C C . THR D 1 223 ? 30.243 -61.589 323.80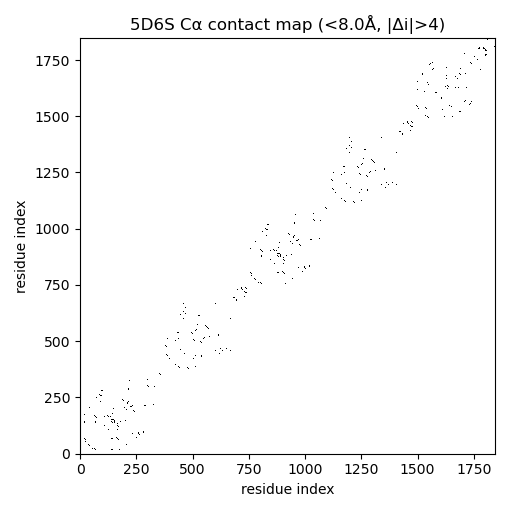9 1.00 59.48 196 THR D C 1
ATOM 10244 O O . THR D 1 223 ? 31.320 -61.179 323.377 1.00 59.63 196 THR D O 1
ATOM 10248 N N . SER D 1 224 ? 29.088 -60.941 323.650 1.00 62.74 197 SER D N 1
ATOM 10249 C CA . SER D 1 224 ? 28.969 -59.715 322.835 1.00 66.72 197 SER D CA 1
ATOM 10250 C C . SER D 1 224 ? 29.437 -59.925 321.394 1.00 64.89 197 SER D C 1
ATOM 10251 O O . SER D 1 224 ? 30.095 -59.044 320.825 1.00 55.17 197 SER D O 1
ATOM 10254 N N . CYS D 1 225 ? 29.130 -61.084 320.813 1.00 59.90 198 CYS D N 1
ATOM 10255 C CA . CYS D 1 225 ? 29.628 -61.377 319.463 1.00 58.93 198 CYS D CA 1
ATOM 10256 C C . CYS D 1 225 ? 28.855 -60.571 318.413 1.00 57.37 198 CYS D C 1
ATOM 10257 O O . CYS D 1 225 ? 29.415 -60.174 317.377 1.00 53.85 198 CYS D O 1
ATOM 10260 N N . LEU D 1 226 ? 27.570 -60.337 318.698 1.00 53.96 199 LEU D N 1
ATOM 10261 C CA . LEU D 1 226 ? 26.663 -59.632 317.777 1.00 48.62 199 LEU D CA 1
ATOM 10262 C C . LEU D 1 226 ? 27.106 -58.198 317.593 1.00 53.95 199 LEU D C 1
ATOM 10263 O O . LEU D 1 226 ? 27.394 -57.500 318.564 1.00 51.25 199 LEU D O 1
ATOM 10268 N N . ILE D 1 227 ? 27.213 -57.760 316.344 1.00 59.95 200 ILE D N 1
ATOM 10269 C CA . ILE D 1 227 ? 27.857 -56.474 316.059 1.00 68.61 200 ILE D CA 1
ATOM 10270 C C . ILE D 1 227 ? 26.863 -55.304 316.101 1.00 74.80 200 ILE D C 1
ATOM 10271 O O . ILE D 1 227 ? 27.269 -54.162 316.329 1.00 75.68 200 ILE D O 1
ATOM 10276 N N . GLY D 1 228 ? 25.584 -55.601 315.869 1.00 74.54 201 GLY D N 1
ATOM 10277 C CA . GLY D 1 228 ? 24.520 -54.608 315.893 1.00 81.63 201 GLY D CA 1
ATOM 10278 C C . GLY D 1 228 ? 23.603 -54.609 314.673 1.00 83.85 201 GLY D C 1
ATOM 10279 O O . GLY D 1 228 ? 22.399 -54.351 314.798 1.00 88.11 201 GLY D O 1
ATOM 10280 N N . ASP D 1 229 ? 24.178 -54.884 313.498 1.00 82.63 202 ASP D N 1
ATOM 10281 C CA . ASP D 1 229 ? 23.464 -54.848 312.207 1.00 77.96 202 ASP D CA 1
ATOM 10282 C C . ASP D 1 229 ? 23.041 -56.210 311.654 1.00 73.82 202 ASP D C 1
ATOM 10283 O O . ASP D 1 229 ? 22.895 -56.359 310.445 1.00 61.05 202 ASP D O 1
ATOM 10288 N N . GLY D 1 230 ? 22.805 -57.185 312.534 1.00 76.66 203 GLY D N 1
ATOM 10289 C CA . GLY D 1 230 ? 22.472 -58.558 312.106 1.00 80.87 203 GLY D CA 1
ATOM 10290 C C . GLY D 1 230 ? 23.706 -59.360 311.697 1.00 75.98 203 GLY D C 1
ATOM 10291 O O . GLY D 1 230 ? 23.617 -60.422 311.081 1.00 76.04 203 GLY D O 1
ATOM 10292 N N . THR D 1 231 ? 24.859 -58.839 312.084 1.00 68.78 204 THR D N 1
ATOM 10293 C CA . THR D 1 231 ? 26.154 -59.371 311.721 1.00 64.52 204 THR D CA 1
ATOM 10294 C C . THR D 1 231 ? 26.908 -59.725 313.005 1.00 69.47 204 THR D C 1
ATOM 10295 O O . THR D 1 231 ? 26.523 -59.284 314.095 1.00 86.90 204 THR D O 1
ATOM 10299 N N . MET D 1 232 ? 27.971 -60.524 312.887 1.00 79.02 205 MET D N 1
ATOM 10300 C CA . MET D 1 232 ? 28.505 -61.278 314.039 1.00 70.06 205 MET D CA 1
ATOM 10301 C C . MET D 1 232 ? 30.005 -61.576 313.954 1.00 63.54 205 MET D C 1
ATOM 10302 O O . MET D 1 232 ? 30.534 -61.757 312.872 1.00 61.92 205 MET D O 1
ATOM 10307 N N . ASN D 1 233 ? 30.690 -61.608 315.094 1.00 61.15 206 ASN D N 1
ATOM 10308 C CA . ASN D 1 233 ? 31.959 -62.347 315.171 1.00 57.85 206 ASN D CA 1
ATOM 10309 C C . ASN D 1 233 ? 31.687 -63.800 315.589 1.00 56.67 206 ASN D C 1
ATOM 10310 O O . ASN D 1 233 ? 31.701 -64.119 316.761 1.00 57.71 206 ASN D O 1
ATOM 10315 N N . ALA D 1 234 ? 31.474 -64.680 314.617 1.00 53.82 207 ALA D N 1
ATOM 10316 C CA . ALA D 1 234 ? 30.908 -66.023 314.872 1.00 53.17 207 ALA D CA 1
ATOM 10317 C C . ALA D 1 234 ? 31.847 -66.949 315.635 1.00 51.74 207 ALA D C 1
ATOM 10318 O O . ALA D 1 234 ? 31.438 -67.820 316.392 1.00 45.21 207 ALA D O 1
ATOM 10320 N N . ARG D 1 235 ? 33.117 -66.756 315.353 1.00 48.17 208 ARG D N 1
ATOM 10321 C CA . ARG D 1 235 ? 34.197 -67.159 316.180 1.00 54.94 208 ARG D CA 1
ATOM 10322 C C . ARG D 1 235 ? 33.912 -67.047 317.701 1.00 55.51 208 ARG D C 1
ATOM 10323 O O . ARG D 1 235 ? 34.479 -67.818 318.471 1.00 58.84 208 ARG D O 1
ATOM 10331 N N . ARG D 1 236 ? 33.114 -66.059 318.140 1.00 50.66 209 ARG D N 1
ATOM 10332 C CA . ARG D 1 236 ? 32.780 -65.876 319.578 1.00 47.89 209 ARG D CA 1
ATOM 10333 C C . ARG D 1 236 ? 31.358 -66.258 319.915 1.00 47.05 209 ARG D C 1
ATOM 10334 O O . ARG D 1 236 ? 30.906 -66.050 321.039 1.00 48.18 209 ARG D O 1
ATOM 10342 N N . CYS D 1 237 ? 30.636 -66.809 318.960 1.00 43.33 210 CYS D N 1
ATOM 10343 C CA . CYS D 1 237 ? 29.348 -67.360 319.293 1.00 46.35 210 CYS D CA 1
ATOM 10344 C C . CYS D 1 237 ? 29.535 -68.619 320.108 1.00 46.89 210 CYS D C 1
ATOM 10345 O O . CYS D 1 237 ? 30.305 -69.475 319.745 1.00 53.08 210 CYS D O 1
ATOM 10348 N N . LEU D 1 238 ? 28.794 -68.738 321.203 1.00 51.87 211 LEU D N 1
ATOM 10349 C CA . LEU D 1 238 ? 28.783 -69.946 321.964 1.00 49.07 211 LEU D CA 1
ATOM 10350 C C . LEU D 1 238 ? 28.229 -71.112 321.172 1.00 53.78 211 LEU D C 1
ATOM 10351 O O . LEU D 1 238 ? 28.549 -72.280 321.464 1.00 51.62 211 LEU D O 1
ATOM 10356 N N . SER D 1 239 ? 27.339 -70.843 320.223 1.00 55.74 212 SER D N 1
ATOM 10357 C CA . SER D 1 239 ? 26.795 -71.958 319.417 1.00 57.01 212 SER D CA 1
ATOM 10358 C C . SER D 1 239 ? 27.939 -72.607 318.638 1.00 53.60 212 SER D C 1
ATOM 10359 O O . SER D 1 239 ? 28.013 -73.835 318.501 1.00 50.18 212 SER D O 1
ATOM 10362 N N . PHE D 1 240 ? 28.834 -71.756 318.154 1.00 48.58 213 PHE D N 1
ATOM 10363 C CA . PHE D 1 240 ? 30.027 -72.205 317.487 1.00 51.11 213 PHE D CA 1
ATOM 10364 C C . PHE D 1 240 ? 30.963 -72.916 318.478 1.00 50.15 213 PHE D C 1
ATOM 10365 O O . PHE D 1 240 ? 31.440 -74.003 318.202 1.00 47.27 213 PHE D O 1
ATOM 10373 N N . GLN D 1 241 ? 31.201 -72.306 319.630 1.00 47.32 214 GLN D N 1
ATOM 10374 C CA . GLN D 1 241 ? 32.141 -72.867 320.571 1.00 49.33 214 GLN D CA 1
ATOM 10375 C C . GLN D 1 241 ? 31.742 -74.296 320.956 1.00 52.59 214 GLN D C 1
ATOM 10376 O O . GLN D 1 241 ? 32.609 -75.166 321.104 1.00 56.47 214 GLN D O 1
ATOM 10382 N N . THR D 1 242 ? 30.447 -74.544 321.111 1.00 53.86 215 THR D N 1
ATOM 10383 C CA . THR D 1 242 ? 29.992 -75.877 321.482 1.00 57.01 215 THR D CA 1
ATOM 10384 C C . THR D 1 242 ? 30.245 -76.856 320.346 1.00 54.53 215 THR D C 1
ATOM 10385 O O . THR D 1 242 ? 30.347 -78.034 320.580 1.00 61.14 215 THR D O 1
ATOM 10389 N N . GLN D 1 243 ? 30.389 -76.353 319.137 1.00 50.41 216 GLN D N 1
ATOM 10390 C CA . GLN D 1 243 ? 30.628 -77.195 317.970 1.00 50.52 216 GLN D CA 1
ATOM 10391 C C . GLN D 1 243 ? 32.057 -77.217 317.467 1.00 50.17 216 GLN D C 1
ATOM 10392 O O . GLN D 1 243 ? 32.406 -78.062 316.663 1.00 59.78 216 GLN D O 1
ATOM 10398 N N . ASP D 1 244 ? 32.891 -76.291 317.922 1.00 47.61 217 ASP D N 1
ATOM 10399 C CA . ASP D 1 244 ? 34.283 -76.221 317.458 1.00 46.09 217 ASP D CA 1
ATOM 10400 C C . ASP D 1 244 ? 35.066 -77.361 318.047 1.00 42.88 217 ASP D C 1
ATOM 10401 O O . ASP D 1 244 ? 34.855 -77.773 319.186 1.00 43.48 217 ASP D O 1
ATOM 10406 N N . LYS D 1 245 ? 35.951 -77.918 317.250 1.00 48.24 218 LYS D N 1
ATOM 10407 C CA . LYS D 1 245 ? 36.813 -78.993 317.733 1.00 51.20 218 LYS D CA 1
ATOM 10408 C C . LYS D 1 245 ? 37.960 -78.421 318.527 1.00 50.22 218 LYS D C 1
ATOM 10409 O O . LYS D 1 245 ? 38.160 -77.224 318.550 1.00 51.12 218 LYS D O 1
ATOM 10415 N N . GLY D 1 246 ? 38.660 -79.286 319.244 1.00 48.22 219 GLY D N 1
ATOM 10416 C CA . GLY D 1 246 ? 39.753 -78.844 320.067 1.00 45.79 219 GLY D CA 1
ATOM 10417 C C . GLY D 1 246 ? 39.360 -78.467 321.471 1.00 45.24 219 GLY D C 1
ATOM 10418 O O . GLY D 1 246 ? 38.386 -78.962 322.041 1.00 58.17 219 GLY D O 1
ATOM 10419 N N . MET D 1 247 ? 40.142 -77.567 322.025 1.00 47.83 220 MET D N 1
ATOM 10420 C CA . MET D 1 247 ? 40.048 -77.186 323.398 1.00 49.19 220 MET D CA 1
ATOM 10421 C C . MET D 1 247 ? 39.323 -75.834 323.465 1.00 51.33 220 MET D C 1
ATOM 10422 O O . MET D 1 247 ? 39.821 -74.836 322.935 1.00 55.12 220 MET D O 1
ATOM 10427 N N . MET D 1 248 ? 38.137 -75.804 324.083 1.00 48.16 221 MET D N 1
ATOM 10428 C CA . MET D 1 248 ? 37.401 -74.541 324.292 1.00 46.34 221 MET D CA 1
ATOM 10429 C C . MET D 1 248 ? 38.175 -73.559 325.159 1.00 40.27 221 MET D C 1
ATOM 10430 O O . MET D 1 248 ? 38.501 -73.878 326.287 1.00 44.92 221 MET D O 1
ATOM 10435 N N . ASP D 1 249 ? 38.416 -72.357 324.674 1.00 41.88 222 ASP D N 1
ATOM 10436 C CA . ASP D 1 249 ? 39.105 -71.328 325.473 1.00 40.70 222 ASP D CA 1
ATOM 10437 C C . ASP D 1 249 ? 38.406 -71.084 326.786 1.00 45.71 222 ASP D C 1
ATOM 10438 O O . ASP D 1 249 ? 37.179 -71.173 326.878 1.00 48.25 222 ASP D O 1
ATOM 10443 N N . MET D 1 250 ? 39.206 -70.729 327.783 1.00 52.43 223 MET D N 1
ATOM 10444 C CA . MET D 1 250 ? 38.757 -70.470 329.165 1.00 58.23 223 MET D CA 1
ATOM 10445 C C . MET D 1 250 ? 37.547 -69.566 329.260 1.00 54.41 223 MET D C 1
ATOM 10446 O O . MET D 1 250 ? 36.651 -69.809 330.062 1.00 57.94 223 MET D O 1
ATOM 10451 N N . GLU D 1 251 ? 37.504 -68.542 328.432 1.00 50.02 224 GLU D N 1
ATOM 10452 C CA . GLU D 1 251 ? 36.417 -67.588 328.524 1.00 56.23 224 GLU D CA 1
ATOM 10453 C C . GLU D 1 251 ? 35.043 -68.225 328.365 1.00 56.80 224 GLU D C 1
ATOM 10454 O O . GLU D 1 251 ? 34.109 -67.877 329.103 1.00 56.64 224 GLU D O 1
ATOM 10460 N N . PHE D 1 252 ? 34.909 -69.126 327.391 1.00 51.64 225 PHE D N 1
ATOM 10461 C CA . PHE D 1 252 ? 33.577 -69.644 327.023 1.00 49.57 225 PHE D CA 1
ATOM 10462 C C . PHE D 1 252 ? 33.095 -70.784 327.889 1.00 52.82 225 PHE D C 1
ATOM 10463 O O . PHE D 1 252 ? 31.909 -71.065 327.896 1.00 56.55 225 PHE D O 1
ATOM 10471 N N . ARG D 1 253 ? 33.996 -71.411 328.655 1.00 51.62 226 ARG D N 1
ATOM 10472 C CA . ARG D 1 253 ? 33.639 -72.567 329.487 1.00 51.52 226 ARG D CA 1
ATOM 10473 C C . ARG D 1 253 ? 32.557 -72.222 330.504 1.00 55.52 226 ARG D C 1
ATOM 10474 O O . ARG D 1 253 ? 31.468 -72.836 330.541 1.00 43.81 226 ARG D O 1
ATOM 10482 N N . LYS D 1 254 ? 32.855 -71.208 331.309 1.00 58.53 227 LYS D N 1
ATOM 10483 C CA . LYS D 1 254 ? 31.921 -70.737 332.318 1.00 65.87 227 LYS D CA 1
ATOM 10484 C C . LYS D 1 254 ? 30.575 -70.329 331.668 1.00 64.44 227 LYS D C 1
ATOM 10485 O O . LYS D 1 254 ? 29.507 -70.578 332.208 1.00 62.49 227 LYS D O 1
ATOM 10491 N N . LYS D 1 255 ? 30.650 -69.741 330.486 1.00 61.60 228 LYS D N 1
ATOM 10492 C CA . LYS D 1 255 ? 29.492 -69.124 329.852 1.00 60.44 228 LYS D CA 1
ATOM 10493 C C . LYS D 1 255 ? 28.501 -70.059 329.163 1.00 61.79 228 LYS D C 1
ATOM 10494 O O . LYS D 1 255 ? 27.358 -69.686 328.972 1.00 74.33 228 LYS D O 1
ATOM 10500 N N . ILE D 1 256 ? 28.893 -71.270 328.813 1.00 62.93 229 ILE D N 1
ATOM 10501 C CA . ILE D 1 256 ? 27.911 -72.204 328.238 1.00 58.06 229 ILE D CA 1
ATOM 10502 C C . ILE D 1 256 ? 27.025 -72.763 329.339 1.00 62.61 229 ILE D C 1
ATOM 10503 O O . ILE D 1 256 ? 26.078 -73.488 329.065 1.00 65.80 229 ILE D O 1
ATOM 10508 N N . LYS D 1 257 ? 27.345 -72.423 330.586 1.00 67.42 230 LYS D N 1
ATOM 10509 C CA . LYS D 1 257 ? 26.610 -72.897 331.757 1.00 70.21 230 LYS D CA 1
ATOM 10510 C C . LYS D 1 257 ? 26.412 -74.382 331.620 1.00 65.72 230 LYS D C 1
ATOM 10511 O O . LYS D 1 257 ? 27.402 -75.129 331.631 1.00 83.74 230 LYS D O 1
ATOM 10517 N N . THR D 1 258 ? 25.170 -74.830 331.477 1.00 56.72 231 THR D N 1
ATOM 10518 C CA . THR D 1 258 ? 24.902 -76.260 331.288 1.00 59.76 231 THR D CA 1
ATOM 10519 C C . THR D 1 258 ? 24.392 -76.564 329.864 1.00 59.13 231 THR D C 1
ATOM 10520 O O . THR D 1 258 ? 23.988 -77.683 329.574 1.00 53.14 231 THR D O 1
ATOM 10524 N N . VAL D 1 259 ? 24.431 -75.571 328.980 1.00 57.89 232 VAL D N 1
ATOM 10525 C CA . VAL D 1 259 ? 23.989 -75.765 327.613 1.00 60.12 232 VAL D CA 1
ATOM 10526 C C . VAL D 1 259 ? 25.150 -76.365 326.805 1.00 59.47 232 VAL D C 1
ATOM 10527 O O . VAL D 1 259 ? 26.064 -75.642 326.405 1.00 62.73 232 VAL D O 1
ATOM 10531 N N . ILE D 1 260 ? 25.083 -77.678 326.566 1.00 52.36 233 ILE D N 1
ATOM 10532 C CA . ILE D 1 260 ? 26.169 -78.424 325.941 1.00 51.69 233 ILE D CA 1
ATOM 10533 C C . ILE D 1 260 ? 26.116 -78.486 324.415 1.00 57.90 233 ILE D C 1
ATOM 10534 O O . ILE D 1 260 ? 26.970 -79.088 323.792 1.00 56.17 233 ILE D O 1
ATOM 10539 N N . TYR D 1 261 ? 25.108 -77.871 323.815 1.00 62.98 234 TYR D N 1
ATOM 10540 C CA . TYR D 1 261 ? 25.026 -77.749 322.355 1.00 58.04 234 TYR D CA 1
ATOM 10541 C C . TYR D 1 261 ? 24.160 -76.559 321.937 1.00 56.43 234 TYR D C 1
ATOM 10542 O O . TYR D 1 261 ? 23.007 -76.449 322.334 1.00 60.60 234 TYR D O 1
ATOM 10551 N N . GLY D 1 262 ? 24.733 -75.636 321.184 1.00 57.38 235 GLY D N 1
ATOM 10552 C CA . GLY D 1 262 ? 24.018 -74.441 320.764 1.00 58.21 235 GLY D CA 1
ATOM 10553 C C . GLY D 1 262 ? 23.891 -73.391 321.868 1.00 59.20 235 GLY D C 1
ATOM 10554 O O . GLY D 1 262 ? 24.342 -73.590 322.996 1.00 63.80 235 GLY D O 1
ATOM 10555 N N . CYS D 1 263 ? 23.282 -72.269 321.500 1.00 57.65 236 CYS D N 1
ATOM 10556 C CA . CYS D 1 263 ? 22.972 -71.171 322.394 1.00 57.57 236 CYS D CA 1
ATOM 10557 C C . CYS D 1 263 ? 21.692 -70.517 321.900 1.00 64.57 236 CYS D C 1
ATOM 10558 O O . CYS D 1 263 ? 21.501 -70.332 320.683 1.00 51.56 236 CYS D O 1
ATOM 10561 N N . ASP D 1 264 ? 20.790 -70.215 322.846 1.00 74.11 237 ASP D N 1
ATOM 10562 C CA . ASP D 1 264 ? 19.500 -69.591 322.531 1.00 74.07 237 ASP D CA 1
ATOM 10563 C C . ASP D 1 264 ? 19.316 -68.225 323.193 1.00 74.82 237 ASP D C 1
ATOM 10564 O O . ASP D 1 264 ? 18.254 -67.636 323.100 1.00 74.60 237 ASP D O 1
ATOM 10569 N N . ILE D 1 265 ? 20.359 -67.710 323.830 1.00 69.57 238 ILE D N 1
ATOM 10570 C CA . ILE D 1 265 ? 20.238 -66.496 324.639 1.00 70.89 238 ILE D CA 1
ATOM 10571 C C . ILE D 1 265 ? 19.704 -65.296 323.814 1.00 74.03 238 ILE D C 1
ATOM 10572 O O . ILE D 1 265 ? 18.837 -64.561 324.281 1.00 69.70 238 ILE D O 1
ATOM 10577 N N . CYS D 1 266 ? 20.163 -65.152 322.576 1.00 76.10 239 CYS D N 1
ATOM 10578 C CA . CYS D 1 266 ? 19.764 -64.030 321.721 1.00 74.53 239 CYS D CA 1
ATOM 10579 C C . CYS D 1 266 ? 18.347 -64.182 321.161 1.00 82.07 239 CYS D C 1
ATOM 10580 O O . CYS D 1 266 ? 17.836 -63.269 320.504 1.00 90.49 239 CYS D O 1
ATOM 10583 N N . GLN D 1 267 ? 17.725 -65.333 321.408 1.00 81.22 240 GLN D N 1
ATOM 10584 C CA . GLN D 1 267 ? 16.325 -65.598 321.032 1.00 81.03 240 GLN D CA 1
ATOM 10585 C C . GLN D 1 267 ? 15.369 -65.566 322.244 1.00 77.16 240 GLN D C 1
ATOM 10586 O O . GLN D 1 267 ? 14.245 -65.081 322.142 1.00 72.49 240 GLN D O 1
ATOM 10592 N N . ILE D 1 268 ? 15.802 -66.144 323.359 1.00 79.27 241 ILE D N 1
ATOM 10593 C CA . ILE D 1 268 ? 15.064 -66.069 324.614 1.00 77.71 241 ILE D CA 1
ATOM 10594 C C . ILE D 1 268 ? 14.844 -64.606 325.015 1.00 79.09 241 ILE D C 1
ATOM 10595 O O . ILE D 1 268 ? 13.779 -64.244 325.525 1.00 73.11 241 ILE D O 1
ATOM 10600 N N . SER D 1 269 ? 15.838 -63.765 324.745 1.00 77.73 242 SER D N 1
ATOM 10601 C CA . SER D 1 269 ? 15.746 -62.343 325.059 1.00 84.67 242 SER D CA 1
ATOM 10602 C C . SER D 1 269 ? 14.932 -61.523 324.043 1.00 85.89 242 SER D C 1
ATOM 10603 O O . SER D 1 269 ? 14.793 -60.302 324.218 1.00 109.30 242 SER D O 1
ATOM 10606 N N . CYS D 1 270 ? 14.405 -62.163 322.997 1.00 81.63 243 CYS D N 1
ATOM 10607 C CA . CYS D 1 270 ? 13.713 -61.435 321.914 1.00 76.75 243 CYS D CA 1
ATOM 10608 C C . CYS D 1 270 ? 12.219 -61.296 322.170 1.00 76.83 243 CYS D C 1
ATOM 10609 O O . CYS D 1 270 ? 11.539 -62.297 322.441 1.00 74.04 243 CYS D O 1
ATOM 10612 N N . PRO D 1 271 ? 11.705 -60.052 322.093 1.00 83.24 244 PRO D N 1
ATOM 10613 C CA . PRO D 1 271 ? 10.293 -59.748 322.344 1.00 87.31 244 PRO D CA 1
ATOM 10614 C C . PRO D 1 271 ? 9.367 -60.614 321.518 1.00 82.80 244 PRO D C 1
ATOM 10615 O O . PRO D 1 271 ? 8.373 -61.123 322.037 1.00 88.39 244 PRO D O 1
ATOM 10619 N N . TYR D 1 272 ? 9.723 -60.827 320.254 1.00 73.84 245 TYR D N 1
ATOM 10620 C CA . TYR D 1 272 ? 8.896 -61.644 319.365 1.00 69.51 245 TYR D CA 1
ATOM 10621 C C . TYR D 1 272 ? 8.736 -63.103 319.798 1.00 74.35 245 TYR D C 1
ATOM 10622 O O . TYR D 1 272 ? 7.896 -63.812 319.262 1.00 67.94 245 TYR D O 1
ATOM 10631 N N . ASN D 1 273 ? 9.550 -63.559 320.747 1.00 82.66 246 ASN D N 1
ATOM 10632 C CA . ASN D 1 273 ? 9.430 -64.925 321.270 1.00 88.90 246 ASN D CA 1
ATOM 10633 C C . ASN D 1 273 ? 8.673 -64.966 322.589 1.00 92.93 246 ASN D C 1
ATOM 10634 O O . ASN D 1 273 ? 8.359 -66.048 323.096 1.00 90.32 246 ASN D O 1
ATOM 10639 N N . ARG D 1 274 ? 8.410 -63.775 323.131 1.00 107.27 247 ARG D N 1
ATOM 10640 C CA . ARG D 1 274 ? 7.701 -63.571 324.403 1.00 121.49 247 ARG D CA 1
ATOM 10641 C C . ARG D 1 274 ? 6.631 -64.638 324.693 1.00 115.38 247 ARG D C 1
ATOM 10642 O O . ARG D 1 274 ? 6.659 -65.271 325.746 1.00 120.20 247 ARG D O 1
ATOM 10650 N N . GLY D 1 275 ? 5.705 -64.855 323.765 1.00 107.36 248 GLY D N 1
ATOM 10651 C CA . GLY D 1 275 ? 4.594 -65.760 324.048 1.00 110.40 248 GLY D CA 1
ATOM 10652 C C . GLY D 1 275 ? 4.186 -66.686 322.930 1.00 108.00 248 GLY D C 1
ATOM 10653 O O . GLY D 1 275 ? 3.090 -66.569 322.403 1.00 117.71 248 GLY D O 1
ATOM 10654 N N . ILE D 1 276 ? 5.064 -67.604 322.554 1.00 115.87 249 ILE D N 1
ATOM 10655 C CA . ILE D 1 276 ? 4.697 -68.652 321.599 1.00 120.10 249 ILE D CA 1
ATOM 10656 C C . ILE D 1 276 ? 4.929 -70.007 322.234 1.00 126.60 249 ILE D C 1
ATOM 10657 O O . ILE D 1 276 ? 5.871 -70.186 322.998 1.00 129.93 249 ILE D O 1
ATOM 10662 N N . ASP D 1 277 ? 4.033 -70.942 321.943 1.00 126.39 250 ASP D N 1
ATOM 10663 C CA . ASP D 1 277 ? 4.367 -72.360 321.974 1.00 122.74 250 ASP D CA 1
ATOM 10664 C C . ASP D 1 277 ? 4.088 -72.848 320.545 1.00 113.71 250 ASP D C 1
ATOM 10665 O O . ASP D 1 277 ? 3.274 -72.260 319.841 1.00 106.75 250 ASP D O 1
ATOM 10670 N N . ASN D 1 278 ? 4.797 -73.876 320.101 1.00 109.85 251 ASN D N 1
ATOM 10671 C CA . ASN D 1 278 ? 4.781 -74.272 318.688 1.00 109.45 251 ASN D CA 1
ATOM 10672 C C . ASN D 1 278 ? 4.457 -75.774 318.563 1.00 109.38 251 ASN D C 1
ATOM 10673 O O . ASN D 1 278 ? 4.376 -76.469 319.569 1.00 92.36 251 ASN D O 1
ATOM 10678 N N . PRO D 1 279 ? 4.254 -76.276 317.332 1.00 127.08 252 PRO D N 1
ATOM 10679 C CA . PRO D 1 279 ? 3.593 -77.587 317.191 1.00 133.08 252 PRO D CA 1
ATOM 10680 C C . PRO D 1 279 ? 4.392 -78.867 317.534 1.00 132.43 252 PRO D C 1
ATOM 10681 O O . PRO D 1 279 ? 4.248 -79.380 318.644 1.00 122.37 252 PRO D O 1
ATOM 10685 N N . LEU D 1 280 ? 5.206 -79.384 316.611 1.00 134.79 253 LEU D N 1
ATOM 10686 C CA . LEU D 1 280 ? 5.639 -80.792 316.694 1.00 137.36 253 LEU D CA 1
ATOM 10687 C C . LEU D 1 280 ? 6.486 -81.106 317.933 1.00 141.63 253 LEU D C 1
ATOM 10688 O O . LEU D 1 280 ? 6.015 -81.760 318.871 1.00 128.60 253 LEU D O 1
ATOM 10693 N N . ASP D 1 283 ? 8.388 -85.158 317.364 1.00 112.49 254 ASP D N 1
ATOM 10694 C CA . ASP D 1 283 ? 8.337 -85.808 318.685 1.00 120.61 254 ASP D CA 1
ATOM 10695 C C . ASP D 1 283 ? 9.646 -85.705 319.499 1.00 112.52 254 ASP D C 1
ATOM 10696 O O . ASP D 1 283 ? 10.726 -85.966 318.969 1.00 114.74 254 ASP D O 1
ATOM 10701 N N . ILE D 1 284 ? 9.523 -85.364 320.789 1.00 95.03 255 ILE D N 1
ATOM 10702 C CA . ILE D 1 284 ? 10.666 -85.061 321.656 1.00 89.43 255 ILE D CA 1
ATOM 10703 C C . ILE D 1 284 ? 10.839 -86.056 322.805 1.00 89.66 255 ILE D C 1
ATOM 10704 O O . ILE D 1 284 ? 9.966 -86.168 323.670 1.00 96.17 255 ILE D O 1
ATOM 10709 N N . ASP D 1 285 ? 11.975 -86.751 322.834 1.00 85.94 256 ASP D N 1
ATOM 10710 C CA . ASP D 1 285 ? 12.396 -87.460 324.040 1.00 88.60 256 ASP D CA 1
ATOM 10711 C C . ASP D 1 285 ? 13.067 -86.437 324.966 1.00 93.49 256 ASP D C 1
ATOM 10712 O O . ASP D 1 285 ? 14.090 -85.866 324.605 1.00 100.70 256 ASP D O 1
ATOM 10717 N N . PRO D 1 286 ? 12.500 -86.200 326.165 1.00 101.81 257 PRO D N 1
ATOM 10718 C CA . PRO D 1 286 ? 13.117 -85.190 327.031 1.00 101.27 257 PRO D CA 1
ATOM 10719 C C . PRO D 1 286 ? 14.514 -85.580 327.554 1.00 90.22 257 PRO D C 1
ATOM 10720 O O . PRO D 1 286 ? 15.284 -84.700 327.916 1.00 85.47 257 PRO D O 1
ATOM 10724 N N . ASP D 1 287 ? 14.840 -86.876 327.549 1.00 79.38 258 ASP D N 1
ATOM 10725 C CA . ASP D 1 287 ? 16.174 -87.351 327.943 1.00 75.61 258 ASP D CA 1
ATOM 10726 C C . ASP D 1 287 ? 17.278 -87.057 326.905 1.00 72.95 258 ASP D C 1
ATOM 10727 O O . ASP D 1 287 ? 18.471 -87.115 327.227 1.00 63.39 258 ASP D O 1
ATOM 10732 N N . LEU D 1 288 ? 16.873 -86.850 325.654 1.00 67.67 259 LEU D N 1
ATOM 10733 C CA . LEU D 1 288 ? 17.773 -86.427 324.601 1.00 64.95 259 LEU D CA 1
ATOM 10734 C C . LEU D 1 288 ? 17.844 -84.939 324.537 1.00 64.05 259 LEU D C 1
ATOM 10735 O O . LEU D 1 288 ? 18.773 -84.392 323.967 1.00 77.33 259 LEU D O 1
ATOM 10740 N N . ALA D 1 289 ? 16.864 -84.275 325.111 1.00 65.06 260 ALA D N 1
ATOM 10741 C CA . ALA D 1 289 ? 16.850 -82.816 325.116 1.00 72.09 260 ALA D CA 1
ATOM 10742 C C . ALA D 1 289 ? 17.456 -82.235 326.399 1.00 73.04 260 ALA D C 1
ATOM 10743 O O . ALA D 1 289 ? 17.785 -81.057 326.448 1.00 58.37 260 ALA D O 1
ATOM 10745 N N . MET D 1 290 ? 17.556 -83.056 327.437 1.00 73.56 261 MET D N 1
ATOM 10746 C CA . MET D 1 290 ? 18.124 -82.627 328.695 1.00 72.80 261 MET D CA 1
ATOM 10747 C C . MET D 1 290 ? 18.844 -83.821 329.285 1.00 74.34 261 MET D C 1
ATOM 10748 O O . MET D 1 290 ? 18.371 -84.423 330.233 1.00 78.95 261 MET D O 1
ATOM 10753 N N . PRO D 1 291 ? 19.993 -84.176 328.692 1.00 66.59 262 PRO D N 1
ATOM 10754 C CA . PRO D 1 291 ? 20.616 -85.436 328.980 1.00 64.33 262 PRO D CA 1
ATOM 10755 C C . PRO D 1 291 ? 21.346 -85.435 330.278 1.00 62.29 262 PRO D C 1
ATOM 10756 O O . PRO D 1 291 ? 21.871 -84.416 330.719 1.00 68.94 262 PRO D O 1
ATOM 10760 N N . GLU D 1 292 ? 21.326 -86.597 330.900 1.00 66.90 263 GLU D N 1
ATOM 10761 C CA . GLU D 1 292 ? 21.970 -86.804 332.172 1.00 70.18 263 GLU D CA 1
ATOM 10762 C C . GLU D 1 292 ? 23.430 -86.881 331.826 1.00 63.60 263 GLU D C 1
ATOM 10763 O O . GLU D 1 292 ? 23.836 -87.666 330.969 1.00 68.66 263 GLU D O 1
ATOM 10769 N N . LEU D 1 293 ? 24.226 -86.076 332.510 1.00 65.90 264 LEU D N 1
ATOM 10770 C CA . LEU D 1 293 ? 25.611 -85.838 332.104 1.00 60.74 264 LEU D CA 1
ATOM 10771 C C . LEU D 1 293 ? 26.528 -87.027 332.319 1.00 61.22 264 LEU D C 1
ATOM 10772 O O . LEU D 1 293 ? 27.209 -87.441 331.386 1.00 74.56 264 LEU D O 1
ATOM 10777 N N . LEU D 1 294 ? 26.566 -87.581 333.522 1.00 59.02 265 LEU D N 1
ATOM 10778 C CA . LEU D 1 294 ? 27.508 -88.671 333.790 1.00 64.95 265 LEU D CA 1
ATOM 10779 C C . LEU D 1 294 ? 27.206 -89.929 332.969 1.00 65.87 265 LEU D C 1
ATOM 10780 O O . LEU D 1 294 ? 28.129 -90.591 332.478 1.00 73.63 265 LEU D O 1
ATOM 10785 N N . PRO D 1 295 ? 25.917 -90.270 332.810 1.00 62.57 266 PRO D N 1
ATOM 10786 C CA . PRO D 1 295 ? 25.605 -91.355 331.867 1.00 65.06 266 PRO D CA 1
ATOM 10787 C C . PRO D 1 295 ? 26.006 -90.997 330.432 1.00 63.23 266 PRO D C 1
ATOM 10788 O O . PRO D 1 295 ? 26.462 -91.862 329.688 1.00 61.06 266 PRO D O 1
ATOM 10792 N N . PHE D 1 296 ? 25.842 -89.727 330.061 1.00 60.35 267 PHE D N 1
ATOM 10793 C CA . PHE D 1 296 ? 26.280 -89.268 328.748 1.00 62.96 267 PHE D CA 1
ATOM 10794 C C . PHE D 1 296 ? 27.774 -89.475 328.526 1.00 57.95 267 PHE D C 1
ATOM 10795 O O . PHE D 1 296 ? 28.202 -89.878 327.446 1.00 63.57 267 PHE D O 1
ATOM 10803 N N . LEU D 1 297 ? 28.565 -89.226 329.563 1.00 53.03 268 LEU D N 1
ATOM 10804 C CA . LEU D 1 297 ? 29.997 -89.484 329.497 1.00 54.55 268 LEU D CA 1
ATOM 10805 C C . LEU D 1 297 ? 30.354 -90.954 329.413 1.00 55.45 268 LEU D C 1
ATOM 10806 O O . LEU D 1 297 ? 31.504 -91.273 329.264 1.00 44.80 268 LEU D O 1
ATOM 10811 N N . GLU D 1 298 ? 29.384 -91.858 329.564 1.00 64.33 269 GLU D N 1
ATOM 10812 C CA . GLU D 1 298 ? 29.663 -93.301 329.439 1.00 63.70 269 GLU D CA 1
ATOM 10813 C C . GLU D 1 298 ? 29.515 -93.752 328.007 1.00 56.43 269 GLU D C 1
ATOM 10814 O O . GLU D 1 298 ? 29.899 -94.851 327.668 1.00 50.69 269 GLU D O 1
ATOM 10820 N N . LEU D 1 299 ? 28.945 -92.915 327.154 1.00 56.94 270 LEU D N 1
ATOM 10821 C CA . LEU D 1 299 ? 28.636 -93.361 325.812 1.00 53.85 270 LEU D CA 1
ATOM 10822 C C . LEU D 1 299 ? 29.861 -93.628 324.960 1.00 51.60 270 LEU D C 1
ATOM 10823 O O . LEU D 1 299 ? 30.843 -92.929 325.052 1.00 54.83 270 LEU D O 1
ATOM 10828 N N . THR D 1 300 ? 29.793 -94.687 324.168 1.00 52.04 271 THR D N 1
ATOM 10829 C CA . THR D 1 300 ? 30.808 -95.008 323.163 1.00 57.90 271 THR D CA 1
ATOM 10830 C C . THR D 1 300 ? 30.328 -94.505 321.813 1.00 58.48 271 THR D C 1
ATOM 10831 O O . THR D 1 300 ? 29.194 -94.050 321.688 1.00 61.09 271 THR D O 1
ATOM 10835 N N . ASN D 1 301 ? 31.148 -94.641 320.779 1.00 57.26 272 ASN D N 1
ATOM 10836 C CA . ASN D 1 301 ? 30.699 -94.261 319.443 1.00 55.46 272 ASN D CA 1
ATOM 10837 C C . ASN D 1 301 ? 29.439 -94.998 319.026 1.00 65.85 272 ASN D C 1
ATOM 10838 O O . ASN D 1 301 ? 28.522 -94.394 318.440 1.00 62.00 272 ASN D O 1
ATOM 10843 N N . LYS D 1 302 ? 29.392 -96.294 319.360 1.00 75.14 273 LYS D N 1
ATOM 10844 C CA . LYS D 1 302 ? 28.241 -97.149 319.050 1.00 72.36 273 LYS D CA 1
ATOM 10845 C C . LYS D 1 302 ? 27.002 -96.750 319.838 1.00 66.94 273 LYS D C 1
ATOM 10846 O O . LYS D 1 302 ? 25.961 -96.485 319.251 1.00 72.40 273 LYS D O 1
ATOM 10852 N N . SER D 1 303 ? 27.108 -96.675 321.160 1.00 64.65 274 SER D N 1
ATOM 10853 C CA . SER D 1 303 ? 25.926 -96.326 321.984 1.00 65.56 274 SER D CA 1
ATOM 10854 C C . SER D 1 303 ? 25.458 -94.899 321.729 1.00 64.47 274 SER D C 1
ATOM 10855 O O . SER D 1 303 ? 24.261 -94.603 321.863 1.00 58.48 274 SER D O 1
ATOM 10858 N N . PHE D 1 304 ? 26.404 -94.020 321.386 1.00 61.34 275 PHE D N 1
ATOM 10859 C CA . PHE D 1 304 ? 26.070 -92.642 321.053 1.00 60.08 275 PHE D CA 1
ATOM 10860 C C . PHE D 1 304 ? 25.240 -92.588 319.768 1.00 56.62 275 PHE D C 1
ATOM 10861 O O . PHE D 1 304 ? 24.246 -91.879 319.707 1.00 58.56 275 PHE D O 1
ATOM 10869 N N . LYS D 1 305 ? 25.682 -93.305 318.747 1.00 58.69 276 LYS D N 1
ATOM 10870 C CA . LYS D 1 305 ? 24.902 -93.468 317.505 1.00 70.08 276 LYS D CA 1
ATOM 10871 C C . LYS D 1 305 ? 23.477 -93.968 317.748 1.00 63.97 276 LYS D C 1
ATOM 10872 O O . LYS D 1 305 ? 22.518 -93.353 317.308 1.00 51.04 276 LYS D O 1
ATOM 10878 N N . GLU D 1 306 ? 23.348 -95.074 318.465 1.00 64.81 277 GLU D N 1
ATOM 10879 C CA . GLU D 1 306 ? 22.037 -95.652 318.721 1.00 68.94 277 GLU D CA 1
ATOM 10880 C C . GLU D 1 306 ? 21.094 -94.678 319.431 1.00 66.73 277 GLU D C 1
ATOM 10881 O O . GLU D 1 306 ? 19.920 -94.669 319.141 1.00 72.04 277 GLU D O 1
ATOM 10887 N N . THR D 1 307 ? 21.601 -93.850 320.335 1.00 61.55 278 THR D N 1
ATOM 10888 C CA . THR D 1 307 ? 20.740 -93.059 321.211 1.00 65.57 278 THR D CA 1
ATOM 10889 C C . THR D 1 307 ? 20.562 -91.604 320.811 1.00 65.72 278 THR D C 1
ATOM 10890 O O . THR D 1 307 ? 19.528 -90.991 321.124 1.00 67.47 278 THR D O 1
ATOM 10894 N N . PHE D 1 308 ? 21.584 -91.040 320.166 1.00 64.34 279 PHE D N 1
ATOM 10895 C CA . PHE D 1 308 ? 21.643 -89.603 319.840 1.00 57.79 279 PHE D CA 1
ATOM 10896 C C . PHE D 1 308 ? 21.844 -89.339 318.353 1.00 55.28 279 PHE D C 1
ATOM 10897 O O . PHE D 1 308 ? 21.828 -88.185 317.922 1.00 68.27 279 PHE D O 1
ATOM 10905 N N . GLY D 1 309 ? 22.031 -90.397 317.578 1.00 50.08 280 GLY D N 1
ATOM 10906 C CA . GLY D 1 309 ? 22.466 -90.299 316.190 1.00 61.38 280 GLY D CA 1
ATOM 10907 C C . GLY D 1 309 ? 21.498 -89.634 315.240 1.00 63.63 280 GLY D C 1
ATOM 10908 O O . GLY D 1 309 ? 21.879 -89.219 314.155 1.00 58.74 280 GLY D O 1
ATOM 10909 N N . MET D 1 310 ? 20.260 -89.501 315.681 1.00 71.00 281 MET D N 1
ATOM 10910 C CA . MET D 1 310 ? 19.179 -88.945 314.887 1.00 77.50 281 MET D CA 1
ATOM 10911 C C . MET D 1 310 ? 19.056 -87.434 314.996 1.00 76.14 281 MET D C 1
ATOM 10912 O O . MET D 1 310 ? 18.340 -86.830 314.206 1.00 73.85 281 MET D O 1
ATOM 10917 N N . ILE D 1 311 ? 19.661 -86.831 316.019 1.00 79.06 282 ILE D N 1
ATOM 10918 C CA . ILE D 1 311 ? 19.510 -85.378 316.230 1.00 76.75 282 ILE D CA 1
ATOM 10919 C C . ILE D 1 311 ? 20.561 -84.583 315.439 1.00 70.34 282 ILE D C 1
ATOM 10920 O O . ILE D 1 311 ? 21.613 -85.092 315.066 1.00 62.04 282 ILE D O 1
ATOM 10925 N N . ALA D 1 312 ? 20.243 -83.323 315.189 1.00 68.61 283 ALA D N 1
ATOM 10926 C CA . ALA D 1 312 ? 21.107 -82.450 314.420 1.00 64.48 283 ALA D CA 1
ATOM 10927 C C . ALA D 1 312 ? 22.484 -82.353 315.071 1.00 66.98 283 ALA D C 1
ATOM 10928 O O . ALA D 1 312 ? 23.517 -82.399 314.388 1.00 66.15 283 ALA D O 1
ATOM 10930 N N . GLY D 1 313 ? 22.488 -82.216 316.401 1.00 66.70 284 GLY D N 1
ATOM 10931 C CA . GLY D 1 313 ? 23.717 -82.002 317.172 1.00 64.25 284 GLY D CA 1
ATOM 10932 C C . GLY D 1 313 ? 24.681 -83.180 317.206 1.00 58.92 284 GLY D C 1
ATOM 10933 O O . GLY D 1 313 ? 25.760 -83.059 317.754 1.00 63.10 284 GLY D O 1
ATOM 10934 N N . SER D 1 314 ? 24.311 -84.296 316.585 1.00 54.14 285 SER D N 1
ATOM 10935 C CA . SER D 1 314 ? 25.182 -85.459 316.497 1.00 54.23 285 SER D CA 1
ATOM 10936 C C . SER D 1 314 ? 26.127 -85.445 315.277 1.00 56.39 285 SER D C 1
ATOM 10937 O O . SER D 1 314 ? 26.868 -86.409 315.057 1.00 55.17 285 SER D O 1
ATOM 10940 N N . TRP D 1 315 ? 26.132 -84.360 314.511 1.00 53.78 286 TRP D N 1
ATOM 10941 C CA . TRP D 1 315 ? 26.842 -84.339 313.219 1.00 51.85 286 TRP D CA 1
ATOM 10942 C C . TRP D 1 315 ? 28.371 -84.390 313.274 1.00 54.06 286 TRP D C 1
ATOM 10943 O O . TRP D 1 315 ? 29.016 -84.633 312.242 1.00 53.75 286 TRP D O 1
ATOM 10954 N N . ARG D 1 316 ? 28.957 -84.122 314.436 1.00 53.85 287 ARG D N 1
ATOM 10955 C CA . ARG D 1 316 ? 30.410 -84.311 314.598 1.00 52.77 287 ARG D CA 1
ATOM 10956 C C . ARG D 1 316 ? 30.787 -85.437 315.539 1.00 47.84 287 ARG D C 1
ATOM 10957 O O . ARG D 1 316 ? 31.955 -85.597 315.855 1.00 48.15 287 ARG D O 1
ATOM 10965 N N . GLY D 1 317 ? 29.811 -86.201 315.999 1.00 45.61 288 GLY D N 1
ATOM 10966 C CA . GLY D 1 317 ? 30.078 -87.289 316.924 1.00 47.85 288 GLY D CA 1
ATOM 10967 C C . GLY D 1 317 ? 30.085 -86.856 318.367 1.00 50.40 288 GLY D C 1
ATOM 10968 O O . GLY D 1 317 ? 29.811 -85.698 318.707 1.00 52.84 288 GLY D O 1
ATOM 10969 N N . LYS D 1 318 ? 30.398 -87.809 319.227 1.00 54.14 289 LYS D N 1
ATOM 10970 C CA . LYS D 1 318 ? 30.197 -87.646 320.658 1.00 52.26 289 LYS D CA 1
ATOM 10971 C C . LYS D 1 318 ? 31.237 -86.718 321.331 1.00 52.16 289 LYS D C 1
ATOM 10972 O O . LYS D 1 318 ? 30.938 -86.100 322.378 1.00 46.02 289 LYS D O 1
ATOM 10978 N N . ASN D 1 319 ? 32.436 -86.632 320.752 1.00 48.31 290 ASN D N 1
ATOM 10979 C CA . ASN D 1 319 ? 33.540 -86.008 321.462 1.00 48.99 290 ASN D CA 1
ATOM 10980 C C . ASN D 1 319 ? 33.339 -84.548 321.835 1.00 50.72 290 ASN D C 1
ATOM 10981 O O . ASN D 1 319 ? 33.632 -84.136 322.987 1.00 59.74 290 ASN D O 1
ATOM 10986 N N . ILE D 1 320 ? 32.856 -83.746 320.909 1.00 45.15 291 ILE D N 1
ATOM 10987 C CA . ILE D 1 320 ? 32.614 -82.353 321.295 1.00 49.73 291 ILE D CA 1
ATOM 10988 C C . ILE D 1 320 ? 31.550 -82.255 322.409 1.00 55.49 291 ILE D C 1
ATOM 10989 O O . ILE D 1 320 ? 31.627 -81.399 323.311 1.00 55.60 291 ILE D O 1
ATOM 10994 N N . LEU D 1 321 ? 30.550 -83.126 322.343 1.00 53.60 292 LEU D N 1
ATOM 10995 C CA . LEU D 1 321 ? 29.486 -83.089 323.324 1.00 56.98 292 LEU D CA 1
ATOM 10996 C C . LEU D 1 321 ? 29.991 -83.553 324.672 1.00 54.22 292 LEU D C 1
ATOM 10997 O O . LEU D 1 321 ? 29.651 -82.957 325.684 1.00 63.77 292 LEU D O 1
ATOM 11002 N N . GLN D 1 322 ? 30.815 -84.590 324.702 1.00 52.77 293 GLN D N 1
ATOM 11003 C CA . GLN D 1 322 ? 31.320 -85.070 325.976 1.00 52.20 293 GLN D CA 1
ATOM 11004 C C . GLN D 1 322 ? 32.274 -84.044 326.612 1.00 50.80 293 GLN D C 1
ATOM 11005 O O . GLN D 1 322 ? 32.251 -83.837 327.834 1.00 53.77 293 GLN D O 1
ATOM 11011 N N . ARG D 1 323 ? 33.089 -83.394 325.797 1.00 46.70 294 ARG D N 1
ATOM 11012 C CA . ARG D 1 323 ? 33.865 -82.269 326.290 1.00 49.83 294 ARG D CA 1
ATOM 11013 C C . ARG D 1 323 ? 32.936 -81.274 326.981 1.00 45.73 294 ARG D C 1
ATOM 11014 O O . ARG D 1 323 ? 33.209 -80.808 328.086 1.00 48.85 294 ARG D O 1
ATOM 11022 N N . ASN D 1 324 ? 31.874 -80.899 326.289 1.00 47.30 295 ASN D N 1
ATOM 11023 C CA . ASN D 1 324 ? 30.943 -79.886 326.809 1.00 54.68 295 ASN D CA 1
ATOM 11024 C C . ASN D 1 324 ? 30.272 -80.335 328.093 1.00 50.05 295 ASN D C 1
ATOM 11025 O O . ASN D 1 324 ? 30.042 -79.546 329.003 1.00 56.34 295 ASN D O 1
ATOM 11030 N N . ALA D 1 325 ? 29.993 -81.619 328.160 1.00 49.59 296 ALA D N 1
ATOM 11031 C CA . ALA D 1 325 ? 29.347 -82.200 329.324 1.00 57.20 296 ALA D CA 1
ATOM 11032 C C . ALA D 1 325 ? 30.267 -82.131 330.541 1.00 56.70 296 ALA D C 1
ATOM 11033 O O . ALA D 1 325 ? 29.803 -81.828 331.644 1.00 58.21 296 ALA D O 1
ATOM 11035 N N . ILE D 1 326 ? 31.559 -82.375 330.328 1.00 53.25 297 ILE D N 1
ATOM 11036 C CA . ILE D 1 326 ? 32.542 -82.161 331.382 1.00 51.88 297 ILE D CA 1
ATOM 11037 C C . ILE D 1 326 ? 32.538 -80.716 331.831 1.00 53.09 297 ILE D C 1
ATOM 11038 O O . ILE D 1 326 ? 32.528 -80.414 333.035 1.00 61.33 297 ILE D O 1
ATOM 11043 N N . ILE D 1 327 ? 32.423 -79.815 330.878 1.00 52.97 298 ILE D N 1
ATOM 11044 C CA . ILE D 1 327 ? 32.325 -78.400 331.235 1.00 55.78 298 ILE D CA 1
ATOM 11045 C C . ILE D 1 327 ? 31.050 -78.067 332.047 1.00 54.06 298 ILE D C 1
ATOM 11046 O O . ILE D 1 327 ? 31.110 -77.315 333.010 1.00 61.83 298 ILE D O 1
ATOM 11051 N N . ALA D 1 328 ? 29.920 -78.621 331.649 1.00 52.24 299 ALA D N 1
ATOM 11052 C CA . ALA D 1 328 ? 28.663 -78.449 332.389 1.00 57.38 299 ALA D CA 1
ATOM 11053 C C . ALA D 1 328 ? 28.815 -78.943 333.820 1.00 58.54 299 ALA D C 1
ATOM 11054 O O . ALA D 1 328 ? 28.549 -78.214 334.765 1.00 64.82 299 ALA D O 1
ATOM 11056 N N . LEU D 1 329 ? 29.297 -80.172 333.970 1.00 60.39 300 LEU D N 1
ATOM 11057 C CA . LEU D 1 329 ? 29.562 -80.714 335.294 1.00 58.61 300 LEU D CA 1
ATOM 11058 C C . LEU D 1 329 ? 30.431 -79.786 336.137 1.00 62.25 300 LEU D C 1
ATOM 11059 O O . LEU D 1 329 ? 30.236 -79.668 337.346 1.00 65.54 300 LEU D O 1
ATOM 11064 N N . ALA D 1 330 ? 31.420 -79.161 335.515 1.00 61.11 301 ALA D N 1
ATOM 11065 C CA . ALA D 1 330 ? 32.277 -78.258 336.258 1.00 65.40 301 ALA D CA 1
ATOM 11066 C C . ALA D 1 330 ? 31.480 -77.017 336.650 1.00 60.87 301 ALA D C 1
ATOM 11067 O O . ALA D 1 330 ? 31.598 -76.525 337.774 1.00 61.10 301 ALA D O 1
ATOM 11069 N N . ASN D 1 331 ? 30.667 -76.518 335.728 1.00 59.79 302 ASN D N 1
ATOM 11070 C CA . ASN D 1 331 ? 29.841 -75.336 335.996 1.00 62.99 302 ASN D CA 1
ATOM 11071 C C . ASN D 1 331 ? 28.782 -75.575 337.097 1.00 75.94 302 ASN D C 1
ATOM 11072 O O . ASN D 1 331 ? 28.397 -74.656 337.797 1.00 85.66 302 ASN D O 1
ATOM 11077 N N . LEU D 1 332 ? 28.338 -76.816 337.254 1.00 78.92 303 LEU D N 1
ATOM 11078 C CA . LEU D 1 332 ? 27.481 -77.199 338.379 1.00 75.57 303 LEU D CA 1
ATOM 11079 C C . LEU D 1 332 ? 28.224 -77.553 339.681 1.00 77.62 303 LEU D C 1
ATOM 11080 O O . LEU D 1 332 ? 27.580 -77.908 340.651 1.00 76.71 303 LEU D O 1
ATOM 11085 N N . HIS D 1 333 ? 29.558 -77.502 339.701 1.00 81.46 304 HIS D N 1
ATOM 11086 C CA . HIS D 1 333 ? 30.352 -77.909 340.886 1.00 77.63 304 HIS D CA 1
ATOM 11087 C C . HIS D 1 333 ? 30.016 -79.294 341.418 1.00 73.17 304 HIS D C 1
ATOM 11088 O O . HIS D 1 333 ? 30.024 -79.520 342.632 1.00 84.30 304 HIS D O 1
ATOM 11095 N N . ASP D 1 334 ? 29.723 -80.219 340.511 1.00 74.48 305 ASP D N 1
ATOM 11096 C CA . ASP D 1 334 ? 29.138 -81.503 340.885 1.00 75.44 305 ASP D CA 1
ATOM 11097 C C . ASP D 1 334 ? 30.169 -82.427 341.481 1.00 75.83 305 ASP D C 1
ATOM 11098 O O . ASP D 1 334 ? 30.927 -83.069 340.746 1.00 78.62 305 ASP D O 1
ATOM 11103 N N . ARG D 1 335 ? 30.145 -82.556 342.809 1.00 71.70 306 ARG D N 1
ATOM 11104 C CA . ARG D 1 335 ? 31.073 -83.452 343.495 1.00 73.50 306 ARG D CA 1
ATOM 11105 C C . ARG D 1 335 ? 30.933 -84.907 343.029 1.00 66.74 306 ARG D C 1
ATOM 11106 O O . ARG D 1 335 ? 31.851 -85.692 343.157 1.00 55.18 306 ARG D O 1
ATOM 11114 N N . ASN D 1 336 ? 29.781 -85.274 342.489 1.00 70.65 307 ASN D N 1
ATOM 11115 C CA . ASN D 1 336 ? 29.580 -86.674 342.065 1.00 72.96 307 ASN D CA 1
ATOM 11116 C C . ASN D 1 336 ? 30.328 -87.052 340.794 1.00 74.49 307 ASN D C 1
ATOM 11117 O O . ASN D 1 336 ? 30.407 -88.228 340.443 1.00 72.99 307 ASN D O 1
ATOM 11122 N N . ALA D 1 337 ? 30.860 -86.052 340.090 1.00 71.29 308 ALA D N 1
ATOM 11123 C CA . ALA D 1 337 ? 31.604 -86.313 338.869 1.00 62.56 308 ALA D CA 1
ATOM 11124 C C . ALA D 1 337 ? 33.067 -86.636 339.141 1.00 60.66 308 ALA D C 1
ATOM 11125 O O . ALA D 1 337 ? 33.769 -87.181 338.282 1.00 58.46 308 ALA D O 1
ATOM 11127 N N . ILE D 1 338 ? 33.523 -86.333 340.344 1.00 60.63 309 ILE D N 1
ATOM 11128 C CA . ILE D 1 338 ? 34.936 -86.376 340.616 1.00 59.57 309 ILE D CA 1
ATOM 11129 C C . ILE D 1 338 ? 35.545 -87.721 340.224 1.00 67.22 309 ILE D C 1
ATOM 11130 O O . ILE D 1 338 ? 36.544 -87.769 339.493 1.00 74.63 309 ILE D O 1
ATOM 11135 N N . VAL D 1 339 ? 34.933 -88.818 340.651 1.00 70.74 310 VAL D N 1
ATOM 11136 C CA . VAL D 1 339 ? 35.548 -90.134 340.404 1.00 73.17 310 VAL D CA 1
ATOM 11137 C C . VAL D 1 339 ? 35.568 -90.430 338.893 1.00 72.96 310 VAL D C 1
ATOM 11138 O O . VAL D 1 339 ? 36.528 -91.009 338.365 1.00 68.40 310 VAL D O 1
ATOM 11142 N N . LYS D 1 340 ? 34.536 -89.984 338.185 1.00 74.04 311 LYS D N 1
ATOM 11143 C CA . LYS D 1 340 ? 34.515 -90.134 336.728 1.00 75.76 311 LYS D CA 1
ATOM 11144 C C . LYS D 1 340 ? 35.588 -89.289 336.007 1.00 69.84 311 LYS D C 1
ATOM 11145 O O . LYS D 1 340 ? 36.241 -89.740 335.054 1.00 63.33 311 LYS D O 1
ATOM 11151 N N . LEU D 1 341 ? 35.755 -88.059 336.458 1.00 61.39 312 LEU D N 1
ATOM 11152 C CA . LEU D 1 341 ? 36.784 -87.216 335.908 1.00 58.50 312 LEU D CA 1
ATOM 11153 C C . LEU D 1 341 ? 38.158 -87.859 336.130 1.00 62.88 312 LEU D C 1
ATOM 11154 O O . LEU D 1 341 ? 39.049 -87.786 335.276 1.00 58.29 312 LEU D O 1
ATOM 11159 N N . MET D 1 342 ? 38.322 -88.524 337.263 1.00 71.47 313 MET D N 1
ATOM 11160 C CA . MET D 1 342 ? 39.607 -89.124 337.577 1.00 74.29 313 MET D CA 1
ATOM 11161 C C . MET D 1 342 ? 39.850 -90.297 336.657 1.00 71.47 313 MET D C 1
ATOM 11162 O O . MET D 1 342 ? 40.977 -90.494 336.211 1.00 63.32 313 MET D O 1
ATOM 11167 N N . GLU D 1 343 ? 38.783 -91.025 336.325 1.00 73.54 314 GLU D N 1
ATOM 11168 C CA . GLU D 1 343 ? 38.882 -92.157 335.395 1.00 74.03 314 GLU D CA 1
ATOM 11169 C C . GLU D 1 343 ? 39.266 -91.714 333.983 1.00 71.54 314 GLU D C 1
ATOM 11170 O O . GLU D 1 343 ? 40.154 -92.292 333.339 1.00 73.28 314 GLU D O 1
ATOM 11176 N N . ILE D 1 344 ? 38.626 -90.654 333.517 1.00 67.20 315 ILE D N 1
ATOM 11177 C CA . ILE D 1 344 ? 38.983 -90.067 332.225 1.00 64.09 315 ILE D CA 1
ATOM 11178 C C . ILE D 1 344 ? 40.465 -89.696 332.190 1.00 60.97 315 ILE D C 1
ATOM 11179 O O . ILE D 1 344 ? 41.186 -90.034 331.251 1.00 64.50 315 ILE D O 1
ATOM 11184 N N . ILE D 1 345 ? 40.901 -88.961 333.202 1.00 61.65 316 ILE D N 1
ATOM 11185 C CA . ILE D 1 345 ? 42.283 -88.470 333.263 1.00 60.87 316 ILE D CA 1
ATOM 11186 C C . ILE D 1 345 ? 43.339 -89.580 333.328 1.00 66.28 316 ILE D C 1
ATOM 11187 O O . ILE D 1 345 ? 44.389 -89.485 332.685 1.00 60.08 316 ILE D O 1
ATOM 11192 N N . ASP D 1 346 ? 43.057 -90.641 334.077 1.00 67.83 317 ASP D N 1
ATOM 11193 C CA . ASP D 1 346 ? 44.053 -91.690 334.253 1.00 68.67 317 ASP D CA 1
ATOM 11194 C C . ASP D 1 346 ? 44.120 -92.585 333.010 1.00 63.42 317 ASP D C 1
ATOM 11195 O O . ASP D 1 346 ? 45.220 -92.896 332.521 1.00 57.18 317 ASP D O 1
ATOM 11200 N N . LYS D 1 347 ? 42.965 -92.877 332.420 1.00 61.31 318 LYS D N 1
ATOM 11201 C CA . LYS D 1 347 ? 42.894 -93.672 331.195 1.00 65.21 318 LYS D CA 1
ATOM 11202 C C . LYS D 1 347 ? 43.546 -92.898 330.035 1.00 62.87 318 LYS D C 1
ATOM 11203 O O . LYS D 1 347 ? 44.373 -93.420 329.274 1.00 68.41 318 LYS D O 1
ATOM 11209 N N . ASN D 1 348 ? 43.132 -91.645 329.900 1.00 63.65 319 ASN D N 1
ATOM 11210 C CA . ASN D 1 348 ? 43.681 -90.682 328.935 1.00 60.49 319 ASN D CA 1
ATOM 11211 C C . ASN D 1 348 ? 43.637 -91.110 327.499 1.00 61.60 319 ASN D C 1
ATOM 11212 O O . ASN D 1 348 ? 44.570 -90.878 326.737 1.00 61.21 319 ASN D O 1
ATOM 11217 N N . ASN D 1 349 ? 42.525 -91.725 327.130 1.00 63.00 320 ASN D N 1
ATOM 11218 C CA . ASN D 1 349 ? 42.325 -92.202 325.780 1.00 64.24 320 ASN D CA 1
ATOM 11219 C C . ASN D 1 349 ? 41.883 -91.058 324.877 1.00 61.08 320 ASN D C 1
ATOM 11220 O O . ASN D 1 349 ? 42.080 -91.107 323.670 1.00 69.25 320 ASN D O 1
ATOM 11225 N N . ASN D 1 350 ? 41.313 -90.020 325.478 1.00 59.86 321 ASN D N 1
ATOM 11226 C CA . ASN D 1 350 ? 40.982 -88.782 324.783 1.00 56.47 321 ASN D CA 1
ATOM 11227 C C . ASN D 1 350 ? 41.614 -87.558 325.466 1.00 52.86 321 ASN D C 1
ATOM 11228 O O . ASN D 1 350 ? 41.153 -87.108 326.516 1.00 56.41 321 ASN D O 1
ATOM 11233 N N . PRO D 1 351 ? 42.670 -86.998 324.868 1.00 48.34 322 PRO D N 1
ATOM 11234 C CA . PRO D 1 351 ? 43.397 -85.885 325.518 1.00 46.91 322 PRO D CA 1
ATOM 11235 C C . PRO D 1 351 ? 42.604 -84.591 325.720 1.00 46.90 322 PRO D C 1
ATOM 11236 O O . PRO D 1 351 ? 42.762 -83.945 326.741 1.00 52.70 322 PRO D O 1
ATOM 11240 N N . ILE D 1 352 ? 41.760 -84.215 324.773 1.00 45.62 323 ILE D N 1
ATOM 11241 C CA . ILE D 1 352 ? 40.929 -83.041 324.972 1.00 48.74 323 ILE D CA 1
ATOM 11242 C C . ILE D 1 352 ? 40.123 -83.225 326.254 1.00 48.91 323 ILE D C 1
ATOM 11243 O O . ILE D 1 352 ? 40.038 -82.304 327.084 1.00 54.98 323 ILE D O 1
ATOM 11248 N N . HIS D 1 353 ? 39.514 -84.391 326.401 1.00 47.99 324 HIS D N 1
ATOM 11249 C CA . HIS D 1 353 ? 38.708 -84.670 327.600 1.00 52.59 324 HIS D CA 1
ATOM 11250 C C . HIS D 1 353 ? 39.536 -84.654 328.869 1.00 46.26 324 HIS D C 1
ATOM 11251 O O . HIS D 1 353 ? 39.116 -84.136 329.872 1.00 44.74 324 HIS D O 1
ATOM 11258 N N . THR D 1 354 ? 40.712 -85.253 328.805 1.00 48.92 325 THR D N 1
ATOM 11259 C CA . THR D 1 354 ? 41.628 -85.262 329.927 1.00 50.53 325 THR D CA 1
ATOM 11260 C C . THR D 1 354 ? 41.917 -83.843 330.389 1.00 51.23 325 THR D C 1
ATOM 11261 O O . THR D 1 354 ? 41.774 -83.524 331.561 1.00 57.64 325 THR D O 1
ATOM 11265 N N . ALA D 1 355 ? 42.335 -82.996 329.457 1.00 52.64 326 ALA D N 1
ATOM 11266 C CA . ALA D 1 355 ? 42.694 -81.626 329.795 1.00 56.63 326 ALA D CA 1
ATOM 11267 C C . ALA D 1 355 ? 41.497 -80.873 330.336 1.00 57.94 326 ALA D C 1
ATOM 11268 O O . ALA D 1 355 ? 41.597 -80.064 331.252 1.00 64.39 326 ALA D O 1
ATOM 11270 N N . THR D 1 356 ? 40.349 -81.137 329.761 1.00 56.09 327 THR D N 1
ATOM 11271 C CA . THR D 1 356 ? 39.158 -80.464 330.202 1.00 58.56 327 THR D CA 1
ATOM 11272 C C . THR D 1 356 ? 38.820 -80.940 331.612 1.00 53.68 327 THR D C 1
ATOM 11273 O O . THR D 1 356 ? 38.532 -80.130 332.494 1.00 56.29 327 THR D O 1
ATOM 11277 N N . ALA D 1 357 ? 38.922 -82.243 331.827 1.00 52.80 328 ALA D N 1
ATOM 11278 C CA . ALA D 1 357 ? 38.664 -82.838 333.145 1.00 59.81 328 ALA D CA 1
ATOM 11279 C C . ALA D 1 357 ? 39.599 -82.316 334.232 1.00 53.77 328 ALA D C 1
ATOM 11280 O O . ALA D 1 357 ? 39.166 -82.027 335.339 1.00 52.47 328 ALA D O 1
ATOM 11282 N N . ILE D 1 358 ? 40.875 -82.178 333.910 1.00 52.23 329 ILE D N 1
ATOM 11283 C CA . ILE D 1 358 ? 41.822 -81.597 334.853 1.00 50.80 329 ILE D CA 1
ATOM 11284 C C . ILE D 1 358 ? 41.340 -80.220 335.313 1.00 51.51 329 ILE D C 1
ATOM 11285 O O . ILE D 1 358 ? 41.293 -79.950 336.515 1.00 54.22 329 ILE D O 1
ATOM 11290 N N . TRP D 1 359 ? 40.986 -79.358 334.353 1.00 58.30 330 TRP D N 1
ATOM 11291 C CA . TRP D 1 359 ? 40.407 -78.043 334.658 1.00 54.83 330 TRP D CA 1
ATOM 11292 C C . TRP D 1 359 ? 39.185 -78.209 335.539 1.00 58.63 330 TRP D C 1
ATOM 11293 O O . TRP D 1 359 ? 39.044 -77.524 336.546 1.00 62.99 330 TRP D O 1
ATOM 11304 N N . ALA D 1 360 ? 38.312 -79.137 335.154 1.00 59.09 331 ALA D N 1
ATOM 11305 C CA . ALA D 1 360 ? 37.036 -79.357 335.855 1.00 63.12 331 ALA D CA 1
ATOM 11306 C C . ALA D 1 360 ? 37.228 -79.688 337.344 1.00 61.88 331 ALA D C 1
ATOM 11307 O O . ALA D 1 360 ? 36.484 -79.203 338.193 1.00 58.32 331 ALA D O 1
ATOM 11309 N N . LEU D 1 361 ? 38.249 -80.479 337.663 1.00 65.66 332 LEU D N 1
ATOM 11310 C CA . LEU D 1 361 ? 38.560 -80.748 339.064 1.00 62.65 332 LEU D CA 1
ATOM 11311 C C . LEU D 1 361 ? 38.946 -79.496 339.838 1.00 60.79 332 LEU D C 1
ATOM 11312 O O . LEU D 1 361 ? 38.576 -79.350 341.005 1.00 70.35 332 LEU D O 1
ATOM 11317 N N . GLY D 1 362 ? 39.639 -78.570 339.192 1.00 61.38 333 GLY D N 1
ATOM 11318 C CA . GLY D 1 362 ? 39.991 -77.312 339.848 1.00 65.32 333 GLY D CA 1
ATOM 11319 C C . GLY D 1 362 ? 38.782 -76.433 340.131 1.00 69.67 333 GLY D C 1
ATOM 11320 O O . GLY D 1 362 ? 38.847 -75.513 340.924 1.00 77.65 333 GLY D O 1
ATOM 11321 N N . GLU D 1 363 ? 37.675 -76.710 339.456 1.00 69.75 334 GLU D N 1
ATOM 11322 C CA . GLU D 1 363 ? 36.441 -75.932 339.599 1.00 73.64 334 GLU D CA 1
ATOM 11323 C C . GLU D 1 363 ? 35.564 -76.573 340.682 1.00 70.04 334 GLU D C 1
ATOM 11324 O O . GLU D 1 363 ? 35.036 -75.893 341.547 1.00 76.60 334 GLU D O 1
ATOM 11330 N N . ILE D 1 364 ? 35.434 -77.893 340.608 1.00 71.18 335 ILE D N 1
ATOM 11331 C CA . ILE D 1 364 ? 34.554 -78.670 341.475 1.00 70.26 335 ILE D CA 1
ATOM 11332 C C . ILE D 1 364 ? 35.083 -78.784 342.908 1.00 68.68 335 ILE D C 1
ATOM 11333 O O . ILE D 1 364 ? 34.354 -78.544 343.849 1.00 73.97 335 ILE D O 1
ATOM 11338 N N . VAL D 1 365 ? 36.337 -79.160 343.066 1.00 64.91 336 VAL D N 1
ATOM 11339 C CA . VAL D 1 365 ? 36.919 -79.392 344.394 1.00 70.15 336 VAL D CA 1
ATOM 11340 C C . VAL D 1 365 ? 37.378 -78.081 345.013 1.00 68.41 336 VAL D C 1
ATOM 11341 O O . VAL D 1 365 ? 38.518 -77.655 344.813 1.00 70.91 336 VAL D O 1
ATOM 11345 N N . LYS D 1 366 ? 36.484 -77.437 345.756 1.00 78.22 337 LYS D N 1
ATOM 11346 C CA . LYS D 1 366 ? 36.719 -76.072 346.221 1.00 81.61 337 LYS D CA 1
ATOM 11347 C C . LYS D 1 366 ? 37.744 -76.021 347.359 1.00 90.47 337 LYS D C 1
ATOM 11348 O O . LYS D 1 366 ? 38.561 -75.101 347.401 1.00 88.37 337 LYS D O 1
ATOM 11354 N N . LYS D 1 367 ? 37.717 -77.022 348.243 1.00 95.79 338 LYS D N 1
ATOM 11355 C CA . LYS D 1 367 ? 38.686 -77.135 349.343 1.00 99.74 338 LYS D CA 1
ATOM 11356 C C . LYS D 1 367 ? 39.384 -78.491 349.305 1.00 91.37 338 LYS D C 1
ATOM 11357 O O . LYS D 1 367 ? 39.013 -79.419 350.014 1.00 82.48 338 LYS D O 1
ATOM 11363 N N . PRO D 1 368 ? 40.430 -78.598 348.483 1.00 89.02 339 PRO D N 1
ATOM 11364 C CA . PRO D 1 368 ? 41.095 -79.884 348.320 1.00 89.14 339 PRO D CA 1
ATOM 11365 C C . PRO D 1 368 ? 41.790 -80.426 349.557 1.00 93.13 339 PRO D C 1
ATOM 11366 O O . PRO D 1 368 ? 42.596 -79.732 350.161 1.00 91.00 339 PRO D O 1
ATOM 11370 N N . ASP D 1 369 ? 41.465 -81.665 349.916 1.00 98.13 340 ASP D N 1
ATOM 11371 C CA . ASP D 1 369 ? 42.192 -82.395 350.954 1.00 98.87 340 ASP D CA 1
ATOM 11372 C C . ASP D 1 369 ? 43.615 -82.707 350.486 1.00 92.21 340 ASP D C 1
ATOM 11373 O O . ASP D 1 369 ? 43.972 -82.451 349.340 1.00 84.34 340 ASP D O 1
ATOM 11378 N N . GLU D 1 370 ? 44.435 -83.206 351.408 1.00 100.27 341 GLU D N 1
ATOM 11379 C CA . GLU D 1 370 ? 45.833 -83.524 351.122 1.00 108.75 341 GLU D CA 1
ATOM 11380 C C . GLU D 1 370 ? 45.918 -84.685 350.121 1.00 103.26 341 GLU D C 1
ATOM 11381 O O . GLU D 1 370 ? 46.811 -84.712 349.270 1.00 99.04 341 GLU D O 1
ATOM 11387 N N . GLY D 1 371 ? 44.959 -85.600 350.175 1.00 102.46 342 GLY D N 1
ATOM 11388 C CA . GLY D 1 371 ? 44.928 -86.708 349.216 1.00 109.85 342 GLY D CA 1
ATOM 11389 C C . GLY D 1 371 ? 44.742 -86.255 347.769 1.00 109.55 342 GLY D C 1
ATOM 11390 O O . GLY D 1 371 ? 45.386 -86.779 346.846 1.00 90.90 342 GLY D O 1
ATOM 11391 N N . MET D 1 372 ? 43.885 -85.252 347.587 1.00 104.54 343 MET D N 1
ATOM 11392 C CA . MET D 1 372 ? 43.646 -84.664 346.277 1.00 97.77 343 MET D CA 1
ATOM 11393 C C . MET D 1 372 ? 44.857 -83.878 345.799 1.00 101.35 343 MET D C 1
ATOM 11394 O O . MET D 1 372 ? 45.220 -83.950 344.633 1.00 98.82 343 MET D O 1
ATOM 11399 N N . LEU D 1 373 ? 45.481 -83.106 346.687 1.00 100.62 344 LEU D N 1
ATOM 11400 C CA . LEU D 1 373 ? 46.676 -82.358 346.301 1.00 92.61 344 LEU D CA 1
ATOM 11401 C C . LEU D 1 373 ? 47.756 -83.318 345.820 1.00 96.51 344 LEU D C 1
ATOM 11402 O O . LEU D 1 373 ? 48.443 -83.037 344.847 1.00 97.22 344 LEU D O 1
ATOM 11407 N N . ASP D 1 374 ? 47.894 -84.460 346.487 1.00 107.58 345 ASP D N 1
ATOM 11408 C CA . ASP D 1 374 ? 48.885 -85.460 346.064 1.00 117.63 345 ASP D CA 1
ATOM 11409 C C . ASP D 1 374 ? 48.500 -86.056 344.706 1.00 109.12 345 ASP D C 1
ATOM 11410 O O . ASP D 1 374 ? 49.361 -86.273 343.854 1.00 104.33 345 ASP D O 1
ATOM 11415 N N . TYR D 1 375 ? 47.206 -86.298 344.496 1.00 103.78 346 TYR D N 1
ATOM 11416 C CA . TYR D 1 375 ? 46.735 -86.822 343.215 1.00 91.16 346 TYR D CA 1
ATOM 11417 C C . TYR D 1 375 ? 47.145 -85.888 342.092 1.00 89.62 346 TYR D C 1
ATOM 11418 O O . TYR D 1 375 ? 47.769 -86.311 341.132 1.00 84.50 346 TYR D O 1
ATOM 11427 N N . MET D 1 376 ? 46.790 -84.612 342.253 1.00 80.90 347 MET D N 1
ATOM 11428 C CA . MET D 1 376 ? 47.030 -83.574 341.261 1.00 70.06 347 MET D CA 1
ATOM 11429 C C . MET D 1 376 ? 48.511 -83.328 341.054 1.00 73.32 347 MET D C 1
ATOM 11430 O O . MET D 1 376 ? 48.987 -83.325 339.933 1.00 76.16 347 MET D O 1
ATOM 11435 N N . ARG D 1 377 ? 49.250 -83.156 342.147 1.00 92.56 348 ARG D N 1
ATOM 11436 C CA . ARG D 1 377 ? 50.716 -82.984 342.089 1.00 92.00 348 ARG D CA 1
ATOM 11437 C C . ARG D 1 377 ? 51.347 -84.112 341.278 1.00 87.81 348 ARG D C 1
ATOM 11438 O O . ARG D 1 377 ? 52.294 -83.897 340.530 1.00 81.23 348 ARG D O 1
ATOM 11446 N N . GLY D 1 378 ? 50.782 -85.308 341.420 1.00 86.48 349 GLY D N 1
ATOM 11447 C CA . GLY D 1 378 ? 51.350 -86.523 340.848 1.00 88.18 349 GLY D CA 1
ATOM 11448 C C . GLY D 1 378 ? 51.008 -86.861 339.410 1.00 90.55 349 GLY D C 1
ATOM 11449 O O . GLY D 1 378 ? 51.513 -87.849 338.879 1.00 96.22 349 GLY D O 1
ATOM 11450 N N . LEU D 1 379 ? 50.134 -86.083 338.779 1.00 94.29 350 LEU D N 1
ATOM 11451 C CA . LEU D 1 379 ? 49.888 -86.238 337.340 1.00 86.45 350 LEU D CA 1
ATOM 11452 C C . LEU D 1 379 ? 51.089 -85.628 336.669 1.00 88.01 350 LEU D C 1
ATOM 11453 O O . LEU D 1 379 ? 51.667 -84.685 337.198 1.00 92.67 350 LEU D O 1
ATOM 11458 N N . SER D 1 380 ? 51.477 -86.163 335.525 1.00 80.29 351 SER D N 1
ATOM 11459 C CA . SER D 1 380 ? 52.438 -85.470 334.672 1.00 89.35 351 SER D CA 1
ATOM 11460 C C . SER D 1 380 ? 51.857 -85.583 333.288 1.00 87.31 351 SER D C 1
ATOM 11461 O O . SER D 1 380 ? 51.982 -86.613 332.648 1.00 104.69 351 SER D O 1
ATOM 11464 N N . PRO D 1 381 ? 51.133 -84.555 332.865 1.00 82.63 352 PRO D N 1
ATOM 11465 C CA . PRO D 1 381 ? 50.410 -84.590 331.634 1.00 76.95 352 PRO D CA 1
ATOM 11466 C C . PRO D 1 381 ? 51.253 -84.980 330.438 1.00 78.11 352 PRO D C 1
ATOM 11467 O O . PRO D 1 381 ? 52.330 -84.451 330.232 1.00 65.05 352 PRO D O 1
ATOM 11471 N N . LYS D 1 382 ? 50.740 -85.949 329.692 1.00 84.38 353 LYS D N 1
ATOM 11472 C CA . LYS D 1 382 ? 51.306 -86.374 328.430 1.00 87.31 353 LYS D CA 1
ATOM 11473 C C . LYS D 1 382 ? 51.531 -85.177 327.481 1.00 81.48 353 LYS D C 1
ATOM 11474 O O . LYS D 1 382 ? 52.663 -84.859 327.132 1.00 82.80 353 LYS D O 1
ATOM 11480 N N . ASP D 1 383 ? 50.448 -84.506 327.099 1.00 71.81 354 ASP D N 1
ATOM 11481 C CA . ASP D 1 383 ? 50.469 -83.490 326.045 1.00 66.88 354 ASP D CA 1
ATOM 11482 C C . ASP D 1 383 ? 50.313 -82.024 326.524 1.00 64.33 354 ASP D C 1
ATOM 11483 O O . ASP D 1 383 ? 50.058 -81.772 327.695 1.00 62.44 354 ASP D O 1
ATOM 11488 N N . GLU D 1 384 ? 50.446 -81.080 325.585 1.00 53.22 355 GLU D N 1
ATOM 11489 C CA . GLU D 1 384 ? 50.576 -79.679 325.894 1.00 48.88 355 GLU D CA 1
ATOM 11490 C C . GLU D 1 384 ? 49.308 -79.029 326.477 1.00 50.99 355 GLU D C 1
ATOM 11491 O O . GLU D 1 384 ? 49.382 -78.174 327.354 1.00 50.57 355 GLU D O 1
ATOM 11497 N N . HIS D 1 385 ? 48.144 -79.419 326.011 1.00 49.86 356 HIS D N 1
ATOM 11498 C CA . HIS D 1 385 ? 46.922 -78.838 326.547 1.00 53.55 356 HIS D CA 1
ATOM 11499 C C . HIS D 1 385 ? 46.645 -79.287 327.968 1.00 52.46 356 HIS D C 1
ATOM 11500 O O . HIS D 1 385 ? 46.287 -78.478 328.806 1.00 56.70 356 HIS D O 1
ATOM 11507 N N . SER D 1 386 ? 46.769 -80.586 328.217 1.00 51.46 357 SER D N 1
ATOM 11508 C CA . SER D 1 386 ? 46.696 -81.102 329.575 1.00 54.26 357 SER D CA 1
ATOM 11509 C C . SER D 1 386 ? 47.709 -80.437 330.502 1.00 57.91 357 SER D C 1
ATOM 11510 O O . SER D 1 386 ? 47.366 -80.027 331.633 1.00 54.02 357 SER D O 1
ATOM 11513 N N . GLN D 1 387 ? 48.943 -80.295 330.011 1.00 58.60 358 GLN D N 1
ATOM 11514 C CA . GLN D 1 387 ? 50.015 -79.624 330.760 1.00 57.34 358 GLN D CA 1
ATOM 11515 C C . GLN D 1 387 ? 49.567 -78.220 331.151 1.00 54.89 358 GLN D C 1
ATOM 11516 O O . GLN D 1 387 ? 49.661 -77.828 332.311 1.00 59.37 358 GLN D O 1
ATOM 11522 N N . ALA D 1 388 ? 49.055 -77.479 330.179 1.00 50.33 359 ALA D N 1
ATOM 11523 C CA . ALA D 1 388 ? 48.655 -76.097 330.409 1.00 50.48 359 ALA D CA 1
ATOM 11524 C C . ALA D 1 388 ? 47.562 -75.990 331.474 1.00 55.47 359 ALA D C 1
ATOM 11525 O O . ALA D 1 388 ? 47.665 -75.172 332.389 1.00 62.33 359 ALA D O 1
ATOM 11527 N N . GLU D 1 389 ? 46.544 -76.846 331.382 1.00 58.60 360 GLU D N 1
ATOM 11528 C CA . GLU D 1 389 ? 45.439 -76.835 332.354 1.00 56.19 360 GLU D CA 1
ATOM 11529 C C . GLU D 1 389 ? 45.921 -77.257 333.717 1.00 51.52 360 GLU D C 1
ATOM 11530 O O . GLU D 1 389 ? 45.517 -76.701 334.721 1.00 62.12 360 GLU D O 1
ATOM 11536 N N . TRP D 1 390 ? 46.808 -78.241 333.740 1.00 54.21 361 TRP D N 1
ATOM 11537 C CA . TRP D 1 390 ? 47.410 -78.739 334.983 1.00 58.16 361 TRP D CA 1
ATOM 11538 C C . TRP D 1 390 ? 48.223 -77.688 335.725 1.00 52.58 361 TRP D C 1
ATOM 11539 O O . TRP D 1 390 ? 48.032 -77.494 336.917 1.00 52.84 361 TRP D O 1
ATOM 11550 N N . GLU D 1 391 ? 49.077 -76.969 335.006 1.00 53.68 362 GLU D N 1
ATOM 11551 C CA . GLU D 1 391 ? 49.793 -75.828 335.592 1.00 58.78 362 GLU D CA 1
ATOM 11552 C C . GLU D 1 391 ? 48.874 -74.831 336.278 1.00 61.56 362 GLU D C 1
ATOM 11553 O O . GLU D 1 391 ? 49.188 -74.342 337.356 1.00 61.18 362 GLU D O 1
ATOM 11559 N N . LEU D 1 392 ? 47.738 -74.542 335.656 1.00 66.71 363 LEU D N 1
ATOM 11560 C CA . LEU D 1 392 ? 46.793 -73.584 336.219 1.00 72.36 363 LEU D CA 1
ATOM 11561 C C . LEU D 1 392 ? 46.141 -74.095 337.494 1.00 70.28 363 LEU D C 1
ATOM 11562 O O . LEU D 1 392 ? 45.965 -73.332 338.442 1.00 69.83 363 LEU D O 1
ATOM 11567 N N . VAL D 1 393 ? 45.770 -75.367 337.527 1.00 64.70 364 VAL D N 1
ATOM 11568 C CA . VAL D 1 393 ? 45.151 -75.909 338.736 1.00 66.16 364 VAL D CA 1
ATOM 11569 C C . VAL D 1 393 ? 46.197 -75.935 339.850 1.00 63.58 364 VAL D C 1
ATOM 11570 O O . VAL D 1 393 ? 45.964 -75.462 340.951 1.00 60.36 364 VAL D O 1
ATOM 11574 N N . CYS D 1 394 ? 47.354 -76.494 339.555 1.00 63.66 365 CYS D N 1
ATOM 11575 C CA . CYS D 1 394 ? 48.451 -76.439 340.488 1.00 69.32 365 CYS D CA 1
ATOM 11576 C C . CYS D 1 394 ? 48.621 -75.036 341.075 1.00 71.24 365 CYS D C 1
ATOM 11577 O O . CYS D 1 394 ? 48.600 -74.861 342.297 1.00 89.91 365 CYS D O 1
ATOM 11580 N N . ALA D 1 395 ? 48.733 -74.030 340.223 1.00 66.28 366 ALA D N 1
ATOM 11581 C CA . ALA D 1 395 ? 48.917 -72.660 340.713 1.00 61.71 366 ALA D CA 1
ATOM 11582 C C . ALA D 1 395 ? 47.769 -72.196 341.588 1.00 66.67 366 ALA D C 1
ATOM 11583 O O . ALA D 1 395 ? 47.973 -71.560 342.610 1.00 88.73 366 ALA D O 1
ATOM 11585 N N . LYS D 1 396 ? 46.558 -72.514 341.186 1.00 72.10 367 LYS D N 1
ATOM 11586 C CA . LYS D 1 396 ? 45.372 -72.196 341.969 1.00 78.49 367 LYS D CA 1
ATOM 11587 C C . LYS D 1 396 ? 45.360 -72.907 343.329 1.00 82.53 367 LYS D C 1
ATOM 11588 O O . LYS D 1 396 ? 44.822 -72.389 344.294 1.00 91.26 367 LYS D O 1
ATOM 11594 N N . TRP D 1 397 ? 45.938 -74.099 343.395 1.00 83.11 368 TRP D N 1
ATOM 11595 C CA . TRP D 1 397 ? 45.967 -74.879 344.631 1.00 87.55 368 TRP D CA 1
ATOM 11596 C C . TRP D 1 397 ? 47.300 -74.740 345.359 1.00 93.31 368 TRP D C 1
ATOM 11597 O O . TRP D 1 397 ? 47.620 -75.522 346.257 1.00 82.47 368 TRP D O 1
ATOM 11608 N N . GLN D 1 398 ? 48.086 -73.748 344.962 1.00 100.77 369 GLN D N 1
ATOM 11609 C CA . GLN D 1 398 ? 49.276 -73.378 345.715 1.00 110.02 369 GLN D CA 1
ATOM 11610 C C . GLN D 1 398 ? 50.255 -74.556 345.813 1.00 102.40 369 GLN D C 1
ATOM 11611 O O . GLN D 1 398 ? 50.962 -74.703 346.793 1.00 112.14 369 GLN D O 1
ATOM 11617 N N . ILE D 1 399 ? 50.273 -75.408 344.799 1.00 97.03 370 ILE D N 1
ATOM 11618 C CA . ILE D 1 399 ? 51.257 -76.475 344.715 1.00 99.78 370 ILE D CA 1
ATOM 11619 C C . ILE D 1 399 ? 52.512 -75.921 344.069 1.00 106.82 370 ILE D C 1
ATOM 11620 O O . ILE D 1 399 ? 52.545 -75.745 342.849 1.00 119.19 370 ILE D O 1
ATOM 11625 N N . MET E 1 28 ? 1.802 -113.290 402.282 1.00 181.51 1 MET E N 1
ATOM 11626 C CA . MET E 1 28 ? 0.930 -114.288 401.580 1.00 188.51 1 MET E CA 1
ATOM 11627 C C . MET E 1 28 ? 0.431 -113.704 400.252 1.00 193.76 1 MET E C 1
ATOM 11628 O O . MET E 1 28 ? -0.030 -112.555 400.202 1.00 191.94 1 MET E O 1
ATOM 11633 N N . ASN E 1 29 ? 0.519 -114.517 399.197 1.00 193.25 2 ASN E N 1
ATOM 11634 C CA . ASN E 1 29 ? 0.191 -114.117 397.805 1.00 182.54 2 ASN E CA 1
ATOM 11635 C C . ASN E 1 29 ? 1.122 -113.101 397.114 1.00 168.84 2 ASN E C 1
ATOM 11636 O O . ASN E 1 29 ? 0.737 -112.479 396.109 1.00 143.23 2 ASN E O 1
ATOM 11641 N N . ILE E 1 30 ? 2.341 -112.941 397.629 1.00 166.69 3 ILE E N 1
ATOM 11642 C CA . ILE E 1 30 ? 3.364 -112.124 396.940 1.00 163.46 3 ILE E CA 1
ATOM 11643 C C . ILE E 1 30 ? 3.645 -112.670 395.546 1.00 155.31 3 ILE E C 1
ATOM 11644 O O . ILE E 1 30 ? 3.700 -111.908 394.584 1.00 145.74 3 ILE E O 1
ATOM 11649 N N . LYS E 1 31 ? 3.786 -113.990 395.441 1.00 145.46 4 LYS E N 1
ATOM 11650 C CA . LYS E 1 31 ? 4.139 -114.630 394.180 1.00 141.53 4 LYS E CA 1
ATOM 11651 C C . LYS E 1 31 ? 3.102 -114.319 393.090 1.00 147.46 4 LYS E C 1
ATOM 11652 O O . LYS E 1 31 ? 3.463 -114.047 391.941 1.00 147.18 4 LYS E O 1
ATOM 11658 N N . LEU E 1 32 ? 1.821 -114.315 393.462 1.00 147.61 5 LEU E N 1
ATOM 11659 C CA . LEU E 1 32 ? 0.743 -113.967 392.524 1.00 136.22 5 LEU E CA 1
ATOM 11660 C C . LEU E 1 32 ? 0.739 -112.454 392.265 1.00 129.41 5 LEU E C 1
ATOM 11661 O O . LEU E 1 32 ? 0.441 -112.011 391.157 1.00 103.93 5 LEU E O 1
ATOM 11666 N N . GLU E 1 33 ? 1.099 -111.677 393.286 1.00 135.62 6 GLU E N 1
ATOM 11667 C CA . GLU E 1 33 ? 1.155 -110.212 393.171 1.00 147.26 6 GLU E CA 1
ATOM 11668 C C . GLU E 1 33 ? 2.313 -109.729 392.303 1.00 143.52 6 GLU E C 1
ATOM 11669 O O . GLU E 1 33 ? 2.164 -108.774 391.538 1.00 145.36 6 GLU E O 1
ATOM 11675 N N . ILE E 1 34 ? 3.465 -110.376 392.454 1.00 135.60 7 ILE E N 1
ATOM 11676 C CA . ILE E 1 34 ? 4.636 -110.105 391.623 1.00 115.95 7 ILE E CA 1
ATOM 11677 C C . ILE E 1 34 ? 4.287 -110.383 390.169 1.00 110.12 7 ILE E C 1
ATOM 11678 O O . ILE E 1 34 ? 4.354 -109.483 389.335 1.00 114.21 7 ILE E O 1
ATOM 11683 N N . GLN E 1 35 ? 3.901 -111.625 389.879 1.00 104.77 8 GLN E N 1
ATOM 11684 C CA . GLN E 1 35 ? 3.471 -112.019 388.529 1.00 108.54 8 GLN E CA 1
ATOM 11685 C C . GLN E 1 35 ? 2.494 -111.000 387.933 1.00 110.81 8 GLN E C 1
ATOM 11686 O O . GLN E 1 35 ? 2.568 -110.675 386.750 1.00 114.99 8 GLN E O 1
ATOM 11692 N N . LYS E 1 36 ? 1.593 -110.496 388.770 1.00 122.40 9 LYS E N 1
ATOM 11693 C CA . LYS E 1 36 ? 0.605 -109.482 388.371 1.00 130.82 9 LYS E CA 1
ATOM 11694 C C . LYS E 1 36 ? 1.285 -108.184 387.875 1.00 132.95 9 LYS E C 1
ATOM 11695 O O . LYS E 1 36 ? 0.959 -107.689 386.789 1.00 136.69 9 LYS E O 1
ATOM 11701 N N . MET E 1 37 ? 2.244 -107.665 388.644 1.00 133.16 10 MET E N 1
ATOM 11702 C CA . MET E 1 37 ? 2.962 -106.433 388.251 1.00 131.34 10 MET E CA 1
ATOM 11703 C C . MET E 1 37 ? 4.091 -106.681 387.230 1.00 127.92 10 MET E C 1
ATOM 11704 O O . MET E 1 37 ? 4.514 -105.759 386.526 1.00 104.20 10 MET E O 1
ATOM 11709 N N . ALA E 1 38 ? 4.562 -107.926 387.134 1.00 125.27 11 ALA E N 1
ATOM 11710 C CA . ALA E 1 38 ? 5.515 -108.303 386.095 1.00 122.66 11 ALA E CA 1
ATOM 11711 C C . ALA E 1 38 ? 4.900 -108.006 384.731 1.00 127.07 11 ALA E C 1
ATOM 11712 O O . ALA E 1 38 ? 5.385 -107.125 384.009 1.00 135.53 11 ALA E O 1
ATOM 11714 N N . LYS E 1 39 ? 3.824 -108.710 384.384 1.00 123.89 12 LYS E N 1
ATOM 11715 C CA . LYS E 1 39 ? 3.208 -108.521 383.067 1.00 128.55 12 LYS E CA 1
ATOM 11716 C C . LYS E 1 39 ? 2.729 -107.069 382.904 1.00 125.06 12 LYS E C 1
ATOM 11717 O O . LYS E 1 39 ? 2.705 -106.540 381.796 1.00 113.88 12 LYS E O 1
ATOM 11723 N N . GLU E 1 40 ? 2.386 -106.427 384.019 1.00 132.36 13 GLU E N 1
ATOM 11724 C CA . GLU E 1 40 ? 2.039 -105.002 384.028 1.00 139.95 13 GLU E CA 1
ATOM 11725 C C . GLU E 1 40 ? 3.150 -104.143 383.406 1.00 141.14 13 GLU E C 1
ATOM 11726 O O . GLU E 1 40 ? 2.871 -103.262 382.600 1.00 130.42 13 GLU E O 1
ATOM 11732 N N . ILE E 1 41 ? 4.403 -104.405 383.781 1.00 144.86 14 ILE E N 1
ATOM 11733 C CA . ILE E 1 41 ? 5.537 -103.573 383.331 1.00 134.45 14 ILE E CA 1
ATOM 11734 C C . ILE E 1 41 ? 6.338 -104.169 382.162 1.00 119.99 14 ILE E C 1
ATOM 11735 O O . ILE E 1 41 ? 7.509 -103.859 381.986 1.00 111.39 14 ILE E O 1
ATOM 11740 N N . GLY E 1 42 ? 5.709 -105.041 381.383 1.00 113.96 15 GLY E N 1
ATOM 11741 C CA . GLY E 1 42 ? 6.270 -105.484 380.111 1.00 103.60 15 GLY E CA 1
ATOM 11742 C C . GLY E 1 42 ? 7.189 -106.692 380.158 1.00 99.34 15 GLY E C 1
ATOM 11743 O O . GLY E 1 42 ? 7.902 -106.968 379.195 1.00 101.47 15 GLY E O 1
ATOM 11744 N N . ILE E 1 43 ? 7.208 -107.410 381.272 1.00 88.79 16 ILE E N 1
ATOM 11745 C CA . ILE E 1 43 ? 8.041 -108.595 381.368 1.00 89.22 16 ILE E CA 1
ATOM 11746 C C . ILE E 1 43 ? 7.277 -109.758 380.753 1.00 99.84 16 ILE E C 1
ATOM 11747 O O . ILE E 1 43 ? 6.202 -110.095 381.218 1.00 118.17 16 ILE E O 1
ATOM 11752 N N . SER E 1 44 ? 7.873 -110.410 379.760 1.00 107.49 17 SER E N 1
ATOM 11753 C CA . SER E 1 44 ? 7.202 -111.477 378.992 1.00 103.60 17 SER E CA 1
ATOM 11754 C C . SER E 1 44 ? 7.134 -112.842 379.697 1.00 94.96 17 SER E C 1
ATOM 11755 O O . SER E 1 44 ? 6.385 -113.719 379.289 1.00 96.13 17 SER E O 1
ATOM 11758 N N . LYS E 1 45 ? 7.939 -113.026 380.732 1.00 91.55 18 LYS E N 1
ATOM 11759 C CA . LYS E 1 45 ? 7.945 -114.264 381.497 1.00 97.06 18 LYS E CA 1
ATOM 11760 C C . LYS E 1 45 ? 8.682 -114.032 382.785 1.00 94.49 18 LYS E C 1
ATOM 11761 O O . LYS E 1 45 ? 9.562 -113.187 382.849 1.00 114.42 18 LYS E O 1
ATOM 11767 N N . ILE E 1 46 ? 8.317 -114.789 383.806 1.00 90.28 19 ILE E N 1
ATOM 11768 C CA . ILE E 1 46 ? 8.936 -114.653 385.110 1.00 90.68 19 ILE E CA 1
ATOM 11769 C C . ILE E 1 46 ? 8.979 -116.016 385.788 1.00 87.17 19 ILE E C 1
ATOM 11770 O O . ILE E 1 46 ? 8.144 -116.876 385.521 1.00 85.07 19 ILE E O 1
ATOM 11775 N N . GLY E 1 47 ? 9.971 -116.200 386.647 1.00 75.40 20 GLY E N 1
ATOM 11776 C CA . GLY E 1 47 ? 10.265 -117.491 387.214 1.00 70.32 20 GLY E CA 1
ATOM 11777 C C . GLY E 1 47 ? 10.839 -117.257 388.579 1.00 79.59 20 GLY E C 1
ATOM 11778 O O . GLY E 1 47 ? 11.213 -116.125 388.918 1.00 105.15 20 GLY E O 1
ATOM 11779 N N . PHE E 1 48 ? 10.874 -118.311 389.388 1.00 79.56 21 PHE E N 1
ATOM 11780 C CA . PHE E 1 48 ? 11.358 -118.212 390.760 1.00 81.86 21 PHE E CA 1
ATOM 11781 C C . PHE E 1 48 ? 12.208 -119.421 391.050 1.00 81.64 21 PHE E C 1
ATOM 11782 O O . PHE E 1 48 ? 11.936 -120.508 390.562 1.00 87.65 21 PHE E O 1
ATOM 11790 N N . THR E 1 49 ? 13.231 -119.234 391.859 1.00 79.88 22 THR E N 1
ATOM 11791 C CA . THR E 1 49 ? 14.077 -120.338 392.227 1.00 82.46 22 THR E CA 1
ATOM 11792 C C . THR E 1 49 ? 14.802 -119.964 393.497 1.00 86.47 22 THR E C 1
ATOM 11793 O O . THR E 1 49 ? 14.809 -118.807 393.915 1.00 74.09 22 THR E O 1
ATOM 11797 N N . THR E 1 50 ? 15.417 -120.959 394.111 1.00 88.50 23 THR E N 1
ATOM 11798 C CA . THR E 1 50 ? 16.097 -120.742 395.361 1.00 93.02 23 THR E CA 1
ATOM 11799 C C . THR E 1 50 ? 17.417 -120.004 395.103 1.00 90.89 23 THR E C 1
ATOM 11800 O O . THR E 1 50 ? 17.936 -119.988 393.980 1.00 86.18 23 THR E O 1
ATOM 11804 N N . ALA E 1 51 ? 17.947 -119.406 396.158 1.00 82.74 24 ALA E N 1
ATOM 11805 C CA . ALA E 1 51 ? 19.302 -118.911 396.166 1.00 81.16 24 ALA E CA 1
ATOM 11806 C C . ALA E 1 51 ? 20.296 -120.048 396.431 1.00 86.25 24 ALA E C 1
ATOM 11807 O O . ALA E 1 51 ? 21.398 -119.815 396.936 1.00 79.21 24 ALA E O 1
ATOM 11809 N N . ASP E 1 52 ? 19.914 -121.286 396.127 1.00 99.23 25 ASP E N 1
ATOM 11810 C CA . ASP E 1 52 ? 20.834 -122.408 396.312 1.00 103.02 25 ASP E CA 1
ATOM 11811 C C . ASP E 1 52 ? 21.936 -122.249 395.301 1.00 97.37 25 ASP E C 1
ATOM 11812 O O . ASP E 1 52 ? 21.690 -121.838 394.162 1.00 85.18 25 ASP E O 1
ATOM 11817 N N . ASP E 1 53 ? 23.145 -122.608 395.707 1.00 91.57 26 ASP E N 1
ATOM 11818 C CA . ASP E 1 53 ? 24.269 -122.482 394.811 1.00 97.29 26 ASP E CA 1
ATOM 11819 C C . ASP E 1 53 ? 24.143 -123.387 393.561 1.00 98.11 26 ASP E C 1
ATOM 11820 O O . ASP E 1 53 ? 23.159 -124.109 393.396 1.00 98.45 26 ASP E O 1
ATOM 11825 N N . PHE E 1 54 ? 25.100 -123.279 392.646 1.00 89.94 27 PHE E N 1
ATOM 11826 C CA . PHE E 1 54 ? 25.009 -123.951 391.352 1.00 82.51 27 PHE E CA 1
ATOM 11827 C C . PHE E 1 54 ? 26.210 -124.842 391.109 1.00 88.49 27 PHE E C 1
ATOM 11828 O O . PHE E 1 54 ? 26.697 -124.915 389.983 1.00 98.58 27 PHE E O 1
ATOM 11836 N N . ASP E 1 55 ? 26.729 -125.504 392.138 1.00 96.21 28 ASP E N 1
ATOM 11837 C CA . ASP E 1 55 ? 28.029 -126.198 391.968 1.00 97.61 28 ASP E CA 1
ATOM 11838 C C . ASP E 1 55 ? 28.031 -127.296 390.898 1.00 85.61 28 ASP E C 1
ATOM 11839 O O . ASP E 1 55 ? 29.094 -127.778 390.528 1.00 82.87 28 ASP E O 1
ATOM 11844 N N . TYR E 1 56 ? 26.869 -127.663 390.365 1.00 87.39 29 TYR E N 1
ATOM 11845 C CA . TYR E 1 56 ? 26.862 -128.554 389.198 1.00 84.92 29 TYR E CA 1
ATOM 11846 C C . TYR E 1 56 ? 27.605 -127.930 388.012 1.00 90.51 29 TYR E C 1
ATOM 11847 O O . TYR E 1 56 ? 28.165 -128.650 387.191 1.00 98.87 29 TYR E O 1
ATOM 11856 N N . LEU E 1 57 ? 27.640 -126.597 387.962 1.00 84.38 30 LEU E N 1
ATOM 11857 C CA . LEU E 1 57 ? 28.370 -125.846 386.930 1.00 78.23 30 LEU E CA 1
ATOM 11858 C C . LEU E 1 57 ? 29.900 -125.808 387.128 1.00 78.54 30 LEU E C 1
ATOM 11859 O O . LEU E 1 57 ? 30.646 -125.870 386.141 1.00 68.91 30 LEU E O 1
ATOM 11864 N N . GLU E 1 58 ? 30.361 -125.680 388.380 1.00 78.37 31 GLU E N 1
ATOM 11865 C CA . GLU E 1 58 ? 31.813 -125.591 388.698 1.00 90.47 31 GLU E CA 1
ATOM 11866 C C . GLU E 1 58 ? 32.704 -126.344 387.720 1.00 94.85 31 GLU E C 1
ATOM 11867 O O . GLU E 1 58 ? 33.519 -125.756 387.019 1.00 83.21 31 GLU E O 1
ATOM 11873 N N . LYS E 1 59 ? 32.523 -127.659 387.702 1.00 93.05 32 LYS E N 1
ATOM 11874 C CA . LYS E 1 59 ? 33.276 -128.559 386.855 1.00 89.60 32 LYS E CA 1
ATOM 11875 C C . LYS E 1 59 ? 33.533 -127.943 385.465 1.00 83.71 32 LYS E C 1
ATOM 11876 O O . LYS E 1 59 ? 34.696 -127.738 385.074 1.00 71.67 32 LYS E O 1
ATOM 11882 N N . SER E 1 60 ? 32.451 -127.601 384.754 1.00 80.32 33 SER E N 1
ATOM 11883 C CA . SER E 1 60 ? 32.533 -127.195 383.339 1.00 76.07 33 SER E CA 1
ATOM 11884 C C . SER E 1 60 ? 32.941 -125.725 383.130 1.00 83.36 33 SER E C 1
ATOM 11885 O O . SER E 1 60 ? 33.590 -125.401 382.128 1.00 82.97 33 SER E O 1
ATOM 11888 N N . LEU E 1 61 ? 32.542 -124.842 384.046 1.00 77.64 34 LEU E N 1
ATOM 11889 C CA . LEU E 1 61 ? 33.020 -123.460 384.021 1.00 69.19 34 LEU E CA 1
ATOM 11890 C C . LEU E 1 61 ? 34.529 -123.458 384.055 1.00 66.80 34 LEU E C 1
ATOM 11891 O O . LEU E 1 61 ? 35.181 -122.798 383.246 1.00 69.13 34 LEU E O 1
ATOM 11896 N N . ARG E 1 62 ? 35.074 -124.193 385.020 1.00 76.02 35 ARG E N 1
ATOM 11897 C CA . ARG E 1 62 ? 36.522 -124.307 385.213 1.00 80.26 35 ARG E CA 1
ATOM 11898 C C . ARG E 1 62 ? 37.218 -124.977 384.038 1.00 74.27 35 ARG E C 1
ATOM 11899 O O . ARG E 1 62 ? 38.362 -124.658 383.743 1.00 74.86 35 ARG E O 1
ATOM 11907 N N . LEU E 1 63 ? 36.538 -125.923 383.402 1.00 73.91 36 LEU E N 1
ATOM 11908 C CA . LEU E 1 63 ? 37.105 -126.642 382.250 1.00 71.03 36 LEU E CA 1
ATOM 11909 C C . LEU E 1 63 ? 37.143 -125.755 381.008 1.00 71.21 36 LEU E C 1
ATOM 11910 O O . LEU E 1 63 ? 38.087 -125.821 380.231 1.00 71.65 36 LEU E O 1
ATOM 11915 N N . GLY E 1 64 ? 36.144 -124.880 380.860 1.00 75.87 37 GLY E N 1
ATOM 11916 C CA . GLY E 1 64 ? 36.147 -123.861 379.807 1.00 72.59 37 GLY E CA 1
ATOM 11917 C C . GLY E 1 64 ? 37.388 -122.973 379.892 1.00 73.19 37 GLY E C 1
ATOM 11918 O O . GLY E 1 64 ? 38.122 -122.793 378.911 1.00 69.89 37 GLY E O 1
ATOM 11919 N N . VAL E 1 65 ? 37.620 -122.407 381.067 1.00 63.78 38 VAL E N 1
ATOM 11920 C CA . VAL E 1 65 ? 38.787 -121.567 381.269 1.00 66.41 38 VAL E CA 1
ATOM 11921 C C . VAL E 1 65 ? 40.079 -122.325 381.031 1.00 66.34 38 VAL E C 1
ATOM 11922 O O . VAL E 1 65 ? 40.981 -121.815 380.395 1.00 79.14 38 VAL E O 1
ATOM 11926 N N . GLU E 1 66 ? 40.186 -123.532 381.548 1.00 67.90 39 GLU E N 1
ATOM 11927 C CA . GLU E 1 66 ? 41.438 -124.268 381.452 1.00 73.00 39 GLU E CA 1
ATOM 11928 C C . GLU E 1 66 ? 41.699 -124.686 379.998 1.00 72.27 39 GLU E C 1
ATOM 11929 O O . GLU E 1 66 ? 42.837 -124.662 379.532 1.00 79.45 39 GLU E O 1
ATOM 11935 N N . GLU E 1 67 ? 40.647 -125.050 379.277 1.00 71.01 40 GLU E N 1
ATOM 11936 C CA . GLU E 1 67 ? 40.775 -125.463 377.865 1.00 68.66 40 GLU E CA 1
ATOM 11937 C C . GLU E 1 67 ? 40.827 -124.286 376.881 1.00 65.58 40 GLU E C 1
ATOM 11938 O O . GLU E 1 67 ? 40.965 -124.496 375.682 1.00 60.81 40 GLU E O 1
ATOM 11944 N N . GLY E 1 68 ? 40.676 -123.065 377.384 1.00 62.84 41 GLY E N 1
ATOM 11945 C CA . GLY E 1 68 ? 40.796 -121.857 376.568 1.00 66.21 41 GLY E CA 1
ATOM 11946 C C . GLY E 1 68 ? 39.619 -121.580 375.658 1.00 61.03 41 GLY E C 1
ATOM 11947 O O . GLY E 1 68 ? 39.780 -120.956 374.606 1.00 59.35 41 GLY E O 1
ATOM 11948 N N . ARG E 1 69 ? 38.434 -122.003 376.080 1.00 57.44 42 ARG E N 1
ATOM 11949 C CA . ARG E 1 69 ? 37.222 -121.862 375.266 1.00 55.12 42 ARG E CA 1
ATOM 11950 C C . ARG E 1 69 ? 36.367 -120.658 375.699 1.00 49.77 42 ARG E C 1
ATOM 11951 O O . ARG E 1 69 ? 35.278 -120.411 375.188 1.00 48.77 42 ARG E O 1
ATOM 11959 N N . THR E 1 70 ? 36.900 -119.904 376.635 1.00 55.28 43 THR E N 1
ATOM 11960 C CA . THR E 1 70 ? 36.244 -118.721 377.190 1.00 57.33 43 THR E CA 1
ATOM 11961 C C . THR E 1 70 ? 36.571 -117.447 376.380 1.00 58.47 43 THR E C 1
ATOM 11962 O O . THR E 1 70 ? 37.669 -117.332 375.814 1.00 64.81 43 THR E O 1
ATOM 11966 N N . THR E 1 71 ? 35.643 -116.486 376.336 1.00 55.77 44 THR E N 1
ATOM 11967 C CA . THR E 1 71 ? 35.842 -115.255 375.550 1.00 52.38 44 THR E CA 1
ATOM 11968 C C . THR E 1 71 ? 36.666 -114.186 376.216 1.00 54.57 44 THR E C 1
ATOM 11969 O O . THR E 1 71 ? 37.327 -113.396 375.537 1.00 56.81 44 THR E O 1
ATOM 11973 N N . GLY E 1 72 ? 36.583 -114.124 377.533 1.00 56.61 45 GLY E N 1
ATOM 11974 C CA . GLY E 1 72 ? 37.119 -113.012 378.295 1.00 57.91 45 GLY E CA 1
ATOM 11975 C C . GLY E 1 72 ? 36.048 -112.033 378.749 1.00 58.91 45 GLY E C 1
ATOM 11976 O O . GLY E 1 72 ? 36.347 -111.131 379.521 1.00 63.08 45 GLY E O 1
ATOM 11977 N N . PHE E 1 73 ? 34.807 -112.194 378.281 1.00 59.80 46 PHE E N 1
ATOM 11978 C CA . PHE E 1 73 ? 33.702 -111.295 378.689 1.00 58.16 46 PHE E CA 1
ATOM 11979 C C . PHE E 1 73 ? 33.022 -111.798 379.940 1.00 60.29 46 PHE E C 1
ATOM 11980 O O . PHE E 1 73 ? 32.209 -111.103 380.528 1.00 62.90 46 PHE E O 1
ATOM 11988 N N . GLU E 1 74 ? 33.387 -113.006 380.352 1.00 58.77 47 GLU E N 1
ATOM 11989 C CA . GLU E 1 74 ? 32.770 -113.651 381.476 1.00 59.83 47 GLU E CA 1
ATOM 11990 C C . GLU E 1 74 ? 33.319 -113.108 382.754 1.00 64.23 47 GLU E C 1
ATOM 11991 O O . GLU E 1 74 ? 34.472 -112.690 382.826 1.00 77.53 47 GLU E O 1
ATOM 11997 N N . HIS E 1 75 ? 32.481 -113.116 383.779 1.00 75.79 48 HIS E N 1
ATOM 11998 C CA . HIS E 1 75 ? 32.910 -112.742 385.123 1.00 72.91 48 HIS E CA 1
ATOM 11999 C C . HIS E 1 75 ? 34.035 -113.686 385.530 1.00 70.77 48 HIS E C 1
ATOM 12000 O O . HIS E 1 75 ? 33.943 -114.878 385.297 1.00 64.40 48 HIS E O 1
ATOM 12007 N N . LYS E 1 76 ? 35.101 -113.160 386.119 1.00 76.90 49 LYS E N 1
ATOM 12008 C CA . LYS E 1 76 ? 36.342 -113.937 386.238 1.00 76.81 49 LYS E CA 1
ATOM 12009 C C . LYS E 1 76 ? 36.391 -114.801 387.478 1.00 70.39 49 LYS E C 1
ATOM 12010 O O . LYS E 1 76 ? 36.880 -115.937 387.441 1.00 74.03 49 LYS E O 1
ATOM 12016 N N . ASN E 1 77 ? 35.838 -114.279 388.562 1.00 74.64 50 ASN E N 1
ATOM 12017 C CA . ASN E 1 77 ? 35.781 -114.999 389.829 1.00 77.20 50 ASN E CA 1
ATOM 12018 C C . ASN E 1 77 ? 34.722 -116.132 389.804 1.00 81.51 50 ASN E C 1
ATOM 12019 O O . ASN E 1 77 ? 33.508 -115.884 389.912 1.00 74.47 50 ASN E O 1
ATOM 12024 N N . ILE E 1 78 ? 35.191 -117.372 389.667 1.00 78.22 51 ILE E N 1
ATOM 12025 C CA . ILE E 1 78 ? 34.289 -118.511 389.505 1.00 79.76 51 ILE E CA 1
ATOM 12026 C C . ILE E 1 78 ? 33.391 -118.730 390.731 1.00 79.72 51 ILE E C 1
ATOM 12027 O O . ILE E 1 78 ? 32.218 -119.066 390.571 1.00 68.73 51 ILE E O 1
ATOM 12032 N N . GLU E 1 79 ? 33.919 -118.495 391.935 1.00 76.24 52 GLU E N 1
ATOM 12033 C CA . GLU E 1 79 ? 33.112 -118.594 393.163 1.00 78.52 52 GLU E CA 1
ATOM 12034 C C . GLU E 1 79 ? 31.896 -117.664 393.127 1.00 80.02 52 GLU E C 1
ATOM 12035 O O . GLU E 1 79 ? 30.783 -118.098 393.403 1.00 73.89 52 GLU E O 1
ATOM 12041 N N . GLU E 1 80 ? 32.113 -116.400 392.765 1.00 81.56 53 GLU E N 1
ATOM 12042 C CA . GLU E 1 80 ? 31.018 -115.405 392.694 1.00 87.99 53 GLU E CA 1
ATOM 12043 C C . GLU E 1 80 ? 29.943 -115.805 391.683 1.00 85.23 53 GLU E C 1
ATOM 12044 O O . GLU E 1 80 ? 28.795 -115.324 391.706 1.00 78.91 53 GLU E O 1
ATOM 12050 N N . ARG E 1 81 ? 30.328 -116.728 390.818 1.00 85.33 54 ARG E N 1
ATOM 12051 C CA . ARG E 1 81 ? 29.473 -117.188 389.749 1.00 88.48 54 ARG E CA 1
ATOM 12052 C C . ARG E 1 81 ? 28.429 -118.245 390.165 1.00 91.17 54 ARG E C 1
ATOM 12053 O O . ARG E 1 81 ? 27.318 -118.297 389.622 1.00 79.24 54 ARG E O 1
ATOM 12061 N N . ILE E 1 82 ? 28.819 -119.084 391.118 1.00 93.10 55 ILE E N 1
ATOM 12062 C CA . ILE E 1 82 ? 28.012 -120.218 391.562 1.00 91.64 55 ILE E CA 1
ATOM 12063 C C . ILE E 1 82 ? 27.380 -120.034 392.953 1.00 96.46 55 ILE E C 1
ATOM 12064 O O . ILE E 1 82 ? 26.403 -120.716 393.274 1.00 109.47 55 ILE E O 1
ATOM 12069 N N . TYR E 1 83 ? 27.925 -119.137 393.776 1.00 88.55 56 TYR E N 1
ATOM 12070 C CA . TYR E 1 83 ? 27.435 -118.928 395.149 1.00 82.92 56 TYR E CA 1
ATOM 12071 C C . TYR E 1 83 ? 26.721 -117.573 395.278 1.00 81.89 56 TYR E C 1
ATOM 12072 O O . TYR E 1 83 ? 27.358 -116.572 395.622 1.00 82.03 56 TYR E O 1
ATOM 12081 N N . PRO E 1 84 ? 25.397 -117.535 395.013 1.00 74.80 57 PRO E N 1
ATOM 12082 C CA . PRO E 1 84 ? 24.620 -116.298 395.090 1.00 79.32 57 PRO E CA 1
ATOM 12083 C C . PRO E 1 84 ? 24.767 -115.466 396.367 1.00 88.93 57 PRO E C 1
ATOM 12084 O O . PRO E 1 84 ? 24.569 -114.245 396.331 1.00 86.06 57 PRO E O 1
ATOM 12088 N N . LYS E 1 85 ? 25.086 -116.114 397.483 1.00 97.30 58 LYS E N 1
ATOM 12089 C CA . LYS E 1 85 ? 25.210 -115.396 398.753 1.00 109.54 58 LYS E CA 1
ATOM 12090 C C . LYS E 1 85 ? 26.401 -114.432 398.748 1.00 106.99 58 LYS E C 1
ATOM 12091 O O . LYS E 1 85 ? 26.423 -113.480 399.524 1.00 109.23 58 LYS E O 1
ATOM 12097 N N . LEU E 1 86 ? 27.384 -114.690 397.888 1.00 93.07 59 LEU E N 1
ATOM 12098 C CA . LEU E 1 86 ? 28.513 -113.788 397.736 1.00 86.63 59 LEU E CA 1
ATOM 12099 C C . LEU E 1 86 ? 28.102 -112.470 397.098 1.00 86.85 59 LEU E C 1
ATOM 12100 O O . LEU E 1 86 ? 28.790 -111.471 397.265 1.00 92.80 59 LEU E O 1
ATOM 12105 N N . SER E 1 87 ? 26.999 -112.464 396.357 1.00 92.26 60 SER E N 1
ATOM 12106 C CA . SER E 1 87 ? 26.438 -111.216 395.810 1.00 98.48 60 SER E CA 1
ATOM 12107 C C . SER E 1 87 ? 25.449 -110.528 396.751 1.00 106.65 60 SER E C 1
ATOM 12108 O O . SER E 1 87 ? 25.177 -109.340 396.578 1.00 110.32 60 SER E O 1
ATOM 12111 N N . LEU E 1 88 ? 24.877 -111.265 397.711 1.00 119.04 61 LEU E N 1
ATOM 12112 C CA . LEU E 1 88 ? 23.888 -110.671 398.636 1.00 121.20 61 LEU E CA 1
ATOM 12113 C C . LEU E 1 88 ? 24.092 -110.965 400.153 1.00 127.18 61 LEU E C 1
ATOM 12114 O O . LEU E 1 88 ? 24.184 -110.029 400.944 1.00 139.31 61 LEU E O 1
ATOM 12119 N N . GLU E 1 89 ? 24.154 -112.235 400.552 1.00 124.31 62 GLU E N 1
ATOM 12120 C CA . GLU E 1 89 ? 24.269 -112.642 401.989 1.00 112.64 62 GLU E CA 1
ATOM 12121 C C . GLU E 1 89 ? 22.898 -113.028 402.525 1.00 112.20 62 GLU E C 1
ATOM 12122 O O . GLU E 1 89 ? 22.691 -114.172 402.917 1.00 115.60 62 GLU E O 1
ATOM 12124 N N . SER E 1 90 ? 21.956 -112.085 402.505 1.00 110.21 63 SER E N 1
ATOM 12125 C CA . SER E 1 90 ? 20.563 -112.357 402.897 1.00 110.98 63 SER E CA 1
ATOM 12126 C C . SER E 1 90 ? 19.743 -113.059 401.802 1.00 115.62 63 SER E C 1
ATOM 12127 O O . SER E 1 90 ? 18.504 -112.983 401.786 1.00 113.36 63 SER E O 1
ATOM 12130 N N . ALA E 1 91 ? 20.433 -113.774 400.915 1.00 121.93 64 ALA E N 1
ATOM 12131 C CA . ALA E 1 91 ? 19.815 -114.351 399.720 1.00 120.14 64 ALA E CA 1
ATOM 12132 C C . ALA E 1 91 ? 18.984 -115.571 400.052 1.00 116.55 64 ALA E C 1
ATOM 12133 O O . ALA E 1 91 ? 19.417 -116.465 400.792 1.00 109.67 64 ALA E O 1
ATOM 12135 N N . LYS E 1 92 ? 17.795 -115.605 399.472 1.00 110.36 65 LYS E N 1
ATOM 12136 C CA . LYS E 1 92 ? 16.803 -116.603 399.806 1.00 118.33 65 LYS E CA 1
ATOM 12137 C C . LYS E 1 92 ? 16.137 -117.137 398.537 1.00 106.26 65 LYS E C 1
ATOM 12138 O O . LYS E 1 92 ? 16.043 -118.340 398.344 1.00 109.95 65 LYS E O 1
ATOM 12144 N N . THR E 1 93 ? 15.657 -116.243 397.688 1.00 103.99 66 THR E N 1
ATOM 12145 C CA . THR E 1 93 ? 15.171 -116.641 396.372 1.00 120.18 66 THR E CA 1
ATOM 12146 C C . THR E 1 93 ? 15.786 -115.764 395.268 1.00 120.20 66 THR E C 1
ATOM 12147 O O . THR E 1 93 ? 16.309 -114.685 395.545 1.00 120.53 66 THR E O 1
ATOM 12151 N N . ILE E 1 94 ? 15.743 -116.261 394.030 1.00 114.77 67 ILE E N 1
ATOM 12152 C CA . ILE E 1 94 ? 16.168 -115.510 392.842 1.00 98.86 67 ILE E CA 1
ATOM 12153 C C . ILE E 1 94 ? 15.017 -115.470 391.860 1.00 97.78 67 ILE E C 1
ATOM 12154 O O . ILE E 1 94 ? 14.441 -116.504 391.520 1.00 94.94 67 ILE E O 1
ATOM 12159 N N . ILE E 1 95 ? 14.714 -114.276 391.376 1.00 98.20 68 ILE E N 1
ATOM 12160 C CA . ILE E 1 95 ? 13.641 -114.086 390.404 1.00 98.22 68 ILE E CA 1
ATOM 12161 C C . ILE E 1 95 ? 14.234 -113.840 389.024 1.00 99.14 68 ILE E C 1
ATOM 12162 O O . ILE E 1 95 ? 14.895 -112.824 388.807 1.00 100.81 68 ILE E O 1
ATOM 12167 N N . SER E 1 96 ? 14.003 -114.772 388.102 1.00 87.34 69 SER E N 1
ATOM 12168 C CA . SER E 1 96 ? 14.506 -114.659 386.741 1.00 86.22 69 SER E CA 1
ATOM 12169 C C . SER E 1 96 ? 13.474 -114.005 385.878 1.00 86.58 69 SER E C 1
ATOM 12170 O O . SER E 1 96 ? 12.340 -114.466 385.845 1.00 99.74 69 SER E O 1
ATOM 12173 N N . ILE E 1 97 ? 13.854 -112.945 385.164 1.00 89.76 70 ILE E N 1
ATOM 12174 C CA . ILE E 1 97 ? 12.949 -112.331 384.183 1.00 89.71 70 ILE E CA 1
ATOM 12175 C C . ILE E 1 97 ? 13.381 -112.620 382.755 1.00 86.38 70 ILE E C 1
ATOM 12176 O O . ILE E 1 97 ? 14.532 -112.956 382.489 1.00 93.04 70 ILE E O 1
ATOM 12181 N N . ALA E 1 98 ? 12.428 -112.495 381.848 1.00 84.27 71 ALA E N 1
ATOM 12182 C CA . ALA E 1 98 ? 12.669 -112.660 380.428 1.00 84.15 71 ALA E CA 1
ATOM 12183 C C . ALA E 1 98 ? 11.823 -111.628 379.696 1.00 91.93 71 ALA E C 1
ATOM 12184 O O . ALA E 1 98 ? 10.633 -111.499 379.971 1.00 104.46 71 ALA E O 1
ATOM 12186 N N . VAL E 1 99 ? 12.441 -110.891 378.776 1.00 84.28 72 VAL E N 1
ATOM 12187 C CA . VAL E 1 99 ? 11.721 -109.959 377.925 1.00 78.41 72 VAL E CA 1
ATOM 12188 C C . VAL E 1 99 ? 11.958 -110.417 376.499 1.00 86.46 72 VAL E C 1
ATOM 12189 O O . VAL E 1 99 ? 13.095 -110.619 376.093 1.00 91.79 72 VAL E O 1
ATOM 12193 N N . ALA E 1 100 ? 10.884 -110.621 375.752 1.00 90.92 73 ALA E N 1
ATOM 12194 C CA . ALA E 1 100 ? 11.003 -111.139 374.394 1.00 95.64 73 ALA E CA 1
ATOM 12195 C C . ALA E 1 100 ? 11.306 -110.003 373.447 1.00 93.18 73 ALA E C 1
ATOM 12196 O O . ALA E 1 100 ? 10.947 -108.849 373.726 1.00 96.24 73 ALA E O 1
ATOM 12198 N N . TYR E 1 101 ? 11.972 -110.330 372.337 1.00 86.26 74 TYR E N 1
ATOM 12199 C CA . TYR E 1 101 ? 12.286 -109.342 371.309 1.00 86.05 74 TYR E CA 1
ATOM 12200 C C . TYR E 1 101 ? 12.061 -109.911 369.914 1.00 86.41 74 TYR E C 1
ATOM 12201 O O . TYR E 1 101 ? 12.247 -111.118 369.679 1.00 82.44 74 TYR E O 1
ATOM 12210 N N . PRO E 1 102 ? 11.658 -109.039 368.976 1.00 84.24 75 PRO E N 1
ATOM 12211 C CA . PRO E 1 102 ? 11.408 -109.489 367.603 1.00 94.22 75 PRO E CA 1
ATOM 12212 C C . PRO E 1 102 ? 12.680 -109.923 366.913 1.00 97.28 75 PRO E C 1
ATOM 12213 O O . PRO E 1 102 ? 13.726 -109.303 367.128 1.00 97.74 75 PRO E O 1
ATOM 12217 N N . HIS E 1 103 ? 12.583 -110.961 366.091 1.00 97.59 76 HIS E N 1
ATOM 12218 C CA . HIS E 1 103 ? 13.720 -111.439 365.318 1.00 106.33 76 HIS E CA 1
ATOM 12219 C C . HIS E 1 103 ? 13.558 -111.190 363.814 1.00 113.28 76 HIS E C 1
ATOM 12220 O O . HIS E 1 103 ? 14.536 -111.253 363.062 1.00 121.39 76 HIS E O 1
ATOM 12227 N N . LYS E 1 104 ? 12.337 -110.871 363.392 1.00 120.78 77 LYS E N 1
ATOM 12228 C CA . LYS E 1 104 ? 12.051 -110.411 362.029 1.00 117.29 77 LYS E CA 1
ATOM 12229 C C . LYS E 1 104 ? 11.807 -108.920 362.110 1.00 106.71 77 LYS E C 1
ATOM 12230 O O . LYS E 1 104 ? 11.378 -108.413 363.140 1.00 103.39 77 LYS E O 1
ATOM 12236 N N . LEU E 1 105 ? 12.054 -108.214 361.020 1.00 104.10 78 LEU E N 1
ATOM 12237 C CA . LEU E 1 105 ? 11.938 -106.767 361.045 1.00 110.28 78 LEU E CA 1
ATOM 12238 C C . LEU E 1 105 ? 10.502 -106.368 360.702 1.00 115.15 78 LEU E C 1
ATOM 12239 O O . LEU E 1 105 ? 9.955 -106.836 359.689 1.00 115.05 78 LEU E O 1
ATOM 12244 N N . PRO E 1 106 ? 9.872 -105.525 361.550 1.00 117.78 79 PRO E N 1
ATOM 12245 C CA . PRO E 1 106 ? 8.522 -105.043 361.239 1.00 119.45 79 PRO E CA 1
ATOM 12246 C C . PRO E 1 106 ? 8.475 -104.455 359.837 1.00 111.96 79 PRO E C 1
ATOM 12247 O O . PRO E 1 106 ? 7.748 -104.948 358.973 1.00 105.97 79 PRO E O 1
ATOM 12251 N N . GLN E 1 107 ? 9.301 -103.442 359.627 1.00 113.27 80 GLN E N 1
ATOM 12252 C CA . GLN E 1 107 ? 9.305 -102.668 358.407 1.00 119.72 80 GLN E CA 1
ATOM 12253 C C . GLN E 1 107 ? 10.706 -102.718 357.807 1.00 122.99 80 GLN E C 1
ATOM 12254 O O . GLN E 1 107 ? 11.647 -102.225 358.419 1.00 118.11 80 GLN E O 1
ATOM 12260 N N . GLN E 1 108 ? 10.842 -103.322 356.622 1.00 126.68 81 GLN E N 1
ATOM 12261 C CA . GLN E 1 108 ? 12.118 -103.310 355.880 1.00 125.57 81 GLN E CA 1
ATOM 12262 C C . GLN E 1 108 ? 12.609 -101.885 355.604 1.00 124.60 81 GLN E C 1
ATOM 12263 O O . GLN E 1 108 ? 11.803 -100.964 355.470 1.00 120.62 81 GLN E O 1
ATOM 12269 N N . PRO E 1 109 ? 13.939 -101.698 355.535 1.00 123.36 82 PRO E N 1
ATOM 12270 C CA . PRO E 1 109 ? 14.454 -100.374 355.213 1.00 125.40 82 PRO E CA 1
ATOM 12271 C C . PRO E 1 109 ? 14.412 -100.138 353.704 1.00 118.08 82 PRO E C 1
ATOM 12272 O O . PRO E 1 109 ? 14.355 -101.102 352.923 1.00 101.72 82 PRO E O 1
ATOM 12276 N N . GLN E 1 110 ? 14.445 -98.873 353.296 1.00 108.22 83 GLN E N 1
ATOM 12277 C CA . GLN E 1 110 ? 14.252 -98.566 351.888 1.00 114.16 83 GLN E CA 1
ATOM 12278 C C . GLN E 1 110 ? 15.549 -98.670 351.103 1.00 103.50 83 GLN E C 1
ATOM 12279 O O . GLN E 1 110 ? 16.520 -98.029 351.444 1.00 99.11 83 GLN E O 1
ATOM 12285 N N . LYS E 1 111 ? 15.549 -99.504 350.067 1.00 102.07 84 LYS E N 1
ATOM 12286 C CA . LYS E 1 111 ? 16.668 -99.626 349.123 1.00 103.05 84 LYS E CA 1
ATOM 12287 C C . LYS E 1 111 ? 17.290 -98.259 348.751 1.00 98.60 84 LYS E C 1
ATOM 12288 O O . LYS E 1 111 ? 16.573 -97.298 348.477 1.00 99.55 84 LYS E O 1
ATOM 12294 N N . THR E 1 112 ? 18.624 -98.182 348.759 1.00 92.28 85 THR E N 1
ATOM 12295 C CA . THR E 1 112 ? 19.352 -96.971 348.352 1.00 89.27 85 THR E CA 1
ATOM 12296 C C . THR E 1 112 ? 20.485 -97.362 347.435 1.00 86.66 85 THR E C 1
ATOM 12297 O O . THR E 1 112 ? 20.622 -98.539 347.117 1.00 72.67 85 THR E O 1
ATOM 12301 N N . GLU E 1 113 ? 21.244 -96.362 346.969 1.00 91.37 86 GLU E N 1
ATOM 12302 C CA . GLU E 1 113 ? 22.543 -96.571 346.307 1.00 91.95 86 GLU E CA 1
ATOM 12303 C C . GLU E 1 113 ? 23.409 -97.555 347.094 1.00 95.68 86 GLU E C 1
ATOM 12304 O O . GLU E 1 113 ? 24.122 -98.380 346.508 1.00 97.00 86 GLU E O 1
ATOM 12310 N N . PHE E 1 114 ? 23.368 -97.410 348.420 1.00 86.96 87 PHE E N 1
ATOM 12311 C CA . PHE E 1 114 ? 24.311 -98.039 349.336 1.00 73.66 87 PHE E CA 1
ATOM 12312 C C . PHE E 1 114 ? 23.861 -99.389 349.836 1.00 76.32 87 PHE E C 1
ATOM 12313 O O . PHE E 1 114 ? 22.793 -99.501 350.421 1.00 89.68 87 PHE E O 1
ATOM 12321 N N . LYS E 1 115 ? 24.696 -100.408 349.651 1.00 75.70 88 LYS E N 1
ATOM 12322 C CA . LYS E 1 115 ? 24.359 -101.743 350.133 1.00 75.33 88 LYS E CA 1
ATOM 12323 C C . LYS E 1 115 ? 24.436 -101.765 351.655 1.00 74.31 88 LYS E C 1
ATOM 12324 O O . LYS E 1 115 ? 25.136 -100.961 352.282 1.00 76.22 88 LYS E O 1
ATOM 12330 N N . ARG E 1 116 ? 23.689 -102.692 352.236 1.00 79.41 89 ARG E N 1
ATOM 12331 C CA . ARG E 1 116 ? 23.447 -102.719 353.669 1.00 84.41 89 ARG E CA 1
ATOM 12332 C C . ARG E 1 116 ? 23.975 -104.003 354.297 1.00 81.50 89 ARG E C 1
ATOM 12333 O O . ARG E 1 116 ? 23.981 -105.061 353.673 1.00 69.20 89 ARG E O 1
ATOM 12341 N N . GLY E 1 117 ? 24.420 -103.896 355.542 1.00 82.31 90 GLY E N 1
ATOM 12342 C CA . GLY E 1 117 ? 24.762 -105.081 356.322 1.00 80.28 90 GLY E CA 1
ATOM 12343 C C . GLY E 1 117 ? 23.644 -105.371 357.295 1.00 80.20 90 GLY E C 1
ATOM 12344 O O . GLY E 1 117 ? 22.736 -104.560 357.449 1.00 95.05 90 GLY E O 1
ATOM 12345 N N . LYS E 1 118 ? 23.710 -106.527 357.931 1.00 73.05 91 LYS E N 1
ATOM 12346 C CA . LYS E 1 118 ? 22.782 -106.903 358.982 1.00 72.17 91 LYS E CA 1
ATOM 12347 C C . LYS E 1 118 ? 23.482 -106.877 360.323 1.00 70.72 91 LYS E C 1
ATOM 12348 O O . LYS E 1 118 ? 24.689 -106.977 360.421 1.00 74.97 91 LYS E O 1
ATOM 12354 N N . ILE E 1 119 ? 22.690 -106.801 361.376 1.00 76.56 92 ILE E N 1
ATOM 12355 C CA . ILE E 1 119 ? 23.202 -106.634 362.727 1.00 77.95 92 ILE E CA 1
ATOM 12356 C C . ILE E 1 119 ? 22.168 -107.291 363.637 1.00 72.57 92 ILE E C 1
ATOM 12357 O O . ILE E 1 119 ? 21.011 -106.968 363.559 1.00 85.47 92 ILE E O 1
ATOM 12362 N N . THR E 1 120 ? 22.600 -108.270 364.429 1.00 78.15 93 THR E N 1
ATOM 12363 C CA . THR E 1 120 ? 21.710 -109.166 365.173 1.00 75.95 93 THR E CA 1
ATOM 12364 C C . THR E 1 120 ? 20.516 -108.472 365.806 1.00 79.67 93 THR E C 1
ATOM 12365 O O . THR E 1 120 ? 20.642 -107.376 366.367 1.00 75.15 93 THR E O 1
ATOM 12369 N N . PRO E 1 121 ? 19.348 -109.129 365.748 1.00 87.41 94 PRO E N 1
ATOM 12370 C CA . PRO E 1 121 ? 18.157 -108.576 366.399 1.00 87.51 94 PRO E CA 1
ATOM 12371 C C . PRO E 1 121 ? 18.311 -108.386 367.904 1.00 84.23 94 PRO E C 1
ATOM 12372 O O . PRO E 1 121 ? 17.596 -107.564 368.480 1.00 90.07 94 PRO E O 1
ATOM 12376 N N . ASN E 1 122 ? 19.219 -109.156 368.517 1.00 77.22 95 ASN E N 1
ATOM 12377 C CA . ASN E 1 122 ? 19.633 -108.979 369.921 1.00 68.44 95 ASN E CA 1
ATOM 12378 C C . ASN E 1 122 ? 20.112 -107.563 370.228 1.00 67.91 95 ASN E C 1
ATOM 12379 O O . ASN E 1 122 ? 20.172 -107.160 371.392 1.00 70.09 95 ASN E O 1
ATOM 12384 N N . SER E 1 123 ? 20.431 -106.803 369.184 1.00 71.67 96 SER E N 1
ATOM 12385 C CA . SER E 1 123 ? 20.867 -105.412 369.322 1.00 81.68 96 SER E CA 1
ATOM 12386 C C . SER E 1 123 ? 20.023 -104.421 368.520 1.00 85.31 96 SER E C 1
ATOM 12387 O O . SER E 1 123 ? 20.507 -103.326 368.188 1.00 88.31 96 SER E O 1
ATOM 12390 N N . TRP E 1 124 ? 18.762 -104.771 368.243 1.00 86.10 97 TRP E N 1
ATOM 12391 C CA . TRP E 1 124 ? 17.830 -103.793 367.653 1.00 85.92 97 TRP E CA 1
ATOM 12392 C C . TRP E 1 124 ? 17.211 -102.946 368.743 1.00 82.98 97 TRP E C 1
ATOM 12393 O O . TRP E 1 124 ? 16.895 -103.446 369.820 1.00 95.29 97 TRP E O 1
ATOM 12404 N N . GLY E 1 125 ? 17.062 -101.657 368.484 1.00 76.73 98 GLY E N 1
ATOM 12405 C CA . GLY E 1 125 ? 16.462 -100.762 369.459 1.00 75.11 98 GLY E CA 1
ATOM 12406 C C . GLY E 1 125 ? 17.268 -100.658 370.715 1.00 77.01 98 GLY E C 1
ATOM 12407 O O . GLY E 1 125 ? 18.399 -101.121 370.778 1.00 93.61 98 GLY E O 1
ATOM 12408 N N . LEU E 1 126 ? 16.673 -100.060 371.735 1.00 90.12 99 LEU E N 1
ATOM 12409 C CA . LEU E 1 126 ? 17.402 -99.682 372.949 1.00 85.20 99 LEU E CA 1
ATOM 12410 C C . LEU E 1 126 ? 18.133 -100.829 373.648 1.00 82.82 99 LEU E C 1
ATOM 12411 O O . LEU E 1 126 ? 17.583 -101.915 373.808 1.00 73.24 99 LEU E O 1
ATOM 12416 N N . ASP E 1 127 ? 19.352 -100.539 374.094 1.00 74.54 100 ASP E N 1
ATOM 12417 C CA . ASP E 1 127 ? 20.226 -101.515 374.710 1.00 70.17 100 ASP E CA 1
ATOM 12418 C C . ASP E 1 127 ? 19.459 -102.270 375.757 1.00 75.72 100 ASP E C 1
ATOM 12419 O O . ASP E 1 127 ? 18.990 -101.659 376.713 1.00 71.07 100 ASP E O 1
ATOM 12424 N N . TYR E 1 128 ? 19.324 -103.591 375.570 1.00 73.81 101 TYR E N 1
ATOM 12425 C CA . TYR E 1 128 ? 18.604 -104.423 376.523 1.00 72.66 101 TYR E CA 1
ATOM 12426 C C . TYR E 1 128 ? 19.076 -104.183 377.948 1.00 78.63 101 TYR E C 1
ATOM 12427 O O . TYR E 1 128 ? 18.259 -104.127 378.858 1.00 101.93 101 TYR E O 1
ATOM 12436 N N . HIS E 1 129 ? 20.378 -104.006 378.151 1.00 85.59 102 HIS E N 1
ATOM 12437 C CA . HIS E 1 129 ? 20.919 -103.724 379.496 1.00 93.24 102 HIS E CA 1
ATOM 12438 C C . HIS E 1 129 ? 20.162 -102.588 380.151 1.00 98.00 102 HIS E C 1
ATOM 12439 O O . HIS E 1 129 ? 19.807 -102.688 381.313 1.00 106.86 102 HIS E O 1
ATOM 12446 N N . TYR E 1 130 ? 19.895 -101.514 379.419 1.00 94.84 103 TYR E N 1
ATOM 12447 C CA . TYR E 1 130 ? 19.140 -100.417 380.017 1.00 98.93 103 TYR E CA 1
ATOM 12448 C C . TYR E 1 130 ? 17.666 -100.800 380.210 1.00 100.41 103 TYR E C 1
ATOM 12449 O O . TYR E 1 130 ? 17.084 -100.513 381.258 1.00 108.41 103 TYR E O 1
ATOM 12458 N N . VAL E 1 131 ? 17.071 -101.435 379.204 1.00 86.69 104 VAL E N 1
ATOM 12459 C CA . VAL E 1 131 ? 15.651 -101.775 379.254 1.00 93.09 104 VAL E CA 1
ATOM 12460 C C . VAL E 1 131 ? 15.344 -102.661 380.470 1.00 95.07 104 VAL E C 1
ATOM 12461 O O . VAL E 1 131 ? 14.421 -102.376 381.233 1.00 102.95 104 VAL E O 1
ATOM 12465 N N . LEU E 1 132 ? 16.124 -103.723 380.643 1.00 86.53 105 LEU E N 1
ATOM 12466 C CA . LEU E 1 132 ? 15.899 -104.670 381.726 1.00 84.46 105 LEU E CA 1
ATOM 12467 C C . LEU E 1 132 ? 16.230 -104.098 383.098 1.00 97.05 105 LEU E C 1
ATOM 12468 O O . LEU E 1 132 ? 15.510 -104.374 384.051 1.00 120.21 105 LEU E O 1
ATOM 12473 N N . GLN E 1 133 ? 17.300 -103.318 383.216 1.00 104.73 106 GLN E N 1
ATOM 12474 C CA . GLN E 1 133 ? 17.619 -102.690 384.503 1.00 111.06 106 GLN E CA 1
ATOM 12475 C C . GLN E 1 133 ? 16.490 -101.762 384.925 1.00 104.52 106 GLN E C 1
ATOM 12476 O O . GLN E 1 133 ? 16.167 -101.702 386.096 1.00 106.15 106 GLN E O 1
ATOM 12482 N N . ASP E 1 134 ? 15.877 -101.075 383.968 1.00 103.42 107 ASP E N 1
ATOM 12483 C CA . ASP E 1 134 ? 14.690 -100.260 384.236 1.00 102.40 107 ASP E CA 1
ATOM 12484 C C . ASP E 1 134 ? 13.530 -101.128 384.759 1.00 97.17 107 ASP E C 1
ATOM 12485 O O . ASP E 1 134 ? 12.906 -100.791 385.768 1.00 103.72 107 ASP E O 1
ATOM 12490 N N . LYS E 1 135 ? 13.235 -102.229 384.069 1.00 89.70 108 LYS E N 1
ATOM 12491 C CA . LYS E 1 135 ? 12.185 -103.178 384.504 1.00 83.98 108 LYS E CA 1
ATOM 12492 C C . LYS E 1 135 ? 12.417 -103.759 385.906 1.00 91.85 108 LYS E C 1
ATOM 12493 O O . LYS E 1 135 ? 11.498 -103.778 386.729 1.00 116.81 108 LYS E O 1
ATOM 12499 N N . LEU E 1 136 ? 13.630 -104.242 386.173 1.00 85.66 109 LEU E N 1
ATOM 12500 C CA . LEU E 1 136 ? 14.029 -104.691 387.520 1.00 86.84 109 LEU E CA 1
ATOM 12501 C C . LEU E 1 136 ? 13.948 -103.625 388.623 1.00 91.66 109 LEU E C 1
ATOM 12502 O O . LEU E 1 136 ? 13.771 -103.955 389.789 1.00 94.23 109 LEU E O 1
ATOM 12507 N N . LYS E 1 137 ? 14.125 -102.361 388.260 1.00 96.50 110 LYS E N 1
ATOM 12508 C CA . LYS E 1 137 ? 14.057 -101.258 389.223 1.00 94.36 110 LYS E CA 1
ATOM 12509 C C . LYS E 1 137 ? 12.609 -101.094 389.641 1.00 100.01 110 LYS E C 1
ATOM 12510 O O . LYS E 1 137 ? 12.313 -100.993 390.828 1.00 91.04 110 LYS E O 1
ATOM 12516 N N . ARG E 1 138 ? 11.730 -101.059 388.633 1.00 99.42 111 ARG E N 1
ATOM 12517 C CA . ARG E 1 138 ? 10.280 -100.961 388.813 1.00 109.19 111 ARG E CA 1
ATOM 12518 C C . ARG E 1 138 ? 9.701 -102.116 389.650 1.00 118.11 111 ARG E C 1
ATOM 12519 O O . ARG E 1 138 ? 8.906 -101.893 390.573 1.00 135.01 111 ARG E O 1
ATOM 12527 N N . LEU E 1 139 ? 10.095 -103.337 389.309 1.00 119.43 112 LEU E N 1
ATOM 12528 C CA . LEU E 1 139 ? 9.719 -104.529 390.063 1.00 121.86 112 LEU E CA 1
ATOM 12529 C C . LEU E 1 139 ? 10.162 -104.434 391.524 1.00 118.16 112 LEU E C 1
ATOM 12530 O O . LEU E 1 139 ? 9.400 -104.759 392.434 1.00 139.08 112 LEU E O 1
ATOM 12535 N N . ALA E 1 140 ? 11.396 -104.007 391.755 1.00 110.96 113 ALA E N 1
ATOM 12536 C CA . ALA E 1 140 ? 11.876 -103.808 393.121 1.00 113.29 113 ALA E CA 1
ATOM 12537 C C . ALA E 1 140 ? 11.094 -102.705 393.847 1.00 116.54 113 ALA E C 1
ATOM 12538 O O . ALA E 1 140 ? 10.769 -102.873 395.017 1.00 126.44 113 ALA E O 1
ATOM 12540 N N . LYS E 1 141 ? 10.785 -101.597 393.167 1.00 119.59 114 LYS E N 1
ATOM 12541 C CA . LYS E 1 141 ? 10.042 -100.478 393.785 1.00 121.21 114 LYS E CA 1
ATOM 12542 C C . LYS E 1 141 ? 8.609 -100.898 394.125 1.00 126.76 114 LYS E C 1
ATOM 12543 O O . LYS E 1 141 ? 8.058 -100.490 395.156 1.00 149.11 114 LYS E O 1
ATOM 12545 N N . GLY E 1 142 ? 8.025 -101.733 393.269 1.00 116.56 115 GLY E N 1
ATOM 12546 C CA . GLY E 1 142 ? 6.687 -102.277 393.495 1.00 117.09 115 GLY E CA 1
ATOM 12547 C C . GLY E 1 142 ? 6.615 -103.379 394.545 1.00 125.85 115 GLY E C 1
ATOM 12548 O O . GLY E 1 142 ? 5.528 -103.720 395.001 1.00 133.06 115 GLY E O 1
ATOM 12549 N N . ILE E 1 143 ? 7.765 -103.958 394.903 1.00 130.63 116 ILE E N 1
ATOM 12550 C CA . ILE E 1 143 ? 7.875 -104.939 396.003 1.00 130.15 116 ILE E CA 1
ATOM 12551 C C . ILE E 1 143 ? 8.225 -104.245 397.332 1.00 136.10 116 ILE E C 1
ATOM 12552 O O . ILE E 1 143 ? 7.791 -104.700 398.390 1.00 158.87 116 ILE E O 1
ATOM 12557 N N . GLU E 1 144 ? 8.995 -103.155 397.279 1.00 134.99 117 GLU E N 1
ATOM 12558 C CA . GLU E 1 144 ? 9.301 -102.343 398.477 1.00 140.24 117 GLU E CA 1
ATOM 12559 C C . GLU E 1 144 ? 8.035 -102.039 399.285 1.00 148.01 117 GLU E C 1
ATOM 12560 O O . GLU E 1 144 ? 8.034 -102.115 400.519 1.00 143.39 117 GLU E O 1
ATOM 12566 N N . LYS E 1 145 ? 6.965 -101.700 398.565 1.00 147.61 118 LYS E N 1
ATOM 12567 C CA . LYS E 1 145 ? 5.673 -101.353 399.161 1.00 147.17 118 LYS E CA 1
ATOM 12568 C C . LYS E 1 145 ? 5.001 -102.520 399.878 1.00 147.75 118 LYS E C 1
ATOM 12569 O O . LYS E 1 145 ? 4.470 -102.353 400.974 1.00 157.11 118 LYS E O 1
ATOM 12575 N N . LEU E 1 146 ? 5.014 -103.689 399.245 1.00 135.35 119 LEU E N 1
ATOM 12576 C CA . LEU E 1 146 ? 4.246 -104.843 399.718 1.00 131.21 119 LEU E CA 1
ATOM 12577 C C . LEU E 1 146 ? 4.980 -105.760 400.707 1.00 123.28 119 LEU E C 1
ATOM 12578 O O . LEU E 1 146 ? 4.552 -106.895 400.904 1.00 132.88 119 LEU E O 1
ATOM 12583 N N . THR E 1 147 ? 6.072 -105.293 401.310 1.00 118.93 120 THR E N 1
ATOM 12584 C CA . THR E 1 147 ? 6.766 -106.042 402.372 1.00 123.83 120 THR E CA 1
ATOM 12585 C C . THR E 1 147 ? 7.618 -105.083 403.193 1.00 116.23 120 THR E C 1
ATOM 12586 O O . THR E 1 147 ? 7.597 -103.879 402.968 1.00 102.73 120 THR E O 1
ATOM 12590 N N . GLU E 1 148 ? 8.375 -105.641 404.132 1.00 123.45 121 GLU E N 1
ATOM 12591 C CA . GLU E 1 148 ? 9.312 -104.878 404.940 1.00 141.54 121 GLU E CA 1
ATOM 12592 C C . GLU E 1 148 ? 10.638 -105.618 404.968 1.00 141.16 121 GLU E C 1
ATOM 12593 O O . GLU E 1 148 ? 10.672 -106.843 404.836 1.00 144.35 121 GLU E O 1
ATOM 12599 N N . ASN E 1 149 ? 11.722 -104.872 405.165 1.00 140.18 122 ASN E N 1
ATOM 12600 C CA . ASN E 1 149 ? 13.084 -105.425 405.141 1.00 140.77 122 ASN E CA 1
ATOM 12601 C C . ASN E 1 149 ? 13.470 -106.062 403.801 1.00 146.23 122 ASN E C 1
ATOM 12602 O O . ASN E 1 149 ? 14.355 -106.922 403.747 1.00 151.62 122 ASN E O 1
ATOM 12607 N N . PHE E 1 150 ? 12.834 -105.621 402.720 1.00 135.64 123 PHE E N 1
ATOM 12608 C CA . PHE E 1 150 ? 13.126 -106.158 401.400 1.00 131.68 123 PHE E CA 1
ATOM 12609 C C . PHE E 1 150 ? 14.561 -105.813 400.986 1.00 131.01 123 PHE E C 1
ATOM 12610 O O . PHE E 1 150 ? 14.978 -104.660 401.078 1.00 135.92 123 PHE E O 1
ATOM 12618 N N . GLU E 1 151 ? 15.315 -106.822 400.556 1.00 122.14 124 GLU E N 1
ATOM 12619 C CA . GLU E 1 151 ? 16.694 -106.622 400.098 1.00 122.42 124 GLU E CA 1
ATOM 12620 C C . GLU E 1 151 ? 16.902 -107.290 398.747 1.00 124.29 124 GLU E C 1
ATOM 12621 O O . GLU E 1 151 ? 16.481 -108.429 398.547 1.00 117.41 124 GLU E O 1
ATOM 12627 N N . TYR E 1 152 ? 17.559 -106.583 397.827 1.00 126.32 125 TYR E N 1
ATOM 12628 C CA . TYR E 1 152 ? 17.748 -107.096 396.468 1.00 119.67 125 TYR E CA 1
ATOM 12629 C C . TYR E 1 152 ? 19.076 -106.740 395.826 1.00 115.76 125 TYR E C 1
ATOM 12630 O O . TYR E 1 152 ? 19.849 -105.930 396.331 1.00 121.43 125 TYR E O 1
ATOM 12639 N N . LYS E 1 153 ? 19.307 -107.363 394.681 1.00 112.56 126 LYS E N 1
ATOM 12640 C CA . LYS E 1 153 ? 20.527 -107.196 393.915 1.00 108.24 126 LYS E CA 1
ATOM 12641 C C . LYS E 1 153 ? 20.214 -107.604 392.466 1.00 100.06 126 LYS E C 1
ATOM 12642 O O . LYS E 1 153 ? 20.010 -108.781 392.185 1.00 90.88 126 LYS E O 1
ATOM 12648 N N . GLY E 1 154 ? 20.148 -106.617 391.567 1.00 100.36 127 GLY E N 1
ATOM 12649 C CA . GLY E 1 154 ? 19.772 -106.839 390.166 1.00 88.91 127 GLY E CA 1
ATOM 12650 C C . GLY E 1 154 ? 20.954 -107.129 389.245 1.00 83.07 127 GLY E C 1
ATOM 12651 O O . GLY E 1 154 ? 22.029 -106.577 389.403 1.00 70.82 127 GLY E O 1
ATOM 12652 N N . MET E 1 155 ? 20.751 -108.037 388.303 1.00 83.53 128 MET E N 1
ATOM 12653 C CA . MET E 1 155 ? 21.777 -108.406 387.329 1.00 81.09 128 MET E CA 1
ATOM 12654 C C . MET E 1 155 ? 21.183 -108.546 385.934 1.00 83.02 128 MET E C 1
ATOM 12655 O O . MET E 1 155 ? 20.072 -109.040 385.773 1.00 81.05 128 MET E O 1
ATOM 12660 N N . VAL E 1 156 ? 21.922 -108.103 384.926 1.00 76.22 129 VAL E N 1
ATOM 12661 C CA . VAL E 1 156 ? 21.547 -108.391 383.551 1.00 74.52 129 VAL E CA 1
ATOM 12662 C C . VAL E 1 156 ? 22.792 -108.376 382.659 1.00 73.30 129 VAL E C 1
ATOM 12663 O O . VAL E 1 156 ? 23.377 -107.325 382.419 1.00 71.18 129 VAL E O 1
ATOM 12667 N N . ASP E 1 157 ? 23.215 -109.575 382.248 1.00 74.01 130 ASP E N 1
ATOM 12668 C CA . ASP E 1 157 ? 24.395 -109.813 381.398 1.00 70.66 130 ASP E CA 1
ATOM 12669 C C . ASP E 1 157 ? 25.732 -109.523 382.102 1.00 71.53 130 ASP E C 1
ATOM 12670 O O . ASP E 1 157 ? 26.622 -110.370 382.128 1.00 74.72 130 ASP E O 1
ATOM 12675 N N . THR E 1 158 ? 25.848 -108.362 382.724 1.00 76.98 131 THR E N 1
ATOM 12676 C CA . THR E 1 158 ? 27.118 -107.895 383.260 1.00 75.58 131 THR E CA 1
ATOM 12677 C C . THR E 1 158 ? 27.368 -108.361 384.682 1.00 76.69 131 THR E C 1
ATOM 12678 O O . THR E 1 158 ? 28.402 -108.048 385.256 1.00 80.82 131 THR E O 1
ATOM 12682 N N . GLY E 1 159 ? 26.399 -109.048 385.279 1.00 78.18 132 GLY E N 1
ATOM 12683 C CA . GLY E 1 159 ? 26.544 -109.583 386.637 1.00 76.15 132 GLY E CA 1
ATOM 12684 C C . GLY E 1 159 ? 27.314 -110.887 386.660 1.00 79.25 132 GLY E C 1
ATOM 12685 O O . GLY E 1 159 ? 27.665 -111.438 385.611 1.00 91.42 132 GLY E O 1
ATOM 12686 N N . ALA E 1 160 ? 27.554 -111.389 387.864 1.00 81.74 133 ALA E N 1
ATOM 12687 C CA . ALA E 1 160 ? 28.385 -112.573 388.087 1.00 83.10 133 ALA E CA 1
ATOM 12688 C C . ALA E 1 160 ? 27.687 -113.891 387.780 1.00 80.14 133 ALA E C 1
ATOM 12689 O O . ALA E 1 160 ? 28.347 -114.900 387.502 1.00 80.51 133 ALA E O 1
ATOM 12691 N N . LEU E 1 161 ? 26.369 -113.921 387.906 1.00 75.27 134 LEU E N 1
ATOM 12692 C CA . LEU E 1 161 ? 25.648 -115.185 387.733 1.00 78.20 134 LEU E CA 1
ATOM 12693 C C . LEU E 1 161 ? 25.572 -115.604 386.290 1.00 71.40 134 LEU E C 1
ATOM 12694 O O . LEU E 1 161 ? 25.748 -114.792 385.383 1.00 75.64 134 LEU E O 1
ATOM 12699 N N . VAL E 1 162 ? 25.398 -116.908 386.105 1.00 67.41 135 VAL E N 1
ATOM 12700 C CA . VAL E 1 162 ? 25.188 -117.487 384.794 1.00 66.23 135 VAL E CA 1
ATOM 12701 C C . VAL E 1 162 ? 23.729 -117.273 384.479 1.00 69.07 135 VAL E C 1
ATOM 12702 O O . VAL E 1 162 ? 22.883 -118.029 384.931 1.00 88.29 135 VAL E O 1
ATOM 12706 N N . ASP E 1 163 ? 23.426 -116.205 383.756 1.00 72.47 136 ASP E N 1
ATOM 12707 C CA . ASP E 1 163 ? 22.032 -115.770 383.518 1.00 78.85 136 ASP E CA 1
ATOM 12708 C C . ASP E 1 163 ? 21.173 -116.872 382.913 1.00 86.15 136 ASP E C 1
ATOM 12709 O O . ASP E 1 163 ? 19.946 -116.889 383.031 1.00 90.68 136 ASP E O 1
ATOM 12714 N N . THR E 1 164 ? 21.851 -117.787 382.247 1.00 93.08 137 THR E N 1
ATOM 12715 C CA . THR E 1 164 ? 21.211 -118.761 381.419 1.00 87.13 137 THR E CA 1
ATOM 12716 C C . THR E 1 164 ? 20.704 -119.928 382.298 1.00 94.40 137 THR E C 1
ATOM 12717 O O . THR E 1 164 ? 19.600 -120.439 382.094 1.00 82.50 137 THR E O 1
ATOM 12721 N N . ALA E 1 165 ? 21.512 -120.295 383.298 1.00 94.92 138 ALA E N 1
ATOM 12722 C CA . ALA E 1 165 ? 21.239 -121.418 384.204 1.00 92.43 138 ALA E CA 1
ATOM 12723 C C . ALA E 1 165 ? 20.251 -121.009 385.299 1.00 95.85 138 ALA E C 1
ATOM 12724 O O . ALA E 1 165 ? 19.522 -121.842 385.847 1.00 89.69 138 ALA E O 1
ATOM 12726 N N . VAL E 1 166 ? 20.245 -119.723 385.622 1.00 95.83 139 VAL E N 1
ATOM 12727 C CA . VAL E 1 166 ? 19.281 -119.182 386.549 1.00 90.55 139 VAL E CA 1
ATOM 12728 C C . VAL E 1 166 ? 17.895 -119.311 385.954 1.00 93.29 139 VAL E C 1
ATOM 12729 O O . VAL E 1 166 ? 16.979 -119.804 386.603 1.00 103.92 139 VAL E O 1
ATOM 12733 N N . ALA E 1 167 ? 17.742 -118.858 384.722 1.00 92.83 140 ALA E N 1
ATOM 12734 C CA . ALA E 1 167 ? 16.445 -118.899 384.046 1.00 102.19 140 ALA E CA 1
ATOM 12735 C C . ALA E 1 167 ? 15.916 -120.325 383.830 1.00 99.68 140 ALA E C 1
ATOM 12736 O O . ALA E 1 167 ? 14.705 -120.535 383.723 1.00 108.97 140 ALA E O 1
ATOM 12738 N N . LYS E 1 168 ? 16.816 -121.302 383.746 1.00 96.86 141 LYS E N 1
ATOM 12739 C CA . LYS E 1 168 ? 16.401 -122.713 383.680 1.00 96.79 141 LYS E CA 1
ATOM 12740 C C . LYS E 1 168 ? 15.819 -123.213 385.018 1.00 93.35 141 LYS E C 1
ATOM 12741 O O . LYS E 1 168 ? 14.674 -123.652 385.052 1.00 101.01 141 LYS E O 1
ATOM 12747 N N . ARG E 1 169 ? 16.593 -123.139 386.105 1.00 84.51 142 ARG E N 1
ATOM 12748 C CA . ARG E 1 169 ? 16.066 -123.455 387.449 1.00 86.11 142 ARG E CA 1
ATOM 12749 C C . ARG E 1 169 ? 14.775 -122.707 387.785 1.00 89.92 142 ARG E C 1
ATOM 12750 O O . ARG E 1 169 ? 14.009 -123.179 388.615 1.00 97.11 142 ARG E O 1
ATOM 12758 N N . ALA E 1 170 ? 14.538 -121.548 387.171 1.00 88.06 143 ALA E N 1
ATOM 12759 C CA . ALA E 1 170 ? 13.325 -120.779 387.450 1.00 87.19 143 ALA E CA 1
ATOM 12760 C C . ALA E 1 170 ? 12.202 -121.087 386.468 1.00 80.86 143 ALA E C 1
ATOM 12761 O O . ALA E 1 170 ? 11.107 -120.510 386.556 1.00 85.86 143 ALA E O 1
ATOM 12763 N N . GLY E 1 171 ? 12.450 -122.045 385.579 1.00 83.58 144 GLY E N 1
ATOM 12764 C CA . GLY E 1 171 ? 11.450 -122.493 384.619 1.00 84.73 144 GLY E CA 1
ATOM 12765 C C . GLY E 1 171 ? 11.021 -121.422 383.646 1.00 87.96 144 GLY E C 1
ATOM 12766 O O . GLY E 1 171 ? 9.820 -121.293 383.359 1.00 94.25 144 GLY E O 1
ATOM 12767 N N . ILE E 1 172 ? 11.983 -120.636 383.154 1.00 88.59 145 ILE E N 1
ATOM 12768 C CA . ILE E 1 172 ? 11.709 -119.707 382.040 1.00 97.09 145 ILE E CA 1
ATOM 12769 C C . ILE E 1 172 ? 11.712 -120.502 380.739 1.00 87.54 145 ILE E C 1
ATOM 12770 O O . ILE E 1 172 ? 10.919 -120.253 379.823 1.00 90.93 145 ILE E O 1
ATOM 12775 N N . GLY E 1 173 ? 12.591 -121.485 380.688 1.00 79.43 146 GLY E N 1
ATOM 12776 C CA . GLY E 1 173 ? 12.687 -122.348 379.538 1.00 80.97 146 GLY E CA 1
ATOM 12777 C C . GLY E 1 173 ? 13.783 -123.337 379.835 1.00 88.50 146 GLY E C 1
ATOM 12778 O O . GLY E 1 173 ? 14.268 -123.395 380.968 1.00 78.89 146 GLY E O 1
ATOM 12779 N N . PHE E 1 174 ? 14.174 -124.093 378.811 1.00 91.44 147 PHE E N 1
ATOM 12780 C CA . PHE E 1 174 ? 15.248 -125.078 378.917 1.00 92.51 147 PHE E CA 1
ATOM 12781 C C . PHE E 1 174 ? 16.501 -124.599 378.159 1.00 104.48 147 PHE E C 1
ATOM 12782 O O . PHE E 1 174 ? 16.423 -123.751 377.264 1.00 107.98 147 PHE E O 1
ATOM 12790 N N . ILE E 1 175 ? 17.652 -125.164 378.508 1.00 102.44 148 ILE E N 1
ATOM 12791 C CA . ILE E 1 175 ? 18.898 -124.838 377.833 1.00 97.49 148 ILE E CA 1
ATOM 12792 C C . ILE E 1 175 ? 19.058 -125.771 376.642 1.00 90.31 148 ILE E C 1
ATOM 12793 O O . ILE E 1 175 ? 19.088 -126.991 376.798 1.00 82.81 148 ILE E O 1
ATOM 12798 N N . GLY E 1 176 ? 19.135 -125.194 375.448 1.00 94.59 149 GLY E N 1
ATOM 12799 C CA . GLY E 1 176 ? 19.339 -125.982 374.229 1.00 97.70 149 GLY E CA 1
ATOM 12800 C C . GLY E 1 176 ? 20.746 -126.543 374.088 1.00 96.94 149 GLY E C 1
ATOM 12801 O O . GLY E 1 176 ? 21.618 -126.279 374.925 1.00 110.72 149 GLY E O 1
ATOM 12802 N N . LYS E 1 177 ? 20.965 -127.326 373.031 1.00 87.49 150 LYS E N 1
ATOM 12803 C CA . LYS E 1 177 ? 22.307 -127.771 372.648 1.00 82.87 150 LYS E CA 1
ATOM 12804 C C . LYS E 1 177 ? 23.121 -126.586 372.104 1.00 82.02 150 LYS E C 1
ATOM 12805 O O . LYS E 1 177 ? 24.365 -126.610 372.102 1.00 87.87 150 LYS E O 1
ATOM 12811 N N . ASN E 1 178 ? 22.417 -125.542 371.661 1.00 73.80 151 ASN E N 1
ATOM 12812 C CA . ASN E 1 178 ? 23.057 -124.289 371.238 1.00 68.14 151 ASN E CA 1
ATOM 12813 C C . ASN E 1 178 ? 23.480 -123.394 372.421 1.00 66.64 151 ASN E C 1
ATOM 12814 O O . ASN E 1 178 ? 24.017 -122.316 372.203 1.00 64.76 151 ASN E O 1
ATOM 12819 N N . GLY E 1 179 ? 23.220 -123.829 373.658 1.00 66.85 152 GLY E N 1
ATOM 12820 C CA . GLY E 1 179 ? 23.659 -123.107 374.852 1.00 67.56 152 GLY E CA 1
ATOM 12821 C C . GLY E 1 179 ? 22.658 -122.083 375.349 1.00 68.88 152 GLY E C 1
ATOM 12822 O O . GLY E 1 179 ? 22.786 -121.573 376.465 1.00 74.23 152 GLY E O 1
ATOM 12823 N N . LEU E 1 180 ? 21.652 -121.778 374.539 1.00 73.16 153 LEU E N 1
ATOM 12824 C CA . LEU E 1 180 ? 20.691 -120.731 374.876 1.00 78.14 153 LEU E CA 1
ATOM 12825 C C . LEU E 1 180 ? 19.451 -121.222 375.632 1.00 86.55 153 LEU E C 1
ATOM 12826 O O . LEU E 1 180 ? 19.113 -122.411 375.619 1.00 82.87 153 LEU E O 1
ATOM 12831 N N . VAL E 1 181 ? 18.779 -120.280 376.297 1.00 96.28 154 VAL E N 1
ATOM 12832 C CA . VAL E 1 181 ? 17.526 -120.559 376.995 1.00 99.30 154 VAL E CA 1
ATOM 12833 C C . VAL E 1 181 ? 16.381 -120.420 376.017 1.00 96.05 154 VAL E C 1
ATOM 12834 O O . VAL E 1 181 ? 16.204 -119.368 375.412 1.00 85.41 154 VAL E O 1
ATOM 12838 N N . ILE E 1 182 ? 15.613 -121.499 375.890 1.00 102.06 155 ILE E N 1
ATOM 12839 C CA . ILE E 1 182 ? 14.519 -121.611 374.930 1.00 109.66 155 ILE E CA 1
ATOM 12840 C C . ILE E 1 182 ? 13.175 -121.744 375.655 1.00 109.37 155 ILE E C 1
ATOM 12841 O O . ILE E 1 182 ? 12.973 -122.679 376.447 1.00 96.29 155 ILE E O 1
ATOM 12846 N N . SER E 1 183 ? 12.251 -120.832 375.368 1.00 101.71 156 SER E N 1
ATOM 12847 C CA . SER E 1 183 ? 10.874 -120.978 375.838 1.00 104.27 156 SER E CA 1
ATOM 12848 C C . SER E 1 183 ? 9.971 -121.438 374.684 1.00 103.89 156 SER E C 1
ATOM 12849 O O . SER E 1 183 ? 10.211 -121.077 373.537 1.00 83.21 156 SER E O 1
ATOM 12852 N N . LYS E 1 184 ? 8.925 -122.203 375.013 1.00 115.05 157 LYS E N 1
ATOM 12853 C CA . LYS E 1 184 ? 7.846 -122.550 374.066 1.00 117.10 157 LYS E CA 1
ATOM 12854 C C . LYS E 1 184 ? 7.161 -121.310 373.496 1.00 115.82 157 LYS E C 1
ATOM 12855 O O . LYS E 1 184 ? 6.923 -121.203 372.299 1.00 105.88 157 LYS E O 1
ATOM 12861 N N . GLU E 1 185 ? 6.871 -120.374 374.390 1.00 120.24 158 GLU E N 1
ATOM 12862 C CA . GLU E 1 185 ? 6.052 -119.203 374.107 1.00 118.35 158 GLU E CA 1
ATOM 12863 C C . GLU E 1 185 ? 6.738 -118.217 373.154 1.00 116.23 158 GLU E C 1
ATOM 12864 O O . GLU E 1 185 ? 6.126 -117.746 372.194 1.00 113.63 158 GLU E O 1
ATOM 12870 N N . TYR E 1 186 ? 8.007 -117.916 373.430 1.00 118.83 159 TYR E N 1
ATOM 12871 C CA . TYR E 1 186 ? 8.741 -116.851 372.730 1.00 118.75 159 TYR E CA 1
ATOM 12872 C C . TYR E 1 186 ? 10.054 -117.280 372.070 1.00 109.82 159 TYR E C 1
ATOM 12873 O O . TYR E 1 186 ? 10.801 -116.433 371.576 1.00 99.10 159 TYR E O 1
ATOM 12882 N N . GLY E 1 187 ? 10.335 -118.578 372.072 1.00 110.20 160 GLY E N 1
ATOM 12883 C CA . GLY E 1 187 ? 11.559 -119.105 371.479 1.00 113.93 160 GLY E CA 1
ATOM 12884 C C . GLY E 1 187 ? 12.768 -118.793 372.338 1.00 111.25 160 GLY E C 1
ATOM 12885 O O . GLY E 1 187 ? 12.649 -118.635 373.549 1.00 111.38 160 GLY E O 1
ATOM 12886 N N . SER E 1 188 ? 13.937 -118.716 371.706 1.00 107.16 161 SER E N 1
ATOM 12887 C CA . SER E 1 188 ? 15.151 -118.223 372.374 1.00 96.60 161 SER E CA 1
ATOM 12888 C C . SER E 1 188 ? 15.260 -116.703 372.298 1.00 85.33 161 SER E C 1
ATOM 12889 O O . SER E 1 188 ? 16.092 -116.116 372.983 1.00 83.53 161 SER E O 1
ATOM 12892 N N . TYR E 1 189 ? 14.421 -116.068 371.480 1.00 77.99 162 TYR E N 1
ATOM 12893 C CA . TYR E 1 189 ? 14.471 -114.616 371.302 1.00 77.33 162 TYR E CA 1
ATOM 12894 C C . TYR E 1 189 ? 13.951 -113.859 372.524 1.00 77.07 162 TYR E C 1
ATOM 12895 O O . TYR E 1 189 ? 12.997 -113.072 372.440 1.00 91.05 162 TYR E O 1
ATOM 12904 N N . MET E 1 190 ? 14.646 -114.092 373.641 1.00 80.30 163 MET E N 1
ATOM 12905 C CA . MET E 1 190 ? 14.435 -113.397 374.909 1.00 85.30 163 MET E CA 1
ATOM 12906 C C . MET E 1 190 ? 15.735 -112.851 375.520 1.00 84.93 163 MET E C 1
ATOM 12907 O O . MET E 1 190 ? 16.756 -113.548 375.546 1.00 81.59 163 MET E O 1
ATOM 12912 N N . TYR E 1 191 ? 15.659 -111.625 376.047 1.00 79.52 164 TYR E N 1
ATOM 12913 C CA . TYR E 1 191 ? 16.663 -111.080 376.959 1.00 76.61 164 TYR E CA 1
ATOM 12914 C C . TYR E 1 191 ? 16.416 -111.628 378.357 1.00 81.75 164 TYR E C 1
ATOM 12915 O O . TYR E 1 191 ? 15.272 -111.763 378.765 1.00 88.47 164 TYR E O 1
ATOM 12924 N N . LEU E 1 192 ? 17.479 -111.884 379.112 1.00 84.89 165 LEU E N 1
ATOM 12925 C CA . LEU E 1 192 ? 17.353 -112.416 380.471 1.00 82.05 165 LEU E CA 1
ATOM 12926 C C . LEU E 1 192 ? 17.880 -111.474 381.529 1.00 88.26 165 LEU E C 1
ATOM 12927 O O . LEU E 1 192 ? 18.786 -110.683 381.285 1.00 99.99 165 LEU E O 1
ATOM 12932 N N . GLY E 1 193 ? 17.291 -111.580 382.716 1.00 99.37 166 GLY E N 1
ATOM 12933 C CA . GLY E 1 193 ? 17.731 -110.850 383.904 1.00 100.21 166 GLY E CA 1
ATOM 12934 C C . GLY E 1 193 ? 17.441 -111.633 385.177 1.00 96.47 166 GLY E C 1
ATOM 12935 O O . GLY E 1 193 ? 16.749 -112.646 385.146 1.00 90.32 166 GLY E O 1
ATOM 12936 N N . GLU E 1 194 ? 17.970 -111.142 386.291 1.00 95.45 167 GLU E N 1
ATOM 12937 C CA . GLU E 1 194 ? 17.755 -111.734 387.603 1.00 102.79 167 GLU E CA 1
ATOM 12938 C C . GLU E 1 194 ? 17.619 -110.662 388.663 1.00 109.58 167 GLU E C 1
ATOM 12939 O O . GLU E 1 194 ? 18.352 -109.672 388.645 1.00 116.13 167 GLU E O 1
ATOM 12945 N N . LEU E 1 195 ? 16.738 -110.916 389.626 1.00 106.65 168 LEU E N 1
ATOM 12946 C CA . LEU E 1 195 ? 16.688 -110.146 390.855 1.00 95.53 168 LEU E CA 1
ATOM 12947 C C . LEU E 1 195 ? 16.932 -111.110 392.011 1.00 93.06 168 LEU E C 1
ATOM 12948 O O . LEU E 1 195 ? 16.053 -111.884 392.384 1.00 104.25 168 LEU E O 1
ATOM 12953 N N . ILE E 1 196 ? 18.148 -111.096 392.535 1.00 86.01 169 ILE E N 1
ATOM 12954 C CA . ILE E 1 196 ? 18.467 -111.854 393.728 1.00 92.01 169 ILE E CA 1
ATOM 12955 C C . ILE E 1 196 ? 17.781 -111.131 394.880 1.00 106.49 169 ILE E C 1
ATOM 12956 O O . ILE E 1 196 ? 17.803 -109.896 394.943 1.00 115.55 169 ILE E O 1
ATOM 12961 N N . THR E 1 197 ? 17.225 -111.901 395.818 1.00 117.81 170 THR E N 1
ATOM 12962 C CA . THR E 1 197 ? 16.383 -111.337 396.883 1.00 112.78 170 THR E CA 1
ATOM 12963 C C . THR E 1 197 ? 16.350 -112.169 398.179 1.00 106.27 170 THR E C 1
ATOM 12964 O O . THR E 1 197 ? 16.745 -113.336 398.201 1.00 110.57 170 THR E O 1
ATOM 12968 N N . ASN E 1 198 ? 15.929 -111.522 399.266 1.00 112.59 171 ASN E N 1
ATOM 12969 C CA . ASN E 1 198 ? 15.830 -112.159 400.595 1.00 112.75 171 ASN E CA 1
ATOM 12970 C C . ASN E 1 198 ? 14.422 -112.656 400.938 1.00 107.31 171 ASN E C 1
ATOM 12971 O O . ASN E 1 198 ? 14.129 -112.936 402.094 1.00 112.68 171 ASN E O 1
ATOM 12976 N N . LEU E 1 199 ? 13.567 -112.767 399.930 1.00 98.66 172 LEU E N 1
ATOM 12977 C CA . LEU E 1 199 ? 12.209 -113.267 400.108 1.00 99.83 172 LEU E CA 1
ATOM 12978 C C . LEU E 1 199 ? 12.162 -114.798 400.153 1.00 110.72 172 LEU E C 1
ATOM 12979 O O . LEU E 1 199 ? 12.927 -115.487 399.475 1.00 107.49 172 LEU E O 1
ATOM 12984 N N . GLU E 1 200 ? 11.255 -115.323 400.967 1.00 123.67 173 GLU E N 1
ATOM 12985 C CA . GLU E 1 200 ? 10.988 -116.753 401.006 1.00 125.70 173 GLU E CA 1
ATOM 12986 C C . GLU E 1 200 ? 9.835 -116.953 400.036 1.00 119.16 173 GLU E C 1
ATOM 12987 O O . GLU E 1 200 ? 8.728 -116.504 400.313 1.00 119.52 173 GLU E O 1
ATOM 12993 N N . ILE E 1 201 ? 10.092 -117.585 398.890 1.00 113.85 174 ILE E N 1
ATOM 12994 C CA . ILE E 1 201 ? 9.037 -117.798 397.884 1.00 109.18 174 ILE E CA 1
ATOM 12995 C C . ILE E 1 201 ? 9.101 -119.181 397.255 1.00 110.69 174 ILE E C 1
ATOM 12996 O O . ILE E 1 201 ? 10.171 -119.775 397.110 1.00 98.70 174 ILE E O 1
ATOM 13001 N N . GLU E 1 202 ? 7.909 -119.676 396.924 1.00 125.81 175 GLU E N 1
ATOM 13002 C CA . GLU E 1 202 ? 7.703 -120.967 396.274 1.00 132.18 175 GLU E CA 1
ATOM 13003 C C . GLU E 1 202 ? 8.441 -121.030 394.949 1.00 120.73 175 GLU E C 1
ATOM 13004 O O . GLU E 1 202 ? 8.077 -120.300 394.024 1.00 105.90 175 GLU E O 1
ATOM 13010 N N . PRO E 1 203 ? 9.478 -121.895 394.848 1.00 115.13 176 PRO E N 1
ATOM 13011 C CA . PRO E 1 203 ? 10.113 -122.085 393.543 1.00 114.13 176 PRO E CA 1
ATOM 13012 C C . PRO E 1 203 ? 9.120 -122.551 392.483 1.00 108.77 176 PRO E C 1
ATOM 13013 O O . PRO E 1 203 ? 8.209 -123.314 392.790 1.00 115.47 176 PRO E O 1
ATOM 13017 N N . ASP E 1 204 ? 9.272 -122.042 391.265 1.00 108.85 177 ASP E N 1
ATOM 13018 C CA . ASP E 1 204 ? 8.526 -122.546 390.111 1.00 119.19 177 ASP E CA 1
ATOM 13019 C C . ASP E 1 204 ? 9.071 -123.919 389.726 1.00 124.88 177 ASP E C 1
ATOM 13020 O O . ASP E 1 204 ? 10.014 -124.421 390.352 1.00 121.43 177 ASP E O 1
ATOM 13025 N N . GLN E 1 205 ? 8.472 -124.524 388.705 1.00 130.69 178 GLN E N 1
ATOM 13026 C CA . GLN E 1 205 ? 8.701 -125.939 388.406 1.00 139.58 178 GLN E CA 1
ATOM 13027 C C . GLN E 1 205 ? 10.003 -126.234 387.660 1.00 125.40 178 GLN E C 1
ATOM 13028 O O . GLN E 1 205 ? 10.903 -126.871 388.200 1.00 127.11 178 GLN E O 1
ATOM 13034 N N . GLU E 1 206 ? 10.077 -125.737 386.432 1.00 116.93 179 GLU E N 1
ATOM 13035 C CA . GLU E 1 206 ? 11.049 -126.137 385.389 1.00 119.50 179 GLU E CA 1
ATOM 13036 C C . GLU E 1 206 ? 10.170 -126.556 384.225 1.00 115.49 179 GLU E C 1
ATOM 13037 O O . GLU E 1 206 ? 8.979 -126.237 384.230 1.00 120.20 179 GLU E O 1
ATOM 13043 N N . VAL E 1 207 ? 10.724 -127.254 383.241 1.00 106.83 180 VAL E N 1
ATOM 13044 C CA . VAL E 1 207 ? 10.026 -127.457 381.973 1.00 109.26 180 VAL E CA 1
ATOM 13045 C C . VAL E 1 207 ? 10.155 -128.924 381.509 1.00 108.11 180 VAL E C 1
ATOM 13046 O O . VAL E 1 207 ? 11.156 -129.589 381.801 1.00 103.48 180 VAL E O 1
ATOM 13050 N N . ASP E 1 208 ? 9.116 -129.422 380.827 1.00 108.34 181 ASP E N 1
ATOM 13051 C CA . ASP E 1 208 ? 9.040 -130.823 380.352 1.00 105.57 181 ASP E CA 1
ATOM 13052 C C . ASP E 1 208 ? 9.762 -130.959 379.010 1.00 105.68 181 ASP E C 1
ATOM 13053 O O . ASP E 1 208 ? 10.464 -131.939 378.765 1.00 100.03 181 ASP E O 1
ATOM 13055 N N . TYR E 1 209 ? 9.615 -129.944 378.164 1.00 106.55 182 TYR E N 1
ATOM 13056 C CA . TYR E 1 209 ? 10.169 -129.978 376.804 1.00 109.47 182 TYR E CA 1
ATOM 13057 C C . TYR E 1 209 ? 11.671 -129.684 376.743 1.00 125.19 182 TYR E C 1
ATOM 13058 O O . TYR E 1 209 ? 12.201 -128.854 377.513 1.00 132.86 182 TYR E O 1
ATOM 13067 N N . GLY E 1 210 ? 12.330 -130.354 375.796 1.00 117.29 183 GLY E N 1
ATOM 13068 C CA . GLY E 1 210 ? 13.761 -130.215 375.562 1.00 109.27 183 GLY E CA 1
ATOM 13069 C C . GLY E 1 210 ? 14.119 -130.278 374.077 1.00 106.47 183 GLY E C 1
ATOM 13070 O O . GLY E 1 210 ? 13.354 -129.841 373.211 1.00 99.06 183 GLY E O 1
ATOM 13071 N N . CYS E 1 211 ? 15.310 -130.792 373.790 1.00 102.75 184 CYS E N 1
ATOM 13072 C CA . CYS E 1 211 ? 15.829 -130.837 372.419 1.00 101.77 184 CYS E CA 1
ATOM 13073 C C . CYS E 1 211 ? 15.402 -132.125 371.710 1.00 98.52 184 CYS E C 1
ATOM 13074 O O . CYS E 1 211 ? 14.910 -132.100 370.580 1.00 93.71 184 CYS E O 1
ATOM 13077 N N . GLY E 1 212 ? 15.583 -133.242 372.399 1.00 103.31 185 GLY E N 1
ATOM 13078 C CA . GLY E 1 212 ? 15.372 -134.556 371.810 1.00 104.60 185 GLY E CA 1
ATOM 13079 C C . GLY E 1 212 ? 16.653 -135.008 371.149 1.00 107.52 185 GLY E C 1
ATOM 13080 O O . GLY E 1 212 ? 17.718 -134.976 371.770 1.00 118.85 185 GLY E O 1
ATOM 13081 N N . ASP E 1 213 ? 16.553 -135.415 369.890 1.00 110.45 186 ASP E N 1
ATOM 13082 C CA . ASP E 1 213 ? 17.719 -135.729 369.080 1.00 110.40 186 ASP E CA 1
ATOM 13083 C C . ASP E 1 213 ? 17.760 -134.756 367.904 1.00 115.43 186 ASP E C 1
ATOM 13084 O O . ASP E 1 213 ? 17.900 -135.196 366.769 1.00 103.02 186 ASP E O 1
ATOM 13085 N N . CYS E 1 214 ? 17.669 -133.445 368.178 1.00 115.86 187 CYS E N 1
ATOM 13086 C CA . CYS E 1 214 ? 17.494 -132.424 367.114 1.00 112.26 187 CYS E CA 1
ATOM 13087 C C . CYS E 1 214 ? 18.748 -132.035 366.305 1.00 119.57 187 CYS E C 1
ATOM 13088 O O . CYS E 1 214 ? 18.713 -132.061 365.075 1.00 140.73 187 CYS E O 1
ATOM 13091 N N . ARG E 1 215 ? 19.824 -131.619 366.964 1.00 110.72 188 ARG E N 1
ATOM 13092 C CA . ARG E 1 215 ? 21.114 -131.404 366.270 1.00 101.12 188 ARG E CA 1
ATOM 13093 C C . ARG E 1 215 ? 21.166 -130.374 365.131 1.00 92.83 188 ARG E C 1
ATOM 13094 O O . ARG E 1 215 ? 22.188 -130.293 364.455 1.00 102.41 188 ARG E O 1
ATOM 13102 N N . ARG E 1 216 ? 20.124 -129.585 364.905 1.00 89.29 189 ARG E N 1
ATOM 13103 C CA . ARG E 1 216 ? 20.136 -128.659 363.756 1.00 94.67 189 ARG E CA 1
ATOM 13104 C C . ARG E 1 216 ? 21.207 -127.557 363.886 1.00 94.74 189 ARG E C 1
ATOM 13105 O O . ARG E 1 216 ? 21.977 -127.281 362.944 1.00 101.58 189 ARG E O 1
ATOM 13113 N N . CYS E 1 217 ? 21.203 -126.909 365.048 1.00 88.81 190 CYS E N 1
ATOM 13114 C CA . CYS E 1 217 ? 22.168 -125.872 365.413 1.00 77.09 190 CYS E CA 1
ATOM 13115 C C . CYS E 1 217 ? 23.599 -126.392 365.294 1.00 70.91 190 CYS E C 1
ATOM 13116 O O . CYS E 1 217 ? 24.443 -125.772 364.673 1.00 69.50 190 CYS E O 1
ATOM 13119 N N . LEU E 1 218 ? 23.859 -127.560 365.851 1.00 74.69 191 LEU E N 1
ATOM 13120 C CA . LEU E 1 218 ? 25.192 -128.162 365.753 1.00 74.25 191 LEU E CA 1
ATOM 13121 C C . LEU E 1 218 ? 25.718 -128.286 364.326 1.00 77.24 191 LEU E C 1
ATOM 13122 O O . LEU E 1 218 ? 26.927 -128.262 364.117 1.00 68.76 191 LEU E O 1
ATOM 13127 N N . ASP E 1 219 ? 24.813 -128.479 363.368 1.00 82.45 192 ASP E N 1
ATOM 13128 C CA . ASP E 1 219 ? 25.181 -128.730 361.965 1.00 81.10 192 ASP E CA 1
ATOM 13129 C C . ASP E 1 219 ? 25.120 -127.476 361.125 1.00 81.55 192 ASP E C 1
ATOM 13130 O O . ASP E 1 219 ? 25.714 -127.429 360.047 1.00 83.83 192 ASP E O 1
ATOM 13135 N N . ALA E 1 220 ? 24.423 -126.461 361.627 1.00 83.63 193 ALA E N 1
ATOM 13136 C CA . ALA E 1 220 ? 24.343 -125.148 360.970 1.00 85.06 193 ALA E CA 1
ATOM 13137 C C . ALA E 1 220 ? 25.456 -124.162 361.395 1.00 85.21 193 ALA E C 1
ATOM 13138 O O . ALA E 1 220 ? 25.800 -123.249 360.634 1.00 85.11 193 ALA E O 1
ATOM 13140 N N . CYS E 1 221 ? 25.993 -124.308 362.609 1.00 85.26 194 CYS E N 1
ATOM 13141 C CA . CYS E 1 221 ? 27.037 -123.379 363.093 1.00 78.59 194 CYS E CA 1
ATOM 13142 C C . CYS E 1 221 ? 28.166 -123.383 362.099 1.00 75.31 194 CYS E C 1
ATOM 13143 O O . CYS E 1 221 ? 28.804 -124.429 361.915 1.00 63.50 194 CYS E O 1
ATOM 13146 N N . PRO E 1 222 ? 28.443 -122.222 361.473 1.00 69.55 195 PRO E N 1
ATOM 13147 C CA . PRO E 1 222 ? 29.419 -122.170 360.378 1.00 70.30 195 PRO E CA 1
ATOM 13148 C C . PRO E 1 222 ? 30.871 -122.390 360.794 1.00 74.70 195 PRO E C 1
ATOM 13149 O O . PRO E 1 222 ? 31.735 -122.564 359.925 1.00 78.64 195 PRO E O 1
ATOM 13153 N N . THR E 1 223 ? 31.144 -122.316 362.099 1.00 73.59 196 THR E N 1
ATOM 13154 C CA . THR E 1 223 ? 32.483 -122.582 362.626 1.00 65.33 196 THR E CA 1
ATOM 13155 C C . THR E 1 223 ? 32.541 -123.902 363.380 1.00 67.01 196 THR E C 1
ATOM 13156 O O . THR E 1 223 ? 33.626 -124.316 363.783 1.00 72.03 196 THR E O 1
ATOM 13160 N N . SER E 1 224 ? 31.389 -124.555 363.564 1.00 65.10 197 SER E N 1
ATOM 13161 C CA . SER E 1 224 ? 31.286 -125.766 364.388 1.00 65.68 197 SER E CA 1
ATOM 13162 C C . SER E 1 224 ? 31.809 -125.536 365.820 1.00 66.92 197 SER E C 1
ATOM 13163 O O . SER E 1 224 ? 32.457 -126.421 366.384 1.00 53.54 197 SER E O 1
ATOM 13166 N N . CYS E 1 225 ? 31.516 -124.376 366.410 1.00 61.27 198 CYS E N 1
ATOM 13167 C CA . CYS E 1 225 ? 32.035 -124.090 367.747 1.00 65.86 198 CYS E CA 1
ATOM 13168 C C . CYS E 1 225 ? 31.285 -124.881 368.828 1.00 69.18 198 CYS E C 1
ATOM 13169 O O . CYS E 1 225 ? 31.875 -125.273 369.858 1.00 64.12 198 CYS E O 1
ATOM 13172 N N . LEU E 1 226 ? 29.995 -125.116 368.581 1.00 69.43 199 LEU E N 1
ATOM 13173 C CA . LEU E 1 226 ? 29.113 -125.805 369.545 1.00 71.28 199 LEU E CA 1
ATOM 13174 C C . LEU E 1 226 ? 29.553 -127.240 369.739 1.00 63.21 199 LEU E C 1
ATOM 13175 O O . LEU E 1 226 ? 29.807 -127.936 368.776 1.00 63.18 199 LEU E O 1
ATOM 13180 N N . ILE E 1 227 ? 29.683 -127.668 370.985 1.00 67.94 200 ILE E N 1
ATOM 13181 C CA . ILE E 1 227 ? 30.329 -128.949 371.257 1.00 75.35 200 ILE E CA 1
ATOM 13182 C C . ILE E 1 227 ? 29.326 -130.110 371.251 1.00 75.20 200 ILE E C 1
ATOM 13183 O O . ILE E 1 227 ? 29.717 -131.254 371.030 1.00 71.29 200 ILE E O 1
ATOM 13188 N N . GLY E 1 228 ? 28.062 -129.809 371.543 1.00 77.64 201 GLY E N 1
ATOM 13189 C CA . GLY E 1 228 ? 26.990 -130.814 371.583 1.00 83.44 201 GLY E CA 1
ATOM 13190 C C . GLY E 1 228 ? 26.104 -130.807 372.833 1.00 81.61 201 GLY E C 1
ATOM 13191 O O . GLY E 1 228 ? 24.895 -131.033 372.747 1.00 81.20 201 GLY E O 1
ATOM 13192 N N . ASP E 1 229 ? 26.715 -130.513 373.978 1.00 83.42 202 ASP E N 1
ATOM 13193 C CA . ASP E 1 229 ? 26.053 -130.530 375.287 1.00 75.32 202 ASP E CA 1
ATOM 13194 C C . ASP E 1 229 ? 25.683 -129.153 375.837 1.00 71.35 202 ASP E C 1
ATOM 13195 O O . ASP E 1 229 ? 25.567 -128.992 377.053 1.00 61.97 202 ASP E O 1
ATOM 13200 N N . GLY E 1 230 ? 25.429 -128.182 374.962 1.00 71.67 203 GLY E N 1
ATOM 13201 C CA . GLY E 1 230 ? 25.105 -126.796 375.400 1.00 76.54 203 GLY E CA 1
ATOM 13202 C C . GLY E 1 230 ? 26.352 -125.995 375.766 1.00 67.83 203 GLY E C 1
ATOM 13203 O O . GLY E 1 230 ? 26.281 -124.938 376.379 1.00 69.73 203 GLY E O 1
ATOM 13204 N N . THR E 1 231 ? 27.484 -126.511 375.330 1.00 63.80 204 THR E N 1
ATOM 13205 C CA . THR E 1 231 ? 28.786 -125.981 375.640 1.00 62.77 204 THR E CA 1
ATOM 13206 C C . THR E 1 231 ? 29.503 -125.674 374.327 1.00 68.04 204 THR E C 1
ATOM 13207 O O . THR E 1 231 ? 29.075 -126.114 373.251 1.00 74.87 204 THR E O 1
ATOM 13211 N N . MET E 1 232 ? 30.579 -124.897 374.400 1.00 76.92 205 MET E N 1
ATOM 13212 C CA . MET E 1 232 ? 31.069 -124.151 373.228 1.00 68.92 205 MET E CA 1
ATOM 13213 C C . MET E 1 232 ? 32.565 -123.853 373.263 1.00 68.51 205 MET E C 1
ATOM 13214 O O . MET E 1 232 ? 33.120 -123.646 374.326 1.00 69.46 205 MET E O 1
ATOM 13219 N N . ASN E 1 233 ? 33.214 -123.830 372.099 1.00 68.58 206 ASN E N 1
ATOM 13220 C CA . ASN E 1 233 ? 34.472 -123.090 371.969 1.00 64.74 206 ASN E CA 1
ATOM 13221 C C . ASN E 1 233 ? 34.196 -121.642 371.549 1.00 59.90 206 ASN E C 1
ATOM 13222 O O . ASN E 1 233 ? 34.198 -121.326 370.376 1.00 61.28 206 ASN E O 1
ATOM 13227 N N . ALA E 1 234 ? 33.993 -120.761 372.520 1.00 61.14 207 ALA E N 1
ATOM 13228 C CA . ALA E 1 234 ? 33.439 -119.408 372.257 1.00 60.44 207 ALA E CA 1
ATOM 13229 C C . ALA E 1 234 ? 34.367 -118.516 371.432 1.00 54.88 207 ALA E C 1
ATOM 13230 O O . ALA E 1 234 ? 33.960 -117.615 370.714 1.00 44.73 207 ALA E O 1
ATOM 13232 N N . ARG E 1 235 ? 35.644 -118.733 371.669 1.00 66.57 208 ARG E N 1
ATOM 13233 C CA . ARG E 1 235 ? 36.741 -118.308 370.833 1.00 64.84 208 ARG E CA 1
ATOM 13234 C C . ARG E 1 235 ? 36.432 -118.446 369.327 1.00 70.19 208 ARG E C 1
ATOM 13235 O O . ARG E 1 235 ? 36.943 -117.651 368.546 1.00 73.64 208 ARG E O 1
ATOM 13243 N N . ARG E 1 236 ? 35.608 -119.433 368.928 1.00 68.76 209 ARG E N 1
ATOM 13244 C CA . ARG E 1 236 ? 35.222 -119.611 367.508 1.00 64.74 209 ARG E CA 1
ATOM 13245 C C . ARG E 1 236 ? 33.786 -119.222 367.205 1.00 61.69 209 ARG E C 1
ATOM 13246 O O . ARG E 1 236 ? 33.304 -119.421 366.099 1.00 57.72 209 ARG E O 1
ATOM 13254 N N . CYS E 1 237 ? 33.086 -118.654 368.172 1.00 61.19 210 CYS E N 1
ATOM 13255 C CA . CYS E 1 237 ? 31.787 -118.092 367.871 1.00 58.08 210 CYS E CA 1
ATOM 13256 C C . CYS E 1 237 ? 31.973 -116.847 367.043 1.00 50.47 210 CYS E C 1
ATOM 13257 O O . CYS E 1 237 ? 32.753 -115.982 367.381 1.00 58.33 210 CYS E O 1
ATOM 13260 N N . LEU E 1 238 ? 31.199 -116.720 365.977 1.00 54.55 211 LEU E N 1
ATOM 13261 C CA . LEU E 1 238 ? 31.172 -115.483 365.202 1.00 54.34 211 LEU E CA 1
ATOM 13262 C C . LEU E 1 238 ? 30.640 -114.297 365.991 1.00 54.75 211 LEU E C 1
ATOM 13263 O O . LEU E 1 238 ? 30.969 -113.157 365.695 1.00 53.92 211 LEU E O 1
ATOM 13268 N N . SER E 1 239 ? 29.780 -114.553 366.969 1.00 61.27 212 SER E N 1
ATOM 13269 C CA . SER E 1 239 ? 29.265 -113.455 367.774 1.00 63.07 212 SER E CA 1
ATOM 13270 C C . SER E 1 239 ? 30.443 -112.805 368.498 1.00 62.61 212 SER E C 1
ATOM 13271 O O . SER E 1 239 ? 30.506 -111.575 368.662 1.00 51.70 212 SER E O 1
ATOM 13274 N N . PHE E 1 240 ? 31.353 -113.657 368.955 1.00 56.83 213 PHE E N 1
ATOM 13275 C CA . PHE E 1 240 ? 32.554 -113.196 369.622 1.00 55.80 213 PHE E CA 1
ATOM 13276 C C . PHE E 1 240 ? 33.442 -112.484 368.614 1.00 58.75 213 PHE E C 1
ATOM 13277 O O . PHE E 1 240 ? 33.937 -111.403 368.879 1.00 56.66 213 PHE E O 1
ATOM 13285 N N . GLN E 1 241 ? 33.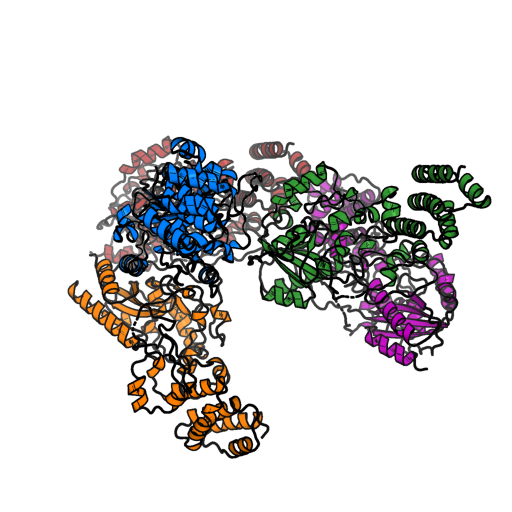641 -113.094 367.450 1.00 58.88 214 GLN E N 1
ATOM 13286 C CA . GLN E 1 241 ? 34.589 -112.551 366.471 1.00 53.17 214 GLN E CA 1
ATOM 13287 C C . GLN E 1 241 ? 34.180 -111.145 366.060 1.00 52.13 214 GLN E C 1
ATOM 13288 O O . GLN E 1 241 ? 35.032 -110.258 365.941 1.00 60.77 214 GLN E O 1
ATOM 13294 N N . THR E 1 242 ? 32.889 -110.905 365.942 1.00 52.35 215 THR E N 1
ATOM 13295 C CA . THR E 1 242 ? 32.419 -109.547 365.613 1.00 58.98 215 THR E CA 1
ATOM 13296 C C . THR E 1 242 ? 32.701 -108.557 366.730 1.00 55.08 215 THR E C 1
ATOM 13297 O O . THR E 1 242 ? 32.789 -107.379 366.496 1.00 61.81 215 THR E O 1
ATOM 13301 N N . GLN E 1 243 ? 32.892 -109.053 367.936 1.00 59.03 216 GLN E N 1
ATOM 13302 C CA . GLN E 1 243 ? 33.136 -108.195 369.076 1.00 59.81 216 GLN E CA 1
ATOM 13303 C C . GLN E 1 243 ? 34.581 -108.148 369.531 1.00 57.52 216 GLN E C 1
ATOM 13304 O O . GLN E 1 243 ? 34.936 -107.302 370.352 1.00 54.61 216 GLN E O 1
ATOM 13310 N N . ASP E 1 244 ? 35.391 -109.102 369.081 1.00 56.40 217 ASP E N 1
ATOM 13311 C CA . ASP E 1 244 ? 36.778 -109.159 369.527 1.00 58.49 217 ASP E CA 1
ATOM 13312 C C . ASP E 1 244 ? 37.512 -107.978 368.936 1.00 60.07 217 ASP E C 1
ATOM 13313 O O . ASP E 1 244 ? 37.279 -107.602 367.797 1.00 57.34 217 ASP E O 1
ATOM 13318 N N . LYS E 1 245 ? 38.415 -107.402 369.709 1.00 58.79 218 LYS E N 1
ATOM 13319 C CA . LYS E 1 245 ? 39.267 -106.352 369.191 1.00 55.78 218 LYS E CA 1
ATOM 13320 C C . LYS E 1 245 ? 40.372 -106.950 368.363 1.00 51.43 218 LYS E C 1
ATOM 13321 O O . LYS E 1 245 ? 40.596 -108.142 368.366 1.00 56.96 218 LYS E O 1
ATOM 13327 N N . GLY E 1 246 ? 41.077 -106.102 367.650 1.00 54.42 219 GLY E N 1
ATOM 13328 C CA . GLY E 1 246 ? 42.181 -106.548 366.835 1.00 47.42 219 GLY E CA 1
ATOM 13329 C C . GLY E 1 246 ? 41.758 -106.930 365.445 1.00 50.03 219 GLY E C 1
ATOM 13330 O O . GLY E 1 246 ? 40.770 -106.440 364.893 1.00 51.14 219 GLY E O 1
ATOM 13331 N N . MET E 1 247 ? 42.514 -107.856 364.893 1.00 45.81 220 MET E N 1
ATOM 13332 C CA . MET E 1 247 ? 42.379 -108.247 363.541 1.00 46.18 220 MET E CA 1
ATOM 13333 C C . MET E 1 247 ? 41.635 -109.598 363.490 1.00 56.28 220 MET E C 1
ATOM 13334 O O . MET E 1 247 ? 42.139 -110.594 364.031 1.00 69.63 220 MET E O 1
ATOM 13339 N N . MET E 1 248 ? 40.460 -109.640 362.851 1.00 48.52 221 MET E N 1
ATOM 13340 C CA . MET E 1 248 ? 39.723 -110.889 362.663 1.00 48.49 221 MET E CA 1
ATOM 13341 C C . MET E 1 248 ? 40.468 -111.894 361.795 1.00 52.08 221 MET E C 1
ATOM 13342 O O . MET E 1 248 ? 40.797 -111.578 360.679 1.00 58.78 221 MET E O 1
ATOM 13347 N N . ASP E 1 249 ? 40.703 -113.114 362.288 1.00 51.99 222 ASP E N 1
ATOM 13348 C CA . ASP E 1 249 ? 41.391 -114.133 361.497 1.00 50.14 222 ASP E CA 1
ATOM 13349 C C . ASP E 1 249 ? 40.672 -114.359 360.186 1.00 57.35 222 ASP E C 1
ATOM 13350 O O . ASP E 1 249 ? 39.456 -114.299 360.116 1.00 56.01 222 ASP E O 1
ATOM 13355 N N . MET E 1 250 ? 41.458 -114.713 359.172 1.00 67.31 223 MET E N 1
ATOM 13356 C CA . MET E 1 250 ? 40.975 -115.000 357.821 1.00 59.99 223 MET E CA 1
ATOM 13357 C C . MET E 1 250 ? 39.747 -115.906 357.761 1.00 56.97 223 MET E C 1
ATOM 13358 O O . MET E 1 250 ? 38.863 -115.697 356.949 1.00 57.82 223 MET E O 1
ATOM 13363 N N . GLU E 1 251 ? 39.717 -116.942 358.582 1.00 60.18 224 GLU E N 1
ATOM 13364 C CA . GLU E 1 251 ? 38.646 -117.930 358.493 1.00 58.61 224 GLU E CA 1
ATOM 13365 C C . GLU E 1 251 ? 37.272 -117.293 358.689 1.00 55.63 224 GLU E C 1
ATOM 13366 O O . GLU E 1 251 ? 36.332 -117.633 357.989 1.00 47.94 224 GLU E O 1
ATOM 13372 N N . PHE E 1 252 ? 37.165 -116.382 359.649 1.00 56.64 225 PHE E N 1
ATOM 13373 C CA . PHE E 1 252 ? 35.860 -115.852 360.036 1.00 59.19 225 PHE E CA 1
ATOM 13374 C C . PHE E 1 252 ? 35.367 -114.706 359.180 1.00 54.50 225 PHE E C 1
ATOM 13375 O O . PHE E 1 252 ? 34.183 -114.418 359.207 1.00 53.37 225 PHE E O 1
ATOM 13383 N N . ARG E 1 253 ? 36.250 -114.078 358.414 1.00 53.17 226 ARG E N 1
ATOM 13384 C CA . ARG E 1 253 ? 35.874 -112.919 357.595 1.00 59.94 226 ARG E CA 1
ATOM 13385 C C . ARG E 1 253 ? 34.776 -113.268 356.595 1.00 62.97 226 ARG E C 1
ATOM 13386 O O . ARG E 1 253 ? 33.704 -112.655 356.555 1.00 57.48 226 ARG E O 1
ATOM 13394 N N . LYS E 1 254 ? 35.052 -114.291 355.802 1.00 68.62 227 LYS E N 1
ATOM 13395 C CA . LYS E 1 254 ? 34.104 -114.766 354.803 1.00 69.89 227 LYS E CA 1
ATOM 13396 C C . LYS E 1 254 ? 32.790 -115.169 355.469 1.00 63.54 227 LYS E C 1
ATOM 13397 O O . LYS E 1 254 ? 31.713 -114.917 354.946 1.00 65.31 227 LYS E O 1
ATOM 13403 N N . LYS E 1 255 ? 32.888 -115.770 356.648 1.00 60.92 228 LYS E N 1
ATOM 13404 C CA . LYS E 1 255 ? 31.727 -116.381 357.318 1.00 52.73 228 LYS E CA 1
ATOM 13405 C C . LYS E 1 255 ? 30.753 -115.425 358.014 1.00 55.21 228 LYS E C 1
ATOM 13406 O O . LYS E 1 255 ? 29.622 -115.791 358.236 1.00 56.03 228 LYS E O 1
ATOM 13412 N N . ILE E 1 256 ? 31.166 -114.209 358.346 1.00 57.78 229 ILE E N 1
ATOM 13413 C CA . ILE E 1 256 ? 30.215 -113.272 358.931 1.00 59.23 229 ILE E CA 1
ATOM 13414 C C . ILE E 1 256 ? 29.297 -112.721 357.836 1.00 62.33 229 ILE E C 1
ATOM 13415 O O . ILE E 1 256 ? 28.352 -111.986 358.139 1.00 61.77 229 ILE E O 1
ATOM 13420 N N . LYS E 1 257 ? 29.590 -113.075 356.582 1.00 60.32 230 LYS E N 1
ATOM 13421 C CA . LYS E 1 257 ? 28.839 -112.608 355.434 1.00 60.34 230 LYS E CA 1
ATOM 13422 C C . LYS E 1 257 ? 28.641 -111.110 355.572 1.00 62.02 230 LYS E C 1
ATOM 13423 O O . LYS E 1 257 ? 29.622 -110.361 355.536 1.00 68.09 230 LYS E O 1
ATOM 13429 N N . THR E 1 258 ? 27.405 -110.660 355.761 1.00 62.14 231 THR E N 1
ATOM 13430 C CA . THR E 1 258 ? 27.140 -109.218 355.950 1.00 67.18 231 THR E CA 1
ATOM 13431 C C . THR E 1 258 ? 26.685 -108.904 357.371 1.00 61.36 231 THR E C 1
ATOM 13432 O O . THR E 1 258 ? 26.265 -107.802 357.654 1.00 59.95 231 THR E O 1
ATOM 13436 N N . VAL E 1 259 ? 26.745 -109.893 358.253 1.00 59.58 232 VAL E N 1
ATOM 13437 C CA . VAL E 1 259 ? 26.324 -109.695 359.622 1.00 63.15 232 VAL E CA 1
ATOM 13438 C C . VAL E 1 259 ? 27.494 -109.091 360.382 1.00 63.62 232 VAL E C 1
ATOM 13439 O O . VAL E 1 259 ? 28.400 -109.818 360.793 1.00 64.28 232 VAL E O 1
ATOM 13443 N N . ILE E 1 260 ? 27.424 -107.781 360.613 1.00 58.44 233 ILE E N 1
ATOM 13444 C CA . ILE E 1 260 ? 28.509 -107.029 361.232 1.00 56.02 233 ILE E CA 1
ATOM 13445 C C . ILE E 1 260 ? 28.494 -106.970 362.749 1.00 56.41 233 ILE E C 1
ATOM 13446 O O . ILE E 1 260 ? 29.352 -106.341 363.347 1.00 67.21 233 ILE E O 1
ATOM 13451 N N . TYR E 1 261 ? 27.523 -107.610 363.375 1.00 64.67 234 TYR E N 1
ATOM 13452 C CA . TYR E 1 261 ? 27.470 -107.701 364.835 1.00 60.21 234 TYR E CA 1
ATOM 13453 C C . TYR E 1 261 ? 26.612 -108.893 365.261 1.00 67.94 234 TYR E C 1
ATOM 13454 O O . TYR E 1 261 ? 25.440 -108.980 364.920 1.00 66.52 234 TYR E O 1
ATOM 13463 N N . GLY E 1 262 ? 27.200 -109.817 366.013 1.00 69.61 235 GLY E N 1
ATOM 13464 C CA . GLY E 1 262 ? 26.480 -110.990 366.477 1.00 66.44 235 GLY E CA 1
ATOM 13465 C C . GLY E 1 262 ? 26.297 -112.031 365.398 1.00 69.68 235 GLY E C 1
ATOM 13466 O O . GLY E 1 262 ? 26.741 -111.853 364.259 1.00 69.93 235 GLY E O 1
ATOM 13467 N N . CYS E 1 263 ? 25.680 -113.142 365.800 1.00 74.09 236 CYS E N 1
ATOM 13468 C CA . CYS E 1 263 ? 25.347 -114.268 364.927 1.00 69.85 236 CYS E CA 1
ATOM 13469 C C . CYS E 1 263 ? 24.094 -114.925 365.470 1.00 66.82 236 CYS E C 1
ATOM 13470 O O . CYS E 1 263 ? 23.951 -115.096 366.680 1.00 69.58 236 CYS E O 1
ATOM 13473 N N . ASP E 1 264 ? 23.161 -115.233 364.572 1.00 70.13 237 ASP E N 1
ATOM 13474 C CA . ASP E 1 264 ? 21.880 -115.841 364.947 1.00 71.50 237 ASP E CA 1
ATOM 13475 C C . ASP E 1 264 ? 21.658 -117.214 364.305 1.00 67.98 237 ASP E C 1
ATOM 13476 O O . ASP E 1 264 ? 20.602 -117.796 364.444 1.00 64.60 237 ASP E O 1
ATOM 13481 N N . ILE E 1 265 ? 22.675 -117.747 363.641 1.00 74.47 238 ILE E N 1
ATOM 13482 C CA . ILE E 1 265 ? 22.525 -118.972 362.850 1.00 74.01 238 ILE E CA 1
ATOM 13483 C C . ILE E 1 265 ? 22.021 -120.156 363.698 1.00 72.97 238 ILE E C 1
ATOM 13484 O O . ILE E 1 265 ? 21.127 -120.887 363.270 1.00 65.50 238 ILE E O 1
ATOM 13489 N N . CYS E 1 266 ? 22.520 -120.285 364.917 1.00 69.29 239 CYS E N 1
ATOM 13490 C CA . CYS E 1 266 ? 22.124 -121.393 365.801 1.00 75.32 239 CYS E CA 1
ATOM 13491 C C . CYS E 1 266 ? 20.707 -121.231 366.398 1.00 85.81 239 CYS E C 1
ATOM 13492 O O . CYS E 1 266 ? 20.229 -122.133 367.098 1.00 86.42 239 CYS E O 1
ATOM 13495 N N . GLN E 1 267 ? 20.081 -120.068 366.168 1.00 83.08 240 GLN E N 1
ATOM 13496 C CA . GLN E 1 267 ? 18.705 -119.777 366.608 1.00 79.54 240 GLN E CA 1
ATOM 13497 C C . GLN E 1 267 ? 17.707 -119.801 365.440 1.00 85.60 240 GLN E C 1
ATOM 13498 O O . GLN E 1 267 ? 16.608 -120.315 365.573 1.00 91.78 240 GLN E O 1
ATOM 13504 N N . ILE E 1 268 ? 18.098 -119.244 364.300 1.00 88.78 241 ILE E N 1
ATOM 13505 C CA . ILE E 1 268 ? 17.324 -119.358 363.057 1.00 79.05 241 ILE E CA 1
ATOM 13506 C C . ILE E 1 268 ? 17.084 -120.822 362.681 1.00 77.66 241 ILE E C 1
ATOM 13507 O O . ILE E 1 268 ? 16.018 -121.186 362.207 1.00 74.08 241 ILE E O 1
ATOM 13512 N N . SER E 1 269 ? 18.076 -121.672 362.930 1.00 89.86 242 SER E N 1
ATOM 13513 C CA . SER E 1 269 ? 17.973 -123.100 362.623 1.00 83.44 242 SER E CA 1
ATOM 13514 C C . SER E 1 269 ? 17.199 -123.895 363.663 1.00 85.97 242 SER E C 1
ATOM 13515 O O . SER E 1 269 ? 17.053 -125.112 363.515 1.00 96.13 242 SER E O 1
ATOM 13518 N N . CYS E 1 270 ? 16.729 -123.242 364.728 1.00 93.83 243 CYS E N 1
ATOM 13519 C CA . CYS E 1 270 ? 16.069 -123.955 365.850 1.00 91.24 243 CYS E CA 1
ATOM 13520 C C . CYS E 1 270 ? 14.557 -124.081 365.637 1.00 100.11 243 CYS E C 1
ATOM 13521 O O . CYS E 1 270 ? 13.875 -123.075 365.392 1.00 106.01 243 CYS E O 1
ATOM 13524 N N . PRO E 1 271 ? 14.032 -125.319 365.739 1.00 102.81 244 PRO E N 1
ATOM 13525 C CA . PRO E 1 271 ? 12.618 -125.607 365.548 1.00 93.80 244 PRO E CA 1
ATOM 13526 C C . PRO E 1 271 ? 11.743 -124.706 366.403 1.00 92.14 244 PRO E C 1
ATOM 13527 O O . PRO E 1 271 ? 10.724 -124.212 365.931 1.00 84.83 244 PRO E O 1
ATOM 13531 N N . TYR E 1 272 ? 12.145 -124.487 367.651 1.00 86.97 245 TYR E N 1
ATOM 13532 C CA . TYR E 1 272 ? 11.331 -123.677 368.560 1.00 86.92 245 TYR E CA 1
ATOM 13533 C C . TYR E 1 272 ? 11.160 -122.231 368.109 1.00 87.53 245 TYR E C 1
ATOM 13534 O O . TYR E 1 272 ? 10.364 -121.507 368.693 1.00 87.05 245 TYR E O 1
ATOM 13543 N N . ASN E 1 273 ? 11.955 -121.791 367.137 1.00 94.94 246 ASN E N 1
ATOM 13544 C CA . ASN E 1 273 ? 11.840 -120.436 366.614 1.00 102.51 246 ASN E CA 1
ATOM 13545 C C . ASN E 1 273 ? 11.057 -120.400 365.313 1.00 104.90 246 ASN E C 1
ATOM 13546 O O . ASN E 1 273 ? 10.710 -119.317 364.814 1.00 81.88 246 ASN E O 1
ATOM 13551 N N . ARG E 1 274 ? 10.763 -121.597 364.800 1.00 119.77 247 ARG E N 1
ATOM 13552 C CA . ARG E 1 274 ? 9.995 -121.812 363.563 1.00 133.68 247 ARG E CA 1
ATOM 13553 C C . ARG E 1 274 ? 8.910 -120.748 363.296 1.00 124.36 247 ARG E C 1
ATOM 13554 O O . ARG E 1 274 ? 8.900 -120.117 362.237 1.00 111.68 247 ARG E O 1
ATOM 13562 N N . GLY E 1 275 ? 8.017 -120.529 364.255 1.00 116.43 248 GLY E N 1
ATOM 13563 C CA . GLY E 1 275 ? 6.899 -119.625 364.016 1.00 123.60 248 GLY E CA 1
ATOM 13564 C C . GLY E 1 275 ? 6.548 -118.688 365.149 1.00 132.59 248 GLY E C 1
ATOM 13565 O O . GLY E 1 275 ? 5.465 -118.799 365.725 1.00 154.73 248 GLY E O 1
ATOM 13566 N N . ILE E 1 276 ? 7.444 -117.756 365.465 1.00 123.67 249 ILE E N 1
ATOM 13567 C CA . ILE E 1 276 ? 7.115 -116.688 366.406 1.00 117.90 249 ILE E CA 1
ATOM 13568 C C . ILE E 1 276 ? 7.337 -115.349 365.740 1.00 119.54 249 ILE E C 1
ATOM 13569 O O . ILE E 1 276 ? 8.248 -115.193 364.934 1.00 127.49 249 ILE E O 1
ATOM 13574 N N . ASP E 1 277 ? 6.457 -114.403 366.046 1.00 117.13 250 ASP E N 1
ATOM 13575 C CA . ASP E 1 277 ? 6.795 -112.991 365.973 1.00 111.26 250 ASP E CA 1
ATOM 13576 C C . ASP E 1 277 ? 6.572 -112.475 367.391 1.00 103.19 250 ASP E C 1
ATOM 13577 O O . ASP E 1 277 ? 5.777 -113.042 368.131 1.00 107.07 250 ASP E O 1
ATOM 13582 N N . ASN E 1 278 ? 7.303 -111.442 367.785 1.00 103.99 251 ASN E N 1
ATOM 13583 C CA . ASN E 1 278 ? 7.339 -111.017 369.183 1.00 114.53 251 ASN E CA 1
ATOM 13584 C C . ASN E 1 278 ? 7.025 -109.508 369.298 1.00 113.30 251 ASN E C 1
ATOM 13585 O O . ASN E 1 278 ? 6.911 -108.830 368.288 1.00 103.16 251 ASN E O 1
ATOM 13590 N N . PRO E 1 279 ? 6.867 -108.987 370.526 1.00 112.65 252 PRO E N 1
ATOM 13591 C CA . PRO E 1 279 ? 6.213 -107.678 370.657 1.00 119.82 252 PRO E CA 1
ATOM 13592 C C . PRO E 1 279 ? 7.008 -106.402 370.269 1.00 118.55 252 PRO E C 1
ATOM 13593 O O . PRO E 1 279 ? 6.824 -105.903 369.167 1.00 113.44 252 PRO E O 1
ATOM 13597 N N . LEU E 1 280 ? 7.853 -105.876 371.158 1.00 116.38 253 LEU E N 1
ATOM 13598 C CA . LEU E 1 280 ? 8.284 -104.471 371.050 1.00 121.12 253 LEU E CA 1
ATOM 13599 C C . LEU E 1 280 ? 9.101 -104.167 369.795 1.00 129.11 253 LEU E C 1
ATOM 13600 O O . LEU E 1 280 ? 8.597 -103.551 368.853 1.00 129.81 253 LEU E O 1
ATOM 13605 N N . ASP E 1 283 ? 10.994 -100.267 370.216 1.00 99.00 254 ASP E N 1
ATOM 13606 C CA . ASP E 1 283 ? 10.937 -99.556 368.924 1.00 121.07 254 ASP E CA 1
ATOM 13607 C C . ASP E 1 283 ? 12.217 -99.662 368.066 1.00 121.78 254 ASP E C 1
ATOM 13608 O O . ASP E 1 283 ? 13.312 -99.375 368.541 1.00 114.95 254 ASP E O 1
ATOM 13613 N N . ILE E 1 284 ? 12.048 -100.007 366.787 1.00 113.71 255 ILE E N 1
ATOM 13614 C CA . ILE E 1 284 ? 13.162 -100.317 365.879 1.00 105.06 255 ILE E CA 1
ATOM 13615 C C . ILE E 1 284 ? 13.297 -99.331 364.712 1.00 103.21 255 ILE E C 1
ATOM 13616 O O . ILE E 1 284 ? 12.403 -99.234 363.868 1.00 100.41 255 ILE E O 1
ATOM 13621 N N . ASP E 1 285 ? 14.429 -98.630 364.641 1.00 103.93 256 ASP E N 1
ATOM 13622 C CA . ASP E 1 285 ? 14.823 -97.944 363.406 1.00 97.70 256 ASP E CA 1
ATOM 13623 C C . ASP E 1 285 ? 15.470 -98.979 362.476 1.00 103.20 256 ASP E C 1
ATOM 13624 O O . ASP E 1 285 ? 16.503 -99.553 362.816 1.00 105.39 256 ASP E O 1
ATOM 13629 N N . PRO E 1 286 ? 14.872 -99.224 361.299 1.00 106.39 257 PRO E N 1
ATOM 13630 C CA . PRO E 1 286 ? 15.462 -100.249 360.437 1.00 105.98 257 PRO E CA 1
ATOM 13631 C C . PRO E 1 286 ? 16.848 -99.872 359.877 1.00 101.36 257 PRO E C 1
ATOM 13632 O O . PRO E 1 286 ? 17.602 -100.761 359.483 1.00 103.23 257 PRO E O 1
ATOM 13636 N N . ASP E 1 287 ? 17.172 -98.580 359.858 1.00 91.67 258 ASP E N 1
ATOM 13637 C CA . ASP E 1 287 ? 18.490 -98.106 359.406 1.00 93.23 258 ASP E CA 1
ATOM 13638 C C . ASP E 1 287 ? 19.622 -98.379 360.401 1.00 87.34 258 ASP E C 1
ATOM 13639 O O . ASP E 1 287 ? 20.798 -98.333 360.039 1.00 84.19 258 ASP E O 1
ATOM 13644 N N . LEU E 1 288 ? 19.257 -98.570 361.661 1.00 79.92 259 LEU E N 1
ATOM 13645 C CA . LEU E 1 288 ? 20.187 -98.991 362.678 1.00 75.70 259 LEU E CA 1
ATOM 13646 C C . LEU E 1 288 ? 20.263 -100.484 362.742 1.00 77.82 259 LEU E C 1
ATOM 13647 O O . LEU E 1 288 ? 21.194 -101.023 363.319 1.00 94.35 259 LEU E O 1
ATOM 13652 N N . ALA E 1 289 ? 19.267 -101.161 362.202 1.00 77.48 260 ALA E N 1
ATOM 13653 C CA . ALA E 1 289 ? 19.238 -102.616 362.234 1.00 83.60 260 ALA E CA 1
ATOM 13654 C C . ALA E 1 289 ? 19.779 -103.216 360.946 1.00 85.17 260 ALA E C 1
ATOM 13655 O O . ALA E 1 289 ? 20.127 -104.400 360.905 1.00 79.02 260 ALA E O 1
ATOM 13657 N N . MET E 1 290 ? 19.849 -102.410 359.904 1.00 76.59 261 MET E N 1
ATOM 13658 C CA . MET E 1 290 ? 20.410 -102.864 358.637 1.00 86.02 261 MET E CA 1
ATOM 13659 C C . MET E 1 290 ? 21.130 -101.683 358.011 1.00 86.66 261 MET E C 1
ATOM 13660 O O . MET E 1 290 ? 20.625 -101.060 357.082 1.00 96.72 261 MET E O 1
ATOM 13665 N N . PRO E 1 291 ? 22.296 -101.339 358.562 1.00 80.79 262 PRO E N 1
ATOM 13666 C CA . PRO E 1 291 ? 22.891 -100.042 358.261 1.00 90.41 262 PRO E CA 1
ATOM 13667 C C . PRO E 1 291 ? 23.574 -100.040 356.932 1.00 88.37 262 PRO E C 1
ATOM 13668 O O . PRO E 1 291 ? 24.116 -101.066 356.501 1.00 90.32 262 PRO E O 1
ATOM 13672 N N . GLU E 1 292 ? 23.528 -98.878 356.299 1.00 89.98 263 GLU E N 1
ATOM 13673 C CA . GLU E 1 292 ? 24.163 -98.677 355.023 1.00 99.68 263 GLU E CA 1
ATOM 13674 C C . GLU E 1 292 ? 25.659 -98.589 355.319 1.00 97.49 263 GLU E C 1
ATOM 13675 O O . GLU E 1 292 ? 26.084 -97.809 356.182 1.00 107.32 263 GLU E O 1
ATOM 13681 N N . LEU E 1 293 ? 26.444 -99.408 354.625 1.00 81.08 264 LEU E N 1
ATOM 13682 C CA . LEU E 1 293 ? 27.831 -99.652 355.016 1.00 70.37 264 LEU E CA 1
ATOM 13683 C C . LEU E 1 293 ? 28.763 -98.474 354.772 1.00 66.92 264 LEU E C 1
ATOM 13684 O O . LEU E 1 293 ? 29.451 -98.040 355.687 1.00 68.88 264 LEU E O 1
ATOM 13689 N N . LEU E 1 294 ? 28.771 -97.924 353.569 1.00 72.47 265 LEU E N 1
ATOM 13690 C CA . LEU E 1 294 ? 29.700 -96.819 353.268 1.00 72.23 265 LEU E CA 1
ATOM 13691 C C . LEU E 1 294 ? 29.412 -95.547 354.073 1.00 74.75 265 LEU E C 1
ATOM 13692 O O . LEU E 1 294 ? 30.340 -94.892 354.543 1.00 78.32 265 LEU E O 1
ATOM 13697 N N . PRO E 1 295 ? 28.125 -95.204 354.255 1.00 79.35 266 PRO E N 1
ATOM 13698 C CA . PRO E 1 295 ? 27.834 -94.116 355.200 1.00 72.70 266 PRO E CA 1
ATOM 13699 C C . PRO E 1 295 ? 28.271 -94.459 356.621 1.00 69.48 266 PRO E C 1
ATOM 13700 O O . PRO E 1 295 ? 28.745 -93.586 357.345 1.00 76.43 266 PRO E O 1
ATOM 13704 N N . PHE E 1 296 ? 28.112 -95.718 357.016 1.00 65.43 267 PHE E N 1
ATOM 13705 C CA . PHE E 1 296 ? 28.585 -96.167 358.323 1.00 67.17 267 PHE E CA 1
ATOM 13706 C C . PHE E 1 296 ? 30.086 -95.946 358.499 1.00 70.24 267 PHE E C 1
ATOM 13707 O O . PHE E 1 296 ? 30.547 -95.546 359.569 1.00 69.29 267 PHE E O 1
ATOM 13715 N N . LEU E 1 297 ? 30.851 -96.206 357.442 1.00 62.73 268 LEU E N 1
ATOM 13716 C CA . LEU E 1 297 ? 32.290 -95.956 357.475 1.00 59.69 268 LEU E CA 1
ATOM 13717 C C . LEU E 1 297 ? 32.658 -94.481 357.519 1.00 62.94 268 LEU E C 1
ATOM 13718 O O . LEU E 1 297 ? 33.807 -94.173 357.676 1.00 62.23 268 LEU E O 1
ATOM 13723 N N . GLU E 1 298 ? 31.694 -93.573 357.368 1.00 69.49 269 GLU E N 1
ATOM 13724 C CA . GLU E 1 298 ? 31.970 -92.140 357.476 1.00 62.56 269 GLU E CA 1
ATOM 13725 C C . GLU E 1 298 ? 31.896 -91.681 358.905 1.00 62.87 269 GLU E C 1
ATOM 13726 O O . GLU E 1 298 ? 32.301 -90.580 359.223 1.00 63.50 269 GLU E O 1
ATOM 13732 N N . LEU E 1 299 ? 31.348 -92.503 359.781 1.00 64.53 270 LEU E N 1
ATOM 13733 C CA . LEU E 1 299 ? 31.066 -92.020 361.108 1.00 65.15 270 LEU E CA 1
ATOM 13734 C C . LEU E 1 299 ? 32.330 -91.726 361.889 1.00 60.22 270 LEU E C 1
ATOM 13735 O O . LEU E 1 299 ? 33.265 -92.480 361.842 1.00 60.26 270 LEU E O 1
ATOM 13740 N N . THR E 1 300 ? 32.285 -90.654 362.668 1.00 62.50 271 THR E N 1
ATOM 13741 C CA . THR E 1 300 ? 33.284 -90.359 363.686 1.00 71.69 271 THR E CA 1
ATOM 13742 C C . THR E 1 300 ? 32.823 -90.867 365.064 1.00 71.74 271 THR E C 1
ATOM 13743 O O . THR E 1 300 ? 31.681 -91.305 365.224 1.00 71.23 271 THR E O 1
ATOM 13747 N N . ASN E 1 301 ? 33.669 -90.747 366.079 1.00 68.52 272 ASN E N 1
ATOM 13748 C CA . ASN E 1 301 ? 33.217 -91.097 367.424 1.00 73.84 272 ASN E CA 1
ATOM 13749 C C . ASN E 1 301 ? 31.957 -90.344 367.842 1.00 79.84 272 ASN E C 1
ATOM 13750 O O . ASN E 1 301 ? 31.059 -90.926 368.470 1.00 87.00 272 ASN E O 1
ATOM 13755 N N . LYS E 1 302 ? 31.919 -89.053 367.503 1.00 84.60 273 LYS E N 1
ATOM 13756 C CA . LYS E 1 302 ? 30.798 -88.189 367.837 1.00 84.81 273 LYS E CA 1
ATOM 13757 C C . LYS E 1 302 ? 29.542 -88.594 367.064 1.00 81.47 273 LYS E C 1
ATOM 13758 O O . LYS E 1 302 ? 28.500 -88.840 367.683 1.00 93.89 273 LYS E O 1
ATOM 13764 N N . SER E 1 303 ? 29.624 -88.670 365.737 1.00 64.89 274 SER E N 1
ATOM 13765 C CA . SER E 1 303 ? 28.434 -89.010 364.953 1.00 66.07 274 SER E CA 1
ATOM 13766 C C . SER E 1 303 ? 27.953 -90.437 365.229 1.00 67.71 274 SER E C 1
ATOM 13767 O O . SER E 1 303 ? 26.745 -90.731 365.122 1.00 64.97 274 SER E O 1
ATOM 13770 N N . PHE E 1 304 ? 28.895 -91.316 365.582 1.00 69.41 275 PHE E N 1
ATOM 13771 C CA . PHE E 1 304 ? 28.566 -92.699 365.947 1.00 68.24 275 PHE E CA 1
ATOM 13772 C C . PHE E 1 304 ? 27.773 -92.739 367.238 1.00 72.65 275 PHE E C 1
ATOM 13773 O O . PHE E 1 304 ? 26.758 -93.440 367.316 1.00 65.27 275 PHE E O 1
ATOM 13781 N N . LYS E 1 305 ? 28.246 -92.016 368.246 1.00 75.28 276 LYS E N 1
ATOM 13782 C CA . LYS E 1 305 ? 27.483 -91.831 369.498 1.00 91.22 276 LYS E CA 1
ATOM 13783 C C . LYS E 1 305 ? 26.036 -91.341 369.264 1.00 86.97 276 LYS E C 1
ATOM 13784 O O . LYS E 1 305 ? 25.086 -91.948 369.749 1.00 76.91 276 LYS E O 1
ATOM 13790 N N . GLU E 1 306 ? 25.892 -90.241 368.531 1.00 79.50 277 GLU E N 1
ATOM 13791 C CA . GLU E 1 306 ? 24.586 -89.648 368.292 1.00 82.85 277 GLU E CA 1
ATOM 13792 C C . GLU E 1 306 ? 23.615 -90.612 367.603 1.00 79.13 277 GLU E C 1
ATOM 13793 O O . GLU E 1 306 ? 22.454 -90.633 367.946 1.00 87.60 277 GLU E O 1
ATOM 13799 N N . THR E 1 307 ? 24.098 -91.455 366.702 1.00 75.25 278 THR E N 1
ATOM 13800 C CA . THR E 1 307 ? 23.225 -92.276 365.862 1.00 70.52 278 THR E CA 1
ATOM 13801 C C . THR E 1 307 ? 23.076 -93.728 366.281 1.00 70.89 278 THR E C 1
ATOM 13802 O O . THR E 1 307 ? 22.033 -94.350 366.035 1.00 84.82 278 THR E O 1
ATOM 13806 N N . PHE E 1 308 ? 24.106 -94.274 366.921 1.00 75.17 279 PHE E N 1
ATOM 13807 C CA . PHE E 1 308 ? 24.166 -95.713 367.286 1.00 72.20 279 PHE E CA 1
ATOM 13808 C C . PHE E 1 308 ? 24.414 -95.977 368.773 1.00 62.77 279 PHE E C 1
ATOM 13809 O O . PHE E 1 308 ? 24.425 -97.138 369.208 1.00 59.62 279 PHE E O 1
ATOM 13817 N N . GLY E 1 309 ? 24.634 -94.903 369.531 1.00 61.66 280 GLY E N 1
ATOM 13818 C CA . GLY E 1 309 ? 25.117 -95.000 370.905 1.00 73.50 280 GLY E CA 1
ATOM 13819 C C . GLY E 1 309 ? 24.179 -95.688 371.875 1.00 77.29 280 GLY E C 1
ATOM 13820 O O . GLY E 1 309 ? 24.582 -96.075 372.959 1.00 76.93 280 GLY E O 1
ATOM 13821 N N . MET E 1 310 ? 22.929 -95.837 371.461 1.00 79.54 281 MET E N 1
ATOM 13822 C CA . MET E 1 310 ? 21.874 -96.355 372.297 1.00 80.29 281 MET E CA 1
ATOM 13823 C C . MET E 1 310 ? 21.750 -97.851 372.206 1.00 79.68 281 MET E C 1
ATOM 13824 O O . MET E 1 310 ? 21.060 -98.443 373.024 1.00 88.93 281 MET E O 1
ATOM 13829 N N . ILE E 1 311 ? 22.329 -98.469 371.177 1.00 80.38 282 ILE E N 1
ATOM 13830 C CA . ILE E 1 311 ? 22.162 -99.935 370.989 1.00 82.77 282 ILE E CA 1
ATOM 13831 C C . ILE E 1 311 ? 23.218 -100.743 371.747 1.00 78.53 282 ILE E C 1
ATOM 13832 O O . ILE E 1 311 ? 24.287 -100.232 372.102 1.00 74.24 282 ILE E O 1
ATOM 13837 N N . ALA E 1 312 ? 22.901 -102.006 371.992 1.00 71.46 283 ALA E N 1
ATOM 13838 C CA . ALA E 1 312 ? 23.777 -102.879 372.755 1.00 72.38 283 ALA E CA 1
ATOM 13839 C C . ALA E 1 312 ? 25.141 -103.002 372.089 1.00 73.31 283 ALA E C 1
ATOM 13840 O O . ALA E 1 312 ? 26.181 -102.935 372.752 1.00 64.15 283 ALA E O 1
ATOM 13842 N N . GLY E 1 313 ? 25.109 -103.149 370.767 1.00 71.62 284 GLY E N 1
ATOM 13843 C CA . GLY E 1 313 ? 26.311 -103.346 369.980 1.00 68.65 284 GLY E CA 1
ATOM 13844 C C . GLY E 1 313 ? 27.283 -102.161 369.932 1.00 67.54 284 GLY E C 1
ATOM 13845 O O . GLY E 1 313 ? 28.351 -102.291 369.366 1.00 67.23 284 GLY E O 1
ATOM 13846 N N . SER E 1 314 ? 26.932 -101.035 370.551 1.00 60.45 285 SER E N 1
ATOM 13847 C CA . SER E 1 314 ? 27.807 -99.873 370.608 1.00 59.35 285 SER E CA 1
ATOM 13848 C C . SER E 1 314 ? 28.761 -99.883 371.803 1.00 62.12 285 SER E C 1
ATOM 13849 O O . SER E 1 314 ? 29.480 -98.908 372.020 1.00 61.59 285 SER E O 1
ATOM 13852 N N . TRP E 1 315 ? 28.763 -100.966 372.584 1.00 59.49 286 TRP E N 1
ATOM 13853 C CA . TRP E 1 315 ? 29.467 -100.978 373.875 1.00 57.86 286 TRP E CA 1
ATOM 13854 C C . TRP E 1 315 ? 30.985 -100.908 373.796 1.00 62.44 286 TRP E C 1
ATOM 13855 O O . TRP E 1 315 ? 31.654 -100.666 374.818 1.00 60.76 286 TRP E O 1
ATOM 13866 N N . ARG E 1 316 ? 31.547 -101.167 372.614 1.00 67.15 287 ARG E N 1
ATOM 13867 C CA . ARG E 1 316 ? 33.007 -101.011 372.422 1.00 68.61 287 ARG E CA 1
ATOM 13868 C C . ARG E 1 316 ? 33.366 -99.913 371.456 1.00 63.94 287 ARG E C 1
ATOM 13869 O O . ARG E 1 316 ? 34.529 -99.773 371.113 1.00 60.60 287 ARG E O 1
ATOM 13877 N N . GLY E 1 317 ? 32.379 -99.134 371.018 1.00 62.34 288 GLY E N 1
ATOM 13878 C CA . GLY E 1 317 ? 32.626 -98.049 370.083 1.00 60.30 288 GLY E CA 1
ATOM 13879 C C . GLY E 1 317 ? 32.569 -98.494 368.632 1.00 61.78 288 GLY E C 1
ATOM 13880 O O . GLY E 1 317 ? 32.309 -99.656 368.315 1.00 57.09 288 GLY E O 1
ATOM 13881 N N . LYS E 1 318 ? 32.879 -97.550 367.747 1.00 68.29 289 LYS E N 1
ATOM 13882 C CA . LYS E 1 318 ? 32.666 -97.721 366.316 1.00 60.87 289 LYS E CA 1
ATOM 13883 C C . LYS E 1 318 ? 33.665 -98.637 365.627 1.00 64.31 289 LYS E C 1
ATOM 13884 O O . LYS E 1 318 ? 33.339 -99.274 364.604 1.00 56.45 289 LYS E O 1
ATOM 13890 N N . ASN E 1 319 ? 34.882 -98.721 366.184 1.00 60.43 290 ASN E N 1
ATOM 13891 C CA . ASN E 1 319 ? 35.984 -99.362 365.466 1.00 49.14 290 ASN E CA 1
ATOM 13892 C C . ASN E 1 319 ? 35.769 -100.850 365.116 1.00 53.14 290 ASN E C 1
ATOM 13893 O O . ASN E 1 319 ? 36.023 -101.268 363.974 1.00 52.05 290 ASN E O 1
ATOM 13898 N N . ILE E 1 320 ? 35.299 -101.654 366.055 1.00 50.23 291 ILE E N 1
ATOM 13899 C CA . ILE E 1 320 ? 35.044 -103.050 365.707 1.00 58.83 291 ILE E CA 1
ATOM 13900 C C . ILE E 1 320 ? 33.948 -103.160 364.620 1.00 65.66 291 ILE E C 1
ATOM 13901 O O . ILE E 1 320 ? 34.007 -104.020 363.718 1.00 54.87 291 ILE E O 1
ATOM 13906 N N . LEU E 1 321 ? 32.958 -102.282 364.694 1.00 62.20 292 LEU E N 1
ATOM 13907 C CA . LEU E 1 321 ? 31.879 -102.327 363.727 1.00 62.91 292 LEU E CA 1
ATOM 13908 C C . LEU E 1 321 ? 32.358 -101.869 362.368 1.00 60.35 292 LEU E C 1
ATOM 13909 O O . LEU E 1 321 ? 32.000 -102.486 361.368 1.00 64.55 292 LEU E O 1
ATOM 13914 N N . GLN E 1 322 ? 33.178 -100.822 362.313 1.00 49.63 293 GLN E N 1
ATOM 13915 C CA . GLN E 1 322 ? 33.665 -100.362 361.010 1.00 48.12 293 GLN E CA 1
ATOM 13916 C C . GLN E 1 322 ? 34.588 -101.395 360.381 1.00 54.26 293 GLN E C 1
ATOM 13917 O O . GLN E 1 322 ? 34.547 -101.619 359.171 1.00 56.48 293 GLN E O 1
ATOM 13923 N N . ARG E 1 323 ? 35.417 -102.043 361.200 1.00 59.69 294 ARG E N 1
ATOM 13924 C CA . ARG E 1 323 ? 36.184 -103.179 360.713 1.00 60.67 294 ARG E CA 1
ATOM 13925 C C . ARG E 1 323 ? 35.253 -104.199 360.042 1.00 64.66 294 ARG E C 1
ATOM 13926 O O . ARG E 1 323 ? 35.502 -104.653 358.921 1.00 57.17 294 ARG E O 1
ATOM 13934 N N . ASN E 1 324 ? 34.199 -104.589 360.761 1.00 65.23 295 ASN E N 1
ATOM 13935 C CA . ASN E 1 324 ? 33.259 -105.594 360.264 1.00 58.32 295 ASN E CA 1
ATOM 13936 C C . ASN E 1 324 ? 32.562 -105.135 358.985 1.00 61.95 295 ASN E C 1
ATOM 13937 O O . ASN E 1 324 ? 32.318 -105.925 358.082 1.00 66.41 295 ASN E O 1
ATOM 13942 N N . ALA E 1 325 ? 32.264 -103.842 358.915 1.00 58.94 296 ALA E N 1
ATOM 13943 C CA . ALA E 1 325 ? 31.601 -103.279 357.757 1.00 63.42 296 ALA E CA 1
ATOM 13944 C C . ALA E 1 325 ? 32.502 -103.373 356.524 1.00 67.05 296 ALA E C 1
ATOM 13945 O O . ALA E 1 325 ? 32.031 -103.673 355.425 1.00 57.56 296 ALA E O 1
ATOM 13947 N N . ILE E 1 326 ? 33.790 -103.097 356.704 1.00 64.97 297 ILE E N 1
ATOM 13948 C CA . ILE E 1 326 ? 34.745 -103.309 355.625 1.00 57.98 297 ILE E CA 1
ATOM 13949 C C . ILE E 1 326 ? 34.693 -104.772 355.199 1.00 57.86 297 ILE E C 1
ATOM 13950 O O . ILE E 1 326 ? 34.725 -105.086 354.002 1.00 52.50 297 ILE E O 1
ATOM 13955 N N . ILE E 1 327 ? 34.594 -105.672 356.172 1.00 53.72 298 ILE E N 1
ATOM 13956 C CA . ILE E 1 327 ? 34.532 -107.091 355.834 1.00 57.32 298 ILE E CA 1
ATOM 13957 C C . ILE E 1 327 ? 33.250 -107.442 355.058 1.00 58.35 298 ILE E C 1
ATOM 13958 O O . ILE E 1 327 ? 33.299 -108.194 354.082 1.00 57.99 298 ILE E O 1
ATOM 13963 N N . ALA E 1 328 ? 32.128 -106.862 355.466 1.00 62.97 299 ALA E N 1
ATOM 13964 C CA . ALA E 1 328 ? 30.865 -107.035 354.747 1.00 62.73 299 ALA E CA 1
ATOM 13965 C C . ALA E 1 328 ? 30.999 -106.563 353.304 1.00 60.55 299 ALA E C 1
ATOM 13966 O O . ALA E 1 328 ? 30.709 -107.302 352.369 1.00 57.20 299 ALA E O 1
ATOM 13968 N N . LEU E 1 329 ? 31.503 -105.349 353.132 1.00 60.08 300 LEU E N 1
ATOM 13969 C CA . LEU E 1 329 ? 31.728 -104.808 351.786 1.00 60.38 300 LEU E CA 1
ATOM 13970 C C . LEU E 1 329 ? 32.578 -105.723 350.936 1.00 60.26 300 LEU E C 1
ATOM 13971 O O . LEU E 1 329 ? 32.350 -105.867 349.747 1.00 63.17 300 LEU E O 1
ATOM 13976 N N . ALA E 1 330 ? 33.579 -106.331 351.537 1.00 62.01 301 ALA E N 1
ATOM 13977 C CA . ALA E 1 330 ? 34.407 -107.266 350.791 1.00 60.23 301 ALA E CA 1
ATOM 13978 C C . ALA E 1 330 ? 33.615 -108.523 350.443 1.00 60.20 301 ALA E C 1
ATOM 13979 O O . ALA E 1 330 ? 33.700 -109.021 349.317 1.00 66.24 301 ALA E O 1
ATOM 13981 N N . ASN E 1 331 ? 32.834 -109.024 351.391 1.00 61.91 302 ASN E N 1
ATOM 13982 C CA . ASN E 1 331 ? 31.980 -110.192 351.145 1.00 67.10 302 ASN E CA 1
ATOM 13983 C C . ASN E 1 331 ? 30.890 -109.954 350.070 1.00 76.40 302 ASN E C 1
ATOM 13984 O O . ASN E 1 331 ? 30.498 -110.884 349.368 1.00 65.61 302 ASN E O 1
ATOM 13989 N N . LEU E 1 332 ? 30.448 -108.702 349.916 1.00 72.95 303 LEU E N 1
ATOM 13990 C CA . LEU E 1 332 ? 29.578 -108.319 348.807 1.00 73.44 303 LEU E CA 1
ATOM 13991 C C . LEU E 1 332 ? 30.293 -107.991 347.480 1.00 79.80 303 LEU E C 1
ATOM 13992 O O . LEU E 1 332 ? 29.627 -107.635 346.515 1.00 91.84 303 LEU E O 1
ATOM 13997 N N . HIS E 1 333 ? 31.622 -108.074 347.421 1.00 76.25 304 HIS E N 1
ATOM 13998 C CA . HIS E 1 333 ? 32.376 -107.666 346.216 1.00 68.99 304 HIS E CA 1
ATOM 13999 C C . HIS E 1 333 ? 31.987 -106.279 345.682 1.00 69.68 304 HIS E C 1
ATOM 14000 O O . HIS E 1 333 ? 32.035 -106.043 344.473 1.00 72.77 304 HIS E O 1
ATOM 14007 N N . ASP E 1 334 ? 31.704 -105.345 346.591 1.00 74.41 305 ASP E N 1
ATOM 14008 C CA . ASP E 1 334 ? 31.155 -104.046 346.224 1.00 73.34 305 ASP E CA 1
ATOM 14009 C C . ASP E 1 334 ? 32.193 -103.123 345.596 1.00 67.31 305 ASP E C 1
ATOM 14010 O O . ASP E 1 334 ? 32.980 -102.487 346.305 1.00 66.95 305 ASP E O 1
ATOM 14015 N N . ARG E 1 335 ? 32.156 -103.011 344.268 1.00 67.08 306 ARG E N 1
ATOM 14016 C CA . ARG E 1 335 ? 33.075 -102.125 343.550 1.00 72.05 306 ARG E CA 1
ATOM 14017 C C . ARG E 1 335 ? 32.935 -100.673 343.983 1.00 65.88 306 ARG E C 1
ATOM 14018 O O . ARG E 1 335 ? 33.864 -99.893 343.841 1.00 57.24 306 ARG E O 1
ATOM 14026 N N . ASN E 1 336 ? 31.798 -100.309 344.556 1.00 64.14 307 ASN E N 1
ATOM 14027 C CA . ASN E 1 336 ? 31.613 -98.923 344.983 1.00 73.22 307 ASN E CA 1
ATOM 14028 C C . ASN E 1 336 ? 32.392 -98.521 346.221 1.00 77.73 307 ASN E C 1
ATOM 14029 O O . ASN E 1 336 ? 32.481 -97.321 346.566 1.00 79.75 307 ASN E O 1
ATOM 14034 N N . ALA E 1 337 ? 32.930 -99.511 346.926 1.00 78.24 308 ALA E N 1
ATOM 14035 C CA . ALA E 1 337 ? 33.703 -99.231 348.143 1.00 82.33 308 ALA E CA 1
ATOM 14036 C C . ALA E 1 337 ? 35.167 -98.922 347.857 1.00 79.07 308 ALA E C 1
ATOM 14037 O O . ALA E 1 337 ? 35.877 -98.357 348.692 1.00 74.87 308 ALA E O 1
ATOM 14039 N N . ILE E 1 338 ? 35.608 -99.241 346.646 1.00 79.35 309 ILE E N 1
ATOM 14040 C CA . ILE E 1 338 ? 37.029 -99.186 346.335 1.00 67.52 309 ILE E CA 1
ATOM 14041 C C . ILE E 1 338 ? 37.646 -97.834 346.708 1.00 68.34 309 ILE E C 1
ATOM 14042 O O . ILE E 1 338 ? 38.640 -97.776 347.424 1.00 77.00 309 ILE E O 1
ATOM 14047 N N . VAL E 1 339 ? 37.026 -96.745 346.291 1.00 66.46 310 VAL E N 1
ATOM 14048 C CA . VAL E 1 339 ? 37.635 -95.430 346.528 1.00 71.96 310 VAL E CA 1
ATOM 14049 C C . VAL E 1 339 ? 37.695 -95.132 348.042 1.00 66.63 310 VAL E C 1
ATOM 14050 O O . VAL E 1 339 ? 38.648 -94.525 348.540 1.00 74.14 310 VAL E O 1
ATOM 14054 N N . LYS E 1 340 ? 36.685 -95.572 348.768 1.00 68.51 311 LYS E N 1
ATOM 14055 C CA . LYS E 1 340 ? 36.680 -95.376 350.217 1.00 67.31 311 LYS E CA 1
ATOM 14056 C C . LYS E 1 340 ? 37.764 -96.204 350.916 1.0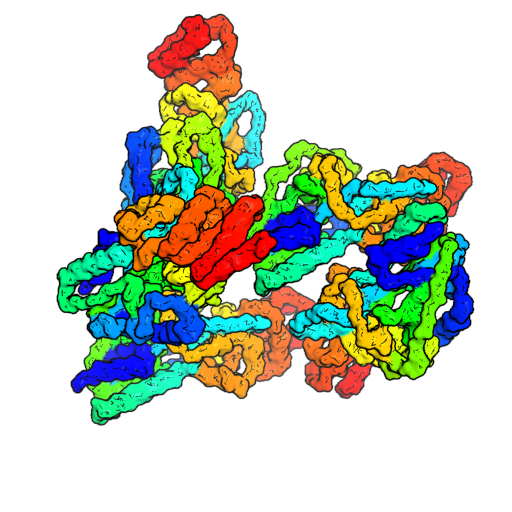0 61.16 311 LYS E C 1
ATOM 14057 O O . LYS E 1 340 ? 38.413 -95.766 351.857 1.00 55.22 311 LYS E O 1
ATOM 14063 N N . LEU E 1 341 ? 37.926 -97.437 350.463 1.00 60.38 312 LEU E N 1
ATOM 14064 C CA . LEU E 1 341 ? 38.952 -98.298 351.015 1.00 57.84 312 LEU E CA 1
ATOM 14065 C C . LEU E 1 341 ? 40.317 -97.661 350.771 1.00 57.21 312 LEU E C 1
ATOM 14066 O O . LEU E 1 341 ? 41.222 -97.730 351.611 1.00 56.87 312 LEU E O 1
ATOM 14071 N N . MET E 1 342 ? 40.456 -96.992 349.635 1.00 58.12 313 MET E N 1
ATOM 14072 C CA . MET E 1 342 ? 41.739 -96.397 349.287 1.00 60.50 313 MET E CA 1
ATOM 14073 C C . MET E 1 342 ? 42.000 -95.213 350.184 1.00 52.89 313 MET E C 1
ATOM 14074 O O . MET E 1 342 ? 43.133 -95.020 350.603 1.00 48.10 313 MET E O 1
ATOM 14079 N N . GLU E 1 343 ? 40.939 -94.485 350.537 1.00 57.07 314 GLU E N 1
ATOM 14080 C CA . GLU E 1 343 ? 41.062 -93.348 351.447 1.00 61.01 314 GLU E CA 1
ATOM 14081 C C . GLU E 1 343 ? 41.485 -93.798 352.846 1.00 59.75 314 GLU E C 1
ATOM 14082 O O . GLU E 1 343 ? 42.372 -93.197 353.480 1.00 55.35 314 GLU E O 1
ATOM 14088 N N . ILE E 1 344 ? 40.854 -94.867 353.325 1.00 53.89 315 ILE E N 1
ATOM 14089 C CA . ILE E 1 344 ? 41.215 -95.442 354.633 1.00 61.90 315 ILE E CA 1
ATOM 14090 C C . ILE E 1 344 ? 42.702 -95.829 354.674 1.00 57.53 315 ILE E C 1
ATOM 14091 O O . ILE E 1 344 ? 43.428 -95.440 355.576 1.00 51.93 315 ILE E O 1
ATOM 14096 N N . ILE E 1 345 ? 43.123 -96.573 353.662 1.00 54.11 316 ILE E N 1
ATOM 14097 C CA . ILE E 1 345 ? 44.475 -97.034 353.567 1.00 50.25 316 ILE E CA 1
ATOM 14098 C C . ILE E 1 345 ? 45.521 -95.915 353.470 1.00 56.46 316 ILE E C 1
ATOM 14099 O O . ILE E 1 345 ? 46.593 -95.999 354.085 1.00 54.16 316 ILE E O 1
ATOM 14104 N N . ASP E 1 346 ? 45.234 -94.856 352.722 1.00 64.58 317 ASP E N 1
ATOM 14105 C CA . ASP E 1 346 ? 46.236 -93.788 352.523 1.00 65.54 317 ASP E CA 1
ATOM 14106 C C . ASP E 1 346 ? 46.307 -92.850 353.737 1.00 59.77 317 ASP E C 1
ATOM 14107 O O . ASP E 1 346 ? 47.398 -92.549 354.218 1.00 67.93 317 ASP E O 1
ATOM 14112 N N . LYS E 1 347 ? 45.162 -92.561 354.346 1.00 63.13 318 LYS E N 1
ATOM 14113 C CA . LYS E 1 347 ? 45.101 -91.784 355.587 1.00 66.56 318 LYS E CA 1
ATOM 14114 C C . LYS E 1 347 ? 45.773 -92.551 356.756 1.00 70.43 318 LYS E C 1
ATOM 14115 O O . LYS E 1 347 ? 46.627 -92.024 357.485 1.00 62.72 318 LYS E O 1
ATOM 14121 N N . ASN E 1 348 ? 45.369 -93.809 356.905 1.00 66.69 319 ASN E N 1
ATOM 14122 C CA . ASN E 1 348 ? 45.959 -94.748 357.838 1.00 65.57 319 ASN E CA 1
ATOM 14123 C C . ASN E 1 348 ? 45.961 -94.305 359.268 1.00 62.86 319 ASN E C 1
ATOM 14124 O O . ASN E 1 348 ? 46.914 -94.553 360.019 1.00 64.46 319 ASN E O 1
ATOM 14129 N N . ASN E 1 349 ? 44.861 -93.702 359.655 1.00 63.06 320 ASN E N 1
ATOM 14130 C CA . ASN E 1 349 ? 44.694 -93.221 361.011 1.00 68.13 320 ASN E CA 1
ATOM 14131 C C . ASN E 1 349 ? 44.287 -94.378 361.925 1.00 60.86 320 ASN E C 1
ATOM 14132 O O . ASN E 1 349 ? 44.490 -94.317 363.128 1.00 66.51 320 ASN E O 1
ATOM 14137 N N . ASN E 1 350 ? 43.713 -95.425 361.334 1.00 54.16 321 ASN E N 1
ATOM 14138 C CA . ASN E 1 350 ? 43.385 -96.646 362.036 1.00 54.22 321 ASN E CA 1
ATOM 14139 C C . ASN E 1 350 ? 44.002 -97.863 361.345 1.00 52.60 321 ASN E C 1
ATOM 14140 O O . ASN E 1 350 ? 43.496 -98.342 360.331 1.00 64.14 321 ASN E O 1
ATOM 14145 N N . PRO E 1 351 ? 45.067 -98.413 361.923 1.00 52.09 322 PRO E N 1
ATOM 14146 C CA . PRO E 1 351 ? 45.756 -99.550 361.286 1.00 52.79 322 PRO E CA 1
ATOM 14147 C C . PRO E 1 351 ? 44.954 -100.853 361.124 1.00 51.88 322 PRO E C 1
ATOM 14148 O O . PRO E 1 351 ? 45.072 -101.502 360.099 1.00 50.84 322 PRO E O 1
ATOM 14152 N N . ILE E 1 352 ? 44.141 -101.230 362.099 1.00 48.21 323 ILE E N 1
ATOM 14153 C CA . ILE E 1 352 ? 43.266 -102.409 361.904 1.00 57.75 323 ILE E CA 1
ATOM 14154 C C . ILE E 1 352 ? 42.420 -102.246 360.643 1.00 52.62 323 ILE E C 1
ATOM 14155 O O . ILE E 1 352 ? 42.339 -103.151 359.818 1.00 45.36 323 ILE E O 1
ATOM 14160 N N . HIS E 1 353 ? 41.824 -101.065 360.485 1.00 57.49 324 HIS E N 1
ATOM 14161 C CA . HIS E 1 353 ? 41.017 -100.766 359.296 1.00 58.21 324 HIS E CA 1
ATOM 14162 C C . HIS E 1 353 ? 41.820 -100.783 358.023 1.00 56.81 324 HIS E C 1
ATOM 14163 O O . HIS E 1 353 ? 41.374 -101.337 357.031 1.00 51.45 324 HIS E O 1
ATOM 14170 N N . THR E 1 354 ? 42.997 -100.163 358.061 1.00 52.56 325 THR E N 1
ATOM 14171 C CA . THR E 1 354 ? 43.889 -100.176 356.934 1.00 48.40 325 THR E CA 1
ATOM 14172 C C . THR E 1 354 ? 44.172 -101.621 356.490 1.00 48.95 325 THR E C 1
ATOM 14173 O O . THR E 1 354 ? 44.003 -101.969 355.314 1.00 45.95 325 THR E O 1
ATOM 14177 N N . ALA E 1 355 ? 44.600 -102.463 357.420 1.00 46.41 326 ALA E N 1
ATOM 14178 C CA . ALA E 1 355 ? 44.948 -103.838 357.070 1.00 53.86 326 ALA E CA 1
ATOM 14179 C C . ALA E 1 355 ? 43.749 -104.592 356.550 1.00 50.22 326 ALA E C 1
ATOM 14180 O O . ALA E 1 355 ? 43.822 -105.415 355.654 1.00 53.17 326 ALA E O 1
ATOM 14182 N N . THR E 1 356 ? 42.614 -104.331 357.147 1.00 55.00 327 THR E N 1
ATOM 14183 C CA . THR E 1 356 ? 41.409 -105.028 356.733 1.00 48.90 327 THR E CA 1
ATOM 14184 C C . THR E 1 356 ? 41.068 -104.555 355.323 1.00 46.57 327 THR E C 1
ATOM 14185 O O . THR E 1 356 ? 40.743 -105.369 354.450 1.00 46.46 327 THR E O 1
ATOM 14189 N N . ALA E 1 357 ? 41.137 -103.242 355.105 1.00 44.26 328 ALA E N 1
ATOM 14190 C CA . ALA E 1 357 ? 40.842 -102.656 353.784 1.00 45.69 328 ALA E CA 1
ATOM 14191 C C . ALA E 1 357 ? 41.763 -103.198 352.687 1.00 46.72 328 ALA E C 1
ATOM 14192 O O . ALA E 1 357 ? 41.318 -103.489 351.589 1.00 48.32 328 ALA E O 1
ATOM 14194 N N . ILE E 1 358 ? 43.051 -103.332 352.984 1.00 47.59 329 ILE E N 1
ATOM 14195 C CA . ILE E 1 358 ? 43.977 -103.923 352.030 1.00 47.43 329 ILE E CA 1
ATOM 14196 C C . ILE E 1 358 ? 43.490 -105.304 351.588 1.00 48.24 329 ILE E C 1
ATOM 14197 O O . ILE E 1 358 ? 43.428 -105.584 350.400 1.00 51.43 329 ILE E O 1
ATOM 14202 N N . TRP E 1 359 ? 43.153 -106.153 352.549 1.00 47.75 330 TRP E N 1
ATOM 14203 C CA . TRP E 1 359 ? 42.578 -107.451 352.257 1.00 48.64 330 TRP E CA 1
ATOM 14204 C C . TRP E 1 359 ? 41.342 -107.285 351.398 1.00 54.42 330 TRP E C 1
ATOM 14205 O O . TRP E 1 359 ? 41.166 -108.005 350.419 1.00 62.75 330 TRP E O 1
ATOM 14216 N N . ALA E 1 360 ? 40.468 -106.363 351.801 1.00 52.80 331 ALA E N 1
ATOM 14217 C CA . ALA E 1 360 ? 39.183 -106.162 351.126 1.00 52.50 331 ALA E CA 1
ATOM 14218 C C . ALA E 1 360 ? 39.354 -105.859 349.636 1.00 56.19 331 ALA E C 1
ATOM 14219 O O . ALA E 1 360 ? 38.585 -106.340 348.795 1.00 60.55 331 ALA E O 1
ATOM 14221 N N . LEU E 1 361 ? 40.366 -105.072 349.293 1.00 54.93 332 LEU E N 1
ATOM 14222 C CA . LEU E 1 361 ? 40.631 -104.814 347.889 1.00 54.82 332 LEU E CA 1
ATOM 14223 C C . LEU E 1 361 ? 40.961 -106.093 347.135 1.00 58.48 332 LEU E C 1
ATOM 14224 O O . LEU E 1 361 ? 40.626 -106.223 345.963 1.00 63.13 332 LEU E O 1
ATOM 14229 N N . GLY E 1 362 ? 41.668 -107.011 347.778 1.00 62.84 333 GLY E N 1
ATOM 14230 C CA . GLY E 1 362 ? 42.049 -108.257 347.118 1.00 62.93 333 GLY E CA 1
ATOM 14231 C C . GLY E 1 362 ? 40.843 -109.135 346.864 1.00 63.04 333 GLY E C 1
ATOM 14232 O O . GLY E 1 362 ? 40.894 -110.045 346.064 1.00 64.06 333 GLY E O 1
ATOM 14233 N N . GLU E 1 363 ? 39.746 -108.843 347.548 1.00 68.43 334 GLU E N 1
ATOM 14234 C CA . GLU E 1 363 ? 38.508 -109.614 347.433 1.00 66.70 334 GLU E CA 1
ATOM 14235 C C . GLU E 1 363 ? 37.596 -108.988 346.376 1.00 69.60 334 GLU E C 1
ATOM 14236 O O . GLU E 1 363 ? 37.065 -109.678 345.511 1.00 62.95 334 GLU E O 1
ATOM 14242 N N . ILE E 1 364 ? 37.453 -107.664 346.457 1.00 67.80 335 ILE E N 1
ATOM 14243 C CA . ILE E 1 364 ? 36.575 -106.892 345.584 1.00 63.30 335 ILE E CA 1
ATOM 14244 C C . ILE E 1 364 ? 37.095 -106.786 344.132 1.00 66.50 335 ILE E C 1
ATOM 14245 O O . ILE E 1 364 ? 36.357 -107.043 343.199 1.00 71.22 335 ILE E O 1
ATOM 14250 N N . VAL E 1 365 ? 38.356 -106.406 343.944 1.00 65.87 336 VAL E N 1
ATOM 14251 C CA . VAL E 1 365 ? 38.932 -106.196 342.602 1.00 66.46 336 VAL E CA 1
ATOM 14252 C C . VAL E 1 365 ? 39.392 -107.516 341.990 1.00 71.93 336 VAL E C 1
ATOM 14253 O O . VAL E 1 365 ? 40.530 -107.939 342.185 1.00 68.03 336 VAL E O 1
ATOM 14257 N N . LYS E 1 366 ? 38.488 -108.180 341.278 1.00 83.93 337 LYS E N 1
ATOM 14258 C CA . LYS E 1 366 ? 38.716 -109.554 340.847 1.00 87.46 337 LYS E CA 1
ATOM 14259 C C . LYS E 1 366 ? 39.730 -109.629 339.710 1.00 91.49 337 LYS E C 1
ATOM 14260 O O . LYS E 1 366 ? 40.563 -110.549 339.693 1.00 73.15 337 LYS E O 1
ATOM 14266 N N . LYS E 1 367 ? 39.684 -108.651 338.796 1.00 93.35 338 LYS E N 1
ATOM 14267 C CA . LYS E 1 367 ? 40.653 -108.553 337.687 1.00 94.83 338 LYS E CA 1
ATOM 14268 C C . LYS E 1 367 ? 41.343 -107.181 337.684 1.00 84.71 338 LYS E C 1
ATOM 14269 O O . LYS E 1 367 ? 40.961 -106.280 336.955 1.00 89.99 338 LYS E O 1
ATOM 14275 N N . PRO E 1 368 ? 42.383 -107.027 338.503 1.00 80.70 339 PRO E N 1
ATOM 14276 C CA . PRO E 1 368 ? 43.043 -105.737 338.639 1.00 76.65 339 PRO E CA 1
ATOM 14277 C C . PRO E 1 368 ? 43.728 -105.207 337.400 1.00 80.22 339 PRO E C 1
ATOM 14278 O O . PRO E 1 368 ? 44.532 -105.913 336.776 1.00 83.66 339 PRO E O 1
ATOM 14282 N N . ASP E 1 369 ? 43.400 -103.973 337.038 1.00 76.22 340 ASP E N 1
ATOM 14283 C CA . ASP E 1 369 ? 44.114 -103.265 335.972 1.00 82.95 340 ASP E CA 1
ATOM 14284 C C . ASP E 1 369 ? 45.560 -102.975 336.402 1.00 81.43 340 ASP E C 1
ATOM 14285 O O . ASP E 1 369 ? 45.926 -103.192 337.551 1.00 71.06 340 ASP E O 1
ATOM 14290 N N . GLU E 1 370 ? 46.372 -102.488 335.463 1.00 85.80 341 GLU E N 1
ATOM 14291 C CA . GLU E 1 370 ? 47.767 -102.146 335.736 1.00 92.13 341 GLU E CA 1
ATOM 14292 C C . GLU E 1 370 ? 47.851 -100.974 336.743 1.00 85.59 341 GLU E C 1
ATOM 14293 O O . GLU E 1 370 ? 48.764 -100.932 337.576 1.00 70.03 341 GLU E O 1
ATOM 14299 N N . GLY E 1 371 ? 46.889 -100.052 336.692 1.00 75.27 342 GLY E N 1
ATOM 14300 C CA . GLY E 1 371 ? 46.877 -98.929 337.634 1.00 73.22 342 GLY E CA 1
ATOM 14301 C C . GLY E 1 371 ? 46.720 -99.358 339.085 1.00 70.91 342 GLY E C 1
ATOM 14302 O O . GLY E 1 371 ? 47.383 -98.833 339.992 1.00 57.46 342 GLY E O 1
ATOM 14303 N N . MET E 1 372 ? 45.867 -100.357 339.284 1.00 66.22 343 MET E N 1
ATOM 14304 C CA . MET E 1 372 ? 45.656 -100.933 340.602 1.00 69.20 343 MET E CA 1
ATOM 14305 C C . MET E 1 372 ? 46.885 -101.701 341.058 1.00 69.63 343 MET E C 1
ATOM 14306 O O . MET E 1 372 ? 47.249 -101.638 342.223 1.00 67.05 343 MET E O 1
ATOM 14311 N N . LEU E 1 373 ? 47.487 -102.489 340.163 1.00 67.29 344 LEU E N 1
ATOM 14312 C CA . LEU E 1 373 ? 48.678 -103.241 340.538 1.00 67.33 344 LEU E CA 1
ATOM 14313 C C . LEU E 1 373 ? 49.762 -102.280 341.010 1.00 65.79 344 LEU E C 1
ATOM 14314 O O . LEU E 1 373 ? 50.461 -102.565 341.977 1.00 56.91 344 LEU E O 1
ATOM 14319 N N . ASP E 1 374 ? 49.892 -101.139 340.338 1.00 75.60 345 ASP E N 1
ATOM 14320 C CA . ASP E 1 374 ? 50.895 -100.134 340.734 1.00 79.51 345 ASP E CA 1
ATOM 14321 C C . ASP E 1 374 ? 50.538 -99.523 342.085 1.00 77.01 345 ASP E C 1
ATOM 14322 O O . ASP E 1 374 ? 51.412 -99.314 342.927 1.00 81.87 345 ASP E O 1
ATOM 14327 N N . TYR E 1 375 ? 49.248 -99.294 342.317 1.00 76.28 346 TYR E N 1
ATOM 14328 C CA . TYR E 1 375 ? 48.794 -98.766 343.607 1.00 70.23 346 TYR E CA 1
ATOM 14329 C C . TYR E 1 375 ? 49.217 -99.701 344.728 1.00 64.32 346 TYR E C 1
ATOM 14330 O O . TYR E 1 375 ? 49.853 -99.278 345.673 1.00 55.49 346 TYR E O 1
ATOM 14339 N N . MET E 1 376 ? 48.843 -100.965 344.581 1.00 63.98 347 MET E N 1
ATOM 14340 C CA . MET E 1 376 ? 49.090 -101.990 345.576 1.00 68.44 347 MET E CA 1
ATOM 14341 C C . MET E 1 376 ? 50.589 -102.231 345.757 1.00 74.18 347 MET E C 1
ATOM 14342 O O . MET E 1 376 ? 51.078 -102.253 346.877 1.00 76.13 347 MET E O 1
ATOM 14347 N N . ARG E 1 377 ? 51.310 -102.418 344.653 1.00 76.84 348 ARG E N 1
ATOM 14348 C CA . ARG E 1 377 ? 52.768 -102.607 344.693 1.00 82.25 348 ARG E CA 1
ATOM 14349 C C . ARG E 1 377 ? 53.411 -101.481 345.494 1.00 78.37 348 ARG E C 1
ATOM 14350 O O . ARG E 1 377 ? 54.369 -101.701 346.237 1.00 78.97 348 ARG E O 1
ATOM 14358 N N . GLY E 1 378 ? 52.852 -100.283 345.351 1.00 74.63 349 GLY E N 1
ATOM 14359 C CA . GLY E 1 378 ? 53.438 -99.070 345.918 1.00 75.53 349 GLY E CA 1
ATOM 14360 C C . GLY E 1 378 ? 53.144 -98.741 347.372 1.00 73.91 349 GLY E C 1
ATOM 14361 O O . GLY E 1 378 ? 53.643 -97.740 347.878 1.00 74.19 349 GLY E O 1
ATOM 14362 N N . LEU E 1 379 ? 52.281 -99.517 348.021 1.00 75.58 350 LEU E N 1
ATOM 14363 C CA . LEU E 1 379 ? 52.039 -99.341 349.448 1.00 77.96 350 LEU E CA 1
ATOM 14364 C C . LEU E 1 379 ? 53.233 -99.950 350.103 1.00 84.08 350 LEU E C 1
ATOM 14365 O O . LEU E 1 379 ? 53.800 -100.897 349.566 1.00 98.48 350 LEU E O 1
ATOM 14370 N N . SER E 1 380 ? 53.650 -99.408 351.234 1.00 81.37 351 SER E N 1
ATOM 14371 C CA . SER E 1 380 ? 54.636 -100.109 352.064 1.00 92.24 351 SER E CA 1
ATOM 14372 C C . SER E 1 380 ? 54.087 -99.978 353.453 1.00 84.54 351 SER E C 1
ATOM 14373 O O . SER E 1 380 ? 54.225 -98.938 354.077 1.00 88.23 351 SER E O 1
ATOM 14376 N N . PRO E 1 381 ? 53.380 -101.008 353.900 1.00 74.12 352 PRO E N 1
ATOM 14377 C CA . PRO E 1 381 ? 52.657 -100.937 355.131 1.00 72.15 352 PRO E CA 1
ATOM 14378 C C . PRO E 1 381 ? 53.515 -100.530 356.299 1.00 74.96 352 PRO E C 1
ATOM 14379 O O . PRO E 1 381 ? 54.590 -101.071 356.503 1.00 69.30 352 PRO E O 1
ATOM 14383 N N . LYS E 1 382 ? 53.022 -99.547 357.031 1.00 87.70 353 LYS E N 1
ATOM 14384 C CA . LYS E 1 382 ? 53.605 -99.109 358.287 1.00 99.53 353 LYS E CA 1
ATOM 14385 C C . LYS E 1 382 ? 53.841 -100.306 359.234 1.00 87.81 353 LYS E C 1
ATOM 14386 O O . LYS E 1 382 ? 54.970 -100.610 359.581 1.00 85.67 353 LYS E O 1
ATOM 14392 N N . ASP E 1 383 ? 52.759 -100.979 359.631 1.00 80.10 354 ASP E N 1
ATOM 14393 C CA . ASP E 1 383 ? 52.789 -101.984 360.700 1.00 66.40 354 ASP E CA 1
ATOM 14394 C C . ASP E 1 383 ? 52.624 -103.439 360.253 1.00 56.74 354 ASP E C 1
ATOM 14395 O O . ASP E 1 383 ? 52.348 -103.716 359.091 1.00 59.35 354 ASP E O 1
ATOM 14400 N N . GLU E 1 384 ? 52.754 -104.360 361.207 1.00 50.07 355 GLU E N 1
ATOM 14401 C CA . GLU E 1 384 ? 52.859 -105.790 360.914 1.00 49.74 355 GLU E CA 1
ATOM 14402 C C . GLU E 1 384 ? 51.584 -106.450 360.350 1.00 51.40 355 GLU E C 1
ATOM 14403 O O . GLU E 1 384 ? 51.652 -107.316 359.486 1.00 50.91 355 GLU E O 1
ATOM 14409 N N . HIS E 1 385 ? 50.423 -106.041 360.815 1.00 50.47 356 HIS E N 1
ATOM 14410 C CA . HIS E 1 385 ? 49.189 -106.613 360.309 1.00 54.56 356 HIS E CA 1
ATOM 14411 C C . HIS E 1 385 ? 48.901 -106.183 358.890 1.00 51.89 356 HIS E C 1
ATOM 14412 O O . HIS E 1 385 ? 48.527 -107.008 358.058 1.00 55.46 356 HIS E O 1
ATOM 14419 N N . SER E 1 386 ? 49.054 -104.896 358.622 1.00 48.11 357 SER E N 1
ATOM 14420 C CA . SER E 1 386 ? 48.943 -104.391 357.255 1.00 52.49 357 SER E CA 1
ATOM 14421 C C . SER E 1 386 ? 49.930 -105.082 356.319 1.00 47.36 357 SER E C 1
ATOM 14422 O O . SER E 1 386 ? 49.573 -105.483 355.204 1.00 46.78 357 SER E O 1
ATOM 14425 N N . GLN E 1 387 ? 51.157 -105.234 356.788 1.00 48.20 358 GLN E N 1
ATOM 14426 C CA . GLN E 1 387 ? 52.204 -105.913 356.034 1.00 51.21 358 GLN E CA 1
ATOM 14427 C C . GLN E 1 387 ? 51.730 -107.310 355.670 1.00 54.11 358 GLN E C 1
ATOM 14428 O O . GLN E 1 387 ? 51.832 -107.724 354.519 1.00 51.78 358 GLN E O 1
ATOM 14434 N N . ALA E 1 388 ? 51.239 -108.042 356.663 1.00 55.20 359 ALA E N 1
ATOM 14435 C CA . ALA E 1 388 ? 50.842 -109.433 356.463 1.00 55.44 359 ALA E CA 1
ATOM 14436 C C . ALA E 1 388 ? 49.745 -109.546 355.414 1.00 58.65 359 ALA E C 1
ATOM 14437 O O . ALA E 1 388 ? 49.829 -110.374 354.499 1.00 58.10 359 ALA E O 1
ATOM 14439 N N . GLU E 1 389 ? 48.739 -108.679 355.515 1.00 61.48 360 GLU E N 1
ATOM 14440 C CA . GLU E 1 389 ? 47.627 -108.685 354.543 1.00 62.18 360 GLU E CA 1
ATOM 14441 C C . GLU E 1 389 ? 48.101 -108.271 353.141 1.00 59.54 360 GLU E C 1
ATOM 14442 O O . GLU E 1 389 ? 47.673 -108.832 352.152 1.00 54.91 360 GLU E O 1
ATOM 14448 N N . TRP E 1 390 ? 48.982 -107.286 353.095 1.00 52.76 361 TRP E N 1
ATOM 14449 C CA . TRP E 1 390 ? 49.546 -106.811 351.859 1.00 53.42 361 TRP E CA 1
ATOM 14450 C C . TRP E 1 390 ? 50.314 -107.895 351.132 1.00 56.97 361 TRP E C 1
ATOM 14451 O O . TRP E 1 390 ? 50.154 -108.062 349.928 1.00 57.30 361 TRP E O 1
ATOM 14462 N N . GLU E 1 391 ? 51.177 -108.620 351.851 1.00 61.05 362 GLU E N 1
ATOM 14463 C CA . GLU E 1 391 ? 51.908 -109.757 351.254 1.00 59.42 362 GLU E CA 1
ATOM 14464 C C . GLU E 1 391 ? 50.989 -110.760 350.590 1.00 55.75 362 GLU E C 1
ATOM 14465 O O . GLU E 1 391 ? 51.280 -111.244 349.513 1.00 63.28 362 GLU E O 1
ATOM 14471 N N . LEU E 1 392 ? 49.855 -111.031 351.218 1.00 62.88 363 LEU E N 1
ATOM 14472 C CA . LEU E 1 392 ? 48.893 -111.986 350.676 1.00 64.75 363 LEU E CA 1
ATOM 14473 C C . LEU E 1 392 ? 48.217 -111.472 349.404 1.00 69.92 363 LEU E C 1
ATOM 14474 O O . LEU E 1 392 ? 48.033 -112.239 348.461 1.00 73.32 363 LEU E O 1
ATOM 14479 N N . VAL E 1 393 ? 47.855 -110.189 349.367 1.00 59.72 364 VAL E N 1
ATOM 14480 C CA . VAL E 1 393 ? 47.231 -109.634 348.163 1.00 58.05 364 VAL E CA 1
ATOM 14481 C C . VAL E 1 393 ? 48.250 -109.603 347.030 1.00 59.55 364 VAL E C 1
ATOM 14482 O O . VAL E 1 393 ? 48.005 -110.111 345.939 1.00 55.03 364 VAL E O 1
ATOM 14486 N N . CYS E 1 394 ? 49.419 -109.050 347.306 1.00 58.68 365 CYS E N 1
ATOM 14487 C CA . CYS E 1 394 ? 50.513 -109.135 346.361 1.00 61.69 365 CYS E CA 1
ATOM 14488 C C . CYS E 1 394 ? 50.663 -110.555 345.785 1.00 65.15 365 CYS E C 1
ATOM 14489 O O . CYS E 1 394 ? 50.627 -110.731 344.572 1.00 81.09 365 CYS E O 1
ATOM 14492 N N . ALA E 1 395 ? 50.776 -111.565 346.639 1.00 59.98 366 ALA E N 1
ATOM 14493 C CA . ALA E 1 395 ? 50.955 -112.927 346.166 1.00 60.73 366 ALA E CA 1
ATOM 14494 C C . ALA E 1 395 ? 49.795 -113.379 345.300 1.00 73.62 366 ALA E C 1
ATOM 14495 O O . ALA E 1 395 ? 49.982 -114.034 344.285 1.00 80.43 366 ALA E O 1
ATOM 14497 N N . LYS E 1 396 ? 48.587 -113.047 345.721 1.00 86.27 367 LYS E N 1
ATOM 14498 C CA . LYS E 1 396 ? 47.385 -113.374 344.956 1.00 84.46 367 LYS E CA 1
ATOM 14499 C C . LYS E 1 396 ? 47.348 -112.673 343.594 1.00 82.33 367 LYS E C 1
ATOM 14500 O O . LYS E 1 396 ? 46.811 -113.205 342.632 1.00 76.70 367 LYS E O 1
ATOM 14506 N N . TRP E 1 397 ? 47.927 -111.483 343.516 1.00 77.59 368 TRP E N 1
ATOM 14507 C CA . TRP E 1 397 ? 47.957 -110.717 342.266 1.00 75.14 368 TRP E CA 1
ATOM 14508 C C . TRP E 1 397 ? 49.279 -110.885 341.519 1.00 76.05 368 TRP E C 1
ATOM 14509 O O . TRP E 1 397 ? 49.599 -110.100 340.616 1.00 66.59 368 TRP E O 1
ATOM 14520 N N . GLN E 1 398 ? 50.060 -111.883 341.918 1.00 80.13 369 GLN E N 1
ATOM 14521 C CA . GLN E 1 398 ? 51.245 -112.250 341.168 1.00 91.60 369 GLN E CA 1
ATOM 14522 C C . GLN E 1 398 ? 52.220 -111.061 341.036 1.00 82.94 369 GLN E C 1
ATOM 14523 O O . GLN E 1 398 ? 52.924 -110.935 340.049 1.00 88.29 369 GLN E O 1
ATOM 14529 N N . ILE E 1 399 ? 52.259 -110.198 342.041 1.00 82.74 370 ILE E N 1
ATOM 14530 C CA . ILE E 1 399 ? 53.253 -109.126 342.108 1.00 85.81 370 ILE E CA 1
ATOM 14531 C C . ILE E 1 399 ? 54.531 -109.648 342.756 1.00 94.30 370 ILE E C 1
ATOM 14532 O O . ILE E 1 399 ? 54.567 -109.867 343.971 1.00 101.12 370 ILE E O 1
#

Secondary structure (DSSP, 8-state):
--HHHHHHHHHHHTT-SEEEEEE----HHHHHHHHHHHHHT---S-S-S-HHHHH-GGGT-SS--EEEEEEEE--SS-SSPPP--SS-B-B--GGGSSS-HHHHHHHHHHHHHHHHHTTSSS--EEEESSSSSS-HHHHHHHTTS-EE-TTSSEEBTTTBT-EEEEEEEE----------S----S--HHHHH-TT--B-SSS-B-GGG-HHHHHH--SPPPHHHHHHTTTB-S---HHHHT-GGGTT--------HHHHS-BHHHHTT--HHHHHHHHTTSGGGTT-HHHHHHHHHHHHHHTT-GGGHHHHHHHHHH-SSHHHHHHHHHHHHHH-SS--HHHHHHHHT---SSHHHHHHHHHHHHHTT-/--HHHHHHHHHHHTT-SEEEEEE----TTTHHHHHHHHHHT---S-S-S-HHHHH-GGGT-SS--EEEEEEEE--SS-SSPPP--SS-B-B--GGGSSS-HHHHHHHHHHHHHHHHHTTSSS--EEEESSSSSS-HHHHHHHTTS-EE-TTSSEEBTTTBT-EEEEEEEE----------S----S--HHHHH-TT--B-SSS-B-GGG-HHHHHH--SPPPHHHHHHTTTB-S---HHHHT-GGGTT--------HHHHS-BHHHHTT--HHHHHHHHTTSGGGTT-HHHHHHHHHHHHHHTT-GGGHHHHHHHHHH-SSHHHHHHHHHHHHHH-SS--HHHHHHHHT---SSHHHHHHHHHHHHHTT-/-HHHHHHHHHTT-SEEEEEE----HHHHHHHHHHHHHT---S-S-S-HHHHH-GGGT-SS--EEEEEEEE--SS-SSPPP--SS-B-B--GGGSSS-HHHHHHHHHHHHHHHHHTTSSS--EEEESSSSSS-HHHHHHHTTS-EE-TTSSEEBTTTBT-EEEEEEEE----------S----S--HHHHH-TT--B-SSS-B-GGG-HHHHHH--SPPPHHHHHHTTTB-S---HHHHT-GGGTT--------HHHHS-BHHHHTT--HHHHHHHHTTSGGGTT-HHHHHHHHHHHHHHTT-GGGHHHHHHHHHH-SSHHHHHHHHHHHHHH-SS--HHHHHHHHT---SSHHHHHHHHHHHHHTT-/--HHHHHHHHHHHTT-SEEEEEE----HHHHHHHHHHHHHT---S-S-S-HHHHH-GGGT-SS--EEEEEEEE--SS-SSPPP--SS-B-B--GGGSSS-HHHHHHHHHHHHHHHHHTTSSS--EEEESSSSSS-HHHHHHHTTS-EE-TTSSEEBTTTBT-EEEEEEEE----------S----S--HHHHH-TT--B-SSS-B-GGG-HHHHHH--S---HHHHHHTTTB-S---HHHHT-GGGTT--------HHHHS-BHHHHTT--HHHHHHHHTTSGGGTT-HHHHHHHHHHHHHHTT-GGGHHHHHHHHHH-SSHHHHHHHHHHHHHH-SS--HHHHHHHHT---SSHHHHHHHHHHHHHTT-/--HHHHHHHHHHHTT-SEEEEEE----HHHHHHHHHHHHHT---S-S-S-HHHHH-GGGT-SS--EEEEEEEE--SS-SSPPP--SS-B-B--GGGSSS-HHHHHHHHHHHHHHHHHTTSSS--EEEESSSSSS-HHHHHHHTTS-EE-TTSSEEBTTTBT-EEEEEEEE----------S----S--HHHHH-TT--B-SSS-B-GGG-HHHHHH--SPPPHHHHHHTTTB-S---HHHHT-GGGTT--------HHHHS-BHHHHTT--HHHHHHHHTTSGGGTT-HHHHHHHHHHHHHHTT-GGGHHHHHHHHHH-S-HHHHHHHHHHHHHH-SS--HHHHHHHHT---SSHHHHHHHHHHHHHTT-